Protein AF-0000000074164364 (afdb_homodimer)

Organism: Francisella tularensis subsp. tularensis (strain SCHU S4 / Schu 4) (NCBI:txid177416)

Foldseek 3Di:
DPPLVVLLVVVVVCVVVVVDPDDDDPVLVLLLLLLVCCLVPNALPDDQDDVVPVSSNSNSCSNNVCHPPDNSRSSCSNQCSRNPVSGPPPPDPPPPVPCPVVPPPPVPPDDDPLPAFAAEEFEDLPPARVLVQQLLLLLVGQYEYEDAQDPDDHRQVVNVVSLVVQCVDPVHSHLDPVSCVSYHYYYLPPPLLVQCPGQEYEYEHDQDLVVLLVSQVSNQVNHHQNRAYEYQHQFDFQQSSLVSHDPRRSQRYWYWHAAPPNLPFAEIEIEHDPNHHPVNVLSVCLCCCFRSQHDYDHKYRHGSFFLLVLVLLLLLLLVVLCVVLVPFPLQSQVLQDVLQQFHNCGRFSVQLVVWLVVSQVSLVSCLVGDDQFQNVSSHDDPLSVVCVVVVQTHVVVQGGQWHQDPVGIWGQRPVVRDTDDSDDYHDPQLSVLSNDPQLQSSLVSLVPDPDSVSVSVNLSLLQSLQVLQSCCVPTHQFVVSNFVSNCSRGVGPTGSQLSCLSSWLVVSLVVSQVCLVVPNHSGVDHRDPLSVVDDRGQDEQCWGAGNVVSDTDNDDDRPSCVLQQDDDDGPHDDRPFDKAFDDDDPFWTWIDTPVLRQEIEIETDDDQSADEPGNLVVLQVNLVVNLVRHQEYEYDYPDQFSYQYHPLVRLVVQCVVPNLVSLLVVLVSLQPRQVPCQLQRFHAYEYEGGAEQEQRSLSNNLSGPAYEYEFAGKHWHQLVLLLFARRNCLLLSQLQVLQVDPNNVVSSVLLLVRRLVSHISRTPVSCCVSPSHPPPHHYTHNSSNSVVVRSVVSVVCSVVPHGRDDFFWGFAQAPVQLVVQLVVLVVCCVVVVADPSSSLNSSLSSCLSRLHHDHGRDTHGSVSSSVSSSVSRSVRCNDPVSVVQSVCCVVPVGGDGD/DPPLVVLLVVVVVCVVVVVDPDDDDPVLVLLLLLLVCCLVPNALPDDQDDVVPVSSNSNSCSNNVCHPPDNSRSSCSNQCSSNNVSGPPPPDPPPPVPCPVVPVPPPPPDDDPLPAFAAEEEEDLPPARVLVQQLLLLLVGQYEYEDAQDPDDHRQVVNVVSLVVQCVDPVHSHLDPVSCVSYHYYYLPPPLLVQCPGQEYEYEHDQDLVVLLVSQVSNQVNHHQNRAYEYQHQFDFQQSSLVSHDPRRSQRYWYWHAAPPNLPFAEIEIEHDPNHHPVNVLSVCLCCCFRSQHDYHHKYRHGSFFLLVLVLLLLLLLVVLCVVLVPFPLQSQVLQDVLQQFHNCGRFSVQLVVWLVVSLVSLVSCLVGDDQFQNVSSHDDPLSVVCVVVVQTHVVSQGGQWHQDPVGIWGQRPVVRDTDDSPDYHDPQLSVLSNDPQLQSSLVSLVPDPDSVSVSVNLSLLQSLQVLQSCCVPTHQFVVSNFVSNCSRGVGPTGSQLSCLSNWLVVSLVVSQVCLVVPNHSGVDHRDPLSVVDPGGQDEQCWGAGNVVSDTDNDDDRPSCVLQQDDDDGPHDDRPFDKAFDDDDPFWTWIDTPVLRQEIEIETDDDQSADEPGNLVVLQVNLVVNLVRHQEYEYDYPDQFSYQYHDLVRLVVQCVVPNLVSLLVVLVSLQPRQVPCQLQRFHAYEYEGGAEQEQRSLSNNLSGPAYEYEFAGKHWHQLVLLLFARRNCLLLSQLQVLQPDPNNVVSSVLLLVRRLNSPISRGPVSCCVSPSHPPPHHYTHNSSNSVVVRSVVSVVCSVVPHGRDDFFWGFAQAPVQLVVQLVVLVVCCVVVVADPSSSLNSSLSSCLSRLHHDHGRDTHGSVSSSVSSSVSRSVRCNDPSSVVQSVCCVVPVGGDGD

Nearest PDB structures (foldseek):
  4j0f-assembly1_B  TM=8.120E-01  e=1.214E-16  Caenorhabditis elegans
  6iun-assembly2_A  TM=6.571E-01  e=4.961E-17  Cupriavidus necator H16
  6eqo-assembly1_B  TM=7.344E-01  e=1.530E-09  Erythrobacter sp. NAP1
  6p5u-assembly1_E  TM=7.151E-01  e=2.693E-09  uncultured organism
  6l3o-assembly1_B  TM=7.613E-01  e=1.773E-08  Pseudomonas putida KT2440

Radius of gyration: 40.92 Å; Cα contacts (8 Å, |Δi|>4): 3351; chains: 2; bounding box: 127×126×94 Å

Solvent-accessible surface area (backbone atoms only — not comparable to full-atom values): 92768 Å² total; per-residue (Å²): 121,52,71,57,51,47,47,39,54,50,47,50,50,28,59,74,66,62,70,52,98,69,85,66,49,37,59,47,45,32,45,40,48,14,20,48,42,29,50,74,68,36,57,64,81,68,80,81,52,56,79,84,43,35,66,58,25,41,43,45,47,42,25,44,72,51,49,82,56,48,48,67,54,21,40,47,50,38,34,43,74,80,30,70,84,61,45,62,91,84,74,67,78,71,75,62,70,78,55,58,86,69,50,73,63,65,68,67,81,75,63,83,73,46,77,74,78,66,29,36,30,28,37,19,39,46,76,65,21,42,34,46,45,33,35,42,14,60,57,57,29,45,26,39,39,23,31,69,61,39,92,65,80,51,50,42,42,58,40,52,50,36,53,57,48,46,75,68,40,80,80,58,47,51,49,38,83,71,34,58,74,32,53,41,78,36,22,72,82,84,38,50,69,63,40,46,70,26,37,36,36,37,38,35,57,72,100,40,70,67,60,47,48,52,48,48,60,68,47,57,85,37,50,37,88,87,28,36,40,28,34,42,55,76,43,71,55,45,57,66,60,41,67,74,44,55,72,81,48,32,37,36,31,34,28,43,27,70,38,87,55,47,69,78,35,38,35,31,39,36,23,52,35,94,63,31,42,66,66,57,52,53,50,50,50,45,45,41,32,57,50,62,29,37,44,80,42,79,31,38,71,42,73,25,33,51,38,56,41,53,53,49,47,50,48,41,47,46,51,51,48,31,64,76,66,66,51,58,60,61,30,50,27,56,62,51,2,56,63,65,38,27,31,80,49,28,52,60,54,37,39,19,64,72,19,46,56,58,54,43,50,55,35,48,52,47,45,74,71,54,90,84,63,56,65,88,54,42,55,72,51,64,76,58,48,52,32,46,74,70,62,29,31,5,56,92,62,59,26,40,58,50,34,80,50,98,88,41,56,27,26,51,34,86,90,78,72,42,72,41,76,63,75,69,70,66,57,67,73,54,52,54,41,50,67,44,84,49,44,36,61,27,52,48,50,24,64,71,38,85,48,67,68,30,40,48,51,37,50,43,50,50,52,46,53,53,51,53,58,64,37,55,57,71,35,36,45,32,64,64,56,55,19,49,30,37,24,43,65,60,43,28,73,64,23,67,62,52,46,43,38,62,33,30,42,66,60,50,51,50,52,49,52,52,34,47,74,70,63,70,44,91,41,86,70,71,83,55,70,68,67,73,70,43,89,64,54,61,46,51,86,62,20,36,36,28,55,84,74,68,42,71,40,73,79,87,73,66,74,68,57,69,48,30,81,61,70,84,80,45,73,60,46,70,83,84,73,59,65,48,80,76,46,73,60,90,18,21,40,30,26,30,40,63,94,46,66,48,36,39,36,40,26,55,64,38,79,66,26,32,40,44,71,51,27,50,52,36,52,49,50,47,50,56,50,31,52,43,72,33,50,14,34,29,40,42,45,89,58,82,28,40,7,59,4,57,31,59,60,61,49,48,24,40,30,72,38,38,40,70,61,37,50,52,51,56,33,51,50,31,34,50,35,38,49,38,48,50,41,52,30,79,36,41,32,22,30,30,37,32,30,40,16,23,36,51,27,30,27,46,46,62,24,30,75,39,40,24,26,9,39,63,16,32,36,21,48,38,31,38,45,39,38,30,50,53,57,35,40,41,46,44,50,53,37,50,55,15,58,70,39,93,55,36,63,67,46,35,52,54,46,49,51,38,38,58,65,28,42,63,22,81,7,38,59,32,16,34,76,60,60,66,36,56,88,84,40,45,61,26,50,24,64,55,32,25,61,55,50,27,50,53,49,22,50,48,42,38,73,48,54,58,62,42,69,77,91,59,69,39,58,25,39,7,44,61,44,34,50,58,53,46,56,55,47,51,54,34,41,78,67,66,72,41,40,74,57,49,48,52,45,43,50,40,45,37,34,24,46,16,58,31,89,42,62,62,62,43,69,36,50,63,65,56,27,46,50,39,29,51,55,42,29,52,61,30,61,72,32,67,68,21,46,51,15,45,52,41,26,73,72,68,70,43,74,47,91,98,121,52,70,57,50,48,46,40,54,50,45,50,48,26,58,75,66,61,69,52,98,69,83,67,49,35,61,48,45,32,46,40,46,14,19,46,41,29,50,75,68,38,58,64,82,68,79,80,53,56,77,85,43,32,66,57,26,42,45,46,47,42,25,43,72,50,51,83,56,48,49,66,54,20,40,47,52,37,33,42,75,80,30,70,84,60,46,61,90,86,73,69,80,72,76,60,70,77,56,56,85,66,52,77,62,65,70,67,82,78,63,82,72,47,78,74,78,65,28,35,30,29,38,19,42,45,75,65,22,42,34,46,46,32,36,43,14,62,57,59,29,45,27,39,39,24,31,70,61,40,92,64,84,52,51,43,43,57,42,51,49,37,53,58,49,46,75,69,40,82,82,58,45,54,50,39,83,72,33,58,76,32,53,42,78,35,23,72,81,83,38,49,70,63,39,47,70,26,36,35,35,38,38,35,57,72,99,40,69,68,60,48,46,52,48,50,60,69,46,57,85,35,49,37,88,86,28,35,41,28,33,44,55,76,41,70,56,44,57,66,60,41,68,74,46,57,72,81,49,30,34,35,29,34,30,43,28,70,38,89,55,48,68,78,35,40,32,31,38,38,23,51,36,93,62,30,42,66,65,58,51,54,50,50,50,45,45,40,31,58,52,62,29,38,42,80,44,80,31,38,73,42,73,26,33,50,37,56,41,52,51,50,47,50,50,41,48,46,51,52,49,32,63,77,65,69,51,57,60,62,30,50,28,55,63,50,2,56,61,66,39,28,31,81,49,28,52,60,55,36,39,18,66,72,18,47,58,57,53,44,50,54,35,48,51,47,44,76,71,55,87,83,63,56,65,87,55,42,56,73,53,64,77,57,49,52,32,47,74,70,62,29,31,4,57,93,62,59,26,41,58,49,34,80,50,98,91,41,56,27,28,52,33,86,88,76,72,40,73,40,75,64,75,68,71,67,58,66,73,54,53,55,39,49,67,44,84,49,44,35,60,27,54,50,50,23,64,70,39,85,47,66,68,30,40,48,52,36,49,43,50,50,53,48,54,52,52,53,60,64,36,56,59,69,34,36,46,32,65,64,57,54,19,48,29,36,22,45,65,59,42,26,73,64,22,66,63,50,48,42,38,62,34,30,40,66,60,51,49,50,52,50,52,52,33,45,75,70,62,71,43,90,40,86,71,72,82,56,69,70,68,73,69,43,88,64,54,60,47,51,87,62,21,36,36,28,55,82,75,69,42,70,40,73,77,86,74,66,73,67,58,70,47,29,82,60,69,84,81,44,75,61,45,69,82,84,72,59,65,47,80,77,47,73,60,90,17,22,39,31,27,29,41,64,95,45,65,49,36,38,37,38,26,56,64,38,78,67,25,32,41,44,70,51,26,52,53,36,51,48,50,48,50,55,50,30,53,42,75,33,48,14,35,31,42,41,45,89,57,83,28,41,7,60,3,59,30,59,62,61,49,50,25,40,32,73,37,39,41,70,62,37,50,53,52,54,33,51,50,32,34,53,36,38,50,40,48,49,40,52,30,78,37,42,32,21,31,28,37,32,30,42,18,24,35,50,26,30,28,46,46,62,24,31,76,40,41,22,26,10,40,62,16,33,35,22,48,38,32,37,44,41,37,31,51,54,56,36,40,41,45,42,50,54,37,52,55,14,60,71,39,94,55,36,63,66,46,34,51,54,46,49,51,39,37,57,66,28,42,63,22,82,5,37,58,31,16,34,77,61,59,66,37,56,88,82,40,45,63,26,49,24,65,54,31,26,61,54,51,27,51,53,50,22,51,48,42,39,72,47,54,58,64,44,70,77,89,59,68,39,59,26,39,7,42,62,44,33,51,57,53,47,56,55,47,51,54,35,40,75,67,65,73,42,42,73,57,49,48,51,45,43,51,42,46,37,34,25,45,16,59,31,90,42,62,62,63,43,69,38,49,63,65,55,27,47,50,38,27,51,54,43,30,53,61,30,60,72,33,69,67,20,47,50,14,45,53,41,26,75,72,68,72,44,75,48,89,98

pLDDT: mean 90.61, std 12.41, range [24.22, 98.94]

Sequence (1796 aa):
MTELEKKFEEMLIAVRDATIDFKPDNSQKLKLYAFYKQVKEGDNNTKKPSALKMVERAKWMAWDAIKGMSKEDAMRGYLRVFGEEYLPAGESDNDSPSSTIASKLEPVESKSQRKAIDKIAVLGAGTMGAQIAAHFANAKFPVVLFDLKSQQGSANVIIEDSLAKLTKLNPAPFGSKDSIKYITPANYEDNLELLADCDLIIEAVAERIDIKESLYTKISSHIKENAILASNTSGLSITKLAQVLPENLKVNFCGVHFFNPPRYMPLVELIPHADTNSEILDKLETFLVEKLGKSIIRAKDTPNFIANRLGVFSMLVTCYYTEQMSIPLEVVDELTGKKLGRAKSATYRTADLVGLDVLSHVVETMKDNLEDGWQKLYNTPNWIQNLINNGSLGQKTKKGLYIKASDGIKVLDLGTNEYRPADKKADKEILDILAERDWSKKLEGLRNSDNHQAQFLWATFREMFLYAAHLVGDISNFPKDMDLAIRWGFGWKQGIFEIWQLAGWHKVASWLKDDISTGKALSTNTLPSWIDTLDISVYQNNKEFSYKDKELISRDSLDVYKRQLFADNIVEHTSTLATQTLYENDGVKLWQIDDYSNIGILSFKSKMCAIGDDVLDGISESINYAEEKLDGLVIWQEQDVFSVGANLEEFGIKFAMNGEAAIEEVIRKGHSIISKKLRYSKIPVVAAVKGFAFGGGCETILHSDAAVAAYESYIGLVEAAVGIIPGWGGSKEMAVRASQAQDHWKDFERRYKNLALAQVAKSAYEAKEMGFLRDDDIVVMNTKEILLVAIKKAQLMALAGYQPPLKQKVPVFGETGIATIKALLVNMRDGNQISEHDYKIAVNLADTMCGGQIEKDTEVSEDWLLERELINFKELAISEKTEARMKYMLETGKPLRNMTELEKKFEEMLIAVRDATIDFKPDNSQKLKLYAFYKQVKEGDNNTKKPSALKMVERAKWMAWDAIKGMSKEDAMRGYLRVFGEEYLPAGESDNDSPSSTIASKLEPVESKSQRKAIDKIAVLGAGTMGAQIAAHFANAKFPVVLFDLKSQQGSANVIIEDSLAKLTKLNPAPFGSKDSIKYITPANYEDNLELLADCDLIIEAVAERIDIKESLYTKISSHIKENAILASNTSGLSITKLAQVLPENLKVNFCGVHFFNPPRYMPLVELIPHADTNSEILDKLETFLVEKLGKSIIRAKDTPNFIANRLGVFSMLVTCYYTEQMSIPLEVVDELTGKKLGRAKSATYRTADLVGLDVLSHVVETMKDNLEDGWQKLYNTPNWIQNLINNGSLGQKTKKGLYIKASDGIKVLDLGTNEYRPADKKADKEILDILAERDWSKKLEGLRNSDNHQAQFLWATFREMFLYAAHLVGDISNFPKDMDLAIRWGFGWKQGIFEIWQLAGWHKVASWLKDDISTGKALSTNTLPSWIDTLDISVYQNNKEFSYKDKELISRDSLDVYKRQLFADNIVEHTSTLATQTLYENDGVKLWQIDDYSNIGILSFKSKMCAIGDDVLDGISESINYAEEKLDGLVIWQEQDVFSVGANLEEFGIKFAMNGEAAIEEVIRKGHSIISKKLRYSKIPVVAAVKGFAFGGGCETILHSDAAVAAYESYIGLVEAAVGIIPGWGGSKEMAVRASQAQDHWKDFERRYKNLALAQVAKSAYEAKEMGFLRDDDIVVMNTKEILLVAIKKAQLMALAGYQPPLKQKVPVFGETGIATIKALLVNMRDGNQISEHDYKIAVNLADTMCGGQIEKDTEVSEDWLLERELINFKELAISEKTEARMKYMLETGKPLRN

InterPro domains:
  IPR000582 Acyl-CoA-binding protein, ACBP [PF00887] (5-79)
  IPR000582 Acyl-CoA-binding protein, ACBP [PR00689] (24-42)
  IPR000582 Acyl-CoA-binding protein, ACBP [PR00689] (47-62)
  IPR000582 Acyl-CoA-binding protein, ACBP [PR00689] (68-85)
  IPR000582 Acyl-CoA-binding protein, ACBP [PS51228] (4-91)
  IPR001753 Enoyl-CoA hydratase/isomerase-like domain [PF00378] (607-734)
  IPR006108 3-hydroxyacyl-CoA dehydrogenase, C-terminal [PF00725] (305-402)
  IPR006176 3-hydroxyacyl-CoA dehydrogenase, NAD binding [PF02737] (119-302)
  IPR008927 6-phosphogluconate dehydrogenase-like, C-terminal domain superfamily [SSF48179] (303-421)
  IPR008927 6-phosphogluconate dehydrogenase-like, C-terminal domain superfamily [SSF48179] (454-566)
  IPR014352 FERM/acyl-CoA-binding protein superfamily [G3DSA:1.20.80.10] (1-100)
  IPR029045 ClpP/crotonase-like domain superfamily [SSF52096] (589-894)
  IPR035984 Acyl-CoA binding protein superfamily [SSF47027] (3-84)
  IPR036291 NAD(P)-binding domain superfamily [SSF51735] (117-303)

Secondary structure (DSSP, 8-state):
--HHHHHHHHHHHHHHTT-S-----HHHHHHHHHHHHHHHT-S--S----TT-HHHHHHHHHHHTTTT--HHHHHHHHHHHH-GGGSPTT--S---GGGGGGTT---------------EEEE--SHHHHHHHHHHHHTT--EEEEEPPPSSSSTTHHHHHHHHHHTT-SS-S-SSGGGGGGEEEEETTT-GGGGGG-SEEEE---S-HHHHHHHHHHHGGGSPTTPEEEE--SSS-HHHHHTTS-HHHHTTEEEEEEPSSTTT--EEEEE--TT--HHHHHHHHHHHHHHH--EEEE--SSTTTTHHHHHHHHHHHHHHHHHHHT--HHHHHHHTTGGGT--TTTTHHHHHHH-HHHHHHHHHHHHHH--SS-GGG-S--HHHHHHHHTT--BGGGTBSSEEEETTEEEEE-TTT-SEEE------HHHHHHHT-S-HHHHHHHHHH---HHHHHHHHHHHHHHHHHHHHBTTTBS-HHHHHHHHHHHH--SS-HHHHHHHHHHHHHHHHHHHHHHTT-SS--PPPPTHHHH-SS-SEETTEEEETTTTEEE-----GGGGG-SS----TT------EEEEEE-SSEEEEEEGGGTTEEEEEE-SGGG-B-HHHHHHHHHHHHHHHHH-SEEEE--SSS-SB--B-HHHHHHHHHHHHHHHHHHHHHHHIIIIIIIITT-SS-EEEEEEEEEETHHHHHHHTSSEEEEEEEEEEE--GGGGT---SSSHHHHHHHHHHTSSSHHHHHHHHHHHHHTT--BSSHHHHHHHTSS-TTSEEES-GGGHHHHHHHHHHHHHHTT--PPPP--EE--HHHHHHHHHHHHHHHHHTTSS-HHHHHHHHHHHHHHTTSSS-TT-EE-HHHHHHHHHHHHHHHHTSHHHHHHHHHHHHHSS----/--HHHHHHHHHHHHHHTT-S-----HHHHHHHHHHHHHHHT-S--S----TT-HHHHHHHHHHHTTTT--HHHHHHHHHHHH-GGGSPTT--S---GGGGGGTTS--------------EEEE--SHHHHHHHHHHHHTT--EEEEEPPPSSSSTTHHHHHHHHHHTT-SS-S-SSGGGGGGEEEEETTT-GGGGGG-SEEEE---S-HHHHHHHHHHHGGGSPTTPEEEE--SSS-HHHHHTTS-HHHHTTEEEEEEPSSTTT--EEEEE--TT--HHHHHHHHHHHHHHH--EEEE--SSTTTTHHHHHHHHHHHHHHHHHHHT--HHHHHHHTTGGGT--TTTTHHHHHHH-HHHHHHHHHHHHHH--SS-GGG-S--HHHHHHHHTT--BGGGTBSSEEEETTEEEEE-TTT-SEEE------HHHHHHHT-S-HHHHHHHHHH---HHHHHHHHHHHHHHHHHHHHBTTTBS-HHHHHHHHHHHH--SS-HHHHHHHHHHHHHHHHHHHHHHTT-SS--PPPPTHHHH-SS-SEETTEEEETTTTEEE-----GGGGG-SS----TT------EEEEEE-SSEEEEEEGGGTTEEEEEE-SGGG-B-HHHHHHHHHHHHHHHHH-SEEEE--SSS-SB--B-HHHHHHHHHHHHHHHHHHHHHHHIIIIIIIITT-SS-EEEEEEEEEETHHHHHHHTSSEEEEEEEEEEE--GGGGT----SSHHHHHHHHHHTSSSHHHHHHHHHHHHHTT---SSHHHHHHTTSS-TTSEEES-GGGHHHHHHHHHHHHHHTT--PPPP--EE--HHHHHHHHHHHHHHHHHTTSS-HHHHHHHHHHHHHHTTSSS-TT-EE-HHHHHHHHHHHHHHHHTSHHHHHHHHHHHHHSS----

Structure (mmCIF, N/CA/C/O backbone):
data_AF-0000000074164364-model_v1
#
loop_
_entity.id
_entity.type
_entity.pdbx_description
1 polymer 'Fusion product of 3-hydroxacyl-CoA dehydrogenase and acyl-CoA-binding protein'
#
loop_
_atom_site.group_PDB
_atom_site.id
_atom_site.type_symbol
_atom_site.label_atom_id
_atom_site.label_alt_id
_atom_site.label_comp_id
_atom_site.label_asym_id
_atom_site.label_entity_id
_atom_site.label_seq_id
_atom_site.pdbx_PDB_ins_code
_atom_site.Cartn_x
_atom_site.Cartn_y
_atom_site.Cartn_z
_atom_site.occupancy
_atom_site.B_iso_or_equiv
_atom_site.auth_seq_id
_atom_site.auth_comp_id
_atom_site.auth_asym_id
_atom_site.auth_atom_id
_atom_site.pdbx_PDB_model_num
ATOM 1 N N . MET A 1 1 ? 64.562 -21.016 -23.047 1 63.97 1 MET A N 1
ATOM 2 C CA . MET A 1 1 ? 63.594 -20.844 -21.984 1 63.97 1 MET A CA 1
ATOM 3 C C . MET A 1 1 ? 63.688 -19.453 -21.375 1 63.97 1 MET A C 1
ATOM 5 O O . MET A 1 1 ? 64.812 -18.984 -21.031 1 63.97 1 MET A O 1
ATOM 9 N N . THR A 1 2 ? 62.75 -18.703 -21.609 1 77.19 2 THR A N 1
ATOM 10 C CA . THR A 1 2 ? 62.75 -17.359 -21.031 1 77.19 2 THR A CA 1
ATOM 11 C C . THR A 1 2 ? 62.906 -17.422 -19.516 1 77.19 2 THR A C 1
ATOM 13 O O . THR A 1 2 ? 62.719 -18.484 -18.906 1 77.19 2 THR A O 1
ATOM 16 N N . GLU A 1 3 ? 63.469 -16.375 -19.078 1 77.88 3 GLU A N 1
ATOM 17 C CA . GLU A 1 3 ? 63.656 -16.344 -17.641 1 77.88 3 GLU A CA 1
ATOM 18 C C . GLU A 1 3 ? 62.375 -16.688 -16.906 1 77.88 3 GLU A C 1
ATOM 20 O O . GLU A 1 3 ? 62.375 -17.375 -15.891 1 77.88 3 GLU A O 1
ATOM 25 N N . LEU A 1 4 ? 61.344 -16.391 -17.438 1 82.38 4 LEU A N 1
ATOM 26 C CA . LEU A 1 4 ? 60.031 -16.672 -16.875 1 82.38 4 LEU A CA 1
ATOM 27 C C . LEU A 1 4 ? 59.719 -18.172 -16.922 1 82.38 4 LEU A C 1
ATOM 29 O O . LEU A 1 4 ? 59.25 -18.75 -15.945 1 82.38 4 LEU A O 1
ATOM 33 N N . GLU A 1 5 ? 60.094 -18.703 -17.953 1 81.5 5 GLU A N 1
ATOM 34 C CA . GLU A 1 5 ? 59.875 -20.125 -18.141 1 81.5 5 GLU A CA 1
ATOM 35 C C . GLU A 1 5 ? 60.75 -20.953 -17.219 1 81.5 5 GLU A C 1
ATOM 37 O O . GLU A 1 5 ? 60.344 -21.969 -16.672 1 81.5 5 GLU A O 1
ATOM 42 N N . LYS A 1 6 ? 61.906 -20.406 -17.156 1 82.38 6 LYS A N 1
ATOM 43 C CA . LYS A 1 6 ? 62.844 -21.078 -16.25 1 82.38 6 LYS A CA 1
ATOM 44 C C . LYS A 1 6 ? 62.375 -21.031 -14.812 1 82.38 6 LYS A C 1
ATOM 46 O O . LYS A 1 6 ? 62.375 -22.047 -14.109 1 82.38 6 LYS A O 1
ATOM 51 N N . LYS A 1 7 ? 61.938 -19.938 -14.43 1 83.94 7 LYS A N 1
ATOM 52 C CA . LYS A 1 7 ? 61.469 -19.781 -13.062 1 83.94 7 LYS A CA 1
ATOM 53 C C . LYS A 1 7 ? 60.188 -20.594 -12.82 1 83.94 7 LYS A C 1
ATOM 55 O O . LYS A 1 7 ? 60 -21.172 -11.742 1 83.94 7 LYS A O 1
ATOM 60 N N . PHE A 1 8 ? 59.469 -20.688 -13.773 1 85.5 8 PHE A N 1
ATOM 61 C CA . PHE A 1 8 ? 58.25 -21.484 -13.695 1 85.5 8 PHE A CA 1
ATOM 62 C C . PHE A 1 8 ? 58.562 -22.969 -13.547 1 85.5 8 PHE A C 1
ATOM 64 O O . PHE A 1 8 ? 58.031 -23.625 -12.656 1 85.5 8 PHE A O 1
ATOM 71 N N . GLU A 1 9 ? 59.469 -23.422 -14.383 1 83.38 9 GLU A N 1
ATOM 72 C CA . GLU A 1 9 ? 59.844 -24.828 -14.336 1 83.38 9 GLU A CA 1
ATOM 73 C C . GLU A 1 9 ? 60.562 -25.156 -13.023 1 83.38 9 GLU A C 1
ATOM 75 O O . GLU A 1 9 ? 60.344 -26.234 -12.453 1 83.38 9 GLU A O 1
ATOM 80 N N . GLU A 1 10 ? 61.25 -24.188 -12.562 1 81.94 10 GLU A N 1
ATOM 81 C CA . GLU A 1 10 ? 61.906 -24.375 -11.273 1 81.94 10 GLU A CA 1
ATOM 82 C C . GLU A 1 10 ? 60.906 -24.469 -10.141 1 81.94 10 GLU A C 1
ATOM 84 O O . GLU A 1 10 ? 61.031 -25.297 -9.242 1 81.94 10 GLU A O 1
ATOM 89 N N . MET A 1 11 ? 59.906 -23.656 -10.312 1 83.19 11 MET A N 1
ATOM 90 C CA . MET A 1 11 ? 58.875 -23.672 -9.266 1 83.19 11 MET A CA 1
ATOM 91 C C . MET A 1 11 ? 58.031 -24.938 -9.344 1 83.19 11 MET A C 1
ATOM 93 O O . MET A 1 11 ? 57.625 -25.484 -8.312 1 83.19 11 MET A O 1
ATOM 97 N N . LEU A 1 12 ? 57.812 -25.375 -10.5 1 80.56 12 LEU A N 1
ATOM 98 C CA . LEU A 1 12 ? 57.094 -26.625 -10.68 1 80.56 12 LEU A CA 1
ATOM 99 C C . LEU A 1 12 ? 57.844 -27.781 -10.031 1 80.56 12 LEU A C 1
ATOM 101 O O . LEU A 1 12 ? 57.219 -28.625 -9.375 1 80.56 12 LEU A O 1
ATOM 105 N N . ILE A 1 13 ? 59.094 -27.75 -10.219 1 79.06 13 ILE A N 1
ATOM 106 C CA . ILE A 1 13 ? 59.938 -28.781 -9.633 1 79.06 13 ILE A CA 1
ATOM 107 C C . ILE A 1 13 ? 59.969 -28.609 -8.117 1 79.06 13 ILE A C 1
ATOM 109 O O . ILE A 1 13 ? 59.875 -29.594 -7.375 1 79.06 13 ILE A O 1
ATOM 113 N N . ALA A 1 14 ? 59.969 -27.391 -7.734 1 77.56 14 ALA A N 1
ATOM 114 C CA . ALA A 1 14 ? 60 -27.109 -6.301 1 77.56 14 ALA A CA 1
ATOM 115 C C . ALA A 1 14 ? 58.688 -27.562 -5.625 1 77.56 14 ALA A C 1
ATOM 117 O O . ALA A 1 14 ? 58.719 -28.094 -4.516 1 77.56 14 ALA A O 1
ATOM 118 N N . VAL A 1 15 ? 57.625 -27.375 -6.309 1 78.12 15 VAL A N 1
ATOM 119 C CA . VAL A 1 15 ? 56.312 -27.75 -5.762 1 78.12 15 VAL A CA 1
ATOM 120 C C . VAL A 1 15 ? 56.188 -29.281 -5.789 1 78.12 15 VAL A C 1
ATOM 122 O O . VAL A 1 15 ? 55.719 -29.875 -4.812 1 78.12 15 VAL A O 1
ATOM 125 N N . ARG A 1 16 ? 56.594 -29.859 -6.867 1 71.94 16 ARG A N 1
ATOM 126 C CA . ARG A 1 16 ? 56.531 -31.312 -7.039 1 71.94 16 ARG A CA 1
ATOM 127 C C . ARG A 1 16 ? 57.438 -32 -6.023 1 71.94 16 ARG A C 1
ATOM 129 O O . ARG A 1 16 ? 57.031 -33 -5.41 1 71.94 16 ARG A O 1
ATOM 136 N N . ASP A 1 17 ? 58.5 -31.406 -5.754 1 70.56 17 ASP A N 1
ATOM 137 C CA . ASP A 1 17 ? 59.469 -32.031 -4.867 1 70.56 17 ASP A CA 1
ATOM 138 C C . ASP A 1 17 ? 59.344 -31.5 -3.445 1 70.56 17 ASP A C 1
ATOM 140 O O . ASP A 1 17 ? 60.125 -31.859 -2.568 1 70.56 17 ASP A O 1
ATOM 144 N N . ALA A 1 18 ? 58.25 -30.625 -3.24 1 70.69 18 ALA A N 1
ATOM 145 C CA . ALA A 1 18 ? 57.938 -30.062 -1.929 1 70.69 18 ALA A CA 1
ATOM 146 C C . ALA A 1 18 ? 59.125 -29.359 -1.322 1 70.69 18 ALA A C 1
ATOM 148 O O . ALA A 1 18 ? 59.406 -29.5 -0.132 1 70.69 18 ALA A O 1
ATOM 149 N N . THR A 1 19 ? 59.938 -28.672 -2.029 1 69.25 19 THR A N 1
ATOM 150 C CA . THR A 1 19 ? 61.125 -27.984 -1.536 1 69.25 19 THR A CA 1
ATOM 151 C C . THR A 1 19 ? 60.781 -26.516 -1.218 1 69.25 19 THR A C 1
ATOM 153 O O . THR A 1 19 ? 61.625 -25.797 -0.665 1 69.25 19 THR A O 1
ATOM 156 N N . ILE A 1 20 ? 59.719 -26.062 -1.574 1 68.81 20 ILE A N 1
ATOM 157 C CA . ILE A 1 20 ? 59.312 -24.719 -1.239 1 68.81 20 ILE A CA 1
ATOM 158 C C . ILE A 1 20 ? 58.344 -24.75 -0.061 1 68.81 20 ILE A C 1
ATOM 160 O O . ILE A 1 20 ? 57.438 -25.594 -0.01 1 68.81 20 ILE A O 1
ATOM 164 N N . ASP A 1 21 ? 58.656 -24.047 0.927 1 72.69 21 ASP A N 1
ATOM 165 C CA . ASP A 1 21 ? 57.812 -23.938 2.098 1 72.69 21 ASP A CA 1
ATOM 166 C C . ASP A 1 21 ? 56.562 -23.078 1.801 1 72.69 21 ASP A C 1
ATOM 168 O O . ASP A 1 21 ? 56.562 -21.891 2.105 1 72.69 21 ASP A O 1
ATOM 172 N N . PHE A 1 22 ? 55.656 -23.547 1.002 1 68.56 22 PHE A N 1
ATOM 173 C CA . PHE A 1 22 ? 54.438 -22.891 0.591 1 68.56 22 PHE A CA 1
ATOM 174 C C . PHE A 1 22 ? 53.219 -23.812 0.791 1 68.56 22 PHE A C 1
ATOM 176 O O . PHE A 1 22 ? 53.156 -24.891 0.188 1 68.56 22 PHE A O 1
ATOM 183 N N . LYS A 1 23 ? 52.531 -23.547 1.826 1 70.5 23 LYS A N 1
ATOM 184 C CA . LYS A 1 23 ? 51.312 -24.297 2.123 1 70.5 23 LYS A CA 1
ATOM 185 C C . LYS A 1 23 ? 50.062 -23.578 1.551 1 70.5 23 LYS A C 1
ATOM 187 O O . LYS A 1 23 ? 49.438 -22.797 2.24 1 70.5 23 LYS A O 1
ATOM 192 N N . PRO A 1 24 ? 49.812 -23.906 0.26 1 66.12 24 PRO A N 1
ATOM 193 C CA . PRO A 1 24 ? 48.719 -23.156 -0.38 1 66.12 24 PRO A CA 1
ATOM 194 C C . PRO A 1 24 ? 47.344 -23.562 0.136 1 66.12 24 PRO A C 1
ATOM 196 O O . PRO A 1 24 ? 47.125 -24.719 0.482 1 66.12 24 PRO A O 1
ATOM 199 N N . ASP A 1 25 ? 46.625 -22.562 0.338 1 64.81 25 ASP A N 1
ATOM 200 C CA . ASP A 1 25 ? 45.219 -22.891 0.621 1 64.81 25 ASP A CA 1
ATOM 201 C C . ASP A 1 25 ? 44.5 -23.344 -0.641 1 64.81 25 ASP A C 1
ATOM 203 O O . ASP A 1 25 ? 45.094 -23.391 -1.723 1 64.81 25 ASP A O 1
ATOM 207 N N . ASN A 1 26 ? 43.406 -23.906 -0.509 1 63.12 26 ASN A N 1
ATOM 208 C CA . ASN A 1 26 ? 42.688 -24.5 -1.633 1 63.12 26 ASN A CA 1
ATOM 209 C C . ASN A 1 26 ? 42.5 -23.516 -2.773 1 63.12 26 ASN A C 1
ATOM 211 O O . ASN A 1 26 ? 42.594 -23.875 -3.945 1 63.12 26 ASN A O 1
ATOM 215 N N . SER A 1 27 ? 42.344 -22.312 -2.441 1 66.94 27 SER A N 1
ATOM 216 C CA . SER A 1 27 ? 42.219 -21.281 -3.465 1 66.94 27 SER A CA 1
ATOM 217 C C . SER A 1 27 ? 43.531 -21.141 -4.254 1 66.94 27 SER A C 1
ATOM 219 O O . SER A 1 27 ? 43.5 -21.031 -5.484 1 66.94 27 SER A O 1
ATOM 221 N N . GLN A 1 28 ? 44.5 -21.203 -3.479 1 72 28 GLN A N 1
ATOM 222 C CA . GLN A 1 28 ? 45.844 -21.094 -4.105 1 72 28 GLN A CA 1
ATOM 223 C C . GLN A 1 28 ? 46.125 -22.328 -4.949 1 72 28 GLN A C 1
ATOM 225 O O . GLN A 1 28 ? 46.688 -22.219 -6.043 1 72 28 GLN A O 1
ATOM 230 N N . LYS A 1 29 ? 45.625 -23.391 -4.422 1 76.38 29 LYS A N 1
ATOM 231 C CA . LYS A 1 29 ? 45.844 -24.641 -5.156 1 76.38 29 LYS A CA 1
ATOM 232 C C . LYS A 1 29 ? 45.125 -24.625 -6.488 1 76.38 29 LYS A C 1
ATOM 234 O O . LYS A 1 29 ? 45.656 -25.062 -7.512 1 76.38 29 LYS A O 1
ATOM 239 N N . LEU A 1 30 ? 43.938 -24.141 -6.402 1 76.56 30 LEU A N 1
ATOM 240 C CA . LEU A 1 30 ? 43.125 -24.078 -7.617 1 76.56 30 LEU A CA 1
ATOM 241 C C . LEU A 1 30 ? 43.719 -23.109 -8.625 1 76.56 30 LEU A C 1
ATOM 243 O O . LEU A 1 30 ? 43.75 -23.375 -9.82 1 76.56 30 LEU A O 1
ATOM 247 N N . LYS A 1 31 ? 44.188 -22.016 -8.086 1 78.88 31 LYS A N 1
ATOM 248 C CA . LYS A 1 31 ? 44.906 -21.062 -8.953 1 78.88 31 LYS A CA 1
ATOM 249 C C . LYS A 1 31 ? 46.125 -21.688 -9.586 1 78.88 31 LYS A C 1
ATOM 251 O O . LYS A 1 31 ? 46.344 -21.547 -10.789 1 78.88 31 LYS A O 1
ATOM 256 N N . LEU A 1 32 ? 46.844 -22.328 -8.75 1 81 32 LEU A N 1
ATOM 257 C CA . LEU A 1 32 ? 48.062 -22.984 -9.234 1 81 32 LEU A CA 1
ATOM 258 C C . LEU A 1 32 ? 47.719 -24.031 -10.297 1 81 32 LEU A C 1
ATOM 260 O O . LEU A 1 32 ? 48.406 -24.125 -11.32 1 81 32 LEU A O 1
ATOM 264 N N . TYR A 1 33 ? 46.594 -24.734 -9.961 1 81.88 33 TYR A N 1
ATOM 265 C CA . TYR A 1 33 ? 46.156 -25.719 -10.945 1 81.88 33 TYR A CA 1
ATOM 266 C C . TYR A 1 33 ? 45.75 -25.047 -12.25 1 81.88 33 TYR A C 1
ATOM 268 O O . TYR A 1 33 ? 46.156 -25.484 -13.328 1 81.88 33 TYR A O 1
ATOM 276 N N . ALA A 1 34 ? 45 -24.016 -12.148 1 82.25 34 ALA A N 1
ATOM 277 C CA . ALA A 1 34 ? 44.531 -23.281 -13.32 1 82.25 34 ALA A CA 1
ATOM 278 C C . ALA A 1 34 ? 45.688 -22.734 -14.148 1 82.25 34 ALA A C 1
ATOM 280 O O . ALA A 1 34 ? 45.719 -22.922 -15.367 1 82.25 34 ALA A O 1
ATOM 281 N N . PHE A 1 35 ? 46.594 -22.109 -13.453 1 83.81 35 PHE A N 1
ATOM 282 C CA . PHE A 1 35 ? 47.75 -21.547 -14.141 1 83.81 35 PHE A CA 1
ATOM 283 C C . PHE A 1 35 ? 48.625 -22.641 -14.766 1 83.81 35 PHE A C 1
ATOM 285 O O . PHE A 1 35 ? 49.062 -22.516 -15.906 1 83.81 35 PHE A O 1
ATOM 292 N N . TYR A 1 36 ? 48.75 -23.719 -14.016 1 86.06 36 TYR A N 1
ATOM 293 C CA . TYR A 1 36 ? 49.5 -24.844 -14.508 1 86.06 36 TYR A CA 1
ATOM 294 C C . TYR A 1 36 ? 48.875 -25.438 -15.766 1 86.06 36 TYR A C 1
ATOM 296 O O . TYR A 1 36 ? 49.594 -25.641 -16.766 1 86.06 36 TYR A O 1
ATOM 304 N N . LYS A 1 37 ? 47.625 -25.625 -15.688 1 85.88 37 LYS A N 1
ATOM 305 C CA . LYS A 1 37 ? 46.938 -26.219 -16.844 1 85.88 37 LYS A CA 1
ATOM 306 C C . LYS A 1 37 ? 46.938 -25.266 -18.031 1 85.88 37 LYS A C 1
ATOM 308 O O . LYS A 1 37 ? 47.125 -25.703 -19.172 1 85.88 37 LYS A O 1
ATOM 313 N N . GLN A 1 38 ? 46.781 -24.016 -17.781 1 86.25 38 GLN A N 1
ATOM 314 C CA . GLN A 1 38 ? 46.812 -23.016 -18.844 1 86.25 38 GLN A CA 1
ATOM 315 C C . GLN A 1 38 ? 48.188 -22.984 -19.5 1 86.25 38 GLN A C 1
ATOM 317 O O . GLN A 1 38 ? 48.281 -22.812 -20.719 1 86.25 38 GLN A O 1
ATOM 322 N N . VAL A 1 39 ? 49.219 -23.109 -18.734 1 85.38 39 VAL A N 1
ATOM 323 C CA . VAL A 1 39 ? 50.594 -23.094 -19.25 1 85.38 39 VAL A CA 1
ATOM 324 C C . VAL A 1 39 ? 50.844 -24.375 -20.047 1 85.38 39 VAL A C 1
ATOM 326 O O . VAL A 1 39 ? 51.406 -24.328 -21.141 1 85.38 39 VAL A O 1
ATOM 329 N N . LYS A 1 40 ? 50.312 -25.453 -19.516 1 87.06 40 LYS A N 1
ATOM 330 C CA . LYS A 1 40 ? 50.688 -26.734 -20.094 1 87.06 40 LYS A CA 1
ATOM 331 C C . LYS A 1 40 ? 49.75 -27.141 -21.219 1 87.06 40 LYS A C 1
ATOM 333 O O . LYS A 1 40 ? 50.156 -27.75 -22.203 1 87.06 40 LYS A O 1
ATOM 338 N N . GLU A 1 41 ? 48.406 -26.797 -21 1 86.69 41 GLU A N 1
ATOM 339 C CA . GLU A 1 41 ? 47.438 -27.344 -21.953 1 86.69 41 GLU A CA 1
ATOM 340 C C . GLU A 1 41 ? 46.719 -26.219 -22.703 1 86.69 41 GLU A C 1
ATOM 342 O O . GLU A 1 41 ? 46.062 -26.469 -23.719 1 86.69 41 GLU A O 1
ATOM 347 N N . GLY A 1 42 ? 47 -25.031 -22.234 1 84.12 42 GLY A N 1
ATOM 348 C CA . GLY A 1 42 ? 46.281 -23.922 -22.844 1 84.12 42 GLY A CA 1
ATOM 349 C C . GLY A 1 42 ? 44.844 -23.812 -22.375 1 84.12 42 GLY A C 1
ATOM 350 O O . GLY A 1 42 ? 44.5 -24.203 -21.25 1 84.12 42 GLY A O 1
ATOM 351 N N . ASP A 1 43 ? 43.969 -23.25 -23.125 1 81.69 43 ASP A N 1
ATOM 352 C CA . ASP A 1 43 ? 42.594 -23 -22.781 1 81.69 43 ASP A CA 1
ATOM 353 C C . ASP A 1 43 ? 41.844 -24.297 -22.5 1 81.69 43 ASP A C 1
ATOM 355 O O . ASP A 1 43 ? 42.031 -25.297 -23.188 1 81.69 43 ASP A O 1
ATOM 359 N N . ASN A 1 44 ? 41.094 -24.219 -21.422 1 77.81 44 ASN A N 1
ATOM 360 C CA . ASN A 1 44 ? 40.281 -25.391 -21.031 1 77.81 44 ASN A CA 1
ATOM 361 C C . ASN A 1 44 ? 39.406 -25.859 -22.172 1 77.81 44 ASN A C 1
ATOM 363 O O . ASN A 1 44 ? 38.531 -25.109 -22.641 1 77.81 44 ASN A O 1
ATOM 367 N N . ASN A 1 45 ? 39.688 -27 -22.781 1 78.19 45 ASN A N 1
ATOM 368 C CA . ASN A 1 45 ? 38.938 -27.531 -23.906 1 78.19 45 ASN A CA 1
ATOM 369 C C . ASN A 1 45 ? 38.156 -28.781 -23.516 1 78.19 45 ASN A C 1
ATOM 371 O O . ASN A 1 45 ? 37.719 -29.547 -24.375 1 78.19 45 ASN A O 1
ATOM 375 N N . THR A 1 46 ? 38.125 -29 -22.188 1 78.69 46 THR A N 1
ATOM 376 C CA . THR A 1 46 ? 37.5 -30.219 -21.734 1 78.69 46 THR A CA 1
ATOM 377 C C . THR A 1 46 ? 36.031 -29.938 -21.344 1 78.69 46 THR A C 1
ATOM 379 O O . THR A 1 46 ? 35.656 -28.781 -21.141 1 78.69 46 THR A O 1
ATOM 382 N N . LYS A 1 47 ? 35.312 -30.984 -21.344 1 78.25 47 LYS A N 1
ATOM 383 C CA . LYS A 1 47 ? 33.906 -30.875 -20.953 1 78.25 47 LYS A CA 1
ATOM 384 C C . LYS A 1 47 ? 33.781 -30.578 -19.469 1 78.25 47 LYS A C 1
ATOM 386 O O . LYS A 1 47 ? 34.469 -31.172 -18.641 1 78.25 47 LYS A O 1
ATOM 391 N N . LYS A 1 48 ? 33 -29.703 -19.031 1 71.5 48 LYS A N 1
ATOM 392 C CA . LYS A 1 48 ? 32.719 -29.328 -17.641 1 71.5 48 LYS A CA 1
ATOM 393 C C . LYS A 1 48 ? 32.25 -30.547 -16.828 1 71.5 48 LYS A C 1
ATOM 395 O O . LYS A 1 48 ? 31.281 -31.188 -17.188 1 71.5 48 LYS A O 1
ATOM 400 N N . PRO A 1 49 ? 33.125 -30.906 -15.867 1 70.25 49 PRO A N 1
ATOM 401 C CA . PRO A 1 49 ? 32.719 -32.062 -15.07 1 70.25 49 PRO A CA 1
ATOM 402 C C . PRO A 1 49 ? 31.359 -31.906 -14.414 1 70.25 49 PRO A C 1
ATOM 404 O O . PRO A 1 49 ? 30.891 -30.781 -14.227 1 70.25 49 PRO A O 1
ATOM 407 N N . SER A 1 50 ? 30.766 -33.062 -14.102 1 62.22 50 SER A N 1
ATOM 408 C CA . SER A 1 50 ? 29.469 -33.062 -13.445 1 62.22 50 SER A CA 1
ATOM 409 C C . SER A 1 50 ? 29.516 -32.344 -12.094 1 62.22 50 SER A C 1
ATOM 411 O O . SER A 1 50 ? 30.562 -32.312 -11.453 1 62.22 50 SER A O 1
ATOM 413 N N . ALA A 1 51 ? 28.547 -31.641 -11.672 1 56.72 51 ALA A N 1
ATOM 414 C CA . ALA A 1 51 ? 28.438 -30.922 -10.414 1 56.72 51 ALA A CA 1
ATOM 415 C C . ALA A 1 51 ? 28.672 -31.844 -9.219 1 56.72 51 ALA A C 1
ATOM 417 O O . ALA A 1 51 ? 29.016 -31.391 -8.125 1 56.72 51 ALA A O 1
ATOM 418 N N . LEU A 1 52 ? 28.562 -33.125 -9.383 1 58.19 52 LEU A N 1
ATOM 419 C CA . LEU A 1 52 ? 28.75 -34.125 -8.32 1 58.19 52 LEU A CA 1
ATOM 420 C C . LEU A 1 52 ? 30.234 -34.312 -8.031 1 58.19 52 LEU A C 1
ATOM 422 O O . LEU A 1 52 ? 30.609 -34.812 -6.961 1 58.19 52 LEU A O 1
ATOM 426 N N . LYS A 1 53 ? 31.062 -34.156 -9.023 1 67.38 53 LYS A N 1
ATOM 427 C CA . LYS A 1 53 ? 32.5 -34.219 -8.859 1 67.38 53 LYS A CA 1
ATOM 428 C C . LYS A 1 53 ? 33.062 -32.844 -8.5 1 67.38 53 LYS A C 1
ATOM 430 O O . LYS A 1 53 ? 33.688 -32.188 -9.336 1 67.38 53 LYS A O 1
ATOM 435 N N . MET A 1 54 ? 32.844 -32.469 -7.301 1 62 54 MET A N 1
ATOM 436 C CA . MET A 1 54 ? 33.031 -31.094 -6.82 1 62 54 MET A CA 1
ATOM 437 C C . MET A 1 54 ? 34.469 -30.641 -7.02 1 62 54 MET A C 1
ATOM 439 O O . MET A 1 54 ? 34.719 -29.516 -7.473 1 62 54 MET A O 1
ATOM 443 N N . VAL A 1 55 ? 35.406 -31.578 -6.742 1 64.44 55 VAL A N 1
ATOM 444 C CA . VAL A 1 55 ? 36.812 -31.203 -6.828 1 64.44 55 VAL A CA 1
ATOM 445 C C . VAL A 1 55 ? 37.219 -31.031 -8.289 1 64.44 55 VAL A C 1
ATOM 447 O O . VAL A 1 55 ? 37.844 -30.031 -8.648 1 64.44 55 VAL A O 1
ATOM 450 N N . GLU A 1 56 ? 36.719 -31.938 -9.062 1 74.81 56 GLU A N 1
ATOM 451 C CA . GLU A 1 56 ? 37.062 -31.875 -10.484 1 74.81 56 GLU A CA 1
ATOM 452 C C . GLU A 1 56 ? 36.406 -30.656 -11.141 1 74.81 56 GLU A C 1
ATOM 454 O O . GLU A 1 56 ? 37.031 -30 -11.984 1 74.81 56 GLU A O 1
ATOM 459 N N . ARG A 1 57 ? 35.312 -30.469 -10.703 1 72.25 57 ARG A N 1
ATOM 460 C CA . ARG A 1 57 ? 34.625 -29.312 -11.242 1 72.25 57 ARG A CA 1
ATOM 461 C C . ARG A 1 57 ? 35.281 -28.016 -10.82 1 72.25 57 ARG A C 1
ATOM 463 O O . ARG A 1 57 ? 35.438 -27.094 -11.633 1 72.25 57 ARG A O 1
ATOM 470 N N . ALA A 1 58 ? 35.688 -27.938 -9.586 1 71.5 58 ALA A N 1
ATOM 471 C CA . ALA A 1 58 ? 36.406 -26.766 -9.094 1 71.5 58 ALA A CA 1
ATOM 472 C C . ALA A 1 58 ? 37.688 -26.531 -9.898 1 71.5 58 ALA A C 1
ATOM 474 O O . ALA A 1 58 ? 37.969 -25.391 -10.273 1 71.5 58 ALA A O 1
ATOM 475 N N . LYS A 1 59 ? 38.312 -27.594 -10.188 1 75.5 59 LYS A N 1
ATOM 476 C CA . LYS A 1 59 ? 39.531 -27.531 -10.977 1 75.5 59 LYS A CA 1
ATOM 477 C C . LYS A 1 59 ? 39.25 -27.047 -12.398 1 75.5 59 LYS A C 1
ATOM 479 O O . LYS A 1 59 ? 39.938 -26.188 -12.922 1 75.5 59 LYS A O 1
ATOM 484 N N . TRP A 1 60 ? 38.219 -27.609 -12.852 1 77.94 60 TRP A N 1
ATOM 485 C CA . TRP A 1 60 ? 37.812 -27.25 -14.203 1 77.94 60 TRP A CA 1
ATOM 486 C C . TRP A 1 60 ? 37.438 -25.766 -14.289 1 77.94 60 TRP A C 1
ATOM 488 O O . TRP A 1 60 ? 37.875 -25.062 -15.203 1 77.94 60 TRP A O 1
ATOM 498 N N . MET A 1 61 ? 36.719 -25.328 -13.344 1 75.12 61 MET A N 1
ATOM 499 C CA . MET A 1 61 ? 36.25 -23.938 -13.328 1 75.12 61 MET A CA 1
ATOM 500 C C . MET A 1 61 ? 37.406 -22.969 -13.156 1 75.12 61 MET A C 1
ATOM 502 O O . MET A 1 61 ? 37.469 -21.922 -13.797 1 75.12 61 MET A O 1
ATOM 506 N N . ALA A 1 62 ? 38.281 -23.281 -12.234 1 74.94 62 ALA A N 1
ATOM 507 C CA . ALA A 1 62 ? 39.5 -22.469 -12.031 1 74.94 62 ALA A CA 1
ATOM 508 C C . ALA A 1 62 ? 40.281 -22.328 -13.32 1 74.94 62 ALA A C 1
ATOM 510 O O . ALA A 1 62 ? 40.75 -21.25 -13.664 1 74.94 62 ALA A O 1
ATOM 511 N N . TRP A 1 63 ? 40.375 -23.469 -14.016 1 81.12 63 TRP A N 1
ATOM 512 C CA . TRP A 1 63 ? 41.094 -23.484 -15.281 1 81.12 63 TRP A CA 1
ATOM 513 C C . TRP A 1 63 ? 40.344 -22.703 -16.359 1 81.12 63 TRP A C 1
ATOM 515 O O . TRP A 1 63 ? 40.938 -21.891 -17.062 1 81.12 63 TRP A O 1
ATOM 525 N N . ASP A 1 64 ? 39.062 -22.875 -16.375 1 76.88 64 ASP A N 1
ATOM 526 C CA . ASP A 1 64 ? 38.219 -22.219 -17.391 1 76.88 64 ASP A CA 1
ATOM 527 C C . ASP A 1 64 ? 38.156 -20.719 -17.172 1 76.88 64 ASP A C 1
ATOM 529 O O . ASP A 1 64 ? 38 -19.953 -18.125 1 76.88 64 ASP A O 1
ATOM 533 N N . ALA A 1 65 ? 38.25 -20.281 -15.961 1 73.75 65 ALA A N 1
ATOM 534 C CA . ALA A 1 65 ? 38.125 -18.891 -15.57 1 73.75 65 ALA A CA 1
ATOM 535 C C . ALA A 1 65 ? 39.281 -18.062 -16.156 1 73.75 65 ALA A C 1
ATOM 537 O O . ALA A 1 65 ? 39.125 -16.844 -16.328 1 73.75 65 ALA A O 1
ATOM 538 N N . ILE A 1 66 ? 40.375 -18.688 -16.516 1 76.62 66 ILE A N 1
ATOM 539 C CA . ILE A 1 66 ? 41.531 -17.938 -17.047 1 76.62 66 ILE A CA 1
ATOM 540 C C . ILE A 1 66 ? 41.719 -18.234 -18.531 1 76.62 66 ILE A C 1
ATOM 542 O O . ILE A 1 66 ? 42.812 -18.109 -19.062 1 76.62 66 ILE A O 1
ATOM 546 N N . LYS A 1 67 ? 40.5 -18.625 -19.062 1 77.44 67 LYS A N 1
ATOM 547 C CA . LYS A 1 67 ? 40.5 -18.891 -20.5 1 77.44 67 LYS A CA 1
ATOM 548 C C . LYS A 1 67 ? 40.938 -17.641 -21.281 1 77.44 67 LYS A C 1
ATOM 550 O O . LYS A 1 67 ? 40.438 -16.547 -21 1 77.44 67 LYS A O 1
ATOM 555 N N . GLY A 1 68 ? 41.844 -17.781 -22.203 1 77 68 GLY A N 1
ATOM 556 C CA . GLY A 1 68 ? 42.344 -16.672 -23 1 77 68 GLY A CA 1
ATOM 557 C C . GLY A 1 68 ? 43.625 -16.078 -22.469 1 77 68 GLY A C 1
ATOM 558 O O . GLY A 1 68 ? 44.25 -15.242 -23.109 1 77 68 GLY A O 1
ATOM 559 N N . MET A 1 69 ? 43.969 -16.453 -21.203 1 79.94 69 MET A N 1
ATOM 560 C CA . MET A 1 69 ? 45.219 -15.984 -20.625 1 79.94 69 MET A CA 1
ATOM 561 C C . MET A 1 69 ? 46.406 -16.562 -21.375 1 79.94 69 MET A C 1
ATOM 563 O O . MET A 1 69 ? 46.438 -17.75 -21.688 1 79.94 69 MET A O 1
ATOM 567 N N . SER A 1 70 ? 47.375 -15.766 -21.719 1 83 70 SER A N 1
ATOM 568 C CA . SER A 1 70 ? 48.562 -16.219 -22.422 1 83 70 SER A CA 1
ATOM 569 C C . SER A 1 70 ? 49.406 -17.125 -21.531 1 83 70 SER A C 1
ATOM 571 O O . SER A 1 70 ? 49.312 -17.078 -20.312 1 83 70 SER A O 1
ATOM 573 N N . LYS A 1 71 ? 50.125 -17.906 -22.141 1 84.62 71 LYS A N 1
ATOM 574 C CA . LYS A 1 71 ? 51.031 -18.812 -21.406 1 84.62 71 LYS A CA 1
ATOM 575 C C . LYS A 1 71 ? 51.969 -18.047 -20.484 1 84.62 71 LYS A C 1
ATOM 577 O O . LYS A 1 71 ? 52.188 -18.453 -19.344 1 84.62 71 LYS A O 1
ATOM 582 N N . GLU A 1 72 ? 52.406 -16.969 -20.984 1 82.19 72 GLU A N 1
ATOM 583 C CA . GLU A 1 72 ? 53.312 -16.156 -20.203 1 82.19 72 GLU A CA 1
ATOM 584 C C . GLU A 1 72 ? 52.625 -15.562 -18.969 1 82.19 72 GLU A C 1
ATOM 586 O O . GLU A 1 72 ? 53.188 -15.586 -17.875 1 82.19 72 GLU A O 1
ATOM 591 N N . ASP A 1 73 ? 51.5 -15.156 -19.219 1 83.5 73 ASP A N 1
ATOM 592 C CA . ASP A 1 73 ? 50.719 -14.562 -18.125 1 83.5 73 ASP A CA 1
ATOM 593 C C . ASP A 1 73 ? 50.344 -15.617 -17.078 1 83.5 73 ASP A C 1
ATOM 595 O O . ASP A 1 73 ? 50.344 -15.344 -15.883 1 83.5 73 ASP A O 1
ATOM 599 N N . ALA A 1 74 ? 50.031 -16.719 -17.578 1 85.62 74 ALA A N 1
ATOM 600 C CA . ALA A 1 74 ? 49.719 -17.828 -16.672 1 85.62 74 ALA A CA 1
ATOM 601 C C . ALA A 1 74 ? 50.938 -18.234 -15.859 1 85.62 74 ALA A C 1
ATOM 603 O O . ALA A 1 74 ? 50.812 -18.547 -14.672 1 85.62 74 ALA A O 1
ATOM 604 N N . MET A 1 75 ? 52.094 -18.203 -16.484 1 85.56 75 MET A N 1
ATOM 605 C CA . MET A 1 75 ? 53.344 -18.484 -15.75 1 85.56 75 MET A CA 1
ATOM 606 C C . MET A 1 75 ? 53.562 -17.438 -14.664 1 85.56 75 MET A C 1
ATOM 608 O O . MET A 1 75 ? 53.938 -17.797 -13.539 1 85.56 75 MET A O 1
ATOM 612 N N . ARG A 1 76 ? 53.281 -16.281 -15.039 1 82.56 76 ARG A N 1
ATOM 613 C CA . ARG A 1 76 ? 53.406 -15.211 -14.055 1 82.56 76 ARG A CA 1
ATOM 614 C C . ARG A 1 76 ? 52.438 -15.391 -12.906 1 82.56 76 ARG A C 1
ATOM 616 O O . ARG A 1 76 ? 52.781 -15.203 -11.742 1 82.56 76 ARG A O 1
ATOM 623 N N . GLY A 1 77 ? 51.25 -15.609 -13.336 1 81.12 77 GLY A N 1
ATOM 624 C CA . GLY A 1 77 ? 50.219 -15.852 -12.328 1 81.12 77 GLY A CA 1
ATOM 625 C C . GLY A 1 77 ? 50.562 -16.984 -11.375 1 81.12 77 GLY A C 1
ATOM 626 O O . GLY A 1 77 ? 50.375 -16.859 -10.164 1 81.12 77 GLY A O 1
ATOM 627 N N . TYR A 1 78 ? 51.062 -18.047 -11.945 1 84.75 78 TYR A N 1
ATOM 628 C CA . TYR A 1 78 ? 51.5 -19.188 -11.164 1 84.75 78 TYR A CA 1
ATOM 629 C C . TYR A 1 78 ? 52.594 -18.797 -10.164 1 84.75 78 TYR A C 1
ATOM 631 O O . TYR A 1 78 ? 52.5 -19.125 -8.977 1 84.75 78 TYR A O 1
ATOM 639 N N . LEU A 1 79 ? 53.531 -18.062 -10.578 1 82.25 79 LEU A N 1
ATOM 640 C CA . LEU A 1 79 ? 54.656 -17.656 -9.727 1 82.25 79 LEU A CA 1
ATOM 641 C C . LEU A 1 79 ? 54.188 -16.641 -8.68 1 82.25 79 LEU A C 1
ATOM 643 O O . LEU A 1 79 ? 54.656 -16.672 -7.531 1 82.25 79 LEU A O 1
ATOM 647 N N . ARG A 1 80 ? 53.188 -15.883 -9.023 1 79.5 80 ARG A N 1
ATOM 648 C CA . ARG A 1 80 ? 52.656 -14.859 -8.125 1 79.5 80 ARG A CA 1
ATOM 649 C C . ARG A 1 80 ? 51.938 -15.492 -6.934 1 79.5 80 ARG A C 1
ATOM 651 O O . ARG A 1 80 ? 51.906 -14.914 -5.848 1 79.5 80 ARG A O 1
ATOM 658 N N . VAL A 1 81 ? 51.312 -16.609 -7.164 1 79.12 81 VAL A N 1
ATOM 659 C CA . VAL A 1 81 ? 50.625 -17.297 -6.078 1 79.12 81 VAL A CA 1
ATOM 660 C C . VAL A 1 81 ? 51.625 -17.594 -4.949 1 79.12 81 VAL A C 1
ATOM 662 O O . VAL A 1 81 ? 51.25 -17.594 -3.773 1 79.12 81 VAL A O 1
ATOM 665 N N . PHE A 1 82 ? 52.875 -17.828 -5.289 1 78.88 82 PHE A N 1
ATOM 666 C CA . PHE A 1 82 ? 53.875 -18.125 -4.301 1 78.88 82 PHE A CA 1
ATOM 667 C C . PHE A 1 82 ? 54.531 -16.859 -3.764 1 78.88 82 PHE A C 1
ATOM 669 O O . PHE A 1 82 ? 55.125 -16.859 -2.695 1 78.88 82 PHE A O 1
ATOM 676 N N . GLY A 1 83 ? 54.375 -15.766 -4.465 1 77.06 83 GLY A N 1
ATOM 677 C CA . GLY A 1 83 ? 54.906 -14.484 -4.043 1 77.06 83 GLY A CA 1
ATOM 678 C C . GLY A 1 83 ? 55.531 -13.688 -5.184 1 77.06 83 GLY A C 1
ATOM 679 O O . GLY A 1 83 ? 56 -14.258 -6.168 1 77.06 83 GLY A O 1
ATOM 680 N N . GLU A 1 84 ? 55.438 -12.453 -5.102 1 75.38 84 GLU A N 1
ATOM 681 C CA . GLU A 1 84 ? 55.969 -11.555 -6.129 1 75.38 84 GLU A CA 1
ATOM 682 C C . GLU A 1 84 ? 57.469 -11.703 -6.301 1 75.38 84 GLU A C 1
ATOM 684 O O . GLU A 1 84 ? 58 -11.445 -7.379 1 75.38 84 GLU A O 1
ATOM 689 N N . GLU A 1 85 ? 58 -12.133 -5.258 1 75.44 85 GLU A N 1
ATOM 690 C CA . GLU A 1 85 ? 59.469 -12.242 -5.262 1 75.44 85 GLU A CA 1
ATOM 691 C C . GLU A 1 85 ? 59.938 -13.328 -6.227 1 75.44 85 GLU A C 1
ATOM 693 O O . GLU A 1 85 ? 61.094 -13.352 -6.629 1 75.44 85 GLU A O 1
ATOM 698 N N . TYR A 1 86 ? 59.062 -14.094 -6.688 1 77.81 86 TYR A N 1
ATOM 699 C CA . TYR A 1 86 ? 59.438 -15.211 -7.543 1 77.81 86 TYR A CA 1
ATOM 700 C C . TYR A 1 86 ? 59.281 -14.852 -9.016 1 77.81 86 TYR A C 1
ATOM 702 O O . TYR A 1 86 ? 59.594 -15.648 -9.898 1 77.81 86 TYR A O 1
ATOM 710 N N . LEU A 1 87 ? 58.75 -13.711 -9.289 1 74.19 87 LEU A N 1
ATOM 711 C CA . LEU A 1 87 ? 58.656 -13.203 -10.648 1 74.19 87 LEU A CA 1
ATOM 712 C C . LEU A 1 87 ? 60 -12.695 -11.148 1 74.19 87 LEU A C 1
ATOM 714 O O . LEU A 1 87 ? 60.844 -12.258 -10.352 1 74.19 87 LEU A O 1
ATOM 718 N N . PRO A 1 88 ? 60.281 -12.898 -12.414 1 71.69 88 PRO A N 1
ATOM 719 C CA . PRO A 1 88 ? 61.531 -12.328 -12.883 1 71.69 88 PRO A CA 1
ATOM 720 C C . PRO A 1 88 ? 61.656 -10.844 -12.539 1 71.69 88 PRO A C 1
ATOM 722 O O . PRO A 1 88 ? 60.656 -10.125 -12.484 1 71.69 88 PRO A O 1
ATOM 725 N N . ALA A 1 89 ? 62.812 -10.312 -12.242 1 59.94 89 ALA A N 1
ATOM 726 C CA . ALA A 1 89 ? 63.156 -8.93 -11.922 1 59.94 89 ALA A CA 1
ATOM 727 C C . ALA A 1 89 ? 62.688 -7.984 -13.023 1 59.94 89 ALA A C 1
ATOM 729 O O . ALA A 1 89 ? 62.875 -8.258 -14.211 1 59.94 89 ALA A O 1
ATOM 730 N N . GLY A 1 90 ? 61.812 -6.719 -12.844 1 56.59 90 GLY A N 1
ATOM 731 C CA . GLY A 1 90 ? 61.312 -5.66 -13.703 1 56.59 90 GLY A CA 1
ATOM 732 C C . GLY A 1 90 ? 59.844 -5.801 -14.008 1 56.59 90 GLY A C 1
ATOM 733 O O . GLY A 1 90 ? 59.25 -4.957 -14.695 1 56.59 90 GLY A O 1
ATOM 734 N N . GLU A 1 91 ? 59.312 -7 -14.203 1 47.66 91 GLU A N 1
ATOM 735 C CA . GLU A 1 91 ? 57.906 -7.133 -14.641 1 47.66 91 GLU A CA 1
ATOM 736 C C . GLU A 1 91 ? 56.938 -6.703 -13.539 1 47.66 91 GLU A C 1
ATOM 738 O O . GLU A 1 91 ? 56.938 -7.285 -12.453 1 47.66 91 GLU A O 1
ATOM 743 N N . SER A 1 92 ? 56.906 -5.352 -13.375 1 38.25 92 SER A N 1
ATOM 744 C CA . SER A 1 92 ? 55.969 -4.766 -12.43 1 38.25 92 SER A CA 1
ATOM 745 C C . SER A 1 92 ? 54.562 -5.359 -12.594 1 38.25 92 SER A C 1
ATOM 747 O O . SER A 1 92 ? 54.25 -5.922 -13.648 1 38.25 92 SER A O 1
ATOM 749 N N . ASP A 1 93 ? 53.812 -5.223 -11.539 1 39.34 93 ASP A N 1
ATOM 750 C CA . ASP A 1 93 ? 52.5 -5.629 -11.07 1 39.34 93 ASP A CA 1
ATOM 751 C C . ASP A 1 93 ? 51.406 -5.207 -12.047 1 39.34 93 ASP A C 1
ATOM 753 O O . ASP A 1 93 ? 50.219 -5.176 -11.695 1 39.34 93 ASP A O 1
ATOM 757 N N . ASN A 1 94 ? 51.781 -4.527 -13.203 1 32.88 94 ASN A N 1
ATOM 758 C CA . ASN A 1 94 ? 50.594 -3.76 -13.609 1 32.88 94 ASN A CA 1
ATOM 759 C C . ASN A 1 94 ? 49.406 -4.672 -13.93 1 32.88 94 ASN A C 1
ATOM 761 O O . ASN A 1 94 ? 48.281 -4.207 -14.062 1 32.88 94 ASN A O 1
ATOM 765 N N . ASP A 1 95 ? 49.656 -5.812 -14.656 1 31.14 95 ASP A N 1
ATOM 766 C CA . ASP A 1 95 ? 48.5 -6.168 -15.445 1 31.14 95 ASP A CA 1
ATOM 767 C C . ASP A 1 95 ? 47.5 -6.984 -14.617 1 31.14 95 ASP A C 1
ATOM 769 O O . ASP A 1 95 ? 47.5 -8.219 -14.656 1 31.14 95 ASP A O 1
ATOM 773 N N . SER A 1 96 ? 47.438 -6.676 -13.406 1 29.36 96 SER A N 1
ATOM 774 C CA . SER A 1 96 ? 46.344 -7.445 -12.867 1 29.36 96 SER A CA 1
ATOM 775 C C . SER A 1 96 ? 45.094 -7.309 -13.734 1 29.36 96 SER A C 1
ATOM 777 O O . SER A 1 96 ? 44.594 -6.195 -13.969 1 29.36 96 SER A O 1
ATOM 779 N N . PRO A 1 97 ? 44.969 -8.18 -14.773 1 30.19 97 PRO A N 1
ATOM 780 C CA . PRO A 1 97 ? 43.719 -8.18 -15.531 1 30.19 97 PRO A CA 1
ATOM 781 C C . PRO A 1 97 ? 42.469 -8.156 -14.633 1 30.19 97 PRO A C 1
ATOM 783 O O . PRO A 1 97 ? 41.375 -8.5 -15.086 1 30.19 97 PRO A O 1
ATOM 786 N N . SER A 1 98 ? 42.688 -7.941 -13.391 1 28.62 98 SER A N 1
ATOM 787 C CA . SER A 1 98 ? 41.438 -7.996 -12.672 1 28.62 98 SER A CA 1
ATOM 788 C C . SER A 1 98 ? 40.375 -7.082 -13.312 1 28.62 98 SER A C 1
ATOM 790 O O . SER A 1 98 ? 39.25 -7.043 -12.883 1 28.62 98 SER A O 1
ATOM 792 N N . SER A 1 99 ? 40.906 -6.035 -14.086 1 26.8 99 SER A N 1
ATOM 793 C CA . SER A 1 99 ? 40 -4.906 -14.344 1 26.8 99 SER A CA 1
ATOM 794 C C . SER A 1 99 ? 38.969 -5.238 -15.422 1 26.8 99 SER A C 1
ATOM 796 O O . SER A 1 99 ? 38.125 -4.426 -15.727 1 26.8 99 SER A O 1
ATOM 798 N N . THR A 1 100 ? 39.281 -6.18 -16.297 1 25.34 100 THR A N 1
ATOM 799 C CA . THR A 1 100 ? 38.531 -6.051 -17.562 1 25.34 100 THR A CA 1
ATOM 800 C C . THR A 1 100 ? 37.062 -6.281 -17.344 1 25.34 100 THR A C 1
ATOM 802 O O . THR A 1 100 ? 36.219 -5.801 -18.109 1 25.34 100 THR A O 1
ATOM 805 N N . ILE A 1 101 ? 36.812 -7.344 -16.625 1 26.52 101 ILE A N 1
ATOM 806 C CA . ILE A 1 101 ? 35.406 -7.672 -16.766 1 26.52 101 ILE A CA 1
ATOM 807 C C . ILE A 1 101 ? 34.562 -6.559 -16.141 1 26.52 101 ILE A C 1
ATOM 809 O O . ILE A 1 101 ? 33.344 -6.562 -16.281 1 26.52 101 ILE A O 1
ATOM 813 N N . ALA A 1 102 ? 35.156 -5.734 -15.344 1 27.11 102 ALA A N 1
ATOM 814 C CA . ALA A 1 102 ? 34.406 -4.645 -14.727 1 27.11 102 ALA A CA 1
ATOM 815 C C . ALA A 1 102 ? 34.125 -3.529 -15.727 1 27.11 102 ALA A C 1
ATOM 817 O O . ALA A 1 102 ? 33.469 -2.539 -15.398 1 27.11 102 ALA A O 1
ATOM 818 N N . SER A 1 103 ? 34.938 -3.395 -16.812 1 25.95 103 SER A N 1
ATOM 819 C CA . SER A 1 103 ? 34.969 -2.176 -17.609 1 25.95 103 SER A CA 1
ATOM 820 C C . SER A 1 103 ? 33.625 -1.963 -18.344 1 25.95 103 SER A C 1
ATOM 822 O O . SER A 1 103 ? 33.406 -0.896 -18.922 1 25.95 103 SER A O 1
ATOM 824 N N . LYS A 1 104 ? 33.156 -3 -18.891 1 27.48 104 LYS A N 1
ATOM 825 C CA . LYS A 1 104 ? 32.219 -2.582 -19.953 1 27.48 104 LYS A CA 1
ATOM 826 C C . LYS A 1 104 ? 31.031 -1.837 -19.375 1 27.48 104 LYS A C 1
ATOM 828 O O . LYS A 1 104 ? 29.984 -1.755 -20.016 1 27.48 104 LYS A O 1
ATOM 833 N N . LEU A 1 105 ? 30.875 -1.857 -18.078 1 28.8 105 LEU A N 1
ATOM 834 C CA . LEU A 1 105 ? 29.781 -0.95 -17.781 1 28.8 105 LEU A CA 1
ATOM 835 C C . LEU A 1 105 ? 30.125 0.48 -18.172 1 28.8 105 LEU A C 1
ATOM 837 O O . LEU A 1 105 ? 30.984 1.107 -17.562 1 28.8 105 LEU A O 1
ATOM 841 N N . GLU A 1 106 ? 30.547 0.711 -19.453 1 28 106 GLU A N 1
ATOM 842 C CA . GLU A 1 106 ? 30.562 2.152 -19.688 1 28 106 GLU A CA 1
ATOM 843 C C . GLU A 1 106 ? 29.5 2.865 -18.859 1 28 106 GLU A C 1
ATOM 845 O O . GLU A 1 106 ? 28.312 2.52 -18.938 1 28 106 GLU A O 1
ATOM 850 N N . PRO A 1 107 ? 29.922 3.443 -17.766 1 30.3 107 PRO A N 1
ATOM 851 C CA . PRO A 1 107 ? 28.953 4.293 -17.062 1 30.3 107 PRO A CA 1
ATOM 852 C C . PRO A 1 107 ? 28.156 5.18 -18 1 30.3 107 PRO A C 1
ATOM 854 O O . PRO A 1 107 ? 28.719 5.797 -18.906 1 30.3 107 PRO A O 1
ATOM 857 N N . VAL A 1 108 ? 27.109 4.812 -18.547 1 29.08 108 VAL A N 1
ATOM 858 C CA . VAL A 1 108 ? 26.375 5.938 -19.109 1 29.08 108 VAL A CA 1
ATOM 859 C C . VAL A 1 108 ? 26.672 7.203 -18.312 1 29.08 108 VAL A C 1
ATOM 861 O O . VAL A 1 108 ? 26.953 7.137 -17.109 1 29.08 108 VAL A O 1
ATOM 864 N N . GLU A 1 109 ? 27.016 8.289 -19.078 1 30 109 GLU A N 1
ATOM 865 C CA . GLU A 1 109 ? 27.266 9.633 -18.547 1 30 109 GLU A CA 1
ATOM 866 C C . GLU A 1 109 ? 26.422 9.906 -17.312 1 30 109 GLU A C 1
ATOM 868 O O . GLU A 1 109 ? 25.219 9.609 -17.297 1 30 109 GLU A O 1
ATOM 873 N N . SER A 1 110 ? 27.109 10.086 -16.266 1 31.73 110 SER A N 1
ATOM 874 C CA . SER A 1 110 ? 26.75 10.32 -14.867 1 31.73 110 SER A CA 1
ATOM 875 C C . SER A 1 110 ? 25.656 11.375 -14.75 1 31.73 110 SER A C 1
ATOM 877 O O . SER A 1 110 ? 25.891 12.555 -15.031 1 31.73 110 SER A O 1
ATOM 879 N N . LYS A 1 111 ? 24.594 11.219 -15.297 1 32.53 111 LYS A N 1
ATOM 880 C CA . LYS A 1 111 ? 23.625 12.211 -14.844 1 32.53 111 LYS A CA 1
ATOM 881 C C . LYS A 1 111 ? 23.828 12.555 -13.375 1 32.53 111 LYS A C 1
ATOM 883 O O . LYS A 1 111 ? 24.312 11.727 -12.602 1 32.53 111 LYS A O 1
ATOM 888 N N . SER A 1 112 ? 23.5 13.766 -12.992 1 36.94 112 SER A N 1
ATOM 889 C CA . SER A 1 112 ? 23.625 14.461 -11.711 1 36.94 112 SER A CA 1
ATOM 890 C C . SER A 1 112 ? 23.266 13.539 -10.547 1 36.94 112 SER A C 1
ATOM 892 O O . SER A 1 112 ? 22.234 12.875 -10.578 1 36.94 112 SER A O 1
ATOM 894 N N . GLN A 1 113 ? 24.234 13 -9.805 1 44.03 113 GLN A N 1
ATOM 895 C CA . GLN A 1 113 ? 24.234 12.195 -8.586 1 44.03 113 GLN A CA 1
ATOM 896 C C . GLN A 1 113 ? 23.141 12.656 -7.621 1 44.03 113 GLN A C 1
ATOM 898 O O . GLN A 1 113 ? 23.188 13.773 -7.113 1 44.03 113 GLN A O 1
ATOM 903 N N . ARG A 1 114 ? 22.062 12.398 -7.707 1 48.94 114 ARG A N 1
ATOM 904 C CA . ARG A 1 114 ? 21.062 12.648 -6.676 1 48.94 114 ARG A CA 1
ATOM 905 C C . ARG A 1 114 ? 21.531 12.109 -5.324 1 48.94 114 ARG A C 1
ATOM 907 O O . ARG A 1 114 ? 21.125 11.016 -4.918 1 48.94 114 ARG A O 1
ATOM 914 N N . LYS A 1 115 ? 22.719 12.469 -4.785 1 59.75 115 LYS A N 1
ATOM 915 C CA . LYS A 1 115 ? 23.047 11.914 -3.471 1 59.75 115 LYS A CA 1
ATOM 916 C C . LYS A 1 115 ? 22.016 12.359 -2.428 1 59.75 115 LYS A C 1
ATOM 918 O O . LYS A 1 115 ? 21.859 13.555 -2.176 1 59.75 115 LYS A O 1
ATOM 923 N N . ALA A 1 116 ? 21.141 11.414 -1.938 1 78.69 116 ALA A N 1
ATOM 924 C CA . ALA A 1 116 ? 20 11.586 -1.037 1 78.69 116 ALA A CA 1
ATOM 925 C C . ALA A 1 116 ? 20.469 12.031 0.347 1 78.69 116 ALA A C 1
ATOM 927 O O . ALA A 1 116 ? 21.609 11.812 0.726 1 78.69 116 ALA A O 1
ATOM 928 N N . ILE A 1 117 ? 19.953 12.992 0.965 1 91.38 117 ILE A N 1
ATOM 929 C CA . ILE A 1 117 ? 20.109 13.359 2.369 1 91.38 117 ILE A CA 1
ATOM 930 C C . ILE A 1 117 ? 19.516 12.266 3.256 1 91.38 117 ILE A C 1
ATOM 932 O O . ILE A 1 117 ? 18.297 12.086 3.307 1 91.38 117 ILE A O 1
ATOM 936 N N . ASP A 1 118 ? 20.453 11.562 3.979 1 91.62 118 ASP A N 1
ATOM 937 C CA . ASP A 1 118 ? 19.969 10.383 4.699 1 91.62 118 ASP A CA 1
ATOM 938 C C . ASP A 1 118 ? 20.188 10.539 6.203 1 91.62 118 ASP A C 1
ATOM 940 O O . ASP A 1 118 ? 19.516 9.891 7 1 91.62 118 ASP A O 1
ATOM 944 N N . LYS A 1 119 ? 21.172 11.289 6.594 1 95.5 119 LYS A N 1
ATOM 945 C CA . LYS A 1 119 ? 21.516 11.508 7.996 1 95.5 119 LYS A CA 1
ATOM 946 C C . LYS A 1 119 ? 21.781 12.984 8.273 1 95.5 119 LYS A C 1
ATOM 948 O O . LYS A 1 119 ? 22.391 13.672 7.465 1 95.5 119 LYS A O 1
ATOM 953 N N . ILE A 1 120 ? 21.281 13.445 9.422 1 98.25 120 ILE A N 1
ATOM 954 C CA . ILE A 1 120 ? 21.297 14.875 9.719 1 98.25 120 ILE A CA 1
ATOM 955 C C . ILE A 1 120 ? 22.062 15.117 11.016 1 98.25 120 ILE A C 1
ATOM 957 O O . ILE A 1 120 ? 22.062 14.273 11.914 1 98.25 120 ILE A O 1
ATOM 961 N N . ALA A 1 121 ? 22.797 16.188 11.07 1 98.69 121 ALA A N 1
ATOM 962 C CA . ALA A 1 121 ? 23.344 16.688 12.328 1 98.69 121 ALA A CA 1
ATOM 963 C C . ALA A 1 121 ? 22.781 18.062 12.672 1 98.69 121 ALA A C 1
ATOM 965 O O . ALA A 1 121 ? 22.609 18.906 11.789 1 98.69 121 ALA A O 1
ATOM 966 N N . VAL A 1 122 ? 22.438 18.281 13.859 1 98.75 122 VAL A N 1
ATOM 967 C CA . VAL A 1 122 ? 22.031 19.578 14.375 1 98.75 122 VAL A CA 1
ATOM 968 C C . VAL A 1 122 ? 23.016 20.031 15.461 1 98.75 122 VAL A C 1
ATOM 970 O O . VAL A 1 122 ? 23.25 19.312 16.438 1 98.75 122 VAL A O 1
ATOM 973 N N . LEU A 1 123 ? 23.641 21.188 15.266 1 98.56 123 LEU A N 1
ATOM 974 C CA . LEU A 1 123 ? 24.625 21.703 16.188 1 98.56 123 LEU A CA 1
ATOM 975 C C . LEU A 1 123 ? 24 22.75 17.125 1 98.56 123 LEU A C 1
ATOM 977 O O . LEU A 1 123 ? 23.766 23.891 16.734 1 98.56 123 LEU A O 1
ATOM 981 N N . GLY A 1 124 ? 23.844 22.406 18.375 1 97.69 124 GLY A N 1
ATOM 982 C CA . GLY A 1 124 ? 23.141 23.219 19.359 1 97.69 124 GLY A CA 1
ATOM 983 C C . GLY A 1 124 ? 21.844 22.594 19.844 1 97.69 124 GLY A C 1
ATOM 984 O O . GLY A 1 124 ? 20.891 22.469 19.078 1 97.69 124 GLY A O 1
ATOM 985 N N . ALA A 1 125 ? 21.797 22.25 21.109 1 96.62 125 ALA A N 1
ATOM 986 C CA . ALA A 1 125 ? 20.625 21.562 21.656 1 96.62 125 ALA A CA 1
ATOM 987 C C . ALA A 1 125 ? 19.75 22.531 22.453 1 96.62 125 ALA A C 1
ATOM 989 O O . ALA A 1 125 ? 19.062 22.141 23.391 1 96.62 125 ALA A O 1
ATOM 990 N N . GLY A 1 126 ? 19.875 23.797 22.047 1 91.81 126 GLY A N 1
ATOM 991 C CA . GLY A 1 126 ? 18.922 24.766 22.609 1 91.81 126 GLY A CA 1
ATOM 992 C C . GLY A 1 126 ? 17.5 24.547 22.125 1 91.81 126 GLY A C 1
ATOM 993 O O . GLY A 1 126 ? 17.203 23.516 21.516 1 91.81 126 GLY A O 1
ATOM 994 N N . THR A 1 127 ? 16.672 25.484 22.391 1 87.75 127 THR A N 1
ATOM 995 C CA . THR A 1 127 ? 15.25 25.359 22.094 1 87.75 127 THR A CA 1
ATOM 996 C C . THR A 1 127 ? 15.023 25.078 20.625 1 87.75 127 THR A C 1
ATOM 998 O O . THR A 1 127 ? 14.344 24.109 20.266 1 87.75 127 THR A O 1
ATOM 1001 N N . MET A 1 128 ? 15.594 25.875 19.734 1 91.88 128 MET A N 1
ATOM 1002 C CA . MET A 1 128 ? 15.391 25.719 18.312 1 91.88 128 MET A CA 1
ATOM 1003 C C . MET A 1 128 ? 16.062 24.453 17.797 1 91.88 128 MET A C 1
ATOM 1005 O O . MET A 1 128 ? 15.461 23.656 17.078 1 91.88 128 MET A O 1
ATOM 1009 N N . GLY A 1 129 ? 17.328 24.312 18.203 1 96.5 129 GLY A N 1
ATOM 1010 C CA . GLY A 1 129 ? 18.078 23.156 17.734 1 96.5 129 GLY A CA 1
ATOM 1011 C C . GLY A 1 129 ? 17.422 21.844 18.094 1 96.5 129 GLY A C 1
ATOM 1012 O O . GLY A 1 129 ? 17.297 20.953 17.234 1 96.5 129 GLY A O 1
ATOM 1013 N N . ALA A 1 130 ? 17.016 21.688 19.312 1 96.94 130 ALA A N 1
ATOM 1014 C CA . ALA A 1 130 ? 16.391 20.453 19.766 1 96.94 130 ALA A CA 1
ATOM 1015 C C . ALA A 1 130 ? 15.07 20.203 19.031 1 96.94 130 ALA A C 1
ATOM 1017 O O . ALA A 1 130 ? 14.758 19.062 18.688 1 96.94 130 ALA A O 1
ATOM 1018 N N . GLN A 1 131 ? 14.305 21.203 18.812 1 97.12 131 GLN A N 1
ATOM 1019 C CA . GLN A 1 131 ? 13.016 21.047 18.156 1 97.12 131 GLN A CA 1
ATOM 1020 C C . GLN A 1 131 ? 13.188 20.75 16.672 1 97.12 131 GLN A C 1
ATOM 1022 O O . GLN A 1 131 ? 12.383 20.031 16.078 1 97.12 131 GLN A O 1
ATOM 1027 N N . ILE A 1 132 ? 14.195 21.312 16.031 1 98.25 132 ILE A N 1
ATOM 1028 C CA . ILE A 1 132 ? 14.516 20.984 14.648 1 98.25 132 ILE A CA 1
ATOM 1029 C C . ILE A 1 132 ? 14.898 19.5 14.555 1 98.25 132 ILE A C 1
ATOM 1031 O O . ILE A 1 132 ? 14.406 18.781 13.68 1 98.25 132 ILE A O 1
ATOM 1035 N N . ALA A 1 133 ? 15.742 19.078 15.508 1 98.5 133 ALA A N 1
ATOM 1036 C CA . ALA A 1 133 ? 16.125 17.656 15.555 1 98.5 133 ALA A CA 1
ATOM 1037 C C . ALA A 1 133 ? 14.891 16.766 15.703 1 98.5 133 ALA A C 1
ATOM 1039 O O . ALA A 1 133 ? 14.773 15.734 15.039 1 98.5 133 ALA A O 1
ATOM 1040 N N . ALA A 1 134 ? 13.977 17.172 16.562 1 98.25 134 ALA A N 1
ATOM 1041 C CA . ALA A 1 134 ? 12.75 16.406 16.781 1 98.25 134 ALA A CA 1
ATOM 1042 C C . ALA A 1 134 ? 11.938 16.297 15.5 1 98.25 134 ALA A C 1
ATOM 1044 O O . ALA A 1 134 ? 11.367 15.242 15.203 1 98.25 134 ALA A O 1
ATOM 1045 N N . HIS A 1 135 ? 11.844 17.359 14.766 1 98.31 135 HIS A N 1
ATOM 1046 C CA . HIS A 1 135 ? 11.031 17.344 13.555 1 98.31 135 HIS A CA 1
ATOM 1047 C C . HIS A 1 135 ? 11.633 16.422 12.5 1 98.31 135 HIS A C 1
ATOM 1049 O O . HIS A 1 135 ? 10.906 15.727 11.781 1 98.31 135 HIS A O 1
ATOM 1055 N N . PHE A 1 136 ? 12.969 16.406 12.367 1 98.31 136 PHE A N 1
ATOM 1056 C CA . PHE A 1 136 ? 13.633 15.445 11.492 1 98.31 136 PHE A CA 1
ATOM 1057 C C . PHE A 1 136 ? 13.367 14.023 11.969 1 98.31 136 PHE A C 1
ATOM 1059 O O . PHE A 1 136 ? 13.156 13.125 11.148 1 98.31 136 PHE A O 1
ATOM 1066 N N . ALA A 1 137 ? 13.43 13.852 13.281 1 97.94 137 ALA A N 1
ATOM 1067 C CA . ALA A 1 137 ? 13.133 12.547 13.852 1 97.94 137 ALA A CA 1
ATOM 1068 C C . ALA A 1 137 ? 11.711 12.102 13.516 1 97.94 137 ALA A C 1
ATOM 1070 O O . ALA A 1 137 ? 11.477 10.93 13.211 1 97.94 137 ALA A O 1
ATOM 1071 N N . ASN A 1 138 ? 10.75 13.031 13.578 1 97.69 138 ASN A N 1
ATOM 1072 C CA . ASN A 1 138 ? 9.375 12.734 13.195 1 97.69 138 ASN A CA 1
ATOM 1073 C C . ASN A 1 138 ? 9.281 12.227 11.766 1 97.69 138 ASN A C 1
ATOM 1075 O O . ASN A 1 138 ? 8.383 11.445 11.438 1 97.69 138 ASN A O 1
ATOM 1079 N N . ALA A 1 139 ? 10.195 12.688 10.883 1 97.19 139 ALA A N 1
ATOM 1080 C CA . ALA A 1 139 ? 10.242 12.258 9.484 1 97.19 139 ALA A CA 1
ATOM 1081 C C . ALA A 1 139 ? 11.07 10.984 9.336 1 97.19 139 ALA A C 1
ATOM 1083 O O . ALA A 1 139 ? 11.383 10.578 8.211 1 97.19 139 ALA A O 1
ATOM 1084 N N . LYS A 1 140 ? 11.562 10.461 10.422 1 96.25 140 LYS A N 1
ATOM 1085 C CA . LYS A 1 140 ? 12.234 9.172 10.516 1 96.25 140 LYS A CA 1
ATOM 1086 C C . LYS A 1 140 ? 13.656 9.25 9.961 1 96.25 140 LYS A C 1
ATOM 1088 O O . LYS A 1 140 ? 14.148 8.281 9.375 1 96.25 140 LYS A O 1
ATOM 1093 N N . PHE A 1 141 ? 14.273 10.414 10.086 1 96.88 141 PHE A N 1
ATOM 1094 C CA . PHE A 1 141 ? 15.688 10.555 9.758 1 96.88 141 PHE A CA 1
ATOM 1095 C C . PHE A 1 141 ? 16.547 10.383 11.008 1 96.88 141 PHE A C 1
ATOM 1097 O O . PHE A 1 141 ? 16.219 10.898 12.07 1 96.88 141 PHE A O 1
ATOM 1104 N N . PRO A 1 142 ? 17.641 9.633 10.922 1 96.56 142 PRO A N 1
ATOM 1105 C CA . PRO A 1 142 ? 18.609 9.672 12.016 1 96.56 142 PRO A CA 1
ATOM 1106 C C . PRO A 1 142 ? 19.25 11.047 12.203 1 96.56 142 PRO A C 1
ATOM 1108 O O . PRO A 1 142 ? 19.688 11.664 11.227 1 96.56 142 PRO A O 1
ATOM 1111 N N . VAL A 1 143 ? 19.25 11.508 13.438 1 98.12 143 VAL A N 1
ATOM 1112 C CA . VAL A 1 143 ? 19.781 12.836 13.742 1 98.12 143 VAL A CA 1
ATOM 1113 C C . VAL A 1 143 ? 20.844 12.742 14.828 1 98.12 143 VAL A C 1
ATOM 1115 O O . VAL A 1 143 ? 20.656 12.039 15.828 1 98.12 143 VAL A O 1
ATOM 1118 N N . VAL A 1 144 ? 21.969 13.352 14.602 1 98.31 144 VAL A N 1
ATOM 1119 C CA . VAL A 1 144 ? 22.953 13.555 15.656 1 98.31 144 VAL A CA 1
ATOM 1120 C C . VAL A 1 144 ? 22.812 14.969 16.219 1 98.31 144 VAL A C 1
ATOM 1122 O O . VAL A 1 144 ? 23 15.953 15.508 1 98.31 144 VAL A O 1
ATOM 1125 N N . LEU A 1 145 ? 22.469 15.07 17.453 1 98.56 145 LEU A N 1
ATOM 1126 C CA . LEU A 1 145 ? 22.281 16.359 18.109 1 98.56 145 LEU A CA 1
ATOM 1127 C C . LEU A 1 145 ? 23.484 16.703 18.984 1 98.56 145 LEU A C 1
ATOM 1129 O O . LEU A 1 145 ? 23.797 15.977 19.922 1 98.56 145 LEU A O 1
ATOM 1133 N N . PHE A 1 146 ? 24.156 17.797 18.672 1 98.31 146 PHE A N 1
ATOM 1134 C CA . PHE A 1 146 ? 25.391 18.188 19.328 1 98.31 146 PHE A CA 1
ATOM 1135 C C . PHE A 1 146 ? 25.141 19.312 20.328 1 98.31 146 PHE A C 1
ATOM 1137 O O . PHE A 1 146 ? 24.234 20.125 20.141 1 98.31 146 PHE A O 1
ATOM 1144 N N . ASP A 1 147 ? 25.922 19.406 21.391 1 97.69 147 ASP A N 1
ATOM 1145 C CA . ASP A 1 147 ? 26.078 20.547 22.281 1 97.69 147 ASP A CA 1
ATOM 1146 C C . ASP A 1 147 ? 27.406 20.469 23.031 1 97.69 147 ASP A C 1
ATOM 1148 O O . ASP A 1 147 ? 28.234 19.609 22.75 1 97.69 147 ASP A O 1
ATOM 1152 N N . LEU A 1 148 ? 27.641 21.438 23.922 1 95.81 148 LEU A N 1
ATOM 1153 C CA . LEU A 1 148 ? 28.859 21.5 24.719 1 95.81 148 LEU A CA 1
ATOM 1154 C C . LEU A 1 148 ? 28.984 20.281 25.609 1 95.81 148 LEU A C 1
ATOM 1156 O O . LEU A 1 148 ? 27.984 19.734 26.078 1 95.81 148 LEU A O 1
ATOM 1160 N N . LYS A 1 149 ? 30.219 19.844 25.812 1 95.56 149 LYS A N 1
ATOM 1161 C CA . LYS A 1 149 ? 30.484 18.781 26.766 1 95.56 149 LYS A CA 1
ATOM 1162 C C . LYS A 1 149 ? 30.312 19.266 28.203 1 95.56 149 LYS A C 1
ATOM 1164 O O . LYS A 1 149 ? 30.75 20.359 28.562 1 95.56 149 LYS A O 1
ATOM 1169 N N . SER A 1 150 ? 29.609 18.484 28.922 1 92.5 150 SER A N 1
ATOM 1170 C CA . SER A 1 150 ? 29.453 18.828 30.328 1 92.5 150 SER A CA 1
ATOM 1171 C C . SER A 1 150 ? 30.656 18.375 31.156 1 92.5 150 SER A C 1
ATOM 1173 O O . SER A 1 150 ? 31.266 17.344 30.859 1 92.5 150 SER A O 1
ATOM 1175 N N . GLN A 1 151 ? 31 19.094 32.125 1 88.12 151 GLN A N 1
ATOM 1176 C CA . GLN A 1 151 ? 32.062 18.734 33.062 1 88.12 151 GLN A CA 1
ATOM 1177 C C . GLN A 1 151 ? 31.547 17.938 34.25 1 88.12 151 GLN A C 1
ATOM 1179 O O . GLN A 1 151 ? 32.344 17.344 35 1 88.12 151 GLN A O 1
ATOM 1184 N N . GLN A 1 152 ? 30.328 17.953 34.469 1 87.25 152 GLN A N 1
ATOM 1185 C CA . GLN A 1 152 ? 29.688 17.25 35.562 1 87.25 152 GLN A CA 1
ATOM 1186 C C . GLN A 1 152 ? 28.75 16.172 35.062 1 87.25 152 GLN A C 1
ATOM 1188 O O . GLN A 1 152 ? 27.891 16.422 34.188 1 87.25 152 GLN A O 1
ATOM 1193 N N . GLY A 1 153 ? 28.938 14.984 35.531 1 86.06 153 GLY A N 1
ATOM 1194 C CA . GLY A 1 153 ? 28.062 13.891 35.156 1 86.06 153 GLY A CA 1
ATOM 1195 C C . GLY A 1 153 ? 28.406 13.297 33.781 1 86.06 153 GLY A C 1
ATOM 1196 O O . GLY A 1 153 ? 29.578 13.141 33.469 1 86.06 153 GLY A O 1
ATOM 1197 N N . SER A 1 154 ? 27.312 12.93 33.094 1 90.12 154 SER A N 1
ATOM 1198 C CA . SER A 1 154 ? 27.5 12.383 31.766 1 90.12 154 SER A CA 1
ATOM 1199 C C . SER A 1 154 ? 28.016 13.453 30.797 1 90.12 154 SER A C 1
ATOM 1201 O O . SER A 1 154 ? 27.641 14.617 30.891 1 90.12 154 SER A O 1
ATOM 1203 N N . ALA A 1 155 ? 28.891 13.109 29.922 1 93 155 ALA A N 1
ATOM 1204 C CA . ALA A 1 155 ? 29.484 14.031 28.953 1 93 155 ALA A CA 1
ATOM 1205 C C . ALA A 1 155 ? 28.406 14.703 28.109 1 93 155 ALA A C 1
ATOM 1207 O O . ALA A 1 155 ? 28.594 15.836 27.641 1 93 155 ALA A O 1
ATOM 1208 N N . ASN A 1 156 ? 27.234 14.078 27.969 1 95.25 156 ASN A N 1
ATOM 1209 C CA . ASN A 1 156 ? 26.172 14.586 27.094 1 95.25 156 ASN A CA 1
ATOM 1210 C C . ASN A 1 156 ? 24.953 15.023 27.891 1 95.25 156 ASN A C 1
ATOM 1212 O O . ASN A 1 156 ? 23.844 15.055 27.359 1 95.25 156 ASN A O 1
ATOM 1216 N N . VAL A 1 157 ? 25.078 15.359 29.141 1 94.31 157 VAL A N 1
ATOM 1217 C CA . VAL A 1 157 ? 23.969 15.633 30.031 1 94.31 157 VAL A CA 1
ATOM 1218 C C . VAL A 1 157 ? 23.172 16.844 29.531 1 94.31 157 VAL A C 1
ATOM 1220 O O . VAL A 1 157 ? 21.953 16.891 29.656 1 94.31 157 VAL A O 1
ATOM 1223 N N . ILE A 1 158 ? 23.828 17.797 28.906 1 93.69 158 ILE A N 1
ATOM 1224 C CA . ILE A 1 158 ? 23.156 18.984 28.375 1 93.69 158 ILE A CA 1
ATOM 1225 C C . ILE A 1 158 ? 22.141 18.578 27.312 1 93.69 158 ILE A C 1
ATOM 1227 O O . ILE A 1 158 ? 21 19.047 27.328 1 93.69 158 ILE A O 1
ATOM 1231 N N . ILE A 1 159 ? 22.531 17.719 26.453 1 95.19 159 ILE A N 1
ATOM 1232 C CA . ILE A 1 159 ? 21.672 17.25 25.391 1 95.19 159 ILE A CA 1
ATOM 1233 C C . ILE A 1 159 ? 20.562 16.375 25.969 1 95.19 159 ILE A C 1
ATOM 1235 O O . ILE A 1 159 ? 19.391 16.5 25.578 1 95.19 159 ILE A O 1
ATOM 1239 N N . GLU A 1 160 ? 20.922 15.516 26.844 1 95.06 160 GLU A N 1
ATOM 1240 C CA . GLU A 1 160 ? 19.953 14.625 27.484 1 95.06 160 GLU A CA 1
ATOM 1241 C C . GLU A 1 160 ? 18.875 15.414 28.203 1 95.06 160 GLU A C 1
ATOM 1243 O O . GLU A 1 160 ? 17.688 15.062 28.125 1 95.06 160 GLU A O 1
ATOM 1248 N N . ASP A 1 161 ? 19.344 16.438 28.859 1 94 161 ASP A N 1
ATOM 1249 C CA . ASP A 1 161 ? 18.391 17.281 29.547 1 94 161 ASP A CA 1
ATOM 1250 C C . ASP A 1 161 ? 17.453 17.984 28.562 1 94 161 ASP A C 1
ATOM 1252 O O . ASP A 1 161 ? 16.266 18.125 28.812 1 94 161 ASP A O 1
ATOM 1256 N N . SER A 1 162 ? 18.047 18.453 27.531 1 94.69 162 SER A N 1
ATOM 1257 C CA . SER A 1 162 ? 17.25 19.109 26.484 1 94.69 162 SER A CA 1
ATOM 1258 C C . SER A 1 162 ? 16.188 18.156 25.938 1 94.69 162 SER A C 1
ATOM 1260 O O . SER A 1 162 ? 15.039 18.547 25.734 1 94.69 162 SER A O 1
ATOM 1262 N N . LEU A 1 163 ? 16.578 16.969 25.641 1 95.44 163 LEU A N 1
ATOM 1263 C CA . LEU A 1 163 ? 15.656 15.961 25.109 1 95.44 163 LEU A CA 1
ATOM 1264 C C . LEU A 1 163 ? 14.562 15.633 26.125 1 95.44 163 LEU A C 1
ATOM 1266 O O . LEU A 1 163 ? 13.398 15.445 25.75 1 95.44 163 LEU A O 1
ATOM 1270 N N . ALA A 1 164 ? 14.922 15.555 27.344 1 94.25 164 ALA A N 1
ATOM 1271 C CA . ALA A 1 164 ? 13.945 15.305 28.391 1 94.25 164 ALA A CA 1
ATOM 1272 C C . ALA A 1 164 ? 12.914 16.422 28.469 1 94.25 164 ALA A C 1
ATOM 1274 O O . ALA A 1 164 ? 11.719 16.172 28.641 1 94.25 164 ALA A O 1
ATOM 1275 N N . LYS A 1 165 ? 13.406 17.594 28.312 1 91.69 165 LYS A N 1
ATOM 1276 C CA . LYS A 1 165 ? 12.508 18.75 28.312 1 91.69 165 LYS A CA 1
ATOM 1277 C C . LYS A 1 165 ? 11.578 18.734 27.109 1 91.69 165 LYS A C 1
ATOM 1279 O O . LYS A 1 165 ? 10.414 19.125 27.219 1 91.69 165 LYS A O 1
ATOM 1284 N N . LEU A 1 166 ? 12.148 18.391 26.016 1 92.38 166 LEU A N 1
ATOM 1285 C CA . LEU A 1 166 ? 11.383 18.312 24.781 1 92.38 166 LEU A CA 1
ATOM 1286 C C . LEU A 1 166 ? 10.164 17.422 24.938 1 92.38 166 LEU A C 1
ATOM 1288 O O . LEU A 1 166 ? 9.094 17.719 24.391 1 92.38 166 LEU A O 1
ATOM 1292 N N . THR A 1 167 ? 10.281 16.359 25.641 1 91.44 167 THR A N 1
ATOM 1293 C CA . THR A 1 167 ? 9.211 15.375 25.781 1 91.44 167 THR A CA 1
ATOM 1294 C C . THR A 1 167 ? 8.078 15.938 26.641 1 91.44 167 THR A C 1
ATOM 1296 O O . THR A 1 167 ? 6.965 15.414 26.625 1 91.44 167 THR A O 1
ATOM 1299 N N . LYS A 1 168 ? 8.32 17.062 27.328 1 90.88 168 LYS A N 1
ATOM 1300 C CA . LYS A 1 168 ? 7.332 17.625 28.25 1 90.88 168 LYS A CA 1
ATOM 1301 C C . LYS A 1 168 ? 6.715 18.891 27.656 1 90.88 168 LYS A C 1
ATOM 1303 O O . LYS A 1 168 ? 5.746 19.422 28.203 1 90.88 168 LYS A O 1
ATOM 1308 N N . LEU A 1 169 ? 7.227 19.266 26.594 1 90.12 169 LEU A N 1
ATOM 1309 C CA . LEU A 1 169 ? 6.781 20.516 25.984 1 90.12 169 LEU A CA 1
ATOM 1310 C C . LEU A 1 169 ? 5.383 20.375 25.391 1 90.12 169 LEU A C 1
ATOM 1312 O O . LEU A 1 169 ? 5 19.281 24.969 1 90.12 169 LEU A O 1
ATOM 1316 N N . ASN A 1 170 ? 4.637 21.438 25.422 1 89 170 ASN A N 1
ATOM 1317 C CA . ASN A 1 170 ? 3.344 21.609 24.766 1 89 170 ASN A CA 1
ATOM 1318 C C . ASN A 1 170 ? 3.268 22.922 24 1 89 170 ASN A C 1
ATOM 1320 O O . ASN A 1 170 ? 3.539 23.984 24.562 1 89 170 ASN A O 1
ATOM 1324 N N . PRO A 1 171 ? 2.926 22.953 22.797 1 90.94 171 PRO A N 1
ATOM 1325 C CA . PRO A 1 171 ? 2.625 21.797 21.953 1 90.94 171 PRO A CA 1
ATOM 1326 C C . PRO A 1 171 ? 3.826 20.859 21.766 1 90.94 171 PRO A C 1
ATOM 1328 O O . PRO A 1 171 ? 4.965 21.328 21.703 1 90.94 171 PRO A O 1
ATOM 1331 N N . ALA A 1 172 ? 3.523 19.578 21.547 1 95.44 172 ALA A N 1
ATOM 1332 C CA . ALA A 1 172 ? 4.551 18.547 21.562 1 95.44 172 ALA A CA 1
ATOM 1333 C C . ALA A 1 172 ? 5.406 18.609 20.297 1 95.44 172 ALA A C 1
ATOM 1335 O O . ALA A 1 172 ? 4.883 18.609 19.188 1 95.44 172 ALA A O 1
ATOM 1336 N N . PRO A 1 173 ? 6.703 18.609 20.469 1 96.69 173 PRO A N 1
ATOM 1337 C CA . PRO A 1 173 ? 7.586 18.578 19.297 1 96.69 173 PRO A CA 1
ATOM 1338 C C . PRO A 1 173 ? 7.57 17.234 18.578 1 96.69 173 PRO A C 1
ATOM 1340 O O . PRO A 1 173 ? 7.809 17.172 17.359 1 96.69 173 PRO A O 1
ATOM 1343 N N . PHE A 1 174 ? 7.297 16.172 19.359 1 97.19 174 PHE A N 1
ATOM 1344 C CA . PHE A 1 174 ? 7.242 14.836 18.781 1 97.19 174 PHE A CA 1
ATOM 1345 C C . PHE A 1 174 ? 5.805 14.445 18.453 1 97.19 174 PHE A C 1
ATOM 1347 O O . PHE A 1 174 ? 4.887 14.742 19.219 1 97.19 174 PHE A O 1
ATOM 1354 N N . GLY A 1 175 ? 5.672 13.828 17.234 1 96.31 175 GLY A N 1
ATOM 1355 C CA . GLY A 1 175 ? 4.379 13.227 16.938 1 96.31 175 GLY A CA 1
ATOM 1356 C C . GLY A 1 175 ? 4.137 11.922 17.672 1 96.31 175 GLY A C 1
ATOM 1357 O O . GLY A 1 175 ? 2.99 11.516 17.859 1 96.31 175 GLY A O 1
ATOM 1358 N N . SER A 1 176 ? 5.129 11.242 17.984 1 96.12 176 SER A N 1
ATOM 1359 C CA . SER A 1 176 ? 5.184 10.055 18.828 1 96.12 176 SER A CA 1
ATOM 1360 C C . SER A 1 176 ? 6.371 10.117 19.781 1 96.12 176 SER A C 1
ATOM 1362 O O . SER A 1 176 ? 7.457 10.555 19.406 1 96.12 176 SER A O 1
ATOM 1364 N N . LYS A 1 177 ? 6.168 9.617 20.938 1 93.12 177 LYS A N 1
ATOM 1365 C CA . LYS A 1 177 ? 7.262 9.594 21.906 1 93.12 177 LYS A CA 1
ATOM 1366 C C . LYS A 1 177 ? 8.414 8.719 21.422 1 93.12 177 LYS A C 1
ATOM 1368 O O . LYS A 1 177 ? 9.578 8.977 21.734 1 93.12 177 LYS A O 1
ATOM 1373 N N . ASP A 1 178 ? 8.109 7.832 20.625 1 93.12 178 ASP A N 1
ATOM 1374 C CA . ASP A 1 178 ? 9.086 6.871 20.125 1 93.12 178 ASP A CA 1
ATOM 1375 C C . ASP A 1 178 ? 10.031 7.523 19.109 1 93.12 178 ASP A C 1
ATOM 1377 O O . ASP A 1 178 ? 11.094 6.98 18.812 1 93.12 178 ASP A O 1
ATOM 1381 N N . SER A 1 179 ? 9.695 8.68 18.594 1 96.06 179 SER A N 1
ATOM 1382 C CA . SER A 1 179 ? 10.516 9.344 17.594 1 96.06 179 SER A CA 1
ATOM 1383 C C . SER A 1 179 ? 11.867 9.766 18.172 1 96.06 179 SER A C 1
ATOM 1385 O O . SER A 1 179 ? 12.828 9.984 17.422 1 96.06 179 SER A O 1
ATOM 1387 N N . ILE A 1 180 ? 11.961 9.805 19.484 1 96 180 ILE A N 1
ATOM 1388 C CA . ILE A 1 180 ? 13.18 10.242 20.172 1 96 180 ILE A CA 1
ATOM 1389 C C . ILE A 1 180 ? 14.312 9.266 19.875 1 96 180 ILE A C 1
ATOM 1391 O O . ILE A 1 180 ? 15.492 9.633 19.938 1 96 180 ILE A O 1
ATOM 1395 N N . LYS A 1 181 ? 14 8.039 19.5 1 94.38 181 LYS A N 1
ATOM 1396 C CA . LYS A 1 181 ? 15 7.004 19.234 1 94.38 181 LYS A CA 1
ATOM 1397 C C . LYS A 1 181 ? 15.844 7.359 18.016 1 94.38 181 LYS A C 1
ATOM 1399 O O . LYS A 1 181 ? 16.922 6.801 17.828 1 94.38 181 LYS A O 1
ATOM 1404 N N . TYR A 1 182 ? 15.367 8.234 17.188 1 96.75 182 TYR A N 1
ATOM 1405 C CA . TYR A 1 182 ? 16.078 8.625 15.977 1 96.75 182 TYR A CA 1
ATOM 1406 C C . TYR A 1 182 ? 17.172 9.648 16.297 1 96.75 182 TYR A C 1
ATOM 1408 O O . TYR A 1 182 ? 17.969 9.984 15.422 1 96.75 182 TYR A O 1
ATOM 1416 N N . ILE A 1 183 ? 17.266 10.141 17.562 1 97.44 183 ILE A N 1
ATOM 1417 C CA . ILE A 1 183 ? 18.203 11.195 17.922 1 97.44 183 ILE A CA 1
ATOM 1418 C C . ILE A 1 183 ? 19.344 10.602 18.734 1 97.44 183 ILE A C 1
ATOM 1420 O O . ILE A 1 183 ? 19.125 9.961 19.766 1 97.44 183 ILE A O 1
ATOM 1424 N N . THR A 1 184 ? 20.531 10.805 18.312 1 96.56 184 THR A N 1
ATOM 1425 C CA . THR A 1 184 ? 21.75 10.406 19.016 1 96.56 184 THR A CA 1
ATOM 1426 C C . THR A 1 184 ? 22.438 11.617 19.641 1 96.56 184 THR A C 1
ATOM 1428 O O . THR A 1 184 ? 22.859 12.531 18.938 1 96.56 184 THR A O 1
ATOM 1431 N N . PRO A 1 185 ? 22.547 11.656 21 1 97.31 185 PRO A N 1
ATOM 1432 C CA . PRO A 1 185 ? 23.25 12.758 21.656 1 97.31 185 PRO A CA 1
ATOM 1433 C C . PRO A 1 185 ? 24.766 12.727 21.406 1 97.31 185 PRO A C 1
ATOM 1435 O O . PRO A 1 185 ? 25.359 11.656 21.375 1 97.31 185 PRO A O 1
ATOM 1438 N N . ALA A 1 186 ? 25.344 13.906 21.203 1 97.62 186 ALA A N 1
ATOM 1439 C CA . ALA A 1 186 ? 26.781 14.031 20.953 1 97.62 186 ALA A CA 1
ATOM 1440 C C . ALA A 1 186 ? 27.312 15.359 21.469 1 97.62 186 ALA A C 1
ATOM 1442 O O . ALA A 1 186 ? 26.562 16.297 21.672 1 97.62 186 ALA A O 1
ATOM 1443 N N . ASN A 1 187 ? 28.625 15.391 21.766 1 97.31 187 ASN A N 1
ATOM 1444 C CA . ASN A 1 187 ? 29.234 16.641 22.188 1 97.31 187 ASN A CA 1
ATOM 1445 C C . ASN A 1 187 ? 30.406 17.016 21.281 1 97.31 187 ASN A C 1
ATOM 1447 O O . ASN A 1 187 ? 30.922 16.188 20.531 1 97.31 187 ASN A O 1
ATOM 1451 N N . TYR A 1 188 ? 30.891 18.297 21.312 1 96.88 188 TYR A N 1
ATOM 1452 C CA . TYR A 1 188 ? 31.844 18.859 20.375 1 96.88 188 TYR A CA 1
ATOM 1453 C C . TYR A 1 188 ? 33.25 18.391 20.672 1 96.88 188 TYR A C 1
ATOM 1455 O O . TYR A 1 188 ? 34.188 18.594 19.875 1 96.88 188 TYR A O 1
ATOM 1463 N N . GLU A 1 189 ? 33.5 17.719 21.75 1 95.75 189 GLU A N 1
ATOM 1464 C CA . GLU A 1 189 ? 34.875 17.344 22.125 1 95.75 189 GLU A CA 1
ATOM 1465 C C . GLU A 1 189 ? 35.125 15.875 21.812 1 95.75 189 GLU A C 1
ATOM 1467 O O . GLU A 1 189 ? 36.219 15.531 21.312 1 95.75 189 GLU A O 1
ATOM 1472 N N . ASP A 1 190 ? 34.156 15.07 22 1 95.69 190 ASP A N 1
ATOM 1473 C CA . ASP A 1 190 ? 34.375 13.633 21.938 1 95.69 190 ASP A CA 1
ATOM 1474 C C . ASP A 1 190 ? 33.812 13.039 20.641 1 95.69 190 ASP A C 1
ATOM 1476 O O . ASP A 1 190 ? 34.156 11.93 20.25 1 95.69 190 ASP A O 1
ATOM 1480 N N . ASN A 1 191 ? 32.906 13.734 20 1 96.94 191 ASN A N 1
ATOM 1481 C CA . ASN A 1 191 ? 32.094 13.023 19.031 1 96.94 191 ASN A CA 1
ATOM 1482 C C . ASN A 1 191 ? 32.125 13.688 17.656 1 96.94 191 ASN A C 1
ATOM 1484 O O . ASN A 1 191 ? 31.266 13.453 16.812 1 96.94 191 ASN A O 1
ATOM 1488 N N . LEU A 1 192 ? 33 14.484 17.328 1 97.12 192 LEU A N 1
ATOM 1489 C CA . LEU A 1 192 ? 33.031 15.227 16.062 1 97.12 192 LEU A CA 1
ATOM 1490 C C . LEU A 1 192 ? 33.156 14.273 14.883 1 97.12 192 LEU A C 1
ATOM 1492 O O . LEU A 1 192 ? 32.75 14.625 13.766 1 97.12 192 LEU A O 1
ATOM 1496 N N . GLU A 1 193 ? 33.625 13.102 15.094 1 96.12 193 GLU A N 1
ATOM 1497 C CA . GLU A 1 193 ? 33.75 12.117 14.031 1 96.12 193 GLU A CA 1
ATOM 1498 C C . GLU A 1 193 ? 32.406 11.703 13.461 1 96.12 193 GLU A C 1
ATOM 1500 O O . GLU A 1 193 ? 32.312 11.25 12.32 1 96.12 193 GLU A O 1
ATOM 1505 N N . LEU A 1 194 ? 31.391 11.883 14.211 1 96.81 194 LEU A N 1
ATOM 1506 C CA . LEU A 1 194 ? 30.047 11.516 13.781 1 96.81 194 LEU A CA 1
ATOM 1507 C C 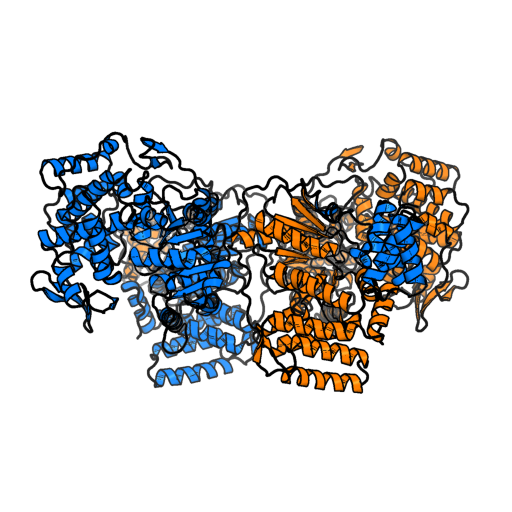. LEU A 1 194 ? 29.562 12.414 12.648 1 96.81 194 LEU A C 1
ATOM 1509 O O . LEU A 1 194 ? 28.625 12.062 11.93 1 96.81 194 LEU A O 1
ATOM 1513 N N . LEU A 1 195 ? 30.141 13.555 12.445 1 97.5 195 LEU A N 1
ATOM 1514 C CA . LEU A 1 195 ? 29.766 14.484 11.391 1 97.5 195 LEU A CA 1
ATOM 1515 C C . LEU A 1 195 ? 30.125 13.93 10.016 1 97.5 195 LEU A C 1
ATOM 1517 O O . LEU A 1 195 ? 29.531 14.32 9.008 1 97.5 195 LEU A O 1
ATOM 1521 N N . ALA A 1 196 ? 31.062 13.031 10.016 1 95.06 196 ALA A N 1
ATOM 1522 C CA . ALA A 1 196 ? 31.578 12.492 8.758 1 95.06 196 ALA A CA 1
ATOM 1523 C C . ALA A 1 196 ? 30.516 11.688 8.023 1 95.06 196 ALA A C 1
ATOM 1525 O O . ALA A 1 196 ? 30.594 11.492 6.809 1 95.06 196 ALA A O 1
ATOM 1526 N N . ASP A 1 197 ? 29.484 11.305 8.75 1 92.88 197 ASP A N 1
ATOM 1527 C CA . ASP A 1 197 ? 28.438 10.477 8.172 1 92.88 197 ASP A CA 1
ATOM 1528 C C . ASP A 1 197 ? 27.188 11.289 7.879 1 92.88 197 ASP A C 1
ATOM 1530 O O . ASP A 1 197 ? 26.203 10.758 7.371 1 92.88 197 ASP A O 1
ATOM 1534 N N . CYS A 1 198 ? 27.203 12.555 8.133 1 96.94 198 CYS A N 1
ATOM 1535 C CA . CYS A 1 198 ? 26 13.367 7.996 1 96.94 198 CYS A CA 1
ATOM 1536 C C . CYS A 1 198 ? 25.969 14.086 6.648 1 96.94 198 CYS A C 1
ATOM 1538 O O . CYS A 1 198 ? 27 14.578 6.18 1 96.94 198 CYS A O 1
ATOM 1540 N N . ASP A 1 199 ? 24.828 14.047 6.004 1 96.31 199 ASP A N 1
ATOM 1541 C CA . ASP A 1 199 ? 24.641 14.664 4.691 1 96.31 199 ASP A CA 1
ATOM 1542 C C . ASP A 1 199 ? 24.203 16.125 4.82 1 96.31 199 ASP A C 1
ATOM 1544 O O . ASP A 1 199 ? 24.406 16.922 3.902 1 96.31 199 ASP A O 1
ATOM 1548 N N . LEU A 1 200 ? 23.516 16.453 5.84 1 97.94 200 LEU A N 1
ATOM 1549 C CA . LEU A 1 200 ? 23.031 17.781 6.152 1 97.94 200 LEU A CA 1
ATOM 1550 C C . LEU A 1 200 ? 23.359 18.156 7.594 1 97.94 200 LEU A C 1
ATOM 1552 O O . LEU A 1 200 ? 23.047 17.406 8.523 1 97.94 200 LEU A O 1
ATOM 1556 N N . ILE A 1 201 ? 24.062 19.25 7.746 1 98.5 201 ILE A N 1
ATOM 1557 C CA . ILE A 1 201 ? 24.438 19.766 9.062 1 98.5 201 ILE A CA 1
ATOM 1558 C C . ILE A 1 201 ? 23.828 21.141 9.281 1 98.5 201 ILE A C 1
ATOM 1560 O O . ILE A 1 201 ? 24.078 22.078 8.516 1 98.5 201 ILE A O 1
ATOM 1564 N N . ILE A 1 202 ? 23.016 21.297 10.273 1 98.69 202 ILE A N 1
ATOM 1565 C CA . ILE A 1 202 ? 22.344 22.562 10.57 1 98.69 202 ILE A CA 1
ATOM 1566 C C . ILE A 1 202 ? 22.891 23.141 11.875 1 98.69 202 ILE A C 1
ATOM 1568 O O . ILE A 1 202 ? 22.75 22.531 12.938 1 98.69 202 ILE A O 1
ATOM 1572 N N . GLU A 1 203 ? 23.5 24.234 11.797 1 98.38 203 GLU A N 1
ATOM 1573 C CA . GLU A 1 203 ? 24.016 24.922 12.969 1 98.38 203 GLU A CA 1
ATOM 1574 C C . GLU A 1 203 ? 22.953 25.812 13.609 1 98.38 203 GLU A C 1
ATOM 1576 O O . GLU A 1 203 ? 22.344 26.656 12.938 1 98.38 203 GLU A O 1
ATOM 1581 N N . ALA A 1 204 ? 22.672 25.672 14.867 1 97.31 204 ALA A N 1
ATOM 1582 C CA . ALA A 1 204 ? 21.672 26.422 15.609 1 97.31 204 ALA A CA 1
ATOM 1583 C C . ALA A 1 204 ? 22.203 26.859 16.969 1 97.31 204 ALA A C 1
ATOM 1585 O O . ALA A 1 204 ? 21.484 26.766 17.984 1 97.31 204 ALA A O 1
ATOM 1586 N N . VAL A 1 205 ? 23.422 27.234 17.047 1 95.44 205 VAL A N 1
ATOM 1587 C CA . VAL A 1 205 ? 24 27.703 18.297 1 95.44 205 VAL A CA 1
ATOM 1588 C C . VAL A 1 205 ? 23.625 29.156 18.531 1 95.44 205 VAL A C 1
ATOM 1590 O O . VAL A 1 205 ? 22.781 29.703 17.828 1 95.44 205 VAL A O 1
ATOM 1593 N N . ALA A 1 206 ? 24.203 29.766 19.516 1 89.12 206 ALA A N 1
ATOM 1594 C CA . ALA A 1 206 ? 23.859 31.141 19.922 1 89.12 206 ALA A CA 1
ATOM 1595 C C . ALA A 1 206 ? 24.031 32.094 18.75 1 89.12 206 ALA A C 1
ATOM 1597 O O . ALA A 1 206 ? 24.922 31.922 17.906 1 89.12 206 ALA A O 1
ATOM 1598 N N . GLU A 1 207 ? 23.219 33.219 18.734 1 88.44 207 GLU A N 1
ATOM 1599 C CA . GLU A 1 207 ? 23.172 34.188 17.641 1 88.44 207 GLU A CA 1
ATOM 1600 C C . GLU A 1 207 ? 24.312 35.188 17.734 1 88.44 207 GLU A C 1
ATOM 1602 O O . GLU A 1 207 ? 24.062 36.406 17.812 1 88.44 207 GLU A O 1
ATOM 1607 N N . ARG A 1 208 ? 25.484 34.594 17.609 1 88.88 208 ARG A N 1
ATOM 1608 C CA . ARG A 1 208 ? 26.703 35.406 17.656 1 88.88 208 ARG A CA 1
ATOM 1609 C C . ARG A 1 208 ? 27.688 34.969 16.562 1 88.88 208 ARG A C 1
ATOM 1611 O O . ARG A 1 208 ? 28 33.781 16.438 1 88.88 208 ARG A O 1
ATOM 1618 N N . ILE A 1 209 ? 28.188 35.938 15.953 1 91.12 209 ILE A N 1
ATOM 1619 C CA . ILE A 1 209 ? 29.047 35.688 14.805 1 91.12 209 ILE A CA 1
ATOM 1620 C C . ILE A 1 209 ? 30.328 34.969 15.266 1 91.12 209 ILE A C 1
ATOM 1622 O O . ILE A 1 209 ? 30.766 34.031 14.625 1 91.12 209 ILE A O 1
ATOM 1626 N N . ASP A 1 210 ? 30.891 35.406 16.422 1 93.56 210 ASP A N 1
ATOM 1627 C CA . ASP A 1 210 ? 32.156 34.875 16.891 1 93.56 210 ASP A CA 1
ATOM 1628 C C . ASP A 1 210 ? 32 33.406 17.297 1 93.56 210 ASP A C 1
ATOM 1630 O O . ASP A 1 210 ? 32.875 32.594 17 1 93.56 210 ASP A O 1
ATOM 1634 N N . ILE A 1 211 ? 30.938 33.062 17.891 1 95.31 211 ILE A N 1
ATOM 1635 C CA . ILE A 1 211 ? 30.672 31.688 18.312 1 95.31 211 ILE A CA 1
ATOM 1636 C C . ILE A 1 211 ? 30.469 30.797 17.094 1 95.31 211 ILE A C 1
ATOM 1638 O O . ILE A 1 211 ? 31.016 29.703 17.016 1 95.31 211 ILE A O 1
ATOM 1642 N N . LYS A 1 212 ? 29.734 31.281 16.141 1 96.25 212 LYS A N 1
ATOM 1643 C CA . LYS A 1 212 ? 29.469 30.516 14.938 1 96.25 212 LYS A CA 1
ATOM 1644 C C . LYS A 1 212 ? 30.734 30.297 14.117 1 96.25 212 LYS A C 1
ATOM 1646 O O . LYS A 1 212 ? 31 29.188 13.656 1 96.25 212 LYS A O 1
ATOM 1651 N N . GLU A 1 213 ? 31.516 31.375 14.023 1 95.88 213 GLU A N 1
ATOM 1652 C CA . GLU A 1 213 ? 32.75 31.266 13.281 1 95.88 213 GLU A CA 1
ATOM 1653 C C . GLU A 1 213 ? 33.719 30.281 13.945 1 95.88 213 GLU A C 1
ATOM 1655 O O . GLU A 1 213 ? 34.375 29.484 13.266 1 95.88 213 GLU A O 1
ATOM 1660 N N . SER A 1 214 ? 33.812 30.391 15.234 1 96.38 214 SER A N 1
ATOM 1661 C CA . SER A 1 214 ? 34.656 29.484 15.984 1 96.38 214 SER A CA 1
ATOM 1662 C C . SER A 1 214 ? 34.219 28.031 15.789 1 96.38 214 SER A C 1
ATOM 1664 O O . SER A 1 214 ? 35.062 27.141 15.609 1 96.38 214 SER A O 1
ATOM 1666 N N . LEU A 1 215 ? 33 27.781 15.828 1 97.25 215 LEU A N 1
ATOM 1667 C CA . LEU A 1 215 ? 32.438 26.438 15.625 1 97.25 215 LEU A CA 1
ATOM 1668 C C . LEU A 1 215 ? 32.75 25.938 14.219 1 97.25 215 LEU A C 1
ATOM 1670 O O . LEU A 1 215 ? 33.156 24.781 14.047 1 97.25 215 LEU A O 1
ATOM 1674 N N . TYR A 1 216 ? 32.562 26.781 13.219 1 97.25 216 TYR A N 1
ATOM 1675 C CA . TYR A 1 216 ? 32.844 26.391 11.836 1 97.25 216 TYR A CA 1
ATOM 1676 C C . TYR A 1 216 ? 34.281 25.969 11.648 1 97.25 216 TYR A C 1
ATOM 1678 O O . TYR A 1 216 ? 34.562 24.969 10.977 1 97.25 216 TYR A O 1
ATOM 1686 N N . THR A 1 217 ? 35.125 26.734 12.297 1 95.5 217 THR A N 1
ATOM 1687 C CA . THR A 1 217 ? 36.531 26.406 12.203 1 95.5 217 THR A CA 1
ATOM 1688 C C . THR A 1 217 ? 36.844 25.062 12.859 1 95.5 217 THR A C 1
ATOM 1690 O O . THR A 1 217 ? 37.594 24.266 12.328 1 95.5 217 THR A O 1
ATOM 1693 N N . LYS A 1 218 ? 36.188 24.844 13.867 1 96 218 LYS A N 1
ATOM 1694 C CA . LYS A 1 218 ? 36.406 23.625 14.641 1 96 218 LYS A CA 1
ATOM 1695 C C . LYS A 1 218 ? 35.875 22.391 13.875 1 96 218 LYS A C 1
ATOM 1697 O O . LYS A 1 218 ? 36.531 21.328 13.914 1 96 218 LYS A O 1
ATOM 1702 N N . ILE A 1 219 ? 34.812 22.453 13.172 1 97.12 219 ILE A N 1
ATOM 1703 C CA . ILE A 1 219 ? 34.125 21.266 12.664 1 97.12 219 ILE A CA 1
ATOM 1704 C C . ILE A 1 219 ? 34.5 21.047 11.203 1 97.12 219 ILE A C 1
ATOM 1706 O O . ILE A 1 219 ? 34.25 19.969 10.641 1 97.12 219 ILE A O 1
ATOM 1710 N N . SER A 1 220 ? 35.062 21.984 10.516 1 95.81 220 SER A N 1
ATOM 1711 C CA . SER A 1 220 ? 35.25 21.984 9.07 1 95.81 220 SER A CA 1
ATOM 1712 C C . SER A 1 220 ? 36 20.734 8.609 1 95.81 220 SER A C 1
ATOM 1714 O O . SER A 1 220 ? 35.688 20.156 7.57 1 95.81 220 SER A O 1
ATOM 1716 N N . SER A 1 221 ? 36.938 20.219 9.383 1 94.25 221 SER A N 1
ATOM 1717 C CA . SER A 1 221 ? 37.781 19.094 8.984 1 94.25 221 SER A CA 1
ATOM 1718 C C . SER A 1 221 ? 37.031 17.766 9.172 1 94.25 221 SER A C 1
ATOM 1720 O O . SER A 1 221 ? 37.438 16.734 8.648 1 94.25 221 SER A O 1
ATOM 1722 N N . HIS A 1 222 ? 35.938 17.781 9.844 1 96.69 222 HIS A N 1
ATOM 1723 C CA . HIS A 1 222 ? 35.219 16.562 10.148 1 96.69 222 HIS A CA 1
ATOM 1724 C C . HIS A 1 222 ? 34 16.391 9.227 1 96.69 222 HIS A C 1
ATOM 1726 O O . HIS A 1 222 ? 33.344 15.367 9.266 1 96.69 222 HIS A O 1
ATOM 1732 N N . ILE A 1 223 ? 33.688 17.359 8.438 1 96.12 223 ILE A N 1
ATOM 1733 C CA . ILE A 1 223 ? 32.531 17.328 7.555 1 96.12 223 ILE A CA 1
ATOM 1734 C C . ILE A 1 223 ? 32.906 16.656 6.234 1 96.12 223 ILE A C 1
ATOM 1736 O O . ILE A 1 223 ? 33.969 16.938 5.66 1 96.12 223 ILE A O 1
ATOM 1740 N N . LYS A 1 224 ? 32.125 15.664 5.84 1 90.38 224 LYS A N 1
ATOM 1741 C CA . LYS A 1 224 ? 32.438 14.969 4.594 1 90.38 224 LYS A CA 1
ATOM 1742 C C . LYS A 1 224 ? 32.281 15.898 3.395 1 90.38 224 LYS A C 1
ATOM 1744 O O . LYS A 1 224 ? 31.594 16.906 3.473 1 90.38 224 LYS A O 1
ATOM 1749 N N . GLU A 1 225 ? 32.844 15.367 2.314 1 85.62 225 GLU A N 1
ATOM 1750 C CA . GLU A 1 225 ? 32.781 16.141 1.082 1 85.62 225 GLU A CA 1
ATOM 1751 C C . GLU A 1 225 ? 31.375 16.234 0.52 1 85.62 225 GLU A C 1
ATOM 1753 O O . GLU A 1 225 ? 30.609 15.266 0.603 1 85.62 225 GLU A O 1
ATOM 1758 N N . ASN A 1 226 ? 30.828 17.328 0.136 1 86.56 226 ASN A N 1
ATOM 1759 C CA . ASN A 1 226 ? 29.562 17.562 -0.541 1 86.56 226 ASN A CA 1
ATOM 1760 C C . ASN A 1 226 ? 28.406 17.688 0.454 1 86.56 226 ASN A C 1
ATOM 1762 O O . ASN A 1 226 ? 27.25 17.766 0.057 1 86.56 226 ASN A O 1
ATOM 1766 N N . ALA A 1 227 ? 28.734 17.438 1.845 1 94.62 227 ALA A N 1
ATOM 1767 C CA . ALA A 1 227 ? 27.688 17.688 2.836 1 94.62 227 ALA A CA 1
ATOM 1768 C C . ALA A 1 227 ? 27.203 19.125 2.768 1 94.62 227 ALA A C 1
ATOM 1770 O O . ALA A 1 227 ? 27.953 20.031 2.385 1 94.62 227 ALA A O 1
ATOM 1771 N N . ILE A 1 228 ? 25.969 19.281 3.002 1 96.94 228 ILE A N 1
ATOM 1772 C CA . ILE A 1 228 ? 25.406 20.625 3.074 1 96.94 228 ILE A CA 1
ATOM 1773 C C . ILE A 1 228 ? 25.531 21.156 4.5 1 96.94 228 ILE A C 1
ATOM 1775 O O . ILE A 1 228 ? 25.109 20.5 5.453 1 96.94 228 ILE A O 1
ATOM 1779 N N . LEU A 1 229 ? 26.188 22.25 4.637 1 97.56 229 LEU A N 1
ATOM 1780 C CA . LEU A 1 229 ? 26.266 22.969 5.902 1 97.56 229 LEU A CA 1
ATOM 1781 C C . LEU A 1 229 ? 25.344 24.188 5.883 1 97.56 229 LEU A C 1
ATOM 1783 O O . LEU A 1 229 ? 25.391 25 4.949 1 97.56 229 LEU A O 1
ATOM 1787 N N . ALA A 1 230 ? 24.5 24.312 6.863 1 98.12 230 ALA A N 1
ATOM 1788 C CA . ALA A 1 230 ? 23.531 25.422 6.879 1 98.12 230 ALA A CA 1
ATOM 1789 C C . ALA A 1 230 ? 23.453 26.047 8.266 1 98.12 230 ALA A C 1
ATOM 1791 O O . ALA A 1 230 ? 23.656 25.375 9.273 1 98.12 230 ALA A O 1
ATOM 1792 N N . SER A 1 231 ? 23.156 27.297 8.297 1 98.06 231 SER A N 1
ATOM 1793 C CA . SER A 1 231 ? 22.938 28.016 9.547 1 98.06 231 SER A CA 1
ATOM 1794 C C . SER A 1 231 ? 21.469 28.344 9.75 1 98.06 231 SER A C 1
ATOM 1796 O O . SER A 1 231 ? 20.812 28.844 8.836 1 98.06 231 SER A O 1
ATOM 1798 N N . ASN A 1 232 ? 20.969 28.125 10.945 1 97.31 232 ASN A N 1
ATOM 1799 C CA . ASN A 1 232 ? 19.594 28.484 11.297 1 97.31 232 ASN A CA 1
ATOM 1800 C C . ASN A 1 232 ? 19.516 29.891 11.891 1 97.31 232 ASN A C 1
ATOM 1802 O O . ASN A 1 232 ? 18.672 30.172 12.734 1 97.31 232 ASN A O 1
ATOM 1806 N N . THR A 1 233 ? 20.359 30.719 11.438 1 93.25 233 THR A N 1
ATOM 1807 C CA . THR A 1 233 ? 20.328 32.094 11.906 1 93.25 233 THR A CA 1
ATOM 1808 C C . THR A 1 233 ? 19.047 32.812 11.461 1 93.25 233 THR A C 1
ATOM 1810 O O . THR A 1 233 ? 18.516 32.531 10.383 1 93.25 233 THR A O 1
ATOM 1813 N N . SER A 1 234 ? 18.562 33.719 12.305 1 89.31 234 SER A N 1
ATOM 1814 C CA . SER A 1 234 ? 17.328 34.469 12 1 89.31 234 SER A CA 1
ATOM 1815 C C . SER A 1 234 ? 17.641 35.844 11.445 1 89.31 234 SER A C 1
ATOM 1817 O O . SER A 1 234 ? 16.734 36.594 11.078 1 89.31 234 SER A O 1
ATOM 1819 N N . GLY A 1 235 ? 19 36.125 11.352 1 87.06 235 GLY A N 1
ATOM 1820 C CA . GLY A 1 235 ? 19.203 37.469 10.859 1 87.06 235 GLY A CA 1
ATOM 1821 C C . GLY A 1 235 ? 20.656 37.781 10.555 1 87.06 235 GLY A C 1
ATOM 1822 O O . GLY A 1 235 ? 20.969 38.812 9.938 1 87.06 235 GLY A O 1
ATOM 1823 N N . LEU A 1 236 ? 21.609 36.906 10.945 1 88.81 236 LEU A N 1
ATOM 1824 C CA . LEU A 1 236 ? 23.031 37.156 10.656 1 88.81 236 LEU A CA 1
ATOM 1825 C C . LEU A 1 236 ? 23.312 36.969 9.172 1 88.81 236 LEU A C 1
ATOM 1827 O O . LEU A 1 236 ? 22.672 36.156 8.508 1 88.81 236 LEU A O 1
ATOM 1831 N N . SER A 1 237 ? 24.25 37.719 8.711 1 93.62 237 SER A N 1
ATOM 1832 C CA . SER A 1 237 ? 24.625 37.656 7.305 1 93.62 237 SER A CA 1
ATOM 1833 C C . SER A 1 237 ? 25.266 36.281 6.98 1 93.62 237 SER A C 1
ATOM 1835 O O . SER A 1 237 ? 26.266 35.906 7.582 1 93.62 237 SER A O 1
ATOM 1837 N N . ILE A 1 238 ? 24.734 35.625 6.031 1 96.75 238 ILE A N 1
ATOM 1838 C CA . ILE A 1 238 ? 25.25 34.312 5.59 1 96.75 238 ILE A CA 1
ATOM 1839 C C . ILE A 1 238 ? 26.578 34.531 4.855 1 96.75 238 ILE A C 1
ATOM 1841 O O . ILE A 1 238 ? 27.484 33.688 4.973 1 96.75 238 ILE A O 1
ATOM 1845 N N . THR A 1 239 ? 26.672 35.594 4.137 1 95.94 239 THR A N 1
ATOM 1846 C CA . THR A 1 239 ? 27.891 35.938 3.428 1 95.94 239 THR A CA 1
ATOM 1847 C C . THR A 1 239 ? 29.047 36.125 4.402 1 95.94 239 THR A C 1
ATOM 1849 O O . THR A 1 239 ? 30.156 35.625 4.164 1 95.94 239 THR A O 1
ATOM 1852 N N . LYS A 1 240 ? 28.766 36.812 5.457 1 94.62 240 LYS A N 1
ATOM 1853 C CA . LYS A 1 240 ? 29.797 37.031 6.465 1 94.62 240 LYS A CA 1
ATOM 1854 C C . LYS A 1 240 ? 30.188 35.719 7.125 1 94.62 240 LYS A C 1
ATOM 1856 O O . LYS A 1 240 ? 31.375 35.438 7.316 1 94.62 240 LYS A O 1
ATOM 1861 N N . LEU A 1 241 ? 29.281 34.906 7.422 1 96.25 241 LEU A N 1
ATOM 1862 C CA . LEU A 1 241 ? 29.547 33.625 8.07 1 96.25 241 LEU A CA 1
ATOM 1863 C C . LEU A 1 241 ? 30.344 32.719 7.152 1 96.25 241 LEU A C 1
ATOM 1865 O O . LEU A 1 241 ? 31.156 31.906 7.625 1 96.25 241 LEU A O 1
ATOM 1869 N N . ALA A 1 242 ? 30.125 32.812 5.883 1 96.62 242 ALA A N 1
ATOM 1870 C CA . ALA A 1 242 ? 30.75 31.938 4.898 1 96.62 242 ALA A CA 1
ATOM 1871 C C . ALA A 1 242 ? 32.25 32.219 4.77 1 96.62 242 ALA A C 1
ATOM 1873 O O . ALA A 1 242 ? 33 31.391 4.273 1 96.62 242 ALA A O 1
ATOM 1874 N N . GLN A 1 243 ? 32.688 33.344 5.227 1 94.88 243 GLN A N 1
ATOM 1875 C CA . GLN A 1 243 ? 34.031 33.812 4.988 1 94.88 243 GLN A CA 1
ATOM 1876 C C . GLN A 1 243 ? 35.062 32.906 5.695 1 94.88 243 GLN A C 1
ATOM 1878 O O . GLN A 1 243 ? 36.188 32.75 5.227 1 94.88 243 GLN A O 1
ATOM 1883 N N . VAL A 1 244 ? 34.656 32.344 6.75 1 95.44 244 VAL A N 1
ATOM 1884 C CA . VAL A 1 244 ? 35.625 31.562 7.551 1 95.44 244 VAL A CA 1
ATOM 1885 C C . VAL A 1 244 ? 35.688 30.125 7.043 1 95.44 244 VAL A C 1
ATOM 1887 O O . VAL A 1 244 ? 36.594 29.375 7.402 1 95.44 244 VAL A O 1
ATOM 1890 N N . LEU A 1 245 ? 34.844 29.734 6.156 1 96.06 245 LEU A N 1
ATOM 1891 C CA . LEU A 1 245 ? 34.75 28.359 5.691 1 96.06 245 LEU A CA 1
ATOM 1892 C C . LEU A 1 245 ? 35.75 28.094 4.562 1 96.06 245 LEU A C 1
ATOM 1894 O O . LEU A 1 245 ? 35.969 28.969 3.729 1 96.06 245 LEU A O 1
ATOM 1898 N N . PRO A 1 246 ? 36.312 26.922 4.543 1 94.31 246 PRO A N 1
ATOM 1899 C CA . PRO A 1 246 ? 37.094 26.547 3.371 1 94.31 246 PRO A CA 1
ATOM 1900 C C . PRO A 1 246 ? 36.281 26.516 2.084 1 94.31 246 PRO A C 1
ATOM 1902 O O . PRO A 1 246 ? 35.062 26.375 2.135 1 94.31 246 PRO A O 1
ATOM 1905 N N . GLU A 1 247 ? 36.938 26.609 0.976 1 91.44 247 GLU A N 1
ATOM 1906 C CA . GLU A 1 247 ? 36.281 26.766 -0.325 1 91.44 247 GLU A CA 1
ATOM 1907 C C . GLU A 1 247 ? 35.344 25.594 -0.621 1 91.44 247 GLU A C 1
ATOM 1909 O O . GLU A 1 247 ? 34.25 25.797 -1.161 1 91.44 247 GLU A O 1
ATOM 1914 N N . ASN A 1 248 ? 35.75 24.453 -0.249 1 89.31 248 ASN A N 1
ATOM 1915 C CA . ASN A 1 248 ? 34.969 23.266 -0.545 1 89.31 248 ASN A CA 1
ATOM 1916 C C . ASN A 1 248 ? 33.656 23.25 0.245 1 89.31 248 ASN A C 1
ATOM 1918 O O . ASN A 1 248 ? 32.656 22.672 -0.199 1 89.31 248 ASN A O 1
ATOM 1922 N N . LEU A 1 249 ? 33.594 23.844 1.362 1 93.88 249 LEU A N 1
ATOM 1923 C CA . LEU A 1 249 ? 32.406 23.891 2.178 1 93.88 249 LEU A CA 1
ATOM 1924 C C . LEU A 1 249 ? 31.594 25.156 1.866 1 93.88 249 LEU A C 1
ATOM 1926 O O . LEU A 1 249 ? 30.359 25.156 2.004 1 93.88 249 LEU A O 1
ATOM 1930 N N . LYS A 1 250 ? 32.312 26.188 1.426 1 94.94 250 LYS A N 1
ATOM 1931 C CA . LYS A 1 250 ? 31.688 27.484 1.146 1 94.94 250 LYS A CA 1
ATOM 1932 C C . LYS A 1 250 ? 30.625 27.344 0.061 1 94.94 250 LYS A C 1
ATOM 1934 O O . LYS A 1 250 ? 29.547 27.953 0.161 1 94.94 250 LYS A O 1
ATOM 1939 N N . VAL A 1 251 ? 30.844 26.547 -0.946 1 95.12 251 VAL A N 1
ATOM 1940 C CA . VAL A 1 251 ? 29.922 26.406 -2.074 1 95.12 251 VAL A CA 1
ATOM 1941 C C . VAL A 1 251 ? 28.703 25.578 -1.647 1 95.12 251 VAL A C 1
ATOM 1943 O O . VAL A 1 251 ? 27.672 25.609 -2.309 1 95.12 251 VAL A O 1
ATOM 1946 N N . ASN A 1 252 ? 28.828 24.828 -0.537 1 96.25 252 ASN A N 1
ATOM 1947 C CA . ASN A 1 252 ? 27.734 24.016 -0.015 1 96.25 252 ASN A CA 1
ATOM 1948 C C . ASN A 1 252 ? 27.156 24.609 1.264 1 96.25 252 ASN A C 1
ATOM 1950 O O . ASN A 1 252 ? 26.562 23.891 2.078 1 96.25 252 ASN A O 1
ATOM 1954 N N . PHE A 1 253 ? 27.375 25.922 1.418 1 97.44 253 PHE A N 1
ATOM 1955 C CA . PHE A 1 253 ? 26.922 26.609 2.621 1 97.44 253 PHE A CA 1
ATOM 1956 C C . PHE A 1 253 ? 25.75 27.547 2.309 1 97.44 253 PHE A C 1
ATOM 1958 O O . PHE A 1 253 ? 25.734 28.203 1.27 1 97.44 253 PHE A O 1
ATOM 1965 N N . CYS A 1 254 ? 24.719 27.578 3.162 1 97.94 254 CYS A N 1
ATOM 1966 C CA . CYS A 1 254 ? 23.594 28.5 3.035 1 97.94 254 CYS A CA 1
ATOM 1967 C C . CYS A 1 254 ? 22.906 28.688 4.375 1 97.94 254 CYS A C 1
ATOM 1969 O O . CYS A 1 254 ? 23.312 28.109 5.383 1 97.94 254 CYS A O 1
ATOM 1971 N N . GLY A 1 255 ? 21.984 29.594 4.379 1 97.88 255 GLY A N 1
ATOM 1972 C CA . GLY A 1 255 ? 21.078 29.703 5.516 1 97.88 255 GLY A CA 1
ATOM 1973 C C . GLY A 1 255 ? 19.828 28.859 5.375 1 97.88 255 GLY A C 1
ATOM 1974 O O . GLY A 1 255 ? 19.312 28.688 4.27 1 97.88 255 GLY A O 1
ATOM 1975 N N . VAL A 1 256 ? 19.391 28.297 6.449 1 98.19 256 VAL A N 1
ATOM 1976 C CA . VAL A 1 256 ? 18.109 27.609 6.566 1 98.19 256 VAL A CA 1
ATOM 1977 C C . VAL A 1 256 ? 17.375 28.094 7.816 1 98.19 256 VAL A C 1
ATOM 1979 O O . VAL A 1 256 ? 17.625 27.594 8.922 1 98.19 256 VAL A O 1
ATOM 1982 N N . HIS A 1 257 ? 16.453 28.969 7.625 1 97.56 257 HIS A N 1
ATOM 1983 C CA . HIS A 1 257 ? 15.797 29.625 8.75 1 97.56 257 HIS A CA 1
ATOM 1984 C C . HIS A 1 257 ? 14.445 28.984 9.039 1 97.56 257 HIS A C 1
ATOM 1986 O O . HIS A 1 257 ? 13.461 29.266 8.359 1 97.56 257 HIS A O 1
ATOM 1992 N N . PHE A 1 258 ? 14.414 28.156 10.102 1 97.5 258 PHE A N 1
ATOM 1993 C CA . PHE A 1 258 ? 13.172 27.562 10.602 1 97.5 258 PHE A CA 1
ATOM 1994 C C . PHE A 1 258 ? 12.438 28.547 11.5 1 97.5 258 PHE A C 1
ATOM 1996 O O . PHE A 1 258 ? 13.055 29.344 12.203 1 97.5 258 PHE A O 1
ATOM 2003 N N . PHE A 1 259 ? 11.148 28.453 11.469 1 95 259 PHE A N 1
ATOM 2004 C CA . PHE A 1 259 ? 10.336 29.25 12.383 1 95 259 PHE A CA 1
ATOM 2005 C C . PHE A 1 259 ? 9.867 28.406 13.562 1 95 259 PHE A C 1
ATOM 2007 O O . PHE A 1 259 ? 9.602 27.203 13.414 1 95 259 PHE A O 1
ATOM 2014 N N . ASN A 1 260 ? 9.797 28.922 14.711 1 89.75 260 ASN A N 1
ATOM 2015 C CA . ASN A 1 260 ? 9.414 28.25 15.945 1 89.75 260 ASN A CA 1
ATOM 2016 C C . ASN A 1 260 ? 7.902 28.266 16.141 1 89.75 260 ASN A C 1
ATOM 2018 O O . ASN A 1 260 ? 7.266 29.312 16.016 1 89.75 260 ASN A O 1
ATOM 2022 N N . PRO A 1 261 ? 7.395 27.125 16.469 1 93.31 261 PRO A N 1
ATOM 2023 C CA . PRO A 1 261 ? 7.988 25.781 16.609 1 93.31 261 PRO A CA 1
ATOM 2024 C C . PRO A 1 261 ? 8.125 25.062 15.266 1 93.31 261 PRO A C 1
ATOM 2026 O O . PRO A 1 261 ? 7.156 24.969 14.508 1 93.31 261 PRO A O 1
ATOM 2029 N N . PRO A 1 262 ? 9.211 24.391 15.055 1 96.31 262 PRO A N 1
ATOM 2030 C CA . PRO A 1 262 ? 9.516 23.797 13.742 1 96.31 262 PRO A CA 1
ATOM 2031 C C . PRO A 1 262 ? 8.445 22.812 13.273 1 96.31 262 PRO A C 1
ATOM 2033 O O . PRO A 1 262 ? 8.133 22.766 12.078 1 96.31 262 PRO A O 1
ATOM 2036 N N . ARG A 1 263 ? 7.895 22.016 14.117 1 96.69 263 ARG A N 1
ATOM 2037 C CA . ARG A 1 263 ? 6.887 21.031 13.727 1 96.69 263 ARG A CA 1
ATOM 2038 C C . ARG A 1 263 ? 5.645 21.719 13.164 1 96.69 263 ARG A C 1
ATOM 2040 O O . ARG A 1 263 ? 5.082 21.266 12.164 1 96.69 263 ARG A O 1
ATOM 2047 N N . TYR A 1 264 ? 5.23 22.828 13.688 1 95.44 264 TYR A N 1
ATOM 2048 C CA . TYR A 1 264 ? 3.912 23.391 13.422 1 95.44 264 TYR A CA 1
ATOM 2049 C C . TYR A 1 264 ? 4 24.531 12.414 1 95.44 264 TYR A C 1
ATOM 2051 O O . TYR A 1 264 ? 3.039 24.797 11.688 1 95.44 264 TYR A O 1
ATOM 2059 N N . MET A 1 265 ? 5.148 25.234 12.359 1 95.5 265 MET A N 1
ATOM 2060 C CA . MET A 1 265 ? 5.293 26.359 11.445 1 95.5 265 MET A CA 1
ATOM 2061 C C . MET A 1 265 ? 5.707 25.891 10.062 1 95.5 265 MET A C 1
ATOM 2063 O O . MET A 1 265 ? 6.711 25.188 9.914 1 95.5 265 MET A O 1
ATOM 2067 N N . PRO A 1 266 ? 5.047 26.312 9.07 1 96 266 PRO A N 1
ATOM 2068 C CA . PRO A 1 266 ? 5.305 25.781 7.73 1 96 266 PRO A CA 1
ATOM 2069 C C . PRO A 1 266 ? 6.527 26.406 7.074 1 96 266 PRO A C 1
ATOM 2071 O O . PRO A 1 266 ? 7.234 25.75 6.305 1 96 266 PRO A O 1
ATOM 2074 N N . LEU A 1 267 ? 6.895 27.609 7.32 1 97.69 267 LEU A N 1
ATOM 2075 C CA . LEU A 1 267 ? 7.855 28.375 6.543 1 97.69 267 LEU A CA 1
ATOM 2076 C C . LEU A 1 267 ? 9.289 27.984 6.898 1 97.69 267 LEU A C 1
ATOM 2078 O O . LEU A 1 267 ? 9.617 27.828 8.078 1 97.69 267 LEU A O 1
ATOM 2082 N N . VAL A 1 268 ? 10.062 27.781 5.887 1 98.31 268 VAL A N 1
ATOM 2083 C CA . VAL A 1 268 ? 11.516 27.781 5.977 1 98.31 268 VAL A CA 1
ATOM 2084 C C . VAL A 1 268 ? 12.109 28.719 4.926 1 98.31 268 VAL A C 1
ATOM 2086 O O . VAL A 1 268 ? 11.734 28.656 3.754 1 98.31 268 VAL A O 1
ATOM 2089 N N . GLU A 1 269 ? 12.906 29.641 5.281 1 98.19 269 GLU A N 1
ATOM 2090 C CA . GLU A 1 269 ? 13.625 30.484 4.344 1 98.19 269 GLU A CA 1
ATOM 2091 C C . GLU A 1 269 ? 15.016 29.938 4.031 1 98.19 269 GLU A C 1
ATOM 2093 O O . GLU A 1 269 ? 15.789 29.641 4.945 1 98.19 269 GLU A O 1
ATOM 2098 N N . LEU A 1 270 ? 15.297 29.688 2.787 1 97.69 270 LEU A N 1
ATOM 2099 C CA . LEU A 1 270 ? 16.641 29.344 2.326 1 97.69 270 LEU A CA 1
ATOM 2100 C C . LEU A 1 270 ? 17.391 30.578 1.866 1 97.69 270 LEU A C 1
ATOM 2102 O O . LEU A 1 270 ? 16.906 31.344 1.033 1 97.69 270 LEU A O 1
ATOM 2106 N N . ILE A 1 271 ? 18.609 30.797 2.41 1 97.94 271 ILE A N 1
ATOM 2107 C CA . ILE A 1 271 ? 19.359 32.031 2.143 1 97.94 271 ILE A CA 1
ATOM 2108 C C . ILE A 1 271 ? 20.719 31.688 1.548 1 97.94 271 ILE A C 1
ATOM 2110 O O . ILE A 1 271 ? 21.656 31.359 2.277 1 97.94 271 ILE A O 1
ATOM 2114 N N . PRO A 1 272 ? 20.828 31.844 0.287 1 97.25 272 PRO A N 1
ATOM 2115 C CA . PRO A 1 272 ? 22.141 31.625 -0.327 1 97.25 272 PRO A CA 1
ATOM 2116 C C . PRO A 1 272 ? 23.078 32.812 -0.163 1 97.25 272 PRO A C 1
ATOM 2118 O O . PRO A 1 272 ? 22.625 33.906 0.194 1 97.25 272 PRO A O 1
ATOM 2121 N N . HIS A 1 273 ? 24.312 32.625 -0.251 1 95.81 273 HIS A N 1
ATOM 2122 C CA . HIS A 1 273 ? 25.297 33.656 -0.501 1 95.81 273 HIS A CA 1
ATOM 2123 C C . HIS A 1 273 ? 25.859 33.562 -1.915 1 95.81 273 HIS A C 1
ATOM 2125 O O . HIS A 1 273 ? 25.453 32.719 -2.695 1 95.81 273 HIS A O 1
ATOM 2131 N N . ALA A 1 274 ? 26.734 34.406 -2.232 1 92.5 274 ALA A N 1
ATOM 2132 C CA . ALA A 1 274 ? 27.156 34.594 -3.621 1 92.5 274 ALA A CA 1
ATOM 2133 C C . ALA A 1 274 ? 27.75 33.281 -4.191 1 92.5 274 ALA A C 1
ATOM 2135 O O . ALA A 1 274 ? 27.562 33 -5.371 1 92.5 274 ALA A O 1
ATOM 2136 N N . ASP A 1 275 ? 28.375 32.5 -3.381 1 93.56 275 ASP A N 1
ATOM 2137 C CA . ASP A 1 275 ? 29.109 31.328 -3.881 1 93.56 275 ASP A CA 1
ATOM 2138 C C . ASP A 1 275 ? 28.281 30.062 -3.723 1 93.56 275 ASP A C 1
ATOM 2140 O O . ASP A 1 275 ? 28.688 28.984 -4.164 1 93.56 275 ASP A O 1
ATOM 2144 N N . THR A 1 276 ? 27.125 30.094 -3.162 1 96.06 276 THR A N 1
ATOM 2145 C CA . THR A 1 276 ? 26.328 28.906 -2.918 1 96.06 276 THR A CA 1
ATOM 2146 C C . THR A 1 276 ? 25.953 28.234 -4.234 1 96.06 276 THR A C 1
ATOM 2148 O O . THR A 1 276 ? 25.453 28.891 -5.152 1 96.06 276 THR A O 1
ATOM 2151 N N . ASN A 1 277 ? 26.172 27.016 -4.34 1 93.19 277 ASN A N 1
ATOM 2152 C CA . ASN A 1 277 ? 25.797 26.219 -5.504 1 93.19 277 ASN A CA 1
ATOM 2153 C C . ASN A 1 277 ? 24.266 26.141 -5.652 1 93.19 277 ASN A C 1
ATOM 2155 O O . ASN A 1 277 ? 23.578 25.734 -4.719 1 93.19 277 ASN A O 1
ATOM 2159 N N . SER A 1 278 ? 23.797 26.453 -6.801 1 92.75 278 SER A N 1
ATOM 2160 C CA . SER A 1 278 ? 22.359 26.453 -7.062 1 92.75 278 SER A CA 1
ATOM 2161 C C . SER A 1 278 ? 21.781 25.047 -6.961 1 92.75 278 SER A C 1
ATOM 2163 O O . SER A 1 278 ? 20.641 24.859 -6.551 1 92.75 278 SER A O 1
ATOM 2165 N N . GLU A 1 279 ? 22.531 24.078 -7.289 1 91.12 279 GLU A N 1
ATOM 2166 C CA . GLU A 1 279 ? 22.062 22.703 -7.254 1 91.12 279 GLU A CA 1
ATOM 2167 C C . GLU A 1 279 ? 21.781 22.25 -5.82 1 91.12 279 GLU A C 1
ATOM 2169 O O . GLU A 1 279 ? 20.859 21.469 -5.582 1 91.12 279 GLU A O 1
ATOM 2174 N N . ILE A 1 280 ? 22.562 22.719 -4.93 1 92.31 280 ILE A N 1
ATOM 2175 C CA . ILE A 1 280 ? 22.359 22.328 -3.541 1 92.31 280 ILE A CA 1
ATOM 2176 C C . ILE A 1 280 ? 21.094 22.969 -2.994 1 92.31 280 ILE A C 1
ATOM 2178 O O . ILE A 1 280 ? 20.391 22.375 -2.178 1 92.31 280 ILE A O 1
ATOM 2182 N N . LEU A 1 281 ? 20.797 24.156 -3.467 1 95.25 281 LEU A N 1
ATOM 2183 C CA . LEU A 1 281 ? 19.562 24.828 -3.051 1 95.25 281 LEU A CA 1
ATOM 2184 C C . LEU A 1 281 ? 18.328 24.062 -3.547 1 95.25 281 LEU A C 1
ATOM 2186 O O . LEU A 1 281 ? 17.359 23.891 -2.805 1 95.25 281 LEU A O 1
ATOM 2190 N N . ASP A 1 282 ? 18.406 23.625 -4.824 1 95.62 282 ASP A N 1
ATOM 2191 C CA . ASP A 1 282 ? 17.312 22.844 -5.383 1 95.62 282 ASP A CA 1
ATOM 2192 C C . ASP A 1 282 ? 17.141 21.531 -4.621 1 95.62 282 ASP A C 1
ATOM 2194 O O . ASP A 1 282 ? 16 21.141 -4.32 1 95.62 282 ASP A O 1
ATOM 2198 N N . LYS A 1 283 ? 18.266 20.922 -4.301 1 94.56 283 LYS A N 1
ATOM 2199 C CA . LYS A 1 283 ? 18.25 19.656 -3.574 1 94.56 283 LYS A CA 1
ATOM 2200 C C . LYS A 1 283 ? 17.656 19.828 -2.176 1 94.56 283 LYS A C 1
ATOM 2202 O O . LYS A 1 283 ? 16.797 19.047 -1.757 1 94.56 283 LYS A O 1
ATOM 2207 N N . LEU A 1 284 ? 18.094 20.812 -1.51 1 96.69 284 LEU A N 1
ATOM 2208 C CA . LEU A 1 284 ? 17.641 21.062 -0.145 1 96.69 284 LEU A CA 1
ATOM 2209 C C . LEU A 1 284 ? 16.172 21.469 -0.124 1 96.69 284 LEU A C 1
ATOM 2211 O O . LEU A 1 284 ? 15.414 21.016 0.737 1 96.69 284 LEU A O 1
ATOM 2215 N N . GLU A 1 285 ? 15.781 22.328 -1.041 1 97.19 285 GLU A N 1
ATOM 2216 C CA . GLU A 1 285 ? 14.383 22.719 -1.152 1 97.19 285 GLU A CA 1
ATOM 2217 C C . GLU A 1 285 ? 13.484 21.516 -1.4 1 97.19 285 GLU A C 1
ATOM 2219 O O . GLU A 1 285 ? 12.461 21.344 -0.732 1 97.19 285 GLU A O 1
ATOM 2224 N N . THR A 1 286 ? 13.836 20.672 -2.338 1 96.38 286 THR A N 1
ATOM 2225 C CA . THR A 1 286 ? 13.078 19.469 -2.643 1 96.38 286 THR A CA 1
ATOM 2226 C C . THR A 1 286 ? 12.953 18.578 -1.406 1 96.38 286 THR A C 1
ATOM 2228 O O . THR A 1 286 ? 11.859 18.109 -1.086 1 96.38 286 THR A O 1
ATOM 2231 N N . PHE A 1 287 ? 14.07 18.422 -0.745 1 96.69 287 PHE A N 1
ATOM 2232 C CA . PHE A 1 287 ? 14.133 17.578 0.44 1 96.69 287 PHE A CA 1
ATOM 2233 C C . PHE A 1 287 ? 13.219 18.109 1.539 1 96.69 287 PHE A C 1
ATOM 2235 O O . PHE A 1 287 ? 12.422 17.359 2.105 1 96.69 287 PHE A O 1
ATOM 2242 N N . LEU A 1 288 ? 13.273 19.375 1.86 1 98 288 LEU A N 1
ATOM 2243 C CA . LEU A 1 288 ? 12.516 19.969 2.947 1 98 288 LEU A CA 1
ATOM 2244 C C . LEU A 1 288 ? 11.016 19.953 2.646 1 98 288 LEU A C 1
ATOM 2246 O O . LEU A 1 288 ? 10.203 19.75 3.549 1 98 288 LEU A O 1
ATOM 2250 N N . VAL A 1 289 ? 10.656 20.125 1.408 1 96.81 289 VAL A N 1
ATOM 2251 C CA . VAL A 1 289 ? 9.258 20.125 1.008 1 96.81 289 VAL A CA 1
ATOM 2252 C C . VAL A 1 289 ? 8.703 18.703 1.106 1 96.81 289 VAL A C 1
ATOM 2254 O O . VAL A 1 289 ? 7.676 18.469 1.75 1 96.81 289 VAL A O 1
ATOM 2257 N N . GLU A 1 290 ? 9.391 17.781 0.592 1 95.12 290 GLU A N 1
ATOM 2258 C CA . GLU A 1 290 ? 8.914 16.422 0.457 1 95.12 290 GLU A CA 1
ATOM 2259 C C . GLU A 1 290 ? 8.969 15.68 1.792 1 95.12 290 GLU A C 1
ATOM 2261 O O . GLU A 1 290 ? 8.008 15 2.172 1 95.12 290 GLU A O 1
ATOM 2266 N N . LYS A 1 291 ? 10.094 15.836 2.484 1 96.69 291 LYS A N 1
ATOM 2267 C CA . LYS A 1 291 ? 10.367 14.953 3.615 1 96.69 291 LYS A CA 1
ATOM 2268 C C . LYS A 1 291 ? 9.922 15.586 4.93 1 96.69 291 LYS A C 1
ATOM 2270 O O . LYS A 1 291 ? 9.562 14.883 5.875 1 96.69 291 LYS A O 1
ATOM 2275 N N . LEU A 1 292 ? 9.891 16.906 4.977 1 97.69 292 LEU A N 1
ATOM 2276 C CA . LEU A 1 292 ? 9.539 17.547 6.238 1 97.69 292 LEU A CA 1
ATOM 2277 C C . LEU A 1 292 ? 8.195 18.266 6.133 1 97.69 292 LEU A C 1
ATOM 2279 O O . LEU A 1 292 ? 7.648 18.719 7.137 1 97.69 292 LEU A O 1
ATOM 2283 N N . GLY A 1 293 ? 7.68 18.375 4.938 1 97.12 293 GLY A N 1
ATOM 2284 C CA . GLY A 1 293 ? 6.383 19 4.746 1 97.12 293 GLY A CA 1
ATOM 2285 C C . GLY A 1 293 ? 6.426 20.516 4.895 1 97.12 293 GLY A C 1
ATOM 2286 O O . GLY A 1 293 ? 5.434 21.125 5.297 1 97.12 293 GLY A O 1
ATOM 2287 N N . LYS A 1 294 ? 7.57 21.109 4.566 1 97.81 294 LYS A N 1
ATOM 2288 C CA . LYS A 1 294 ? 7.746 22.547 4.758 1 97.81 294 LYS A CA 1
ATOM 2289 C C . LYS A 1 294 ? 7.418 23.312 3.479 1 97.81 294 LYS A C 1
ATOM 2291 O O . LYS A 1 294 ? 7.328 22.719 2.4 1 97.81 294 LYS A O 1
ATOM 2296 N N . SER A 1 295 ? 7.156 24.578 3.633 1 96.62 295 SER A N 1
ATOM 2297 C CA . SER A 1 295 ? 7.043 25.547 2.543 1 96.62 295 SER A CA 1
ATOM 2298 C C . SER A 1 295 ? 8.273 26.438 2.467 1 96.62 295 SER A C 1
ATOM 2300 O O . SER A 1 295 ? 8.727 26.969 3.482 1 96.62 295 SER A O 1
ATOM 2302 N N . ILE A 1 296 ? 8.836 26.547 1.257 1 97.25 296 ILE A N 1
ATOM 2303 C CA . ILE A 1 296 ? 10.172 27.125 1.151 1 97.25 296 ILE A CA 1
ATOM 2304 C C . ILE A 1 296 ? 10.102 28.438 0.397 1 97.25 296 ILE A C 1
ATOM 2306 O O . ILE A 1 296 ? 9.406 28.562 -0.611 1 97.25 296 ILE A O 1
ATOM 2310 N N . ILE A 1 297 ? 10.805 29.469 0.89 1 96.88 297 ILE A N 1
ATOM 2311 C CA . ILE A 1 297 ? 11.078 30.719 0.185 1 96.88 297 ILE A CA 1
ATOM 2312 C C . ILE A 1 297 ? 12.586 30.953 0.125 1 96.88 297 ILE A C 1
ATOM 2314 O O . ILE A 1 297 ? 13.289 30.812 1.131 1 96.88 297 ILE A O 1
ATOM 2318 N N . ARG A 1 298 ? 13.078 31.25 -1.032 1 95.94 298 ARG A N 1
ATOM 2319 C CA . ARG A 1 298 ? 14.484 31.656 -1.153 1 95.94 298 ARG A CA 1
ATOM 2320 C C . ARG A 1 298 ? 14.648 33.156 -0.941 1 95.94 298 ARG A C 1
ATOM 2322 O O . ARG A 1 298 ? 14.227 33.938 -1.775 1 95.94 298 ARG A O 1
ATOM 2329 N N . ALA A 1 299 ? 15.227 33.5 0.135 1 96.38 299 ALA A N 1
ATOM 2330 C CA . ALA A 1 299 ? 15.375 34.875 0.524 1 96.38 299 ALA A CA 1
ATOM 2331 C C . ALA A 1 299 ? 16.781 35.406 0.227 1 96.38 299 ALA A C 1
ATOM 2333 O O . ALA A 1 299 ? 17.75 34.625 0.214 1 96.38 299 ALA A O 1
ATOM 2334 N N . LYS A 1 300 ? 16.891 36.688 -0.027 1 96.12 300 LYS A N 1
ATOM 2335 C CA . LYS A 1 300 ? 18.203 37.312 -0.146 1 96.12 300 LYS A CA 1
ATOM 2336 C C . LYS A 1 300 ? 18.859 37.5 1.223 1 96.12 300 LYS A C 1
ATOM 2338 O O . LYS A 1 300 ? 18.172 37.562 2.242 1 96.12 300 LYS A O 1
ATOM 2343 N N . ASP A 1 301 ? 20.203 37.531 1.173 1 96 301 ASP A N 1
ATOM 2344 C CA . ASP A 1 301 ? 20.953 37.719 2.412 1 96 301 ASP A CA 1
ATOM 2345 C C . ASP A 1 301 ? 20.906 39.188 2.875 1 96 301 ASP A C 1
ATOM 2347 O O . ASP A 1 301 ? 21.906 39.906 2.74 1 96 301 ASP A O 1
ATOM 2351 N N . THR A 1 302 ? 19.797 39.594 3.387 1 94.88 302 THR A N 1
ATOM 2352 C CA . THR A 1 302 ? 19.562 40.906 3.98 1 94.88 302 THR A CA 1
ATOM 2353 C C . THR A 1 302 ? 19.172 40.781 5.445 1 94.88 302 THR A C 1
ATOM 2355 O O . THR A 1 302 ? 18.797 39.688 5.902 1 94.88 302 THR A O 1
ATOM 2358 N N . PRO A 1 303 ? 19.312 41.844 6.16 1 92.56 303 PRO A N 1
ATOM 2359 C CA . PRO A 1 303 ? 19 41.75 7.59 1 92.56 303 PRO A CA 1
ATOM 2360 C C . PRO A 1 303 ? 17.578 41.25 7.848 1 92.56 303 PRO A C 1
ATOM 2362 O O . PRO A 1 303 ? 16.609 41.844 7.367 1 92.56 303 PRO A O 1
ATOM 2365 N N . ASN A 1 304 ? 17.469 40.219 8.578 1 93.56 304 ASN A N 1
ATOM 2366 C CA . ASN A 1 304 ? 16.219 39.594 8.992 1 93.56 304 ASN A CA 1
ATOM 2367 C C . ASN A 1 304 ? 15.469 39 7.809 1 93.56 304 ASN A C 1
ATOM 2369 O O . ASN A 1 304 ? 14.281 38.719 7.914 1 93.56 304 ASN A O 1
ATOM 2373 N N . PHE A 1 305 ? 16.062 38.969 6.633 1 96.31 305 PHE A N 1
ATOM 2374 C CA . PHE A 1 305 ? 15.609 38.281 5.438 1 96.31 305 PHE A CA 1
ATOM 2375 C C . PHE A 1 305 ? 14.273 38.812 4.965 1 96.31 305 PHE A C 1
ATOM 2377 O O . PHE A 1 305 ? 14.164 40 4.645 1 96.31 305 PHE A O 1
ATOM 2384 N N . ILE A 1 306 ? 13.156 37.906 4.984 1 97.5 306 ILE A N 1
ATOM 2385 C CA . ILE A 1 306 ? 11.914 38.438 4.449 1 97.5 306 ILE A CA 1
ATOM 2386 C C . ILE A 1 306 ? 10.844 38.469 5.543 1 97.5 306 ILE A C 1
ATOM 2388 O O . ILE A 1 306 ? 10.375 39.531 5.938 1 97.5 306 ILE A O 1
ATOM 2392 N N . ALA A 1 307 ? 10.508 37.344 6.129 1 96.75 307 ALA A N 1
ATOM 2393 C CA . ALA A 1 307 ? 9.375 37.219 7.047 1 96.75 307 ALA A CA 1
ATOM 2394 C C . ALA A 1 307 ? 9.586 38.062 8.297 1 96.75 307 ALA A C 1
ATOM 2396 O O . ALA A 1 307 ? 8.719 38.875 8.656 1 96.75 307 ALA A O 1
ATOM 2397 N N . ASN A 1 308 ? 10.727 37.906 8.906 1 95.06 308 ASN A N 1
ATOM 2398 C CA . ASN A 1 308 ? 11.008 38.688 10.102 1 95.06 308 ASN A CA 1
ATOM 2399 C C . ASN A 1 308 ? 11.133 40.188 9.773 1 95.06 308 ASN A C 1
ATOM 2401 O O . ASN A 1 308 ? 10.719 41.031 10.562 1 95.06 308 ASN A O 1
ATOM 2405 N N . ARG A 1 309 ? 11.734 40.469 8.648 1 95.62 309 ARG A N 1
ATOM 2406 C CA . ARG A 1 309 ? 11.852 41.875 8.219 1 95.62 309 ARG A CA 1
ATOM 2407 C C . ARG A 1 309 ? 10.484 42.531 8.141 1 95.62 309 ARG A C 1
ATOM 2409 O O . ARG A 1 309 ? 10.289 43.625 8.695 1 95.62 309 ARG A O 1
ATOM 2416 N N . LEU A 1 310 ? 9.586 41.875 7.535 1 96.81 310 LEU A N 1
ATOM 2417 C CA . LEU A 1 310 ? 8.25 42.438 7.328 1 96.81 310 LEU A CA 1
ATOM 2418 C C . LEU A 1 310 ? 7.402 42.281 8.586 1 96.81 310 LEU A C 1
ATOM 2420 O O . LEU A 1 310 ? 6.715 43.219 8.984 1 96.81 310 LEU A O 1
ATOM 2424 N N . GLY A 1 311 ? 7.402 41.125 9.203 1 95.62 311 GLY A N 1
ATOM 2425 C CA . GLY A 1 311 ? 6.559 40.844 10.359 1 95.62 311 GLY A CA 1
ATOM 2426 C C . GLY A 1 311 ? 6.887 41.688 11.562 1 95.62 311 GLY A C 1
ATOM 2427 O O . GLY A 1 311 ? 5.988 42.219 12.219 1 95.62 311 GLY A O 1
ATOM 2428 N N . VAL A 1 312 ? 8.125 41.844 11.859 1 94.69 312 VAL A N 1
ATOM 2429 C CA . VAL A 1 312 ? 8.531 42.625 13.008 1 94.69 312 VAL A CA 1
ATOM 2430 C C . VAL A 1 312 ? 8.297 44.125 12.727 1 94.69 312 VAL A C 1
ATOM 2432 O O . VAL A 1 312 ? 7.918 44.875 13.625 1 94.69 312 VAL A O 1
ATOM 2435 N N . PHE A 1 313 ? 8.547 44.531 11.516 1 96.19 313 PHE A N 1
ATOM 2436 C CA . PHE A 1 313 ? 8.188 45.906 11.141 1 96.19 313 PHE A CA 1
ATOM 2437 C C . PHE A 1 313 ? 6.711 46.188 11.422 1 96.19 313 PHE A C 1
ATOM 2439 O O . PHE A 1 313 ? 6.359 47.219 11.984 1 96.19 313 PHE A O 1
ATOM 2446 N N . SER A 1 314 ? 5.902 45.25 10.992 1 96.5 314 SER A N 1
ATOM 2447 C CA . SER A 1 314 ? 4.469 45.375 11.242 1 96.5 314 SER A CA 1
ATOM 2448 C C . SER A 1 314 ? 4.18 45.531 12.727 1 96.5 314 SER A C 1
ATOM 2450 O O . SER A 1 314 ? 3.357 46.375 13.117 1 96.5 314 SER A O 1
ATOM 2452 N N . MET A 1 315 ? 4.828 44.812 13.539 1 96.19 315 MET A N 1
ATOM 2453 C CA . MET A 1 315 ? 4.641 44.875 14.992 1 96.19 315 MET A CA 1
ATOM 2454 C C . MET A 1 315 ? 5.109 46.219 15.523 1 96.19 315 MET A C 1
ATOM 2456 O O . MET A 1 315 ? 4.445 46.844 16.375 1 96.19 315 MET A O 1
ATOM 2460 N N . LEU A 1 316 ? 6.203 46.719 15.008 1 96.19 316 LEU A N 1
ATOM 2461 C CA . LEU A 1 316 ? 6.754 48 15.453 1 96.19 316 LEU A CA 1
ATOM 2462 C C . LEU A 1 316 ? 5.824 49.156 15.086 1 96.19 316 LEU A C 1
ATOM 2464 O O . LEU A 1 316 ? 5.617 50.062 15.883 1 96.19 316 LEU A O 1
ATOM 2468 N N . VAL A 1 317 ? 5.332 49.094 13.859 1 97.06 317 VAL A N 1
ATOM 2469 C CA . VAL A 1 317 ? 4.383 50.125 13.422 1 97.06 317 VAL A CA 1
ATOM 2470 C C . VAL A 1 317 ? 3.154 50.094 14.328 1 97.06 317 VAL A C 1
ATOM 2472 O O . VAL A 1 317 ? 2.658 51.156 14.727 1 97.06 317 VAL A O 1
ATOM 2475 N N . THR A 1 318 ? 2.684 48.906 14.648 1 97.62 318 THR A N 1
ATOM 2476 C CA . THR A 1 318 ? 1.536 48.75 15.531 1 97.62 318 THR A CA 1
ATOM 2477 C C . THR A 1 318 ? 1.833 49.344 16.922 1 97.62 318 THR A C 1
ATOM 2479 O O . THR A 1 318 ? 1.007 50.031 17.484 1 97.62 318 THR A O 1
ATOM 2482 N N . CYS A 1 319 ? 2.99 49.125 17.438 1 96.88 319 CYS A N 1
ATOM 2483 C CA . CYS A 1 319 ? 3.4 49.656 18.734 1 96.88 319 CYS A CA 1
ATOM 2484 C C . CYS A 1 319 ? 3.451 51.156 18.719 1 96.88 319 CYS A C 1
ATOM 2486 O O . CYS A 1 319 ? 3.004 51.812 19.656 1 96.88 319 CYS A O 1
ATOM 2488 N N . TYR A 1 320 ? 4.02 51.688 17.672 1 96.44 320 TYR A N 1
ATOM 2489 C CA . TYR A 1 320 ? 4.156 53.125 17.547 1 96.44 320 TYR A CA 1
ATOM 2490 C C . TYR A 1 320 ? 2.799 53.812 17.625 1 96.44 320 TYR A C 1
ATOM 2492 O O . TYR A 1 320 ? 2.602 54.719 18.422 1 96.44 320 TYR A O 1
ATOM 2500 N N . TYR A 1 321 ? 1.89 53.375 16.844 1 96.94 321 TYR A N 1
ATOM 2501 C CA . TYR A 1 321 ? 0.591 54.031 16.781 1 96.94 321 TYR A CA 1
ATOM 2502 C C . TYR A 1 321 ? -0.255 53.688 18 1 96.94 321 TYR A C 1
ATOM 2504 O O . TYR A 1 321 ? -1.146 54.469 18.375 1 96.94 321 TYR A O 1
ATOM 2512 N N . THR A 1 322 ? -0.01 52.531 18.609 1 97.44 322 THR A N 1
ATOM 2513 C CA . THR A 1 322 ? -0.644 52.219 19.891 1 97.44 322 THR A CA 1
ATOM 2514 C C . THR A 1 322 ? -0.348 53.312 20.922 1 97.44 322 THR A C 1
ATOM 2516 O O . THR A 1 322 ? -1.257 53.781 21.594 1 97.44 322 THR A O 1
ATOM 2519 N N . GLU A 1 323 ? 0.875 53.656 21 1 94.38 323 GLU A N 1
ATOM 2520 C CA . GLU A 1 323 ? 1.312 54.688 21.953 1 94.38 323 GLU A CA 1
ATOM 2521 C C . GLU A 1 323 ? 0.815 56.062 21.547 1 94.38 323 GLU A C 1
ATOM 2523 O O . GLU A 1 323 ? 0.291 56.812 22.375 1 94.38 323 GLU A O 1
ATOM 2528 N N . GLN A 1 324 ? 0.923 56.375 20.297 1 94.12 324 GLN A N 1
ATOM 2529 C CA . GLN A 1 324 ? 0.565 57.719 19.797 1 94.12 324 GLN A CA 1
ATOM 2530 C C . GLN A 1 324 ? -0.93 57.969 19.969 1 94.12 324 GLN A C 1
ATOM 2532 O O . GLN A 1 324 ? -1.342 59.094 20.234 1 94.12 324 GLN A O 1
ATOM 2537 N N . MET A 1 325 ? -1.688 56.906 19.812 1 94.94 325 MET A N 1
ATOM 2538 C CA . MET A 1 325 ? -3.137 57.094 19.812 1 94.94 325 MET A CA 1
ATOM 2539 C C . MET A 1 325 ? -3.756 56.562 21.094 1 94.94 325 MET A C 1
ATOM 2541 O O . MET A 1 325 ? -4.98 56.531 21.25 1 94.94 325 MET A O 1
ATOM 2545 N N . SER A 1 326 ? -3.025 56.094 22 1 93.31 326 SER A N 1
ATOM 2546 C CA . SER A 1 326 ? -3.4 55.656 23.344 1 93.31 326 SER A CA 1
ATOM 2547 C C . SER A 1 326 ? -4.512 54.594 23.266 1 93.31 326 SER A C 1
ATOM 2549 O O . SER A 1 326 ? -5.539 54.75 23.938 1 93.31 326 SER A O 1
ATOM 2551 N N . ILE A 1 327 ? -4.277 53.656 22.438 1 96.56 327 ILE A N 1
ATOM 2552 C CA . ILE A 1 327 ? -5.23 52.531 22.328 1 96.56 327 ILE A CA 1
ATOM 2553 C C . ILE A 1 327 ? -4.836 51.406 23.281 1 96.56 327 ILE A C 1
ATOM 2555 O O . ILE A 1 327 ? -3.666 51.031 23.344 1 96.56 327 ILE A O 1
ATOM 2559 N N . PRO A 1 328 ? -5.812 50.875 24.047 1 96.75 328 PRO A N 1
ATOM 2560 C CA . PRO A 1 328 ? -5.492 49.75 24.953 1 96.75 328 PRO A CA 1
ATOM 2561 C C . PRO A 1 328 ? -4.957 48.531 24.203 1 96.75 328 PRO A C 1
ATOM 2563 O O . PRO A 1 328 ? -5.422 48.219 23.109 1 96.75 328 PRO A O 1
ATOM 2566 N N . LEU A 1 329 ? -4.09 47.781 24.859 1 97.5 329 LEU A N 1
ATOM 2567 C CA . LEU A 1 329 ? -3.377 46.688 24.219 1 97.5 329 LEU A CA 1
ATOM 2568 C C . LEU A 1 329 ? -4.348 45.594 23.781 1 97.5 329 LEU A C 1
ATOM 2570 O O . LEU A 1 329 ? -4.195 45 22.703 1 97.5 329 LEU A O 1
ATOM 2574 N N . GLU A 1 330 ? -5.297 45.188 24.609 1 96.5 330 GLU A N 1
ATOM 2575 C CA . GLU A 1 330 ? -6.25 44.125 24.281 1 96.5 330 GLU A CA 1
ATOM 2576 C C . GLU A 1 330 ? -7.133 44.531 23.094 1 96.5 330 GLU A C 1
ATOM 2578 O O . GLU A 1 330 ? -7.582 43.688 22.328 1 96.5 330 GLU A O 1
ATOM 2583 N N . VAL A 1 331 ? -7.418 45.812 22.969 1 97 331 VAL A N 1
ATOM 2584 C CA . VAL A 1 331 ? -8.195 46.312 21.828 1 97 331 VAL A CA 1
ATOM 2585 C C . VAL A 1 331 ? -7.367 46.188 20.547 1 97 331 VAL A C 1
ATOM 2587 O O . VAL A 1 331 ? -7.883 45.812 19.5 1 97 331 VAL A O 1
ATOM 2590 N N . VAL A 1 332 ? -6.094 46.5 20.656 1 97.81 332 VAL A N 1
ATOM 2591 C CA . VAL A 1 332 ? -5.203 46.375 19.516 1 97.81 332 VAL A CA 1
ATOM 2592 C C . VAL A 1 332 ? -5.164 44.938 19.047 1 97.81 332 VAL A C 1
ATOM 2594 O O . VAL A 1 332 ? -5.242 44.656 17.859 1 97.81 332 VAL A O 1
ATOM 2597 N N . ASP A 1 333 ? -5.047 44.031 20 1 97.38 333 ASP A N 1
ATOM 2598 C CA . ASP A 1 333 ? -5.004 42.594 19.656 1 97.38 333 ASP A CA 1
ATOM 2599 C C . ASP A 1 333 ? -6.309 42.156 19.016 1 97.38 333 ASP A C 1
ATOM 2601 O O . ASP A 1 333 ? -6.305 41.312 18.109 1 97.38 333 ASP A O 1
ATOM 2605 N N . GLU A 1 334 ? -7.383 42.625 19.438 1 96.19 334 GLU A N 1
ATOM 2606 C CA . GLU A 1 334 ? -8.656 42.312 18.812 1 96.19 334 GLU A CA 1
ATOM 2607 C C . GLU A 1 334 ? -8.719 42.844 17.375 1 96.19 334 GLU A C 1
ATOM 2609 O O . GLU A 1 334 ? -9.25 42.156 16.5 1 96.19 334 GLU A O 1
ATOM 2614 N N . LEU A 1 335 ? -8.164 44 17.141 1 96.62 335 LEU A N 1
ATOM 2615 C CA . LEU A 1 335 ? -8.211 44.688 15.852 1 96.62 335 LEU A CA 1
ATOM 2616 C C . LEU A 1 335 ? -7.219 44.031 14.875 1 96.62 335 LEU A C 1
ATOM 2618 O O . LEU A 1 335 ? -7.438 44.062 13.664 1 96.62 335 LEU A O 1
ATOM 2622 N N . THR A 1 336 ? -6.125 43.531 15.406 1 96.69 336 THR A N 1
ATOM 2623 C CA . THR A 1 336 ? -5.047 43.062 14.547 1 96.69 336 THR A CA 1
ATOM 2624 C C . THR A 1 336 ? -4.93 41.531 14.594 1 96.69 336 THR A C 1
ATOM 2626 O O . THR A 1 336 ? -3.863 41 14.328 1 96.69 336 THR A O 1
ATOM 2629 N N . GLY A 1 337 ? -5.938 40.844 14.984 1 94.94 337 GLY A N 1
ATOM 2630 C CA . GLY A 1 337 ? -5.957 39.375 15.055 1 94.94 337 GLY A CA 1
ATOM 2631 C C . GLY A 1 337 ? -6.871 38.75 14.031 1 94.94 337 GLY A C 1
ATOM 2632 O O . GLY A 1 337 ? -6.781 39.062 12.836 1 94.94 337 GLY A O 1
ATOM 2633 N N . LYS A 1 338 ? -7.75 37.969 14.516 1 92 338 LYS A N 1
ATOM 2634 C CA . LYS A 1 338 ? -8.617 37.125 13.672 1 92 338 LYS A CA 1
ATOM 2635 C C . LYS A 1 338 ? -9.492 38 12.781 1 92 338 LYS A C 1
ATOM 2637 O O . LYS A 1 338 ? -9.805 37.625 11.648 1 92 338 LYS A O 1
ATOM 2642 N N . LYS A 1 339 ? -9.898 39.125 13.234 1 91.75 339 LYS A N 1
ATOM 2643 C CA . LYS A 1 339 ? -10.805 40 12.484 1 91.75 339 LYS A CA 1
ATOM 2644 C C . LYS A 1 339 ? -10.148 40.531 11.211 1 91.75 339 LYS A C 1
ATOM 2646 O O . LYS A 1 339 ? -10.836 40.875 10.25 1 91.75 339 LYS A O 1
ATOM 2651 N N . LEU A 1 340 ? -8.852 40.469 11.203 1 92.5 340 LEU A N 1
ATOM 2652 C CA . LEU A 1 340 ? -8.109 40.906 10.016 1 92.5 340 LEU A CA 1
ATOM 2653 C C . LEU A 1 340 ? -7.574 39.719 9.25 1 92.5 340 LEU A C 1
ATOM 2655 O O . LEU A 1 340 ? -6.793 39.875 8.305 1 92.5 340 LEU A O 1
ATOM 2659 N N . GLY A 1 341 ? -7.957 38.531 9.68 1 91.5 341 GLY A N 1
ATOM 2660 C CA . GLY A 1 341 ? -7.445 37.344 9.039 1 91.5 341 GLY A CA 1
ATOM 2661 C C . GLY A 1 341 ? -6.027 37 9.461 1 91.5 341 GLY A C 1
ATOM 2662 O O . GLY A 1 341 ? -5.262 36.438 8.672 1 91.5 341 GLY A O 1
ATOM 2663 N N . ARG A 1 342 ? -5.676 37.406 10.641 1 94.06 342 ARG A N 1
ATOM 2664 C CA . ARG A 1 342 ? -4.355 37.062 11.172 1 94.06 342 ARG A CA 1
ATOM 2665 C C . ARG A 1 342 ? -4.453 36.031 12.281 1 94.06 342 ARG A C 1
ATOM 2667 O O . ARG A 1 342 ? -5.539 35.531 12.57 1 94.06 342 ARG A O 1
ATOM 2674 N N . ALA A 1 343 ? -3.346 35.625 12.734 1 90.88 343 ALA A N 1
ATOM 2675 C CA . ALA A 1 343 ? -3.303 34.594 13.773 1 90.88 343 ALA A CA 1
ATOM 2676 C C . ALA A 1 343 ? -4.074 35.062 15.008 1 90.88 343 ALA A C 1
ATOM 2678 O O . ALA A 1 343 ? -4.152 36.25 15.312 1 90.88 343 ALA A O 1
ATOM 2679 N N . LYS A 1 344 ? -4.543 34.156 15.766 1 88.38 344 LYS A N 1
ATOM 2680 C CA . LYS A 1 344 ? -5.336 34.406 16.969 1 88.38 344 LYS A CA 1
ATOM 2681 C C . LYS A 1 344 ? -4.504 35.125 18.031 1 88.38 344 LYS A C 1
ATOM 2683 O O . LYS A 1 344 ? -5.043 35.906 18.812 1 88.38 344 LYS A O 1
ATOM 2688 N N . SER A 1 345 ? -3.24 34.906 17.969 1 90.44 345 SER A N 1
ATOM 2689 C CA . SER A 1 345 ? -2.359 35.531 18.938 1 90.44 345 SER A CA 1
ATOM 2690 C C . SER A 1 345 ? -2.139 37 18.625 1 90.44 345 SER A C 1
ATOM 2692 O O . SER A 1 345 ? -1.646 37.781 19.453 1 90.44 345 SER A O 1
ATOM 2694 N N . ALA A 1 346 ? -2.555 37.406 17.453 1 94.12 346 ALA A N 1
ATOM 2695 C CA . ALA A 1 346 ? -2.545 38.812 17.062 1 94.12 346 ALA A CA 1
ATOM 2696 C C . ALA A 1 346 ? -1.156 39.438 17.234 1 94.12 346 ALA A C 1
ATOM 2698 O O . ALA A 1 346 ? -0.163 38.844 16.766 1 94.12 346 ALA A O 1
ATOM 2699 N N . THR A 1 347 ? -1.011 40.625 17.844 1 95.62 347 THR A N 1
ATOM 2700 C CA . THR A 1 347 ? 0.264 41.344 17.906 1 95.62 347 THR A CA 1
ATOM 2701 C C . THR A 1 347 ? 0.95 41.125 19.25 1 95.62 347 THR A C 1
ATOM 2703 O O . THR A 1 347 ? 2.053 40.562 19.312 1 95.62 347 THR A O 1
ATOM 2706 N N . TYR A 1 348 ? 0.301 41.5 20.297 1 96.56 348 TYR A N 1
ATOM 2707 C CA . TYR A 1 348 ? 0.961 41.562 21.594 1 96.56 348 TYR A CA 1
ATOM 2708 C C . TYR A 1 348 ? 1.015 40.188 22.25 1 96.56 348 TYR A C 1
ATOM 2710 O O . TYR A 1 348 ? 1.98 39.844 22.938 1 96.56 348 TYR A O 1
ATOM 2718 N N . ARG A 1 349 ? -0.018 39.406 22.062 1 94.44 349 ARG A N 1
ATOM 2719 C CA . ARG A 1 349 ? 0.071 38.031 22.531 1 94.44 349 ARG A CA 1
ATOM 2720 C C . ARG A 1 349 ? 1.158 37.281 21.781 1 94.44 349 ARG A C 1
ATOM 2722 O O . ARG A 1 349 ? 1.814 36.406 22.344 1 94.44 349 ARG A O 1
ATOM 2729 N N . THR A 1 350 ? 1.312 37.562 20.516 1 93.5 350 THR A N 1
ATOM 2730 C CA . THR A 1 350 ? 2.41 36.969 19.75 1 93.5 350 THR A CA 1
ATOM 2731 C C . THR A 1 350 ? 3.756 37.375 20.328 1 93.5 350 THR A C 1
ATOM 2733 O O . THR A 1 350 ? 4.664 36.562 20.453 1 93.5 350 THR A O 1
ATOM 2736 N N . ALA A 1 351 ? 3.877 38.625 20.672 1 94.56 351 ALA A N 1
ATOM 2737 C CA . ALA A 1 351 ? 5.109 39.125 21.297 1 94.56 351 ALA A CA 1
ATOM 2738 C C . ALA A 1 351 ? 5.41 38.344 22.578 1 94.56 351 ALA A C 1
ATOM 2740 O O . ALA A 1 351 ? 6.555 37.969 22.844 1 94.56 351 ALA A O 1
ATOM 2741 N N . ASP A 1 352 ? 4.371 38.156 23.391 1 94 352 ASP A N 1
ATOM 2742 C CA . ASP A 1 352 ? 4.516 37.375 24.609 1 94 352 ASP A CA 1
ATOM 2743 C C . ASP A 1 352 ? 4.906 35.938 24.312 1 94 352 ASP A C 1
ATOM 2745 O O . ASP A 1 352 ? 5.703 35.344 25.031 1 94 352 ASP A O 1
ATOM 2749 N N . LEU A 1 353 ? 4.293 35.406 23.297 1 88.81 353 LEU A N 1
ATOM 2750 C CA . LEU A 1 353 ? 4.535 34.031 22.922 1 88.81 353 LEU A CA 1
ATOM 2751 C C . LEU A 1 353 ? 5.98 33.812 22.469 1 88.81 353 LEU A C 1
ATOM 2753 O O . LEU A 1 353 ? 6.625 32.844 22.844 1 88.81 353 LEU A O 1
ATOM 2757 N N . VAL A 1 354 ? 6.469 34.688 21.641 1 86.69 354 VAL A N 1
ATOM 2758 C CA . VAL A 1 354 ? 7.82 34.594 21.094 1 86.69 354 VAL A CA 1
ATOM 2759 C C . VAL A 1 354 ? 8.844 34.969 22.172 1 86.69 354 VAL A C 1
ATOM 2761 O O . VAL A 1 354 ? 9.922 34.375 22.234 1 86.69 354 VAL A O 1
ATOM 2764 N N . GLY A 1 355 ? 8.484 35.906 23.031 1 90.12 355 GLY A N 1
ATOM 2765 C CA . GLY A 1 355 ? 9.375 36.469 24.031 1 90.12 355 GLY A CA 1
ATOM 2766 C C . GLY A 1 355 ? 9.773 37.906 23.734 1 90.12 355 GLY A C 1
ATOM 2767 O O . GLY A 1 355 ? 10.297 38.188 22.656 1 90.12 355 GLY A O 1
ATOM 2768 N N . LEU A 1 356 ? 9.578 38.688 24.656 1 95.12 356 LEU A N 1
ATOM 2769 C CA . LEU A 1 356 ? 9.828 40.125 24.484 1 95.12 356 LEU A CA 1
ATOM 2770 C C . LEU A 1 356 ? 11.312 40.406 24.25 1 95.12 356 LEU A C 1
ATOM 2772 O O . LEU A 1 356 ? 11.68 41.312 23.531 1 95.12 356 LEU A O 1
ATOM 2776 N N . ASP A 1 357 ? 12.094 39.562 24.844 1 91.12 357 ASP A N 1
ATOM 2777 C CA . ASP A 1 357 ? 13.539 39.688 24.656 1 91.12 357 ASP A CA 1
ATOM 2778 C C . ASP A 1 357 ? 13.938 39.281 23.234 1 91.12 357 ASP A C 1
ATOM 2780 O O . ASP A 1 357 ? 14.828 39.906 22.641 1 91.12 357 ASP A O 1
ATOM 2784 N N . VAL A 1 358 ? 13.359 38.25 22.719 1 85.38 358 VAL A N 1
ATOM 2785 C CA . VAL A 1 358 ? 13.625 37.781 21.344 1 85.38 358 VAL A CA 1
ATOM 2786 C C . VAL A 1 358 ? 13.211 38.875 20.359 1 85.38 358 VAL A C 1
ATOM 2788 O O . VAL A 1 358 ? 13.938 39.188 19.422 1 85.38 358 VAL A O 1
ATOM 2791 N N . LEU A 1 359 ? 12.031 39.469 20.578 1 91.81 359 LEU A N 1
ATOM 2792 C CA . LEU A 1 359 ? 11.57 40.594 19.75 1 91.81 359 LEU A CA 1
ATOM 2793 C C . LEU A 1 359 ? 12.562 41.75 19.781 1 91.81 359 LEU A C 1
ATOM 2795 O O . LEU A 1 359 ? 12.93 42.281 18.734 1 91.81 359 LEU A O 1
ATOM 2799 N N . SER A 1 360 ? 12.93 42.094 20.969 1 92.81 360 SER A N 1
ATOM 2800 C CA . SER A 1 360 ? 13.883 43.188 21.141 1 92.81 360 SER A CA 1
ATOM 2801 C C . SER A 1 360 ? 15.18 42.906 20.375 1 92.81 360 SER A C 1
ATOM 2803 O O . SER A 1 360 ? 15.773 43.812 19.797 1 92.81 360 SER A O 1
ATOM 2805 N N . HIS A 1 361 ? 15.594 41.719 20.375 1 86.38 361 HIS A N 1
ATOM 2806 C CA . HIS A 1 361 ? 16.812 41.344 19.672 1 86.38 361 HIS A CA 1
ATOM 2807 C C . HIS A 1 361 ? 16.672 41.562 18.172 1 86.38 361 HIS A C 1
ATOM 2809 O O . HIS A 1 361 ? 17.609 42.031 17.516 1 86.38 361 HIS A O 1
ATOM 2815 N N . VAL A 1 362 ? 15.602 41.125 17.594 1 88.38 362 VAL A N 1
ATOM 2816 C CA . VAL A 1 362 ? 15.359 41.312 16.172 1 88.38 362 VAL A CA 1
ATOM 2817 C C . VAL A 1 362 ? 15.352 42.812 15.836 1 88.38 362 VAL A C 1
ATOM 2819 O O . VAL A 1 362 ? 15.914 43.219 14.82 1 88.38 362 VAL A O 1
ATOM 2822 N N . VAL A 1 363 ? 14.734 43.594 16.703 1 93.56 363 VAL A N 1
ATOM 2823 C CA . VAL A 1 363 ? 14.648 45.031 16.516 1 93.56 363 VAL A CA 1
ATOM 2824 C C . VAL A 1 363 ? 16.047 45.656 16.531 1 93.56 363 VAL A C 1
ATOM 2826 O O . VAL A 1 363 ? 16.359 46.531 15.719 1 93.56 363 VAL A O 1
ATOM 2829 N N . GLU A 1 364 ? 16.812 45.188 17.422 1 90.62 364 GLU A N 1
ATOM 2830 C CA . GLU A 1 364 ? 18.188 45.656 17.516 1 90.62 364 GLU A CA 1
ATOM 2831 C C . GLU A 1 364 ? 18.953 45.375 16.234 1 90.62 364 GLU A C 1
ATOM 2833 O O . GLU A 1 364 ? 19.781 46.188 15.797 1 90.62 364 GLU A O 1
ATOM 2838 N N . THR A 1 365 ? 18.75 44.219 15.703 1 87.5 365 THR A N 1
ATOM 2839 C CA . THR A 1 365 ? 19.391 43.875 14.438 1 87.5 365 THR A CA 1
ATOM 2840 C C . THR A 1 365 ? 18.984 44.844 13.336 1 87.5 365 THR A C 1
ATOM 2842 O O . THR A 1 365 ? 19.812 45.25 12.516 1 87.5 365 THR A O 1
ATOM 2845 N N . MET A 1 366 ? 17.719 45.156 13.281 1 91.81 366 MET A N 1
ATOM 2846 C CA . MET A 1 366 ? 17.25 46.125 12.297 1 91.81 366 MET A CA 1
ATOM 2847 C C . MET A 1 366 ? 17.891 47.5 12.523 1 91.81 366 MET A C 1
ATOM 2849 O O . MET A 1 366 ? 18.375 48.125 11.57 1 91.81 366 MET A O 1
ATOM 2853 N N . LYS A 1 367 ? 17.922 47.906 13.727 1 93.5 367 LYS A N 1
ATOM 2854 C CA . LYS A 1 367 ? 18.484 49.188 14.086 1 93.5 367 LYS A CA 1
ATOM 2855 C C . LYS A 1 367 ? 19.938 49.281 13.664 1 93.5 367 LYS A C 1
ATOM 2857 O O . LYS A 1 367 ? 20.359 50.312 13.086 1 93.5 367 LYS A O 1
ATOM 2862 N N . ASP A 1 368 ? 20.609 48.25 13.867 1 90.94 368 ASP A N 1
ATOM 2863 C CA . ASP A 1 368 ? 22.047 48.25 13.672 1 90.94 368 ASP A CA 1
ATOM 2864 C C . ASP A 1 368 ? 22.406 48.125 12.195 1 90.94 368 ASP A C 1
ATOM 2866 O O . ASP A 1 368 ? 23.484 48.531 11.773 1 90.94 368 ASP A O 1
ATOM 2870 N N . ASN A 1 369 ? 21.484 47.594 11.375 1 89.94 369 ASN A N 1
ATOM 2871 C CA . ASN A 1 369 ? 21.938 47.188 10.047 1 89.94 369 ASN A CA 1
ATOM 2872 C C . ASN A 1 369 ? 21.141 47.906 8.953 1 89.94 369 ASN A C 1
ATOM 2874 O O . ASN A 1 369 ? 21.5 47.812 7.777 1 89.94 369 ASN A O 1
ATOM 2878 N N . LEU A 1 370 ? 20.141 48.656 9.336 1 92.06 370 LEU A N 1
ATOM 2879 C CA . LEU A 1 370 ? 19.281 49.188 8.289 1 92.06 370 LEU A CA 1
ATOM 2880 C C . LEU A 1 370 ? 19.328 50.719 8.273 1 92.06 370 LEU A C 1
ATOM 2882 O O . LEU A 1 370 ? 19.406 51.344 9.336 1 92.06 370 LEU A O 1
ATOM 2886 N N . GLU A 1 371 ? 19.375 51.281 7.09 1 90.25 371 GLU A N 1
ATOM 2887 C CA . GLU A 1 371 ? 19.188 52.719 6.793 1 90.25 371 GLU A CA 1
ATOM 2888 C C . GLU A 1 371 ? 18.219 52.906 5.637 1 90.25 371 GLU A C 1
ATOM 2890 O O . GLU A 1 371 ? 18.609 53.312 4.543 1 90.25 371 GLU A O 1
ATOM 2895 N N . ASP A 1 372 ? 16.906 52.75 5.918 1 90.62 372 ASP A N 1
ATOM 2896 C CA . ASP A 1 372 ? 15.953 52.656 4.824 1 90.62 372 ASP A CA 1
ATOM 2897 C C . ASP A 1 372 ? 14.867 53.719 4.945 1 90.62 372 ASP A C 1
ATOM 2899 O O . ASP A 1 372 ? 13.844 53.656 4.258 1 90.62 372 ASP A O 1
ATOM 2903 N N . GLY A 1 373 ? 14.93 54.625 5.863 1 91.12 373 GLY A N 1
ATOM 2904 C CA . GLY A 1 373 ? 13.984 55.719 5.977 1 91.12 373 GLY A CA 1
ATOM 2905 C C . GLY A 1 373 ? 13.016 55.562 7.133 1 91.12 373 GLY A C 1
ATOM 2906 O O . GLY A 1 373 ? 12.234 56.469 7.422 1 91.12 373 GLY A O 1
ATOM 2907 N N . TRP A 1 374 ? 13.047 54.438 7.84 1 94.75 374 TRP A N 1
ATOM 2908 C CA . TRP A 1 374 ? 12.141 54.188 8.953 1 94.75 374 TRP A CA 1
ATOM 2909 C C . TRP A 1 374 ? 12.914 54 10.258 1 94.75 374 TRP A C 1
ATOM 2911 O O . TRP A 1 374 ? 12.453 53.344 11.18 1 94.75 374 TRP A O 1
ATOM 2921 N N . GLN A 1 375 ? 13.977 54.625 10.406 1 90.81 375 GLN A N 1
ATOM 2922 C CA . GLN A 1 375 ? 14.898 54.469 11.523 1 90.81 375 GLN A CA 1
ATOM 2923 C C . GLN A 1 375 ? 14.227 54.781 12.852 1 90.81 375 GLN A C 1
ATOM 2925 O O . GLN A 1 375 ? 14.539 54.188 13.883 1 90.81 375 GLN A O 1
ATOM 2930 N N . LYS A 1 376 ? 13.344 55.656 12.75 1 88.19 376 LYS A N 1
ATOM 2931 C CA . LYS A 1 376 ? 12.656 56.125 13.953 1 88.19 376 LYS A CA 1
ATOM 2932 C C . LYS A 1 376 ? 11.875 54.969 14.609 1 88.19 376 LYS A C 1
ATOM 2934 O O . LYS A 1 376 ? 11.625 55 15.812 1 88.19 376 LYS A O 1
ATOM 2939 N N . LEU A 1 377 ? 11.602 54 13.828 1 92.88 377 LEU A N 1
ATOM 2940 C CA . LEU A 1 377 ? 10.766 52.906 14.312 1 92.88 377 LEU A CA 1
ATOM 2941 C C . LEU A 1 377 ? 11.625 51.812 14.914 1 92.88 377 LEU A C 1
ATOM 2943 O O . LEU A 1 377 ? 11.125 50.969 15.672 1 92.88 377 LEU A O 1
ATOM 2947 N N . TYR A 1 378 ? 12.883 51.75 14.641 1 94 378 TYR A N 1
ATOM 2948 C CA . TYR A 1 378 ? 13.727 50.625 15.008 1 94 378 TYR A CA 1
ATOM 2949 C C . TYR A 1 378 ? 14.242 50.75 16.438 1 94 378 TYR A C 1
ATOM 2951 O O . TYR A 1 378 ? 15.453 50.688 16.672 1 94 378 TYR A O 1
ATOM 2959 N N . ASN A 1 379 ? 13.336 50.906 17.297 1 93.38 379 ASN A N 1
ATOM 2960 C CA . ASN A 1 379 ? 13.594 50.938 18.734 1 93.38 379 ASN A CA 1
ATOM 2961 C C . ASN A 1 379 ? 12.523 50.188 19.516 1 93.38 379 ASN A C 1
ATOM 2963 O O . ASN A 1 379 ? 11.336 50.281 19.188 1 93.38 379 ASN A O 1
ATOM 2967 N N . THR A 1 380 ? 13 49.469 20.453 1 94.62 380 THR A N 1
ATOM 2968 C CA . THR A 1 380 ? 12.031 48.812 21.328 1 94.62 380 THR A CA 1
ATOM 2969 C C . THR A 1 380 ? 11.273 49.844 22.156 1 94.62 380 THR A C 1
ATOM 2971 O O . THR A 1 380 ? 11.891 50.688 22.828 1 94.62 380 THR A O 1
ATOM 2974 N N . PRO A 1 381 ? 10.023 49.781 22.094 1 94.12 381 PRO A N 1
ATOM 2975 C CA . PRO A 1 381 ? 9.273 50.719 22.922 1 94.12 381 PRO A CA 1
ATOM 2976 C C . PRO A 1 381 ? 9.625 50.625 24.391 1 94.12 381 PRO A C 1
ATOM 2978 O O . PRO A 1 381 ? 9.859 49.531 24.922 1 94.12 381 PRO A O 1
ATOM 2981 N N . ASN A 1 382 ? 9.508 51.75 25.078 1 92.94 382 ASN A N 1
ATOM 2982 C CA . ASN A 1 382 ? 9.93 51.812 26.484 1 92.94 382 ASN A CA 1
ATOM 2983 C C . ASN A 1 382 ? 9.102 50.906 27.375 1 92.94 382 ASN A C 1
ATOM 2985 O O . ASN A 1 382 ? 9.633 50.281 28.297 1 92.94 382 ASN A O 1
ATOM 2989 N N . TRP A 1 383 ? 7.902 50.875 27.094 1 93.62 383 TRP A N 1
ATOM 2990 C CA . TRP A 1 383 ? 7.023 50.062 27.922 1 93.62 383 TRP A CA 1
ATOM 2991 C C . TRP A 1 383 ? 7.316 48.562 27.734 1 93.62 383 TRP A C 1
ATOM 2993 O O . TRP A 1 383 ? 7.039 47.75 28.625 1 93.62 383 TRP A O 1
ATOM 3003 N N . ILE A 1 384 ? 7.855 48.094 26.609 1 95.75 384 ILE A N 1
ATOM 3004 C CA . ILE A 1 384 ? 8.32 46.75 26.406 1 95.75 384 ILE A CA 1
ATOM 3005 C C . ILE A 1 384 ? 9.695 46.562 27.062 1 95.75 384 ILE A C 1
ATOM 3007 O O . ILE A 1 384 ? 9.938 45.562 27.75 1 95.75 384 ILE A O 1
ATOM 3011 N N . GLN A 1 385 ? 10.547 47.562 26.875 1 94.75 385 GLN A N 1
ATOM 3012 C CA . GLN A 1 385 ? 11.891 47.5 27.453 1 94.75 385 GLN A CA 1
ATOM 3013 C C . GLN A 1 385 ? 11.836 47.438 28.984 1 94.75 385 GLN A C 1
ATOM 3015 O O . GLN A 1 385 ? 12.641 46.75 29.609 1 94.75 385 GLN A O 1
ATOM 3020 N N . ASN A 1 386 ? 10.945 48.156 29.562 1 94.69 386 ASN A N 1
ATOM 3021 C CA . ASN A 1 386 ? 10.766 48.125 31.016 1 94.69 386 ASN A CA 1
ATOM 3022 C C . ASN A 1 386 ? 10.391 46.719 31.516 1 94.69 386 ASN A C 1
ATOM 3024 O O . ASN A 1 386 ? 10.859 46.281 32.562 1 94.69 386 ASN A O 1
ATOM 3028 N N . LEU A 1 387 ? 9.539 46.094 30.766 1 96.38 387 LEU A N 1
ATOM 3029 C CA . LEU A 1 387 ? 9.172 44.75 31.125 1 96.38 387 LEU A CA 1
ATOM 3030 C C . LEU A 1 387 ? 10.383 43.812 31.062 1 96.38 387 LEU A C 1
ATOM 3032 O O . LEU A 1 387 ? 10.617 43 31.953 1 96.38 387 LEU A O 1
ATOM 3036 N N . ILE A 1 388 ? 11.164 43.906 29.984 1 95.94 388 ILE A N 1
ATOM 3037 C CA . ILE A 1 388 ? 12.352 43.094 29.781 1 95.94 388 ILE A CA 1
ATOM 3038 C C . ILE A 1 388 ? 13.328 43.312 30.938 1 95.94 388 ILE A C 1
ATOM 3040 O O . ILE A 1 388 ? 13.859 42.344 31.5 1 95.94 388 ILE A O 1
ATOM 3044 N N . ASN A 1 389 ? 13.453 44.531 31.391 1 95.06 389 ASN A N 1
ATOM 3045 C CA . ASN A 1 389 ? 14.375 44.906 32.469 1 95.06 389 ASN A CA 1
ATOM 3046 C C . ASN A 1 389 ? 13.938 44.312 33.781 1 95.06 389 ASN A C 1
ATOM 3048 O O . ASN A 1 389 ? 14.781 44 34.656 1 95.06 389 ASN A O 1
ATOM 3052 N N . ASN A 1 390 ? 12.734 44.125 33.938 1 94.75 390 ASN A N 1
ATOM 3053 C CA . ASN A 1 390 ? 12.188 43.594 35.188 1 94.75 390 ASN A CA 1
ATOM 3054 C C . ASN A 1 390 ? 12.039 42.062 35.125 1 94.75 390 ASN A C 1
ATOM 3056 O O . ASN A 1 390 ? 11.43 41.469 36.031 1 94.75 390 ASN A O 1
ATOM 3060 N N . GLY A 1 391 ? 12.414 41.531 34.062 1 94.44 391 GLY A N 1
ATOM 3061 C CA . GLY A 1 391 ? 12.414 40.094 33.938 1 94.44 391 GLY A CA 1
ATOM 3062 C C . GLY A 1 391 ? 11.102 39.531 33.406 1 94.44 391 GLY A C 1
ATOM 3063 O O . GLY A 1 391 ? 10.891 38.312 33.438 1 94.44 391 GLY A O 1
ATOM 3064 N N . SER A 1 392 ? 10.195 40.344 33.062 1 95.81 392 SER A N 1
ATOM 3065 C CA . SER A 1 392 ? 8.938 39.938 32.438 1 95.81 392 SER A CA 1
ATOM 3066 C C . SER A 1 392 ? 9.086 39.75 30.922 1 95.81 392 SER A C 1
ATOM 3068 O O . SER A 1 392 ? 8.906 40.719 30.172 1 95.81 392 SER A O 1
ATOM 3070 N N . LEU A 1 393 ? 9.273 38.562 30.5 1 94.88 393 LEU A N 1
ATOM 3071 C CA . LEU A 1 393 ? 9.688 38.312 29.125 1 94.88 393 LEU A CA 1
ATOM 3072 C C . LEU A 1 393 ? 8.539 37.719 28.297 1 94.88 393 LEU A C 1
ATOM 3074 O O . LEU A 1 393 ? 8.727 37.375 27.125 1 94.88 393 LEU A O 1
ATOM 3078 N N . GLY A 1 394 ? 7.355 37.562 28.859 1 94.44 394 GLY A N 1
ATOM 3079 C CA . GLY A 1 394 ? 6.211 37 28.172 1 94.44 394 GLY A CA 1
ATOM 3080 C C . GLY A 1 394 ? 5.773 35.656 28.719 1 94.44 394 GLY A C 1
ATOM 3081 O O . GLY A 1 394 ? 5.816 35.438 29.938 1 94.44 394 GLY A O 1
ATOM 3082 N N . GLN A 1 395 ? 5.344 34.719 27.891 1 89.19 395 GLN A N 1
ATOM 3083 C CA . GLN A 1 395 ? 4.77 33.438 28.297 1 89.19 395 GLN A CA 1
ATOM 3084 C C . GLN A 1 395 ? 5.797 32.594 29.031 1 89.19 395 GLN A C 1
ATOM 3086 O O . GLN A 1 395 ? 5.461 31.875 29.984 1 89.19 395 GLN A O 1
ATOM 3091 N N . LYS A 1 396 ? 7.027 32.594 28.594 1 83.38 396 LYS A N 1
ATOM 3092 C CA . LYS A 1 396 ? 8.07 31.75 29.156 1 83.38 396 LYS A CA 1
ATOM 3093 C C . LYS A 1 396 ? 8.328 32.094 30.625 1 83.38 396 LYS A C 1
ATOM 3095 O O . LYS A 1 396 ? 8.82 31.25 31.375 1 83.38 396 LYS A O 1
ATOM 3100 N N . THR A 1 397 ? 8.016 33.312 31.062 1 92.25 397 THR A N 1
ATOM 3101 C CA . THR A 1 397 ? 8.148 33.719 32.469 1 92.25 397 THR A CA 1
ATOM 3102 C C . THR A 1 397 ? 6.781 33.906 33.094 1 92.25 397 THR A C 1
ATOM 3104 O O . THR A 1 397 ? 6.68 34.438 34.219 1 92.25 397 THR A O 1
ATOM 3107 N N . LYS A 1 398 ? 5.75 33.656 32.344 1 92.06 398 LYS A N 1
ATOM 3108 C CA . LYS A 1 398 ? 4.355 33.719 32.781 1 92.06 398 LYS A CA 1
ATOM 3109 C C . LYS A 1 398 ? 3.947 35.156 33.062 1 92.06 398 LYS A C 1
ATOM 3111 O O . LYS A 1 398 ? 3.012 35.406 33.812 1 92.06 398 LYS A O 1
ATOM 3116 N N . LYS A 1 399 ? 4.766 36.062 32.656 1 94.56 399 LYS A N 1
ATOM 3117 C CA . LYS A 1 399 ? 4.492 37.5 32.844 1 94.56 399 LYS A CA 1
ATOM 3118 C C . LYS A 1 399 ? 5.043 38.312 31.688 1 94.56 399 LYS A C 1
ATOM 3120 O O . LYS A 1 399 ? 6.23 38.219 31.359 1 94.56 399 LYS A O 1
ATOM 3125 N N . GLY A 1 400 ? 4.273 39.062 30.984 1 96.5 400 GLY A N 1
ATOM 3126 C CA . GLY A 1 400 ? 4.633 39.969 29.891 1 96.5 400 GLY A CA 1
ATOM 3127 C C . GLY A 1 400 ? 3.648 41.094 29.703 1 96.5 400 GLY A C 1
ATOM 3128 O O . GLY A 1 400 ? 3.309 41.812 30.656 1 96.5 400 GLY A O 1
ATOM 3129 N N . LEU A 1 401 ? 3.184 41.25 28.516 1 97.31 401 LEU A N 1
ATOM 3130 C CA . LEU A 1 401 ? 2.156 42.25 28.25 1 97.31 401 LEU A CA 1
ATOM 3131 C C . LEU A 1 401 ? 0.805 41.781 28.797 1 97.31 401 LEU A C 1
ATOM 3133 O O . LEU A 1 401 ? -0.034 42.625 29.156 1 97.31 401 LEU A O 1
ATOM 3137 N N . TYR A 1 402 ? 0.669 40.5 28.75 1 96.31 402 TYR A N 1
ATOM 3138 C CA . TYR A 1 402 ? -0.471 39.844 29.391 1 96.31 402 TYR A CA 1
ATOM 3139 C C . TYR A 1 402 ? -0.021 38.969 30.547 1 96.31 402 TYR A C 1
ATOM 3141 O O . TYR A 1 402 ? 1.127 38.5 30.578 1 96.31 402 TYR A O 1
ATOM 3149 N N . ILE A 1 403 ? -0.845 38.719 31.5 1 95.12 403 ILE A N 1
ATOM 3150 C CA . ILE A 1 403 ? -0.626 37.75 32.562 1 95.12 403 ILE A CA 1
ATOM 3151 C C . ILE A 1 403 ? -1.89 36.938 32.781 1 95.12 403 ILE A C 1
ATOM 3153 O O . ILE A 1 403 ? -3.004 37.438 32.719 1 95.12 403 ILE A O 1
ATOM 3157 N N . LYS A 1 404 ? -1.717 35.594 32.969 1 90.62 404 LYS A N 1
ATOM 3158 C CA . LYS A 1 404 ? -2.83 34.75 33.344 1 90.62 404 LYS A CA 1
ATOM 3159 C C . LYS A 1 404 ? -2.961 34.656 34.875 1 90.62 404 LYS A C 1
ATOM 3161 O O . LYS A 1 404 ? -2.057 34.156 35.531 1 90.62 404 LYS A O 1
ATOM 3166 N N . ALA A 1 405 ? -4.004 35.219 35.375 1 85.38 405 ALA A N 1
ATOM 3167 C CA . ALA A 1 405 ? -4.27 35.188 36.812 1 85.38 405 ALA A CA 1
ATOM 3168 C C . ALA A 1 405 ? -5.445 34.25 37.125 1 85.38 405 ALA A C 1
ATOM 3170 O O . ALA A 1 405 ? -6.102 33.75 36.188 1 85.38 405 ALA A O 1
ATOM 3171 N N . SER A 1 406 ? -5.645 33.938 38.406 1 85.19 406 SER A N 1
ATOM 3172 C CA . SER A 1 406 ? -6.707 33.031 38.844 1 85.19 406 SER A CA 1
ATOM 3173 C C . SER A 1 406 ? -8.078 33.562 38.438 1 85.19 406 SER A C 1
ATOM 3175 O O . SER A 1 406 ? -8.992 32.781 38.188 1 85.19 406 SER A O 1
ATOM 3177 N N . ASP A 1 407 ? -8.102 34.844 38.375 1 83.38 407 ASP A N 1
ATOM 3178 C CA . ASP A 1 407 ? -9.406 35.438 38.094 1 83.38 407 ASP A CA 1
ATOM 3179 C C . ASP A 1 407 ? -9.516 35.844 36.656 1 83.38 407 ASP A C 1
ATOM 3181 O O . ASP A 1 407 ? -10.445 36.594 36.281 1 83.38 407 ASP A O 1
ATOM 3185 N N . GLY A 1 408 ? -8.578 35.469 35.906 1 87.88 408 GLY A N 1
ATOM 3186 C CA . GLY A 1 408 ? -8.688 35.75 34.5 1 87.88 408 GLY A CA 1
ATOM 3187 C C . GLY A 1 408 ? -7.41 36.312 33.875 1 87.88 408 GLY A C 1
ATOM 3188 O O . GLY A 1 408 ? -6.367 36.344 34.562 1 87.88 408 GLY A O 1
ATOM 3189 N N . ILE A 1 409 ? -7.523 36.812 32.625 1 93.19 409 ILE A N 1
ATOM 3190 C CA . ILE A 1 409 ? -6.383 37.375 31.906 1 93.19 409 ILE A CA 1
ATOM 3191 C C . ILE A 1 409 ? -6.262 38.875 32.188 1 93.19 409 ILE A C 1
ATOM 3193 O O . ILE A 1 409 ? -7.25 39.594 32.125 1 93.19 409 ILE A O 1
ATOM 3197 N N . LYS A 1 410 ? -5.145 39.312 32.594 1 96.19 410 LYS A N 1
ATOM 3198 C CA . LYS A 1 410 ? -4.852 40.719 32.844 1 96.19 410 LYS A CA 1
ATOM 3199 C C . LYS A 1 410 ? -3.887 41.25 31.797 1 96.19 410 LYS A C 1
ATOM 3201 O O . LYS A 1 410 ? -3.152 40.5 31.156 1 96.19 410 LYS A O 1
ATOM 3206 N N . VAL A 1 411 ? -3.951 42.5 31.531 1 97.19 411 VAL A N 1
ATOM 3207 C CA . VAL A 1 411 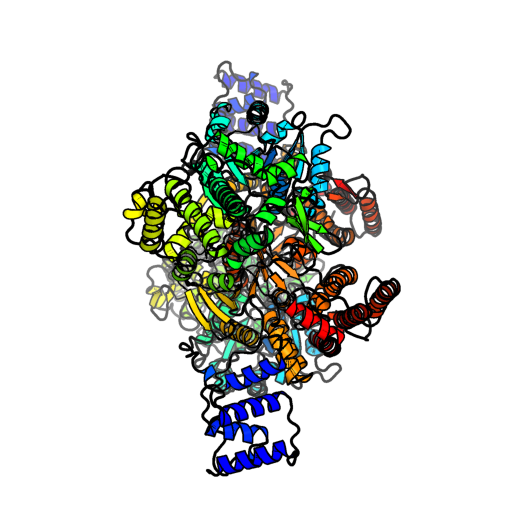? -3.141 43.156 30.516 1 97.19 411 VAL A CA 1
ATOM 3208 C C . VAL A 1 411 ? -2.49 44.406 31.078 1 97.19 411 VAL A C 1
ATOM 3210 O O . VAL A 1 411 ? -3.047 45.062 31.969 1 97.19 411 VAL A O 1
ATOM 3213 N N . LEU A 1 412 ? -1.359 44.75 30.625 1 96.19 412 LEU A N 1
ATOM 3214 C CA . LEU A 1 412 ? -0.617 45.938 31.047 1 96.19 412 LEU A CA 1
ATOM 3215 C C . LEU A 1 412 ? -1.314 47.219 30.594 1 96.19 412 LEU A C 1
ATOM 3217 O O . LEU A 1 412 ? -1.688 47.344 29.422 1 96.19 412 LEU A O 1
ATOM 3221 N N . ASP A 1 413 ? -1.537 48.094 31.516 1 95 413 ASP A N 1
ATOM 3222 C CA . ASP A 1 413 ? -2.039 49.406 31.188 1 95 413 ASP A CA 1
ATOM 3223 C C . ASP A 1 413 ? -0.89 50.406 30.938 1 95 413 ASP A C 1
ATOM 3225 O O . ASP A 1 413 ? -0.061 50.625 31.828 1 95 413 ASP A O 1
ATOM 3229 N N . LEU A 1 414 ? -0.825 51 29.797 1 92.38 414 LEU A N 1
ATOM 3230 C CA . LEU A 1 414 ? 0.309 51.844 29.391 1 92.38 414 LEU A CA 1
ATOM 3231 C C . LEU A 1 414 ? 0.315 53.156 30.156 1 92.38 414 LEU A C 1
ATOM 3233 O O . LEU A 1 414 ? 1.363 53.781 30.312 1 92.38 414 LEU A O 1
ATOM 3237 N N . GLY A 1 415 ? -0.819 53.656 30.641 1 89.69 415 GLY A N 1
ATOM 3238 C CA . GLY A 1 415 ? -0.898 54.875 31.406 1 89.69 415 GLY A CA 1
ATOM 3239 C C . GLY A 1 415 ? -0.413 54.719 32.844 1 89.69 415 GLY A C 1
ATOM 3240 O O . GLY A 1 415 ? 0.369 55.531 33.344 1 89.69 415 GLY A O 1
ATOM 3241 N N . THR A 1 416 ? -0.791 53.562 33.469 1 91.31 416 THR A N 1
ATOM 3242 C CA . THR A 1 416 ? -0.498 53.375 34.875 1 91.31 416 THR A CA 1
ATOM 3243 C C . THR A 1 416 ? 0.673 52.406 35.062 1 91.31 416 THR A C 1
ATOM 3245 O O . THR A 1 416 ? 1.261 52.344 36.156 1 91.31 416 THR A O 1
ATOM 3248 N N . ASN A 1 417 ? 1 51.656 34.062 1 90 417 ASN A N 1
ATOM 3249 C CA . ASN A 1 417 ? 2.031 50.625 34.125 1 90 417 ASN A CA 1
ATOM 3250 C C . ASN A 1 417 ? 1.658 49.5 35.094 1 90 417 ASN A C 1
ATOM 3252 O O . ASN A 1 417 ? 2.533 48.906 35.719 1 90 417 ASN A O 1
ATOM 3256 N N . GLU A 1 418 ? 0.366 49.375 35.312 1 93.75 418 GLU A N 1
ATOM 3257 C CA . GLU A 1 418 ? -0.161 48.281 36.156 1 93.75 418 GLU A CA 1
ATOM 3258 C C . GLU A 1 418 ? -1.051 47.344 35.344 1 93.75 418 GLU A C 1
ATOM 3260 O O . GLU A 1 418 ? -1.584 47.719 34.281 1 93.75 418 GLU A O 1
ATOM 3265 N N . TYR A 1 419 ? -1.121 46.125 35.812 1 95.88 419 TYR A N 1
ATOM 3266 C CA . TYR A 1 419 ? -1.978 45.156 35.156 1 95.88 419 TYR A CA 1
ATOM 3267 C C . TYR A 1 419 ? -3.438 45.344 35.531 1 95.88 419 TYR A C 1
ATOM 3269 O O . TYR A 1 419 ? -3.742 45.656 36.688 1 95.88 419 TYR A O 1
ATOM 3277 N N . ARG A 1 420 ? -4.281 45.344 34.719 1 95.62 420 ARG A N 1
ATOM 3278 C CA . ARG A 1 420 ? -5.727 45.438 34.906 1 95.62 420 ARG A CA 1
ATOM 3279 C C . ARG A 1 420 ? -6.445 44.344 34.094 1 95.62 420 ARG A C 1
ATOM 3281 O O . ARG A 1 420 ? -5.855 43.719 33.219 1 95.62 420 ARG A O 1
ATOM 3288 N N . PRO A 1 421 ? -7.68 44.031 34.438 1 95.38 421 PRO A N 1
ATOM 3289 C CA . PRO A 1 421 ? -8.422 43.062 33.656 1 95.38 421 PRO A CA 1
ATOM 3290 C C . PRO A 1 421 ? -8.508 43.438 32.188 1 95.38 421 PRO A C 1
ATOM 3292 O O . PRO A 1 421 ? -8.688 44.594 31.844 1 95.38 421 PRO A O 1
ATOM 3295 N N . ALA A 1 422 ? -8.227 42.469 31.328 1 94.75 422 ALA A N 1
ATOM 3296 C CA . ALA A 1 422 ? -8.344 42.688 29.891 1 94.75 422 ALA A CA 1
ATOM 3297 C C . ALA A 1 422 ? -9.805 42.656 29.453 1 94.75 422 ALA A C 1
ATOM 3299 O O . ALA A 1 422 ? -10.281 41.625 28.938 1 94.75 422 ALA A O 1
ATOM 3300 N N . ASP A 1 423 ? -10.641 43.688 29.578 1 92.12 423 ASP A N 1
ATOM 3301 C CA . ASP A 1 423 ? -12.086 43.625 29.375 1 92.12 423 ASP A CA 1
ATOM 3302 C C . ASP A 1 423 ? -12.539 44.688 28.391 1 92.12 423 ASP A C 1
ATOM 3304 O O . ASP A 1 423 ? -13.734 44.844 28.125 1 92.12 423 ASP A O 1
ATOM 3308 N N . LYS A 1 424 ? -11.648 45.438 27.875 1 94 424 LYS A N 1
ATOM 3309 C CA . LYS A 1 424 ? -12.016 46.469 26.891 1 94 424 LYS A CA 1
ATOM 3310 C C . LYS A 1 424 ? -12.227 45.844 25.516 1 94 424 LYS A C 1
ATOM 3312 O O . LYS A 1 424 ? -11.555 44.844 25.156 1 94 424 LYS A O 1
ATOM 3317 N N . LYS A 1 425 ? -13.148 46.375 24.766 1 94.94 425 LYS A N 1
ATOM 3318 C CA . LYS A 1 425 ? -13.492 45.844 23.453 1 94.94 425 LYS A CA 1
ATOM 3319 C C . LYS A 1 425 ? -13.383 46.938 22.375 1 94.94 425 LYS A C 1
ATOM 3321 O O . LYS A 1 425 ? -13.492 48.125 22.672 1 94.94 425 LYS A O 1
ATOM 3326 N N . ALA A 1 426 ? -13.109 46.5 21.203 1 96.19 426 ALA A N 1
ATOM 3327 C CA . ALA A 1 426 ? -13.078 47.406 20.062 1 96.19 426 ALA A CA 1
ATOM 3328 C C . ALA A 1 426 ? -14.453 48.031 19.797 1 96.19 426 ALA A C 1
ATOM 3330 O O . ALA A 1 426 ? -15.477 47.438 20.188 1 96.19 426 ALA A O 1
ATOM 3331 N N . ASP A 1 427 ? -14.484 49.094 19.156 1 95.88 427 ASP A N 1
ATOM 3332 C CA . ASP A 1 427 ? -15.742 49.781 18.844 1 95.88 427 ASP A CA 1
ATOM 3333 C C . ASP A 1 427 ? -16.547 49 17.812 1 95.88 427 ASP A C 1
ATOM 3335 O O . ASP A 1 427 ? -15.977 48.469 16.844 1 95.88 427 ASP A O 1
ATOM 3339 N N . LYS A 1 428 ? -17.797 48.938 18.062 1 94.25 428 LYS A N 1
ATOM 3340 C CA . LYS A 1 428 ? -18.688 48.156 17.188 1 94.25 428 LYS A CA 1
ATOM 3341 C C . LYS A 1 428 ? -18.609 48.656 15.75 1 94.25 428 LYS A C 1
ATOM 3343 O O . LYS A 1 428 ? -18.656 47.875 14.812 1 94.25 428 LYS A O 1
ATOM 3348 N N . GLU A 1 429 ? -18.531 49.906 15.617 1 93.62 429 GLU A N 1
ATOM 3349 C CA . GLU A 1 429 ? -18.453 50.5 14.281 1 93.62 429 GLU A CA 1
ATOM 3350 C C . GLU A 1 429 ? -17.25 49.969 13.508 1 93.62 429 GLU A C 1
ATOM 3352 O O . GLU A 1 429 ? -17.359 49.688 12.305 1 93.62 429 GLU A O 1
ATOM 3357 N N . ILE A 1 430 ? -16.188 49.812 14.164 1 95.19 430 ILE A N 1
ATOM 3358 C CA . ILE A 1 430 ? -14.953 49.344 13.523 1 95.19 430 ILE A CA 1
ATOM 3359 C C . ILE A 1 430 ? -15.062 47.844 13.219 1 95.19 430 ILE A C 1
ATOM 3361 O O . ILE A 1 430 ? -14.609 47.375 12.172 1 95.19 430 ILE A O 1
ATOM 3365 N N . LEU A 1 431 ? -15.641 47.094 14.109 1 94.56 431 LEU A N 1
ATOM 3366 C CA . LEU A 1 431 ? -15.867 45.688 13.875 1 94.56 431 LEU A CA 1
ATOM 3367 C C . LEU A 1 431 ? -16.734 45.469 12.648 1 94.56 431 LEU A C 1
ATOM 3369 O O . LEU A 1 431 ? -16.547 44.5 11.906 1 94.56 431 LEU A O 1
ATOM 3373 N N . ASP A 1 432 ? -17.641 46.312 12.422 1 93.56 432 ASP A N 1
ATOM 3374 C CA . ASP A 1 432 ? -18.5 46.219 11.242 1 93.56 432 ASP A CA 1
ATOM 3375 C C . ASP A 1 432 ? -17.703 46.469 9.961 1 93.56 432 ASP A C 1
ATOM 3377 O O . ASP A 1 432 ? -17.938 45.812 8.945 1 93.56 432 ASP A O 1
ATOM 3381 N N . ILE A 1 433 ? -16.812 47.406 10.008 1 95.19 433 ILE A N 1
ATOM 3382 C CA . ILE A 1 433 ? -15.953 47.688 8.859 1 95.19 433 ILE A CA 1
ATOM 3383 C C . ILE A 1 433 ? -15.086 46.469 8.57 1 95.19 433 ILE A C 1
ATOM 3385 O O . ILE A 1 433 ? -14.922 46.062 7.414 1 95.19 433 ILE A O 1
ATOM 3389 N N . LEU A 1 434 ? -14.578 45.906 9.633 1 95.5 434 LEU A N 1
ATOM 3390 C CA . LEU A 1 434 ? -13.672 44.75 9.492 1 95.5 434 LEU A CA 1
ATOM 3391 C C . LEU A 1 434 ? -14.414 43.531 9 1 95.5 434 LEU A C 1
ATOM 3393 O O . LEU A 1 434 ? -13.805 42.625 8.43 1 95.5 434 LEU A O 1
ATOM 3397 N N . ALA A 1 435 ? -15.695 43.438 9.188 1 92.75 435 ALA A N 1
ATOM 3398 C CA . ALA A 1 435 ? -16.516 42.312 8.75 1 92.75 435 ALA A CA 1
ATOM 3399 C C . ALA A 1 435 ? -16.734 42.375 7.238 1 92.75 435 ALA A C 1
ATOM 3401 O O . ALA A 1 435 ? -17.125 41.344 6.633 1 92.75 435 ALA A O 1
ATOM 3402 N N . GLU A 1 436 ? -16.375 43.531 6.656 1 92.06 436 GLU A N 1
ATOM 3403 C CA . GLU A 1 436 ? -16.516 43.688 5.211 1 92.06 436 GLU A CA 1
ATOM 3404 C C . GLU A 1 436 ? -15.547 42.75 4.473 1 92.06 436 GLU A C 1
ATOM 3406 O O . GLU A 1 436 ? -14.344 42.75 4.75 1 92.06 436 GLU A O 1
ATOM 3411 N N . ARG A 1 437 ? -16.062 41.938 3.436 1 89.06 437 ARG A N 1
ATOM 3412 C CA . ARG A 1 437 ? -15.266 40.938 2.717 1 89.06 437 ARG A CA 1
ATOM 3413 C C . ARG A 1 437 ? -14.484 41.594 1.58 1 89.06 437 ARG A C 1
ATOM 3415 O O . ARG A 1 437 ? -13.43 41.094 1.178 1 89.06 437 ARG A O 1
ATOM 3422 N N . ASP A 1 438 ? -15.031 42.625 1.118 1 94 438 ASP A N 1
ATOM 3423 C CA . ASP A 1 438 ? -14.383 43.375 0.041 1 94 438 ASP A CA 1
ATOM 3424 C C . ASP A 1 438 ? -13.289 44.281 0.584 1 94 438 ASP A C 1
ATOM 3426 O O . ASP A 1 438 ? -13.578 45.281 1.246 1 94 438 ASP A O 1
ATOM 3430 N N . TRP A 1 439 ? -12.109 44.031 0.215 1 96 439 TRP A N 1
ATOM 3431 C CA . TRP A 1 439 ? -10.969 44.75 0.749 1 96 439 TRP A CA 1
ATOM 3432 C C . TRP A 1 439 ? -11.008 46.219 0.305 1 96 439 TRP A C 1
ATOM 3434 O O . TRP A 1 439 ? -10.547 47.094 1.026 1 96 439 TRP A O 1
ATOM 3444 N N . SER A 1 440 ? -11.508 46.469 -0.9 1 96.5 440 SER A N 1
ATOM 3445 C CA . SER A 1 440 ? -11.609 47.844 -1.369 1 96.5 440 SER A CA 1
ATOM 3446 C C . SER A 1 440 ? -12.508 48.688 -0.458 1 96.5 440 SER A C 1
ATOM 3448 O O . SER A 1 440 ? -12.125 49.781 -0.015 1 96.5 440 SER A O 1
ATOM 3450 N N . LYS A 1 441 ? -13.672 48.156 -0.165 1 96.94 441 LYS A N 1
ATOM 3451 C CA . LYS A 1 441 ? -14.617 48.812 0.717 1 96.94 441 LYS A CA 1
ATOM 3452 C C . LYS A 1 441 ? -14.094 48.875 2.148 1 96.94 441 LYS A C 1
ATOM 3454 O O . LYS A 1 441 ? -14.312 49.844 2.859 1 96.94 441 LYS A O 1
ATOM 3459 N N . LYS A 1 442 ? -13.461 47.875 2.561 1 97.44 442 LYS A N 1
ATOM 3460 C CA . LYS A 1 442 ? -12.93 47.781 3.916 1 97.44 442 LYS A CA 1
ATOM 3461 C C . LYS A 1 442 ? -11.883 48.844 4.172 1 97.44 442 LYS A C 1
ATOM 3463 O O . LYS A 1 442 ? -11.992 49.625 5.133 1 97.44 442 LYS A O 1
ATOM 3468 N N . LEU A 1 443 ? -10.883 49 3.273 1 97.75 443 LEU A N 1
ATOM 3469 C CA . LEU A 1 443 ? -9.82 50 3.453 1 97.75 443 LEU A CA 1
ATOM 3470 C C . LEU A 1 443 ? -10.359 51.406 3.285 1 97.75 443 LEU A C 1
ATOM 3472 O O . LEU A 1 443 ? -9.906 52.344 3.959 1 97.75 443 LEU A O 1
ATOM 3476 N N . GLU A 1 444 ? -11.297 51.562 2.381 1 96.88 444 GLU A N 1
ATOM 3477 C CA . GLU A 1 444 ? -11.922 52.844 2.213 1 96.88 444 GLU A CA 1
ATOM 3478 C C . GLU A 1 444 ? -12.664 53.281 3.479 1 96.88 444 GLU A C 1
ATOM 3480 O O . GLU A 1 444 ? -12.586 54.438 3.887 1 96.88 444 GLU A O 1
ATOM 3485 N N . GLY A 1 445 ? -13.375 52.344 4.031 1 96.81 445 GLY A N 1
ATOM 3486 C CA . GLY A 1 445 ? -14.062 52.594 5.285 1 96.81 445 GLY A CA 1
ATOM 3487 C C . GLY A 1 445 ? -13.117 53 6.406 1 96.81 445 GLY A C 1
ATOM 3488 O O . GLY A 1 445 ? -13.43 53.875 7.195 1 96.81 445 GLY A O 1
ATOM 3489 N N . LEU A 1 446 ? -12.008 52.375 6.496 1 97.69 446 LEU A N 1
ATOM 3490 C CA . LEU A 1 446 ? -11.016 52.719 7.52 1 97.69 446 LEU A CA 1
ATOM 3491 C C . LEU A 1 446 ? -10.406 54.094 7.277 1 97.69 446 LEU A C 1
ATOM 3493 O O . LEU A 1 446 ? -10.297 54.875 8.203 1 97.69 446 LEU A O 1
ATOM 3497 N N . ARG A 1 447 ? -10.039 54.375 6.059 1 96.69 447 ARG A N 1
ATOM 3498 C CA . ARG A 1 447 ? -9.359 55.625 5.711 1 96.69 447 ARG A CA 1
ATOM 3499 C C . ARG A 1 447 ? -10.266 56.812 5.93 1 96.69 447 ARG A C 1
ATOM 3501 O O . ARG A 1 447 ? -9.812 57.875 6.367 1 96.69 447 ARG A O 1
ATOM 3508 N N . ASN A 1 448 ? -11.531 56.688 5.715 1 95.31 448 ASN A N 1
ATOM 3509 C CA . ASN A 1 448 ? -12.453 57.844 5.711 1 95.31 448 ASN A CA 1
ATOM 3510 C C . ASN A 1 448 ? -13.086 58.031 7.086 1 95.31 448 ASN A C 1
ATOM 3512 O O . ASN A 1 448 ? -13.68 59.094 7.344 1 95.31 448 ASN A O 1
ATOM 3516 N N . SER A 1 449 ? -12.961 57.094 7.906 1 96.56 449 SER A N 1
ATOM 3517 C CA . SER A 1 449 ? -13.555 57.219 9.234 1 96.56 449 SER A CA 1
ATOM 3518 C C . SER A 1 449 ? -12.742 58.156 10.109 1 96.56 449 SER A C 1
ATOM 3520 O O . SER A 1 449 ? -11.508 58.156 10.07 1 96.56 449 SER A O 1
ATOM 3522 N N . ASP A 1 450 ? -13.453 58.938 11.023 1 94 450 ASP A N 1
ATOM 3523 C CA . ASP A 1 450 ? -12.781 59.812 11.969 1 94 450 ASP A CA 1
ATOM 3524 C C . ASP A 1 450 ? -12.531 59.094 13.297 1 94 450 ASP A C 1
ATOM 3526 O O . ASP A 1 450 ? -11.898 59.656 14.195 1 94 450 ASP A O 1
ATOM 3530 N N . ASN A 1 451 ? -13.008 57.875 13.312 1 96.25 451 ASN A N 1
ATOM 3531 C CA . ASN A 1 451 ? -12.773 57.094 14.516 1 96.25 451 ASN A CA 1
ATOM 3532 C C . ASN A 1 451 ? -11.297 56.781 14.711 1 96.25 451 ASN A C 1
ATOM 3534 O O . ASN A 1 451 ? -10.617 56.375 13.766 1 96.25 451 ASN A O 1
ATOM 3538 N N . HIS A 1 452 ? -10.789 56.969 15.898 1 95.81 452 HIS A N 1
ATOM 3539 C CA . HIS A 1 452 ? -9.359 56.844 16.172 1 95.81 452 HIS A CA 1
ATOM 3540 C C . HIS A 1 452 ? -8.898 55.406 15.93 1 95.81 452 HIS A C 1
ATOM 3542 O O . HIS A 1 452 ? -7.766 55.188 15.492 1 95.81 452 HIS A O 1
ATOM 3548 N N . GLN A 1 453 ? -9.734 54.406 16.203 1 97.5 453 GLN A N 1
ATOM 3549 C CA . GLN A 1 453 ? -9.359 53 15.961 1 97.5 453 GLN A CA 1
ATOM 3550 C C . GLN A 1 453 ? -9.25 52.719 14.461 1 97.5 453 GLN A C 1
ATOM 3552 O O . GLN A 1 453 ? -8.391 51.938 14.039 1 97.5 453 GLN A O 1
ATOM 3557 N N . ALA A 1 454 ? -10.148 53.281 13.648 1 97.69 454 ALA A N 1
ATOM 3558 C CA . ALA A 1 454 ? -10.07 53.125 12.195 1 97.69 454 ALA A CA 1
ATOM 3559 C C . ALA A 1 454 ? -8.805 53.781 11.648 1 97.69 454 ALA A C 1
ATOM 3561 O O . ALA A 1 454 ? -8.133 53.219 10.781 1 97.69 454 ALA A O 1
ATOM 3562 N N . GLN A 1 455 ? -8.562 54.969 12.172 1 96.88 455 GLN A N 1
ATOM 3563 C CA . GLN A 1 455 ? -7.355 55.688 11.742 1 96.88 455 GLN A CA 1
ATOM 3564 C C . GLN A 1 455 ? -6.098 54.906 12.141 1 96.88 455 GLN A C 1
ATOM 3566 O O . GLN A 1 455 ? -5.105 54.906 11.414 1 96.88 455 GLN A O 1
ATOM 3571 N N . PHE A 1 456 ? -6.145 54.344 13.297 1 97.31 456 PHE A N 1
ATOM 3572 C CA . PHE A 1 456 ? -5.059 53.5 13.742 1 97.31 456 PHE A CA 1
ATOM 3573 C C . PHE A 1 456 ? -4.809 52.375 12.742 1 97.31 456 PHE A C 1
ATOM 3575 O O . PHE A 1 456 ? -3.672 52.156 12.312 1 97.31 456 PHE A O 1
ATOM 3582 N N . LEU A 1 457 ? -5.824 51.625 12.352 1 98.12 457 LEU A N 1
ATOM 3583 C CA . LEU A 1 457 ? -5.699 50.5 11.414 1 98.12 457 LEU A CA 1
ATOM 3584 C C . LEU A 1 457 ? -5.199 51 10.055 1 98.12 457 LEU A C 1
ATOM 3586 O O . LEU A 1 457 ? -4.301 50.375 9.469 1 98.12 457 LEU A O 1
ATOM 3590 N N . TRP A 1 458 ? -5.785 52.031 9.547 1 97.88 458 TRP A N 1
ATOM 3591 C CA . TRP A 1 458 ? -5.336 52.562 8.258 1 97.88 458 TRP A CA 1
ATOM 3592 C C . TRP A 1 458 ? -3.861 52.938 8.312 1 97.88 458 TRP A C 1
ATOM 3594 O O . TRP A 1 458 ? -3.113 52.688 7.367 1 97.88 458 TRP A O 1
ATOM 3604 N N . ALA A 1 459 ? -3.506 53.594 9.398 1 97.5 459 ALA A N 1
ATOM 3605 C CA . ALA A 1 459 ? -2.111 54 9.547 1 97.5 459 ALA A CA 1
ATOM 3606 C C . ALA A 1 459 ? -1.177 52.812 9.492 1 97.5 459 ALA A C 1
ATOM 3608 O O . ALA A 1 459 ? -0.109 52.875 8.875 1 97.5 459 ALA A O 1
ATOM 3609 N N . THR A 1 460 ? -1.523 51.75 10.164 1 97.38 460 THR A N 1
ATOM 3610 C CA . THR A 1 460 ? -0.697 50.562 10.164 1 97.38 460 THR A CA 1
ATOM 3611 C C . THR A 1 460 ? -0.62 49.969 8.758 1 97.38 460 THR A C 1
ATOM 3613 O O . THR A 1 460 ? 0.447 49.531 8.32 1 97.38 460 THR A O 1
ATOM 3616 N N . PHE A 1 461 ? -1.751 49.906 8.016 1 97.88 461 PHE A N 1
ATOM 3617 C CA . PHE A 1 461 ? -1.758 49.406 6.645 1 97.88 461 PHE A CA 1
ATOM 3618 C C . PHE A 1 461 ? -0.888 50.281 5.75 1 97.88 461 PHE A C 1
ATOM 3620 O O . PHE A 1 461 ? -0.097 49.781 4.953 1 97.88 461 PHE A O 1
ATOM 3627 N N . ARG A 1 462 ? -1.114 51.594 5.898 1 97.25 462 ARG A N 1
ATOM 3628 C CA . ARG A 1 462 ? -0.37 52.531 5.09 1 97.25 462 ARG A CA 1
ATOM 3629 C C . ARG A 1 462 ? 1.133 52.312 5.207 1 97.25 462 ARG A C 1
ATOM 3631 O O . ARG A 1 462 ? 1.826 52.188 4.195 1 97.25 462 ARG A O 1
ATOM 3638 N N . GLU A 1 463 ? 1.587 52.219 6.441 1 97.19 463 GLU A N 1
ATOM 3639 C CA . GLU A 1 463 ? 3.023 52.062 6.648 1 97.19 463 GLU A CA 1
ATOM 3640 C C . GLU A 1 463 ? 3.516 50.719 6.094 1 97.19 463 GLU A C 1
ATOM 3642 O O . GLU A 1 463 ? 4.621 50.656 5.551 1 97.19 463 GLU A O 1
ATOM 3647 N N . MET A 1 464 ? 2.752 49.688 6.266 1 96.88 464 MET A N 1
ATOM 3648 C CA . MET A 1 464 ? 3.125 48.375 5.762 1 96.88 464 MET A CA 1
ATOM 3649 C C . MET A 1 464 ? 3.215 48.406 4.238 1 96.88 464 MET A C 1
ATOM 3651 O O . MET A 1 464 ? 4.137 47.812 3.664 1 96.88 464 MET A O 1
ATOM 3655 N N . PHE A 1 465 ? 2.225 48.969 3.555 1 97.69 465 PHE A N 1
ATOM 3656 C CA . PHE A 1 465 ? 2.225 49.062 2.102 1 97.69 465 PHE A CA 1
ATOM 3657 C C . PHE A 1 465 ? 3.453 49.812 1.61 1 97.69 465 PHE A C 1
ATOM 3659 O O . PHE A 1 465 ? 4.141 49.375 0.691 1 97.69 465 PHE A O 1
ATOM 3666 N N . LEU A 1 466 ? 3.703 50.906 2.266 1 97 466 LEU A N 1
ATOM 3667 C CA . LEU A 1 466 ? 4.836 51.75 1.868 1 97 466 LEU A CA 1
ATOM 3668 C C . LEU A 1 466 ? 6.152 51 2.064 1 97 466 LEU A C 1
ATOM 3670 O O . LEU A 1 466 ? 6.996 50.969 1.167 1 97 466 LEU A O 1
ATOM 3674 N N . TYR A 1 467 ? 6.285 50.438 3.195 1 97.44 467 TYR A N 1
ATOM 3675 C CA . TYR A 1 467 ? 7.512 49.719 3.525 1 97.44 467 TYR A CA 1
ATOM 3676 C C . TYR A 1 467 ? 7.742 48.562 2.557 1 97.44 467 TYR A C 1
ATOM 3678 O O . TYR A 1 467 ? 8.836 48.406 2.004 1 97.44 467 TYR A O 1
ATOM 3686 N N . ALA A 1 468 ? 6.738 47.688 2.369 1 97.5 468 ALA A N 1
ATOM 3687 C CA . ALA A 1 468 ? 6.84 46.562 1.479 1 97.5 468 ALA A CA 1
ATOM 3688 C C . ALA A 1 468 ? 7.184 46.969 0.057 1 97.5 468 ALA A C 1
ATOM 3690 O O . ALA A 1 468 ? 8.008 46.344 -0.608 1 97.5 468 ALA A O 1
ATOM 3691 N N . ALA A 1 469 ? 6.547 48 -0.405 1 96.25 469 ALA A N 1
ATOM 3692 C CA . ALA A 1 469 ? 6.789 48.531 -1.753 1 96.25 469 ALA A CA 1
ATOM 3693 C C . ALA A 1 469 ? 8.258 48.906 -1.938 1 96.25 469 ALA A C 1
ATOM 3695 O O . ALA A 1 469 ? 8.828 48.688 -3.008 1 96.25 469 ALA A O 1
ATOM 3696 N N . HIS A 1 470 ? 8.773 49.438 -0.935 1 96.06 470 HIS A N 1
ATOM 3697 C CA . HIS A 1 470 ? 10.156 49.906 -1.02 1 96.06 470 HIS A CA 1
ATOM 3698 C C . HIS A 1 470 ? 11.141 48.75 -0.945 1 96.06 470 HIS A C 1
ATOM 3700 O O . HIS A 1 470 ? 12.281 48.875 -1.389 1 96.06 470 HIS A O 1
ATOM 3706 N N . LEU A 1 471 ? 10.695 47.688 -0.384 1 96.31 471 LEU A N 1
ATOM 3707 C CA . LEU A 1 471 ? 11.609 46.562 -0.124 1 96.31 471 LEU A CA 1
ATOM 3708 C C . LEU A 1 471 ? 11.68 45.625 -1.322 1 96.31 471 LEU A C 1
ATOM 3710 O O . LEU A 1 471 ? 12.586 44.781 -1.409 1 96.31 471 LEU A O 1
ATOM 3714 N N . VAL A 1 472 ? 10.695 45.688 -2.25 1 95.94 472 VAL A N 1
ATOM 3715 C CA . VAL A 1 472 ? 10.742 44.844 -3.434 1 95.94 472 VAL A CA 1
ATOM 3716 C C . VAL A 1 472 ? 12.031 45.094 -4.211 1 95.94 472 VAL A C 1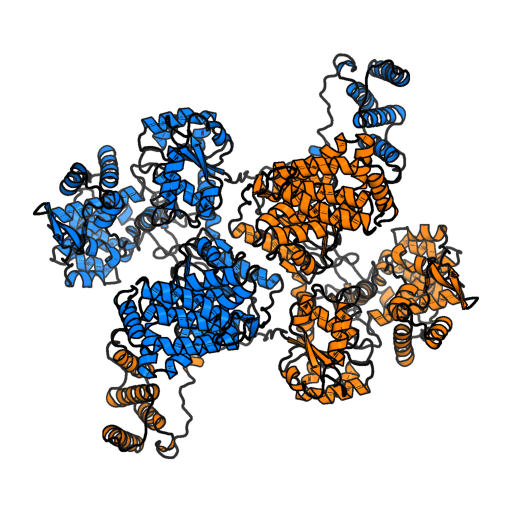
ATOM 3718 O O . VAL A 1 472 ? 12.398 46.25 -4.445 1 95.94 472 VAL A O 1
ATOM 3721 N N . GLY A 1 473 ? 12.719 44.031 -4.68 1 94.69 473 GLY A N 1
ATOM 3722 C CA . GLY A 1 473 ? 14.023 44.125 -5.305 1 94.69 473 GLY A CA 1
ATOM 3723 C C . GLY A 1 473 ? 15.172 43.938 -4.328 1 94.69 473 GLY A C 1
ATOM 3724 O O . GLY A 1 473 ? 16.172 43.281 -4.648 1 94.69 473 GLY A O 1
ATOM 3725 N N . ASP A 1 474 ? 14.984 44.5 -3.127 1 94.44 474 ASP A N 1
ATOM 3726 C CA . ASP A 1 474 ? 16.047 44.469 -2.121 1 94.44 474 ASP A CA 1
ATOM 3727 C C . ASP A 1 474 ? 16.016 43.125 -1.363 1 94.44 474 ASP A C 1
ATOM 3729 O O . ASP A 1 474 ? 17.062 42.5 -1.188 1 94.44 474 ASP A O 1
ATOM 3733 N N . ILE A 1 475 ? 14.852 42.75 -0.898 1 95.44 475 ILE A N 1
ATOM 3734 C CA . ILE A 1 475 ? 14.805 41.562 -0.082 1 95.44 475 ILE A CA 1
ATOM 3735 C C . ILE A 1 475 ? 14.312 40.375 -0.926 1 95.44 475 ILE A C 1
ATOM 3737 O O . ILE A 1 475 ? 14.555 39.219 -0.584 1 95.44 475 ILE A O 1
ATOM 3741 N N . SER A 1 476 ? 13.562 40.688 -1.941 1 96 476 SER A N 1
ATOM 3742 C CA . SER A 1 476 ? 13.125 39.688 -2.934 1 96 476 SER A CA 1
ATOM 3743 C C . SER A 1 476 ? 12.758 40.375 -4.25 1 96 476 SER A C 1
ATOM 3745 O O . SER A 1 476 ? 12.305 41.531 -4.262 1 96 476 SER A O 1
ATOM 3747 N N . ASN A 1 477 ? 12.969 39.625 -5.305 1 95 477 ASN A N 1
ATOM 3748 C CA . ASN A 1 477 ? 12.562 40.156 -6.602 1 95 477 ASN A CA 1
ATOM 3749 C C . ASN A 1 477 ? 11.078 39.906 -6.863 1 95 477 ASN A C 1
ATOM 3751 O O . ASN A 1 477 ? 10.523 40.406 -7.84 1 95 477 ASN A O 1
ATOM 3755 N N . PHE A 1 478 ? 10.438 39.188 -5.938 1 95.38 478 PHE A N 1
ATOM 3756 C CA . PHE A 1 478 ? 9.062 38.75 -6.184 1 95.38 478 PHE A CA 1
ATOM 3757 C C . PHE A 1 478 ? 8.164 39.125 -5.012 1 95.38 478 PHE A C 1
ATOM 3759 O O . PHE A 1 478 ? 8.281 38.562 -3.928 1 95.38 478 PHE A O 1
ATOM 3766 N N . PRO A 1 479 ? 7.172 40 -5.254 1 96.38 479 PRO A N 1
ATOM 3767 C CA . PRO A 1 479 ? 6.184 40.281 -4.211 1 96.38 479 PRO A CA 1
ATOM 3768 C C . PRO A 1 479 ? 5.516 39.031 -3.658 1 96.38 479 PRO A C 1
ATOM 3770 O O . PRO A 1 479 ? 5.156 39 -2.479 1 96.38 479 PRO A O 1
ATOM 3773 N N . LYS A 1 480 ? 5.398 38.031 -4.445 1 95.5 480 LYS A N 1
ATOM 3774 C CA . LYS A 1 480 ? 4.789 36.781 -4.027 1 95.5 480 LYS A CA 1
ATOM 3775 C C . LYS A 1 480 ? 5.543 36.156 -2.848 1 95.5 480 LYS A C 1
ATOM 3777 O O . LYS A 1 480 ? 4.93 35.625 -1.923 1 95.5 480 LYS A O 1
ATOM 3782 N N . ASP A 1 481 ? 6.836 36.219 -2.895 1 96.94 481 ASP A N 1
ATOM 3783 C CA . ASP A 1 481 ? 7.645 35.688 -1.802 1 96.94 481 ASP A CA 1
ATOM 3784 C C . ASP A 1 481 ? 7.34 36.406 -0.491 1 96.94 481 ASP A C 1
ATOM 3786 O O . ASP A 1 481 ? 7.293 35.781 0.571 1 96.94 481 ASP A O 1
ATOM 3790 N N . MET A 1 482 ? 7.152 37.656 -0.583 1 97.56 482 MET A N 1
ATOM 3791 C CA . MET A 1 482 ? 6.859 38.469 0.586 1 97.56 482 MET A CA 1
ATOM 3792 C C . MET A 1 482 ? 5.48 38.156 1.15 1 97.56 482 MET A C 1
ATOM 3794 O O . MET A 1 482 ? 5.316 38.031 2.365 1 97.56 482 MET A O 1
ATOM 3798 N N . ASP A 1 483 ? 4.543 38.062 0.234 1 96.88 483 ASP A N 1
ATOM 3799 C CA . ASP A 1 483 ? 3.193 37.688 0.653 1 96.88 483 ASP A CA 1
ATOM 3800 C C . ASP A 1 483 ? 3.18 36.344 1.342 1 96.88 483 ASP A C 1
ATOM 3802 O O . ASP A 1 483 ? 2.625 36.188 2.434 1 96.88 483 ASP A O 1
ATOM 3806 N N . LEU A 1 484 ? 3.814 35.344 0.761 1 96.19 484 LEU A N 1
ATOM 3807 C CA . LEU A 1 484 ? 3.811 34 1.301 1 96.19 484 LEU A CA 1
ATOM 3808 C C . LEU A 1 484 ? 4.598 33.938 2.604 1 96.19 484 LEU A C 1
ATOM 3810 O O . LEU A 1 484 ? 4.254 33.156 3.504 1 96.19 484 LEU A O 1
ATOM 3814 N N . ALA A 1 485 ? 5.641 34.719 2.717 1 97.19 485 ALA A N 1
ATOM 3815 C CA . ALA A 1 485 ? 6.43 34.75 3.945 1 97.19 485 ALA A CA 1
ATOM 3816 C C . ALA A 1 485 ? 5.574 35.188 5.133 1 97.19 485 ALA A C 1
ATOM 3818 O O . ALA A 1 485 ? 5.648 34.594 6.211 1 97.19 485 ALA A O 1
ATOM 3819 N N . ILE A 1 486 ? 4.793 36.188 4.91 1 96.12 486 ILE A N 1
ATOM 3820 C CA . ILE A 1 486 ? 3.979 36.688 6.004 1 96.12 486 ILE A CA 1
ATOM 3821 C C . ILE A 1 486 ? 2.836 35.719 6.297 1 96.12 486 ILE A C 1
ATOM 3823 O O . ILE A 1 486 ? 2.439 35.531 7.449 1 96.12 486 ILE A O 1
ATOM 3827 N N . ARG A 1 487 ? 2.297 35.125 5.285 1 95.88 487 ARG A N 1
ATOM 3828 C CA . ARG A 1 487 ? 1.228 34.156 5.469 1 95.88 487 ARG A CA 1
ATOM 3829 C C . ARG A 1 487 ? 1.726 32.938 6.238 1 95.88 487 ARG A C 1
ATOM 3831 O O . ARG A 1 487 ? 1.118 32.531 7.23 1 95.88 487 ARG A O 1
ATOM 3838 N N . TRP A 1 488 ? 2.84 32.406 5.816 1 96 488 TRP A N 1
ATOM 3839 C CA . TRP A 1 488 ? 3.34 31.141 6.367 1 96 488 TRP A CA 1
ATOM 3840 C C . TRP A 1 488 ? 4.078 31.375 7.68 1 96 488 TRP A C 1
ATOM 3842 O O . TRP A 1 488 ? 4.094 30.516 8.555 1 96 488 TRP A O 1
ATOM 3852 N N . GLY A 1 489 ? 4.66 32.5 7.82 1 95.69 489 GLY A N 1
ATOM 3853 C CA . GLY A 1 489 ? 5.496 32.781 8.984 1 95.69 489 GLY A CA 1
ATOM 3854 C C . GLY A 1 489 ? 4.742 33.438 10.117 1 95.69 489 GLY A C 1
ATOM 3855 O O . GLY A 1 489 ? 5.086 33.25 11.289 1 95.69 489 GLY A O 1
ATOM 3856 N N . PHE A 1 490 ? 3.727 34.219 9.766 1 95 490 PHE A N 1
ATOM 3857 C CA . PHE A 1 490 ? 3.051 34.969 10.797 1 95 490 PHE A CA 1
ATOM 3858 C C . PHE A 1 490 ? 1.562 34.656 10.828 1 95 490 PHE A C 1
ATOM 3860 O O . PHE A 1 490 ? 0.804 35.281 11.586 1 95 490 PHE A O 1
ATOM 3867 N N . GLY A 1 491 ? 1.129 33.781 9.969 1 93.75 491 GLY A N 1
ATOM 3868 C CA . GLY A 1 491 ? -0.225 33.25 10.031 1 93.75 491 GLY A CA 1
ATOM 3869 C C . GLY A 1 491 ? -1.261 34.188 9.445 1 93.75 491 GLY A C 1
ATOM 3870 O O . GLY A 1 491 ? -2.404 34.219 9.906 1 93.75 491 GLY A O 1
ATOM 3871 N N . TRP A 1 492 ? -0.848 35.031 8.469 1 94.69 492 TRP A N 1
ATOM 3872 C CA . TRP A 1 492 ? -1.812 35.906 7.809 1 94.69 492 TRP A CA 1
ATOM 3873 C C . TRP A 1 492 ? -2.58 35.156 6.73 1 94.69 492 TRP A C 1
ATOM 3875 O O . TRP A 1 492 ? -2.008 34.344 6.016 1 94.69 492 TRP A O 1
ATOM 3885 N N . LYS A 1 493 ? -3.82 35.438 6.621 1 92.88 493 LYS A N 1
ATOM 3886 C CA . LYS A 1 493 ? -4.629 34.812 5.578 1 92.88 493 LYS A CA 1
ATOM 3887 C C . LYS A 1 493 ? -4.254 35.344 4.199 1 92.88 493 LYS A C 1
ATOM 3889 O O . LYS A 1 493 ? -4.219 34.594 3.223 1 92.88 493 LYS A O 1
ATOM 3894 N N . GLN A 1 494 ? -4.055 36.688 4.125 1 94.19 494 GLN A N 1
ATOM 3895 C CA . GLN A 1 494 ? -3.629 37.344 2.9 1 94.19 494 GLN A CA 1
ATOM 3896 C C . GLN A 1 494 ? -2.336 38.125 3.119 1 94.19 494 GLN A C 1
ATOM 3898 O O . GLN A 1 494 ? -2.139 38.719 4.18 1 94.19 494 GLN A O 1
ATOM 3903 N N . GLY A 1 495 ? -1.563 38.125 2.092 1 95.94 495 GLY A N 1
ATOM 3904 C CA . GLY A 1 495 ? -0.325 38.875 2.156 1 95.94 495 GLY A CA 1
ATOM 3905 C C . GLY A 1 495 ? -0.522 40.375 1.926 1 95.94 495 GLY A C 1
ATOM 3906 O O . GLY A 1 495 ? -1.646 40.812 1.702 1 95.94 495 GLY A O 1
ATOM 3907 N N . ILE A 1 496 ? 0.507 41.094 1.942 1 97.19 496 ILE A N 1
ATOM 3908 C CA . ILE A 1 496 ? 0.507 42.562 1.869 1 97.19 496 ILE A CA 1
ATOM 3909 C C . ILE A 1 496 ? 0.073 43 0.475 1 97.19 496 ILE A C 1
ATOM 3911 O O . ILE A 1 496 ? -0.84 43.812 0.334 1 97.19 496 ILE A O 1
ATOM 3915 N N . PHE A 1 497 ? 0.695 42.469 -0.501 1 96.81 497 PHE A N 1
ATOM 3916 C CA . PHE A 1 497 ? 0.409 42.875 -1.872 1 96.81 497 PHE A CA 1
ATOM 3917 C C . PHE A 1 497 ? -0.913 42.281 -2.348 1 96.81 497 PHE A C 1
ATOM 3919 O O . PHE A 1 497 ? -1.581 42.844 -3.209 1 96.81 497 PHE A O 1
ATOM 3926 N N . GLU A 1 498 ? -1.236 41.094 -1.81 1 95.5 498 GLU A N 1
ATOM 3927 C CA . GLU A 1 498 ? -2.564 40.562 -2.086 1 95.5 498 GLU A CA 1
ATOM 3928 C C . GLU A 1 498 ? -3.656 41.531 -1.642 1 95.5 498 GLU A C 1
ATOM 3930 O O . GLU A 1 498 ? -4.574 41.844 -2.406 1 95.5 498 GLU A O 1
ATOM 3935 N N . ILE A 1 499 ? -3.543 42.031 -0.429 1 96.19 499 ILE A N 1
ATOM 3936 C CA . ILE A 1 499 ? -4.52 42.969 0.125 1 96.19 499 ILE A CA 1
ATOM 3937 C C . ILE A 1 499 ? -4.543 44.25 -0.709 1 96.19 499 ILE A C 1
ATOM 3939 O O . ILE A 1 499 ? -5.613 44.75 -1.042 1 96.19 499 ILE A O 1
ATOM 3943 N N . TRP A 1 500 ? -3.365 44.719 -1.018 1 96.81 500 TRP A N 1
ATOM 3944 C CA . TRP A 1 500 ? -3.246 45.938 -1.838 1 96.81 500 TRP A CA 1
ATOM 3945 C C . TRP A 1 500 ? -3.979 45.75 -3.164 1 96.81 500 TRP A C 1
ATOM 3947 O O . TRP A 1 500 ? -4.781 46.594 -3.553 1 96.81 500 TRP A O 1
ATOM 3957 N N . GLN A 1 501 ? -3.686 44.688 -3.809 1 95.12 501 GLN A N 1
ATOM 3958 C CA . GLN A 1 501 ? -4.297 44.406 -5.105 1 95.12 501 GLN A CA 1
ATOM 3959 C C . GLN A 1 501 ? -5.809 44.25 -4.973 1 95.12 501 GLN A C 1
ATOM 3961 O O . GLN A 1 501 ? -6.57 44.781 -5.789 1 95.12 501 GLN A O 1
ATOM 3966 N N . LEU A 1 502 ? -6.266 43.531 -4.023 1 94.69 502 LEU A N 1
ATOM 3967 C CA . LEU A 1 502 ? -7.691 43.312 -3.814 1 94.69 502 LEU A CA 1
ATOM 3968 C C . LEU A 1 502 ? -8.422 44.594 -3.512 1 94.69 502 LEU A C 1
ATOM 3970 O O . LEU A 1 502 ? -9.594 44.75 -3.855 1 94.69 502 LEU A O 1
ATOM 3974 N N . ALA A 1 503 ? -7.711 45.5 -2.855 1 96 503 ALA A N 1
ATOM 3975 C CA . ALA A 1 503 ? -8.305 46.781 -2.475 1 96 503 ALA A CA 1
ATOM 3976 C C . ALA A 1 503 ? -8.297 47.781 -3.643 1 96 503 ALA A C 1
ATOM 3978 O O . ALA A 1 503 ? -8.945 48.812 -3.584 1 96 503 ALA A O 1
ATOM 3979 N N . GLY A 1 504 ? -7.656 47.438 -4.695 1 95.06 504 GLY A N 1
ATOM 3980 C CA . GLY A 1 504 ? -7.488 48.312 -5.848 1 95.06 504 GLY A CA 1
ATOM 3981 C C . GLY A 1 504 ? -6.102 48.938 -5.941 1 95.06 504 GLY A C 1
ATOM 3982 O O . GLY A 1 504 ? -5.793 49.906 -5.25 1 95.06 504 GLY A O 1
ATOM 3983 N N . TRP A 1 505 ? -5.352 48.5 -6.875 1 95.31 505 TRP A N 1
ATOM 3984 C CA . TRP A 1 505 ? -3.926 48.812 -6.965 1 95.31 505 TRP A CA 1
ATOM 3985 C C . TRP A 1 505 ? -3.697 50.312 -7.078 1 95.31 505 TRP A C 1
ATOM 3987 O O . TRP A 1 505 ? -3.01 50.906 -6.242 1 95.31 505 TRP A O 1
ATOM 3997 N N . HIS A 1 506 ? -4.324 50.969 -7.996 1 94.75 506 HIS A N 1
ATOM 3998 C CA . HIS A 1 506 ? -4.102 52.406 -8.25 1 94.75 506 HIS A CA 1
ATOM 3999 C C . HIS A 1 506 ? -4.824 53.25 -7.215 1 94.75 506 HIS A C 1
ATOM 4001 O O . HIS A 1 506 ? -4.344 54.344 -6.855 1 94.75 506 HIS A O 1
ATOM 4007 N N . LYS A 1 507 ? -5.93 52.719 -6.805 1 95.38 507 LYS A N 1
ATOM 4008 C CA . LYS A 1 507 ? -6.668 53.438 -5.762 1 95.38 507 LYS A CA 1
ATOM 4009 C C . LYS A 1 507 ? -5.84 53.562 -4.484 1 95.38 507 LYS A C 1
ATOM 4011 O O . LYS A 1 507 ? -5.672 54.656 -3.945 1 95.38 507 LYS A O 1
ATOM 4016 N N . VAL A 1 508 ? -5.293 52.5 -4.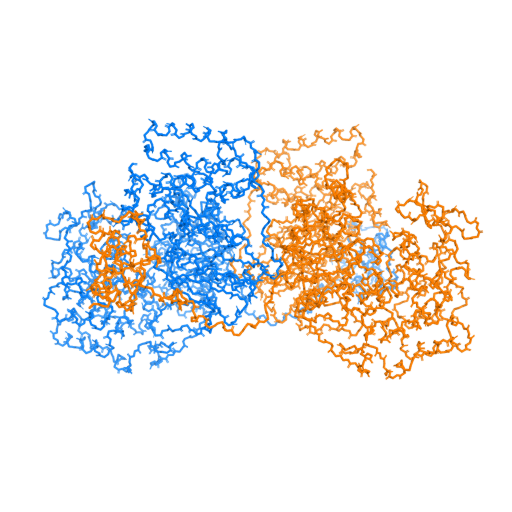043 1 96.88 508 VAL A N 1
ATOM 4017 C CA . VAL A 1 508 ? -4.492 52.469 -2.824 1 96.88 508 VAL A CA 1
ATOM 4018 C C . VAL A 1 508 ? -3.215 53.281 -3.029 1 96.88 508 VAL A C 1
ATOM 4020 O O . VAL A 1 508 ? -2.789 54.031 -2.137 1 96.88 508 VAL A O 1
ATOM 4023 N N . ALA A 1 509 ? -2.619 53.188 -4.199 1 96.31 509 ALA A N 1
ATOM 4024 C CA . ALA A 1 509 ? -1.423 53.969 -4.5 1 96.31 509 ALA A CA 1
ATOM 4025 C C . ALA A 1 509 ? -1.701 55.469 -4.371 1 96.31 509 ALA A C 1
ATOM 4027 O O . ALA A 1 509 ? -0.873 56.219 -3.85 1 96.31 509 ALA A O 1
ATOM 4028 N N . SER A 1 510 ? -2.832 55.844 -4.887 1 95.88 510 SER A N 1
ATOM 4029 C CA . SER A 1 510 ? -3.215 57.25 -4.801 1 95.88 510 SER A CA 1
ATOM 4030 C C . SER A 1 510 ? -3.393 57.688 -3.35 1 95.88 510 SER A C 1
ATOM 4032 O O . SER A 1 510 ? -2.98 58.781 -2.971 1 95.88 510 SER A O 1
ATOM 4034 N N . TRP A 1 511 ? -4.02 56.844 -2.566 1 97.25 511 TRP A N 1
ATOM 4035 C CA . TRP A 1 511 ? -4.188 57.125 -1.146 1 97.25 511 TRP A CA 1
ATOM 4036 C C . TRP A 1 511 ? -2.834 57.312 -0.464 1 97.25 511 TRP A C 1
ATOM 4038 O O . TRP A 1 511 ? -2.664 58.219 0.361 1 97.25 511 TRP A O 1
ATOM 4048 N N . LEU A 1 512 ? -1.885 56.469 -0.782 1 97 512 LEU A N 1
ATOM 4049 C CA . LEU A 1 512 ? -0.556 56.531 -0.182 1 97 512 LEU A CA 1
ATOM 4050 C C . LEU A 1 512 ? 0.171 57.812 -0.568 1 97 512 LEU A C 1
ATOM 4052 O O . LEU A 1 512 ? 0.796 58.438 0.278 1 97 512 LEU A O 1
ATOM 4056 N N . LYS A 1 513 ? 0.05 58.156 -1.818 1 95.44 513 LYS A N 1
ATOM 4057 C CA . LYS A 1 513 ? 0.664 59.406 -2.279 1 95.44 513 LYS A CA 1
ATOM 4058 C C . LYS A 1 513 ? 0.078 60.594 -1.552 1 95.44 513 LYS A C 1
ATOM 4060 O O . LYS A 1 513 ? 0.811 61.5 -1.151 1 95.44 513 LYS A O 1
ATOM 4065 N N . ASP A 1 514 ? -1.182 60.594 -1.429 1 96.19 514 ASP A N 1
ATOM 4066 C CA . ASP A 1 514 ? -1.868 61.656 -0.712 1 96.19 514 ASP A CA 1
ATOM 4067 C C . ASP A 1 514 ? -1.382 61.75 0.732 1 96.19 514 ASP A C 1
ATOM 4069 O O . ASP A 1 514 ? -1.133 62.844 1.237 1 96.19 514 ASP A O 1
ATOM 4073 N N . ASP A 1 515 ? -1.268 60.656 1.367 1 95.94 515 ASP A N 1
ATOM 4074 C CA . ASP A 1 515 ? -0.882 60.656 2.775 1 95.94 515 ASP A CA 1
ATOM 4075 C C . ASP A 1 515 ? 0.581 61.062 2.949 1 95.94 515 ASP A C 1
ATOM 4077 O O . ASP A 1 515 ? 0.944 61.656 3.955 1 95.94 515 ASP A O 1
ATOM 4081 N N . ILE A 1 516 ? 1.4 60.688 2.008 1 95.25 516 ILE A N 1
ATOM 4082 C CA . ILE A 1 516 ? 2.787 61.125 2.023 1 95.25 516 ILE A CA 1
ATOM 4083 C C . ILE A 1 516 ? 2.838 62.656 1.903 1 95.25 516 ILE A C 1
ATOM 4085 O O . ILE A 1 516 ? 3.529 63.312 2.674 1 95.25 516 ILE A O 1
ATOM 4089 N N . SER A 1 517 ? 2.049 63.219 1.001 1 94.81 517 SER A N 1
ATOM 4090 C CA . SER A 1 517 ? 2.061 64.625 0.716 1 94.81 517 SER A CA 1
ATOM 4091 C C . SER A 1 517 ? 1.509 65.438 1.89 1 94.81 517 SER A C 1
ATOM 4093 O O . SER A 1 517 ? 1.92 66.562 2.119 1 94.81 517 SER A O 1
ATOM 4095 N N . THR A 1 518 ? 0.651 64.875 2.613 1 94.75 518 THR A N 1
ATOM 4096 C CA . THR A 1 518 ? 0.016 65.562 3.717 1 94.75 518 THR A CA 1
ATOM 4097 C C . THR A 1 518 ? 0.765 65.312 5.023 1 94.75 518 THR A C 1
ATOM 4099 O O . THR A 1 518 ? 0.334 65.75 6.086 1 94.75 518 THR A O 1
ATOM 4102 N N . GLY A 1 519 ? 1.811 64.562 4.973 1 92.5 519 GLY A N 1
ATOM 4103 C CA . GLY A 1 519 ? 2.691 64.375 6.117 1 92.5 519 GLY A CA 1
ATOM 4104 C C . GLY A 1 519 ? 2.178 63.344 7.105 1 92.5 519 GLY A C 1
ATOM 4105 O O . GLY A 1 519 ? 2.613 63.312 8.258 1 92.5 519 GLY A O 1
ATOM 4106 N N . LYS A 1 520 ? 1.314 62.5 6.684 1 93.75 520 LYS A N 1
ATOM 4107 C CA . LYS A 1 520 ? 0.745 61.5 7.57 1 93.75 520 LYS A CA 1
ATOM 4108 C C . LYS A 1 520 ? 1.639 60.25 7.648 1 93.75 520 LYS A C 1
ATOM 4110 O O . LYS A 1 520 ? 1.562 59.5 8.609 1 93.75 520 LYS A O 1
ATOM 4115 N N . ALA A 1 521 ? 2.469 60.031 6.676 1 94.44 521 ALA A N 1
ATOM 4116 C CA . ALA A 1 521 ? 3.355 58.875 6.633 1 94.44 521 ALA A CA 1
ATOM 4117 C C . ALA A 1 521 ? 4.566 59.062 7.539 1 94.44 521 ALA A C 1
ATOM 4119 O O . ALA A 1 521 ? 5.02 60.219 7.742 1 94.44 521 ALA A O 1
ATOM 4120 N N . LEU A 1 522 ? 5.074 58 8.062 1 93.06 522 LEU A N 1
ATOM 4121 C CA . LEU A 1 522 ? 6.215 58.031 8.969 1 93.06 522 LEU A CA 1
ATOM 4122 C C . LEU A 1 522 ? 7.508 58.312 8.203 1 93.06 522 LEU A C 1
ATOM 4124 O O . LEU A 1 522 ? 8.469 58.844 8.766 1 93.06 522 LEU A O 1
ATOM 4128 N N . SER A 1 523 ? 7.52 57.844 7 1 90.25 523 SER A N 1
ATOM 4129 C CA . SER A 1 523 ? 8.688 58.031 6.156 1 90.25 523 SER A CA 1
ATOM 4130 C C . SER A 1 523 ? 8.422 59.094 5.098 1 90.25 523 SER A C 1
ATOM 4132 O O . SER A 1 523 ? 7.273 59.312 4.703 1 90.25 523 SER A O 1
ATOM 4134 N N . THR A 1 524 ? 9.539 59.719 4.664 1 86.12 524 THR A N 1
ATOM 4135 C CA . THR A 1 524 ? 9.43 60.719 3.619 1 86.12 524 THR A CA 1
ATOM 4136 C C . THR A 1 524 ? 9.719 60.125 2.25 1 86.12 524 THR A C 1
ATOM 4138 O O . THR A 1 524 ? 9.742 60.844 1.241 1 86.12 524 THR A O 1
ATOM 4141 N N . ASN A 1 525 ? 9.93 58.906 2.258 1 90.62 525 ASN A N 1
ATOM 4142 C CA . ASN A 1 525 ? 10.172 58.219 0.99 1 90.62 525 ASN A CA 1
ATOM 4143 C C . ASN A 1 525 ? 8.969 58.344 0.057 1 90.62 525 ASN A C 1
ATOM 4145 O O . ASN A 1 525 ? 7.828 58.219 0.496 1 90.62 525 ASN A O 1
ATOM 4149 N N . THR A 1 526 ? 9.219 58.562 -1.149 1 91.81 526 THR A N 1
ATOM 4150 C CA . THR A 1 526 ? 8.148 58.531 -2.141 1 91.81 526 THR A CA 1
ATOM 4151 C C . THR A 1 526 ? 7.82 57.125 -2.559 1 91.81 526 THR A C 1
ATOM 4153 O O . THR A 1 526 ? 8.633 56.219 -2.389 1 91.81 526 THR A O 1
ATOM 4156 N N . LEU A 1 527 ? 6.641 56.969 -3.039 1 94.5 527 LEU A N 1
ATOM 4157 C CA . LEU A 1 527 ? 6.266 55.656 -3.561 1 94.5 527 LEU A CA 1
ATOM 4158 C C . LEU A 1 527 ? 7.156 55.25 -4.734 1 94.5 527 LEU A C 1
ATOM 4160 O O . LEU A 1 527 ? 7.379 56.062 -5.645 1 94.5 527 LEU A O 1
ATOM 4164 N N . PRO A 1 528 ? 7.703 54.031 -4.719 1 93.94 528 PRO A N 1
ATOM 4165 C CA . PRO A 1 528 ? 8.602 53.625 -5.805 1 93.94 528 PRO A CA 1
ATOM 4166 C C . PRO A 1 528 ? 7.922 53.656 -7.172 1 93.94 528 PRO A C 1
ATOM 4168 O O . PRO A 1 528 ? 6.73 53.344 -7.281 1 93.94 528 PRO A O 1
ATOM 4171 N N . SER A 1 529 ? 8.68 53.812 -8.203 1 91 529 SER A N 1
ATOM 4172 C CA . SER A 1 529 ? 8.172 54.031 -9.555 1 91 529 SER A CA 1
ATOM 4173 C C . SER A 1 529 ? 7.555 52.781 -10.141 1 91 529 SER A C 1
ATOM 4175 O O . SER A 1 529 ? 6.668 52.844 -10.992 1 91 529 SER A O 1
ATOM 4177 N N . TRP A 1 530 ? 8.07 51.656 -9.695 1 92.62 530 TRP A N 1
ATOM 4178 C CA . TRP A 1 530 ? 7.59 50.406 -10.281 1 92.62 530 TRP A CA 1
ATOM 4179 C C . TRP A 1 530 ? 6.102 50.188 -10.016 1 92.62 530 TRP A C 1
ATOM 4181 O O . TRP A 1 530 ? 5.422 49.469 -10.734 1 92.62 530 TRP A O 1
ATOM 4191 N N . ILE A 1 531 ? 5.527 50.812 -9.008 1 93.31 531 ILE A N 1
ATOM 4192 C CA . ILE A 1 531 ? 4.117 50.719 -8.656 1 93.31 531 ILE A CA 1
ATOM 4193 C C . ILE A 1 531 ? 3.262 51.25 -9.805 1 93.31 531 ILE A C 1
ATOM 4195 O O . ILE A 1 531 ? 2.207 50.688 -10.109 1 93.31 531 ILE A O 1
ATOM 4199 N N . ASP A 1 532 ? 3.787 52.281 -10.43 1 88.75 532 ASP A N 1
ATOM 4200 C CA . ASP A 1 532 ? 3.029 52.969 -11.477 1 88.75 532 ASP A CA 1
ATOM 4201 C C . ASP A 1 532 ? 3.148 52.188 -12.805 1 88.75 532 ASP A C 1
ATOM 4203 O O . ASP A 1 532 ? 2.369 52.438 -13.727 1 88.75 532 ASP A O 1
ATOM 4207 N N . THR A 1 533 ? 4.102 51.344 -12.906 1 83.56 533 THR A N 1
ATOM 4208 C CA . THR A 1 533 ? 4.328 50.656 -14.164 1 83.56 533 THR A CA 1
ATOM 4209 C C . THR A 1 533 ? 3.346 49.469 -14.305 1 83.56 533 THR A C 1
ATOM 4211 O O . THR A 1 533 ? 3.158 48.969 -15.406 1 83.56 533 THR A O 1
ATOM 4214 N N . LEU A 1 534 ? 2.822 49.188 -13.234 1 84.62 534 LEU A N 1
ATOM 4215 C CA . LEU A 1 534 ? 1.905 48.031 -13.273 1 84.62 534 LEU A CA 1
ATOM 4216 C C . LEU A 1 534 ? 0.495 48.5 -13.633 1 84.62 534 LEU A C 1
ATOM 4218 O O . LEU A 1 534 ? 0.034 49.531 -13.164 1 84.62 534 LEU A O 1
ATOM 4222 N N . ASP A 1 535 ? -0.038 47.938 -14.617 1 73.06 535 ASP A N 1
ATOM 4223 C CA . ASP A 1 535 ? -1.383 48.312 -15.047 1 73.06 535 ASP A CA 1
ATOM 4224 C C . ASP A 1 535 ? -2.414 48 -13.969 1 73.06 535 ASP A C 1
ATOM 4226 O O . ASP A 1 535 ? -3.217 48.844 -13.594 1 73.06 535 ASP A O 1
ATOM 4230 N N . ILE A 1 536 ? -2.34 46.688 -13.5 1 68.19 536 ILE A N 1
ATOM 4231 C CA . ILE A 1 536 ? -3.455 46.312 -12.641 1 68.19 536 ILE A CA 1
ATOM 4232 C C . ILE A 1 536 ? -2.924 45.656 -11.367 1 68.19 536 ILE A C 1
ATOM 4234 O O . ILE A 1 536 ? -3.52 45.781 -10.297 1 68.19 536 ILE A O 1
ATOM 4238 N N . SER A 1 537 ? -1.903 44.812 -11.492 1 82.5 537 SER A N 1
ATOM 4239 C CA . SER A 1 537 ? -1.709 44 -10.289 1 82.5 537 SER A CA 1
ATOM 4240 C C . SER A 1 537 ? -0.371 43.25 -10.328 1 82.5 537 SER A C 1
ATOM 4242 O O . SER A 1 537 ? 0.281 43.219 -11.375 1 82.5 537 SER A O 1
ATOM 4244 N N . VAL A 1 538 ? 0.054 42.781 -9.148 1 93 538 VAL A N 1
ATOM 4245 C CA . VAL A 1 538 ? 1.265 41.969 -9.055 1 93 538 VAL A CA 1
ATOM 4246 C C . VAL A 1 538 ? 0.944 40.531 -9.383 1 93 538 VAL A C 1
ATOM 4248 O O . VAL A 1 538 ? 1.848 39.719 -9.641 1 93 538 VAL A O 1
ATOM 4251 N N . TYR A 1 539 ? -0.334 40.156 -9.367 1 93 539 TYR A N 1
ATOM 4252 C CA . TYR A 1 539 ? -0.795 38.812 -9.727 1 93 539 TYR A CA 1
ATOM 4253 C C . TYR A 1 539 ? -1.826 38.875 -10.844 1 93 539 TYR A C 1
ATOM 4255 O O . TYR A 1 539 ? -2.84 39.562 -10.734 1 93 539 TYR A O 1
ATOM 4263 N N . GLN A 1 540 ? -1.6 38.125 -11.93 1 89.56 540 GLN A N 1
ATOM 4264 C CA . GLN A 1 540 ? -2.582 38.062 -13.008 1 89.56 540 GLN A CA 1
ATOM 4265 C C . GLN A 1 540 ? -2.443 36.781 -13.812 1 89.56 540 GLN A C 1
ATOM 4267 O O . GLN A 1 540 ? -1.35 36.438 -14.266 1 89.56 540 GLN A O 1
ATOM 4272 N N . ASN A 1 541 ? -3.508 36.094 -14.023 1 86.31 541 ASN A N 1
ATOM 4273 C CA . ASN A 1 541 ? -3.564 34.906 -14.883 1 86.31 541 ASN A CA 1
ATOM 4274 C C . ASN A 1 541 ? -2.445 33.906 -14.562 1 86.31 541 ASN A C 1
ATOM 4276 O O . ASN A 1 541 ? -1.692 33.5 -15.445 1 86.31 541 A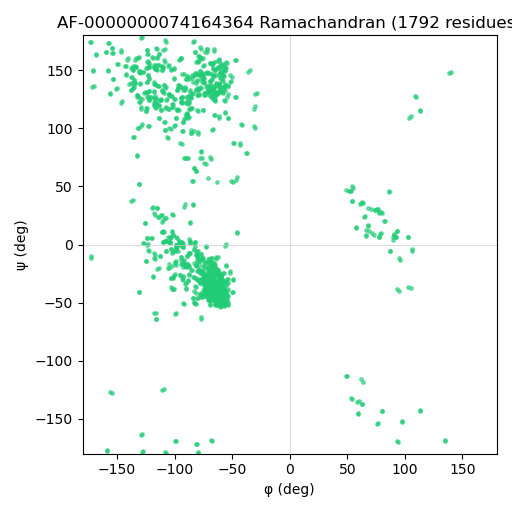SN A O 1
ATOM 4280 N N . ASN A 1 542 ? -2.262 33.625 -13.266 1 87.94 542 ASN A N 1
ATOM 4281 C CA . ASN A 1 542 ? -1.302 32.656 -12.758 1 87.94 542 ASN A CA 1
ATOM 4282 C C . ASN A 1 542 ? 0.136 33.094 -12.984 1 87.94 542 ASN A C 1
ATOM 4284 O O . ASN A 1 542 ? 1.05 32.281 -13.062 1 87.94 542 ASN A O 1
ATOM 4288 N N . LYS A 1 543 ? 0.253 34.406 -13.273 1 91.69 543 LYS A N 1
ATOM 4289 C CA . LYS A 1 543 ? 1.577 35 -13.359 1 91.69 543 LYS A CA 1
ATOM 4290 C C . LYS A 1 543 ? 1.833 35.938 -12.188 1 91.69 543 LYS A C 1
ATOM 4292 O O . LYS A 1 543 ? 0.893 36.406 -11.531 1 91.69 543 LYS A O 1
ATOM 4297 N N . GLU A 1 544 ? 3.078 36.188 -11.914 1 93.44 544 GLU A N 1
ATOM 4298 C CA . GLU A 1 544 ? 3.479 37.031 -10.812 1 93.44 544 GLU A CA 1
ATOM 4299 C C . GLU A 1 544 ? 4.496 38.094 -11.266 1 93.44 544 GLU A C 1
ATOM 4301 O O . GLU A 1 544 ? 5.297 37.844 -12.164 1 93.44 544 GLU A O 1
ATOM 4306 N N . PHE A 1 545 ? 4.473 39.188 -10.688 1 94.69 545 PHE A N 1
ATOM 4307 C CA . PHE A 1 545 ? 5.387 40.25 -11.031 1 94.69 545 PHE A CA 1
ATOM 4308 C C . PHE A 1 545 ? 6.812 39.938 -10.609 1 94.69 545 PHE A C 1
ATOM 4310 O O . PHE A 1 545 ? 7.035 39.438 -9.508 1 94.69 545 PHE A O 1
ATOM 4317 N N . SER A 1 546 ? 7.738 40.125 -11.555 1 94.88 546 SER A N 1
ATOM 4318 C CA . SER A 1 546 ? 9.172 40.062 -11.297 1 94.88 546 SER A CA 1
ATOM 4319 C C . SER A 1 546 ? 9.812 41.438 -11.336 1 94.88 546 SER A C 1
ATOM 4321 O O . SER A 1 546 ? 9.812 42.094 -12.375 1 94.88 546 SER A O 1
ATOM 4323 N N . TYR A 1 547 ? 10.352 41.812 -10.219 1 94.94 547 TYR A N 1
ATOM 4324 C CA . TYR A 1 547 ? 11.008 43.125 -10.148 1 94.94 547 TYR A CA 1
ATOM 4325 C C . TYR A 1 547 ? 12.203 43.188 -11.086 1 94.94 547 TYR A C 1
ATOM 4327 O O . TYR A 1 547 ? 12.469 44.219 -11.688 1 94.94 547 TYR A O 1
ATOM 4335 N N . LYS A 1 548 ? 12.883 42.125 -11.164 1 93.12 548 LYS A N 1
ATOM 4336 C CA . LYS A 1 548 ? 14.055 42.031 -12.023 1 93.12 548 LYS A CA 1
ATOM 4337 C C . LYS A 1 548 ? 13.672 42.188 -13.492 1 93.12 548 LYS A C 1
ATOM 4339 O O . LYS A 1 548 ? 14.32 42.938 -14.234 1 93.12 548 LYS A O 1
ATOM 4344 N N . ASP A 1 549 ? 12.586 41.562 -13.891 1 91.56 549 ASP A N 1
ATOM 4345 C CA . ASP A 1 549 ? 12.172 41.531 -15.289 1 91.56 549 ASP A CA 1
ATOM 4346 C C . ASP A 1 549 ? 11.203 42.688 -15.578 1 91.56 549 ASP A C 1
ATOM 4348 O O . ASP A 1 549 ? 10.953 43.031 -16.734 1 91.56 549 ASP A O 1
ATOM 4352 N N . LYS A 1 550 ? 10.656 43.188 -14.531 1 91.19 550 LYS A N 1
ATOM 4353 C CA . LYS A 1 550 ? 9.703 44.281 -14.609 1 91.19 550 LYS A CA 1
ATOM 4354 C C . LYS A 1 550 ? 8.469 43.906 -15.406 1 91.19 550 LYS A C 1
ATOM 4356 O O . LYS A 1 550 ? 7.969 44.688 -16.219 1 91.19 550 LYS A O 1
ATOM 4361 N N . GLU A 1 551 ? 8.102 42.719 -15.281 1 91.31 551 GLU A N 1
ATOM 4362 C CA . GLU A 1 551 ? 6.91 42.219 -15.945 1 91.31 551 GLU A CA 1
ATOM 4363 C C . GLU A 1 551 ? 6.324 41.031 -15.188 1 91.31 551 GLU A C 1
ATOM 4365 O O . GLU A 1 551 ? 6.938 40.531 -14.242 1 91.31 551 GLU A O 1
ATOM 4370 N N . LEU A 1 552 ? 5.152 40.625 -15.539 1 92.44 552 LEU A N 1
ATOM 4371 C CA . LEU A 1 552 ? 4.523 39.438 -15 1 92.44 552 LEU A CA 1
ATOM 4372 C C . LEU A 1 552 ? 5.062 38.188 -15.688 1 92.44 552 LEU A C 1
ATOM 4374 O O . LEU A 1 552 ? 5.102 38.125 -16.922 1 92.44 552 LEU A O 1
ATOM 4378 N N . ILE A 1 553 ? 5.48 37.25 -14.922 1 93.5 553 ILE A N 1
ATOM 4379 C CA . ILE A 1 553 ? 6.051 36.062 -15.5 1 93.5 553 ILE A CA 1
ATOM 4380 C C . ILE A 1 553 ? 5.469 34.812 -14.805 1 93.5 553 ILE A C 1
ATOM 4382 O O . ILE A 1 553 ? 4.871 34.938 -13.734 1 93.5 553 ILE A O 1
ATOM 4386 N N . SER A 1 554 ? 5.562 33.688 -15.492 1 90.19 554 SER A N 1
ATOM 4387 C CA . SER A 1 554 ? 5.359 32.375 -14.859 1 90.19 554 SER A CA 1
ATOM 4388 C C . SER A 1 554 ? 6.676 31.812 -14.344 1 90.19 554 SER A C 1
ATOM 4390 O O . SER A 1 554 ? 7.531 31.406 -15.133 1 90.19 554 SER A O 1
ATOM 4392 N N . ARG A 1 555 ? 6.879 31.766 -13.125 1 85.69 555 ARG A N 1
ATOM 4393 C CA . ARG A 1 555 ? 8.133 31.312 -12.531 1 85.69 555 ARG A CA 1
ATOM 4394 C C . ARG A 1 555 ? 8.281 29.797 -12.617 1 85.69 555 ARG A C 1
ATOM 4396 O O . ARG A 1 555 ? 7.32 29.062 -12.367 1 85.69 555 ARG A O 1
ATOM 4403 N N . ASP A 1 556 ? 9.453 29.344 -12.906 1 76.06 556 ASP A N 1
ATOM 4404 C CA . ASP A 1 556 ? 9.75 27.922 -12.93 1 76.06 556 ASP A CA 1
ATOM 4405 C C . ASP A 1 556 ? 9.641 27.312 -11.531 1 76.06 556 ASP A C 1
ATOM 4407 O O . ASP A 1 556 ? 9.953 27.984 -10.539 1 76.06 556 ASP A O 1
ATOM 4411 N N . SER A 1 557 ? 9.18 26.109 -11.539 1 87.38 557 SER A N 1
ATOM 4412 C CA . SER A 1 557 ? 9.047 25.422 -10.258 1 87.38 557 SER A CA 1
ATOM 4413 C C . SER A 1 557 ? 9.742 24.062 -10.297 1 87.38 557 SER A C 1
ATOM 4415 O O . SER A 1 557 ? 9.875 23.453 -11.359 1 87.38 557 SER A O 1
ATOM 4417 N N . LEU A 1 558 ? 10.25 23.641 -9.156 1 92.94 558 LEU A N 1
ATOM 4418 C CA . LEU A 1 558 ? 10.859 22.328 -9.016 1 92.94 558 LEU A CA 1
ATOM 4419 C C . LEU A 1 558 ? 9.812 21.219 -9.164 1 92.94 558 LEU A C 1
ATOM 4421 O O . LEU A 1 558 ? 8.625 21.453 -8.906 1 92.94 558 LEU A O 1
ATOM 4425 N N . ASP A 1 559 ? 10.18 20.031 -9.539 1 90.81 559 ASP A N 1
ATOM 4426 C CA . ASP A 1 559 ? 9.297 18.891 -9.805 1 90.81 559 ASP A CA 1
ATOM 4427 C C . ASP A 1 559 ? 8.539 18.484 -8.539 1 90.81 559 ASP A C 1
ATOM 4429 O O . ASP A 1 559 ? 7.426 17.969 -8.617 1 90.81 559 ASP A O 1
ATOM 4433 N N . VAL A 1 560 ? 9.102 18.734 -7.402 1 93.44 560 VAL A N 1
ATOM 4434 C CA . VAL A 1 560 ? 8.508 18.297 -6.141 1 93.44 560 VAL A CA 1
ATOM 4435 C C . VAL A 1 560 ? 7.137 18.938 -5.965 1 93.44 560 VAL A C 1
ATOM 4437 O O . VAL A 1 560 ? 6.242 18.344 -5.359 1 93.44 560 VAL A O 1
ATOM 4440 N N . TYR A 1 561 ? 6.918 20.078 -6.523 1 93.44 561 TYR A N 1
ATOM 4441 C CA . TYR A 1 561 ? 5.672 20.812 -6.324 1 93.44 561 TYR A CA 1
ATOM 4442 C C . TYR A 1 561 ? 4.555 20.234 -7.188 1 93.44 561 TYR A C 1
ATOM 4444 O O . TYR A 1 561 ? 3.379 20.531 -6.973 1 93.44 561 TYR A O 1
ATOM 4452 N N . LYS A 1 562 ? 4.887 19.391 -8.164 1 90.94 562 LYS A N 1
ATOM 4453 C CA . LYS A 1 562 ? 3.887 18.688 -8.961 1 90.94 562 LYS A CA 1
ATOM 4454 C C . LYS A 1 562 ? 3.113 17.688 -8.117 1 90.94 562 LYS A C 1
ATOM 4456 O O . LYS A 1 562 ? 2.023 17.25 -8.5 1 90.94 562 LYS A O 1
ATOM 4461 N N . ARG A 1 563 ? 3.697 17.312 -6.988 1 93.19 563 ARG A N 1
ATOM 4462 C CA . ARG A 1 563 ? 3.061 16.375 -6.074 1 93.19 563 ARG A CA 1
ATOM 4463 C C . ARG A 1 563 ? 1.889 17.016 -5.348 1 93.19 563 ARG A C 1
ATOM 4465 O O . ARG A 1 563 ? 1.063 16.328 -4.746 1 93.19 563 ARG A O 1
ATOM 4472 N N . GLN A 1 564 ? 1.917 18.312 -5.34 1 93.56 564 GLN A N 1
ATOM 4473 C CA . GLN A 1 564 ? 0.845 19.078 -4.707 1 93.56 564 GLN A CA 1
ATOM 4474 C C . GLN A 1 564 ? -0.232 19.453 -5.719 1 93.56 564 GLN A C 1
ATOM 4476 O O . GLN A 1 564 ? -0.11 20.469 -6.41 1 93.56 564 GLN A O 1
ATOM 4481 N N . LEU A 1 565 ? -1.267 18.688 -5.734 1 91.38 565 LEU A N 1
ATOM 4482 C CA . LEU A 1 565 ? -2.287 18.875 -6.762 1 91.38 565 LEU A CA 1
ATOM 4483 C C . LEU A 1 565 ? -2.971 20.219 -6.617 1 91.38 565 LEU A C 1
ATOM 4485 O O . LEU A 1 565 ? -3.418 20.812 -7.609 1 91.38 565 LEU A O 1
ATOM 4489 N N . PHE A 1 566 ? -3.07 20.703 -5.355 1 85.94 566 PHE A N 1
ATOM 4490 C CA . PHE A 1 566 ? -3.594 22.031 -5.086 1 85.94 566 PHE A CA 1
ATOM 4491 C C . PHE A 1 566 ? -2.598 22.859 -4.277 1 85.94 566 PHE A C 1
ATOM 4493 O O . PHE A 1 566 ? -2.219 22.469 -3.172 1 85.94 566 PHE A O 1
ATOM 4500 N N . ALA A 1 567 ? -2.143 23.859 -4.918 1 76 567 ALA A N 1
ATOM 4501 C CA . ALA A 1 567 ? -1.222 24.781 -4.242 1 76 567 ALA A CA 1
ATOM 4502 C C . ALA A 1 567 ? -1.981 25.812 -3.426 1 76 567 ALA A C 1
ATOM 4504 O O . ALA A 1 567 ? -3.215 25.844 -3.436 1 76 567 ALA A O 1
ATOM 4505 N N . ASP A 1 568 ? -1.227 26.578 -2.729 1 77.69 568 ASP A N 1
ATOM 4506 C CA . ASP A 1 568 ? -1.83 27.672 -1.975 1 77.69 568 ASP A CA 1
ATOM 4507 C C . ASP A 1 568 ? -2.584 28.625 -2.898 1 77.69 568 ASP A C 1
ATOM 4509 O O . ASP A 1 568 ? -2.129 28.906 -4.004 1 77.69 568 ASP A O 1
ATOM 4513 N N . ASN A 1 569 ? -3.645 29.031 -2.4 1 77.38 569 ASN A N 1
ATOM 4514 C CA . ASN A 1 569 ? -4.477 29.953 -3.176 1 77.38 569 ASN A CA 1
ATOM 4515 C C . ASN A 1 569 ? -3.947 31.375 -3.107 1 77.38 569 ASN A C 1
ATOM 4517 O O . ASN A 1 569 ? -3.965 32 -2.045 1 77.38 569 ASN A O 1
ATOM 4521 N N . ILE A 1 570 ? -3.252 31.766 -4.012 1 83.62 570 ILE A N 1
ATOM 4522 C CA . ILE A 1 570 ? -2.852 33.156 -4.133 1 83.62 570 ILE A CA 1
ATOM 4523 C C . ILE A 1 570 ? -3.838 33.906 -5.031 1 83.62 570 ILE A C 1
ATOM 4525 O O . ILE A 1 570 ? -4.461 33.312 -5.914 1 83.62 570 ILE A O 1
ATOM 4529 N N . VAL A 1 571 ? -4.031 35.094 -4.746 1 83.12 571 VAL A N 1
ATOM 4530 C CA . VAL A 1 571 ? -4.977 35.938 -5.496 1 83.12 571 VAL A CA 1
ATOM 4531 C C . VAL A 1 571 ? -4.746 35.75 -6.992 1 83.12 571 VAL A C 1
ATOM 4533 O O . VAL A 1 571 ? -3.607 35.781 -7.465 1 83.12 571 VAL A O 1
ATOM 4536 N N . GLU A 1 572 ? -5.762 35.438 -7.73 1 73.25 572 GLU A N 1
ATOM 4537 C CA . GLU A 1 572 ? -5.797 35.281 -9.18 1 73.25 572 GLU A CA 1
ATOM 4538 C C . GLU A 1 572 ? -5.074 34.031 -9.641 1 73.25 572 GLU A C 1
ATOM 4540 O O . GLU A 1 572 ? -4.727 33.906 -10.812 1 73.25 572 GLU A O 1
ATOM 4545 N N . HIS A 1 573 ? -4.703 33.188 -8.711 1 77.44 573 HIS A N 1
ATOM 4546 C CA . HIS A 1 573 ? -4.156 31.891 -9.086 1 77.44 573 HIS A CA 1
ATOM 4547 C C . HIS A 1 573 ? -5.227 30.812 -9.008 1 77.44 573 HIS A C 1
ATOM 4549 O O . HIS A 1 573 ? -5.926 30.688 -8 1 77.44 573 HIS A O 1
ATOM 4555 N N . THR A 1 574 ? -5.496 30.281 -10.156 1 75.12 574 THR A N 1
ATOM 4556 C CA . THR A 1 574 ? -6.488 29.203 -10.227 1 75.12 574 THR A CA 1
ATOM 4557 C C . THR A 1 574 ? -5.824 27.875 -10.578 1 75.12 574 THR A C 1
ATOM 4559 O O . THR A 1 574 ? -4.758 27.859 -11.203 1 75.12 574 THR A O 1
ATOM 4562 N N . SER A 1 575 ? -6.512 26.844 -10.125 1 77.62 575 SER A N 1
ATOM 4563 C CA . SER A 1 575 ? -5.992 25.516 -10.445 1 77.62 575 SER A CA 1
ATOM 4564 C C . SER A 1 575 ? -6.047 25.25 -11.953 1 77.62 575 SER A C 1
ATOM 4566 O O . SER A 1 575 ? -7.027 25.609 -12.609 1 77.62 575 SER A O 1
ATOM 4568 N N . THR A 1 576 ? -4.957 24.688 -12.484 1 78.19 576 THR A N 1
ATOM 4569 C CA . THR A 1 576 ? -4.898 24.344 -13.898 1 78.19 576 THR A CA 1
ATOM 4570 C C . THR A 1 576 ? -5.32 22.906 -14.125 1 78.19 576 THR A C 1
ATOM 4572 O O . THR A 1 576 ? -5.363 22.438 -15.258 1 78.19 576 THR A O 1
ATOM 4575 N N . LEU A 1 577 ? -5.672 22.297 -13 1 85 577 LEU A N 1
ATOM 4576 C CA . LEU A 1 577 ? -6.07 20.891 -13.117 1 85 577 LEU A CA 1
ATOM 4577 C C . LEU A 1 577 ? -7.449 20.766 -13.758 1 85 577 LEU A C 1
ATOM 4579 O O . LEU A 1 577 ? -8.383 21.469 -13.352 1 85 577 LEU A O 1
ATOM 4583 N N . ALA A 1 578 ? -7.535 19.922 -14.797 1 89.19 578 ALA A N 1
ATOM 4584 C CA . ALA A 1 578 ? -8.828 19.625 -15.406 1 89.19 578 ALA A CA 1
ATOM 4585 C C . ALA A 1 578 ? -9.648 18.672 -14.531 1 89.19 578 ALA A C 1
ATOM 4587 O O . ALA A 1 578 ? -9.203 17.578 -14.211 1 89.19 578 ALA A O 1
ATOM 4588 N N . THR A 1 579 ? -10.742 19.156 -14.055 1 91.5 579 THR A N 1
ATOM 4589 C CA . THR A 1 579 ? -11.594 18.359 -13.172 1 91.5 579 THR A CA 1
ATOM 4590 C C . THR A 1 579 ? -12.992 18.234 -13.758 1 91.5 579 THR A C 1
ATOM 4592 O O . THR A 1 579 ? -13.383 18.984 -14.648 1 91.5 579 THR A O 1
ATOM 4595 N N . GLN A 1 580 ? -13.672 17.203 -13.367 1 92.31 580 GLN A N 1
ATOM 4596 C CA . GLN A 1 580 ? -15.055 16.953 -13.758 1 92.31 580 GLN A CA 1
ATOM 4597 C C . GLN A 1 580 ? -15.914 16.578 -12.555 1 92.31 580 GLN A C 1
ATOM 4599 O O . GLN A 1 580 ? -15.508 15.758 -11.734 1 92.31 580 GLN A O 1
ATOM 4604 N N . THR A 1 581 ? -17.031 17.281 -12.43 1 95.44 581 THR A N 1
ATOM 4605 C CA . THR A 1 581 ? -17.984 16.891 -11.398 1 95.44 581 THR A CA 1
ATOM 4606 C C . THR A 1 581 ? -18.812 15.695 -11.852 1 95.44 581 THR A C 1
ATOM 4608 O O . THR A 1 581 ? -19.375 15.695 -12.945 1 95.44 581 THR A O 1
ATOM 4611 N N . LEU A 1 582 ? -18.891 14.734 -11.07 1 95.06 582 LEU A N 1
ATOM 4612 C CA . LEU A 1 582 ? -19.609 13.5 -11.406 1 95.06 582 LEU A CA 1
ATOM 4613 C C . LEU A 1 582 ? -20.984 13.469 -10.75 1 95.06 582 LEU A C 1
ATOM 4615 O O . LEU A 1 582 ? -21.922 12.898 -11.297 1 95.06 582 LEU A O 1
ATOM 4619 N N . TYR A 1 583 ? -21.047 13.953 -9.539 1 95 583 TYR A N 1
ATOM 4620 C CA . TYR A 1 583 ? -22.25 14.039 -8.734 1 95 583 TYR A CA 1
ATOM 4621 C C . TYR A 1 583 ? -22.156 15.164 -7.715 1 95 583 TYR A C 1
ATOM 4623 O O . TYR A 1 583 ? -21.062 15.461 -7.219 1 95 583 TYR A O 1
ATOM 4631 N N . GLU A 1 584 ? -23.297 15.867 -7.488 1 94.88 584 GLU A N 1
ATOM 4632 C CA . GLU A 1 584 ? -23.281 16.938 -6.492 1 94.88 584 GLU A CA 1
ATOM 4633 C C . GLU A 1 584 ? -24.672 17.109 -5.859 1 94.88 584 GLU A C 1
ATOM 4635 O O . GLU A 1 584 ? -25.688 16.906 -6.523 1 94.88 584 GLU A O 1
ATOM 4640 N N . ASN A 1 585 ? -24.719 17.219 -4.59 1 93.25 585 ASN A N 1
ATOM 4641 C CA . ASN A 1 585 ? -25.891 17.688 -3.867 1 93.25 585 ASN A CA 1
ATOM 4642 C C . ASN A 1 585 ? -25.547 18.812 -2.896 1 93.25 585 ASN A C 1
ATOM 4644 O O . ASN A 1 585 ? -24.516 19.469 -3.037 1 93.25 585 ASN A O 1
ATOM 4648 N N . ASP A 1 586 ? -26.375 19.109 -1.973 1 91.12 586 ASP A N 1
ATOM 4649 C CA . ASP A 1 586 ? -26.156 20.25 -1.083 1 91.12 586 ASP A CA 1
ATOM 4650 C C . ASP A 1 586 ? -25 19.969 -0.119 1 91.12 586 ASP A C 1
ATOM 4652 O O . ASP A 1 586 ? -24.344 20.906 0.354 1 91.12 586 ASP A O 1
ATOM 4656 N N . GLY A 1 587 ? -24.75 18.703 0.082 1 95.25 587 GLY A N 1
ATOM 4657 C CA . GLY A 1 587 ? -23.797 18.344 1.125 1 95.25 587 GLY A CA 1
ATOM 4658 C C . GLY A 1 587 ? -22.438 17.953 0.583 1 95.25 587 GLY A C 1
ATOM 4659 O O . GLY A 1 587 ? -21.422 18.078 1.282 1 95.25 587 GLY A O 1
ATOM 4660 N N . VAL A 1 588 ? -22.438 17.406 -0.677 1 97.5 588 VAL A N 1
ATOM 4661 C CA . VAL A 1 588 ? -21.172 16.859 -1.135 1 97.5 588 VAL A CA 1
ATOM 4662 C C . VAL A 1 588 ? -20.969 17.172 -2.617 1 97.5 588 VAL A C 1
ATOM 4664 O O . VAL A 1 588 ? -21.922 17.578 -3.303 1 97.5 588 VAL A O 1
ATOM 4667 N N . LYS A 1 589 ? -19.766 17.125 -3.023 1 97.81 589 LYS A N 1
ATOM 4668 C CA . LYS A 1 589 ? -19.359 17.109 -4.426 1 97.81 589 LYS A CA 1
ATOM 4669 C C . LYS A 1 589 ? -18.484 15.898 -4.73 1 97.81 589 LYS A C 1
ATOM 4671 O O . LYS A 1 589 ? -17.453 15.688 -4.078 1 97.81 589 LYS A O 1
ATOM 4676 N N . LEU A 1 590 ? -18.922 15 -5.621 1 97.88 590 LEU A N 1
ATOM 4677 C CA . LEU A 1 590 ? -18.109 13.938 -6.191 1 97.88 590 LEU A CA 1
ATOM 4678 C C . LEU A 1 590 ? -17.484 14.367 -7.516 1 97.88 590 LEU A C 1
ATOM 4680 O O . LEU A 1 590 ? -18.203 14.766 -8.438 1 97.88 590 LEU A O 1
ATOM 4684 N N . TRP A 1 591 ? -16.188 14.328 -7.574 1 96.69 591 TRP A N 1
ATOM 4685 C CA . TRP A 1 591 ? -15.5 14.836 -8.758 1 96.69 591 TRP A CA 1
ATOM 4686 C C . TRP A 1 591 ? -14.234 14.031 -9.047 1 96.69 591 TRP A C 1
ATOM 4688 O O . TRP A 1 591 ? -13.891 13.125 -8.289 1 96.69 591 TRP A O 1
ATOM 4698 N N . GLN A 1 592 ? -13.664 14.164 -10.195 1 95.94 592 GLN A N 1
ATOM 4699 C CA . GLN A 1 592 ? -12.453 13.445 -10.594 1 95.94 592 GLN A CA 1
ATOM 4700 C C . GLN A 1 592 ? -11.477 14.367 -11.32 1 95.94 592 GLN A C 1
ATOM 4702 O O . GLN A 1 592 ? -11.859 15.453 -11.766 1 95.94 592 GLN A O 1
ATOM 4707 N N . ILE A 1 593 ? -10.281 14.086 -11.242 1 95.69 593 ILE A N 1
ATOM 4708 C CA . ILE A 1 593 ? -9.227 14.727 -12.031 1 95.69 593 ILE A CA 1
ATOM 4709 C C . ILE A 1 593 ? -9.016 13.945 -13.32 1 95.69 593 ILE A C 1
ATOM 4711 O O . ILE A 1 593 ? -8.852 12.727 -13.305 1 95.69 593 ILE A O 1
ATOM 4715 N N . ASP A 1 594 ? -8.898 14.508 -14.406 1 91.88 594 ASP A N 1
ATOM 4716 C CA . ASP A 1 594 ? -8.859 13.852 -15.711 1 91.88 594 ASP A CA 1
ATOM 4717 C C . ASP A 1 594 ? -7.66 12.914 -15.82 1 91.88 594 ASP A C 1
ATOM 4719 O O . ASP A 1 594 ? -7.766 11.828 -16.391 1 91.88 594 ASP A O 1
ATOM 4723 N N . ASP A 1 595 ? -6.617 13.305 -15.273 1 91.25 595 ASP A N 1
ATOM 4724 C CA . ASP A 1 595 ? -5.402 12.492 -15.328 1 91.25 595 ASP A CA 1
ATOM 4725 C C . ASP A 1 595 ? -5.551 11.227 -14.484 1 91.25 595 ASP A C 1
ATOM 4727 O O . ASP A 1 595 ? -4.758 10.289 -14.625 1 91.25 595 ASP A O 1
ATOM 4731 N N . TYR A 1 596 ? -6.5 11.195 -13.656 1 92.25 596 TYR A N 1
ATOM 4732 C CA . TYR A 1 596 ? -6.797 10.055 -12.797 1 92.25 596 TYR A CA 1
ATOM 4733 C C . TYR A 1 596 ? -8.273 9.688 -12.875 1 92.25 596 TYR A C 1
ATOM 4735 O O . TYR A 1 596 ? -8.938 9.531 -11.844 1 92.25 596 TYR A O 1
ATOM 4743 N N . SER A 1 597 ? -8.773 9.516 -14.023 1 86.75 597 SER A N 1
ATOM 4744 C CA . SER A 1 597 ? -10.203 9.492 -14.312 1 86.75 597 SER A CA 1
ATOM 4745 C C . SER A 1 597 ? -10.852 8.211 -13.805 1 86.75 597 SER A C 1
ATOM 4747 O O . SER A 1 597 ? -12.07 8.07 -13.836 1 86.75 597 SER A O 1
ATOM 4749 N N . ASN A 1 598 ? -10.156 7.316 -13.242 1 92.5 598 ASN A N 1
ATOM 4750 C CA . ASN A 1 598 ? -10.734 6.078 -12.734 1 92.5 598 ASN A CA 1
ATOM 4751 C C . ASN A 1 598 ? -10.977 6.145 -11.227 1 92.5 598 ASN A C 1
ATOM 4753 O O . ASN A 1 598 ? -11.492 5.195 -10.641 1 92.5 598 ASN A O 1
ATOM 4757 N N . ILE A 1 599 ? -10.625 7.289 -10.578 1 97.81 599 ILE A N 1
ATOM 4758 C CA . ILE A 1 599 ? -10.805 7.469 -9.141 1 97.81 599 ILE A CA 1
ATOM 4759 C C . ILE A 1 599 ? -11.688 8.688 -8.883 1 97.81 599 ILE A C 1
ATOM 4761 O O . ILE A 1 599 ? -11.43 9.773 -9.406 1 97.81 599 ILE A O 1
ATOM 4765 N N . GLY A 1 600 ? -12.773 8.484 -8.156 1 98.31 600 GLY A N 1
ATOM 4766 C CA . GLY A 1 600 ? -13.586 9.609 -7.715 1 98.31 600 GLY A CA 1
ATOM 4767 C C . GLY A 1 600 ? -13.078 10.242 -6.438 1 98.31 600 GLY A C 1
ATOM 4768 O O . GLY A 1 600 ? -12.5 9.562 -5.586 1 98.31 600 GLY A O 1
ATOM 4769 N N . ILE A 1 601 ? -13.242 11.57 -6.332 1 98.5 601 ILE A N 1
ATOM 4770 C CA . ILE A 1 601 ? -12.906 12.32 -5.129 1 98.5 601 ILE A CA 1
ATOM 4771 C C . ILE A 1 601 ? -14.18 12.891 -4.508 1 98.5 601 ILE A C 1
ATOM 4773 O O . ILE A 1 601 ? -14.922 13.633 -5.16 1 98.5 601 ILE A O 1
ATOM 4777 N N . LEU A 1 602 ? -14.469 12.508 -3.277 1 98.81 602 LEU A N 1
ATOM 4778 C CA . LEU A 1 602 ? -15.656 12.961 -2.557 1 98.81 602 LEU A CA 1
ATOM 4779 C C . LEU A 1 602 ? -15.297 14.047 -1.549 1 98.81 602 LEU A C 1
ATOM 4781 O O . LEU A 1 602 ? -14.523 13.805 -0.618 1 98.81 602 LEU A O 1
ATOM 4785 N N . SER A 1 603 ? -15.906 15.234 -1.697 1 98.44 603 SER A N 1
ATOM 4786 C CA . SER A 1 603 ? -15.648 16.375 -0.828 1 98.44 603 SER A CA 1
ATOM 4787 C C . SER A 1 603 ? -16.938 16.891 -0.19 1 98.44 603 SER A C 1
ATOM 4789 O O . SER A 1 603 ? -17.984 16.891 -0.827 1 98.44 603 SER A O 1
ATOM 4791 N N . PHE A 1 604 ? -16.828 17.234 1.054 1 98.5 604 PHE A N 1
ATOM 4792 C CA . PHE A 1 604 ? -17.969 17.781 1.766 1 98.5 604 PHE A CA 1
ATOM 4793 C C . PHE A 1 604 ? -18.031 19.297 1.611 1 98.5 604 PHE A C 1
ATOM 4795 O O . PHE A 1 604 ? -17 19.969 1.631 1 98.5 604 PHE A O 1
ATOM 4802 N N . LYS A 1 605 ? -19.203 19.875 1.524 1 95.75 605 LYS A N 1
ATOM 4803 C CA . LYS A 1 605 ? -19.391 21.297 1.257 1 95.75 605 LYS A CA 1
ATOM 4804 C C . LYS A 1 605 ? -19.656 22.062 2.545 1 95.75 605 LYS A C 1
ATOM 4806 O O . LYS A 1 605 ? -19.484 23.281 2.594 1 95.75 605 LYS A O 1
ATOM 4811 N N . SER A 1 606 ? -20.031 21.328 3.564 1 94.62 606 SER A N 1
ATOM 4812 C CA . SER A 1 606 ? -20.453 21.969 4.812 1 94.62 606 SER A CA 1
ATOM 4813 C C . SER A 1 606 ? -19.266 22.625 5.512 1 94.62 606 SER A C 1
ATOM 4815 O O . SER A 1 606 ? -18.109 22.25 5.297 1 94.62 606 SER A O 1
ATOM 4817 N N . LYS A 1 607 ? -19.609 23.641 6.348 1 92.06 607 LYS A N 1
ATOM 4818 C CA . LYS A 1 607 ? -18.594 24.281 7.164 1 92.06 607 LYS A CA 1
ATOM 4819 C C . LYS A 1 607 ? -17.891 23.266 8.062 1 92.06 607 LYS A C 1
ATOM 4821 O O . LYS A 1 607 ? -18.531 22.469 8.727 1 92.06 607 LYS A O 1
ATOM 4826 N N . MET A 1 608 ? -16.547 23.281 8.07 1 94.81 608 MET A N 1
ATOM 4827 C CA . MET A 1 608 ? -15.703 22.375 8.836 1 94.81 608 MET A CA 1
ATOM 4828 C C . MET A 1 608 ? -16 20.922 8.484 1 94.81 608 MET A C 1
ATOM 4830 O O . MET A 1 608 ? -15.742 20.016 9.289 1 94.81 608 MET A O 1
ATOM 4834 N N . CYS A 1 609 ? -16.734 20.766 7.336 1 97.88 609 CYS A N 1
ATOM 4835 C CA . CYS A 1 609 ? -17.031 19.453 6.773 1 97.88 609 CYS A CA 1
ATOM 4836 C C . CYS A 1 609 ? -17.875 18.625 7.73 1 97.88 609 CYS A C 1
ATOM 4838 O O . CYS A 1 609 ? -17.609 17.438 7.918 1 97.88 609 CYS A O 1
ATOM 4840 N N . ALA A 1 610 ? -18.797 19.344 8.438 1 96.75 610 ALA A N 1
ATOM 4841 C CA . ALA A 1 610 ? -19.734 18.656 9.312 1 96.75 610 ALA A CA 1
ATOM 4842 C C . ALA A 1 610 ? -20.625 17.719 8.516 1 96.75 610 ALA A C 1
ATOM 4844 O O . ALA A 1 610 ? -20.938 17.984 7.355 1 96.75 610 ALA A O 1
ATOM 4845 N N . ILE A 1 611 ? -21.094 16.688 9.133 1 97.75 611 ILE A N 1
ATOM 4846 C CA . ILE A 1 611 ? -21.844 15.641 8.43 1 97.75 611 ILE A CA 1
ATOM 4847 C C . ILE A 1 611 ? -23.312 15.719 8.805 1 97.75 611 ILE A C 1
ATOM 4849 O O . ILE A 1 611 ? -23.719 15.281 9.883 1 97.75 611 ILE A O 1
ATOM 4853 N N . GLY A 1 612 ? -24.062 16.344 7.949 1 94.75 612 GLY A N 1
ATOM 4854 C CA . GLY A 1 612 ? -25.516 16.359 8.086 1 94.75 612 GLY A CA 1
ATOM 4855 C C . GLY A 1 612 ? -26.219 15.344 7.211 1 94.75 612 GLY A C 1
ATOM 4856 O O . GLY A 1 612 ? -25.578 14.43 6.68 1 94.75 612 GLY A O 1
ATOM 4857 N N . ASP A 1 613 ? -27.469 15.43 7.098 1 91.56 613 ASP A N 1
ATOM 4858 C CA . ASP A 1 613 ? -28.281 14.508 6.316 1 91.56 613 ASP A CA 1
ATOM 4859 C C . ASP A 1 613 ? -27.875 14.531 4.844 1 91.56 613 ASP A C 1
ATOM 4861 O O . ASP A 1 613 ? -27.797 13.477 4.199 1 91.56 613 ASP A O 1
ATOM 4865 N N . ASP A 1 614 ? -27.656 15.695 4.355 1 92.69 614 ASP A N 1
ATOM 4866 C CA . ASP A 1 614 ? -27.297 15.859 2.951 1 92.69 614 ASP A CA 1
ATOM 4867 C C . ASP A 1 614 ? -25.953 15.219 2.652 1 92.69 614 ASP A C 1
ATOM 4869 O O . ASP A 1 614 ? -25.75 14.648 1.577 1 92.69 614 ASP A O 1
ATOM 4873 N N . VAL A 1 615 ? -25.031 15.344 3.576 1 97.62 615 VAL A N 1
ATOM 4874 C CA . VAL A 1 615 ? -23.719 14.742 3.396 1 97.62 615 VAL A CA 1
ATOM 4875 C C . VAL A 1 615 ? -23.844 13.219 3.422 1 97.62 615 VAL A C 1
ATOM 4877 O O . VAL A 1 615 ? -23.25 12.523 2.586 1 97.62 615 VAL A O 1
ATOM 4880 N N . LEU A 1 616 ? -24.609 12.641 4.371 1 97.56 616 LEU A N 1
ATOM 4881 C CA . LEU A 1 616 ? -24.812 11.203 4.445 1 97.56 616 LEU A CA 1
ATOM 4882 C C . LEU A 1 616 ? -25.438 10.68 3.15 1 97.56 616 LEU A C 1
ATOM 4884 O O . LEU A 1 616 ? -24.969 9.688 2.592 1 97.56 616 LEU A O 1
ATOM 4888 N N . ASP A 1 617 ? -26.438 11.367 2.676 1 95.75 617 ASP A N 1
ATOM 4889 C CA . ASP A 1 617 ? -27.062 10.984 1.406 1 95.75 617 ASP A CA 1
ATOM 4890 C C . ASP A 1 617 ? -26.047 11.047 0.265 1 95.75 617 ASP A C 1
ATOM 4892 O O . ASP A 1 617 ? -26.031 10.18 -0.604 1 95.75 617 ASP A O 1
ATOM 4896 N N . GLY A 1 618 ? -25.297 12.125 0.314 1 97.69 618 GLY A N 1
ATOM 4897 C CA . GLY A 1 618 ? -24.281 12.289 -0.709 1 97.69 618 GLY A CA 1
ATOM 4898 C C . GLY A 1 618 ? -23.234 11.188 -0.698 1 97.69 618 GLY A C 1
ATOM 4899 O O . GLY A 1 618 ? -22.812 10.727 -1.755 1 97.69 618 GLY A O 1
ATOM 4900 N N . ILE A 1 619 ? -22.797 10.766 0.478 1 98.5 619 ILE A N 1
ATOM 4901 C CA . ILE A 1 619 ? -21.859 9.664 0.604 1 98.5 619 ILE A CA 1
ATOM 4902 C C . ILE A 1 619 ? -22.453 8.398 -0.012 1 98.5 619 ILE A C 1
ATOM 4904 O O . ILE A 1 619 ? -21.797 7.719 -0.802 1 98.5 619 ILE A O 1
ATOM 4908 N N . SER A 1 620 ? -23.688 8.109 0.357 1 97.69 620 SER A N 1
ATOM 4909 C CA . SER A 1 620 ? -24.375 6.926 -0.153 1 97.69 620 SER A CA 1
ATOM 4910 C C . SER A 1 620 ? -24.438 6.934 -1.677 1 97.69 620 SER A C 1
ATOM 4912 O O . SER A 1 620 ? -24.047 5.953 -2.322 1 97.69 620 SER A O 1
ATOM 4914 N N . GLU A 1 621 ? -24.812 8.047 -2.227 1 96.56 621 GLU A N 1
ATOM 4915 C CA . GLU A 1 621 ? -24.953 8.141 -3.676 1 96.56 621 GLU A CA 1
ATOM 4916 C C . GLU A 1 621 ? -23.594 8.094 -4.367 1 96.56 621 GLU A C 1
ATOM 4918 O O . GLU A 1 621 ? -23.469 7.551 -5.465 1 96.56 621 GLU A O 1
ATOM 4923 N N . SER A 1 622 ? -22.688 8.727 -3.758 1 98.19 622 SER A N 1
ATOM 4924 C CA . SER A 1 622 ? -21.344 8.719 -4.328 1 98.19 622 SER A CA 1
ATOM 4925 C C . SER A 1 622 ? -20.781 7.301 -4.391 1 98.19 622 SER A C 1
ATOM 4927 O O . SER A 1 622 ? -20.125 6.934 -5.363 1 98.19 622 SER A O 1
ATOM 4929 N N . ILE A 1 623 ? -20.969 6.508 -3.381 1 97.81 623 ILE A N 1
ATOM 4930 C CA . ILE A 1 623 ? -20.516 5.121 -3.369 1 97.81 623 ILE A CA 1
ATOM 4931 C C . ILE A 1 623 ? -21.234 4.332 -4.465 1 97.81 623 ILE A C 1
ATOM 4933 O O . ILE A 1 623 ? -20.609 3.557 -5.191 1 97.81 623 ILE A O 1
ATOM 4937 N N . ASN A 1 624 ? -22.562 4.559 -4.598 1 95.19 624 ASN A N 1
ATOM 4938 C CA . ASN A 1 624 ? -23.312 3.9 -5.668 1 95.19 624 ASN A CA 1
ATOM 4939 C C . ASN A 1 624 ? -22.703 4.199 -7.035 1 95.19 624 ASN A C 1
ATOM 4941 O O . ASN A 1 624 ? -22.484 3.287 -7.832 1 95.19 624 ASN A O 1
ATOM 4945 N N . TYR A 1 625 ? -22.453 5.5 -7.203 1 95 625 TYR A N 1
ATOM 4946 C CA . TYR A 1 625 ? -21.891 5.934 -8.477 1 95 625 TYR A CA 1
ATOM 4947 C C . TYR A 1 625 ? -20.516 5.297 -8.703 1 95 625 TYR A C 1
ATOM 4949 O O . TYR A 1 625 ? -20.25 4.773 -9.789 1 95 625 TYR A O 1
ATOM 4957 N N . ALA A 1 626 ? -19.719 5.355 -7.758 1 96.38 626 ALA A N 1
ATOM 4958 C CA . ALA A 1 626 ? -18.344 4.871 -7.883 1 96.38 626 ALA A CA 1
ATOM 4959 C C . ALA A 1 626 ? -18.312 3.363 -8.125 1 96.38 626 ALA A C 1
ATOM 4961 O O . ALA A 1 626 ? -17.516 2.873 -8.93 1 96.38 626 ALA A O 1
ATOM 4962 N N . GLU A 1 627 ? -19.125 2.594 -7.402 1 94.5 627 GLU A N 1
ATOM 4963 C CA . GLU A 1 627 ? -19.172 1.145 -7.57 1 94.5 627 GLU A CA 1
ATOM 4964 C C . GLU A 1 627 ? -19.562 0.769 -9 1 94.5 627 GLU A C 1
ATOM 4966 O O . GLU A 1 627 ? -19.172 -0.288 -9.5 1 94.5 627 GLU A O 1
ATOM 4971 N N . GLU A 1 628 ? -20.266 1.636 -9.625 1 90.94 628 GLU A N 1
ATOM 4972 C CA . GLU A 1 628 ? -20.75 1.349 -10.969 1 90.94 628 GLU A CA 1
ATOM 4973 C C . GLU A 1 628 ? -19.75 1.813 -12.023 1 90.94 628 GLU A C 1
ATOM 4975 O O . GLU A 1 628 ? -19.578 1.159 -13.055 1 90.94 628 GLU A O 1
ATOM 4980 N N . LYS A 1 629 ? -19.016 2.951 -11.727 1 91.75 629 LYS A N 1
ATOM 4981 C CA . LYS A 1 629 ? -18.359 3.621 -12.844 1 91.75 629 LYS A CA 1
ATOM 4982 C C . LYS A 1 629 ? -16.859 3.787 -12.586 1 91.75 629 LYS A C 1
ATOM 4984 O O . LYS A 1 629 ? -16.094 4.09 -13.5 1 91.75 629 LYS A O 1
ATOM 4989 N N . LEU A 1 630 ? -16.484 3.594 -11.375 1 95.94 630 LEU A N 1
ATOM 4990 C CA . LEU A 1 630 ? -15.109 3.932 -11.031 1 95.94 630 LEU A CA 1
ATOM 4991 C C . LEU A 1 630 ? -14.383 2.729 -10.43 1 95.94 630 LEU A C 1
ATOM 4993 O O . LEU A 1 630 ? -15.016 1.711 -10.133 1 95.94 630 LEU A O 1
ATOM 4997 N N . ASP A 1 631 ? -13.023 2.822 -10.305 1 95.56 631 ASP A N 1
ATOM 4998 C CA . ASP A 1 631 ? -12.203 1.766 -9.719 1 95.56 631 ASP A CA 1
ATOM 4999 C C . ASP A 1 631 ? -12 1.987 -8.219 1 95.56 631 ASP A C 1
ATOM 5001 O O . ASP A 1 631 ? -11.586 1.075 -7.504 1 95.56 631 ASP A O 1
ATOM 5005 N N . GLY A 1 632 ? -12.258 3.189 -7.758 1 97.75 632 GLY A N 1
ATOM 5006 C CA . GLY A 1 632 ? -12.078 3.518 -6.352 1 97.75 632 GLY A CA 1
ATOM 5007 C C . GLY A 1 632 ? -12.586 4.898 -5.992 1 97.75 632 GLY A C 1
ATOM 5008 O O . GLY A 1 632 ? -13.055 5.641 -6.863 1 97.75 632 GLY A O 1
ATOM 5009 N N . LEU A 1 633 ? -12.578 5.234 -4.75 1 98.62 633 LEU A N 1
ATOM 5010 C CA . LEU A 1 633 ? -13.078 6.492 -4.207 1 98.62 633 LEU A CA 1
ATOM 5011 C C . LEU A 1 633 ? -12.141 7.035 -3.137 1 98.62 633 LEU A C 1
ATOM 5013 O O . LEU A 1 633 ? -11.633 6.277 -2.305 1 98.62 633 LEU A O 1
ATOM 5017 N N . VAL A 1 634 ? -11.805 8.32 -3.209 1 98.88 634 VAL A N 1
ATOM 5018 C CA . VAL A 1 634 ? -11.031 9.008 -2.182 1 98.88 634 VAL A CA 1
ATOM 5019 C C . VAL A 1 634 ? -11.898 10.055 -1.49 1 98.88 634 VAL A C 1
ATOM 5021 O O . VAL A 1 634 ? -12.531 10.883 -2.152 1 98.88 634 VAL A O 1
ATOM 5024 N N . ILE A 1 635 ? -12.008 9.984 -0.189 1 98.94 635 ILE A N 1
ATOM 5025 C CA . ILE A 1 635 ? -12.664 11.047 0.57 1 98.94 635 ILE A CA 1
ATOM 5026 C C . ILE A 1 635 ? -11.641 12.102 0.982 1 98.94 635 ILE A C 1
ATOM 5028 O O . ILE A 1 635 ? -10.742 11.82 1.778 1 98.94 635 ILE A O 1
ATOM 5032 N N . TRP A 1 636 ? -11.75 13.266 0.408 1 98.44 636 TRP A N 1
ATOM 5033 C CA . TRP A 1 636 ? -10.805 14.352 0.631 1 98.44 636 TRP A CA 1
ATOM 5034 C C . TRP A 1 636 ? -11.523 15.703 0.673 1 98.44 636 TRP A C 1
ATOM 5036 O O . TRP A 1 636 ? -12.508 15.906 -0.04 1 98.44 636 TRP A O 1
ATOM 5046 N N . GLN A 1 637 ? -11.023 16.609 1.484 1 98.06 637 GLN A N 1
ATOM 5047 C CA . GLN A 1 637 ? -11.68 17.891 1.666 1 98.06 637 GLN A CA 1
ATOM 5048 C C . GLN A 1 637 ? -10.797 19.031 1.165 1 98.06 637 GLN A C 1
ATOM 5050 O O . GLN A 1 637 ? -9.57 18.969 1.273 1 98.06 637 GLN A O 1
ATOM 5055 N N . GLU A 1 638 ? -11.438 20.062 0.731 1 92.75 638 GLU A N 1
ATOM 5056 C CA . GLU A 1 638 ? -10.727 21.281 0.354 1 92.75 638 GLU A CA 1
ATOM 5057 C C . GLU A 1 638 ? -10.336 22.109 1.583 1 92.75 638 GLU A C 1
ATOM 5059 O O . GLU A 1 638 ? -9.297 22.766 1.595 1 92.75 638 GLU A O 1
ATOM 5064 N N . GLN A 1 639 ? -11.18 22 2.568 1 94.19 639 GLN A N 1
ATOM 5065 C CA . GLN A 1 639 ? -10.93 22.719 3.812 1 94.19 639 GLN A CA 1
ATOM 5066 C C . GLN A 1 639 ? -9.773 22.094 4.586 1 94.19 639 GLN A C 1
ATOM 5068 O O . GLN A 1 639 ? -9.32 21 4.254 1 94.19 639 GLN A O 1
ATOM 5073 N N . ASP A 1 640 ? -9.273 22.75 5.602 1 92.5 640 ASP A N 1
ATOM 5074 C CA . ASP A 1 640 ? -8.086 22.312 6.332 1 92.5 640 ASP A CA 1
ATOM 5075 C C . ASP A 1 640 ? -8.453 21.328 7.441 1 92.5 640 ASP A C 1
ATOM 5077 O O . ASP A 1 640 ? -7.734 21.219 8.438 1 92.5 640 ASP A O 1
ATOM 5081 N N . VAL A 1 641 ? -9.609 20.75 7.34 1 97.12 641 VAL A N 1
ATOM 5082 C CA . VAL A 1 641 ? -10.055 19.703 8.25 1 97.12 641 VAL A CA 1
ATOM 5083 C C . VAL A 1 641 ? -10.664 18.547 7.445 1 97.12 641 VAL A C 1
ATOM 5085 O O . VAL A 1 641 ? -11.141 18.75 6.328 1 97.12 641 VAL A O 1
ATOM 5088 N N . PHE A 1 642 ? -10.609 17.391 7.984 1 98.38 642 PHE A N 1
ATOM 5089 C CA . PHE A 1 642 ? -11.305 16.266 7.363 1 98.38 642 PHE A CA 1
ATOM 5090 C C . PHE A 1 642 ? -12.797 16.344 7.656 1 98.38 642 PHE A C 1
ATOM 5092 O O . PHE A 1 642 ? -13.602 16.547 6.746 1 98.38 642 PHE A O 1
ATOM 5099 N N . SER A 1 643 ? -13.148 16.234 8.945 1 98.62 643 SER A N 1
ATOM 5100 C CA . SER A 1 643 ? -14.539 16.391 9.352 1 98.62 643 SER A CA 1
ATOM 5101 C C . SER A 1 643 ? -14.672 16.469 10.867 1 98.62 643 SER A C 1
ATOM 5103 O O . SER A 1 643 ? -14.078 15.656 11.586 1 98.62 643 SER A O 1
ATOM 5105 N N . VAL A 1 644 ? -15.508 17.422 11.32 1 95.94 644 VAL A N 1
ATOM 5106 C CA . VAL A 1 644 ? -15.695 17.547 12.758 1 95.94 644 VAL A CA 1
ATOM 5107 C C . VAL A 1 644 ? -16.812 16.625 13.219 1 95.94 644 VAL A C 1
ATOM 5109 O O . VAL A 1 644 ? -17.219 16.656 14.383 1 95.94 644 VAL A O 1
ATOM 5112 N N . GLY A 1 645 ? -17.312 15.844 12.266 1 96.19 645 GLY A N 1
ATOM 5113 C CA . GLY A 1 645 ? -18.312 14.852 12.641 1 96.19 645 GLY A CA 1
ATOM 5114 C C . GLY A 1 645 ? -19.734 15.312 12.398 1 96.19 645 GLY A C 1
ATOM 5115 O O . GLY A 1 645 ? -20 16.094 11.477 1 96.19 645 GLY A O 1
ATOM 5116 N N . ALA A 1 646 ? -20.641 14.797 13.164 1 93.56 646 ALA A N 1
ATOM 5117 C CA . ALA A 1 646 ? -22.062 15.086 12.992 1 93.56 646 ALA A CA 1
ATOM 5118 C C . ALA A 1 646 ? -22.344 16.578 13.172 1 93.56 646 ALA A C 1
ATOM 5120 O O . ALA A 1 646 ? -21.766 17.219 14.047 1 93.56 646 ALA A O 1
ATOM 5121 N N . ASN A 1 647 ? -23.156 17.094 12.32 1 90.19 647 ASN A N 1
ATOM 5122 C CA . ASN A 1 647 ? -23.625 18.469 12.484 1 90.19 647 ASN A CA 1
ATOM 5123 C C . ASN A 1 647 ? -24.5 18.609 13.727 1 90.19 647 ASN A C 1
ATOM 5125 O O . ASN A 1 647 ? -25.703 18.344 13.68 1 90.19 647 ASN A O 1
ATOM 5129 N N . LEU A 1 648 ? -23.938 19.078 14.758 1 82.5 648 LEU A N 1
ATOM 5130 C CA . LEU A 1 648 ? -24.594 19.141 16.062 1 82.5 648 LEU A CA 1
ATOM 5131 C C . LEU A 1 648 ? -25.812 20.062 16 1 82.5 648 LEU A C 1
ATOM 5133 O O . LEU A 1 648 ? -26.812 19.812 16.672 1 82.5 648 LEU A O 1
ATOM 5137 N N . GLU A 1 649 ? -25.641 21.125 15.273 1 78.12 649 GLU A N 1
ATOM 5138 C CA . GLU A 1 649 ? -26.766 22.047 15.125 1 78.12 649 GLU A CA 1
ATOM 5139 C C . GLU A 1 649 ? -27.969 21.359 14.477 1 78.12 649 GLU A C 1
ATOM 5141 O O . GLU A 1 649 ? -29.094 21.484 14.961 1 78.12 649 GLU A O 1
ATOM 5146 N N . GLU A 1 650 ? -27.656 20.719 13.445 1 80.12 650 GLU A N 1
ATOM 5147 C CA . GLU A 1 650 ? -28.719 19.984 12.75 1 80.12 650 GLU A CA 1
ATOM 5148 C C . GLU A 1 650 ? -29.312 18.906 13.633 1 80.12 650 GLU A C 1
ATOM 5150 O O . GLU A 1 650 ? -30.531 18.688 13.641 1 80.12 650 GLU A O 1
ATOM 5155 N N . PHE A 1 651 ? -28.5 18.25 14.375 1 78.62 651 PHE A N 1
ATOM 5156 C CA . PHE A 1 651 ? -28.938 17.203 15.297 1 78.62 651 PHE A CA 1
ATOM 5157 C C . PHE A 1 651 ? -29.844 17.781 16.375 1 78.62 651 PHE A C 1
ATOM 5159 O O . PHE A 1 651 ? -30.875 17.203 16.703 1 78.62 651 PHE A O 1
ATOM 5166 N N . GLY A 1 652 ? -29.422 18.875 16.953 1 73.19 652 GLY A N 1
ATOM 5167 C CA . GLY A 1 652 ? -30.203 19.547 17.969 1 73.19 652 GLY A CA 1
ATOM 5168 C C . GLY A 1 652 ? -31.578 19.969 17.484 1 73.19 652 GLY A C 1
ATOM 5169 O O . GLY A 1 652 ? -32.594 19.797 18.188 1 73.19 652 GLY A O 1
ATOM 5170 N N . ILE A 1 653 ? -31.547 20.453 16.297 1 68.25 653 ILE A N 1
ATOM 5171 C CA . ILE A 1 653 ? -32.812 20.906 15.703 1 68.25 653 ILE A CA 1
ATOM 5172 C C . ILE A 1 653 ? -33.719 19.719 15.492 1 68.25 653 ILE A C 1
ATOM 5174 O O . ILE A 1 653 ? -34.906 19.781 15.844 1 68.25 653 ILE A O 1
ATOM 5178 N N . LYS A 1 654 ? -33.25 18.641 15.016 1 73.81 654 LYS A N 1
ATOM 5179 C CA . LYS A 1 654 ? -34.031 17.438 14.773 1 73.81 654 LYS A CA 1
ATOM 5180 C C . LYS A 1 654 ? -34.594 16.859 16.078 1 73.81 654 LYS A C 1
ATOM 5182 O O . LYS A 1 654 ? -35.719 16.406 16.141 1 73.81 654 LYS A O 1
ATOM 5187 N N . PHE A 1 655 ? -33.719 16.891 17.016 1 73.25 655 PHE A N 1
ATOM 5188 C CA . PHE A 1 655 ? -34.125 16.375 18.328 1 73.25 655 PHE A CA 1
ATOM 5189 C C . PHE A 1 655 ? -35.25 17.219 18.922 1 73.25 655 PHE A C 1
ATOM 5191 O O . PHE A 1 655 ? -36.188 16.703 19.516 1 73.25 655 PHE A O 1
ATOM 5198 N N . ALA A 1 656 ? -35.062 18.5 18.844 1 64 656 ALA A N 1
ATOM 5199 C CA . ALA A 1 656 ? -36.062 19.406 19.375 1 64 656 ALA A CA 1
ATOM 5200 C C . ALA A 1 656 ? -37.406 19.219 18.672 1 64 656 ALA A C 1
ATOM 5202 O O . ALA A 1 656 ? -38.469 19.328 19.281 1 64 656 ALA A O 1
ATOM 5203 N N . MET A 1 657 ? -37.312 18.875 17.453 1 62.16 657 MET A N 1
ATOM 5204 C CA . MET A 1 657 ? -38.5 18.781 16.625 1 62.16 657 MET A CA 1
ATOM 5205 C C . MET A 1 657 ? -39.188 17.422 16.812 1 62.16 657 MET A C 1
ATOM 5207 O O . MET A 1 657 ? -40.406 17.344 16.891 1 62.16 657 MET A O 1
ATOM 5211 N N . ASN A 1 658 ? -38.469 16.391 16.797 1 68.75 658 ASN A N 1
ATOM 5212 C CA . ASN A 1 658 ? -39.031 15.047 16.703 1 68.75 658 ASN A CA 1
ATOM 5213 C C . ASN A 1 658 ? -38.656 14.188 17.906 1 68.75 658 ASN A C 1
ATOM 5215 O O . ASN A 1 658 ? -38.969 12.984 17.922 1 68.75 658 ASN A O 1
ATOM 5219 N N . GLY A 1 659 ? -38.062 14.75 18.781 1 68.25 659 GLY A N 1
ATOM 5220 C CA . GLY A 1 659 ? -37.719 14.047 20.016 1 68.25 659 GLY A CA 1
ATOM 5221 C C . GLY A 1 659 ? -36.875 12.812 19.766 1 68.25 659 GLY A C 1
ATOM 5222 O O . GLY A 1 659 ? -35.875 12.859 19.031 1 68.25 659 GLY A O 1
ATOM 5223 N N . GLU A 1 660 ? -37.188 11.773 20.391 1 77.38 660 GLU A N 1
ATOM 5224 C CA . GLU A 1 660 ? -36.438 10.531 20.391 1 77.38 660 GLU A CA 1
ATOM 5225 C C . GLU A 1 660 ? -36.438 9.875 19.016 1 77.38 660 GLU A C 1
ATOM 5227 O O . GLU A 1 660 ? -35.469 9.227 18.625 1 77.38 660 GLU A O 1
ATOM 5232 N N . ALA A 1 661 ? -37.469 10.008 18.312 1 81.19 661 ALA A N 1
ATOM 5233 C CA . ALA A 1 661 ? -37.562 9.398 16.984 1 81.19 661 ALA A CA 1
ATOM 5234 C C . ALA A 1 661 ? -36.562 9.977 16.016 1 81.19 661 ALA A C 1
ATOM 5236 O O . ALA A 1 661 ? -36.031 9.273 15.156 1 81.19 661 ALA A O 1
ATOM 5237 N N . ALA A 1 662 ? -36.312 11.172 16.172 1 80.25 662 ALA A N 1
ATOM 5238 C CA . ALA A 1 662 ? -35.344 11.836 15.32 1 80.25 662 ALA A CA 1
ATOM 5239 C C . ALA A 1 662 ? -33.938 11.297 15.578 1 80.25 662 ALA A C 1
ATOM 5241 O O . ALA A 1 662 ? -33.125 11.141 14.648 1 80.25 662 ALA A O 1
ATOM 5242 N N . ILE A 1 663 ? -33.656 11.008 16.797 1 85.69 663 ILE A N 1
ATOM 5243 C CA . ILE A 1 663 ? -32.375 10.461 17.188 1 85.69 663 ILE A CA 1
ATOM 5244 C C . ILE A 1 663 ? -32.156 9.102 16.516 1 85.69 663 ILE A C 1
ATOM 5246 O O . ILE A 1 663 ? -31.109 8.836 15.938 1 85.69 663 ILE A O 1
ATOM 5250 N N . GLU A 1 664 ? -33.156 8.312 16.625 1 90.69 664 GLU A N 1
ATOM 5251 C CA . GLU A 1 664 ? -33.062 6.973 16.047 1 90.69 664 GLU A CA 1
ATOM 5252 C C . GLU A 1 664 ? -32.844 7.035 14.547 1 90.69 664 GLU A C 1
ATOM 5254 O O . GLU A 1 664 ? -32.062 6.262 13.992 1 90.69 664 GLU A O 1
ATOM 5259 N N . GLU A 1 665 ? -33.531 7.902 13.93 1 89.44 665 GLU A N 1
ATOM 5260 C CA . GLU A 1 665 ? -33.406 8.039 12.477 1 89.44 665 GLU A CA 1
ATOM 5261 C C . GLU A 1 665 ? -31.984 8.422 12.07 1 89.44 665 GLU A C 1
ATOM 5263 O O . GLU A 1 665 ? -31.422 7.848 11.141 1 89.44 665 GLU A O 1
ATOM 5268 N N . VAL A 1 666 ? -31.453 9.383 12.742 1 90 666 VAL A N 1
ATOM 5269 C CA . VAL A 1 666 ? -30.109 9.875 12.414 1 90 666 VAL A CA 1
ATOM 5270 C C . VAL A 1 666 ? -29.078 8.766 12.633 1 90 666 VAL A C 1
ATOM 5272 O O . VAL A 1 666 ? -28.188 8.578 11.82 1 90 666 VAL A O 1
ATOM 5275 N N . ILE A 1 667 ? -29.203 8.023 13.68 1 95.25 667 ILE A N 1
ATOM 5276 C CA . ILE A 1 667 ? -28.25 6.98 14.031 1 95.25 667 ILE A CA 1
ATOM 5277 C C . ILE A 1 667 ? -28.375 5.82 13.047 1 95.25 667 ILE A C 1
ATOM 5279 O O . ILE A 1 667 ? -27.359 5.312 12.555 1 95.25 667 ILE A O 1
ATOM 5283 N N . ARG A 1 668 ? -29.578 5.445 12.719 1 95.81 668 ARG A N 1
ATOM 5284 C CA . ARG A 1 668 ? -29.781 4.348 11.781 1 95.81 668 ARG A CA 1
ATOM 5285 C C . ARG A 1 668 ? -29.25 4.707 10.391 1 95.81 668 ARG A C 1
ATOM 5287 O O . ARG A 1 668 ? -28.719 3.852 9.688 1 95.81 668 ARG A O 1
ATOM 5294 N N . LYS A 1 669 ? -29.469 5.91 10.031 1 95.31 669 LYS A N 1
ATOM 5295 C CA . LYS A 1 669 ? -28.922 6.367 8.75 1 95.31 669 LYS A CA 1
ATOM 5296 C C . LYS A 1 669 ? -27.406 6.289 8.734 1 95.31 669 LYS A C 1
ATOM 5298 O O . LYS A 1 669 ? -26.812 5.836 7.758 1 95.31 669 LYS A O 1
ATOM 5303 N N . GLY A 1 670 ? -26.797 6.766 9.805 1 97.38 670 GLY A N 1
ATOM 5304 C CA . GLY A 1 670 ? -25.359 6.641 9.93 1 97.38 670 GLY A CA 1
ATOM 5305 C C . GLY A 1 670 ? -24.875 5.203 9.906 1 97.38 670 GLY A C 1
ATOM 5306 O O . GLY A 1 670 ? -23.859 4.891 9.281 1 97.38 670 GLY A O 1
ATOM 5307 N N . HIS A 1 671 ? -25.594 4.309 10.609 1 97.88 671 HIS A N 1
ATOM 5308 C CA . HIS A 1 671 ? -25.281 2.887 10.586 1 97.88 671 HIS A CA 1
ATOM 5309 C C . HIS A 1 671 ? -25.312 2.342 9.164 1 97.88 671 HIS A C 1
ATOM 5311 O O . HIS A 1 671 ? -24.375 1.664 8.727 1 97.88 671 HIS A O 1
ATOM 5317 N N . SER A 1 672 ? -26.312 2.689 8.469 1 97.56 672 SER A N 1
ATOM 5318 C CA . SER A 1 672 ? -26.531 2.154 7.133 1 97.56 672 SER A CA 1
ATOM 5319 C C . SER A 1 672 ? -25.469 2.646 6.152 1 97.56 672 SER A C 1
ATOM 5321 O O . SER A 1 672 ? -24.984 1.878 5.328 1 97.56 672 SER A O 1
ATOM 5323 N N . ILE A 1 673 ? -25.125 3.883 6.262 1 98.06 673 ILE A N 1
ATOM 5324 C CA . ILE A 1 673 ? -24.281 4.492 5.238 1 98.06 673 ILE A CA 1
ATOM 5325 C C . ILE A 1 673 ? -22.812 4.355 5.633 1 98.06 673 ILE A C 1
ATOM 5327 O O . ILE A 1 673 ? -22 3.848 4.855 1 98.06 673 ILE A O 1
ATOM 5331 N N . ILE A 1 674 ? -22.422 4.738 6.855 1 98.31 674 ILE A N 1
ATOM 5332 C CA . ILE A 1 674 ? -21.031 4.762 7.277 1 98.31 674 ILE A CA 1
ATOM 5333 C C . ILE A 1 674 ? -20.594 3.357 7.691 1 98.31 674 ILE A C 1
ATOM 5335 O O . ILE A 1 674 ? -19.609 2.822 7.16 1 98.31 674 ILE A O 1
ATOM 5339 N N . SER A 1 675 ? -21.312 2.67 8.547 1 97.38 675 SER A N 1
ATOM 5340 C CA . SER A 1 675 ? -20.875 1.415 9.156 1 97.38 675 SER A CA 1
ATOM 5341 C C . SER A 1 675 ? -21.078 0.243 8.203 1 97.38 675 SER A C 1
ATOM 5343 O O . SER A 1 675 ? -20.453 -0.81 8.359 1 97.38 675 SER A O 1
ATOM 5345 N N . LYS A 1 676 ? -22 0.397 7.219 1 96.69 676 LYS A N 1
ATOM 5346 C CA . LYS A 1 676 ? -22.297 -0.74 6.352 1 96.69 676 LYS A CA 1
ATOM 5347 C C . LYS A 1 676 ? -21.906 -0.443 4.902 1 96.69 676 LYS A C 1
ATOM 5349 O O . LYS A 1 676 ? -20.938 -1.001 4.387 1 96.69 676 LYS A O 1
ATOM 5354 N N . LYS A 1 677 ? -22.547 0.528 4.281 1 97.25 677 LYS A N 1
ATOM 5355 C CA . LYS A 1 677 ? -22.312 0.792 2.865 1 97.25 677 LYS A CA 1
ATOM 5356 C C . LYS A 1 677 ? -20.859 1.163 2.602 1 97.25 677 LYS A C 1
ATOM 5358 O O . LYS A 1 677 ? -20.219 0.613 1.697 1 97.25 677 LYS A O 1
ATOM 5363 N N . LEU A 1 678 ? -20.328 2.105 3.406 1 98.31 678 LEU A N 1
ATOM 5364 C CA . LEU A 1 678 ? -18.953 2.523 3.248 1 98.31 678 LEU A CA 1
ATOM 5365 C C . LEU A 1 678 ? -18 1.375 3.561 1 98.31 678 LEU A C 1
ATOM 5367 O O . LEU A 1 678 ? -17.078 1.088 2.779 1 98.31 678 LEU A O 1
ATOM 5371 N N . ARG A 1 679 ? -18.203 0.641 4.621 1 97.5 679 ARG A N 1
ATOM 5372 C CA . ARG A 1 679 ? -17.312 -0.417 5.094 1 97.5 679 ARG A CA 1
ATOM 5373 C C . ARG A 1 679 ? -17.266 -1.575 4.102 1 97.5 679 ARG A C 1
ATOM 5375 O O . ARG A 1 679 ? -16.219 -2.188 3.906 1 97.5 679 ARG A O 1
ATOM 5382 N N . TYR A 1 680 ? -18.344 -1.835 3.443 1 96.12 680 TYR A N 1
ATOM 5383 C CA . TYR A 1 680 ? -18.422 -3.029 2.611 1 96.12 680 TYR A CA 1
ATOM 5384 C C . TYR A 1 680 ? -18.625 -2.662 1.146 1 96.12 680 TYR A C 1
ATOM 5386 O O . TYR A 1 680 ? -19.234 -3.412 0.387 1 96.12 680 TYR A O 1
ATOM 5394 N N . SER A 1 681 ? -18.109 -1.427 0.859 1 96.69 681 SER A N 1
ATOM 5395 C CA . SER A 1 681 ? -18.141 -1.014 -0.541 1 96.69 681 SER A CA 1
ATOM 5396 C C . SER A 1 681 ? -17.375 -1.999 -1.426 1 96.69 681 SER A C 1
ATOM 5398 O O . SER A 1 681 ? -16.344 -2.535 -1.024 1 96.69 681 SER A O 1
ATOM 5400 N N . LYS A 1 682 ? -17.875 -2.148 -2.662 1 94.62 682 LYS A N 1
ATOM 5401 C CA . LYS A 1 682 ? -17.297 -3.104 -3.604 1 94.62 682 LYS A CA 1
ATOM 5402 C C . LYS A 1 682 ? -16.047 -2.537 -4.266 1 94.62 682 LYS A C 1
ATOM 5404 O O . LYS A 1 682 ? -15.336 -3.25 -4.977 1 94.62 682 LYS A O 1
ATOM 5409 N N . ILE A 1 683 ? -15.766 -1.288 -4.094 1 96.19 683 ILE A N 1
ATOM 5410 C CA . ILE A 1 683 ? -14.547 -0.639 -4.566 1 96.19 683 ILE A CA 1
ATOM 5411 C C . ILE A 1 683 ? -13.75 -0.104 -3.377 1 96.19 683 ILE A C 1
ATOM 5413 O O . ILE A 1 683 ? -14.32 0.166 -2.314 1 96.19 683 ILE A O 1
ATOM 5417 N N . PRO A 1 684 ? -12.453 0.003 -3.506 1 98.12 684 PRO A N 1
ATOM 5418 C CA . PRO A 1 684 ? -11.688 0.552 -2.387 1 98.12 684 PRO A CA 1
ATOM 5419 C C . PRO A 1 684 ? -11.992 2.023 -2.125 1 98.12 684 PRO A C 1
ATOM 5421 O O . PRO A 1 684 ? -12.062 2.822 -3.064 1 98.12 684 PRO A O 1
ATOM 5424 N N . VAL A 1 685 ? -12.203 2.379 -0.897 1 98.81 685 VAL A N 1
ATOM 5425 C CA . VAL A 1 685 ? -12.391 3.758 -0.459 1 98.81 685 VAL A CA 1
ATOM 5426 C C . VAL A 1 685 ? -11.25 4.164 0.471 1 98.81 685 VAL A C 1
ATOM 5428 O O . VAL A 1 685 ? -11.023 3.521 1.498 1 98.81 685 VAL A O 1
ATOM 5431 N N . VAL A 1 686 ? -10.5 5.23 0.102 1 98.88 686 VAL A N 1
ATOM 5432 C CA . VAL A 1 686 ? -9.367 5.711 0.878 1 98.88 686 VAL A CA 1
ATOM 5433 C C . VAL A 1 686 ? -9.695 7.074 1.487 1 98.88 686 VAL A C 1
ATOM 5435 O O . VAL A 1 686 ? -10.094 7.996 0.776 1 98.88 686 VAL A O 1
ATOM 5438 N N . ALA A 1 687 ? -9.586 7.227 2.787 1 98.88 687 ALA A N 1
ATOM 5439 C CA . ALA A 1 687 ? -9.75 8.516 3.451 1 98.88 687 ALA A CA 1
ATOM 5440 C C . ALA A 1 687 ? -8.445 9.305 3.451 1 98.88 687 ALA A C 1
ATOM 5442 O O . ALA A 1 687 ? -7.43 8.844 3.98 1 98.88 687 ALA A O 1
ATOM 5443 N N . ALA A 1 688 ? -8.414 10.445 2.814 1 98.81 688 ALA A N 1
ATOM 5444 C CA . ALA A 1 688 ? -7.293 11.383 2.877 1 98.81 688 ALA A CA 1
ATOM 5445 C C . ALA A 1 688 ? -7.496 12.414 3.98 1 98.81 688 ALA A C 1
ATOM 5447 O O . ALA A 1 688 ? -8.258 13.367 3.814 1 98.81 688 ALA A O 1
ATOM 5448 N N . VAL A 1 689 ? -6.762 12.242 5.059 1 98.75 689 VAL A N 1
ATOM 5449 C CA . VAL A 1 689 ? -7.117 12.883 6.316 1 98.75 689 VAL A CA 1
ATOM 5450 C C . VAL A 1 689 ? -6.113 13.984 6.637 1 98.75 689 VAL A C 1
ATOM 5452 O O . VAL A 1 689 ? -4.898 13.773 6.551 1 98.75 689 VAL A O 1
ATOM 5455 N N . LYS A 1 690 ? -6.586 15.164 6.965 1 97.88 690 LYS A N 1
ATOM 5456 C CA . LYS A 1 690 ? -5.789 16.25 7.512 1 97.88 690 LYS A CA 1
ATOM 5457 C C . LYS A 1 690 ? -6.566 17.031 8.57 1 97.88 690 LYS A C 1
ATOM 5459 O O . LYS A 1 690 ? -7.797 17.078 8.531 1 97.88 690 LYS A O 1
ATOM 5464 N N . GLY A 1 691 ? -5.891 17.641 9.477 1 98 691 GLY A N 1
ATOM 5465 C CA . GLY A 1 691 ? -6.559 18.438 10.5 1 98 691 GLY A CA 1
ATOM 5466 C C . GLY A 1 691 ? -7.473 17.609 11.391 1 98 691 GLY A C 1
ATOM 5467 O O . GLY A 1 691 ? -7.117 16.5 11.797 1 98 691 GLY A O 1
ATOM 5468 N N . PHE A 1 692 ? -8.648 18.125 11.688 1 98.19 692 PHE A N 1
ATOM 5469 C CA . PHE A 1 692 ? -9.578 17.516 12.633 1 98.19 692 PHE A CA 1
ATOM 5470 C C . PHE A 1 692 ? -10.367 16.406 11.961 1 98.19 692 PHE A C 1
ATOM 5472 O O . PHE A 1 692 ? -10.875 16.562 10.852 1 98.19 692 PHE A O 1
ATOM 5479 N N . ALA A 1 693 ? -10.477 15.32 12.547 1 98.69 693 ALA A N 1
ATOM 5480 C CA . ALA A 1 693 ? -11.391 14.219 12.242 1 98.69 693 ALA A CA 1
ATOM 5481 C C . ALA A 1 693 ? -12.023 13.672 13.516 1 98.69 693 ALA A C 1
ATOM 5483 O O . ALA A 1 693 ? -11.523 12.711 14.102 1 98.69 693 ALA A O 1
ATOM 5484 N N . PHE A 1 694 ? -13.195 14.195 13.883 1 97.69 694 PHE A N 1
ATOM 5485 C CA . PHE A 1 694 ? -13.812 13.914 15.172 1 97.69 694 PHE A CA 1
ATOM 5486 C C . PHE A 1 694 ? -15.141 13.188 14.992 1 97.69 694 PHE A C 1
ATOM 5488 O O . PHE A 1 694 ? -15.82 13.367 13.984 1 97.69 694 PHE A O 1
ATOM 5495 N N . GLY A 1 695 ? -15.484 12.398 15.945 1 97.69 695 GLY A N 1
ATOM 5496 C CA . GLY A 1 695 ? -16.781 11.734 15.93 1 97.69 695 GLY A CA 1
ATOM 5497 C C . GLY A 1 695 ? -17.094 11.055 14.609 1 97.69 695 GLY A C 1
ATOM 5498 O O . GLY A 1 695 ? -16.328 10.203 14.148 1 97.69 695 GLY A O 1
ATOM 5499 N N . GLY A 1 696 ? -18.094 11.633 13.977 1 98.12 696 GLY A N 1
ATOM 5500 C CA . GLY A 1 696 ? -18.469 11.102 12.68 1 98.12 696 GLY A CA 1
ATOM 5501 C C . GLY A 1 696 ? -17.359 11.125 11.664 1 98.12 696 GLY A C 1
ATOM 5502 O O . GLY A 1 696 ? -17.281 10.266 10.789 1 98.12 696 GLY A O 1
ATOM 5503 N N . GLY A 1 697 ? -16.516 12.141 11.727 1 98.56 697 GLY A N 1
ATOM 5504 C CA . GLY A 1 697 ? -15.336 12.156 10.867 1 98.56 697 GLY A CA 1
ATOM 5505 C C . GLY A 1 697 ? -14.391 11 11.133 1 98.56 697 GLY A C 1
ATOM 5506 O O . GLY A 1 697 ? -13.906 10.359 10.195 1 98.56 697 GLY A O 1
ATOM 5507 N N . CYS A 1 698 ? -14.109 10.727 12.398 1 98.75 698 CYS A N 1
ATOM 5508 C CA . CYS A 1 698 ? -13.297 9.586 12.781 1 98.75 698 CYS A CA 1
ATOM 5509 C C . CYS A 1 698 ? -13.969 8.273 12.383 1 98.75 698 CYS A C 1
ATOM 5511 O O . CYS A 1 698 ? -13.312 7.355 11.898 1 98.75 698 CYS A O 1
ATOM 5513 N N . GLU A 1 699 ? -15.289 8.195 12.609 1 98.75 699 GLU A N 1
ATOM 5514 C CA . GLU A 1 699 ? -16.031 6.996 12.242 1 98.75 699 GLU A CA 1
ATOM 5515 C C . GLU A 1 699 ? -15.969 6.742 10.742 1 98.75 699 GLU A C 1
ATOM 5517 O O . GLU A 1 699 ? -15.953 5.59 10.297 1 98.75 699 GLU A O 1
ATOM 5522 N N . THR A 1 700 ? -15.914 7.785 9.945 1 98.75 700 THR A N 1
ATOM 5523 C CA . THR A 1 700 ? -15.742 7.66 8.5 1 98.75 700 THR A CA 1
ATOM 5524 C C . THR A 1 700 ? -14.383 7.051 8.172 1 98.75 700 THR A C 1
ATOM 5526 O O . THR A 1 700 ? -14.281 6.184 7.297 1 98.75 700 THR A O 1
ATOM 5529 N N . ILE A 1 701 ? -13.352 7.453 8.883 1 98.81 701 ILE A N 1
ATOM 5530 C CA . ILE A 1 701 ? -12.016 6.906 8.688 1 98.81 701 ILE A CA 1
ATOM 5531 C C . ILE A 1 701 ? -12 5.426 9.062 1 98.81 701 ILE A C 1
ATOM 5533 O O . ILE A 1 701 ? -11.5 4.594 8.312 1 98.81 701 ILE A O 1
ATOM 5537 N N . LEU A 1 702 ? -12.625 5.09 10.211 1 98.56 702 LEU A N 1
ATOM 5538 C CA . LEU A 1 702 ? -12.633 3.732 10.742 1 98.56 702 LEU A CA 1
ATOM 5539 C C . LEU A 1 702 ? -13.266 2.764 9.75 1 98.56 702 LEU A C 1
ATOM 5541 O O . LEU A 1 702 ? -12.875 1.596 9.68 1 98.56 702 LEU A O 1
ATOM 5545 N N . HIS A 1 703 ? -14.219 3.252 8.984 1 98.5 703 HIS A N 1
ATOM 5546 C CA . HIS A 1 703 ? -14.977 2.355 8.125 1 98.5 703 HIS A CA 1
ATOM 5547 C C . HIS A 1 703 ? -14.539 2.486 6.668 1 98.5 703 HIS A C 1
ATOM 5549 O O . HIS A 1 703 ? -15.125 1.858 5.781 1 98.5 703 HIS A O 1
ATOM 5555 N N . SER A 1 704 ? -13.531 3.326 6.363 1 98.62 704 SER A N 1
ATOM 5556 C CA . SER A 1 704 ? -12.875 3.314 5.062 1 98.62 704 SER A CA 1
ATOM 5557 C C . SER A 1 704 ? -11.891 2.154 4.953 1 98.62 704 SER A C 1
ATOM 5559 O O . SER A 1 704 ? -11.477 1.583 5.965 1 98.62 704 SER A O 1
ATOM 5561 N N . ASP A 1 705 ? -11.523 1.794 3.738 1 98.19 705 ASP A N 1
ATOM 5562 C CA . ASP A 1 705 ? -10.672 0.627 3.523 1 98.19 705 ASP A CA 1
ATOM 5563 C C . ASP A 1 705 ? -9.219 0.941 3.857 1 98.19 705 ASP A C 1
ATOM 5565 O O . ASP A 1 705 ? -8.453 0.046 4.223 1 98.19 705 ASP A O 1
ATOM 5569 N N . ALA A 1 706 ? -8.797 2.137 3.686 1 98.5 706 ALA A N 1
ATOM 5570 C CA . ALA A 1 706 ? -7.461 2.631 4.004 1 98.5 706 ALA A CA 1
ATOM 5571 C C . ALA A 1 706 ? -7.48 4.129 4.285 1 98.5 706 ALA A C 1
ATOM 5573 O O . ALA A 1 706 ? -8.477 4.805 4.016 1 98.5 706 ALA A O 1
ATOM 5574 N N . ALA A 1 707 ? -6.422 4.598 4.871 1 98.81 707 ALA A N 1
ATOM 5575 C CA . ALA A 1 707 ? -6.281 6.035 5.102 1 98.81 707 ALA A CA 1
ATOM 5576 C C . ALA A 1 707 ? -4.883 6.516 4.734 1 98.81 707 ALA A C 1
ATOM 5578 O O . ALA A 1 707 ? -3.912 5.758 4.836 1 98.81 707 ALA A O 1
ATOM 5579 N N . VAL A 1 708 ? -4.816 7.648 4.172 1 98.88 708 VAL A N 1
ATOM 5580 C CA . VAL A 1 708 ? -3.609 8.453 4.004 1 98.88 708 VAL A CA 1
ATOM 5581 C C . VAL A 1 708 ? -3.715 9.727 4.84 1 98.88 708 VAL A C 1
ATOM 5583 O O . VAL A 1 708 ? -4.488 10.625 4.512 1 98.88 708 VAL A O 1
ATOM 5586 N N . ALA A 1 709 ? -2.924 9.758 5.902 1 98.81 709 ALA A N 1
ATOM 5587 C CA . ALA A 1 709 ? -3.07 10.852 6.859 1 98.81 709 ALA A CA 1
ATOM 5588 C C . ALA A 1 709 ? -1.865 11.781 6.812 1 98.81 709 ALA A C 1
ATOM 5590 O O . ALA A 1 709 ? -0.72 11.328 6.77 1 98.81 709 ALA A O 1
ATOM 5591 N N . ALA A 1 710 ? -2.203 13.086 6.758 1 98.5 710 ALA A N 1
ATOM 5592 C CA . ALA A 1 710 ? -1.135 14.047 7.008 1 98.5 710 ALA A CA 1
ATOM 5593 C C . ALA A 1 710 ? -0.553 13.867 8.406 1 98.5 710 ALA A C 1
ATOM 5595 O O . ALA A 1 710 ? -1.264 13.477 9.336 1 98.5 710 ALA A O 1
ATOM 5596 N N . TYR A 1 711 ? 0.69 14.141 8.523 1 97.75 711 TYR A N 1
ATOM 5597 C CA . TYR A 1 711 ? 1.357 14.055 9.812 1 97.75 711 TYR A CA 1
ATOM 5598 C C . TYR A 1 711 ? 0.571 14.805 10.883 1 97.75 711 TYR A C 1
ATOM 5600 O O . TYR A 1 711 ? 0.408 14.32 12.008 1 97.75 711 TYR A O 1
ATOM 5608 N N . GLU A 1 712 ? 0.095 15.938 10.453 1 97.69 712 GLU A N 1
ATOM 5609 C CA . GLU A 1 712 ? -0.727 16.75 11.352 1 97.69 712 GLU A CA 1
ATOM 5610 C C . GLU A 1 712 ? -2.207 16.406 11.195 1 97.69 712 GLU A C 1
ATOM 5612 O O . GLU A 1 712 ? -2.963 17.172 10.586 1 97.69 712 GLU A O 1
ATOM 5617 N N . SER A 1 713 ? -2.631 15.344 11.68 1 98.38 713 SER A N 1
ATOM 5618 C CA . SER A 1 713 ? -4.012 14.891 11.781 1 98.38 713 SER A CA 1
ATOM 5619 C C . SER A 1 713 ? -4.406 14.641 13.234 1 98.38 713 SER A C 1
ATOM 5621 O O . SER A 1 713 ? -3.699 13.953 13.969 1 98.38 713 SER A O 1
ATOM 5623 N N . TYR A 1 714 ? -5.449 15.234 13.633 1 98.31 714 TYR A N 1
ATOM 5624 C CA . TYR A 1 714 ? -6.008 15.102 14.969 1 98.31 714 TYR A CA 1
ATOM 5625 C C . TYR A 1 714 ? -7.305 14.297 14.945 1 98.31 714 TYR A C 1
ATOM 5627 O O . TYR A 1 714 ? -8.352 14.805 14.531 1 98.31 714 TYR A O 1
ATOM 5635 N N . ILE A 1 715 ? -7.219 13.078 15.398 1 98.69 715 ILE A N 1
ATOM 5636 C CA . ILE A 1 715 ? -8.281 12.109 15.172 1 98.69 715 ILE A CA 1
ATOM 5637 C C . ILE A 1 715 ? -8.797 11.578 16.5 1 98.69 715 ILE A C 1
ATOM 5639 O O . ILE A 1 715 ? -8.008 11.242 17.391 1 98.69 715 ILE A O 1
ATOM 5643 N N . GLY A 1 716 ? -10.141 11.562 16.656 1 98.38 716 GLY A N 1
ATOM 5644 C CA . GLY A 1 716 ? -10.648 10.992 17.906 1 98.38 716 GLY A CA 1
ATOM 5645 C C . GLY A 1 716 ? -12.148 10.812 17.906 1 98.38 716 GLY A C 1
ATOM 5646 O O . GLY A 1 716 ? -12.867 11.5 17.172 1 98.38 716 GLY A O 1
ATOM 5647 N N . LEU A 1 717 ? -12.602 9.82 18.625 1 98.44 717 LEU A N 1
ATOM 5648 C CA . LEU A 1 717 ? -14.008 9.664 18.984 1 98.44 717 LEU A CA 1
ATOM 5649 C C . LEU A 1 717 ? -14.336 10.445 20.25 1 98.44 717 LEU A C 1
ATOM 5651 O O . LEU A 1 717 ? -14.234 9.914 21.359 1 98.44 717 LEU A O 1
ATOM 5655 N N . VAL A 1 718 ? -14.859 11.672 20.109 1 96.38 718 VAL A N 1
ATOM 5656 C CA . VAL A 1 718 ? -14.898 12.68 21.172 1 96.38 718 VAL A CA 1
ATOM 5657 C C . VAL A 1 718 ? -16.297 12.75 21.766 1 96.38 718 VAL A C 1
ATOM 5659 O O . VAL A 1 718 ? -16.594 13.656 22.547 1 96.38 718 VAL A O 1
ATOM 5662 N N . GLU A 1 719 ? -17.141 11.852 21.484 1 95.75 719 GLU A N 1
ATOM 5663 C CA . GLU A 1 719 ? -18.578 11.914 21.797 1 95.75 719 GLU A CA 1
ATOM 5664 C C . GLU A 1 719 ? -18.812 12.008 23.312 1 95.75 719 GLU A C 1
ATOM 5666 O O . GLU A 1 719 ? -19.734 12.672 23.75 1 95.75 719 GLU A O 1
ATOM 5671 N N . ALA A 1 720 ? -18 11.352 24.078 1 95.25 720 ALA A N 1
ATOM 5672 C CA . ALA A 1 720 ? -18.172 11.375 25.531 1 95.25 720 ALA A CA 1
ATOM 5673 C C . ALA A 1 720 ? -18.078 12.805 26.062 1 95.25 720 ALA A C 1
ATOM 5675 O O . ALA A 1 720 ? -18.703 13.125 27.078 1 95.25 720 ALA A O 1
ATOM 5676 N N . ALA A 1 721 ? -17.344 13.656 25.391 1 92.56 721 ALA A N 1
ATOM 5677 C CA . ALA A 1 721 ? -17.188 15.047 25.828 1 92.56 721 ALA A CA 1
ATOM 5678 C C . ALA A 1 721 ? -18.5 15.812 25.719 1 92.56 721 ALA A C 1
ATOM 5680 O O . ALA A 1 721 ? -18.703 16.812 26.406 1 92.56 721 ALA A O 1
ATOM 5681 N N . VAL A 1 722 ? -19.406 15.344 24.875 1 91.06 722 VAL A N 1
ATOM 5682 C CA . VAL A 1 722 ? -20.688 16.016 24.75 1 91.06 722 VAL A CA 1
ATOM 5683 C C . VAL A 1 722 ? -21.797 15.156 25.359 1 91.06 722 VAL A C 1
ATOM 5685 O O . VAL A 1 722 ? -22.969 15.367 25.094 1 91.06 722 VAL A O 1
ATOM 5688 N N . GLY A 1 723 ? -21.406 14.094 26.078 1 93.62 723 GLY A N 1
ATOM 5689 C CA . GLY A 1 723 ? -22.328 13.359 26.922 1 93.62 723 GLY A CA 1
ATOM 5690 C C . GLY A 1 723 ? -22.969 12.172 26.234 1 93.62 723 GLY A C 1
ATOM 5691 O O . GLY A 1 723 ? -24 11.664 26.672 1 93.62 723 GLY A O 1
ATOM 5692 N N . ILE A 1 724 ? -22.5 11.789 25.094 1 94.94 724 ILE A N 1
ATOM 5693 C CA . ILE A 1 724 ? -23.031 10.633 24.375 1 94.94 724 ILE A CA 1
ATOM 5694 C C . ILE A 1 724 ? -21.891 9.68 24.016 1 94.94 724 ILE A C 1
ATOM 5696 O O . ILE A 1 724 ? -20.766 9.844 24.484 1 94.94 724 ILE A O 1
ATOM 5700 N N . ILE A 1 725 ? -22.172 8.578 23.312 1 97.56 725 ILE A N 1
ATOM 5701 C CA . ILE A 1 725 ? -21.188 7.633 22.781 1 97.56 725 ILE A CA 1
ATOM 5702 C C . ILE A 1 725 ? -21.203 7.672 21.266 1 97.56 725 ILE A C 1
ATOM 5704 O O . ILE A 1 725 ? -22.109 8.266 20.656 1 97.56 725 ILE A O 1
ATOM 5708 N N . PRO A 1 726 ? -20.156 7.133 20.609 1 97.88 726 PRO A N 1
ATOM 5709 C CA . PRO A 1 726 ? -20.203 7.117 19.141 1 97.88 726 PRO A CA 1
ATOM 5710 C C . PRO A 1 726 ? -21.484 6.516 18.594 1 97.88 726 PRO A C 1
ATOM 5712 O O . PRO A 1 726 ? -21.984 5.523 19.141 1 97.88 726 PRO A O 1
ATOM 5715 N N . GLY A 1 727 ? -22.031 7.086 17.547 1 96.88 727 GLY A N 1
ATOM 5716 C CA . GLY A 1 727 ? -23.359 6.699 17.078 1 96.88 727 GLY A CA 1
ATOM 5717 C C . GLY A 1 727 ? -23.359 6.105 15.688 1 96.88 727 GLY A C 1
ATOM 5718 O O . GLY A 1 727 ? -24.359 5.578 15.227 1 96.88 727 GLY A O 1
ATOM 5719 N N . TRP A 1 728 ? -22.281 6.211 14.969 1 98.19 728 TRP A N 1
ATOM 5720 C CA . TRP A 1 728 ? -22.25 5.723 13.594 1 98.19 728 TRP A CA 1
ATOM 5721 C C . TRP A 1 728 ? -21.266 4.562 13.453 1 98.19 728 TRP A C 1
ATOM 5723 O O . TRP A 1 728 ? -20.594 4.438 12.422 1 98.19 728 TRP A O 1
ATOM 5733 N N . GLY A 1 729 ? -21.078 3.756 14.508 1 98.31 729 GLY A N 1
ATOM 5734 C CA . GLY A 1 729 ? -20.328 2.502 14.469 1 98.31 729 GLY A CA 1
ATOM 5735 C C . GLY A 1 729 ? -18.938 2.607 15.055 1 98.31 729 GLY A C 1
ATOM 5736 O O . GLY A 1 729 ? -18.156 1.667 14.969 1 98.31 729 GLY A O 1
ATOM 5737 N N . GLY A 1 730 ? -18.594 3.754 15.656 1 98.31 730 GLY A N 1
ATOM 5738 C CA . GLY A 1 730 ? -17.266 3.895 16.25 1 98.31 730 GLY A CA 1
ATOM 5739 C C . GLY A 1 730 ? -17 2.9 17.359 1 98.31 730 GLY A C 1
ATOM 5740 O O . GLY A 1 730 ? -15.938 2.283 17.406 1 98.31 730 GLY A O 1
ATOM 5741 N N . SER A 1 731 ? -17.953 2.752 18.266 1 98 731 SER A N 1
ATOM 5742 C CA . SER A 1 731 ? -17.828 1.786 19.344 1 98 731 SER A CA 1
ATOM 5743 C C . SER A 1 731 ? -17.766 0.36 18.812 1 98 731 SER A C 1
ATOM 5745 O O . SER A 1 731 ? -16.938 -0.446 19.281 1 98 731 SER A O 1
ATOM 5747 N N . LYS A 1 732 ? -18.609 0.127 17.906 1 97.38 732 LYS A N 1
ATOM 5748 C CA . LYS A 1 732 ? -18.656 -1.192 17.281 1 97.38 732 LYS A CA 1
ATOM 5749 C C . LYS A 1 732 ? -17.312 -1.537 16.625 1 97.38 732 LYS A C 1
ATOM 5751 O O . LYS A 1 732 ? -16.766 -2.615 16.859 1 97.38 732 LYS A O 1
ATOM 5756 N N . GLU A 1 733 ? -16.797 -0.668 15.836 1 97.56 733 GLU A N 1
ATOM 5757 C CA . GLU A 1 733 ? -15.57 -0.937 15.086 1 97.56 733 GLU A CA 1
ATOM 5758 C C . GLU A 1 733 ? -14.375 -1.119 16.016 1 97.56 733 GLU A C 1
ATOM 5760 O O . GLU A 1 733 ? -13.508 -1.958 15.766 1 97.56 733 GLU A O 1
ATOM 5765 N N . MET A 1 734 ? -14.32 -0.32 17.047 1 97.56 734 MET A N 1
ATOM 5766 C CA . MET A 1 734 ? -13.234 -0.447 18.016 1 97.56 734 MET A CA 1
ATOM 5767 C C . MET A 1 734 ? -13.297 -1.792 18.734 1 97.56 734 MET A C 1
ATOM 5769 O O . MET A 1 734 ? -12.258 -2.393 19.031 1 97.56 734 MET A O 1
ATOM 5773 N N . ALA A 1 735 ? -14.516 -2.258 19 1 96.94 735 ALA A N 1
ATOM 5774 C CA . ALA A 1 735 ? -14.68 -3.582 19.594 1 96.94 735 ALA A CA 1
ATOM 5775 C C . ALA A 1 735 ? -14.258 -4.68 18.625 1 96.94 735 ALA A C 1
ATOM 5777 O O . ALA A 1 735 ? -13.586 -5.641 19.016 1 96.94 735 ALA A O 1
ATOM 5778 N N . VAL A 1 736 ? -14.641 -4.535 17.406 1 96.25 736 VAL A N 1
ATOM 5779 C CA . VAL A 1 736 ? -14.305 -5.512 16.375 1 96.25 736 VAL A CA 1
ATOM 5780 C C . VAL A 1 736 ? -12.789 -5.598 16.219 1 96.25 736 VAL A C 1
ATOM 5782 O O . VAL A 1 736 ? -12.219 -6.691 16.203 1 96.25 736 VAL A O 1
ATOM 5785 N N . ARG A 1 737 ? -12.078 -4.477 16.125 1 95.12 737 ARG A N 1
ATOM 5786 C CA . ARG A 1 737 ? -10.633 -4.449 15.953 1 95.12 737 ARG A CA 1
ATOM 5787 C C . ARG A 1 737 ? -9.93 -5.066 17.156 1 95.12 737 ARG A C 1
ATOM 5789 O O . ARG A 1 737 ? -8.922 -5.762 17 1 95.12 737 ARG A O 1
ATOM 5796 N N . ALA A 1 738 ? -10.477 -4.824 18.297 1 94.94 738 ALA A N 1
ATOM 5797 C CA . ALA A 1 738 ? -9.898 -5.406 19.516 1 94.94 738 ALA A CA 1
ATOM 5798 C C . ALA A 1 738 ? -9.992 -6.926 19.484 1 94.94 738 ALA A C 1
ATOM 5800 O O . ALA A 1 738 ? -9.086 -7.617 19.953 1 94.94 738 ALA A O 1
ATOM 5801 N N . SER A 1 739 ? -11.078 -7.43 18.969 1 93.69 739 SER A N 1
ATOM 5802 C CA . SER A 1 739 ? -11.297 -8.875 18.922 1 93.69 739 SER A CA 1
ATOM 5803 C C . SER A 1 739 ? -10.32 -9.547 17.969 1 93.69 739 SER A C 1
ATOM 5805 O O . SER A 1 739 ? -10.141 -10.766 18.016 1 93.69 739 SER A O 1
ATOM 5807 N N . GLN A 1 740 ? -9.672 -8.836 17.125 1 88.56 740 GLN A N 1
ATOM 5808 C CA . GLN A 1 740 ? -8.742 -9.367 16.125 1 88.56 740 GLN A CA 1
ATOM 5809 C C . GLN A 1 740 ? -7.297 -9.234 16.594 1 88.56 740 GLN A C 1
ATOM 5811 O O . GLN A 1 740 ? -6.379 -9.727 15.93 1 88.56 740 GLN A O 1
ATOM 5816 N N . ALA A 1 741 ? -7.125 -8.594 17.688 1 87.69 741 ALA A N 1
ATOM 5817 C CA . ALA A 1 741 ? -5.777 -8.414 18.234 1 87.69 741 ALA A CA 1
ATOM 5818 C C . ALA A 1 741 ? -5.266 -9.695 18.875 1 87.69 741 ALA A C 1
ATOM 5820 O O . ALA A 1 741 ? -6.043 -10.617 19.141 1 87.69 741 ALA A O 1
ATOM 5821 N N . GLN A 1 742 ? -4.004 -9.805 19.047 1 81.75 742 GLN A N 1
ATOM 5822 C CA . GLN A 1 742 ? -3.402 -10.969 19.688 1 81.75 742 GLN A CA 1
ATOM 5823 C C . GLN A 1 742 ? -3.881 -11.109 21.125 1 81.75 742 GLN A C 1
ATOM 5825 O O . GLN A 1 742 ? -4.273 -12.195 21.562 1 81.75 742 GLN A O 1
ATOM 5830 N N . ASP A 1 743 ? -3.773 -9.953 21.828 1 88.06 743 ASP A N 1
ATOM 5831 C CA . ASP A 1 743 ? -4.359 -9.859 23.156 1 88.06 743 ASP A CA 1
ATOM 5832 C C . ASP A 1 743 ? -5.664 -9.07 23.141 1 88.06 743 ASP A C 1
ATOM 5834 O O . ASP A 1 743 ? -5.656 -7.84 23.234 1 88.06 743 ASP A O 1
ATOM 5838 N N . HIS A 1 744 ? -6.773 -9.758 23.125 1 91.88 744 HIS A N 1
ATOM 5839 C CA . HIS A 1 744 ? -8.086 -9.172 22.891 1 91.88 744 HIS A CA 1
ATOM 5840 C C . HIS A 1 744 ? -8.461 -8.195 24 1 91.88 744 HIS A C 1
ATOM 5842 O O . HIS A 1 744 ? -8.859 -7.062 23.734 1 91.88 744 HIS A O 1
ATOM 5848 N N . TRP A 1 745 ? -8.25 -8.555 25.234 1 94.31 745 TRP A N 1
ATOM 5849 C CA . TRP A 1 745 ? -8.734 -7.738 26.344 1 94.31 745 TRP A CA 1
ATOM 5850 C C . TRP A 1 745 ? -7.863 -6.5 26.516 1 94.31 745 TRP A C 1
ATOM 5852 O O . TRP A 1 745 ? -8.383 -5.395 26.719 1 94.31 745 TRP A O 1
ATOM 5862 N N . LYS A 1 746 ? -6.543 -6.695 26.453 1 92.75 746 LYS A N 1
ATOM 5863 C CA . LYS A 1 746 ? -5.645 -5.559 26.641 1 92.75 746 LYS A CA 1
ATOM 5864 C C . LYS A 1 746 ? -5.895 -4.48 25.594 1 92.75 746 LYS A C 1
ATOM 5866 O O . LYS A 1 746 ? -5.918 -3.291 25.906 1 92.75 746 LYS A O 1
ATOM 5871 N N . ASP A 1 747 ? -6.035 -4.922 24.422 1 94.94 747 ASP A N 1
ATOM 5872 C CA . ASP A 1 747 ? -6.324 -3.975 23.344 1 94.94 747 ASP A CA 1
ATOM 5873 C C . ASP A 1 747 ? -7.699 -3.338 23.531 1 94.94 747 ASP A C 1
ATOM 5875 O O . ASP A 1 747 ? -7.871 -2.139 23.297 1 94.94 747 ASP A O 1
ATOM 5879 N N . PHE A 1 748 ? -8.664 -4.137 23.953 1 97.12 748 PHE A N 1
ATOM 5880 C CA . PHE A 1 748 ? -10.016 -3.656 24.219 1 97.12 748 PHE A CA 1
ATOM 5881 C C . PHE A 1 748 ? -10 -2.559 25.281 1 97.12 748 PHE A C 1
ATOM 5883 O O . PHE A 1 748 ? -10.602 -1.497 25.094 1 97.12 748 PHE A O 1
ATOM 5890 N N . GLU A 1 749 ? -9.336 -2.812 26.328 1 96.56 749 GLU A N 1
ATOM 5891 C CA . GLU A 1 749 ? -9.281 -1.86 27.438 1 96.56 749 GLU A CA 1
ATOM 5892 C C . GLU A 1 749 ? -8.672 -0.534 27 1 96.56 749 GLU A C 1
ATOM 5894 O O . GLU A 1 749 ? -9.156 0.535 27.375 1 96.56 749 GLU A O 1
ATOM 5899 N N . ARG A 1 750 ? -7.652 -0.616 26.281 1 95.62 750 ARG A N 1
ATOM 5900 C CA . ARG A 1 750 ? -6.992 0.587 25.781 1 95.62 750 ARG A CA 1
ATOM 5901 C C . ARG A 1 750 ? -7.934 1.403 24.906 1 95.62 750 ARG A C 1
ATOM 5903 O O . ARG A 1 750 ? -8.055 2.619 25.078 1 95.62 750 ARG A O 1
ATOM 5910 N N . ARG A 1 751 ? -8.539 0.77 23.953 1 97.5 751 ARG A N 1
ATOM 5911 C CA . ARG A 1 751 ? -9.477 1.442 23.062 1 97.5 751 ARG A CA 1
ATOM 5912 C C . ARG A 1 751 ? -10.648 2.031 23.844 1 97.5 751 ARG A C 1
ATOM 5914 O O . ARG A 1 751 ? -11.055 3.172 23.594 1 97.5 751 ARG A O 1
ATOM 5921 N N . TYR A 1 752 ? -11.227 1.273 24.797 1 98 752 TYR A N 1
ATOM 5922 C CA . TYR A 1 752 ? -12.336 1.729 25.641 1 98 752 TYR A CA 1
ATOM 5923 C C . TYR A 1 752 ? -11.953 3.002 26.391 1 98 752 TYR A C 1
ATOM 5925 O O . TYR A 1 752 ? -12.727 3.965 26.422 1 98 752 TYR A O 1
ATOM 5933 N N . LYS A 1 753 ? -10.812 2.969 26.969 1 97.25 753 LYS A N 1
ATOM 5934 C CA . LYS A 1 753 ? -10.352 4.117 27.75 1 97.25 753 LYS A CA 1
ATOM 5935 C C . LYS A 1 753 ? -10.258 5.367 26.875 1 97.25 753 LYS A C 1
ATOM 5937 O O . LYS A 1 753 ? -10.656 6.453 27.297 1 97.25 753 LYS A O 1
ATOM 5942 N N . ASN A 1 754 ? -9.695 5.246 25.672 1 97.25 754 ASN A N 1
ATOM 5943 C CA . ASN A 1 754 ? -9.586 6.375 24.75 1 97.25 754 ASN A CA 1
ATOM 5944 C C . ASN A 1 754 ? -10.945 6.969 24.422 1 97.25 754 ASN A C 1
ATOM 5946 O O . ASN A 1 754 ? -11.094 8.188 24.344 1 97.25 754 ASN A O 1
ATOM 5950 N N . LEU A 1 755 ? -11.938 6.102 24.234 1 98 755 LEU A N 1
ATOM 5951 C CA . LEU A 1 755 ? -13.281 6.574 23.906 1 98 755 LEU A CA 1
ATOM 5952 C C . LEU A 1 755 ? -13.938 7.207 25.141 1 98 755 LEU A C 1
ATOM 5954 O O . LEU A 1 755 ? -14.523 8.289 25.031 1 98 755 LEU A O 1
ATOM 5958 N N . ALA A 1 756 ? -13.812 6.566 26.281 1 97.5 756 ALA A N 1
ATOM 5959 C CA . ALA A 1 756 ? -14.461 7.031 27.516 1 97.5 756 ALA A CA 1
ATOM 5960 C C . ALA A 1 756 ? -13.922 8.391 27.938 1 97.5 756 ALA A C 1
ATOM 5962 O O . ALA A 1 756 ? -14.664 9.219 28.469 1 97.5 756 ALA A O 1
ATOM 5963 N N . LEU A 1 757 ? -12.711 8.609 27.656 1 95.31 757 LEU A N 1
ATOM 5964 C CA . LEU A 1 757 ? -12.078 9.867 28.062 1 95.31 757 LEU A CA 1
ATOM 5965 C C . LEU A 1 757 ? -12.125 10.883 26.922 1 95.31 757 LEU A C 1
ATOM 5967 O O . LEU A 1 757 ? -11.586 11.984 27.047 1 95.31 757 LEU A O 1
ATOM 5971 N N . ALA A 1 758 ? -12.703 10.555 25.797 1 96.31 758 ALA A N 1
ATOM 5972 C CA . ALA A 1 758 ? -12.781 11.414 24.625 1 96.31 758 ALA A CA 1
ATOM 5973 C C . ALA A 1 758 ? -11.406 11.922 24.219 1 96.31 758 ALA A C 1
ATOM 5975 O O . ALA A 1 758 ? -11.219 13.117 23.984 1 96.31 758 ALA A O 1
ATOM 5976 N N . GLN A 1 759 ? -10.477 10.992 24.203 1 96.69 759 GLN A N 1
ATOM 5977 C CA . GLN A 1 759 ? -9.109 11.367 23.859 1 96.69 759 GLN A CA 1
ATOM 5978 C C . GLN A 1 759 ? -8.961 11.617 22.359 1 96.69 759 GLN A C 1
ATOM 5980 O O . GLN A 1 759 ? -9.578 10.922 21.547 1 96.69 759 GLN A O 1
ATOM 5985 N N . VAL A 1 760 ? -8.133 12.609 22.016 1 97.38 760 VAL A N 1
ATOM 5986 C CA . VAL A 1 760 ? -7.844 12.953 20.641 1 97.38 760 VAL A CA 1
ATOM 5987 C C . VAL A 1 760 ? -6.359 12.742 20.344 1 97.38 760 VAL A C 1
ATOM 5989 O O . VAL A 1 760 ? -5.504 13.211 21.109 1 97.38 760 VAL A O 1
ATOM 5992 N N . ALA A 1 761 ? -6.074 11.953 19.328 1 98.31 761 ALA A N 1
ATOM 5993 C CA . ALA A 1 761 ? -4.688 11.859 18.875 1 98.31 761 ALA A CA 1
ATOM 5994 C C . ALA A 1 761 ? -4.191 13.203 18.344 1 98.31 761 ALA A C 1
ATOM 5996 O O . ALA A 1 761 ? -4.895 13.875 17.594 1 98.31 761 ALA A O 1
ATOM 5997 N N . LYS A 1 762 ? -2.992 13.586 18.656 1 97.25 762 LYS A N 1
ATOM 5998 C CA . LYS A 1 762 ? -2.467 14.898 18.297 1 97.25 762 LYS A CA 1
ATOM 5999 C C . LYS A 1 762 ? -1.51 14.805 17.109 1 97.25 762 LYS A C 1
ATOM 6001 O O . LYS A 1 762 ? -0.79 15.766 16.812 1 97.25 762 LYS A O 1
ATOM 6006 N N . SER A 1 763 ? -1.391 13.688 16.531 1 98.06 763 SER A N 1
ATOM 6007 C CA . SER A 1 763 ? -0.654 13.414 15.305 1 98.06 763 SER A CA 1
ATOM 6008 C C . SER A 1 763 ? -1.132 12.125 14.648 1 98.06 763 SER A C 1
ATOM 6010 O O . SER A 1 763 ? -1.85 11.336 15.266 1 98.06 763 SER A O 1
ATOM 6012 N N . ALA A 1 764 ? -0.766 11.914 13.391 1 98.56 764 ALA A N 1
ATOM 6013 C CA . ALA A 1 764 ? -1.104 10.664 12.703 1 98.56 764 ALA A CA 1
ATOM 6014 C C . ALA A 1 764 ? -0.471 9.469 13.406 1 98.56 764 ALA A C 1
ATOM 6016 O O . ALA A 1 764 ? -1.073 8.391 13.477 1 98.56 764 ALA A O 1
ATOM 6017 N N . TYR A 1 765 ? 0.744 9.594 13.945 1 98.06 765 TYR A N 1
ATOM 6018 C CA . TYR A 1 765 ? 1.419 8.5 14.633 1 98.06 765 TYR A CA 1
ATOM 6019 C C . TYR A 1 765 ? 0.688 8.133 15.922 1 98.06 765 TYR A C 1
ATOM 6021 O O . TYR A 1 765 ? 0.497 6.949 16.219 1 98.06 765 TYR A O 1
ATOM 6029 N N . GLU A 1 766 ? 0.301 9.133 16.625 1 97.69 766 GLU A N 1
ATOM 6030 C CA . GLU A 1 766 ? -0.474 8.867 17.828 1 97.69 766 GLU A CA 1
ATOM 6031 C C . GLU A 1 766 ? -1.811 8.211 17.5 1 97.69 766 GLU A C 1
ATOM 6033 O O . GLU A 1 766 ? -2.311 7.383 18.266 1 97.69 766 GLU A O 1
ATOM 6038 N N . ALA A 1 767 ? -2.387 8.672 16.359 1 98.56 767 ALA A N 1
ATOM 6039 C CA . ALA A 1 767 ? -3.639 8.062 15.922 1 98.56 767 ALA A CA 1
ATOM 6040 C C . ALA A 1 767 ? -3.463 6.566 15.672 1 98.56 767 ALA A C 1
ATOM 6042 O O . ALA A 1 767 ? -4.367 5.773 15.945 1 98.56 767 ALA A O 1
ATOM 6043 N N . LYS A 1 768 ? -2.344 6.148 15.125 1 97.44 768 LYS A N 1
ATOM 6044 C CA . LYS A 1 768 ? -2.039 4.73 14.961 1 97.44 768 LYS A CA 1
ATOM 6045 C C . LYS A 1 768 ? -1.93 4.035 16.312 1 97.44 768 LYS A C 1
ATOM 6047 O O . LYS A 1 768 ? -2.482 2.951 16.516 1 97.44 768 LYS A O 1
ATOM 6052 N N . GLU A 1 769 ? -1.227 4.691 17.234 1 96.06 769 GLU A N 1
ATOM 6053 C CA . GLU A 1 769 ? -1.021 4.133 18.562 1 96.06 769 GLU A CA 1
ATOM 6054 C C . GLU A 1 769 ? -2.35 3.934 19.297 1 96.06 769 GLU A C 1
ATOM 6056 O O . GLU A 1 769 ? -2.516 2.967 20.031 1 96.06 769 GLU A O 1
ATOM 6061 N N . MET A 1 770 ? -3.268 4.836 18.984 1 96.81 770 MET A N 1
ATOM 6062 C CA . MET A 1 770 ? -4.559 4.793 19.672 1 96.81 770 MET A CA 1
ATOM 6063 C C . MET A 1 770 ? -5.543 3.902 18.922 1 96.81 770 MET A C 1
ATOM 6065 O O . MET A 1 770 ? -6.66 3.672 19.391 1 96.81 770 MET A O 1
ATOM 6069 N N . GLY A 1 771 ? -5.195 3.504 17.781 1 96.31 771 GLY A N 1
ATOM 6070 C CA . GLY A 1 771 ? -6.008 2.559 17.031 1 96.31 771 GLY A CA 1
ATOM 6071 C C . GLY A 1 771 ? -7.027 3.229 16.125 1 96.31 771 GLY A C 1
ATOM 6072 O O . GLY A 1 771 ? -7.898 2.564 15.562 1 96.31 771 GLY A O 1
ATOM 6073 N N . PHE A 1 772 ? -6.984 4.547 15.969 1 98.38 772 PHE A N 1
ATOM 6074 C CA . PHE A 1 772 ? -7.879 5.242 15.055 1 98.38 772 PHE A CA 1
ATOM 6075 C C . PHE A 1 772 ? -7.422 5.051 13.609 1 98.38 772 PHE A C 1
ATOM 6077 O O . PHE A 1 772 ? -8.242 5.062 12.688 1 98.38 772 PHE A O 1
ATOM 6084 N N . LEU A 1 773 ? -6.113 4.898 13.414 1 98.19 773 LEU A N 1
ATOM 6085 C CA . LEU A 1 773 ? -5.504 4.48 12.148 1 98.19 773 LEU A CA 1
ATOM 6086 C C . LEU A 1 773 ? -4.914 3.08 12.273 1 98.19 773 LEU A C 1
ATOM 6088 O O . LEU A 1 773 ? -4.52 2.662 13.359 1 98.19 773 LEU A O 1
ATOM 6092 N N . ARG A 1 774 ? -4.906 2.396 11.188 1 96.44 774 ARG A N 1
ATOM 6093 C CA . ARG A 1 774 ? -4.277 1.079 11.141 1 96.44 774 ARG A CA 1
ATOM 6094 C C . ARG A 1 774 ? -2.771 1.196 10.945 1 96.44 774 ARG A C 1
ATOM 6096 O O . ARG A 1 774 ? -2.273 2.248 10.539 1 96.44 774 ARG A O 1
ATOM 6103 N N . ASP A 1 775 ? -2.062 0.098 11.18 1 93.19 775 ASP A N 1
ATOM 6104 C CA . ASP A 1 775 ? -0.609 0.079 11.055 1 93.19 775 ASP A CA 1
ATOM 6105 C C . ASP A 1 775 ? -0.18 0.294 9.602 1 93.19 775 ASP A C 1
ATOM 6107 O O . ASP A 1 775 ? 0.854 0.912 9.344 1 93.19 775 ASP A O 1
ATOM 6111 N N . ASP A 1 776 ? -1.003 -0.16 8.703 1 93.81 776 ASP A N 1
ATOM 6112 C CA . ASP A 1 776 ? -0.602 -0.092 7.305 1 93.81 776 ASP A CA 1
ATOM 6113 C C . ASP A 1 776 ? -1.142 1.173 6.641 1 93.81 776 ASP A C 1
ATOM 6115 O O . ASP A 1 776 ? -0.962 1.373 5.438 1 93.81 776 ASP A O 1
ATOM 6119 N N . ASP A 1 777 ? -1.873 2.039 7.414 1 98.06 777 ASP A N 1
ATOM 6120 C CA . ASP A 1 777 ? -2.24 3.344 6.867 1 98.06 777 ASP A CA 1
ATOM 6121 C C . ASP A 1 777 ? -1.005 4.215 6.652 1 98.06 777 ASP A C 1
ATOM 6123 O O . ASP A 1 777 ? 0.006 4.047 7.336 1 98.06 777 ASP A O 1
ATOM 6127 N N . ILE A 1 778 ? -1.066 5.121 5.68 1 98.5 778 ILE A N 1
ATOM 6128 C CA . ILE A 1 778 ? 0.106 5.871 5.242 1 98.5 778 ILE A CA 1
ATOM 6129 C C . ILE A 1 778 ? 0.129 7.238 5.918 1 98.5 778 ILE A C 1
ATOM 6131 O O . ILE A 1 778 ? -0.905 7.902 6.027 1 98.5 778 ILE A O 1
ATOM 6135 N N . VAL A 1 779 ? 1.236 7.629 6.445 1 98.38 779 VAL A N 1
ATOM 6136 C CA . VAL A 1 779 ? 1.437 8.969 6.992 1 98.38 779 VAL A CA 1
ATOM 6137 C C . VAL A 1 779 ? 2.289 9.797 6.039 1 98.38 779 VAL A C 1
ATOM 6139 O O . VAL A 1 779 ? 3.352 9.352 5.598 1 98.38 779 VAL A O 1
ATOM 6142 N N . VAL A 1 780 ? 1.85 10.969 5.676 1 98.06 780 VAL A N 1
ATOM 6143 C CA . VAL A 1 780 ? 2.539 11.875 4.762 1 98.06 780 VAL A CA 1
ATOM 6144 C C . VAL A 1 780 ? 2.895 13.172 5.484 1 98.06 780 VAL A C 1
ATOM 6146 O O . VAL A 1 780 ? 2.043 13.781 6.137 1 98.06 780 VAL A O 1
ATOM 6149 N N . MET A 1 781 ? 4.109 13.625 5.371 1 97.62 781 MET A N 1
ATOM 6150 C CA . MET A 1 781 ? 4.574 14.812 6.086 1 97.62 781 MET A CA 1
ATOM 6151 C C . MET A 1 781 ? 3.971 16.078 5.488 1 97.62 781 MET A C 1
ATOM 6153 O O . MET A 1 781 ? 3.568 16.984 6.219 1 97.62 781 MET A O 1
ATOM 6157 N N . ASN A 1 782 ? 3.906 16.156 4.152 1 97 782 ASN A N 1
ATOM 6158 C CA . ASN A 1 782 ? 3.373 17.344 3.496 1 97 782 ASN A CA 1
ATOM 6159 C C . ASN A 1 782 ? 1.865 17.234 3.285 1 97 782 ASN A C 1
ATOM 6161 O O . ASN A 1 782 ? 1.402 16.453 2.451 1 97 782 ASN A O 1
ATOM 6165 N N . THR A 1 783 ? 1.148 18.031 3.965 1 96.38 783 THR A N 1
ATOM 6166 C CA . THR A 1 783 ? -0.309 17.984 3.979 1 96.38 783 THR A CA 1
ATOM 6167 C C . THR A 1 783 ? -0.869 18.188 2.572 1 96.38 783 THR A C 1
ATOM 6169 O O . THR A 1 783 ? -1.916 17.625 2.232 1 96.38 783 THR A O 1
ATOM 6172 N N . LYS A 1 784 ? -0.18 18.859 1.703 1 95.44 784 LYS A N 1
ATOM 6173 C CA . LYS A 1 784 ? -0.674 19.203 0.37 1 95.44 784 LYS A CA 1
ATOM 6174 C C . LYS A 1 784 ? -0.528 18.016 -0.581 1 95.44 784 LYS A C 1
ATOM 6176 O O . LYS A 1 784 ? -1.055 18.031 -1.695 1 95.44 784 LYS A O 1
ATOM 6181 N N . GLU A 1 785 ? 0.149 16.984 -0.143 1 96.94 785 GLU A N 1
ATOM 6182 C CA . GLU A 1 785 ? 0.432 15.867 -1.031 1 96.94 785 GLU A CA 1
ATOM 6183 C C . GLU A 1 785 ? -0.484 14.68 -0.732 1 96.94 785 GLU A C 1
ATOM 6185 O O . GLU A 1 785 ? -0.481 13.688 -1.463 1 96.94 785 GLU A O 1
ATOM 6190 N N . ILE A 1 786 ? -1.346 14.703 0.278 1 98 786 ILE A N 1
ATOM 6191 C CA . ILE A 1 786 ? -2.086 13.531 0.742 1 98 786 ILE A CA 1
ATOM 6192 C C . ILE A 1 786 ? -3.092 13.102 -0.322 1 98 786 ILE A C 1
ATOM 6194 O O . ILE A 1 786 ? -3.404 11.914 -0.448 1 98 786 ILE A O 1
ATOM 6198 N N . LEU A 1 787 ? -3.645 14.055 -1.107 1 97.81 787 LEU A N 1
ATOM 6199 C CA . LEU A 1 787 ? -4.629 13.688 -2.119 1 97.81 787 LEU A CA 1
ATOM 6200 C C . LEU A 1 787 ? -4.004 12.805 -3.193 1 97.81 787 LEU A C 1
ATOM 6202 O O . LEU A 1 787 ? -4.559 11.758 -3.539 1 97.81 787 LEU A O 1
ATOM 6206 N N . LEU A 1 788 ? -2.832 13.242 -3.727 1 97.94 788 LEU A N 1
ATOM 6207 C CA . LEU A 1 788 ? -2.166 12.445 -4.75 1 97.94 788 LEU A CA 1
ATOM 6208 C C . LEU A 1 788 ? -1.821 11.062 -4.223 1 97.94 788 LEU A C 1
ATOM 6210 O O . LEU A 1 788 ? -2.062 10.055 -4.898 1 97.94 788 LEU A O 1
ATOM 6214 N N . VAL A 1 789 ? -1.239 10.984 -3.01 1 98.5 789 VAL A N 1
ATOM 6215 C CA . VAL A 1 789 ? -0.865 9.711 -2.412 1 98.5 789 VAL A CA 1
ATOM 6216 C C . VAL A 1 789 ? -2.105 8.836 -2.252 1 98.5 789 VAL A C 1
ATOM 6218 O O . VAL A 1 789 ? -2.061 7.629 -2.521 1 98.5 789 VAL A O 1
ATOM 6221 N N . ALA A 1 790 ? -3.248 9.414 -1.854 1 98.81 790 ALA A N 1
ATOM 6222 C CA . ALA A 1 790 ? -4.484 8.664 -1.654 1 98.81 790 ALA A CA 1
ATOM 6223 C C . ALA A 1 790 ? -5.02 8.125 -2.979 1 98.81 790 ALA A C 1
ATOM 6225 O O . ALA A 1 790 ? -5.523 7.004 -3.041 1 98.81 790 ALA A O 1
ATOM 6226 N N . ILE A 1 791 ? -4.934 8.945 -4.012 1 98.56 791 ILE A N 1
ATOM 6227 C CA . ILE A 1 791 ? -5.371 8.508 -5.332 1 98.56 791 ILE A CA 1
ATOM 6228 C C . ILE A 1 791 ? -4.555 7.297 -5.773 1 98.56 791 ILE A C 1
ATOM 6230 O O . ILE A 1 791 ? -5.113 6.289 -6.211 1 98.56 791 ILE A O 1
ATOM 6234 N N . LYS A 1 792 ? -3.244 7.387 -5.633 1 98.31 792 LYS A N 1
ATOM 6235 C CA . LYS A 1 792 ? -2.369 6.285 -6.027 1 98.31 792 LYS A CA 1
ATOM 6236 C C . LYS A 1 792 ? -2.615 5.051 -5.168 1 98.31 792 LYS A C 1
ATOM 6238 O O . LYS A 1 792 ? -2.535 3.922 -5.656 1 98.31 792 LYS A O 1
ATOM 6243 N N . LYS A 1 793 ? -2.883 5.25 -3.877 1 98.62 793 LYS A N 1
ATOM 6244 C CA . LYS A 1 793 ? -3.217 4.137 -2.99 1 98.62 793 LYS A CA 1
ATOM 6245 C C . LYS A 1 793 ? -4.496 3.438 -3.445 1 98.62 793 LYS A C 1
ATOM 6247 O O . LYS A 1 793 ? -4.547 2.207 -3.502 1 98.62 793 LYS A O 1
ATOM 6252 N N . ALA A 1 794 ? -5.539 4.191 -3.771 1 98.62 794 ALA A N 1
ATOM 6253 C CA . ALA A 1 794 ? -6.789 3.613 -4.258 1 98.62 794 ALA A CA 1
ATOM 6254 C C . ALA A 1 794 ? -6.566 2.836 -5.555 1 98.62 794 ALA A C 1
ATOM 6256 O O . ALA A 1 794 ? -7.098 1.737 -5.727 1 98.62 794 ALA A O 1
ATOM 6257 N N . GLN A 1 795 ? -5.773 3.373 -6.434 1 97.75 795 GLN A N 1
ATOM 6258 C CA . GLN A 1 795 ? -5.461 2.711 -7.695 1 97.75 795 GLN A CA 1
ATOM 6259 C C . GLN A 1 795 ? -4.754 1.38 -7.457 1 97.75 795 GLN A C 1
ATOM 6261 O O . GLN A 1 795 ? -5.07 0.379 -8.102 1 97.75 795 GLN A O 1
ATOM 6266 N N . LEU A 1 796 ? -3.803 1.396 -6.57 1 98 796 LEU A N 1
ATOM 6267 C CA . LEU A 1 796 ? -3.057 0.177 -6.273 1 98 796 LEU A CA 1
ATOM 6268 C C . LEU A 1 796 ? -3.975 -0.893 -5.688 1 98 796 LEU A C 1
ATOM 6270 O O . LEU A 1 796 ? -3.891 -2.062 -6.066 1 98 796 LEU A O 1
ATOM 6274 N N . MET A 1 797 ? -4.832 -0.482 -4.766 1 97.94 797 MET A N 1
ATOM 6275 C CA . MET A 1 797 ? -5.75 -1.435 -4.148 1 97.94 797 MET A CA 1
ATOM 6276 C C . MET A 1 797 ? -6.664 -2.07 -5.191 1 97.94 797 MET A C 1
ATOM 6278 O O . MET A 1 797 ? -6.875 -3.283 -5.18 1 97.94 797 MET A O 1
ATOM 6282 N N . ALA A 1 798 ? -7.16 -1.243 -6.074 1 96.69 798 ALA A N 1
ATOM 6283 C CA . ALA A 1 798 ? -8.008 -1.76 -7.145 1 96.69 798 ALA A CA 1
ATOM 6284 C C . ALA A 1 798 ? -7.23 -2.719 -8.047 1 96.69 798 ALA A C 1
ATOM 6286 O O . ALA A 1 798 ? -7.715 -3.809 -8.367 1 96.69 798 ALA A O 1
ATOM 6287 N N . LEU A 1 799 ? -6.043 -2.324 -8.422 1 96.25 799 LEU A N 1
ATOM 6288 C CA . LEU A 1 799 ? -5.191 -3.119 -9.297 1 96.25 799 LEU A CA 1
ATOM 6289 C C . LEU A 1 799 ? -4.84 -4.457 -8.656 1 96.25 799 LEU A C 1
ATOM 6291 O O . LEU A 1 799 ? -4.727 -5.473 -9.344 1 96.25 799 LEU A O 1
ATOM 6295 N N . ALA A 1 800 ? -4.707 -4.477 -7.352 1 96 800 ALA A N 1
ATOM 6296 C CA . ALA A 1 800 ? -4.289 -5.664 -6.609 1 96 800 ALA A CA 1
ATOM 6297 C C . ALA A 1 800 ? -5.469 -6.598 -6.355 1 96 800 ALA A C 1
ATOM 6299 O O . ALA A 1 800 ? -5.32 -7.629 -5.695 1 96 800 ALA A O 1
ATOM 6300 N N . GLY A 1 801 ? -6.633 -6.25 -6.848 1 94.06 801 GLY A N 1
ATOM 6301 C CA . GLY A 1 801 ? -7.781 -7.133 -6.715 1 94.06 801 GLY A CA 1
ATOM 6302 C C . GLY A 1 801 ? -8.531 -6.949 -5.41 1 94.06 801 GLY A C 1
ATOM 6303 O O . GLY A 1 801 ? -8.969 -7.922 -4.797 1 94.06 801 GLY A O 1
ATOM 6304 N N . TYR A 1 802 ? -8.781 -5.723 -5.039 1 96.12 802 TYR A N 1
ATOM 6305 C CA . TYR A 1 802 ? -9.492 -5.41 -3.801 1 96.12 802 TYR A CA 1
ATOM 6306 C C . TYR A 1 802 ? -10.82 -6.152 -3.727 1 96.12 802 TYR A C 1
ATOM 6308 O O . TYR A 1 802 ? -11.539 -6.25 -4.723 1 96.12 802 TYR A O 1
ATOM 6316 N N . GLN A 1 803 ? -11.109 -6.711 -2.533 1 94.69 803 GLN A N 1
ATOM 6317 C CA . GLN A 1 803 ? -12.406 -7.262 -2.146 1 94.69 803 GLN A CA 1
ATOM 6318 C C . GLN A 1 803 ? -12.852 -6.715 -0.796 1 94.69 803 GLN A C 1
ATOM 6320 O O . GLN A 1 803 ? -12.039 -6.551 0.117 1 94.69 803 GLN A O 1
ATOM 6325 N N . PRO A 1 804 ? -14.141 -6.395 -0.684 1 94.62 804 PRO A N 1
ATOM 6326 C CA . PRO A 1 804 ? -14.617 -5.941 0.625 1 94.62 804 PRO A CA 1
ATOM 6327 C C . PRO A 1 804 ? -14.43 -6.996 1.716 1 94.62 804 PRO A C 1
ATOM 6329 O O . PRO A 1 804 ? -14.398 -8.195 1.424 1 94.62 804 PRO A O 1
ATOM 6332 N N . PRO A 1 805 ? -14.297 -6.57 2.918 1 92.62 805 PRO A N 1
ATOM 6333 C CA . PRO A 1 805 ? -14.156 -7.539 4.008 1 92.62 805 PRO A CA 1
ATOM 6334 C C . PRO A 1 805 ? -15.406 -8.391 4.211 1 92.62 805 PRO A C 1
ATOM 6336 O O . PRO A 1 805 ? -16.516 -7.941 3.912 1 92.62 805 PRO A O 1
ATOM 6339 N N . LEU A 1 806 ? -15.219 -9.578 4.668 1 90.44 806 LEU A N 1
ATOM 6340 C CA . LEU A 1 806 ? -16.328 -10.477 4.992 1 90.44 806 LEU A CA 1
ATOM 6341 C C . LEU A 1 806 ? -16.969 -10.094 6.328 1 90.44 806 LEU A C 1
ATOM 6343 O O . LEU A 1 806 ? -16.25 -9.797 7.293 1 90.44 806 LEU A O 1
ATOM 6347 N N . LYS A 1 807 ? -18.234 -10.07 6.34 1 88.44 807 LYS A N 1
ATOM 6348 C CA . LYS A 1 807 ? -18.922 -9.859 7.609 1 88.44 807 LYS A CA 1
ATOM 6349 C C . LYS A 1 807 ? -18.672 -11.023 8.57 1 88.44 807 LYS A C 1
ATOM 6351 O O . LYS A 1 807 ? -18.781 -12.188 8.18 1 88.44 807 LYS A O 1
ATOM 6356 N N . GLN A 1 808 ? -18.156 -10.711 9.711 1 82 808 GLN A N 1
ATOM 6357 C CA . GLN A 1 808 ? -17.844 -11.797 10.641 1 82 808 GLN A CA 1
ATOM 6358 C C . GLN A 1 808 ? -18.547 -11.602 11.977 1 82 808 GLN A C 1
ATOM 6360 O O . GLN A 1 808 ? -18.969 -10.484 12.305 1 82 808 GLN A O 1
ATOM 6365 N N . LYS A 1 809 ? -18.672 -12.703 12.617 1 92.25 809 LYS A N 1
ATOM 6366 C CA . LYS A 1 809 ? -19.156 -12.656 13.992 1 92.25 809 LYS A CA 1
ATOM 6367 C C . LYS A 1 809 ? -18.047 -12.227 14.945 1 92.25 809 LYS A C 1
ATOM 6369 O O . LYS A 1 809 ? -16.859 -12.461 14.68 1 92.25 809 LYS A O 1
ATOM 6374 N N . VAL A 1 810 ? -18.406 -11.539 15.953 1 94.81 810 VAL A N 1
ATOM 6375 C CA . VAL A 1 810 ? -17.469 -10.938 16.891 1 94.81 810 VAL A CA 1
ATOM 6376 C C . VAL A 1 810 ? -17.641 -11.547 18.266 1 94.81 810 VAL A C 1
ATOM 6378 O O . VAL A 1 810 ? -18.734 -11.453 18.859 1 94.81 810 VAL A O 1
ATOM 6381 N N . PRO A 1 811 ? -16.641 -12.195 18.766 1 96.31 811 PRO A N 1
ATOM 6382 C CA . PRO A 1 811 ? -16.719 -12.578 20.172 1 96.31 811 PRO A CA 1
ATOM 6383 C C . PRO A 1 811 ? -16.719 -11.375 21.109 1 96.31 811 PRO A C 1
ATOM 6385 O O . PRO A 1 811 ? -15.891 -10.469 20.953 1 96.31 811 PRO A O 1
ATOM 6388 N N . VAL A 1 812 ? -17.641 -11.344 22.047 1 97 812 VAL A N 1
ATOM 6389 C CA . VAL A 1 812 ? -17.75 -10.18 22.922 1 97 812 VAL A CA 1
ATOM 6390 C C . VAL A 1 812 ? -17.422 -10.578 24.359 1 97 812 VAL A C 1
ATOM 6392 O O . VAL A 1 812 ? -17.359 -11.766 24.688 1 97 812 VAL A O 1
ATOM 6395 N N . PHE A 1 813 ? -17.234 -9.633 25.266 1 97.5 813 PHE A N 1
ATOM 6396 C CA . PHE A 1 813 ? -16.828 -9.883 26.641 1 97.5 813 PHE A CA 1
ATOM 6397 C C . PHE A 1 813 ? -18.047 -9.977 27.547 1 97.5 813 PHE A C 1
ATOM 6399 O O . PHE A 1 813 ? -17.938 -10.438 28.688 1 97.5 813 PHE A O 1
ATOM 6406 N N . GLY A 1 814 ? -19.172 -9.516 27.125 1 96.94 814 GLY A N 1
ATOM 6407 C CA . GLY A 1 814 ? -20.453 -9.688 27.797 1 96.94 814 GLY A CA 1
ATOM 6408 C C . GLY A 1 814 ? -20.469 -9.109 29.203 1 96.94 814 GLY A C 1
ATOM 6409 O O . GLY A 1 814 ? -19.859 -8.07 29.453 1 96.94 814 GLY A O 1
ATOM 6410 N N . GLU A 1 815 ? -21.203 -9.797 30.031 1 96.38 815 GLU A N 1
ATOM 6411 C CA . GLU A 1 815 ? -21.438 -9.359 31.406 1 96.38 815 GLU A CA 1
ATOM 6412 C C . GLU A 1 815 ? -20.141 -9.305 32.188 1 96.38 815 GLU A C 1
ATOM 6414 O O . GLU A 1 815 ? -19.969 -8.43 33.062 1 96.38 815 GLU A O 1
ATOM 6419 N N . THR A 1 816 ? -19.312 -10.156 31.875 1 97 816 THR A N 1
ATOM 6420 C CA . THR A 1 816 ? -18.047 -10.219 32.594 1 97 816 THR A CA 1
ATOM 6421 C C . THR A 1 816 ? -17.203 -8.977 32.281 1 97 816 THR A C 1
ATOM 6423 O O . THR A 1 816 ? -16.609 -8.391 33.219 1 97 816 THR A O 1
ATOM 6426 N N . GLY A 1 817 ? -17.141 -8.617 31.047 1 97.62 817 GLY A N 1
ATOM 6427 C CA . GLY A 1 817 ? -16.422 -7.418 30.672 1 97.62 817 GLY A CA 1
ATOM 6428 C C . GLY A 1 817 ? -17 -6.152 31.281 1 97.62 817 GLY A C 1
ATOM 6429 O O . GLY A 1 817 ? -16.266 -5.301 31.781 1 97.62 817 GLY A O 1
ATOM 6430 N N . ILE A 1 818 ? -18.266 -6.043 31.297 1 97.88 818 ILE A N 1
ATOM 6431 C CA . ILE A 1 818 ? -18.969 -4.883 31.844 1 97.88 818 ILE A CA 1
ATOM 6432 C C . ILE A 1 818 ? -18.688 -4.762 33.344 1 97.88 818 ILE A C 1
ATOM 6434 O O . ILE A 1 818 ? -18.406 -3.668 33.844 1 97.88 818 ILE A O 1
ATOM 6438 N N . ALA A 1 819 ? -18.734 -5.891 33.969 1 97.06 819 ALA A N 1
ATOM 6439 C CA . ALA A 1 819 ? -18.516 -5.895 35.438 1 97.06 819 ALA A CA 1
ATOM 6440 C C . ALA A 1 819 ? -17.094 -5.453 35.781 1 97.06 819 ALA A C 1
ATOM 6442 O O . ALA A 1 819 ? -16.891 -4.715 36.75 1 97.06 819 ALA A O 1
ATOM 6443 N N . THR A 1 820 ? -16.188 -5.906 35.031 1 97.12 820 THR A N 1
ATOM 6444 C CA . THR A 1 820 ? -14.797 -5.535 35.25 1 97.12 820 THR A CA 1
ATOM 6445 C C . THR A 1 820 ? -14.602 -4.031 35.094 1 97.12 820 THR A C 1
ATOM 6447 O O . THR A 1 820 ? -13.953 -3.393 35.906 1 97.12 820 THR A O 1
ATOM 6450 N N . ILE A 1 821 ? -15.172 -3.424 34.062 1 97.69 821 ILE A N 1
ATOM 6451 C CA . ILE A 1 821 ? -15.039 -1.997 33.781 1 97.69 821 ILE A CA 1
ATOM 6452 C C . ILE A 1 821 ? -15.797 -1.195 34.844 1 97.69 821 ILE A C 1
ATOM 6454 O O . ILE A 1 821 ? -15.312 -0.169 35.312 1 97.69 821 ILE A O 1
ATOM 6458 N N . LYS A 1 822 ? -16.969 -1.656 35.219 1 96.56 822 LYS A N 1
ATOM 6459 C CA . LYS A 1 822 ? -17.797 -0.968 36.188 1 96.56 822 LYS A CA 1
ATOM 6460 C C . LYS A 1 822 ? -17.078 -0.874 37.531 1 96.56 822 LYS A C 1
ATOM 6462 O O . LYS A 1 822 ? -17.219 0.126 38.25 1 96.56 822 LYS A O 1
ATOM 6467 N N . ALA A 1 823 ? -16.391 -1.919 37.906 1 96.38 823 ALA A N 1
ATOM 6468 C CA . ALA A 1 823 ? -15.648 -1.905 39.156 1 96.38 823 ALA A CA 1
ATOM 6469 C C . ALA A 1 823 ? -14.625 -0.774 39.156 1 96.38 823 ALA A C 1
ATOM 6471 O O . ALA A 1 823 ? -14.469 -0.085 40.188 1 96.38 823 ALA A O 1
ATOM 6472 N N . LEU A 1 824 ? -13.977 -0.615 38.094 1 95.38 824 LEU A N 1
ATOM 6473 C CA . LEU A 1 824 ? -13.008 0.467 37.969 1 95.38 824 LEU A CA 1
ATOM 6474 C C . LEU A 1 824 ? -13.695 1.825 38.031 1 95.38 824 LEU A C 1
ATOM 6476 O O . LEU A 1 824 ? -13.203 2.758 38.656 1 95.38 824 LEU A O 1
ATOM 6480 N N . LEU A 1 825 ? -14.836 1.979 37.375 1 97.06 825 LEU A N 1
ATOM 6481 C CA . LEU A 1 825 ? -15.562 3.24 37.281 1 97.06 825 LEU A CA 1
ATOM 6482 C C . LEU A 1 825 ? -16.141 3.648 38.625 1 97.06 825 LEU A C 1
ATOM 6484 O O . LEU A 1 825 ? -16.188 4.836 38.969 1 97.06 825 LEU A O 1
ATOM 6488 N N . VAL A 1 826 ? -16.594 2.719 39.406 1 96.25 826 VAL A N 1
ATOM 6489 C CA . VAL A 1 826 ? -17.141 3 40.719 1 96.25 826 VAL A CA 1
ATOM 6490 C C . VAL A 1 826 ? -16.062 3.605 41.625 1 96.25 826 VAL A C 1
ATOM 6492 O O . VAL A 1 826 ? -16.312 4.574 42.344 1 96.25 826 VAL A O 1
ATOM 6495 N N . ASN A 1 827 ? -14.906 3.035 41.5 1 95.31 827 ASN A N 1
ATOM 6496 C CA . ASN A 1 827 ? -13.781 3.566 42.281 1 95.31 827 ASN A CA 1
ATOM 6497 C C . ASN A 1 827 ? -13.453 5 41.875 1 95.31 827 ASN A C 1
ATOM 6499 O O . ASN A 1 827 ? -13.141 5.836 42.719 1 95.31 827 ASN A O 1
ATOM 6503 N N . MET A 1 828 ? -13.555 5.316 40.625 1 95.56 828 MET A N 1
ATOM 6504 C CA . MET A 1 828 ? -13.266 6.652 40.094 1 95.56 828 MET A CA 1
ATOM 6505 C C . MET A 1 828 ? -14.344 7.645 40.531 1 95.56 828 MET A C 1
ATOM 6507 O O . MET A 1 828 ? -14.039 8.781 40.906 1 95.56 828 MET A O 1
ATOM 6511 N N . ARG A 1 829 ? -15.57 7.258 40.406 1 94.31 829 ARG A N 1
ATOM 6512 C CA . ARG A 1 829 ? -16.703 8.102 40.781 1 94.31 829 ARG A CA 1
ATOM 6513 C C . ARG A 1 829 ? -16.656 8.422 42.281 1 94.31 829 ARG A C 1
ATOM 6515 O O . ARG A 1 829 ? -16.766 9.586 42.656 1 94.31 829 ARG A O 1
ATOM 6522 N N . ASP A 1 830 ? -16.406 7.406 43.062 1 95 830 ASP A N 1
ATOM 6523 C CA . ASP A 1 830 ? -16.391 7.574 44.531 1 95 830 ASP A CA 1
ATOM 6524 C C . ASP A 1 830 ? -15.164 8.344 44.969 1 95 830 ASP A C 1
ATOM 6526 O O . ASP A 1 830 ? -15.164 8.961 46.031 1 95 830 ASP A O 1
ATOM 6530 N N . GLY A 1 831 ? -14.109 8.266 44.219 1 94.5 831 GLY A N 1
ATOM 6531 C CA . GLY A 1 831 ? -12.922 9.062 44.469 1 94.5 831 GLY A CA 1
ATOM 6532 C C . GLY A 1 831 ? -13.016 10.469 43.906 1 94.5 831 GLY A C 1
ATOM 6533 O O . GLY A 1 831 ? -12.039 11.219 43.938 1 94.5 831 GLY A O 1
ATOM 6534 N N . ASN A 1 832 ? -14.07 10.852 43.25 1 93.62 832 ASN A N 1
ATOM 6535 C CA . ASN A 1 832 ? -14.383 12.164 42.719 1 93.62 832 ASN A CA 1
ATOM 6536 C C . ASN A 1 832 ? -13.484 12.5 41.531 1 93.62 832 ASN A C 1
ATOM 6538 O O . ASN A 1 832 ? -13.117 13.664 41.312 1 93.62 832 ASN A O 1
ATOM 6542 N N . GLN A 1 833 ? -13.125 11.523 40.875 1 93.19 833 GLN A N 1
ATOM 6543 C CA . GLN A 1 833 ? -12.328 11.719 39.656 1 93.19 833 GLN A CA 1
ATOM 6544 C C . GLN A 1 833 ? -13.219 11.938 38.438 1 93.19 833 GLN A C 1
ATOM 6546 O O . GLN A 1 833 ? -12.797 12.523 37.438 1 93.19 833 GLN A O 1
ATOM 6551 N N . ILE A 1 834 ? -14.422 11.406 38.5 1 94.81 834 ILE A N 1
ATOM 6552 C CA . ILE A 1 834 ? -15.391 11.602 37.438 1 94.81 834 ILE A CA 1
ATOM 6553 C C . ILE A 1 834 ? -16.75 11.953 38.031 1 94.81 834 ILE A C 1
ATOM 6555 O O . ILE A 1 834 ? -17.047 11.617 39.188 1 94.81 834 ILE A O 1
ATOM 6559 N N . SER A 1 835 ? -17.609 12.68 37.281 1 94.75 835 SER A N 1
ATOM 6560 C CA . SER A 1 835 ? -18.953 13.023 37.719 1 94.75 835 SER A CA 1
ATOM 6561 C C . SER A 1 835 ? -19.906 11.844 37.594 1 94.75 835 SER A C 1
ATOM 6563 O O . SER A 1 835 ? -19.547 10.82 37 1 94.75 835 SER A O 1
ATOM 6565 N N . GLU A 1 836 ? -21.078 12 38.188 1 94.69 836 GLU A N 1
ATOM 6566 C CA . GLU A 1 836 ? -22.109 10.969 38.031 1 94.69 836 GLU A CA 1
ATOM 6567 C C . GLU A 1 836 ? -22.516 10.797 36.562 1 94.69 836 GLU A C 1
ATOM 6569 O O . GLU A 1 836 ? -22.812 9.68 36.156 1 94.69 836 GLU A O 1
ATOM 6574 N N . HIS A 1 837 ? -22.594 11.891 35.906 1 95.69 837 HIS A N 1
ATOM 6575 C CA . HIS A 1 837 ? -22.953 11.812 34.5 1 95.69 837 HIS A CA 1
ATOM 6576 C C . HIS A 1 837 ? -21.844 11.156 33.688 1 95.69 837 HIS A C 1
ATOM 6578 O O . HIS A 1 837 ? -22.109 10.398 32.75 1 95.69 837 HIS A O 1
ATOM 6584 N N . ASP A 1 838 ? -20.594 11.375 34.031 1 96.31 838 ASP A N 1
ATOM 6585 C CA . ASP A 1 838 ? -19.469 10.688 33.406 1 96.31 838 ASP A CA 1
ATOM 6586 C C . ASP A 1 838 ? -19.562 9.18 33.625 1 96.31 838 ASP A C 1
ATOM 6588 O O . ASP A 1 838 ? -19.266 8.406 32.688 1 96.31 838 ASP A O 1
ATOM 6592 N N . TYR A 1 839 ? -19.875 8.852 34.875 1 96.69 839 TYR A N 1
ATOM 6593 C CA . TYR A 1 839 ? -20.047 7.441 35.188 1 96.69 839 TYR A CA 1
ATOM 6594 C C . TYR A 1 839 ? -21.109 6.797 34.312 1 96.69 839 TYR A C 1
ATOM 6596 O O . TYR A 1 839 ? -20.891 5.719 33.75 1 96.69 839 TYR A O 1
ATOM 6604 N N . LYS A 1 840 ? -22.188 7.41 34.125 1 96.81 840 LYS A N 1
ATOM 6605 C CA . LYS A 1 840 ? -23.266 6.883 33.312 1 96.81 840 LYS A CA 1
ATOM 6606 C C . LYS A 1 840 ? -22.828 6.703 31.859 1 96.81 840 LYS A C 1
ATOM 6608 O O . LYS A 1 840 ? -23.078 5.66 31.25 1 96.81 840 LYS A O 1
ATOM 6613 N N . ILE A 1 841 ? -22.219 7.711 31.266 1 97.56 841 ILE A N 1
ATOM 6614 C CA . ILE A 1 841 ? -21.734 7.668 29.891 1 97.56 841 ILE A CA 1
ATOM 6615 C C . ILE A 1 841 ? -20.766 6.5 29.719 1 97.56 841 ILE A C 1
ATOM 6617 O O . ILE A 1 841 ? -20.891 5.723 28.766 1 97.56 841 ILE A O 1
ATOM 6621 N N . ALA A 1 842 ? -19.812 6.312 30.656 1 98.12 842 ALA A N 1
ATOM 6622 C CA . ALA A 1 842 ? -18.766 5.289 30.578 1 98.12 842 ALA A CA 1
ATOM 6623 C C . ALA A 1 842 ? -19.375 3.891 30.688 1 98.12 842 ALA A C 1
ATOM 6625 O O . ALA A 1 842 ? -18.906 2.949 30.047 1 98.12 842 ALA A O 1
ATOM 6626 N N . VAL A 1 843 ? -20.375 3.77 31.531 1 97.75 843 VAL A N 1
ATOM 6627 C CA . VAL A 1 843 ? -21.031 2.48 31.688 1 97.75 843 VAL A CA 1
ATOM 6628 C C . VAL A 1 843 ? -21.781 2.119 30.422 1 97.75 843 VAL A C 1
ATOM 6630 O O . VAL A 1 843 ? -21.766 0.966 29.984 1 97.75 843 VAL A O 1
ATOM 6633 N N . ASN A 1 844 ? -22.484 3.096 29.828 1 98.06 844 ASN A N 1
ATOM 6634 C CA . ASN A 1 844 ? -23.188 2.861 28.578 1 98.06 844 ASN A CA 1
ATOM 6635 C C . ASN A 1 844 ? -22.234 2.455 27.469 1 98.06 844 ASN A C 1
ATOM 6637 O O . ASN A 1 844 ? -22.547 1.596 26.641 1 98.06 844 ASN A O 1
ATOM 6641 N N . LEU A 1 845 ? -21.078 3.1 27.406 1 98.56 845 LEU A N 1
ATOM 6642 C CA . LEU A 1 845 ? -20.062 2.746 26.422 1 98.56 845 LEU A CA 1
ATOM 6643 C C . LEU A 1 845 ? -19.562 1.316 26.641 1 98.56 845 LEU A C 1
ATOM 6645 O O . LEU A 1 845 ? -19.391 0.568 25.672 1 98.56 845 LEU A O 1
ATOM 6649 N N . ALA A 1 846 ? -19.359 0.942 27.906 1 98.44 846 ALA A N 1
ATOM 6650 C CA . ALA A 1 846 ? -18.922 -0.416 28.234 1 98.44 846 ALA A CA 1
ATOM 6651 C C . ALA A 1 846 ? -19.969 -1.441 27.781 1 98.44 846 ALA A C 1
ATOM 6653 O O . ALA A 1 846 ? -19.609 -2.488 27.234 1 98.44 846 ALA A O 1
ATOM 6654 N N . ASP A 1 847 ? -21.188 -1.142 28.062 1 98 847 ASP A N 1
ATOM 6655 C CA . ASP A 1 847 ? -22.266 -2.018 27.656 1 98 847 ASP A CA 1
ATOM 6656 C C . ASP A 1 847 ? -22.266 -2.209 26.141 1 98 847 ASP A C 1
ATOM 6658 O O . ASP A 1 847 ? -22.453 -3.326 25.641 1 98 847 ASP A O 1
ATOM 6662 N N . THR A 1 848 ? -22.078 -1.167 25.422 1 98.25 848 THR A N 1
ATOM 6663 C CA . THR A 1 848 ? -22.078 -1.195 23.969 1 98.25 848 THR A CA 1
ATOM 6664 C C . THR A 1 848 ? -20.906 -2.025 23.438 1 98.25 848 THR A C 1
ATOM 6666 O O . THR A 1 848 ? -21.109 -2.945 22.641 1 98.25 848 THR A O 1
ATOM 6669 N N . MET A 1 849 ? -19.703 -1.766 23.875 1 98.19 849 MET A N 1
ATOM 6670 C CA . MET A 1 849 ? -18.5 -2.383 23.312 1 98.19 849 MET A CA 1
ATOM 6671 C C . MET A 1 849 ? -18.375 -3.836 23.75 1 98.19 849 MET A C 1
ATOM 6673 O O . MET A 1 849 ? -17.812 -4.664 23.047 1 98.19 849 MET A O 1
ATOM 6677 N N . CYS A 1 850 ? -18.953 -4.164 24.938 1 98.19 850 CYS A N 1
ATOM 6678 C CA . CYS A 1 850 ? -18.891 -5.527 25.453 1 98.19 850 CYS A CA 1
ATOM 6679 C C . CYS A 1 850 ? -20.031 -6.379 24.922 1 98.19 850 CYS A C 1
ATOM 6681 O O . CYS A 1 850 ? -20.109 -7.574 25.203 1 98.19 850 CYS A O 1
ATOM 6683 N N . GLY A 1 851 ? -20.938 -5.844 24.25 1 97 851 GLY A N 1
ATOM 6684 C CA . GLY A 1 851 ? -21.969 -6.613 23.578 1 97 851 GLY A CA 1
ATOM 6685 C C . GLY A 1 851 ? -23.219 -6.809 24.438 1 97 851 GLY A C 1
ATOM 6686 O O . GLY A 1 851 ? -24.094 -7.598 24.094 1 97 851 GLY A O 1
ATOM 6687 N N . GLY A 1 852 ? -23.266 -6.168 25.578 1 96.5 852 GLY A N 1
ATOM 6688 C CA . GLY A 1 852 ? -24.453 -6.25 26.422 1 96.5 852 GLY A CA 1
ATOM 6689 C C . GLY A 1 852 ? -24.375 -7.34 27.469 1 96.5 852 GLY A C 1
ATOM 6690 O O . GLY A 1 852 ? -23.297 -7.879 27.734 1 96.5 852 GLY A O 1
ATOM 6691 N N . GLN A 1 853 ? -25.516 -7.574 28.078 1 94.88 853 GLN A N 1
ATOM 6692 C CA . GLN A 1 853 ? -25.625 -8.516 29.188 1 94.88 853 GLN A CA 1
ATOM 6693 C C . GLN A 1 853 ? -25.781 -9.945 28.672 1 94.88 853 GLN A C 1
ATOM 6695 O O . GLN A 1 853 ? -26.828 -10.57 28.906 1 94.88 853 GLN A O 1
ATOM 6700 N N . ILE A 1 854 ? -24.781 -10.43 28.047 1 96.69 854 ILE A N 1
ATOM 6701 C CA . ILE A 1 854 ? -24.766 -11.789 27.516 1 96.69 854 ILE A CA 1
ATOM 6702 C C . ILE A 1 854 ? -23.5 -12.508 27.984 1 96.69 854 ILE A C 1
ATOM 6704 O O . ILE A 1 854 ? -22.625 -11.906 28.609 1 96.69 854 ILE A O 1
ATOM 6708 N N . GLU A 1 855 ? -23.375 -13.805 27.609 1 95.75 855 GLU A N 1
ATOM 6709 C CA . GLU A 1 855 ? -22.25 -14.617 28.094 1 95.75 855 GLU A CA 1
ATOM 6710 C C . GLU A 1 855 ? -20.953 -14.242 27.375 1 95.75 855 GLU A C 1
ATOM 6712 O O . GLU A 1 855 ? -20.969 -13.969 26.172 1 95.75 855 GLU A O 1
ATOM 6717 N N . LYS A 1 856 ? -19.938 -14.297 28.125 1 94.94 856 LYS A N 1
ATOM 6718 C CA . LYS A 1 856 ? -18.609 -14.031 27.562 1 94.94 856 LYS A CA 1
ATOM 6719 C C . LYS A 1 856 ? -18.312 -14.969 26.391 1 94.94 856 LYS A C 1
ATOM 6721 O O . LYS A 1 856 ? -18.688 -16.141 26.406 1 94.94 856 LYS A O 1
ATOM 6726 N N . ASP A 1 857 ? -17.734 -14.438 25.344 1 93.81 857 ASP A N 1
ATOM 6727 C CA . ASP A 1 857 ? -17.234 -15.156 24.172 1 93.81 857 ASP A CA 1
ATOM 6728 C C . ASP A 1 857 ? -18.391 -15.547 23.25 1 93.81 857 ASP A C 1
ATOM 6730 O O . ASP A 1 857 ? -18.188 -16.281 22.281 1 93.81 857 ASP A O 1
ATOM 6734 N N . THR A 1 858 ? -19.562 -15.055 23.609 1 96 858 THR A N 1
ATOM 6735 C CA . THR A 1 858 ? -20.641 -15.211 22.656 1 96 858 THR A CA 1
ATOM 6736 C C . THR A 1 858 ? -20.312 -14.508 21.344 1 96 858 THR A C 1
ATOM 6738 O O . THR A 1 858 ? -19.844 -13.367 21.344 1 96 858 THR A O 1
ATOM 6741 N N . GLU A 1 859 ? -20.516 -15.164 20.219 1 95.31 859 GLU A N 1
ATOM 6742 C CA . GLU A 1 859 ? -20.297 -14.562 18.922 1 95.31 859 GLU A CA 1
ATOM 6743 C C . GLU A 1 859 ? -21.547 -13.828 18.422 1 95.31 859 GLU A C 1
ATOM 6745 O O . GLU A 1 859 ? -22.594 -14.438 18.25 1 95.31 859 GLU A O 1
ATOM 6750 N N . VAL A 1 860 ? -21.391 -12.539 18.281 1 96.31 860 VAL A N 1
ATOM 6751 C CA . VAL A 1 860 ? -22.531 -11.742 17.875 1 96.31 860 VAL A CA 1
ATOM 6752 C C . VAL A 1 860 ? -22.266 -11.125 16.5 1 96.31 860 VAL A C 1
ATOM 6754 O O . VAL A 1 860 ? -21.125 -11.055 16.062 1 96.31 860 VAL A O 1
ATOM 6757 N N . SER A 1 861 ? -23.328 -10.695 15.82 1 95 861 SER A N 1
ATOM 6758 C CA . SER A 1 861 ? -23.188 -10 14.547 1 95 861 SER A CA 1
ATOM 6759 C C . SER A 1 861 ? -22.828 -8.531 14.75 1 95 861 SER A C 1
ATOM 6761 O O . SER A 1 861 ? -22.984 -7.996 15.852 1 95 861 SER A O 1
ATOM 6763 N N . GLU A 1 862 ? -22.344 -7.879 13.773 1 95.25 862 GLU A N 1
ATOM 6764 C CA . GLU A 1 862 ? -22.094 -6.441 13.828 1 95.25 862 GLU A CA 1
ATOM 6765 C C . GLU A 1 862 ? -23.375 -5.664 14.07 1 95.25 862 GLU A C 1
ATOM 6767 O O . GLU A 1 862 ? -23.375 -4.641 14.758 1 95.25 862 GLU A O 1
ATOM 6772 N N . ASP A 1 863 ? -24.484 -6.18 13.555 1 95.19 863 ASP A N 1
ATOM 6773 C CA . ASP A 1 863 ? -25.781 -5.539 13.75 1 95.19 863 ASP A CA 1
ATOM 6774 C C . ASP A 1 863 ? -26.172 -5.543 15.227 1 95.19 863 ASP A C 1
ATOM 6776 O O . ASP A 1 863 ? -26.812 -4.602 15.703 1 95.19 863 ASP A O 1
ATOM 6780 N N . TRP A 1 864 ? -25.828 -6.613 15.836 1 96.44 864 TRP A N 1
ATOM 6781 C CA . TRP A 1 864 ? -26.078 -6.688 17.266 1 96.44 864 TRP A CA 1
ATOM 6782 C C . TRP A 1 864 ? -25.375 -5.551 18.016 1 96.44 864 TRP A C 1
ATOM 6784 O O . TRP A 1 864 ? -25.984 -4.883 18.844 1 96.44 864 TRP A O 1
ATOM 6794 N N . LEU A 1 865 ? -24.188 -5.34 17.719 1 97.25 865 LEU A N 1
ATOM 6795 C CA . LEU A 1 865 ? -23.406 -4.285 18.375 1 97.25 865 LEU A CA 1
ATOM 6796 C C . LEU A 1 865 ? -23.953 -2.908 18 1 97.25 865 LEU A C 1
ATOM 6798 O O . LEU A 1 865 ? -23.984 -2.006 18.844 1 97.25 865 LEU A O 1
ATOM 6802 N N . LEU A 1 866 ? -24.344 -2.721 16.734 1 97.69 866 LEU A N 1
ATOM 6803 C CA . LEU A 1 866 ? -24.906 -1.45 16.297 1 97.69 866 LEU A CA 1
ATOM 6804 C C . LEU A 1 866 ? -26.234 -1.163 17 1 97.69 866 LEU A C 1
ATOM 6806 O O . LEU A 1 866 ? -26.531 -0.012 17.344 1 97.69 866 LEU A O 1
ATOM 6810 N N . GLU A 1 867 ? -26.984 -2.225 17.219 1 96.06 867 GLU A N 1
ATOM 6811 C CA . GLU A 1 867 ? -28.234 -2.059 17.953 1 96.06 867 GLU A CA 1
ATOM 6812 C C . GLU A 1 867 ? -27.969 -1.648 19.406 1 96.06 867 GLU A C 1
ATOM 6814 O O . GLU A 1 867 ? -28.688 -0.818 19.969 1 96.06 867 GLU A O 1
ATOM 6819 N N . ARG A 1 868 ? -26.984 -2.281 19.984 1 96.25 868 ARG A N 1
ATOM 6820 C CA . ARG A 1 868 ? -26.609 -1.885 21.328 1 96.25 868 ARG A CA 1
ATOM 6821 C C . ARG A 1 868 ? -26.172 -0.422 21.359 1 96.25 868 ARG A C 1
ATOM 6823 O O . ARG A 1 868 ? -26.5 0.302 22.312 1 96.25 868 ARG A O 1
ATOM 6830 N N . GLU A 1 869 ? -25.406 -0.045 20.406 1 97.75 869 GLU A N 1
ATOM 6831 C CA . GLU A 1 869 ? -24.953 1.336 20.266 1 97.75 869 GLU A CA 1
ATOM 6832 C C . GLU A 1 869 ? -26.125 2.301 20.188 1 97.75 869 GLU A C 1
ATOM 6834 O O . GLU A 1 869 ? -26.125 3.338 20.844 1 97.75 869 GLU A O 1
ATOM 6839 N N . LEU A 1 870 ? -27.141 1.975 19.391 1 96.31 870 LEU A N 1
ATOM 6840 C CA . LEU A 1 870 ? -28.344 2.797 19.25 1 96.31 870 LEU A CA 1
ATOM 6841 C C . LEU A 1 870 ? -29.062 2.932 20.578 1 96.31 870 LEU A C 1
ATOM 6843 O O . LEU A 1 870 ? -29.453 4.035 20.969 1 96.31 870 LEU A O 1
ATOM 6847 N N . ILE A 1 871 ? -29.234 1.842 21.312 1 95.75 871 ILE A N 1
ATOM 6848 C CA . ILE A 1 871 ? -29.969 1.817 22.578 1 95.75 871 ILE A CA 1
ATOM 6849 C C . ILE A 1 871 ? -29.266 2.723 23.594 1 95.75 871 ILE A C 1
ATOM 6851 O O . ILE A 1 871 ? -29.906 3.582 24.203 1 95.75 871 ILE A O 1
ATOM 6855 N N . ASN A 1 872 ? -28.016 2.568 23.734 1 96.81 872 ASN A N 1
ATOM 6856 C CA . ASN A 1 872 ? -27.266 3.332 24.719 1 96.81 872 ASN A CA 1
ATOM 6857 C C . ASN A 1 872 ? -27.125 4.797 24.297 1 96.81 872 ASN A C 1
ATOM 6859 O O . ASN A 1 872 ? -27.156 5.688 25.156 1 96.81 872 ASN A O 1
ATOM 6863 N N . PHE A 1 873 ? -26.953 5.035 23.047 1 96.44 873 PHE A N 1
ATOM 6864 C CA . PHE A 1 873 ? -26.891 6.402 22.547 1 96.44 873 PHE A CA 1
ATOM 6865 C C . PHE A 1 873 ? -28.188 7.152 22.859 1 96.44 873 PHE A C 1
ATOM 6867 O O . PHE A 1 873 ? -28.141 8.281 23.344 1 96.44 873 PHE A O 1
ATOM 6874 N N . LYS A 1 874 ? -29.297 6.547 22.578 1 91.81 874 LYS A N 1
ATOM 6875 C CA . LYS A 1 874 ? -30.609 7.156 22.797 1 91.81 874 LYS A CA 1
ATOM 6876 C C . LYS A 1 874 ? -30.812 7.488 24.266 1 91.81 874 LYS A C 1
ATOM 6878 O O . LYS A 1 874 ? -31.312 8.562 24.609 1 91.81 874 LYS A O 1
ATOM 6883 N N . GLU A 1 875 ? -30.469 6.582 25.062 1 92.44 875 GLU A N 1
ATOM 6884 C CA . GLU A 1 875 ? -30.625 6.789 26.5 1 92.44 875 GLU A CA 1
ATOM 6885 C C . GLU A 1 875 ? -29.859 8.023 26.953 1 92.44 875 GLU A C 1
ATOM 6887 O O . GLU A 1 875 ? -30.375 8.82 27.75 1 92.44 875 GLU A O 1
ATOM 6892 N N . LEU A 1 876 ? -28.688 8.188 26.484 1 94 876 LEU A N 1
ATOM 6893 C CA . LEU A 1 876 ? -27.828 9.305 26.891 1 94 876 LEU A CA 1
ATOM 6894 C C . LEU A 1 876 ? -28.312 10.609 26.266 1 94 876 LEU A C 1
ATOM 6896 O O . LEU A 1 876 ? -28.297 11.656 26.906 1 94 876 LEU A O 1
ATOM 6900 N N . ALA A 1 877 ? -28.75 10.586 25.047 1 90 877 ALA A N 1
ATOM 6901 C CA . ALA A 1 877 ? -29.062 11.781 24.266 1 90 877 ALA A CA 1
ATOM 6902 C C . ALA A 1 877 ? -30.281 12.508 24.844 1 90 877 ALA A C 1
ATOM 6904 O O . ALA A 1 877 ? -30.391 13.727 24.719 1 90 877 ALA A O 1
ATOM 6905 N N . ILE A 1 878 ? -31.141 11.766 25.594 1 87.06 878 ILE A N 1
ATOM 6906 C CA . ILE A 1 878 ? -32.375 12.367 26.078 1 87.06 878 ILE A CA 1
ATOM 6907 C C . ILE A 1 878 ? -32.156 12.922 27.484 1 87.06 878 ILE A C 1
ATOM 6909 O O . ILE A 1 878 ? -33.031 13.547 28.062 1 87.06 878 ILE A O 1
ATOM 6913 N N . SER A 1 879 ? -31 12.75 27.969 1 87.38 879 SER A N 1
ATOM 6914 C CA . SER A 1 879 ? -30.719 13.227 29.328 1 87.38 879 SER A CA 1
ATOM 6915 C C . SER A 1 879 ? -30.531 14.734 29.344 1 87.38 879 SER A C 1
ATOM 6917 O O . SER A 1 879 ? -29.969 15.305 28.406 1 87.38 879 SER A O 1
ATOM 6919 N N . GLU A 1 880 ? -30.922 15.398 30.422 1 88.19 880 GLU A N 1
ATOM 6920 C CA . GLU A 1 880 ? -30.781 16.844 30.594 1 88.19 880 GLU A CA 1
ATOM 6921 C C . GLU A 1 880 ? -29.328 17.266 30.641 1 88.19 880 GLU A C 1
ATOM 6923 O O . GLU A 1 880 ? -28.953 18.312 30.125 1 88.19 880 GLU A O 1
ATOM 6928 N N . LYS A 1 881 ? -28.578 16.516 31.281 1 92.25 881 LYS A N 1
ATOM 6929 C CA . LYS A 1 881 ? -27.156 16.844 31.406 1 92.25 881 LYS A CA 1
ATOM 6930 C C . LYS A 1 881 ? -26.453 16.797 30.062 1 92.25 881 LYS A C 1
ATOM 6932 O O . LYS A 1 881 ? -25.562 17.594 29.781 1 92.25 881 LYS A O 1
ATOM 6937 N N . THR A 1 882 ? -26.781 15.836 29.266 1 90.81 882 THR A N 1
ATOM 6938 C CA . THR A 1 882 ? -26.234 15.758 27.906 1 90.81 882 THR A CA 1
ATOM 6939 C C . THR A 1 882 ? -26.672 16.969 27.078 1 90.81 882 THR A C 1
ATOM 6941 O O . THR A 1 882 ? -25.875 17.531 26.328 1 90.81 882 THR A O 1
ATOM 6944 N N . GLU A 1 883 ? -27.875 17.297 27.188 1 84.5 883 GLU A N 1
ATOM 6945 C CA . GLU A 1 883 ? -28.359 18.484 26.5 1 84.5 883 GLU A CA 1
ATOM 6946 C C . GLU A 1 883 ? -27.562 19.719 26.922 1 84.5 883 GLU A C 1
ATOM 6948 O O . GLU A 1 883 ? -27.25 20.562 26.078 1 84.5 883 GLU A O 1
ATOM 6953 N N . ALA A 1 884 ? -27.359 19.828 28.188 1 88.25 884 ALA A N 1
ATOM 6954 C CA . ALA A 1 884 ? -26.578 20.938 28.703 1 88.25 884 ALA A CA 1
ATOM 6955 C C . ALA A 1 884 ? -25.172 20.938 28.094 1 88.25 884 ALA A C 1
ATOM 6957 O O . ALA A 1 884 ? -24.641 22 27.75 1 88.25 884 ALA A O 1
ATOM 6958 N N . ARG A 1 885 ? -24.547 19.828 28 1 90.38 885 ARG A N 1
ATOM 6959 C CA . ARG A 1 885 ? -23.219 19.719 27.406 1 90.38 885 ARG A CA 1
ATOM 6960 C C . ARG A 1 885 ? -23.234 20.156 25.938 1 90.38 885 ARG A C 1
ATOM 6962 O O . ARG A 1 885 ? -22.344 20.859 25.484 1 90.38 885 ARG A O 1
ATOM 6969 N N . MET A 1 886 ? -24.172 19.703 25.219 1 84.88 886 MET A N 1
ATOM 6970 C CA . MET A 1 886 ? -24.281 20.031 23.797 1 84.88 886 MET A CA 1
ATOM 6971 C C . MET A 1 886 ? -24.453 21.531 23.594 1 84.88 886 MET A C 1
ATOM 6973 O O . MET A 1 886 ? -23.797 22.125 22.75 1 84.88 886 MET A O 1
ATOM 6977 N N . LYS A 1 887 ? -25.297 22.109 24.344 1 80.56 887 LYS A N 1
ATOM 6978 C CA . LYS A 1 887 ? -25.531 23.547 24.266 1 80.56 887 LYS A CA 1
ATOM 6979 C C . LYS A 1 887 ? -24.266 24.328 24.578 1 80.56 887 LYS A C 1
ATOM 6981 O O . LYS A 1 887 ? -23.938 25.297 23.891 1 80.56 887 LYS A O 1
ATOM 6986 N N . TYR A 1 888 ? -23.688 23.922 25.609 1 86.31 888 TYR A N 1
ATOM 6987 C CA . TYR A 1 888 ? -22.453 24.578 26.016 1 86.31 888 TYR A CA 1
ATOM 6988 C C . TYR A 1 888 ? -21.391 24.5 24.938 1 86.31 888 TYR A C 1
ATOM 6990 O O . TYR A 1 888 ? -20.688 25.469 24.656 1 86.31 888 TYR A O 1
ATOM 6998 N N . MET A 1 889 ? -21.25 23.344 24.344 1 84.75 889 MET A N 1
ATOM 6999 C CA . MET A 1 889 ? -20.297 23.141 23.266 1 84.75 889 MET A CA 1
ATOM 7000 C C . MET A 1 889 ? -20.609 24.047 22.078 1 84.75 889 MET A C 1
ATOM 7002 O O . MET A 1 889 ? -19.703 24.641 21.484 1 84.75 889 MET A O 1
ATOM 7006 N N . LEU A 1 890 ? -21.734 24.188 21.703 1 77.88 890 LEU A N 1
ATOM 7007 C CA . LEU A 1 890 ? -22.141 25 20.578 1 77.88 890 LEU A CA 1
ATOM 7008 C C . LEU A 1 890 ? -21.875 26.484 20.859 1 77.88 890 LEU A C 1
ATOM 7010 O O . LEU A 1 890 ? -21.516 27.234 19.938 1 77.88 890 LEU A O 1
ATOM 7014 N N . GLU A 1 891 ? -22.031 26.75 22.094 1 77.5 891 GLU A N 1
ATOM 7015 C CA . GLU A 1 891 ? -21.875 28.156 22.484 1 77.5 891 GLU A CA 1
ATOM 7016 C C . GLU A 1 891 ? -20.406 28.531 22.641 1 77.5 891 GLU A C 1
ATOM 7018 O O . GLU A 1 891 ? -20 29.641 22.266 1 77.5 891 GLU A O 1
ATOM 7023 N N . THR A 1 892 ? -19.688 27.625 23.234 1 79.5 892 THR A N 1
ATOM 7024 C CA . THR A 1 892 ? -18.359 28.016 23.672 1 79.5 892 THR A CA 1
ATOM 7025 C C . THR A 1 892 ? -17.281 27.281 22.891 1 79.5 892 THR A C 1
ATOM 7027 O O . THR A 1 892 ? -16.125 27.703 22.859 1 79.5 892 THR A O 1
ATOM 7030 N N . GLY A 1 893 ? -17.672 26.188 22.312 1 78.81 893 GLY A N 1
ATOM 7031 C CA . GLY A 1 893 ? -16.688 25.344 21.641 1 78.81 893 GLY A CA 1
ATOM 7032 C C . GLY A 1 893 ? -15.875 24.5 22.594 1 78.81 893 GLY A C 1
ATOM 7033 O O . GLY A 1 893 ? -14.906 23.844 22.188 1 78.81 893 GLY A O 1
ATOM 7034 N N . LYS A 1 894 ? -16.219 24.438 23.875 1 85.31 894 LYS A N 1
ATOM 7035 C CA . LYS A 1 894 ? -15.5 23.688 24.906 1 85.31 894 LYS A CA 1
ATOM 7036 C C . LYS A 1 894 ? -16.422 22.672 25.578 1 85.31 894 LYS A C 1
ATOM 7038 O O . LYS A 1 894 ? -17.625 22.875 25.656 1 85.31 894 LYS A O 1
ATOM 7043 N N . PRO A 1 895 ? -15.805 21.656 26.047 1 87.88 895 PRO A N 1
ATOM 7044 C CA . PRO A 1 895 ? -16.625 20.656 26.734 1 87.88 895 PRO A CA 1
ATOM 7045 C C . PRO A 1 895 ? -17.078 21.094 28.125 1 87.88 895 PRO A C 1
ATOM 7047 O O . PRO A 1 895 ? -16.312 21.75 28.844 1 87.88 895 PRO A O 1
ATOM 7050 N N . LEU A 1 896 ? -18.344 20.781 28.422 1 88.25 896 LEU A N 1
ATOM 7051 C CA . LEU A 1 896 ? -18.906 21 29.766 1 88.25 896 LEU A CA 1
ATOM 7052 C C . LEU A 1 896 ? -18.797 19.734 30.609 1 88.25 896 LEU A C 1
ATOM 7054 O O . LEU A 1 896 ? -19.125 18.641 30.125 1 88.25 896 LEU A O 1
ATOM 7058 N N . ARG A 1 897 ? -18.203 19.875 31.781 1 86.25 897 ARG A N 1
ATOM 7059 C CA . ARG A 1 897 ? -18.141 18.734 32.688 1 86.25 897 ARG A CA 1
ATOM 7060 C C . ARG A 1 897 ? -19.109 18.891 33.875 1 86.25 897 ARG A C 1
ATOM 7062 O O . ARG A 1 897 ? -18.75 19.516 34.875 1 86.25 897 ARG A O 1
ATOM 7069 N N . ASN A 1 898 ? -20.25 18.406 33.75 1 88.69 898 ASN A N 1
ATOM 7070 C CA . ASN A 1 898 ? -21.281 18.453 34.781 1 88.69 898 ASN A CA 1
ATOM 7071 C C . ASN A 1 898 ? -21.531 17.078 35.375 1 88.69 898 ASN A C 1
ATOM 7073 O O . ASN A 1 898 ? -21.172 16.062 34.812 1 88.69 898 ASN A O 1
ATOM 7077 N N . MET B 1 1 ? -63.844 32.312 -1.115 1 63.69 1 MET B N 1
ATOM 7078 C CA . MET B 1 1 ? -62.906 31.344 -0.53 1 63.69 1 MET B CA 1
ATOM 7079 C C . MET B 1 1 ? -63 30 -1.229 1 63.69 1 MET B C 1
ATOM 7081 O O . MET B 1 1 ? -64.125 29.469 -1.411 1 63.69 1 MET B O 1
ATOM 7085 N N . THR B 1 2 ? -62.031 29.688 -1.909 1 76.75 2 THR B N 1
ATOM 7086 C CA . THR B 1 2 ? -62.062 28.391 -2.584 1 76.75 2 THR B CA 1
ATOM 7087 C C . THR B 1 2 ? -62.281 27.266 -1.584 1 76.75 2 THR B C 1
ATOM 7089 O O . THR B 1 2 ? -62.094 27.453 -0.378 1 76.75 2 THR B O 1
ATOM 7092 N N . GLU B 1 3 ? -62.844 26.281 -2.145 1 77.62 3 GLU B N 1
ATOM 7093 C CA . GLU B 1 3 ? -63.062 25.141 -1.263 1 77.62 3 GLU B CA 1
ATOM 7094 C C . GLU B 1 3 ? -61.812 24.766 -0.495 1 77.62 3 GLU B C 1
ATOM 7096 O O . GLU B 1 3 ? -61.875 24.406 0.681 1 77.62 3 GLU B O 1
ATOM 7101 N N . LEU B 1 4 ? -60.75 24.984 -1.021 1 82.12 4 LEU B N 1
ATOM 7102 C CA . LEU B 1 4 ? -59.469 24.688 -0.396 1 82.12 4 LEU B CA 1
ATOM 7103 C C . LEU B 1 4 ? -59.188 25.672 0.737 1 82.12 4 LEU B C 1
ATOM 7105 O O . LEU B 1 4 ? -58.75 25.266 1.818 1 82.12 4 LEU B O 1
ATOM 7109 N N . GLU B 1 5 ? -59.531 26.797 0.488 1 81.38 5 GLU B N 1
ATOM 7110 C CA . GLU B 1 5 ? -59.312 27.844 1.485 1 81.38 5 GLU B CA 1
ATOM 7111 C C . GLU B 1 5 ? -60.25 27.672 2.678 1 81.38 5 GLU B C 1
ATOM 7113 O O . GLU B 1 5 ? -59.844 27.875 3.824 1 81.38 5 GLU B O 1
ATOM 7118 N N . LYS B 1 6 ? -61.406 27.281 2.254 1 81.88 6 LYS B N 1
ATOM 7119 C CA . LYS B 1 6 ? -62.375 27.031 3.309 1 81.88 6 LYS B CA 1
ATOM 7120 C C . LYS B 1 6 ? -61.938 25.875 4.199 1 81.88 6 LYS B C 1
ATOM 7122 O O . LYS B 1 6 ? -62 25.969 5.43 1 81.88 6 LYS B O 1
ATOM 7127 N N . LYS B 1 7 ? -61.5 24.891 3.605 1 83.75 7 LYS B N 1
ATOM 7128 C CA . LYS B 1 7 ? -61.062 23.703 4.355 1 83.75 7 LYS B CA 1
ATOM 7129 C C . LYS B 1 7 ? -59.812 24.016 5.18 1 83.75 7 LYS B C 1
ATOM 7131 O O . LYS B 1 7 ? -59.688 23.531 6.305 1 83.75 7 LYS B O 1
ATOM 7136 N N . PHE B 1 8 ? -59.031 24.812 4.676 1 85.56 8 PHE B N 1
ATOM 7137 C CA . PHE B 1 8 ? -57.844 25.219 5.379 1 85.56 8 PHE B CA 1
ATOM 7138 C C . PHE B 1 8 ? -58.188 26.047 6.617 1 85.56 8 PHE B C 1
ATOM 7140 O O . PHE B 1 8 ? -57.688 25.766 7.711 1 85.56 8 PHE B O 1
ATOM 7147 N N . GLU B 1 9 ? -59.062 26.984 6.406 1 82.94 9 GLU B N 1
ATOM 7148 C CA . GLU B 1 9 ? -59.469 27.844 7.52 1 82.94 9 GLU B CA 1
ATOM 7149 C C . GLU B 1 9 ? -60.219 27.047 8.578 1 82.94 9 GLU B C 1
ATOM 7151 O O . GLU B 1 9 ? -60.062 27.281 9.781 1 82.94 9 GLU B O 1
ATOM 7156 N N . GLU B 1 10 ? -60.938 26.094 8.102 1 81.38 10 GLU B N 1
ATOM 7157 C CA . GLU B 1 10 ? -61.625 25.219 9.039 1 81.38 10 GLU B CA 1
ATOM 7158 C C . GLU B 1 10 ? -60.656 24.391 9.859 1 81.38 10 GLU B C 1
ATOM 7160 O O . GLU B 1 10 ? -60.844 24.219 11.062 1 81.38 10 GLU B O 1
ATOM 7165 N N . MET B 1 11 ? -59.625 23.984 9.156 1 83.12 11 MET B N 1
ATOM 7166 C CA . MET B 1 11 ? -58.656 23.156 9.844 1 83.12 11 MET B CA 1
ATOM 7167 C C . MET B 1 11 ? -57.812 24 10.805 1 83.12 11 MET B C 1
ATOM 7169 O O . MET B 1 11 ? -57.469 23.547 11.898 1 83.12 11 MET B O 1
ATOM 7173 N N . LEU B 1 12 ? -57.594 25.188 10.43 1 80.38 12 LEU B N 1
ATOM 7174 C CA . LEU B 1 12 ? -56.875 26.094 11.305 1 80.38 12 LEU B CA 1
ATOM 7175 C C . LEU B 1 12 ? -57.656 26.344 12.594 1 80.38 12 LEU B C 1
ATOM 7177 O O . LEU B 1 12 ? -57.062 26.344 13.688 1 80.38 12 LEU B O 1
ATOM 7181 N N . ILE B 1 13 ? -58.875 26.469 12.406 1 78.94 13 ILE B N 1
ATOM 7182 C CA . ILE B 1 13 ? -59.75 26.688 13.547 1 78.94 13 ILE B CA 1
ATOM 7183 C C . ILE B 1 13 ? -59.844 25.406 14.375 1 78.94 13 ILE B C 1
ATOM 7185 O O . ILE B 1 13 ? -59.812 25.453 15.602 1 78.94 13 ILE B O 1
ATOM 7189 N N . ALA B 1 14 ? -59.844 24.328 13.664 1 77.31 14 ALA B N 1
ATOM 7190 C CA . ALA B 1 14 ? -59.906 23.047 14.344 1 77.31 14 ALA B CA 1
ATOM 7191 C C . ALA B 1 14 ? -58.656 22.766 15.156 1 77.31 14 ALA B C 1
ATOM 7193 O O . ALA B 1 14 ? -58.719 22.25 16.266 1 77.31 14 ALA B O 1
ATOM 7194 N N . VAL B 1 15 ? -57.531 23.172 14.625 1 77.94 15 VAL B N 1
ATOM 7195 C CA . VAL B 1 15 ? -56.25 22.969 15.312 1 77.94 15 VAL B CA 1
ATOM 7196 C C . VAL B 1 15 ? -56.156 23.938 16.484 1 77.94 15 VAL B C 1
ATOM 7198 O O . VAL B 1 15 ? -55.719 23.562 17.578 1 77.94 15 VAL B O 1
ATOM 7201 N N . ARG B 1 16 ? -56.531 25.156 16.25 1 71.12 16 ARG B N 1
ATOM 7202 C CA . ARG B 1 16 ? -56.469 26.203 17.266 1 71.12 16 ARG B CA 1
ATOM 7203 C C . ARG B 1 16 ? -57.406 25.891 18.422 1 71.12 16 ARG B C 1
ATOM 7205 O O . ARG B 1 16 ? -57.031 26.016 19.594 1 71.12 16 ARG B O 1
ATOM 7212 N N . ASP B 1 17 ? -58.5 25.312 18.062 1 70.25 17 ASP B N 1
ATOM 7213 C CA . ASP B 1 17 ? -59.5 25.031 19.078 1 70.25 17 ASP B CA 1
ATOM 7214 C C . ASP B 1 17 ? -59.438 23.594 19.562 1 70.25 17 ASP B C 1
ATOM 7216 O O . ASP B 1 17 ? -60.25 23.156 20.359 1 70.25 17 ASP B O 1
ATOM 7220 N N . ALA B 1 18 ? -58.312 22.859 19.031 1 69.88 18 ALA B N 1
ATOM 7221 C CA . ALA B 1 18 ? -58.062 21.484 19.438 1 69.88 18 ALA B CA 1
ATOM 7222 C C . ALA B 1 18 ? -59.281 20.594 19.234 1 69.88 18 ALA B C 1
ATOM 7224 O O . ALA B 1 18 ? -59.594 19.766 20.094 1 69.88 18 ALA B O 1
ATOM 7225 N N . THR B 1 19 ? -60.031 20.734 18.234 1 69 19 THR B N 1
ATOM 7226 C CA . THR B 1 19 ? -61.219 19.938 17.969 1 69 19 THR B CA 1
ATOM 7227 C C . THR B 1 19 ? -60.875 18.766 17.047 1 69 19 THR B C 1
ATOM 7229 O O . THR B 1 19 ? -61.719 17.906 16.812 1 69 19 THR B O 1
ATOM 7232 N N . ILE B 1 20 ? -59.812 18.75 16.516 1 68.5 20 ILE B N 1
ATOM 7233 C CA . ILE B 1 20 ? -59.375 17.625 15.688 1 68.5 20 ILE B CA 1
ATOM 7234 C C . ILE B 1 20 ? -58.438 16.719 16.5 1 68.5 20 ILE B C 1
ATOM 7236 O O . ILE B 1 20 ? -57.562 17.203 17.203 1 68.5 20 ILE B O 1
ATOM 7240 N N . ASP B 1 21 ? -58.781 15.516 16.547 1 72.19 21 ASP B N 1
ATOM 7241 C CA . ASP B 1 21 ? -57.938 14.539 17.25 1 72.19 21 ASP B CA 1
ATOM 7242 C C . ASP B 1 21 ? -56.688 14.203 16.438 1 72.19 21 ASP B C 1
ATOM 7244 O O . ASP B 1 21 ? -56.688 13.203 15.711 1 72.19 21 ASP B O 1
ATOM 7248 N N . PHE B 1 22 ? -55.781 15.102 16.312 1 68.5 22 PHE B N 1
ATOM 7249 C CA . PHE B 1 22 ? -54.531 14.977 15.586 1 68.5 22 PHE B CA 1
ATOM 7250 C C . PHE B 1 22 ? -53.344 15.383 16.469 1 68.5 22 PHE B C 1
ATOM 7252 O O . PHE B 1 22 ? -53.281 16.531 16.906 1 68.5 22 PHE B O 1
ATOM 7259 N N . LYS B 1 23 ? -52.688 14.406 16.906 1 69.12 23 LYS B N 1
ATOM 7260 C CA . LYS B 1 23 ? -51.5 14.625 17.703 1 69.12 23 LYS B CA 1
ATOM 7261 C C . LYS B 1 23 ? -50.25 14.586 16.828 1 69.12 23 LYS B C 1
ATOM 7263 O O . LYS B 1 23 ? -49.625 13.531 16.672 1 69.12 23 LYS B O 1
ATOM 7268 N N . PRO B 1 24 ? -49.938 15.758 16.281 1 66 24 PRO B N 1
ATOM 7269 C CA . PRO B 1 24 ? -48.812 15.75 15.336 1 66 24 PRO B CA 1
ATOM 7270 C C . PRO B 1 24 ? -47.469 15.578 16.016 1 66 24 PRO B C 1
ATOM 7272 O O . PRO B 1 24 ? -47.281 16.047 17.141 1 66 24 PRO B O 1
ATOM 7275 N N . ASP B 1 25 ? -46.781 14.766 15.406 1 64 25 ASP B N 1
ATOM 7276 C CA . ASP B 1 25 ? -45.406 14.719 15.867 1 64 25 ASP B CA 1
ATOM 7277 C C . ASP B 1 25 ? -44.625 15.977 15.453 1 64 25 ASP B C 1
ATOM 7279 O O . ASP B 1 25 ? -45.188 16.844 14.781 1 64 25 ASP B O 1
ATOM 7283 N N . ASN B 1 26 ? -43.531 16.188 16 1 62.31 26 ASN B N 1
ATOM 7284 C CA . ASN B 1 26 ? -42.781 17.422 15.781 1 62.31 26 ASN B CA 1
ATOM 7285 C C . ASN B 1 26 ? -42.531 17.688 14.297 1 62.31 26 ASN B C 1
ATOM 7287 O O . ASN B 1 26 ? -42.594 18.828 13.844 1 62.31 26 ASN B O 1
ATOM 7291 N N . SER B 1 27 ? -42.375 16.672 13.57 1 66 27 SER B N 1
ATOM 7292 C CA . SER B 1 27 ? -42.219 16.812 12.125 1 66 27 SER B CA 1
ATOM 7293 C C . SER B 1 27 ? -43.469 17.375 11.484 1 66 27 SER B C 1
ATOM 7295 O O . SER B 1 27 ? -43.406 18.266 10.633 1 66 27 SER B O 1
ATOM 7297 N N . GLN B 1 28 ? -44.5 16.828 11.992 1 71.44 28 GLN B N 1
ATOM 7298 C CA . GLN B 1 28 ? -45.781 17.281 11.484 1 71.44 28 GLN B CA 1
ATOM 7299 C C . GLN B 1 28 ? -46.062 18.719 11.906 1 71.44 28 GLN B C 1
ATOM 7301 O O . GLN B 1 28 ? -46.594 19.516 11.125 1 71.44 28 GLN B O 1
ATOM 7306 N N . LYS B 1 29 ? -45.625 18.953 13.102 1 75.75 29 LYS B N 1
ATOM 7307 C CA . LYS B 1 29 ? -45.812 20.312 13.594 1 75.75 29 LYS B CA 1
ATOM 7308 C C . LYS B 1 29 ? -45.031 21.328 12.773 1 75.75 29 LYS B C 1
ATOM 7310 O O . LYS B 1 29 ? -45.531 22.406 12.453 1 75.75 29 LYS B O 1
ATOM 7315 N N . LEU B 1 30 ? -43.844 20.922 12.484 1 75.75 30 LEU B N 1
ATOM 7316 C CA . LEU B 1 30 ? -43 21.812 11.695 1 75.75 30 LEU B CA 1
ATOM 7317 C C . LEU B 1 30 ? -43.531 22 10.289 1 75.75 30 LEU B C 1
ATOM 7319 O O . LEU B 1 30 ? -43.531 23.094 9.75 1 75.75 30 LEU B O 1
ATOM 7323 N N . LYS B 1 31 ? -44.031 20.906 9.758 1 78.5 31 LYS B N 1
ATOM 7324 C CA . LYS B 1 31 ? -44.688 20.984 8.453 1 78.5 31 LYS B CA 1
ATOM 7325 C C . LYS B 1 31 ? -45.906 21.906 8.508 1 78.5 31 LYS B C 1
ATOM 7327 O O . LYS B 1 31 ? -46.094 22.75 7.629 1 78.5 31 LYS B O 1
ATOM 7332 N N . LEU B 1 32 ? -46.656 21.672 9.516 1 80.69 32 LEU B N 1
ATOM 7333 C CA . LEU B 1 32 ? -47.875 22.484 9.688 1 80.69 32 LEU B CA 1
ATOM 7334 C C . LEU B 1 32 ? -47.5 23.969 9.836 1 80.69 32 LEU B C 1
ATOM 7336 O O . LEU B 1 32 ? -48.156 24.828 9.25 1 80.69 32 LEU B O 1
ATOM 7340 N N . TYR B 1 33 ? -46.375 24.125 10.633 1 81.44 33 TYR B N 1
ATOM 7341 C CA . TYR B 1 33 ? -45.906 25.484 10.789 1 81.44 33 TYR B CA 1
ATOM 7342 C C . TYR B 1 33 ? -45.469 26.078 9.453 1 81.44 33 TYR B C 1
ATOM 7344 O O . TYR B 1 33 ? -45.844 27.188 9.102 1 81.44 33 TYR B O 1
ATOM 7352 N N . ALA B 1 34 ? -44.719 25.312 8.742 1 81.69 34 ALA B N 1
ATOM 7353 C CA . ALA B 1 34 ? -44.188 25.766 7.461 1 81.69 34 ALA B CA 1
ATOM 7354 C C . ALA B 1 34 ? -45.312 26.078 6.48 1 81.69 34 ALA B C 1
ATOM 7356 O O . ALA B 1 34 ? -45.312 27.141 5.855 1 81.69 34 ALA B O 1
ATOM 7357 N N . PHE B 1 35 ? -46.25 25.188 6.387 1 83.56 35 PHE B N 1
ATOM 7358 C CA . PHE B 1 35 ? -47.375 25.391 5.484 1 83.56 35 PHE B CA 1
ATOM 7359 C C . PHE B 1 35 ? -48.219 26.578 5.918 1 83.56 35 PHE B C 1
ATOM 7361 O O . PHE B 1 35 ? -48.625 27.391 5.09 1 83.56 35 PHE B O 1
ATOM 7368 N N . TYR B 1 36 ? -48.375 26.656 7.23 1 85.38 36 TYR B N 1
ATOM 7369 C CA . TYR B 1 36 ? -49.156 27.766 7.781 1 85.38 36 TYR B CA 1
ATOM 7370 C C . TYR B 1 36 ? -48.5 29.109 7.457 1 85.38 36 TYR B C 1
ATOM 7372 O O . TYR B 1 36 ? -49.156 30.031 6.977 1 85.38 36 TYR B O 1
ATOM 7380 N N . LYS B 1 37 ? -47.219 29.141 7.688 1 85.62 37 LYS B N 1
ATOM 7381 C CA . LYS B 1 37 ? -46.5 30.391 7.438 1 85.62 37 LYS B CA 1
ATOM 7382 C C . LYS B 1 37 ? -46.469 30.719 5.945 1 85.62 37 LYS B C 1
ATOM 7384 O O . LYS B 1 37 ? -46.625 31.875 5.559 1 85.62 37 LYS B O 1
ATOM 7389 N N . GLN B 1 38 ? -46.312 29.719 5.145 1 85.81 38 GLN B N 1
ATOM 7390 C CA . GLN B 1 38 ? -46.312 29.906 3.695 1 85.81 38 GLN B CA 1
ATOM 7391 C C . GLN B 1 38 ? -47.656 30.438 3.209 1 85.81 38 GLN B C 1
ATOM 7393 O O . GLN B 1 38 ? -47.719 31.281 2.307 1 85.81 38 GLN B O 1
ATOM 7398 N N . VAL B 1 39 ? -48.688 29.953 3.762 1 84.88 39 VAL B N 1
ATOM 7399 C CA . VAL B 1 39 ? -50.031 30.375 3.391 1 84.88 39 VAL B CA 1
ATOM 7400 C C . VAL B 1 39 ? -50.281 31.797 3.877 1 84.88 39 VAL B C 1
ATOM 7402 O O . VAL B 1 39 ? -50.812 32.625 3.133 1 84.88 39 VAL B O 1
ATOM 7405 N N . LYS B 1 40 ? -49.781 32.062 5.07 1 86.62 40 LYS B N 1
ATOM 7406 C CA . LYS B 1 40 ? -50.156 33.312 5.699 1 86.62 40 LYS B CA 1
ATOM 7407 C C . LYS B 1 40 ? -49.188 34.438 5.332 1 86.62 40 LYS B C 1
ATOM 7409 O O . LYS B 1 40 ? -49.562 35.594 5.188 1 86.62 40 LYS B O 1
ATOM 7414 N N . GLU B 1 41 ? -47.844 34.031 5.25 1 86.44 41 GLU B N 1
ATOM 7415 C CA . GLU B 1 41 ? -46.844 35.062 5.09 1 86.44 41 GLU B CA 1
ATOM 7416 C C . GLU B 1 41 ? -46.094 34.938 3.768 1 86.44 41 GLU B C 1
ATOM 7418 O O . GLU B 1 41 ? -45.406 35.875 3.348 1 86.44 41 GLU B O 1
ATOM 7423 N N . GLY B 1 42 ? -46.375 33.812 3.141 1 83.44 42 GLY B N 1
ATOM 7424 C CA . GLY B 1 42 ? -45.625 33.562 1.92 1 83.44 42 GLY B CA 1
ATOM 7425 C C . GLY B 1 42 ? -44.188 33.094 2.178 1 83.44 42 GLY B C 1
ATOM 7426 O O . GLY B 1 42 ? -43.906 32.469 3.197 1 83.44 42 GLY B O 1
ATOM 7427 N N . ASP B 1 43 ? -43.312 33.344 1.277 1 81.38 43 ASP B N 1
ATOM 7428 C CA . ASP B 1 43 ? -41.938 32.875 1.339 1 81.38 43 ASP B CA 1
ATOM 7429 C C . ASP B 1 43 ? -41.219 33.469 2.553 1 81.38 43 ASP B C 1
ATOM 7431 O O . ASP B 1 43 ? -41.406 34.625 2.889 1 81.38 43 ASP B O 1
ATOM 7435 N N . ASN B 1 44 ? -40.5 32.562 3.191 1 77.06 44 ASN B N 1
ATOM 7436 C CA . ASN B 1 44 ? -39.719 32.969 4.359 1 77.06 44 ASN B CA 1
ATOM 7437 C C . ASN B 1 44 ? -38.812 34.156 4.027 1 77.06 44 ASN B C 1
ATOM 7439 O O . ASN B 1 44 ? -37.938 34.031 3.172 1 77.06 44 ASN B O 1
ATOM 7443 N N . ASN B 1 45 ? -39.125 35.344 4.547 1 77.56 45 ASN B N 1
ATOM 7444 C CA . ASN B 1 45 ? -38.344 36.562 4.281 1 77.56 45 ASN B CA 1
ATOM 7445 C C . ASN B 1 45 ? -37.594 37.031 5.531 1 77.56 45 ASN B C 1
ATOM 7447 O O . ASN B 1 45 ? -37.156 38.156 5.594 1 77.56 45 ASN B O 1
ATOM 7451 N N . THR B 1 46 ? -37.625 36.125 6.523 1 77.69 46 THR B N 1
ATOM 7452 C CA . THR B 1 46 ? -37 36.531 7.785 1 77.69 46 THR B CA 1
ATOM 7453 C C . THR B 1 46 ? -35.562 36.031 7.863 1 77.69 46 THR B C 1
ATOM 7455 O O . THR B 1 46 ? -35.156 35.125 7.109 1 77.69 46 THR B O 1
ATOM 7458 N N . LYS B 1 47 ? -34.875 36.688 8.711 1 76.94 47 LYS B N 1
ATOM 7459 C CA . LYS B 1 47 ? -33.469 36.281 8.906 1 76.94 47 LYS B CA 1
ATOM 7460 C C . LYS B 1 47 ? -33.375 34.938 9.617 1 76.94 47 LYS B C 1
ATOM 7462 O O . LYS B 1 47 ? -34.125 34.688 10.562 1 76.94 47 LYS B O 1
ATOM 7467 N N . LYS B 1 48 ? -32.594 34.031 9.195 1 71.94 48 LYS B N 1
ATOM 7468 C CA . LYS B 1 48 ? -32.375 32.719 9.789 1 71.94 48 LYS B CA 1
ATOM 7469 C C . LYS B 1 48 ? -31.938 32.844 11.25 1 71.94 48 LYS B C 1
ATOM 7471 O O . LYS B 1 48 ? -30.953 33.5 11.562 1 71.94 48 LYS B O 1
ATOM 7476 N N . PRO B 1 49 ? -32.844 32.344 12.148 1 69.06 49 PRO B N 1
ATOM 7477 C CA . PRO B 1 49 ? -32.5 32.438 13.562 1 69.06 49 PRO B CA 1
ATOM 7478 C C . PRO B 1 49 ? -31.156 31.812 13.891 1 69.06 49 PRO B C 1
ATOM 7480 O O . PRO B 1 49 ? -30.672 30.953 13.156 1 69.06 49 PRO B O 1
ATOM 7483 N N . SER B 1 50 ? -30.609 32.312 15.008 1 61.62 50 SER B N 1
ATOM 7484 C CA . SER B 1 50 ? -29.328 31.781 15.477 1 61.62 50 SER B CA 1
ATOM 7485 C C . SER B 1 50 ? -29.422 30.281 15.758 1 61.62 50 SER B C 1
ATOM 7487 O O . SER B 1 50 ? -30.484 29.781 16.094 1 61.62 50 SER B O 1
ATOM 7489 N N . ALA B 1 51 ? -28.438 29.5 15.5 1 56.47 51 ALA B N 1
ATOM 7490 C CA . ALA B 1 51 ? -28.359 28.062 15.727 1 56.47 51 ALA B CA 1
ATOM 7491 C C . ALA B 1 51 ? -28.656 27.719 17.188 1 56.47 51 ALA B C 1
ATOM 7493 O O . ALA B 1 51 ? -29.016 26.578 17.5 1 56.47 51 ALA B O 1
ATOM 7494 N N . LEU B 1 52 ? -28.578 28.672 18.094 1 57.06 52 LEU B N 1
ATOM 7495 C CA . LEU B 1 52 ? -28.828 28.469 19.516 1 57.06 52 LEU B CA 1
ATOM 7496 C C . LEU B 1 52 ? -30.312 28.391 19.812 1 57.06 52 LEU B C 1
ATOM 7498 O O . LEU B 1 52 ? -30.734 27.859 20.844 1 57.06 52 LEU B O 1
ATOM 7502 N N . LYS B 1 53 ? -31.094 29.062 19.016 1 66.44 53 LYS B N 1
ATOM 7503 C CA . LYS B 1 53 ? -32.531 29 19.125 1 66.44 53 LYS B CA 1
ATOM 7504 C C . LYS B 1 53 ? -33.094 27.859 18.266 1 66.44 53 LYS B C 1
ATOM 7506 O O . LYS B 1 53 ? -33.688 28.094 17.203 1 66.44 53 LYS B O 1
ATOM 7511 N N . MET B 1 54 ? -32.906 26.703 18.734 1 61.16 54 MET B N 1
ATOM 7512 C CA . MET B 1 54 ? -33.094 25.469 17.969 1 61.16 54 MET B CA 1
ATOM 7513 C C . MET B 1 54 ? -34.531 25.359 17.453 1 61.16 54 MET B C 1
ATOM 7515 O O . MET B 1 54 ? -34.719 25.016 16.281 1 61.16 54 MET B O 1
ATOM 7519 N N . VAL B 1 55 ? -35.438 25.75 18.312 1 63.53 55 VAL B N 1
ATOM 7520 C CA . VAL B 1 55 ? -36.844 25.625 17.922 1 63.53 55 VAL B CA 1
ATOM 7521 C C . VAL B 1 55 ? -37.188 26.641 16.844 1 63.53 55 VAL B C 1
ATOM 7523 O O . VAL B 1 55 ? -37.812 26.297 15.828 1 63.53 55 VAL B O 1
ATOM 7526 N N . GLU B 1 56 ? -36.688 27.797 17.094 1 74.38 56 GLU B N 1
ATOM 7527 C CA . GLU B 1 56 ? -36.969 28.859 16.125 1 74.38 56 GLU B CA 1
ATOM 7528 C C . GLU B 1 56 ? -36.281 28.594 14.789 1 74.38 56 GLU B C 1
ATOM 7530 O O . GLU B 1 56 ? -36.875 28.844 13.727 1 74.38 56 GLU B O 1
ATOM 7535 N N . ARG B 1 57 ? -35.219 28.109 14.961 1 71.06 57 ARG B N 1
ATOM 7536 C CA . ARG B 1 57 ? -34.469 27.797 13.742 1 71.06 57 ARG B CA 1
ATOM 7537 C C . ARG B 1 57 ? -35.125 26.656 12.977 1 71.06 57 ARG B C 1
ATOM 7539 O O . ARG B 1 57 ? -35.219 26.703 11.75 1 71.06 57 ARG B O 1
ATOM 7546 N N . ALA B 1 58 ? -35.562 25.656 13.688 1 70.31 58 ALA B N 1
ATOM 7547 C CA . ALA B 1 58 ? -36.25 24.531 13.062 1 70.31 58 ALA B CA 1
ATOM 7548 C C . ALA B 1 58 ? -37.5 25.031 12.336 1 70.31 58 ALA B C 1
ATOM 7550 O O . ALA B 1 58 ? -37.781 24.609 11.211 1 70.31 58 ALA B O 1
ATOM 7551 N N . LYS B 1 59 ? -38.156 25.938 12.969 1 74.56 59 LYS B N 1
ATOM 7552 C CA . LYS B 1 59 ? -39.344 26.531 12.383 1 74.56 59 LYS B CA 1
ATOM 7553 C C . LYS B 1 59 ? -39.031 27.328 11.125 1 74.56 59 LYS B C 1
ATOM 7555 O O . LYS B 1 59 ? -39.688 27.203 10.102 1 74.56 59 LYS B O 1
ATOM 7560 N N . TRP B 1 60 ? -37.969 28.016 11.297 1 77.19 60 TRP B N 1
ATOM 7561 C CA . TRP B 1 60 ? -37.531 28.828 10.172 1 77.19 60 TRP B CA 1
ATOM 7562 C C . TRP B 1 60 ? -37.125 27.953 8.992 1 77.19 60 TRP B C 1
ATOM 7564 O O . TRP B 1 60 ? -37.531 28.234 7.852 1 77.19 60 TRP B O 1
ATOM 7574 N N . MET B 1 61 ? -36.406 26.906 9.25 1 74.81 61 MET B N 1
ATOM 7575 C CA . MET B 1 61 ? -35.938 26.016 8.203 1 74.81 61 MET B CA 1
ATOM 7576 C C . MET B 1 61 ? -37.094 25.297 7.527 1 74.81 61 MET B C 1
ATOM 7578 O O . MET B 1 61 ? -37.094 25.125 6.309 1 74.81 61 MET B O 1
ATOM 7582 N N . ALA B 1 62 ? -38.031 24.812 8.336 1 74 62 ALA B N 1
ATOM 7583 C CA . ALA B 1 62 ? -39.219 24.141 7.793 1 74 62 ALA B CA 1
ATOM 7584 C C . ALA B 1 62 ? -39.969 25.078 6.855 1 74 62 ALA B C 1
ATOM 7586 O O . ALA B 1 62 ? -40.406 24.672 5.777 1 74 62 ALA B O 1
ATOM 7587 N N . TRP B 1 63 ? -40 26.328 7.301 1 80.69 63 TRP B N 1
ATOM 7588 C CA . TRP B 1 63 ? -40.688 27.344 6.504 1 80.69 63 TRP B CA 1
ATOM 7589 C C . TRP B 1 63 ? -39.875 27.656 5.242 1 80.69 63 TRP B C 1
ATOM 7591 O O . TRP B 1 63 ? -40.438 27.703 4.141 1 80.69 63 TRP B O 1
ATOM 7601 N N . ASP B 1 64 ? -38.594 27.766 5.387 1 76.38 64 ASP B N 1
ATOM 7602 C CA . ASP B 1 64 ? -37.75 28.125 4.27 1 76.38 64 ASP B CA 1
ATOM 7603 C C . ASP B 1 64 ? -37.656 27 3.238 1 76.38 64 ASP B C 1
ATOM 7605 O O . ASP B 1 64 ? -37.5 27.25 2.047 1 76.38 64 ASP B O 1
ATOM 7609 N N . ALA B 1 65 ? -37.781 25.781 3.654 1 73.44 65 ALA B N 1
ATOM 7610 C CA . ALA B 1 65 ? -37.656 24.594 2.816 1 73.44 65 ALA B CA 1
ATOM 7611 C C . ALA B 1 65 ? -38.781 24.547 1.771 1 73.44 65 ALA B C 1
ATOM 7613 O O . ALA B 1 65 ? -38.625 23.906 0.725 1 73.44 65 ALA B O 1
ATOM 7614 N N . ILE B 1 66 ? -39.875 25.266 1.996 1 76.19 66 ILE B N 1
ATOM 7615 C CA . ILE B 1 66 ? -41 25.219 1.05 1 76.19 66 ILE B CA 1
ATOM 7616 C C . ILE B 1 66 ? -41.125 26.562 0.35 1 76.19 66 ILE B C 1
ATOM 7618 O O . ILE B 1 66 ? -42.219 26.922 -0.125 1 76.19 66 ILE B O 1
ATOM 7622 N N . LYS B 1 67 ? -39.906 27.188 0.341 1 76.88 67 LYS B N 1
ATOM 7623 C CA . LYS B 1 67 ? -39.875 28.469 -0.355 1 76.88 67 LYS B CA 1
ATOM 7624 C C . LYS B 1 67 ? -40.25 28.297 -1.825 1 76.88 67 LYS B C 1
ATOM 7626 O O . LYS B 1 67 ? -39.781 27.391 -2.496 1 76.88 67 LYS B O 1
ATOM 7631 N N . GLY B 1 68 ? -41.125 29.125 -2.336 1 76.81 68 GLY B N 1
ATOM 7632 C CA . GLY B 1 68 ? -41.594 29.062 -3.713 1 76.81 68 GLY B CA 1
ATOM 7633 C C . GLY B 1 68 ? -42.875 28.297 -3.865 1 76.81 68 GLY B C 1
ATOM 7634 O O . GLY B 1 68 ? -43.469 28.281 -4.945 1 76.81 68 GLY B O 1
ATOM 7635 N N . MET B 1 69 ? -43.281 27.578 -2.785 1 79.81 69 MET B N 1
ATOM 7636 C CA . MET B 1 69 ? -44.562 26.859 -2.832 1 79.81 69 MET B CA 1
ATOM 7637 C C . MET B 1 69 ? -45.719 27.828 -2.881 1 79.81 69 MET B C 1
ATOM 7639 O O . MET B 1 69 ? -45.75 28.828 -2.164 1 79.81 69 MET B O 1
ATOM 7643 N N . SER B 1 70 ? -46.656 27.609 -3.752 1 82.44 70 SER B N 1
ATOM 7644 C CA . SER B 1 70 ? -47.812 28.453 -3.883 1 82.44 70 SER B CA 1
ATOM 7645 C C . SER B 1 70 ? -48.719 28.359 -2.645 1 82.44 70 SER B C 1
ATOM 7647 O O . SER B 1 70 ? -48.656 27.391 -1.898 1 82.44 70 SER B O 1
ATOM 7649 N N . LYS B 1 71 ? -49.438 29.344 -2.445 1 84.31 71 LYS B N 1
ATOM 7650 C CA . LYS B 1 71 ? -50.344 29.375 -1.315 1 84.31 71 LYS B CA 1
ATOM 7651 C C . LYS B 1 71 ? -51.312 28.172 -1.358 1 84.31 71 LYS B C 1
ATOM 7653 O O . LYS B 1 71 ? -51.594 27.562 -0.327 1 84.31 71 LYS B O 1
ATOM 7658 N N . GLU B 1 72 ? -51.719 27.891 -2.521 1 81.88 72 GLU B N 1
ATOM 7659 C CA . GLU B 1 72 ? -52.656 26.781 -2.682 1 81.88 72 GLU B CA 1
ATOM 7660 C C . GLU B 1 72 ? -52 25.453 -2.352 1 81.88 72 GLU B C 1
ATOM 7662 O O . GLU B 1 72 ? -52.594 24.625 -1.653 1 81.88 72 GLU B O 1
ATOM 7667 N N . ASP B 1 73 ? -50.844 25.375 -2.789 1 83.19 73 ASP B N 1
ATOM 7668 C CA . ASP B 1 73 ? -50.125 24.125 -2.533 1 83.19 73 ASP B CA 1
ATOM 7669 C C . ASP B 1 73 ? -49.781 23.984 -1.05 1 83.19 73 ASP B C 1
ATOM 7671 O O . ASP B 1 73 ? -49.812 22.875 -0.509 1 83.19 73 ASP B O 1
ATOM 7675 N N . ALA B 1 74 ? -49.469 25.047 -0.495 1 85.19 74 ALA B N 1
ATOM 7676 C CA . ALA B 1 74 ? -49.219 25.047 0.94 1 85.19 74 ALA B CA 1
ATOM 7677 C C . ALA B 1 74 ? -50.469 24.688 1.739 1 85.19 74 ALA B C 1
ATOM 7679 O O . ALA B 1 74 ? -50.375 23.969 2.734 1 85.19 74 ALA B O 1
ATOM 7680 N N . MET B 1 75 ? -51.594 25.172 1.271 1 85.38 75 MET B N 1
ATOM 7681 C CA . MET B 1 75 ? -52.844 24.812 1.913 1 85.38 75 MET B CA 1
ATOM 7682 C C . MET B 1 75 ? -53.125 23.328 1.786 1 85.38 75 MET B C 1
ATOM 7684 O O . MET B 1 75 ? -53.531 22.672 2.754 1 85.38 75 MET B O 1
ATOM 7688 N N . ARG B 1 76 ? -52.781 22.891 0.645 1 81.94 76 ARG B N 1
ATOM 7689 C CA . ARG B 1 76 ? -52.969 21.453 0.43 1 81.94 76 ARG B CA 1
ATOM 7690 C C . ARG B 1 76 ? -52 20.656 1.321 1 81.94 76 ARG B C 1
ATOM 7692 O O . ARG B 1 76 ? -52.406 19.641 1.901 1 81.94 76 ARG B O 1
ATOM 7699 N N . GLY B 1 77 ? -50.812 21.078 1.271 1 81 77 GLY B N 1
ATOM 7700 C CA . GLY B 1 77 ? -49.812 20.438 2.121 1 81 77 GLY B CA 1
ATOM 7701 C C . GLY B 1 77 ? -50.219 20.406 3.586 1 81 77 GLY B C 1
ATOM 7702 O O . GLY B 1 77 ? -50.062 19.391 4.266 1 81 77 GLY B O 1
ATOM 7703 N N . TYR B 1 78 ? -50.719 21.531 4.035 1 84.25 78 TYR B N 1
ATOM 7704 C CA . TYR B 1 78 ? -51.188 21.656 5.41 1 84.25 78 TYR B CA 1
ATOM 7705 C C . TYR B 1 78 ? -52.281 20.656 5.699 1 84.25 78 TYR B C 1
ATOM 7707 O O . TYR B 1 78 ? -52.25 19.938 6.703 1 84.25 78 TYR B O 1
ATOM 7715 N N . LEU B 1 79 ? -53.25 20.562 4.836 1 81.94 79 LEU B N 1
ATOM 7716 C CA . LEU B 1 79 ? -54.375 19.656 5.02 1 81.94 79 LEU B CA 1
ATOM 7717 C C . LEU B 1 79 ? -53.938 18.203 4.91 1 81.94 79 LEU B C 1
ATOM 7719 O O . LEU B 1 79 ? -54.438 17.344 5.633 1 81.94 79 LEU B O 1
ATOM 7723 N N . ARG B 1 80 ? -52.906 17.969 4.133 1 79.25 80 ARG B N 1
ATOM 7724 C CA . ARG B 1 80 ? -52.406 16.625 3.92 1 79.25 80 ARG B CA 1
ATOM 7725 C C . ARG B 1 80 ? -51.75 16.078 5.184 1 79.25 80 ARG B C 1
ATOM 7727 O O . ARG B 1 80 ? -51.75 14.867 5.414 1 79.25 80 ARG B O 1
ATOM 7734 N N . VAL B 1 81 ? -51.125 16.938 5.93 1 78.88 81 VAL B N 1
ATOM 7735 C CA . VAL B 1 81 ? -50.469 16.516 7.172 1 78.88 81 VAL B CA 1
ATOM 7736 C C . VAL B 1 81 ? -51.5 15.844 8.078 1 78.88 81 VAL B C 1
ATOM 7738 O O . VAL B 1 81 ? -51.188 14.922 8.828 1 78.88 81 VAL B O 1
ATOM 7741 N N . PHE B 1 82 ? -52.719 16.281 7.988 1 78.56 82 PHE B N 1
ATOM 7742 C CA . PHE B 1 82 ? -53.812 15.727 8.812 1 78.56 82 PHE B CA 1
ATOM 7743 C C . PHE B 1 82 ? -54.438 14.523 8.141 1 78.56 82 PHE B C 1
ATOM 7745 O O . PHE B 1 82 ? -55.094 13.703 8.797 1 78.56 82 PHE B O 1
ATOM 7752 N N . GLY B 1 83 ? -54.25 14.375 6.848 1 76.75 83 GLY B N 1
ATOM 7753 C CA . GLY B 1 83 ? -54.812 13.258 6.102 1 76.75 83 GLY B CA 1
ATOM 7754 C C . GLY B 1 83 ? -55.344 13.664 4.742 1 76.75 83 GLY B C 1
ATOM 7755 O O . GLY B 1 83 ? -55.812 14.797 4.559 1 76.75 83 GLY B O 1
ATOM 7756 N N . GLU B 1 84 ? -55.281 12.82 3.832 1 75.38 84 GLU B N 1
ATOM 7757 C CA . GLU B 1 84 ? -55.719 13.062 2.467 1 75.38 84 GLU B CA 1
ATOM 7758 C C . GLU B 1 84 ? -57.25 13.32 2.43 1 75.38 84 GLU B C 1
ATOM 7760 O O . GLU B 1 84 ? -57.719 14.008 1.532 1 75.38 84 GLU B O 1
ATOM 7765 N N . GLU B 1 85 ? -57.812 12.789 3.412 1 75.44 85 GLU B N 1
ATOM 7766 C CA . GLU B 1 85 ? -59.281 12.898 3.447 1 75.44 85 GLU B CA 1
ATOM 7767 C C . GLU B 1 85 ? -59.719 14.336 3.676 1 75.44 85 GLU B C 1
ATOM 7769 O O . GLU B 1 85 ? -60.875 14.695 3.404 1 75.44 85 GLU B O 1
ATOM 7774 N N . TYR B 1 86 ? -58.844 15.148 4.008 1 77.62 86 TYR B N 1
ATOM 7775 C CA . TYR B 1 86 ? -59.219 16.516 4.324 1 77.62 86 TYR B CA 1
ATOM 7776 C C . TYR B 1 86 ? -58.969 17.438 3.135 1 77.62 86 TYR B C 1
ATOM 7778 O O . TYR B 1 86 ? -59.281 18.641 3.189 1 77.62 86 TYR B O 1
ATOM 7786 N N . LEU B 1 87 ? -58.438 16.922 2.088 1 74.25 87 LEU B N 1
ATOM 7787 C CA . LEU B 1 87 ? -58.281 17.656 0.838 1 74.25 87 LEU B CA 1
ATOM 7788 C C . LEU B 1 87 ? -59.594 17.75 0.092 1 74.25 87 LEU B C 1
ATOM 7790 O O . LEU B 1 87 ? -60.469 16.891 0.229 1 74.25 87 LEU B O 1
ATOM 7794 N N . PRO B 1 88 ? -59.844 18.891 -0.551 1 71.56 88 PRO B N 1
ATOM 7795 C CA . PRO B 1 88 ? -61.062 18.922 -1.332 1 71.56 88 PRO B CA 1
ATOM 7796 C C . PRO B 1 88 ? -61.219 17.734 -2.277 1 71.56 88 PRO B C 1
ATOM 7798 O O . PRO B 1 88 ? -60.188 17.203 -2.758 1 71.56 88 PRO B O 1
ATOM 7801 N N . ALA B 1 89 ? -62.344 17.188 -2.539 1 59.69 89 ALA B N 1
ATOM 7802 C CA . ALA B 1 89 ? -62.688 16.078 -3.424 1 59.69 89 ALA B CA 1
ATOM 7803 C C . ALA B 1 89 ? -62.156 16.328 -4.836 1 59.69 89 ALA B C 1
ATOM 7805 O O . ALA B 1 89 ? -62.312 17.422 -5.379 1 59.69 89 ALA B O 1
ATOM 7806 N N . GLY B 1 90 ? -61.312 15.352 -5.699 1 56.78 90 GLY B N 1
ATOM 7807 C CA . GLY B 1 90 ? -60.75 15.336 -7.039 1 56.78 90 GLY B CA 1
ATOM 7808 C C . GLY B 1 90 ? -59.25 15.633 -7.074 1 56.78 90 GLY B C 1
ATOM 7809 O O . GLY B 1 90 ? -58.656 15.617 -8.141 1 56.78 90 GLY B O 1
ATOM 7810 N N . GLU B 1 91 ? -58.719 16.516 -6.246 1 47.41 91 GLU B N 1
ATOM 7811 C CA . GLU B 1 91 ? -57.344 16.891 -6.359 1 47.41 91 GLU B CA 1
ATOM 7812 C C . GLU B 1 91 ? -56.406 15.75 -5.965 1 47.41 91 GLU B C 1
ATOM 7814 O O . GLU B 1 91 ? -56.469 15.266 -4.832 1 47.41 91 GLU B O 1
ATOM 7819 N N . SER B 1 92 ? -56.344 14.789 -6.93 1 38.5 92 SER B N 1
ATOM 7820 C CA . SER B 1 92 ? -55.438 13.656 -6.754 1 38.5 92 SER B CA 1
ATOM 7821 C C . SER B 1 92 ? -54.062 14.125 -6.32 1 38.5 92 SER B C 1
ATOM 7823 O O . SER B 1 92 ? -53.688 15.289 -6.516 1 38.5 92 SER B O 1
ATOM 7825 N N . ASP B 1 93 ? -53.344 13.18 -5.73 1 38.97 93 ASP B N 1
ATOM 7826 C CA . ASP B 1 93 ? -52.062 13.039 -5.039 1 38.97 93 ASP B CA 1
ATOM 7827 C C . ASP B 1 93 ? -50.906 13.516 -5.922 1 38.97 93 ASP B C 1
ATOM 7829 O O . ASP B 1 93 ? -49.75 13.203 -5.652 1 38.97 93 ASP B O 1
ATOM 7833 N N . ASN B 1 94 ? -51.219 13.969 -7.207 1 32.47 94 ASN B N 1
ATOM 7834 C CA . ASN B 1 94 ? -50 13.742 -7.984 1 32.47 94 ASN B CA 1
ATOM 7835 C C . ASN B 1 94 ? -48.812 14.539 -7.426 1 32.47 94 ASN B C 1
ATOM 7837 O O . ASN B 1 94 ? -47.688 14.328 -7.836 1 32.47 94 ASN B O 1
ATOM 7841 N N . ASP B 1 95 ? -49.031 15.828 -7.039 1 30.55 95 ASP B N 1
ATOM 7842 C CA . ASP B 1 95 ? -47.812 16.625 -7.223 1 30.55 95 ASP B CA 1
ATOM 7843 C C . ASP B 1 95 ? -46.875 16.469 -6.027 1 30.55 95 ASP B C 1
ATOM 7845 O O . ASP B 1 95 ? -46.906 17.297 -5.102 1 30.55 95 ASP B O 1
ATOM 7849 N N . SER B 1 96 ? -46.875 15.359 -5.508 1 28.97 96 SER B N 1
ATOM 7850 C CA . SER B 1 96 ? -45.812 15.398 -4.523 1 28.97 96 SER B CA 1
ATOM 7851 C C . SER B 1 96 ? -44.531 15.953 -5.129 1 28.97 96 SER B C 1
ATOM 7853 O O . SER B 1 96 ? -44.031 15.422 -6.121 1 28.97 96 SER B O 1
ATOM 7855 N N . PRO B 1 97 ? -44.375 17.297 -5.102 1 29.38 97 PRO B N 1
ATOM 7856 C CA . PRO B 1 97 ? -43.062 17.844 -5.547 1 29.38 97 PRO B CA 1
ATOM 7857 C C . PRO B 1 97 ? -41.875 17.094 -4.957 1 29.38 97 PRO B C 1
ATOM 7859 O O . PRO B 1 97 ? -40.781 17.625 -4.926 1 29.38 97 PRO B O 1
ATOM 7862 N N . SER B 1 98 ? -42.156 16 -4.359 1 28.09 98 SER B N 1
ATOM 7863 C CA . SER B 1 98 ? -40.906 15.438 -3.824 1 28.09 98 SER B CA 1
ATOM 7864 C C . SER B 1 98 ? -39.844 15.352 -4.895 1 28.09 98 SER B C 1
ATOM 7866 O O . SER B 1 98 ? -38.688 14.945 -4.613 1 28.09 98 SER B O 1
ATOM 7868 N N . SER B 1 99 ? -40.281 15.289 -6.199 1 26.61 99 SER B N 1
ATOM 7869 C CA . SER B 1 99 ? -39.375 14.727 -7.211 1 26.61 99 SER B CA 1
ATOM 7870 C C . SER B 1 99 ? -38.312 15.727 -7.617 1 26.61 99 SER B C 1
ATOM 7872 O O . SER B 1 99 ? -37.438 15.414 -8.422 1 26.61 99 SER B O 1
ATOM 7874 N N . THR B 1 100 ? -38.531 17.016 -7.477 1 24.77 100 THR B N 1
ATOM 7875 C CA . THR B 1 100 ? -37.75 17.875 -8.359 1 24.77 100 THR B CA 1
ATOM 7876 C C . THR B 1 100 ? -36.25 17.812 -7.988 1 24.77 100 THR B C 1
ATOM 7878 O O . THR B 1 100 ? -35.406 18.109 -8.812 1 24.77 100 THR B O 1
ATOM 7881 N N . ILE B 1 101 ? -36.062 17.906 -6.707 1 25.34 101 ILE B N 1
ATOM 7882 C CA . ILE B 1 101 ? -34.656 18.188 -6.48 1 25.34 101 ILE B CA 1
ATOM 7883 C C . ILE B 1 101 ? -33.812 17 -6.957 1 25.34 101 ILE B C 1
ATOM 7885 O O . ILE B 1 101 ? -32.594 17.047 -6.91 1 25.34 101 ILE B O 1
ATOM 7889 N N . ALA B 1 102 ? -34.469 15.898 -7.215 1 26.45 102 ALA B N 1
ATOM 7890 C CA . ALA B 1 102 ? -33.719 14.734 -7.695 1 26.45 102 ALA B CA 1
ATOM 7891 C C . ALA B 1 102 ? -33.344 14.891 -9.164 1 26.45 102 ALA B C 1
ATOM 7893 O O . ALA B 1 102 ? -32.656 14.039 -9.727 1 26.45 102 ALA B O 1
ATOM 7894 N N . SER B 1 103 ? -34.031 15.664 -9.984 1 24.22 103 SER B N 1
ATOM 7895 C CA . SER B 1 103 ? -33.938 15.633 -11.438 1 24.22 103 SER B CA 1
ATOM 7896 C C . SER B 1 103 ? -32.562 16.156 -11.914 1 24.22 103 SER B C 1
ATOM 7898 O O . SER B 1 103 ? -32.25 16.078 -13.109 1 24.22 103 SER B O 1
ATOM 7900 N N . LYS B 1 104 ? -32.125 17.188 -11.359 1 27.53 104 LYS B N 1
ATOM 7901 C CA . LYS B 1 104 ? -31.109 17.812 -12.172 1 27.53 104 LYS B CA 1
ATOM 7902 C C . LYS B 1 104 ? -29.906 16.891 -12.359 1 27.53 104 LYS B C 1
ATOM 7904 O O . LYS B 1 104 ? -28.828 17.328 -12.734 1 27.53 104 LYS B O 1
ATOM 7909 N N . LEU B 1 105 ? -29.828 15.781 -11.602 1 28.53 105 LEU B N 1
ATOM 7910 C CA . LEU B 1 105 ? -28.703 14.984 -12.078 1 28.53 105 LEU B CA 1
ATOM 7911 C C . LEU B 1 105 ? -29.016 14.367 -13.438 1 28.53 105 LEU B C 1
ATOM 7913 O O . LEU B 1 105 ? -29.891 13.5 -13.547 1 28.53 105 LEU B O 1
ATOM 7917 N N . GLU B 1 106 ? -29.344 15.195 -14.469 1 28.06 106 GLU B N 1
ATOM 7918 C CA . GLU B 1 106 ? -29.344 14.453 -15.727 1 28.06 106 GLU B CA 1
ATOM 7919 C C . GLU B 1 106 ? -28.328 13.312 -15.703 1 28.06 106 GLU B C 1
ATOM 7921 O O . GLU B 1 106 ? -27.141 13.539 -15.422 1 28.06 106 GLU B O 1
ATOM 7926 N N . PRO B 1 107 ? -28.844 12.109 -15.492 1 29.81 107 PRO B N 1
ATOM 7927 C CA . PRO B 1 107 ? -27.922 10.992 -15.664 1 29.81 107 PRO B CA 1
ATOM 7928 C C . PRO B 1 107 ? -27.047 11.133 -16.906 1 29.81 107 PRO B C 1
ATOM 7930 O O . PRO B 1 107 ? -27.547 11.438 -17.984 1 29.81 107 PRO B O 1
ATOM 7933 N N . VAL B 1 108 ? -25.984 11.766 -16.891 1 28.94 108 VAL B N 1
ATOM 7934 C CA . VAL B 1 108 ? -25.188 11.469 -18.078 1 28.94 108 VAL B CA 1
ATOM 7935 C C . VAL B 1 108 ? -25.469 10.047 -18.547 1 28.94 108 VAL B C 1
ATOM 7937 O O . VAL B 1 108 ? -25.797 9.172 -17.734 1 28.94 108 VAL B O 1
ATOM 7940 N N . GLU B 1 109 ? -25.766 9.938 -19.891 1 30.14 109 GLU B N 1
ATOM 7941 C CA . GLU B 1 109 ? -26 8.695 -20.609 1 30.14 109 GLU B CA 1
ATOM 7942 C C . GLU B 1 109 ? -25.203 7.543 -20 1 30.14 109 GLU B C 1
ATOM 7944 O O . GLU B 1 109 ? -24.016 7.699 -19.672 1 30.14 109 GLU B O 1
ATOM 7949 N N . SER B 1 110 ? -25.953 6.582 -19.562 1 31.52 110 SER B N 1
ATOM 7950 C CA . SER B 1 110 ? -25.703 5.328 -18.859 1 31.52 110 SER B CA 1
ATOM 7951 C C . SER B 1 110 ? -24.547 4.559 -19.5 1 31.52 110 SER B C 1
ATOM 7953 O O . SER B 1 110 ? -24.672 4.051 -20.625 1 31.52 110 SER B O 1
ATOM 7955 N N . LYS B 1 111 ? -23.453 5.074 -19.641 1 32.34 111 LYS B N 1
ATOM 7956 C CA . LYS B 1 111 ? -22.469 4.082 -20.047 1 32.34 111 LYS B CA 1
ATOM 7957 C C . LYS B 1 111 ? -22.734 2.738 -19.375 1 32.34 111 LYS B C 1
ATOM 7959 O O . LYS B 1 111 ? -23.266 2.686 -18.266 1 32.34 111 LYS B O 1
ATOM 7964 N N . SER B 1 112 ? -22.406 1.656 -20.047 1 36.97 112 SER B N 1
ATOM 7965 C CA . SER B 1 112 ? -22.594 0.234 -19.766 1 36.97 112 SER B CA 1
ATOM 7966 C C . SER B 1 112 ? -22.297 -0.091 -18.312 1 36.97 112 SER B C 1
ATOM 7968 O O . SER B 1 112 ? -21.281 0.337 -17.766 1 36.97 112 SER B O 1
ATOM 7970 N N . GLN B 1 113 ? -23.297 -0.297 -17.453 1 43.66 113 GLN B N 1
ATOM 7971 C CA . GLN B 1 113 ? -23.359 -0.718 -16.062 1 43.66 113 GLN B CA 1
ATOM 7972 C C . GLN B 1 113 ? -22.312 -1.782 -15.758 1 43.66 113 GLN B C 1
ATOM 7974 O O . GLN B 1 113 ? -22.375 -2.889 -16.297 1 43.66 113 GLN B O 1
ATOM 7979 N N . ARG B 1 114 ? -21.234 -1.611 -15.578 1 48.53 114 ARG B N 1
ATOM 7980 C CA . ARG B 1 114 ? -20.281 -2.588 -15.062 1 48.53 114 ARG B CA 1
ATOM 7981 C C . ARG B 1 114 ? -20.812 -3.266 -13.805 1 48.53 114 ARG B C 1
ATOM 7983 O O . ARG B 1 114 ? -20.438 -2.891 -12.695 1 48.53 114 ARG B O 1
ATOM 7990 N N . LYS B 1 115 ? -22.016 -3.879 -13.773 1 59.62 115 LYS B N 1
ATOM 7991 C CA . LYS B 1 115 ? -22.391 -4.516 -12.516 1 59.62 115 LYS B CA 1
ATOM 7992 C C . LYS B 1 115 ? -21.406 -5.625 -12.148 1 59.62 115 LYS B C 1
ATOM 7994 O O . LYS B 1 115 ? -21.25 -6.59 -12.898 1 59.62 115 LYS B O 1
ATOM 7999 N N . ALA B 1 116 ? -20.562 -5.434 -11.07 1 78.62 116 ALA B N 1
ATOM 8000 C CA . ALA B 1 116 ? -19.469 -6.266 -10.57 1 78.62 116 ALA B CA 1
ATOM 8001 C C . ALA B 1 116 ? -19.984 -7.609 -10.07 1 78.62 116 ALA B C 1
ATOM 8003 O O . ALA B 1 116 ? -21.172 -7.738 -9.727 1 78.62 116 ALA B O 1
ATOM 8004 N N . ILE B 1 117 ? -19.484 -8.711 -10.383 1 91.44 117 ILE B N 1
ATOM 8005 C CA . ILE B 1 117 ? -19.703 -10.023 -9.789 1 91.44 117 ILE B CA 1
ATOM 8006 C C . ILE B 1 117 ? -19.172 -10.031 -8.352 1 91.44 117 ILE B C 1
ATOM 8008 O O . ILE B 1 117 ? -17.969 -9.992 -8.125 1 91.44 117 ILE B O 1
ATOM 8012 N N . ASP B 1 118 ? -20.156 -10.117 -7.402 1 91.62 118 ASP B N 1
ATOM 8013 C CA . ASP B 1 118 ? -19.734 -9.938 -6.016 1 91.62 118 ASP B CA 1
ATOM 8014 C C . ASP B 1 118 ? -20.016 -11.188 -5.191 1 91.62 118 ASP B C 1
ATOM 8016 O O . ASP B 1 118 ? -19.391 -11.406 -4.152 1 91.62 118 ASP B O 1
ATOM 8020 N N . LYS B 1 119 ? -21 -11.953 -5.57 1 95.5 119 LYS B N 1
ATOM 8021 C CA . LYS B 1 119 ? -21.406 -13.164 -4.863 1 95.5 119 LYS B CA 1
ATOM 8022 C C . LYS B 1 119 ? -21.641 -14.312 -5.836 1 95.5 119 LYS B C 1
ATOM 8024 O O . LYS B 1 119 ? -22.219 -14.109 -6.91 1 95.5 119 LYS B O 1
ATOM 8029 N N . ILE B 1 120 ? -21.188 -15.5 -5.445 1 98.25 120 ILE B N 1
ATOM 8030 C CA . ILE B 1 120 ? -21.203 -16.641 -6.359 1 98.25 120 ILE B CA 1
ATOM 8031 C C . ILE B 1 120 ? -22.016 -17.781 -5.758 1 98.25 120 ILE B C 1
ATOM 8033 O O . ILE B 1 120 ? -22.062 -17.938 -4.535 1 98.25 120 ILE B O 1
ATOM 8037 N N . ALA B 1 121 ? -22.719 -18.484 -6.586 1 98.69 121 ALA B N 1
ATOM 8038 C CA . ALA B 1 121 ? -23.312 -19.766 -6.195 1 98.69 121 ALA B CA 1
ATOM 8039 C C . ALA B 1 121 ? -22.734 -20.906 -7.016 1 98.69 121 ALA B C 1
ATOM 8041 O O . ALA B 1 121 ? -22.516 -20.766 -8.219 1 98.69 121 ALA B O 1
ATOM 8042 N N . VAL B 1 122 ? -22.453 -21.984 -6.418 1 98.75 122 VAL B N 1
ATOM 8043 C CA . VAL B 1 122 ? -22.047 -23.219 -7.086 1 98.75 122 VAL B CA 1
ATOM 8044 C C . VAL B 1 122 ? -23.062 -24.312 -6.789 1 98.75 122 VAL B C 1
ATOM 8046 O O . VAL B 1 122 ? -23.359 -24.609 -5.625 1 98.75 122 VAL B O 1
ATOM 8049 N N . LEU B 1 123 ? -23.641 -24.875 -7.832 1 98.56 123 LEU B N 1
ATOM 8050 C CA . LEU B 1 123 ? -24.656 -25.906 -7.695 1 98.56 123 LEU B CA 1
ATOM 8051 C C . LEU B 1 123 ? -24.062 -27.297 -7.875 1 98.56 123 LEU B C 1
ATOM 8053 O O . LEU B 1 123 ? -23.781 -27.719 -9 1 98.56 123 LEU B O 1
ATOM 8057 N N . GLY B 1 124 ? -23.969 -28.047 -6.812 1 97.69 124 GLY B N 1
ATOM 8058 C CA . GLY B 1 124 ? -23.297 -29.344 -6.773 1 97.69 124 GLY B CA 1
ATOM 8059 C C . GLY B 1 124 ? -22.047 -29.344 -5.926 1 97.69 124 GLY B C 1
ATOM 8060 O O . GLY B 1 124 ? -21.047 -28.688 -6.277 1 97.69 124 GLY B O 1
ATOM 8061 N N . ALA B 1 125 ? -22.047 -30.094 -4.863 1 96.56 125 ALA B N 1
ATOM 8062 C CA . ALA B 1 125 ? -20.922 -30.125 -3.936 1 96.56 125 ALA B CA 1
ATOM 8063 C C . ALA B 1 125 ? -20.062 -31.359 -4.145 1 96.56 125 ALA B C 1
ATOM 8065 O O . ALA B 1 125 ? -19.422 -31.844 -3.205 1 96.56 125 ALA B O 1
ATOM 8066 N N . GLY B 1 126 ? -20.141 -31.859 -5.375 1 91.75 126 GLY B N 1
ATOM 8067 C CA . GLY B 1 126 ? -19.219 -32.906 -5.723 1 91.75 126 GLY B CA 1
ATOM 8068 C C . GLY B 1 126 ? -17.766 -32.438 -5.797 1 91.75 126 GLY B C 1
ATOM 8069 O O . GLY B 1 126 ? -17.453 -31.328 -5.379 1 91.75 126 GLY B O 1
ATOM 8070 N N . THR B 1 127 ? -16.938 -33.25 -6.312 1 87.75 127 THR B N 1
ATOM 8071 C CA . THR B 1 127 ? -15.508 -32.969 -6.328 1 87.75 127 THR B CA 1
ATOM 8072 C C . THR B 1 127 ? -15.219 -31.672 -7.043 1 87.75 127 THR B C 1
ATOM 8074 O O . THR B 1 127 ? -14.547 -30.797 -6.496 1 87.75 127 THR B O 1
ATOM 8077 N N . MET B 1 128 ? -15.727 -31.484 -8.25 1 91.81 128 MET B N 1
ATOM 8078 C CA . MET B 1 128 ? -15.453 -30.281 -9.023 1 91.81 128 MET B CA 1
ATOM 8079 C C . MET B 1 128 ? -16.141 -29.078 -8.398 1 91.81 128 MET B C 1
ATOM 8081 O O . MET B 1 128 ? -15.508 -28.031 -8.219 1 91.81 128 MET B O 1
ATOM 8085 N N . GLY B 1 129 ? -17.406 -29.266 -8.094 1 96.5 129 GLY B N 1
ATOM 8086 C CA . GLY B 1 129 ? -18.156 -28.156 -7.539 1 96.5 129 GLY B CA 1
ATOM 8087 C C . GLY B 1 129 ? -17.562 -27.609 -6.262 1 96.5 129 GLY B C 1
ATOM 8088 O O . GLY B 1 129 ? -17.406 -26.391 -6.113 1 96.5 129 GLY B O 1
ATOM 8089 N N . ALA B 1 130 ? -17.219 -28.453 -5.352 1 96.88 130 ALA B N 1
ATOM 8090 C CA . ALA B 1 130 ? -16.625 -28.047 -4.078 1 96.88 130 ALA B CA 1
ATOM 8091 C C . ALA B 1 130 ? -15.289 -27.344 -4.289 1 96.88 130 ALA B C 1
ATOM 8093 O O . ALA B 1 130 ? -14.977 -26.359 -3.617 1 96.88 130 ALA B O 1
ATOM 8094 N N . GLN B 1 131 ? -14.492 -27.828 -5.176 1 97.12 131 GLN B N 1
ATOM 8095 C CA . GLN B 1 131 ? -13.18 -27.25 -5.402 1 97.12 131 GLN B CA 1
ATOM 8096 C C . GLN B 1 131 ? -13.289 -25.906 -6.133 1 97.12 131 GLN B C 1
ATOM 8098 O O . GLN B 1 131 ? -12.469 -25.016 -5.922 1 97.12 131 GLN B O 1
ATOM 8103 N N . ILE B 1 132 ? -14.266 -25.766 -7.012 1 98.25 132 ILE B N 1
ATOM 8104 C CA . ILE B 1 132 ? -14.523 -24.469 -7.641 1 98.25 132 ILE B CA 1
ATOM 8105 C C . ILE B 1 132 ? -14.93 -23.453 -6.578 1 98.25 132 ILE B C 1
ATOM 8107 O O . ILE B 1 132 ? -14.414 -22.328 -6.555 1 98.25 132 ILE B O 1
ATOM 8111 N N . ALA B 1 133 ? -15.82 -23.891 -5.676 1 98.5 133 ALA B N 1
ATOM 8112 C CA . ALA B 1 133 ? -16.234 -23.031 -4.57 1 98.5 133 ALA B CA 1
ATOM 8113 C C . ALA B 1 133 ? -15.023 -22.609 -3.734 1 98.5 133 ALA B C 1
ATOM 8115 O O . ALA B 1 133 ? -14.906 -21.438 -3.357 1 98.5 133 ALA B O 1
ATOM 8116 N N . ALA B 1 134 ? -14.148 -23.531 -3.469 1 98.31 134 ALA B N 1
ATOM 8117 C CA . ALA B 1 134 ? -12.945 -23.25 -2.684 1 98.31 134 ALA B CA 1
ATOM 8118 C C . ALA B 1 134 ? -12.07 -22.203 -3.371 1 98.31 134 ALA B C 1
ATOM 8120 O O . ALA B 1 134 ? -11.516 -21.328 -2.715 1 98.31 134 ALA B O 1
ATOM 8121 N N . HIS B 1 135 ? -11.93 -22.312 -4.652 1 98.31 135 HIS B N 1
ATOM 8122 C CA . HIS B 1 135 ? -11.062 -21.391 -5.371 1 98.31 135 HIS B CA 1
ATOM 8123 C C . HIS B 1 135 ? -11.641 -19.969 -5.352 1 98.31 135 HIS B C 1
ATOM 8125 O O . HIS B 1 135 ? -10.891 -19 -5.242 1 98.31 135 HIS B O 1
ATOM 8131 N N . PHE B 1 136 ? -12.969 -19.844 -5.484 1 98.31 136 PHE B N 1
ATOM 8132 C CA . PHE B 1 136 ? -13.609 -18.547 -5.324 1 98.31 136 PHE B CA 1
ATOM 8133 C C . PHE B 1 136 ? -13.398 -18.016 -3.914 1 98.31 136 PHE B C 1
ATOM 8135 O O . PHE B 1 136 ? -13.172 -16.812 -3.727 1 98.31 136 PHE B O 1
ATOM 8142 N N . ALA B 1 137 ? -13.516 -18.922 -2.953 1 97.94 137 ALA B N 1
ATOM 8143 C CA . ALA B 1 137 ? -13.266 -18.531 -1.564 1 97.94 137 ALA B CA 1
ATOM 8144 C C . ALA B 1 137 ? -11.844 -18.031 -1.377 1 97.94 137 ALA B C 1
ATOM 8146 O O . ALA B 1 137 ? -11.617 -17.047 -0.658 1 97.94 137 ALA B O 1
ATOM 8147 N N . ASN B 1 138 ? -10.875 -18.672 -2.014 1 97.69 138 ASN B N 1
ATOM 8148 C CA . ASN B 1 138 ? -9.484 -18.234 -1.97 1 97.69 138 ASN B CA 1
ATOM 8149 C C . ASN B 1 138 ? -9.336 -16.797 -2.482 1 97.69 138 ASN B C 1
ATOM 8151 O O . ASN B 1 138 ? -8.438 -16.078 -2.049 1 97.69 138 ASN B O 1
ATOM 8155 N N . ALA B 1 139 ? -10.195 -16.406 -3.432 1 97.25 139 ALA B N 1
ATOM 8156 C CA . ALA B 1 139 ? -10.188 -15.047 -3.988 1 97.25 139 ALA B CA 1
ATOM 8157 C C . ALA B 1 139 ? -11.031 -14.102 -3.141 1 97.25 139 ALA B C 1
ATOM 8159 O O . ALA B 1 139 ? -11.297 -12.969 -3.547 1 97.25 139 ALA B O 1
ATOM 8160 N N . LYS B 1 140 ? -11.602 -14.602 -2.064 1 96.31 140 LYS B N 1
ATOM 8161 C CA . LYS B 1 140 ? -12.297 -13.836 -1.036 1 96.31 140 LYS B CA 1
ATOM 8162 C C . LYS B 1 140 ? -13.688 -13.422 -1.511 1 96.31 140 LYS B C 1
ATOM 8164 O O . LYS B 1 140 ? -14.18 -12.344 -1.158 1 96.31 140 LYS B O 1
ATOM 8169 N N . PHE B 1 141 ? -14.289 -14.242 -2.359 1 96.94 141 PHE B N 1
ATOM 8170 C CA . PHE B 1 141 ? -15.688 -14.047 -2.74 1 96.94 141 PHE B CA 1
ATOM 8171 C C . PHE B 1 141 ? -16.609 -14.883 -1.862 1 96.94 141 PHE B C 1
ATOM 8173 O O . PHE B 1 141 ? -16.312 -16.047 -1.566 1 96.94 141 PHE B O 1
ATOM 8180 N N . PRO B 1 142 ? -17.719 -14.312 -1.384 1 96.56 142 PRO B N 1
ATOM 8181 C CA . PRO B 1 142 ? -18.734 -15.164 -0.757 1 96.56 142 PRO B CA 1
ATOM 8182 C C . PRO B 1 142 ? -19.344 -16.172 -1.73 1 96.56 142 PRO B C 1
ATOM 8184 O O . PRO B 1 142 ? -19.719 -15.805 -2.846 1 96.56 142 PRO B O 1
ATOM 8187 N N . VAL B 1 143 ? -19.406 -17.406 -1.308 1 98.12 143 VAL B N 1
ATOM 8188 C CA . VAL B 1 143 ? -19.906 -18.484 -2.164 1 98.12 143 VAL B CA 1
ATOM 8189 C C . VAL B 1 143 ? -21.016 -19.234 -1.45 1 98.12 143 VAL B C 1
ATOM 8191 O O . VAL B 1 143 ? -20.906 -19.562 -0.266 1 98.12 143 VAL B O 1
ATOM 8194 N N . VAL B 1 144 ? -22.125 -19.422 -2.123 1 98.38 144 VAL B N 1
ATOM 8195 C CA . VAL B 1 144 ? -23.156 -20.344 -1.662 1 98.38 144 VAL B CA 1
ATOM 8196 C C . VAL B 1 144 ? -23.016 -21.688 -2.383 1 98.38 144 VAL B C 1
ATOM 8198 O O . VAL B 1 144 ? -23.141 -21.766 -3.607 1 98.38 144 VAL B O 1
ATOM 8201 N N . LEU B 1 145 ? -22.719 -22.703 -1.658 1 98.56 145 LEU B N 1
ATOM 8202 C CA . LEU B 1 145 ? -22.531 -24.047 -2.23 1 98.56 145 LEU B CA 1
ATOM 8203 C C . LEU B 1 145 ? -23.766 -24.906 -2.002 1 98.56 145 LEU B C 1
ATOM 8205 O O . LEU B 1 145 ? -24.141 -25.156 -0.856 1 98.56 145 LEU B O 1
ATOM 8209 N N . PHE B 1 146 ? -24.391 -25.344 -3.072 1 98.31 146 PHE B N 1
ATOM 8210 C CA . PHE B 1 146 ? -25.656 -26.078 -3.012 1 98.31 146 PHE B CA 1
ATOM 8211 C C . PHE B 1 146 ? -25.422 -27.562 -3.24 1 98.31 146 PHE B C 1
ATOM 8213 O O . PHE B 1 146 ? -24.484 -27.953 -3.949 1 98.31 146 PHE B O 1
ATOM 8220 N N . ASP B 1 147 ? -26.25 -28.422 -2.682 1 97.69 147 ASP B N 1
ATOM 8221 C CA . ASP B 1 147 ? -26.422 -29.828 -3.01 1 97.69 147 ASP B CA 1
ATOM 8222 C C . ASP B 1 147 ? -27.781 -30.344 -2.533 1 97.69 147 ASP B C 1
ATOM 8224 O O . ASP B 1 147 ? -28.625 -29.562 -2.09 1 97.69 147 ASP B O 1
ATOM 8228 N N . LEU B 1 148 ? -28.031 -31.641 -2.715 1 95.81 148 LEU B N 1
ATOM 8229 C CA . LEU B 1 148 ? -29.281 -32.25 -2.32 1 95.81 148 LEU B CA 1
ATOM 8230 C C . LEU B 1 148 ? -29.484 -32.188 -0.811 1 95.81 148 LEU B C 1
ATOM 8232 O O . LEU B 1 148 ? -28.516 -32.219 -0.051 1 95.81 148 LEU B O 1
ATOM 8236 N N . LYS B 1 149 ? -30.734 -32.031 -0.425 1 95.56 149 LYS B N 1
ATOM 8237 C CA . LYS B 1 149 ? -31.078 -32.094 0.995 1 95.56 149 LYS B CA 1
ATOM 8238 C C . LYS B 1 149 ? -30.953 -33.5 1.54 1 95.56 149 LYS B C 1
ATOM 8240 O O . LYS B 1 149 ? -31.391 -34.469 0.9 1 95.56 149 LYS B O 1
ATOM 8245 N N . SER B 1 150 ? -30.297 -33.594 2.637 1 92.56 150 SER B N 1
ATOM 8246 C CA . SER B 1 150 ? -30.203 -34.906 3.27 1 92.56 150 SER B CA 1
ATOM 8247 C C . SER B 1 150 ? -31.453 -35.219 4.078 1 92.56 150 SER B C 1
ATOM 8249 O O . SER B 1 150 ? -32.062 -34.312 4.656 1 92.56 150 SER B O 1
ATOM 8251 N N . GLN B 1 151 ? -31.812 -36.438 4.125 1 88.25 151 GLN B N 1
ATOM 8252 C CA . GLN B 1 151 ? -32.938 -36.875 4.922 1 88.25 151 GLN B CA 1
ATOM 8253 C C . GLN B 1 151 ? -32.5 -37.312 6.316 1 88.25 151 GLN B C 1
ATOM 8255 O O . GLN B 1 151 ? -33.344 -37.5 7.211 1 88.25 151 GLN B O 1
ATOM 8260 N N . GLN B 1 152 ? -31.281 -37.5 6.504 1 87.31 152 GLN B N 1
ATOM 8261 C CA . GLN B 1 152 ? -30.719 -37.906 7.785 1 87.31 152 GLN B CA 1
ATOM 8262 C C . GLN B 1 152 ? -29.781 -36.844 8.344 1 87.31 152 GLN B C 1
ATOM 8264 O O . GLN B 1 152 ? -28.891 -36.375 7.641 1 87.31 152 GLN B O 1
ATOM 8269 N N . GLY B 1 153 ? -30.031 -36.469 9.555 1 86.12 153 GLY B N 1
ATOM 8270 C CA . GLY B 1 153 ? -29.156 -35.5 10.195 1 86.12 153 GLY B CA 1
ATOM 8271 C C . GLY B 1 153 ? -29.453 -34.062 9.773 1 86.12 153 GLY B C 1
ATOM 8272 O O . GLY B 1 153 ? -30.625 -33.688 9.617 1 86.12 153 GLY B O 1
ATOM 8273 N N . SER B 1 154 ? -28.344 -33.312 9.664 1 90.06 154 SER B N 1
ATOM 8274 C CA . SER B 1 154 ? -28.484 -31.938 9.227 1 90.06 154 SER B CA 1
ATOM 8275 C C . SER B 1 154 ? -28.938 -31.859 7.773 1 90.06 154 SER B C 1
ATOM 8277 O O . SER B 1 154 ? -28.531 -32.688 6.949 1 90.06 154 SER B O 1
ATOM 8279 N N . ALA B 1 155 ? -29.75 -30.953 7.438 1 93.06 155 ALA B N 1
ATOM 8280 C CA . ALA B 1 155 ? -30.281 -30.781 6.09 1 93.06 155 ALA B CA 1
ATOM 8281 C C . ALA B 1 155 ? -29.141 -30.578 5.082 1 93.06 155 ALA B C 1
ATOM 8283 O O . ALA B 1 155 ? -29.281 -30.938 3.908 1 93.06 155 ALA B O 1
ATOM 8284 N N . ASN B 1 156 ? -27.969 -30.094 5.535 1 95.25 156 ASN B N 1
ATOM 8285 C CA . ASN B 1 156 ? -26.875 -29.766 4.637 1 95.25 156 ASN B CA 1
ATOM 8286 C C . ASN B 1 156 ? -25.672 -30.688 4.863 1 95.25 156 ASN B C 1
ATOM 8288 O O . ASN B 1 156 ? -24.531 -30.312 4.555 1 95.25 156 ASN B O 1
ATOM 8292 N N . VAL B 1 157 ? -25.844 -31.859 5.402 1 94.31 157 VAL B N 1
ATOM 8293 C CA . VAL B 1 157 ? -24.766 -32.75 5.805 1 94.31 157 VAL B CA 1
ATOM 8294 C C . VAL B 1 157 ? -23.938 -33.156 4.586 1 94.31 157 VAL B C 1
ATOM 8296 O O . VAL B 1 157 ? -22.719 -33.312 4.684 1 94.31 157 VAL B O 1
ATOM 8299 N N . ILE B 1 158 ? -24.531 -33.25 3.418 1 93.62 158 ILE B N 1
ATOM 8300 C CA . ILE B 1 158 ? -23.828 -33.625 2.195 1 93.62 158 ILE B CA 1
ATOM 8301 C C . ILE B 1 158 ? -22.766 -32.562 1.886 1 93.62 158 ILE B C 1
ATOM 8303 O O . ILE B 1 158 ? -21.625 -32.906 1.584 1 93.62 158 ILE B O 1
ATOM 8307 N N . ILE B 1 159 ? -23.141 -31.359 1.986 1 95.19 159 ILE B N 1
ATOM 8308 C CA . ILE B 1 159 ? -22.234 -30.234 1.716 1 95.19 159 ILE B CA 1
ATOM 8309 C C . ILE B 1 159 ? -21.172 -30.156 2.809 1 95.19 159 ILE B C 1
ATOM 8311 O O . ILE B 1 159 ? -19.984 -29.969 2.52 1 95.19 159 ILE B O 1
ATOM 8315 N N . GLU B 1 160 ? -21.594 -30.297 4.012 1 95.06 160 GLU B N 1
ATOM 8316 C CA . GLU B 1 160 ? -20.672 -30.234 5.145 1 95.06 160 GLU B CA 1
ATOM 8317 C C . GLU B 1 160 ? -19.609 -31.312 5.047 1 95.06 160 GLU B C 1
ATOM 8319 O O . GLU B 1 160 ? -18.438 -31.062 5.32 1 95.06 160 GLU B O 1
ATOM 8324 N N . ASP B 1 161 ? -20.078 -32.469 4.648 1 94 161 ASP B N 1
ATOM 8325 C CA . ASP B 1 161 ? -19.141 -33.562 4.473 1 94 161 ASP B CA 1
ATOM 8326 C C . ASP B 1 161 ? -18.141 -33.25 3.346 1 94 161 ASP B C 1
ATOM 8328 O O . ASP B 1 161 ? -16.969 -33.562 3.451 1 94 161 ASP B O 1
ATOM 8332 N N . SER B 1 162 ? -18.688 -32.75 2.305 1 94.69 162 SER B N 1
ATOM 8333 C CA . SER B 1 162 ? -17.828 -32.375 1.185 1 94.69 162 SER B CA 1
ATOM 8334 C C . SER B 1 162 ? -16.766 -31.359 1.612 1 94.69 162 SER B C 1
ATOM 8336 O O . SER B 1 162 ? -15.602 -31.484 1.244 1 94.69 162 SER B O 1
ATOM 8338 N N . LEU B 1 163 ? -17.156 -30.375 2.33 1 95.44 163 LEU B N 1
ATOM 8339 C CA . LEU B 1 163 ? -16.234 -29.344 2.811 1 95.44 163 LEU B CA 1
ATOM 8340 C C . LEU B 1 163 ? -15.195 -29.938 3.752 1 95.44 163 LEU B C 1
ATOM 8342 O O . LEU B 1 163 ? -14.023 -29.562 3.713 1 95.44 163 LEU B O 1
ATOM 8346 N N . ALA B 1 164 ? -15.617 -30.828 4.57 1 94.25 164 ALA B N 1
ATOM 8347 C CA . ALA B 1 164 ? -14.688 -31.5 5.477 1 94.25 164 ALA B CA 1
ATOM 8348 C C . ALA B 1 164 ? -13.641 -32.281 4.699 1 94.25 164 ALA B C 1
ATOM 8350 O O . ALA B 1 164 ? -12.461 -32.312 5.066 1 94.25 164 ALA B O 1
ATOM 8351 N N . LYS B 1 165 ? -14.102 -32.906 3.678 1 91.75 165 LYS B N 1
ATOM 8352 C CA . LYS B 1 165 ? -13.18 -33.656 2.832 1 91.75 165 LYS B CA 1
ATOM 8353 C C . LYS B 1 165 ? -12.195 -32.75 2.123 1 91.75 165 LYS B C 1
ATOM 8355 O O . LYS B 1 165 ? -11.023 -33.094 1.943 1 91.75 165 LYS B O 1
ATOM 8360 N N . LEU B 1 166 ? -12.727 -31.656 1.674 1 92.38 166 LEU B N 1
ATOM 8361 C CA . LEU B 1 166 ? -11.906 -30.672 0.974 1 92.38 166 LEU B CA 1
ATOM 8362 C C . LEU B 1 166 ? -10.703 -30.266 1.822 1 92.38 166 LEU B C 1
ATOM 8364 O O . LEU B 1 166 ? -9.617 -30.031 1.296 1 92.38 166 LEU B O 1
ATOM 8368 N N . THR B 1 167 ? -10.875 -30.109 3.08 1 91.44 167 THR B N 1
ATOM 8369 C CA . THR B 1 167 ? -9.828 -29.625 3.98 1 91.44 167 THR B CA 1
ATOM 8370 C C . THR B 1 167 ? -8.734 -30.672 4.145 1 91.44 167 THR B C 1
ATOM 8372 O O . THR B 1 167 ? -7.625 -30.359 4.582 1 91.44 167 THR B O 1
ATOM 8375 N N . LYS B 1 168 ? -8.984 -31.922 3.699 1 91 168 LYS B N 1
ATOM 8376 C CA . LYS B 1 168 ? -8.031 -33 3.877 1 91 168 LYS B CA 1
ATOM 8377 C C . LYS B 1 168 ? -7.359 -33.375 2.557 1 91 168 LYS B C 1
ATOM 8379 O O . LYS B 1 168 ? -6.41 -34.156 2.531 1 91 168 LYS B O 1
ATOM 8384 N N . LEU B 1 169 ? -7.82 -32.781 1.568 1 90.19 169 LEU B N 1
ATOM 8385 C CA . LEU B 1 169 ? -7.32 -33.094 0.24 1 90.19 169 LEU B CA 1
ATOM 8386 C C . LEU B 1 169 ? -5.902 -32.594 0.042 1 90.19 169 LEU B C 1
ATOM 8388 O O . LEU B 1 169 ? -5.52 -31.578 0.631 1 90.19 169 LEU B O 1
ATOM 8392 N N . ASN B 1 170 ? -5.137 -33.312 -0.742 1 89.06 170 ASN B N 1
ATOM 8393 C CA . ASN B 1 170 ? -3.814 -32.938 -1.229 1 89.06 170 ASN B CA 1
ATOM 8394 C C . ASN B 1 170 ? -3.68 -33.188 -2.729 1 89.06 170 ASN B C 1
ATOM 8396 O O . ASN B 1 170 ? -3.947 -34.281 -3.209 1 89.06 170 ASN B O 1
ATOM 8400 N N . PRO B 1 171 ? -3.283 -32.25 -3.498 1 90.94 171 PRO B N 1
ATOM 8401 C CA . PRO B 1 171 ? -2.963 -30.891 -3.119 1 90.94 171 PRO B CA 1
ATOM 8402 C C . PRO B 1 171 ? -4.168 -30.125 -2.568 1 90.94 171 PRO B C 1
ATOM 8404 O O . PRO B 1 171 ? -5.297 -30.359 -3.014 1 90.94 171 PRO B O 1
ATOM 8407 N N . ALA B 1 172 ? -3.881 -29.156 -1.696 1 95.38 172 ALA B N 1
ATOM 8408 C CA . ALA B 1 172 ? -4.926 -28.484 -0.933 1 95.38 172 ALA B CA 1
ATOM 8409 C C . ALA B 1 172 ? -5.723 -27.531 -1.818 1 95.38 172 ALA B C 1
ATOM 8411 O O . ALA B 1 172 ? -5.145 -26.688 -2.508 1 95.38 172 ALA B O 1
ATOM 8412 N N . PRO B 1 173 ? -7.027 -27.625 -1.768 1 96.69 173 PRO B N 1
ATOM 8413 C CA . PRO B 1 173 ? -7.855 -26.688 -2.529 1 96.69 173 PRO B CA 1
ATOM 8414 C C . PRO B 1 173 ? -7.836 -25.281 -1.95 1 96.69 173 PRO B C 1
ATOM 8416 O O . PRO B 1 173 ? -8.023 -24.297 -2.684 1 96.69 173 PRO B O 1
ATOM 8419 N N . PHE B 1 174 ? -7.617 -25.219 -0.618 1 97.19 174 PHE B N 1
ATOM 8420 C CA . PHE B 1 174 ? -7.566 -23.922 0.054 1 97.19 174 PHE B CA 1
ATOM 8421 C C . PHE B 1 174 ? -6.125 -23.453 0.214 1 97.19 174 PHE B C 1
ATOM 8423 O O . PHE B 1 174 ? -5.234 -24.25 0.518 1 97.19 174 PHE B O 1
ATOM 8430 N N . GLY B 1 175 ? -5.941 -22.125 -0.075 1 96.38 175 GLY B N 1
ATOM 8431 C CA . GLY B 1 175 ? -4.652 -21.531 0.252 1 96.38 175 GLY B CA 1
ATOM 8432 C C . GLY B 1 175 ? -4.469 -21.281 1.737 1 96.38 175 GLY B C 1
ATOM 8433 O O . GLY B 1 175 ? -3.342 -21.203 2.225 1 96.38 175 GLY B O 1
ATOM 8434 N N . SER B 1 176 ? -5.492 -21.078 2.422 1 96.12 176 SER B N 1
ATOM 8435 C CA . SER B 1 176 ? -5.609 -20.969 3.873 1 96.12 176 SER B CA 1
ATOM 8436 C C . SER B 1 176 ? -6.836 -21.719 4.383 1 96.12 176 SER B C 1
ATOM 8438 O O . SER B 1 176 ? -7.895 -21.688 3.754 1 96.12 176 SER B O 1
ATOM 8440 N N . LYS B 1 177 ? -6.699 -22.297 5.504 1 93.19 177 LYS B N 1
ATOM 8441 C CA . LYS B 1 177 ? -7.836 -23 6.086 1 93.19 177 LYS B CA 1
ATOM 8442 C C . LYS B 1 177 ? -8.977 -22.047 6.395 1 93.19 177 LYS B C 1
ATOM 8444 O O . LYS B 1 177 ? -10.148 -22.422 6.344 1 93.19 177 LYS B O 1
ATOM 8449 N N . ASP B 1 178 ? -8.664 -20.875 6.586 1 93.12 178 ASP B N 1
ATOM 8450 C CA . ASP B 1 178 ? -9.641 -19.859 6.969 1 93.12 178 ASP B CA 1
ATOM 8451 C C . ASP B 1 178 ? -10.516 -19.469 5.781 1 93.12 178 ASP B C 1
ATOM 8453 O O . ASP B 1 178 ? -11.586 -18.875 5.957 1 93.12 178 ASP B O 1
ATOM 8457 N N . SER B 1 179 ? -10.133 -19.812 4.578 1 96.06 179 SER B N 1
ATOM 8458 C CA . SER B 1 179 ? -10.898 -19.453 3.389 1 96.06 179 SER B CA 1
ATOM 8459 C C . SER B 1 179 ? -12.258 -20.125 3.371 1 96.06 179 SER B C 1
ATOM 8461 O O . SER B 1 179 ? -13.18 -19.672 2.693 1 96.06 179 SER B O 1
ATOM 8463 N N . ILE B 1 180 ? -12.406 -21.172 4.172 1 96 180 ILE B N 1
ATOM 8464 C CA . ILE B 1 180 ? -13.641 -21.938 4.211 1 96 180 ILE B CA 1
ATOM 8465 C C . ILE B 1 180 ? -14.789 -21.062 4.723 1 96 180 ILE B C 1
ATOM 8467 O O . ILE B 1 180 ? -15.953 -21.328 4.434 1 96 180 ILE B O 1
ATOM 8471 N N . LYS B 1 181 ? -14.484 -20.016 5.457 1 94.44 181 LYS B N 1
ATOM 8472 C CA . LYS B 1 181 ? -15.484 -19.125 6.043 1 94.44 181 LYS B CA 1
ATOM 8473 C C . LYS B 1 181 ? -16.266 -18.391 4.957 1 94.44 181 LYS B C 1
ATOM 8475 O O . LYS B 1 181 ? -17.359 -17.875 5.215 1 94.44 181 LYS B O 1
ATOM 8480 N N . TYR B 1 182 ? -15.742 -18.312 3.773 1 96.75 182 TYR B N 1
ATOM 8481 C CA . TYR B 1 182 ? -16.391 -17.625 2.672 1 96.75 182 TYR B CA 1
ATOM 8482 C C . TYR B 1 182 ? -17.469 -18.484 2.035 1 96.75 182 TYR B C 1
ATOM 8484 O O . TYR B 1 182 ? -18.234 -18.016 1.188 1 96.75 182 TYR B O 1
ATOM 8492 N N . ILE B 1 183 ? -17.625 -19.781 2.461 1 97.44 183 ILE B N 1
ATOM 8493 C CA . ILE B 1 183 ? -18.562 -20.703 1.83 1 97.44 183 ILE B CA 1
ATOM 8494 C C . ILE B 1 183 ? -19.75 -20.938 2.754 1 97.44 183 ILE B C 1
ATOM 8496 O O . ILE B 1 183 ? -19.578 -21.328 3.912 1 97.44 183 ILE B O 1
ATOM 8500 N N . THR B 1 184 ? -20.906 -20.703 2.27 1 96.56 184 THR B N 1
ATOM 8501 C CA . THR B 1 184 ? -22.172 -20.969 2.967 1 96.56 184 THR B CA 1
ATOM 8502 C C . THR B 1 184 ? -22.859 -22.203 2.398 1 96.56 184 THR B C 1
ATOM 8504 O O . THR B 1 184 ? -23.234 -22.234 1.225 1 96.56 184 THR B O 1
ATOM 8507 N N . PRO B 1 185 ? -23.031 -23.281 3.217 1 97.31 185 PRO B N 1
ATOM 8508 C CA . PRO B 1 185 ? -23.734 -24.469 2.744 1 97.31 185 PRO B CA 1
ATOM 8509 C C . PRO B 1 185 ? -25.234 -24.219 2.541 1 97.31 185 PRO B C 1
ATOM 8511 O O . PRO B 1 185 ? -25.859 -23.5 3.324 1 97.31 185 PRO B O 1
ATOM 8514 N N . ALA B 1 186 ? -25.781 -24.797 1.474 1 97.62 186 ALA B N 1
ATOM 8515 C CA . ALA B 1 186 ? -27.203 -24.656 1.149 1 97.62 186 ALA B CA 1
ATOM 8516 C C . ALA B 1 186 ? -27.734 -25.891 0.429 1 97.62 186 ALA B C 1
ATOM 8518 O O . ALA B 1 186 ? -26.969 -26.656 -0.141 1 97.62 186 ALA B O 1
ATOM 8519 N N . ASN B 1 187 ? -29.047 -26.109 0.527 1 97.38 187 ASN B N 1
ATOM 8520 C CA . ASN B 1 187 ? -29.656 -27.219 -0.205 1 97.38 187 ASN B CA 1
ATOM 8521 C C . ASN B 1 187 ? -30.781 -26.734 -1.117 1 97.38 187 ASN B C 1
ATOM 8523 O O . ASN B 1 187 ? -31.266 -25.609 -0.969 1 97.38 187 ASN B O 1
ATOM 8527 N N . TYR B 1 188 ? -31.234 -27.562 -2.105 1 96.94 188 TYR B N 1
ATOM 8528 C CA . TYR B 1 188 ? -32.125 -27.172 -3.182 1 96.94 188 TYR B CA 1
ATOM 8529 C C . TYR B 1 188 ? -33.562 -27.078 -2.68 1 96.94 188 TYR B C 1
ATOM 8531 O O . TYR B 1 188 ? -34.438 -26.578 -3.387 1 96.94 188 TYR B O 1
ATOM 8539 N N . GLU B 1 189 ? -33.875 -27.469 -1.506 1 95.81 189 GLU B N 1
ATOM 8540 C CA . GLU B 1 189 ? -35.25 -27.5 -1.025 1 95.81 189 GLU B CA 1
ATOM 8541 C C . GLU B 1 189 ? -35.531 -26.312 -0.112 1 95.81 189 GLU B C 1
ATOM 8543 O O . GLU B 1 189 ? -36.594 -25.688 -0.207 1 95.81 189 GLU B O 1
ATOM 8548 N N . ASP B 1 190 ? -34.594 -25.969 0.673 1 95.81 190 ASP B N 1
ATOM 8549 C CA . ASP B 1 190 ? -34.844 -25 1.727 1 95.81 190 ASP B CA 1
ATOM 8550 C C . ASP B 1 190 ? -34.25 -23.641 1.394 1 95.81 190 ASP B C 1
ATOM 8552 O O . ASP B 1 190 ? -34.594 -22.625 1.991 1 95.81 190 ASP B O 1
ATOM 8556 N N . ASN B 1 191 ? -33.281 -23.594 0.486 1 97.06 191 ASN B N 1
ATOM 8557 C CA . ASN B 1 191 ? -32.438 -22.406 0.456 1 97.06 191 ASN B CA 1
ATOM 8558 C C . ASN B 1 191 ? -32.406 -21.766 -0.929 1 97.06 191 ASN B C 1
ATOM 8560 O O . ASN B 1 191 ? -31.516 -20.984 -1.238 1 97.06 191 ASN B O 1
ATOM 8564 N N . LEU B 1 192 ? -33.25 -22 -1.793 1 97.19 192 LEU B N 1
ATOM 8565 C CA . LEU B 1 192 ? -33.219 -21.516 -3.164 1 97.19 192 LEU B CA 1
ATOM 8566 C C . LEU B 1 192 ? -33.281 -19.984 -3.191 1 97.19 192 LEU B C 1
ATOM 8568 O O . LEU B 1 192 ? -32.844 -19.359 -4.152 1 97.19 192 LEU B O 1
ATOM 8572 N N . GLU B 1 193 ? -33.781 -19.391 -2.164 1 96.19 193 GLU B N 1
ATOM 8573 C CA . GLU B 1 193 ? -33.906 -17.953 -2.086 1 96.19 193 GLU B CA 1
ATOM 8574 C C . GLU B 1 193 ? -32.531 -17.281 -2.064 1 96.19 193 GLU B C 1
ATOM 8576 O O . GLU B 1 193 ? -32.406 -16.109 -2.434 1 96.19 193 GLU B O 1
ATOM 8581 N N . LEU B 1 194 ? -31.531 -18 -1.678 1 96.88 194 LEU B N 1
ATOM 8582 C CA . LEU B 1 194 ? -30.188 -17.453 -1.6 1 96.88 194 LEU B CA 1
ATOM 8583 C C . LEU B 1 194 ? -29.641 -17.156 -2.992 1 96.88 194 LEU B C 1
ATOM 8585 O O . LEU B 1 194 ? -28.672 -16.406 -3.137 1 96.88 194 LEU B O 1
ATOM 8589 N N . LEU B 1 195 ? -30.188 -17.719 -4.023 1 97.56 195 LEU B N 1
ATOM 8590 C CA . LEU B 1 195 ? -29.734 -17.5 -5.395 1 97.56 195 LEU B CA 1
ATOM 8591 C C . LEU B 1 195 ? -30.047 -16.078 -5.855 1 97.56 195 LEU B C 1
ATOM 8593 O O . LEU B 1 195 ? -29.406 -15.562 -6.77 1 97.56 195 LEU B O 1
ATOM 8597 N N . ALA B 1 196 ? -31 -15.484 -5.203 1 95.19 196 ALA B N 1
ATOM 8598 C CA . ALA B 1 196 ? -31.469 -14.164 -5.613 1 95.19 196 ALA B CA 1
ATOM 8599 C C . ALA B 1 196 ? -30.391 -13.109 -5.41 1 95.19 196 ALA B C 1
ATOM 8601 O O . ALA B 1 196 ? -30.422 -12.047 -6.039 1 95.19 196 ALA B O 1
ATOM 8602 N N . ASP B 1 197 ? -29.406 -13.445 -4.602 1 92.88 197 ASP B N 1
ATOM 8603 C CA . ASP B 1 197 ? -28.359 -12.484 -4.285 1 92.88 197 ASP B CA 1
ATOM 8604 C C . ASP B 1 197 ? -27.062 -12.812 -5.039 1 92.88 197 ASP B C 1
ATOM 8606 O O . ASP B 1 197 ? -26.062 -12.109 -4.906 1 92.88 197 ASP B O 1
ATOM 8610 N N . CYS B 1 198 ? -27.062 -13.812 -5.855 1 97 198 CYS B N 1
ATOM 8611 C CA . CYS B 1 198 ? -25.844 -14.258 -6.512 1 97 198 CYS B CA 1
ATOM 8612 C C . CYS B 1 198 ? -25.734 -13.672 -7.918 1 97 198 CYS B C 1
ATOM 8614 O O . CYS B 1 198 ? -26.734 -13.602 -8.641 1 97 198 CYS B O 1
ATOM 8616 N N . ASP B 1 199 ? -24.562 -13.172 -8.25 1 96.31 199 ASP B N 1
ATOM 8617 C CA . ASP B 1 199 ? -24.297 -12.547 -9.547 1 96.31 199 ASP B CA 1
ATOM 8618 C C . ASP B 1 199 ? -23.844 -13.586 -10.57 1 96.31 199 ASP B C 1
ATOM 8620 O O . ASP B 1 199 ? -23.984 -13.375 -11.773 1 96.31 199 ASP B O 1
ATOM 8624 N N . LEU B 1 200 ? -23.188 -14.594 -10.141 1 97.94 200 LEU B N 1
ATOM 8625 C CA . LEU B 1 200 ? -22.688 -15.695 -10.953 1 97.94 200 LEU B CA 1
ATOM 8626 C C . LEU B 1 200 ? -23.078 -17.047 -10.344 1 97.94 200 LEU B C 1
ATOM 8628 O O . LEU B 1 200 ? -22.828 -17.297 -9.164 1 97.94 200 LEU B O 1
ATOM 8632 N N . ILE B 1 201 ? -23.766 -17.828 -11.125 1 98.5 201 ILE B N 1
ATOM 8633 C CA . ILE B 1 201 ? -24.203 -19.156 -10.695 1 98.5 201 ILE B CA 1
ATOM 8634 C C . ILE B 1 201 ? -23.562 -20.219 -11.594 1 98.5 201 ILE B C 1
ATOM 8636 O O . ILE B 1 201 ? -23.766 -20.219 -12.812 1 98.5 201 ILE B O 1
ATOM 8640 N N . ILE B 1 202 ? -22.797 -21.109 -11.047 1 98.69 202 ILE B N 1
ATOM 8641 C CA . ILE B 1 202 ? -22.109 -22.156 -11.797 1 98.69 202 ILE B CA 1
ATOM 8642 C C . ILE B 1 202 ? -22.703 -23.516 -11.438 1 98.69 202 ILE B C 1
ATOM 8644 O O . ILE B 1 202 ? -22.625 -23.953 -10.289 1 98.69 202 ILE B O 1
ATOM 8648 N N . GLU B 1 203 ? -23.297 -24.141 -12.375 1 98.38 203 GLU B N 1
ATOM 8649 C CA . GLU B 1 203 ? -23.844 -25.469 -12.188 1 98.38 203 GLU B CA 1
ATOM 8650 C C . GLU B 1 203 ? -22.797 -26.547 -12.414 1 98.38 203 GLU B C 1
ATOM 8652 O O . GLU B 1 203 ? -22.141 -26.578 -13.461 1 98.38 203 GLU B O 1
ATOM 8657 N N . ALA B 1 204 ? -22.594 -27.438 -11.516 1 97.31 204 ALA B N 1
ATOM 8658 C CA . ALA B 1 204 ? -21.594 -28.516 -11.562 1 97.31 204 ALA B CA 1
ATOM 8659 C C . ALA B 1 204 ? -22.172 -29.828 -11.055 1 97.31 204 ALA B C 1
ATOM 8661 O O . ALA B 1 204 ? -21.516 -30.562 -10.32 1 97.31 204 ALA B O 1
ATOM 8662 N N . VAL B 1 205 ? -23.391 -30.094 -11.359 1 95.5 205 VAL B N 1
ATOM 8663 C CA . VAL B 1 205 ? -24.016 -31.359 -10.945 1 95.5 205 VAL B CA 1
ATOM 8664 C C . VAL B 1 205 ? -23.625 -32.469 -11.914 1 95.5 205 VAL B C 1
ATOM 8666 O O . VAL B 1 205 ? -22.719 -32.281 -12.742 1 95.5 205 VAL B O 1
ATOM 8669 N N . ALA B 1 206 ? -24.234 -33.594 -11.781 1 89.19 206 ALA B N 1
ATOM 8670 C CA . ALA B 1 206 ? -23.891 -34.781 -12.57 1 89.19 206 ALA B CA 1
ATOM 8671 C C . ALA B 1 206 ? -23.984 -34.5 -14.062 1 89.19 206 ALA B C 1
ATOM 8673 O O . ALA B 1 206 ? -24.828 -33.719 -14.5 1 89.19 206 ALA B O 1
ATOM 8674 N N . GLU B 1 207 ? -23.156 -35.188 -14.898 1 88.56 207 GLU B N 1
ATOM 8675 C CA . GLU B 1 207 ? -23.031 -34.969 -16.328 1 88.56 207 GLU B CA 1
ATOM 8676 C C . GLU B 1 207 ? -24.141 -35.656 -17.109 1 88.56 207 GLU B C 1
ATOM 8678 O O . GLU B 1 207 ? -23.875 -36.5 -17.969 1 88.56 207 GLU B O 1
ATOM 8683 N N . ARG B 1 208 ? -25.312 -35.156 -16.781 1 88.94 208 ARG B N 1
ATOM 8684 C CA . ARG B 1 208 ? -26.516 -35.688 -17.422 1 88.94 208 ARG B CA 1
ATOM 8685 C C . ARG B 1 208 ? -27.453 -34.562 -17.828 1 88.94 208 ARG B C 1
ATOM 8687 O O . ARG B 1 208 ? -27.781 -33.688 -17 1 88.94 208 ARG B O 1
ATOM 8694 N N . ILE B 1 209 ? -27.922 -34.688 -18.984 1 91.19 209 ILE B N 1
ATOM 8695 C CA . ILE B 1 209 ? -28.734 -33.625 -19.562 1 91.19 209 ILE B CA 1
ATOM 8696 C C . ILE B 1 209 ? -30.047 -33.5 -18.781 1 91.19 209 ILE B C 1
ATOM 8698 O O . ILE B 1 209 ? -30.484 -32.375 -18.469 1 91.19 209 ILE B O 1
ATOM 8702 N N . ASP B 1 210 ? -30.656 -34.656 -18.406 1 93.62 210 ASP B N 1
ATOM 8703 C CA . ASP B 1 210 ? -31.953 -34.625 -17.734 1 93.62 210 ASP B CA 1
ATOM 8704 C C . ASP B 1 210 ? -31.859 -34.031 -16.344 1 93.62 210 ASP B C 1
ATOM 8706 O O . ASP B 1 210 ? -32.719 -33.25 -15.938 1 93.62 210 ASP B O 1
ATOM 8710 N N . ILE B 1 211 ? -30.812 -34.281 -15.656 1 95.31 211 ILE B N 1
ATOM 8711 C CA . ILE B 1 211 ? -30.609 -33.75 -14.32 1 95.31 211 ILE B CA 1
ATOM 8712 C C . ILE B 1 211 ? -30.359 -32.25 -14.406 1 95.31 211 ILE B C 1
ATOM 8714 O O . ILE B 1 211 ? -30.938 -31.469 -13.625 1 95.31 211 ILE B O 1
ATOM 8718 N N . LYS B 1 212 ? -29.578 -31.844 -15.344 1 96.31 212 LYS B N 1
ATOM 8719 C CA . LYS B 1 212 ? -29.266 -30.422 -15.508 1 96.31 212 LYS B CA 1
ATOM 8720 C C . LYS B 1 212 ? -30.5 -29.625 -15.922 1 96.31 212 LYS B C 1
ATOM 8722 O O . LYS B 1 212 ? -30.781 -28.562 -15.359 1 96.31 212 LYS B O 1
ATOM 8727 N N . GLU B 1 213 ? -31.25 -30.219 -16.828 1 95.94 213 GLU B N 1
ATOM 8728 C CA . GLU B 1 213 ? -32.469 -29.547 -17.281 1 95.94 213 GLU B CA 1
ATOM 8729 C C . GLU B 1 213 ? -33.469 -29.422 -16.141 1 95.94 213 GLU B C 1
ATOM 8731 O O . GLU B 1 213 ? -34.094 -28.359 -15.992 1 95.94 213 GLU B O 1
ATOM 8736 N N . SER B 1 214 ? -33.594 -30.484 -15.414 1 96.38 214 SER B N 1
ATOM 8737 C CA . SER B 1 214 ? -34.531 -30.453 -14.273 1 96.38 214 SER B CA 1
ATOM 8738 C C . SER B 1 214 ? -34.094 -29.391 -13.258 1 96.38 214 SER B C 1
ATOM 8740 O O . SER B 1 214 ? -34.938 -28.656 -12.727 1 96.38 214 SER B O 1
ATOM 8742 N N . LEU B 1 215 ? -32.875 -29.297 -12.992 1 97.31 215 LEU B N 1
ATOM 8743 C CA . LEU B 1 215 ? -32.375 -28.297 -12.062 1 97.31 215 LEU B CA 1
ATOM 8744 C C . LEU B 1 215 ? -32.594 -26.891 -12.578 1 97.31 215 LEU B C 1
ATOM 8746 O O . LEU B 1 215 ? -33.031 -26.016 -11.828 1 97.31 215 LEU B O 1
ATOM 8750 N N . TYR B 1 216 ? -32.344 -26.656 -13.852 1 97.25 216 TYR B N 1
ATOM 8751 C CA . TYR B 1 216 ? -32.562 -25.344 -14.453 1 97.25 216 TYR B CA 1
ATOM 8752 C C . TYR B 1 216 ? -34 -24.891 -14.297 1 97.25 216 TYR B C 1
ATOM 8754 O O . TYR B 1 216 ? -34.281 -23.734 -13.977 1 97.25 216 TYR B O 1
ATOM 8762 N N . THR B 1 217 ? -34.875 -25.844 -14.516 1 95.56 217 THR B N 1
ATOM 8763 C CA . THR B 1 217 ? -36.281 -25.547 -14.391 1 95.56 217 THR B CA 1
ATOM 8764 C C . THR B 1 217 ? -36.625 -25.188 -12.945 1 95.56 217 THR B C 1
ATOM 8766 O O . THR B 1 217 ? -37.406 -24.25 -12.703 1 95.56 217 THR B O 1
ATOM 8769 N N . LYS B 1 218 ? -36.031 -25.844 -12.109 1 96.06 218 LYS B N 1
ATOM 8770 C CA . LYS B 1 218 ? -36.312 -25.656 -10.695 1 96.06 218 LYS B CA 1
ATOM 8771 C C . LYS B 1 218 ? -35.812 -24.297 -10.203 1 96.06 218 LYS B C 1
ATOM 8773 O O . LYS B 1 218 ? -36.438 -23.641 -9.398 1 96.06 218 LYS B O 1
ATOM 8778 N N . ILE B 1 219 ? -34.688 -23.812 -10.648 1 97.19 219 ILE B N 1
ATOM 8779 C CA . ILE B 1 219 ? -34 -22.688 -10.023 1 97.19 219 ILE B CA 1
ATOM 8780 C C . ILE B 1 219 ? -34.312 -21.406 -10.797 1 97.19 219 ILE B C 1
ATOM 8782 O O . ILE B 1 219 ? -34.062 -20.297 -10.312 1 97.19 219 ILE B O 1
ATOM 8786 N N . SER B 1 220 ? -34.844 -21.469 -11.984 1 95.81 220 SER B N 1
ATOM 8787 C CA . SER B 1 220 ? -34.969 -20.344 -12.914 1 95.81 220 SER B CA 1
ATOM 8788 C C . SER B 1 220 ? -35.719 -19.188 -12.266 1 95.81 220 SER B C 1
ATOM 8790 O O . SER B 1 220 ? -35.344 -18.016 -12.469 1 95.81 220 SER B O 1
ATOM 8792 N N . SER B 1 221 ? -36.688 -19.438 -11.422 1 94.25 221 SER B N 1
ATOM 8793 C CA . SER B 1 221 ? -37.5 -18.391 -10.836 1 94.25 221 SER B CA 1
ATOM 8794 C C . SER B 1 221 ? -36.812 -17.703 -9.672 1 94.25 221 SER B C 1
ATOM 8796 O O . SER B 1 221 ? -37.219 -16.641 -9.219 1 94.25 221 SER B O 1
ATOM 8798 N N . HIS B 1 222 ? -35.75 -18.266 -9.195 1 96.69 222 HIS B N 1
ATOM 8799 C CA . HIS B 1 222 ? -35.062 -17.734 -8.023 1 96.69 222 HIS B CA 1
ATOM 8800 C C . HIS B 1 222 ? -33.812 -16.938 -8.43 1 96.69 222 HIS B C 1
ATOM 8802 O O . HIS B 1 222 ? -33.156 -16.328 -7.582 1 96.69 222 HIS B O 1
ATOM 8808 N N . ILE B 1 223 ? -33.469 -16.953 -9.672 1 96.12 223 ILE B N 1
ATOM 8809 C CA . ILE B 1 223 ? -32.281 -16.281 -10.148 1 96.12 223 ILE B CA 1
ATOM 8810 C C . ILE B 1 223 ? -32.594 -14.82 -10.492 1 96.12 223 ILE B C 1
ATOM 8812 O O . ILE B 1 223 ? -33.625 -14.539 -11.117 1 96.12 223 ILE B O 1
ATOM 8816 N N . LYS B 1 224 ? -31.812 -13.898 -9.93 1 90.38 224 LYS B N 1
ATOM 8817 C CA . LYS B 1 224 ? -32.094 -12.492 -10.203 1 90.38 224 LYS B CA 1
ATOM 8818 C C . LYS B 1 224 ? -31.859 -12.156 -11.672 1 90.38 224 LYS B C 1
ATOM 8820 O O . LYS B 1 224 ? -31.141 -12.875 -12.375 1 90.38 224 LYS B O 1
ATOM 8825 N N . GLU B 1 225 ? -32.344 -10.984 -11.977 1 85.69 225 GLU B N 1
ATOM 8826 C CA . GLU B 1 225 ? -32.25 -10.523 -13.359 1 85.69 225 GLU B CA 1
ATOM 8827 C C . GLU B 1 225 ? -30.797 -10.18 -13.711 1 85.69 225 GLU B C 1
ATOM 8829 O O . GLU B 1 225 ? -30.062 -9.656 -12.883 1 85.69 225 GLU B O 1
ATOM 8834 N N . ASN B 1 226 ? -30.203 -10.586 -14.773 1 86.56 226 ASN B N 1
ATOM 8835 C CA . ASN B 1 226 ? -28.906 -10.242 -15.328 1 86.56 226 ASN B CA 1
ATOM 8836 C C . ASN B 1 226 ? -27.797 -11.117 -14.742 1 86.56 226 ASN B C 1
ATOM 8838 O O . ASN B 1 226 ? -26.609 -10.891 -15 1 86.56 226 ASN B O 1
ATOM 8842 N N . ALA B 1 227 ? -28.188 -12.016 -13.68 1 94.56 227 ALA B N 1
ATOM 8843 C CA . ALA B 1 227 ? -27.188 -12.969 -13.195 1 94.56 227 ALA B CA 1
ATOM 8844 C C . ALA B 1 227 ? -26.672 -13.844 -14.336 1 94.56 227 ALA B C 1
ATOM 8846 O O . ALA B 1 227 ? -27.375 -14.094 -15.305 1 94.56 227 ALA B O 1
ATOM 8847 N N . ILE B 1 228 ? -25.453 -14.148 -14.242 1 96.94 228 ILE B N 1
ATOM 8848 C CA . ILE B 1 228 ? -24.859 -15.07 -15.211 1 96.94 228 ILE B CA 1
ATOM 8849 C C . ILE B 1 228 ? -25.031 -16.516 -14.719 1 96.94 228 ILE B C 1
ATOM 8851 O O . ILE B 1 228 ? -24.672 -16.844 -13.594 1 96.94 228 ILE B O 1
ATOM 8855 N N . LEU B 1 229 ? -25.688 -17.297 -15.508 1 97.56 229 LEU B N 1
ATOM 8856 C CA . LEU B 1 229 ? -25.797 -18.719 -15.266 1 97.56 229 LEU B CA 1
ATOM 8857 C C . LEU B 1 229 ? -24.859 -19.5 -16.172 1 97.56 229 LEU B C 1
ATOM 8859 O O . LEU B 1 229 ? -24.844 -19.297 -17.391 1 97.56 229 LEU B O 1
ATOM 8863 N N . ALA B 1 230 ? -24.062 -20.359 -15.617 1 98.12 230 ALA B N 1
ATOM 8864 C CA . ALA B 1 230 ? -23.078 -21.094 -16.406 1 98.12 230 ALA B CA 1
ATOM 8865 C C . ALA B 1 230 ? -23.047 -22.562 -16.016 1 98.12 230 ALA B C 1
ATOM 8867 O O . ALA B 1 230 ? -23.328 -22.906 -14.859 1 98.12 230 ALA B O 1
ATOM 8868 N N . SER B 1 231 ? -22.719 -23.391 -16.953 1 98.06 231 SER B N 1
ATOM 8869 C CA . SER B 1 231 ? -22.547 -24.812 -16.688 1 98.06 231 SER B CA 1
ATOM 8870 C C . SER B 1 231 ? -21.078 -25.219 -16.75 1 98.06 231 SER B C 1
ATOM 8872 O O . SER B 1 231 ? -20.375 -24.844 -17.688 1 98.06 231 SER B O 1
ATOM 8874 N N . ASN B 1 232 ? -20.641 -26 -15.789 1 97.31 232 ASN B N 1
ATOM 8875 C CA . ASN B 1 232 ? -19.281 -26.531 -15.789 1 97.31 232 ASN B CA 1
ATOM 8876 C C . ASN B 1 232 ? -19.203 -27.891 -16.484 1 97.31 232 ASN B C 1
ATOM 8878 O O . ASN B 1 232 ? -18.391 -28.734 -16.125 1 97.31 232 ASN B O 1
ATOM 8882 N N . THR B 1 233 ? -19.984 -28.047 -17.469 1 93.25 233 THR B N 1
ATOM 8883 C CA . THR B 1 233 ? -19.953 -29.297 -18.234 1 93.25 233 THR B CA 1
ATOM 8884 C C . THR B 1 233 ? -18.641 -29.422 -19 1 93.25 233 THR B C 1
ATOM 8886 O O . THR B 1 233 ? -18.078 -28.422 -19.438 1 93.25 233 THR B O 1
ATOM 8889 N N . SER B 1 234 ? -18.172 -30.672 -19.156 1 89.25 234 SER B N 1
ATOM 8890 C CA . SER B 1 234 ? -16.922 -30.938 -19.859 1 89.25 234 SER B CA 1
ATOM 8891 C C . SER B 1 234 ? -17.188 -31.375 -21.297 1 89.25 234 SER B C 1
ATOM 8893 O O . SER B 1 234 ? -16.25 -31.594 -22.062 1 89.25 234 SER B O 1
ATOM 8895 N N . GLY B 1 235 ? -18.531 -31.438 -21.625 1 87 235 GLY B N 1
ATOM 8896 C CA . GLY B 1 235 ? -18.688 -31.922 -22.984 1 87 235 GLY B CA 1
ATOM 8897 C C . GLY B 1 235 ? -20.109 -31.844 -23.484 1 87 235 GLY B C 1
ATOM 8898 O O . GLY B 1 235 ? -20.375 -32 -24.688 1 87 235 GLY B O 1
ATOM 8899 N N . LEU B 1 236 ? -21.094 -31.578 -22.609 1 88.75 236 LEU B N 1
ATOM 8900 C CA . LEU B 1 236 ? -22.484 -31.484 -23.047 1 88.75 236 LEU B CA 1
ATOM 8901 C C . LEU B 1 236 ? -22.719 -30.219 -23.844 1 88.75 236 LEU B C 1
ATOM 8903 O O . LEU B 1 236 ? -22.062 -29.188 -23.609 1 88.75 236 LEU B O 1
ATOM 8907 N N . SER B 1 237 ? -23.609 -30.312 -24.781 1 93.56 237 SER B N 1
ATOM 8908 C CA . SER B 1 237 ? -23.922 -29.172 -25.625 1 93.56 237 SER B CA 1
ATOM 8909 C C . SER B 1 237 ? -24.562 -28.047 -24.828 1 93.56 237 SER B C 1
ATOM 8911 O O . SER B 1 237 ? -25.609 -28.25 -24.188 1 93.56 237 SER B O 1
ATOM 8913 N N . ILE B 1 238 ? -24.031 -26.906 -24.875 1 96.75 238 ILE B N 1
ATOM 8914 C CA . ILE B 1 238 ? -24.547 -25.719 -24.172 1 96.75 238 ILE B CA 1
ATOM 8915 C C . ILE B 1 238 ? -25.828 -25.25 -24.859 1 96.75 238 ILE B C 1
ATOM 8917 O O . ILE B 1 238 ? -26.766 -24.797 -24.188 1 96.75 238 ILE B O 1
ATOM 8921 N N . THR B 1 239 ? -25.859 -25.391 -26.156 1 95.88 239 THR B N 1
ATOM 8922 C CA . THR B 1 239 ? -27.047 -25.031 -26.938 1 95.88 239 THR B CA 1
ATOM 8923 C C . THR B 1 239 ? -28.234 -25.875 -26.5 1 95.88 239 THR B C 1
ATOM 8925 O O . THR B 1 239 ? -29.344 -25.344 -26.312 1 95.88 239 THR B O 1
ATOM 8928 N N . LYS B 1 240 ? -27.984 -27.125 -26.344 1 94.56 240 LYS B N 1
ATOM 8929 C CA . LYS B 1 240 ? -29.047 -28.016 -25.906 1 94.56 240 LYS B CA 1
ATOM 8930 C C . LYS B 1 240 ? -29.516 -27.688 -24.5 1 94.56 240 LYS B C 1
ATOM 8932 O O . LYS B 1 240 ? -30.719 -27.641 -24.219 1 94.56 240 LYS B O 1
ATOM 8937 N N . LEU B 1 241 ? -28.641 -27.422 -23.656 1 96.25 241 LEU B N 1
ATOM 8938 C CA . LEU B 1 241 ? -28.953 -27.109 -22.266 1 96.25 241 LEU B CA 1
ATOM 8939 C C . LEU B 1 241 ? -29.734 -25.797 -22.172 1 96.25 241 LEU B C 1
ATOM 8941 O O . LEU B 1 241 ? -30.578 -25.641 -21.297 1 96.25 241 LEU B O 1
ATOM 8945 N N . ALA B 1 242 ? -29.469 -24.891 -23.062 1 96.62 242 ALA B N 1
ATOM 8946 C CA . ALA B 1 242 ? -30.062 -23.562 -23.031 1 96.62 242 ALA B CA 1
ATOM 8947 C C . ALA B 1 242 ? -31.531 -23.609 -23.406 1 96.62 242 ALA B C 1
ATOM 8949 O O . ALA B 1 242 ? -32.281 -22.672 -23.109 1 96.62 242 ALA B O 1
ATOM 8950 N N . GLN B 1 243 ? -31.969 -24.656 -23.984 1 94.88 243 GLN B N 1
ATOM 8951 C CA . GLN B 1 243 ? -33.312 -24.75 -24.547 1 94.88 243 GLN B CA 1
ATOM 8952 C C . GLN B 1 243 ? -34.375 -24.703 -23.469 1 94.88 243 GLN B C 1
ATOM 8954 O O . GLN B 1 243 ? -35.5 -24.219 -23.703 1 94.88 243 GLN B O 1
ATOM 8959 N N . VAL B 1 244 ? -34.062 -25.156 -22.328 1 95.44 244 VAL B N 1
ATOM 8960 C CA . VAL B 1 244 ? -35.031 -25.25 -21.266 1 95.44 244 VAL B CA 1
ATOM 8961 C C . VAL B 1 244 ? -35.094 -23.953 -20.484 1 95.44 244 VAL B C 1
ATOM 8963 O O . VAL B 1 244 ? -36.031 -23.734 -19.703 1 95.44 244 VAL B O 1
ATOM 8966 N N . LEU B 1 245 ? -34.25 -23.031 -20.719 1 96.06 245 LEU B N 1
ATOM 8967 C CA . LEU B 1 245 ? -34.156 -21.797 -19.938 1 96.06 245 LEU B CA 1
ATOM 8968 C C . LEU B 1 245 ? -35.094 -20.734 -20.5 1 96.06 245 LEU B C 1
ATOM 8970 O O . LEU B 1 245 ? -35.281 -20.641 -21.719 1 96.06 245 LEU B O 1
ATOM 8974 N N . PRO B 1 246 ? -35.688 -19.969 -19.641 1 94.31 246 PRO B N 1
ATOM 8975 C CA . PRO B 1 246 ? -36.438 -18.812 -20.141 1 94.31 246 PRO B CA 1
ATOM 8976 C C . PRO B 1 246 ? -35.562 -17.812 -20.891 1 94.31 246 PRO B C 1
ATOM 8978 O O . PRO B 1 246 ? -34.344 -17.781 -20.688 1 94.31 246 PRO B O 1
ATOM 8981 N N . GLU B 1 247 ? -36.156 -17 -21.688 1 91.5 247 GLU B N 1
ATOM 8982 C CA . GLU B 1 247 ? -35.438 -16.109 -22.609 1 91.5 247 GLU B CA 1
ATOM 8983 C C . GLU B 1 247 ? -34.531 -15.164 -21.844 1 91.5 247 GLU B C 1
ATOM 8985 O O . GLU B 1 247 ? -33.406 -14.891 -22.297 1 91.5 247 GLU B O 1
ATOM 8990 N N . ASN B 1 248 ? -34.969 -14.719 -20.75 1 89.38 248 ASN B N 1
ATOM 8991 C CA . ASN B 1 248 ? -34.188 -13.75 -19.984 1 89.38 248 ASN B CA 1
ATOM 8992 C C . ASN B 1 248 ? -32.906 -14.375 -19.406 1 89.38 248 ASN B C 1
ATOM 8994 O O . ASN B 1 248 ? -31.922 -13.688 -19.203 1 89.38 248 ASN B O 1
ATOM 8998 N N . LEU B 1 249 ? -32.906 -15.617 -19.156 1 93.88 249 LEU B N 1
ATOM 8999 C CA . LEU B 1 249 ? -31.75 -16.312 -18.625 1 93.88 249 LEU B CA 1
ATOM 9000 C C . LEU B 1 249 ? -30.906 -16.891 -19.75 1 93.88 249 LEU B C 1
ATOM 9002 O O . LEU B 1 249 ? -29.688 -17.031 -19.625 1 93.88 249 LEU B O 1
ATOM 9006 N N . LYS B 1 250 ? -31.578 -17.172 -20.859 1 95 250 LYS B N 1
ATOM 9007 C CA . LYS B 1 250 ? -30.906 -17.797 -22 1 95 250 LYS B CA 1
ATOM 9008 C C . LYS B 1 250 ? -29.797 -16.906 -22.547 1 95 250 LYS B C 1
ATOM 9010 O O . LYS B 1 250 ? -28.719 -17.391 -22.891 1 95 250 LYS B O 1
ATOM 9015 N N . VAL B 1 251 ? -29.984 -15.625 -22.578 1 95.12 251 VAL B N 1
ATOM 9016 C CA . VAL B 1 251 ? -29.016 -14.68 -23.141 1 95.12 251 VAL B CA 1
ATOM 9017 C C . VAL B 1 251 ? -27.844 -14.516 -22.188 1 95.12 251 VAL B C 1
ATOM 9019 O O . VAL B 1 251 ? -26.766 -14.039 -22.578 1 95.12 251 VAL B O 1
ATOM 9022 N N . ASN B 1 252 ? -28.031 -14.891 -20.906 1 96.25 252 ASN B N 1
ATOM 9023 C CA . ASN B 1 252 ? -26.969 -14.797 -19.891 1 96.25 252 ASN B CA 1
ATOM 9024 C C . ASN B 1 252 ? -26.438 -16.172 -19.516 1 96.25 252 ASN B C 1
ATOM 9026 O O . ASN B 1 252 ? -25.906 -16.359 -18.422 1 96.25 252 ASN B O 1
ATOM 9030 N N . PHE B 1 253 ? -26.641 -17.125 -20.438 1 97.44 253 PHE B N 1
ATOM 9031 C CA . PHE B 1 253 ? -26.234 -18.5 -20.188 1 97.44 253 PHE B CA 1
ATOM 9032 C C . PHE B 1 253 ? -25.031 -18.875 -21.047 1 97.44 253 PHE B C 1
ATOM 9034 O O . PHE B 1 253 ? -24.953 -18.5 -22.219 1 97.44 253 PHE B O 1
ATOM 9041 N N . CYS B 1 254 ? -24.047 -19.578 -20.484 1 97.94 254 CYS B N 1
ATOM 9042 C CA . CYS B 1 254 ? -22.891 -20.078 -21.219 1 97.94 254 CYS B CA 1
ATOM 9043 C C . CYS B 1 254 ? -22.25 -21.25 -20.5 1 97.94 254 CYS B C 1
ATOM 9045 O O . CYS B 1 254 ? -22.719 -21.672 -19.438 1 97.94 254 CYS B O 1
ATOM 9047 N N . GLY B 1 255 ? -21.312 -21.844 -21.141 1 97.94 255 GLY B N 1
ATOM 9048 C CA . GLY B 1 255 ? -20.453 -22.828 -20.469 1 97.94 255 GLY B CA 1
ATOM 9049 C C . GLY B 1 255 ? -19.219 -22.203 -19.844 1 97.94 255 GLY B C 1
ATOM 9050 O O . GLY B 1 255 ? -18.656 -21.25 -20.391 1 97.94 255 GLY B O 1
ATOM 9051 N N . VAL B 1 256 ? -18.844 -22.688 -18.703 1 98.19 256 VAL B N 1
ATOM 9052 C CA . VAL B 1 256 ? -17.594 -22.375 -18.047 1 98.19 256 VAL B CA 1
ATOM 9053 C C . VAL B 1 256 ? -16.906 -23.656 -17.594 1 98.19 256 VAL B C 1
ATOM 9055 O O . VAL B 1 256 ? -17.219 -24.188 -16.531 1 98.19 256 VAL B O 1
ATOM 9058 N N . HIS B 1 257 ? -15.961 -24.078 -18.344 1 97.56 257 HIS B N 1
ATOM 9059 C CA . HIS B 1 257 ? -15.344 -25.375 -18.109 1 97.56 257 HIS B CA 1
ATOM 9060 C C . HIS B 1 257 ? -14.016 -25.234 -17.375 1 97.56 257 HIS B C 1
ATOM 9062 O O . HIS B 1 257 ? -12.992 -24.891 -17.969 1 97.56 257 HIS B O 1
ATOM 9068 N N . PHE B 1 258 ? -14.055 -25.516 -16.062 1 97.5 258 PHE B N 1
ATOM 9069 C CA . PHE B 1 258 ? -12.852 -25.562 -15.234 1 97.5 258 PHE B CA 1
ATOM 9070 C C . PHE B 1 258 ? -12.133 -26.891 -15.383 1 97.5 258 PHE B C 1
ATOM 9072 O O . PHE B 1 258 ? -12.773 -27.922 -15.586 1 97.5 258 PHE B O 1
ATOM 9079 N N . PHE B 1 259 ? -10.844 -26.844 -15.273 1 95 259 PHE B N 1
ATOM 9080 C CA . PHE B 1 259 ? -10.062 -28.062 -15.273 1 95 259 PHE B CA 1
ATOM 9081 C C . PHE B 1 259 ? -9.672 -28.453 -13.852 1 95 259 PHE B C 1
ATOM 9083 O O . PHE B 1 259 ? -9.422 -27.594 -13.008 1 95 259 PHE B O 1
ATOM 9090 N N . ASN B 1 260 ? -9.648 -29.672 -13.516 1 89.81 260 ASN B N 1
ATOM 9091 C CA . ASN B 1 260 ? -9.328 -30.203 -12.195 1 89.81 260 ASN B CA 1
ATOM 9092 C C . ASN B 1 260 ? -7.828 -30.406 -12.008 1 89.81 260 ASN B C 1
ATOM 9094 O O . ASN B 1 260 ? -7.164 -30.984 -12.867 1 89.81 260 ASN B O 1
ATOM 9098 N N . PRO B 1 261 ? -7.352 -29.922 -10.906 1 93.31 261 PRO B N 1
ATOM 9099 C CA . PRO B 1 261 ? -7.984 -29.172 -9.812 1 93.31 261 PRO B CA 1
ATOM 9100 C C . PRO B 1 261 ? -8.078 -27.672 -10.109 1 93.31 261 PRO B C 1
ATOM 9102 O O . PRO B 1 261 ? -7.074 -27.047 -10.461 1 93.31 261 PRO B O 1
ATOM 9105 N N . PRO B 1 262 ? -9.164 -27.062 -9.766 1 96.31 262 PRO B N 1
ATOM 9106 C CA . PRO B 1 262 ? -9.422 -25.672 -10.172 1 96.31 262 PRO B CA 1
ATOM 9107 C C . PRO B 1 262 ? -8.352 -24.703 -9.656 1 96.31 262 PRO B C 1
ATOM 9109 O O . PRO B 1 262 ? -7.98 -23.766 -10.359 1 96.31 262 PRO B O 1
ATOM 9112 N N . ARG B 1 263 ? -7.855 -24.859 -8.477 1 96.69 263 ARG B N 1
ATOM 9113 C CA . ARG B 1 263 ? -6.848 -23.953 -7.918 1 96.69 263 ARG B CA 1
ATOM 9114 C C . ARG B 1 263 ? -5.57 -23.984 -8.75 1 96.69 263 ARG B C 1
ATOM 9116 O O . ARG B 1 263 ? -4.965 -22.953 -9.008 1 96.69 263 ARG B O 1
ATOM 9123 N N . TYR B 1 264 ? -5.164 -25.094 -9.25 1 95.44 264 TYR B N 1
ATOM 9124 C CA . TYR B 1 264 ? -3.824 -25.281 -9.789 1 95.44 264 TYR B CA 1
ATOM 9125 C C . TYR B 1 264 ? -3.84 -25.219 -11.312 1 95.44 264 TYR B C 1
ATOM 9127 O O . TYR B 1 264 ? -2.836 -24.875 -11.938 1 95.44 264 TYR B O 1
ATOM 9135 N N . MET B 1 265 ? -4.969 -25.594 -11.938 1 95.5 265 MET B N 1
ATOM 9136 C CA . MET B 1 265 ? -5.047 -25.609 -13.398 1 95.5 265 MET B CA 1
ATOM 9137 C C . MET B 1 265 ? -5.398 -24.219 -13.93 1 95.5 265 MET B C 1
ATOM 9139 O O . MET B 1 265 ? -6.406 -23.641 -13.531 1 95.5 265 MET B O 1
ATOM 9143 N N . PRO B 1 266 ? -4.688 -23.75 -14.852 1 96.06 266 PRO B N 1
ATOM 9144 C CA . PRO B 1 266 ? -4.895 -22.375 -15.312 1 96.06 266 PRO B CA 1
ATOM 9145 C C . PRO B 1 266 ? -6.074 -22.234 -16.266 1 96.06 266 PRO B C 1
ATOM 9147 O O . PRO B 1 266 ? -6.754 -21.203 -16.281 1 96.06 266 PRO B O 1
ATOM 9150 N N . LEU B 1 267 ? -6.426 -23.188 -17.047 1 97.69 267 LEU B N 1
ATOM 9151 C CA . LEU B 1 267 ? -7.332 -23.047 -18.188 1 97.69 267 LEU B CA 1
ATOM 9152 C C . LEU B 1 267 ? -8.789 -23.047 -17.719 1 97.69 267 LEU B C 1
ATOM 9154 O O . LEU B 1 267 ? -9.172 -23.844 -16.875 1 97.69 267 LEU B O 1
ATOM 9158 N N . VAL B 1 268 ? -9.523 -22.141 -18.25 1 98.31 268 VAL B N 1
ATOM 9159 C CA . VAL B 1 268 ? -10.984 -22.172 -18.25 1 98.31 268 VAL B CA 1
ATOM 9160 C C . VAL B 1 268 ? -11.508 -21.938 -19.672 1 98.31 268 VAL B C 1
ATOM 9162 O O . VAL B 1 268 ? -11.078 -21 -20.359 1 98.31 268 VAL B O 1
ATOM 9165 N N . GLU B 1 269 ? -12.305 -22.766 -20.188 1 98.19 269 GLU B N 1
ATOM 9166 C CA . GLU B 1 269 ? -12.961 -22.578 -21.484 1 98.19 269 GLU B CA 1
ATOM 9167 C C . GLU B 1 269 ? -14.336 -21.953 -21.312 1 98.19 269 GLU B C 1
ATOM 9169 O O . GLU B 1 269 ? -15.164 -22.469 -20.547 1 98.19 269 GLU B O 1
ATOM 9174 N N . LEU B 1 270 ? -14.578 -20.828 -21.922 1 97.75 270 LEU B N 1
ATOM 9175 C CA . LEU B 1 270 ? -15.898 -20.234 -22 1 97.75 270 LEU B CA 1
ATOM 9176 C C . LEU B 1 270 ? -16.609 -20.656 -23.297 1 97.75 270 LEU B C 1
ATOM 9178 O O . LEU B 1 270 ? -16.062 -20.5 -24.391 1 97.75 270 LEU B O 1
ATOM 9182 N N . ILE B 1 271 ? -17.844 -21.188 -23.172 1 98 271 ILE B N 1
ATOM 9183 C CA . ILE B 1 271 ? -18.547 -21.75 -24.328 1 98 271 ILE B CA 1
ATOM 9184 C C . ILE B 1 271 ? -19.891 -21.031 -24.5 1 98 271 ILE B C 1
ATOM 9186 O O . ILE B 1 271 ? -20.859 -21.375 -23.828 1 98 271 ILE B O 1
ATOM 9190 N N . PRO B 1 272 ? -19.938 -20.156 -25.422 1 97.25 272 PRO B N 1
ATOM 9191 C CA . PRO B 1 272 ? -21.234 -19.516 -25.703 1 97.25 272 PRO B CA 1
ATOM 9192 C C . PRO B 1 272 ? -22.141 -20.391 -26.562 1 97.25 272 PRO B C 1
ATOM 9194 O O . PRO B 1 272 ? -21.688 -21.375 -27.156 1 97.25 272 PRO B O 1
ATOM 9197 N N . HIS B 1 273 ? -23.375 -20.156 -26.516 1 95.81 273 HIS B N 1
ATOM 9198 C CA . HIS B 1 273 ? -24.328 -20.609 -27.531 1 95.81 273 HIS B CA 1
ATOM 9199 C C . HIS B 1 273 ? -24.828 -19.453 -28.375 1 95.81 273 HIS B C 1
ATOM 9201 O O . HIS B 1 273 ? -24.391 -18.312 -28.188 1 95.81 273 HIS B O 1
ATOM 9207 N N . ALA B 1 274 ? -25.672 -19.719 -29.266 1 92.5 274 ALA B N 1
ATOM 9208 C CA . ALA B 1 274 ? -26.031 -18.766 -30.297 1 92.5 274 ALA B CA 1
ATOM 9209 C C . ALA B 1 274 ? -26.609 -17.484 -29.688 1 92.5 274 ALA B C 1
ATOM 9211 O O . ALA B 1 274 ? -26.391 -16.391 -30.203 1 92.5 274 ALA B O 1
ATOM 9212 N N . ASP B 1 275 ? -27.312 -17.594 -28.594 1 93.62 275 ASP B N 1
ATOM 9213 C CA . ASP B 1 275 ? -28.031 -16.453 -28.047 1 93.62 275 ASP B CA 1
ATOM 9214 C C . ASP B 1 275 ? -27.234 -15.781 -26.922 1 93.62 275 ASP B C 1
ATOM 9216 O O . ASP B 1 275 ? -27.656 -14.75 -26.391 1 93.62 275 ASP B O 1
ATOM 9220 N N . THR B 1 276 ? -26.109 -16.25 -26.547 1 96.06 276 THR B N 1
ATOM 9221 C CA . THR B 1 276 ? -25.344 -15.703 -25.438 1 96.06 276 THR B CA 1
ATOM 9222 C C . THR B 1 276 ? -24.922 -14.266 -25.75 1 96.06 276 THR B C 1
ATOM 9224 O O . THR B 1 276 ? -24.375 -13.984 -26.812 1 96.06 276 THR B O 1
ATOM 9227 N N . ASN B 1 277 ? -25.172 -13.406 -24.875 1 93.31 277 ASN B N 1
ATOM 9228 C CA . ASN B 1 277 ? -24.75 -12.008 -24.984 1 93.31 277 ASN B CA 1
ATOM 9229 C C . ASN B 1 277 ? -23.219 -11.875 -24.953 1 93.31 277 ASN B C 1
ATOM 9231 O O . ASN B 1 277 ? -22.578 -12.367 -24.031 1 93.31 277 ASN B O 1
ATOM 9235 N N . SER B 1 278 ? -22.688 -11.219 -25.906 1 92.81 278 SER B N 1
ATOM 9236 C CA . SER B 1 278 ? -21.234 -11.047 -26 1 92.81 278 SER B CA 1
ATOM 9237 C C . SER B 1 278 ? -20.703 -10.242 -24.828 1 92.81 278 SER B C 1
ATOM 9239 O O . SER B 1 278 ? -19.578 -10.469 -24.375 1 92.81 278 SER B O 1
ATOM 9241 N N . GLU B 1 279 ? -21.453 -9.359 -24.328 1 91.19 279 GLU B N 1
ATOM 9242 C CA . GLU B 1 279 ? -21.016 -8.516 -23.219 1 91.19 279 GLU B CA 1
ATOM 9243 C C . GLU B 1 279 ? -20.812 -9.336 -21.953 1 91.19 279 GLU B C 1
ATOM 9245 O O . GLU B 1 279 ? -19.906 -9.039 -21.156 1 91.19 279 GLU B O 1
ATOM 9250 N N . ILE B 1 280 ? -21.625 -10.305 -21.766 1 92.38 280 ILE B N 1
ATOM 9251 C CA . ILE B 1 280 ? -21.484 -11.125 -20.578 1 92.38 280 ILE B CA 1
ATOM 9252 C C . ILE B 1 280 ? -20.234 -11.984 -20.672 1 92.38 280 ILE B C 1
ATOM 9254 O O . ILE B 1 280 ? -19.578 -12.25 -19.656 1 92.38 280 ILE B O 1
ATOM 9258 N N . LEU B 1 281 ? -19.875 -12.383 -21.875 1 95.31 281 LEU B N 1
ATOM 9259 C CA . LEU B 1 281 ? -18.656 -13.148 -22.062 1 95.31 281 LEU B CA 1
ATOM 9260 C C . LEU B 1 281 ? -17.422 -12.305 -21.734 1 95.31 281 LEU B C 1
ATOM 9262 O O . LEU B 1 281 ? -16.5 -12.789 -21.078 1 95.31 281 LEU B O 1
ATOM 9266 N N . ASP B 1 282 ? -17.453 -11.047 -22.203 1 95.62 282 ASP B N 1
ATOM 9267 C CA . ASP B 1 282 ? -16.344 -10.141 -21.906 1 95.62 282 ASP B CA 1
ATOM 9268 C C . ASP B 1 282 ? -16.234 -9.898 -20.406 1 95.62 282 ASP B C 1
ATOM 9270 O O . ASP B 1 282 ? -15.125 -9.898 -19.859 1 95.62 282 ASP B O 1
ATOM 9274 N N . LYS B 1 283 ? -17.391 -9.719 -19.781 1 94.56 283 LYS B N 1
ATOM 9275 C CA . LYS B 1 283 ? -17.438 -9.477 -18.344 1 94.56 283 LYS B CA 1
ATOM 9276 C C . LYS B 1 283 ? -16.906 -10.68 -17.562 1 94.56 283 LYS B C 1
ATOM 9278 O O . LYS B 1 283 ? -16.078 -10.531 -16.656 1 94.56 283 LYS B O 1
ATOM 9283 N N . LEU B 1 284 ? -17.344 -11.812 -17.922 1 96.69 284 LEU B N 1
ATOM 9284 C CA . LEU B 1 284 ? -16.953 -13.039 -17.234 1 96.69 284 LEU B CA 1
ATOM 9285 C C . LEU B 1 284 ? -15.477 -13.336 -17.453 1 96.69 284 LEU B C 1
ATOM 9287 O O . LEU B 1 284 ? -14.773 -13.727 -16.531 1 96.69 284 LEU B O 1
ATOM 9291 N N . GLU B 1 285 ? -15.023 -13.188 -18.688 1 97.19 285 GLU B N 1
ATOM 9292 C CA . GLU B 1 285 ? -13.617 -13.383 -19 1 97.19 285 GLU B CA 1
ATOM 9293 C C . GLU B 1 285 ? -12.734 -12.438 -18.188 1 97.19 285 GLU B C 1
ATOM 9295 O O . GLU B 1 285 ? -11.75 -12.875 -17.578 1 97.19 285 GLU B O 1
ATOM 9300 N N . THR B 1 286 ? -13.055 -11.18 -18.141 1 96.38 286 THR B N 1
ATOM 9301 C CA . THR B 1 286 ? -12.312 -10.188 -17.375 1 96.38 286 THR B CA 1
ATOM 9302 C C . THR B 1 286 ? -12.266 -10.578 -15.898 1 96.38 286 THR B C 1
ATOM 9304 O O . THR B 1 286 ? -11.203 -10.547 -15.281 1 96.38 286 THR B O 1
ATOM 9307 N N . PHE B 1 287 ? -13.406 -10.977 -15.414 1 96.69 287 PHE B N 1
ATOM 9308 C CA . PHE B 1 287 ? -13.547 -11.352 -14.008 1 96.69 287 PHE B CA 1
ATOM 9309 C C . PHE B 1 287 ? -12.68 -12.555 -13.68 1 96.69 287 PHE B C 1
ATOM 9311 O O . PHE B 1 287 ? -11.922 -12.531 -12.711 1 96.69 287 PHE B O 1
ATOM 9318 N N . LEU B 1 288 ? -12.719 -13.602 -14.453 1 98 288 LEU B N 1
ATOM 9319 C CA . LEU B 1 288 ? -12 -14.844 -14.195 1 98 288 LEU B CA 1
ATOM 9320 C C . LEU B 1 288 ? -10.492 -14.625 -14.297 1 98 288 LEU B C 1
ATOM 9322 O O . LEU B 1 288 ? -9.727 -15.219 -13.531 1 98 288 LEU B O 1
ATOM 9326 N N . VAL B 1 289 ? -10.07 -13.797 -15.195 1 96.81 289 VAL B N 1
ATOM 9327 C CA . VAL B 1 289 ? -8.648 -13.508 -15.375 1 96.81 289 VAL B CA 1
ATOM 9328 C C . VAL B 1 289 ? -8.133 -12.695 -14.195 1 96.81 289 VAL B C 1
ATOM 9330 O O . VAL B 1 289 ? -7.145 -13.062 -13.562 1 96.81 289 VAL B O 1
ATOM 9333 N N . GLU B 1 290 ? -8.828 -11.703 -13.852 1 95.06 290 GLU B N 1
ATOM 9334 C CA . GLU B 1 290 ? -8.375 -10.734 -12.859 1 95.06 290 GLU B CA 1
ATOM 9335 C C . GLU B 1 290 ? -8.5 -11.297 -11.445 1 95.06 290 GLU B C 1
ATOM 9337 O O . GLU B 1 290 ? -7.582 -11.172 -10.641 1 95.06 290 GLU B O 1
ATOM 9342 N N . LYS B 1 291 ? -9.656 -11.914 -11.18 1 96.69 291 LYS B N 1
ATOM 9343 C CA . LYS B 1 291 ? -9.992 -12.219 -9.797 1 96.69 291 LYS B CA 1
ATOM 9344 C C . LYS B 1 291 ? -9.594 -13.648 -9.43 1 96.69 291 LYS B C 1
ATOM 9346 O O . LYS B 1 291 ? -9.297 -13.938 -8.273 1 96.69 291 LYS B O 1
ATOM 9351 N N . LEU B 1 292 ? -9.539 -14.516 -10.422 1 97.69 292 LEU B N 1
ATOM 9352 C CA . LEU B 1 292 ? -9.234 -15.906 -10.102 1 97.69 292 LEU B CA 1
ATOM 9353 C C . LEU B 1 292 ? -7.871 -16.312 -10.656 1 97.69 292 LEU B C 1
ATOM 9355 O O . LEU B 1 292 ? -7.363 -17.391 -10.352 1 97.69 292 LEU B O 1
ATOM 9359 N N . GLY B 1 293 ? -7.297 -15.461 -11.477 1 97.12 293 GLY B N 1
ATOM 9360 C CA . GLY B 1 293 ? -5.98 -15.742 -12.023 1 97.12 293 GLY B CA 1
ATOM 9361 C C . GLY B 1 293 ? -6 -16.812 -13.102 1 97.12 293 GLY B C 1
ATOM 9362 O O . GLY B 1 293 ? -5.02 -17.531 -13.281 1 97.12 293 GLY B O 1
ATOM 9363 N N . LYS B 1 294 ? -7.113 -16.906 -13.812 1 97.88 294 LYS B N 1
ATOM 9364 C CA . LYS B 1 294 ? -7.27 -17.969 -14.805 1 97.88 294 LYS B CA 1
ATOM 9365 C C . LYS B 1 294 ? -6.867 -17.469 -16.188 1 97.88 294 LYS B C 1
ATOM 9367 O O . LYS B 1 294 ? -6.75 -16.266 -16.422 1 97.88 294 LYS B O 1
ATOM 9372 N N . SER B 1 295 ? -6.582 -18.406 -17.062 1 96.69 295 SER B N 1
ATOM 9373 C CA . SER B 1 295 ? -6.398 -18.188 -18.5 1 96.69 295 SER B CA 1
ATOM 9374 C C . SER B 1 295 ? -7.609 -18.672 -19.297 1 96.69 295 SER B C 1
ATOM 9376 O O . SER B 1 295 ? -8.094 -19.781 -19.078 1 96.69 295 SER B O 1
ATOM 9378 N N . ILE B 1 296 ? -8.109 -17.781 -20.172 1 97.25 296 ILE B N 1
ATOM 9379 C CA . ILE B 1 296 ? -9.422 -18.047 -20.75 1 97.25 296 ILE B CA 1
ATOM 9380 C C . ILE B 1 296 ? -9.297 -18.312 -22.25 1 97.25 296 ILE B C 1
ATOM 9382 O O . ILE B 1 296 ? -8.539 -17.625 -22.938 1 97.25 296 ILE B O 1
ATOM 9386 N N . ILE B 1 297 ? -10 -19.328 -22.75 1 96.94 297 ILE B N 1
ATOM 9387 C CA . ILE B 1 297 ? -10.219 -19.578 -24.172 1 96.94 297 ILE B CA 1
ATOM 9388 C C . ILE B 1 297 ? -11.711 -19.641 -24.453 1 96.94 297 ILE B C 1
ATOM 9390 O O . ILE B 1 297 ? -12.461 -20.297 -23.734 1 96.94 297 ILE B O 1
ATOM 9394 N N . ARG B 1 298 ? -12.141 -18.938 -25.453 1 96.06 298 ARG B N 1
ATOM 9395 C CA . ARG B 1 298 ? -13.531 -19.047 -25.906 1 96.06 298 ARG B CA 1
ATOM 9396 C C . ARG B 1 298 ? -13.68 -20.172 -26.938 1 96.06 298 ARG B C 1
ATOM 9398 O O . ARG B 1 298 ? -13.203 -20.047 -28.062 1 96.06 298 ARG B O 1
ATOM 9405 N N . ALA B 1 299 ? -14.297 -21.203 -26.531 1 96.44 299 ALA B N 1
ATOM 9406 C CA . ALA B 1 299 ? -14.438 -22.391 -27.375 1 96.44 299 ALA B CA 1
ATOM 9407 C C . ALA B 1 299 ? -15.82 -22.438 -28.016 1 96.44 299 ALA B C 1
ATOM 9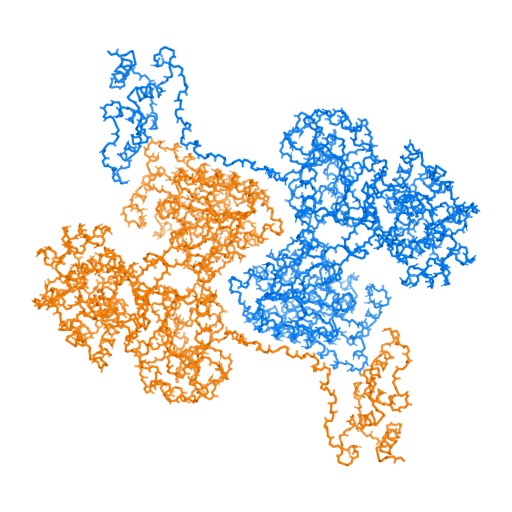409 O O . ALA B 1 299 ? -16.781 -21.906 -27.469 1 96.44 299 ALA B O 1
ATOM 9410 N N . LYS B 1 300 ? -15.891 -23.078 -29.188 1 96.19 300 LYS B N 1
ATOM 9411 C CA . LYS B 1 300 ? -17.172 -23.359 -29.812 1 96.19 300 LYS B CA 1
ATOM 9412 C C . LYS B 1 300 ? -17.891 -24.5 -29.109 1 96.19 300 LYS B C 1
ATOM 9414 O O . LYS B 1 300 ? -17.25 -25.344 -28.484 1 96.19 300 LYS B O 1
ATOM 9419 N N . ASP B 1 301 ? -19.219 -24.469 -29.25 1 96.06 301 ASP B N 1
ATOM 9420 C CA . ASP B 1 301 ? -20.031 -25.516 -28.625 1 96.06 301 ASP B CA 1
ATOM 9421 C C . ASP B 1 301 ? -19.984 -26.797 -29.453 1 96.06 301 ASP B C 1
ATOM 9423 O O . ASP B 1 301 ? -20.938 -27.141 -30.141 1 96.06 301 ASP B O 1
ATOM 9427 N N . THR B 1 302 ? -18.875 -27.484 -29.391 1 94.88 302 THR B N 1
ATOM 9428 C CA . THR B 1 302 ? -18.641 -28.781 -30.016 1 94.88 302 THR B CA 1
ATOM 9429 C C . THR B 1 302 ? -18.312 -29.844 -28.969 1 94.88 302 THR B C 1
ATOM 9431 O O . THR B 1 302 ? -17.984 -29.516 -27.828 1 94.88 302 THR B O 1
ATOM 9434 N N . PRO B 1 303 ? -18.453 -31.078 -29.359 1 92.62 303 PRO B N 1
ATOM 9435 C CA . PRO B 1 303 ? -18.203 -32.125 -28.359 1 92.62 303 PRO B CA 1
ATOM 9436 C C . PRO B 1 303 ? -16.812 -32.031 -27.75 1 92.62 303 PRO B C 1
ATOM 9438 O O . PRO B 1 303 ? -15.812 -32.062 -28.469 1 92.62 303 PRO B O 1
ATOM 9441 N N . ASN B 1 304 ? -16.766 -31.938 -26.484 1 93.56 304 ASN B N 1
ATOM 9442 C CA . ASN B 1 304 ? -15.555 -31.906 -25.672 1 93.56 304 ASN B CA 1
ATOM 9443 C C . ASN B 1 304 ? -14.758 -30.625 -25.938 1 93.56 304 ASN B C 1
ATOM 9445 O O . ASN B 1 304 ? -13.586 -30.547 -25.578 1 93.56 304 ASN B O 1
ATOM 9449 N N . PHE B 1 305 ? -15.305 -29.688 -26.688 1 96.31 305 PHE B N 1
ATOM 9450 C CA . PHE B 1 305 ? -14.805 -28.328 -26.875 1 96.31 305 PHE B CA 1
ATOM 9451 C C . PHE B 1 305 ? -13.43 -28.344 -27.547 1 96.31 305 PHE B C 1
ATOM 9453 O O . PHE B 1 305 ? -13.281 -28.844 -28.656 1 96.31 305 PHE B O 1
ATOM 9460 N N . ILE B 1 306 ? -12.344 -27.781 -26.781 1 97.56 306 ILE B N 1
ATOM 9461 C CA . ILE B 1 306 ? -11.062 -27.734 -27.469 1 97.56 306 ILE B CA 1
ATOM 9462 C C . ILE B 1 306 ? -10.047 -28.625 -26.75 1 97.56 306 ILE B C 1
ATOM 9464 O O . ILE B 1 306 ? -9.57 -29.609 -27.312 1 97.56 306 ILE B O 1
ATOM 9468 N N . ALA B 1 307 ? -9.766 -28.375 -25.5 1 96.75 307 ALA B N 1
ATOM 9469 C CA . ALA B 1 307 ? -8.68 -29.016 -24.766 1 96.75 307 ALA B CA 1
ATOM 9470 C C . ALA B 1 307 ? -8.922 -30.516 -24.641 1 96.75 307 ALA B C 1
ATOM 9472 O O . ALA B 1 307 ? -8.055 -31.328 -25 1 96.75 307 ALA B O 1
ATOM 9473 N N . ASN B 1 308 ? -10.102 -30.859 -24.172 1 95.12 308 ASN B N 1
ATOM 9474 C CA . ASN B 1 308 ? -10.414 -32.281 -24.047 1 95.12 308 ASN B CA 1
ATOM 9475 C C . ASN B 1 308 ? -10.492 -32.969 -25.406 1 95.12 308 ASN B C 1
ATOM 9477 O O . ASN B 1 308 ? -10.094 -34.125 -25.547 1 95.12 308 ASN B O 1
ATOM 9481 N N . ARG B 1 309 ? -11.039 -32.281 -26.391 1 95.62 309 ARG B N 1
ATOM 9482 C CA . ARG B 1 309 ? -11.109 -32.844 -27.734 1 95.62 309 ARG B CA 1
ATOM 9483 C C . ARG B 1 309 ? -9.727 -33.219 -28.234 1 95.62 309 ARG B C 1
ATOM 9485 O O . ARG B 1 309 ? -9.531 -34.344 -28.719 1 95.62 309 ARG B O 1
ATOM 9492 N N . LEU B 1 310 ? -8.805 -32.344 -28.062 1 96.88 310 LEU B N 1
ATOM 9493 C CA . LEU B 1 310 ? -7.453 -32.562 -28.562 1 96.88 310 LEU B CA 1
ATOM 9494 C C . LEU B 1 310 ? -6.664 -33.469 -27.625 1 96.88 310 LEU B C 1
ATOM 9496 O O . LEU B 1 310 ? -5.973 -34.406 -28.062 1 96.88 310 LEU B O 1
ATOM 9500 N N . GLY B 1 311 ? -6.719 -33.219 -26.312 1 95.69 311 GLY B N 1
ATOM 9501 C CA . GLY B 1 311 ? -5.934 -33.938 -25.344 1 95.69 311 GLY B CA 1
ATOM 9502 C C . GLY B 1 311 ? -6.297 -35.406 -25.25 1 95.69 311 GLY B C 1
ATOM 9503 O O . GLY B 1 311 ? -5.418 -36.281 -25.203 1 95.69 311 GLY B O 1
ATOM 9504 N N . VAL B 1 312 ? -7.547 -35.688 -25.234 1 94.75 312 VAL B N 1
ATOM 9505 C CA . VAL B 1 312 ? -7.992 -37.094 -25.141 1 94.75 312 VAL B CA 1
ATOM 9506 C C . VAL B 1 312 ? -7.711 -37.812 -26.453 1 94.75 312 VAL B C 1
ATOM 9508 O O . VAL B 1 312 ? -7.359 -39 -26.438 1 94.75 312 VAL B O 1
ATOM 9511 N N . PHE B 1 313 ? -7.895 -37.125 -27.562 1 96.25 313 PHE B N 1
ATOM 9512 C CA . PHE B 1 313 ? -7.488 -37.719 -28.828 1 96.25 313 PHE B CA 1
ATOM 9513 C C . PHE B 1 313 ? -6.023 -38.125 -28.797 1 96.25 313 PHE B C 1
ATOM 9515 O O . PHE B 1 313 ? -5.676 -39.25 -29.219 1 96.25 313 PHE B O 1
ATOM 9522 N N . SER B 1 314 ? -5.207 -37.25 -28.328 1 96.56 314 SER B N 1
ATOM 9523 C CA . SER B 1 314 ? -3.787 -37.531 -28.203 1 96.56 314 SER B CA 1
ATOM 9524 C C . SER B 1 314 ? -3.562 -38.812 -27.359 1 96.56 314 SER B C 1
ATOM 9526 O O . SER B 1 314 ? -2.742 -39.656 -27.719 1 96.56 314 SER B O 1
ATOM 9528 N N . MET B 1 315 ? -4.266 -38.938 -26.297 1 96.19 315 MET B N 1
ATOM 9529 C CA . MET B 1 315 ? -4.145 -40.125 -25.438 1 96.19 315 MET B CA 1
ATOM 9530 C C . MET B 1 315 ? -4.605 -41.375 -26.156 1 96.19 315 MET B C 1
ATOM 9532 O O . MET B 1 315 ? -3.963 -42.438 -26.047 1 96.19 315 MET B O 1
ATOM 9536 N N . LEU B 1 316 ? -5.668 -41.281 -26.906 1 96.25 316 LEU B N 1
ATOM 9537 C CA . LEU B 1 316 ? -6.207 -42.406 -27.641 1 96.25 316 LEU B CA 1
ATOM 9538 C C . LEU B 1 316 ? -5.238 -42.875 -28.719 1 96.25 316 LEU B C 1
ATOM 9540 O O . LEU B 1 316 ? -5.047 -44.094 -28.906 1 96.25 316 LEU B O 1
ATOM 9544 N N . VAL B 1 317 ? -4.688 -41.906 -29.438 1 97.06 317 VAL B N 1
ATOM 9545 C CA . VAL B 1 317 ? -3.693 -42.25 -30.453 1 97.06 317 VAL B CA 1
ATOM 9546 C C . VAL B 1 317 ? -2.51 -42.969 -29.812 1 97.06 317 VAL B C 1
ATOM 9548 O O . VAL B 1 317 ? -2.01 -43.969 -30.344 1 97.06 317 VAL B O 1
ATOM 9551 N N . THR B 1 318 ? -2.076 -42.469 -28.672 1 97.69 318 THR B N 1
ATOM 9552 C CA . THR B 1 318 ? -0.974 -43.094 -27.938 1 97.69 318 THR B CA 1
ATOM 9553 C C . THR B 1 318 ? -1.32 -44.5 -27.516 1 97.69 318 THR B C 1
ATOM 9555 O O . THR B 1 318 ? -0.506 -45.406 -27.656 1 97.69 318 THR B O 1
ATOM 9558 N N . CYS B 1 319 ? -2.51 -44.75 -27.062 1 96.94 319 CYS B N 1
ATOM 9559 C CA . CYS B 1 319 ? -2.965 -46.062 -26.672 1 96.94 319 CYS B CA 1
ATOM 9560 C C . CYS B 1 319 ? -2.984 -47.031 -27.859 1 96.94 319 CYS B C 1
ATOM 9562 O O . CYS B 1 319 ? -2.566 -48.188 -27.75 1 96.94 319 CYS B O 1
ATOM 9564 N N . TYR B 1 320 ? -3.49 -46.531 -28.938 1 96.5 320 TYR B N 1
ATOM 9565 C CA . TYR B 1 320 ? -3.59 -47.344 -30.141 1 96.5 320 TYR B CA 1
ATOM 9566 C C . TYR B 1 320 ? -2.223 -47.875 -30.562 1 96.5 320 TYR B C 1
ATOM 9568 O O . TYR B 1 320 ? -2.043 -49.062 -30.75 1 96.5 320 TYR B O 1
ATOM 9576 N N . TYR B 1 321 ? -1.284 -47 -30.688 1 96.94 321 TYR B N 1
ATOM 9577 C CA . TYR B 1 321 ? 0.032 -47.406 -31.172 1 96.94 321 TYR B CA 1
ATOM 9578 C C . TYR B 1 321 ? 0.814 -48.156 -30.094 1 96.94 321 TYR B C 1
ATOM 9580 O O . TYR B 1 321 ? 1.703 -48.938 -30.406 1 96.94 321 TYR B O 1
ATOM 9588 N N . THR B 1 322 ? 0.515 -47.875 -28.812 1 97.44 322 THR B N 1
ATOM 9589 C CA . THR B 1 322 ? 1.082 -48.656 -27.734 1 97.44 322 THR B CA 1
ATOM 9590 C C . THR B 1 322 ? 0.763 -50.156 -27.938 1 97.44 322 THR B C 1
ATOM 9592 O O . THR B 1 322 ? 1.649 -51 -27.844 1 97.44 322 THR B O 1
ATOM 9595 N N . GLU B 1 323 ? -0.454 -50.438 -28.219 1 94.44 323 GLU B N 1
ATOM 9596 C CA . GLU B 1 323 ? -0.914 -51.781 -28.422 1 94.44 323 GLU B CA 1
ATOM 9597 C C . GLU B 1 323 ? -0.368 -52.375 -29.734 1 94.44 323 GLU B C 1
ATOM 9599 O O . GLU B 1 323 ? 0.132 -53.5 -29.75 1 94.44 323 GLU B O 1
ATOM 9604 N N . GLN B 1 324 ? -0.414 -51.594 -30.766 1 94.12 324 GLN B N 1
ATOM 9605 C CA . GLN B 1 324 ? -0.004 -52.062 -32.094 1 94.12 324 GLN B CA 1
ATOM 9606 C C . GLN B 1 324 ? 1.487 -52.406 -32.125 1 94.12 324 GLN B C 1
ATOM 9608 O O . GLN B 1 324 ? 1.911 -53.344 -32.812 1 94.12 324 GLN B O 1
ATOM 9613 N N . MET B 1 325 ? 2.238 -51.625 -31.359 1 94.94 325 MET B N 1
ATOM 9614 C CA . MET B 1 325 ? 3.689 -51.781 -31.438 1 94.94 325 MET B CA 1
ATOM 9615 C C . MET B 1 325 ? 4.238 -52.438 -30.172 1 94.94 325 MET B C 1
ATOM 9617 O O . MET B 1 325 ? 5.449 -52.562 -30.016 1 94.94 325 MET B O 1
ATOM 9621 N N . SER B 1 326 ? 3.449 -52.812 -29.281 1 93.31 326 SER B N 1
ATOM 9622 C CA . SER B 1 326 ? 3.754 -53.562 -28.062 1 93.31 326 SER B CA 1
ATOM 9623 C C . SER B 1 326 ? 4.84 -52.875 -27.25 1 93.31 326 SER B C 1
ATOM 9625 O O . SER B 1 326 ? 5.84 -53.5 -26.875 1 93.31 326 SER B O 1
ATOM 9627 N N . ILE B 1 327 ? 4.621 -51.625 -27.047 1 96.62 327 ILE B N 1
ATOM 9628 C CA . ILE B 1 327 ? 5.559 -50.875 -26.234 1 96.62 327 ILE B CA 1
ATOM 9629 C C . ILE B 1 327 ? 5.098 -50.875 -24.766 1 96.62 327 ILE B C 1
ATOM 9631 O O . ILE B 1 327 ? 3.916 -50.656 -24.484 1 96.62 327 ILE B O 1
ATOM 9635 N N . PRO B 1 328 ? 6.023 -51.156 -23.828 1 96.81 328 PRO B N 1
ATOM 9636 C CA . PRO B 1 328 ? 5.641 -51.125 -22.406 1 96.81 328 PRO B CA 1
ATOM 9637 C C . PRO B 1 328 ? 5.113 -49.781 -21.969 1 96.81 328 PRO B C 1
ATOM 9639 O O . PRO B 1 328 ? 5.621 -48.719 -22.391 1 96.81 328 PRO B O 1
ATOM 9642 N N . LEU B 1 329 ? 4.203 -49.781 -21 1 97.56 329 LEU B N 1
ATOM 9643 C CA . LEU B 1 329 ? 3.492 -48.562 -20.578 1 97.56 329 LEU B CA 1
ATOM 9644 C C . LEU B 1 329 ? 4.453 -47.562 -19.969 1 97.56 329 LEU B C 1
ATOM 9646 O O . LEU B 1 329 ? 4.34 -46.344 -20.234 1 97.56 329 LEU B O 1
ATOM 9650 N N . GLU B 1 330 ? 5.363 -47.969 -19.109 1 96.56 330 GLU B N 1
ATOM 9651 C CA . GLU B 1 330 ? 6.301 -47.062 -18.453 1 96.56 330 GLU B CA 1
ATOM 9652 C C . GLU B 1 330 ? 7.246 -46.406 -19.469 1 96.56 330 GLU B C 1
ATOM 9654 O O . GLU B 1 330 ? 7.707 -45.281 -19.266 1 96.56 330 GLU B O 1
ATOM 9659 N N . VAL B 1 331 ? 7.566 -47.125 -20.531 1 97.06 331 VAL B N 1
ATOM 9660 C CA . VAL B 1 331 ? 8.398 -46.594 -21.594 1 97.06 331 VAL B CA 1
ATOM 9661 C C . VAL B 1 331 ? 7.629 -45.5 -22.359 1 97.06 331 VAL B C 1
ATOM 9663 O O . VAL B 1 331 ? 8.188 -44.469 -22.688 1 97.06 331 VAL B O 1
ATOM 9666 N N . VAL B 1 332 ? 6.359 -45.75 -22.578 1 97.88 332 VAL B N 1
ATOM 9667 C CA . VAL B 1 332 ? 5.52 -44.781 -23.25 1 97.88 332 VAL B CA 1
ATOM 9668 C C . VAL B 1 332 ? 5.469 -43.5 -22.422 1 97.88 332 VAL B C 1
ATOM 9670 O O . VAL B 1 332 ? 5.598 -42.375 -22.953 1 97.88 332 VAL B O 1
ATOM 9673 N N . ASP B 1 333 ? 5.289 -43.656 -21.125 1 97.44 333 ASP B N 1
ATOM 9674 C CA . ASP B 1 333 ? 5.23 -42.469 -20.25 1 97.44 333 ASP B CA 1
ATOM 9675 C C . ASP B 1 333 ? 6.555 -41.719 -20.266 1 97.44 333 ASP B C 1
ATOM 9677 O O . ASP B 1 333 ? 6.57 -40.5 -20.172 1 97.44 333 ASP B O 1
ATOM 9681 N N . GLU B 1 334 ? 7.617 -42.375 -20.312 1 96.25 334 GLU B N 1
ATOM 9682 C CA . GLU B 1 334 ? 8.914 -41.719 -20.406 1 96.25 334 GLU B CA 1
ATOM 9683 C C . GLU B 1 334 ? 9.047 -40.938 -21.703 1 96.25 334 GLU B C 1
ATOM 9685 O O . GLU B 1 334 ? 9.602 -39.844 -21.734 1 96.25 334 GLU B O 1
ATOM 9690 N N . LEU B 1 335 ? 8.523 -41.5 -22.797 1 96.69 335 LEU B N 1
ATOM 9691 C CA . LEU B 1 335 ? 8.648 -40.938 -24.125 1 96.69 335 LEU B CA 1
ATOM 9692 C C . LEU B 1 335 ? 7.691 -39.75 -24.312 1 96.69 335 LEU B C 1
ATOM 9694 O O . LEU B 1 335 ? 7.969 -38.844 -25.078 1 96.69 335 LEU B O 1
ATOM 9698 N N . THR B 1 336 ? 6.562 -39.812 -23.609 1 96.75 336 THR B N 1
ATOM 9699 C CA . THR B 1 336 ? 5.516 -38.812 -23.844 1 96.75 336 THR B CA 1
ATOM 9700 C C . THR B 1 336 ? 5.363 -37.875 -22.656 1 96.75 336 THR B C 1
ATOM 9702 O O . THR B 1 336 ? 4.305 -37.281 -22.453 1 96.75 336 THR B O 1
ATOM 9705 N N . GLY B 1 337 ? 6.34 -37.781 -21.812 1 95 337 GLY B N 1
ATOM 9706 C CA . GLY B 1 337 ? 6.32 -36.906 -20.656 1 95 337 GLY B CA 1
ATOM 9707 C C . GLY B 1 337 ? 7.27 -35.719 -20.766 1 95 337 GLY B C 1
ATOM 9708 O O . GLY B 1 337 ? 7.242 -35 -21.766 1 95 337 GLY B O 1
ATOM 9709 N N . LYS B 1 338 ? 8.102 -35.625 -19.812 1 92.12 338 LYS B N 1
ATOM 9710 C CA . LYS B 1 338 ? 8.984 -34.469 -19.672 1 92.12 338 LYS B CA 1
ATOM 9711 C C . LYS B 1 338 ? 9.93 -34.344 -20.859 1 92.12 338 LYS B C 1
ATOM 9713 O O . LYS B 1 338 ? 10.281 -33.219 -21.266 1 92.12 338 LYS B O 1
ATOM 9718 N N . LYS B 1 339 ? 10.336 -35.406 -21.438 1 91.94 339 LYS B N 1
ATOM 9719 C CA . LYS B 1 339 ? 11.297 -35.406 -22.531 1 91.94 339 LYS B CA 1
ATOM 9720 C C . LYS B 1 339 ? 10.711 -34.75 -23.766 1 91.94 339 LYS B C 1
ATOM 9722 O O . LYS B 1 339 ? 11.453 -34.25 -24.625 1 91.94 339 LYS B O 1
ATOM 9727 N N . LEU B 1 340 ? 9.422 -34.688 -23.797 1 92.62 340 LEU B N 1
ATOM 9728 C CA . LEU B 1 340 ? 8.742 -34.031 -24.906 1 92.62 340 LEU B CA 1
ATOM 9729 C C . LEU B 1 340 ? 8.219 -32.656 -24.5 1 92.62 340 LEU B C 1
ATOM 9731 O O . LEU B 1 340 ? 7.48 -32 -25.25 1 92.62 340 LEU B O 1
ATOM 9735 N N . GLY B 1 341 ? 8.547 -32.25 -23.297 1 91.62 341 GLY B N 1
ATOM 9736 C CA . GLY B 1 341 ? 8.039 -30.984 -22.797 1 91.62 341 GLY B CA 1
ATOM 9737 C C . GLY B 1 341 ? 6.594 -31.062 -22.344 1 91.62 341 GLY B C 1
ATOM 9738 O O . GLY B 1 341 ? 5.852 -30.094 -22.453 1 91.62 341 GLY B O 1
ATOM 9739 N N . ARG B 1 342 ? 6.191 -32.219 -21.922 1 94.19 342 ARG B N 1
ATOM 9740 C CA . ARG B 1 342 ? 4.844 -32.406 -21.406 1 94.19 342 ARG B CA 1
ATOM 9741 C C . ARG B 1 342 ? 4.863 -32.594 -19.891 1 94.19 342 ARG B C 1
ATOM 9743 O O . ARG B 1 342 ? 5.918 -32.5 -19.266 1 94.19 342 ARG B O 1
ATOM 9750 N N . ALA B 1 343 ? 3.729 -32.656 -19.359 1 90.94 343 ALA B N 1
ATOM 9751 C CA . ALA B 1 343 ? 3.613 -32.812 -17.906 1 90.94 343 ALA B CA 1
ATOM 9752 C C . ALA B 1 343 ? 4.34 -34.062 -17.422 1 90.94 343 ALA B C 1
ATOM 9754 O O . ALA B 1 343 ? 4.434 -35.062 -18.141 1 90.94 343 ALA B O 1
ATOM 9755 N N . LYS B 1 344 ? 4.754 -34.094 -16.219 1 88.62 344 LYS B N 1
ATOM 9756 C CA . LYS B 1 344 ? 5.5 -35.188 -15.617 1 88.62 344 LYS B CA 1
ATOM 9757 C C . LYS B 1 344 ? 4.645 -36.438 -15.539 1 88.62 344 LYS B C 1
ATOM 9759 O O . LYS B 1 344 ? 5.164 -37.562 -15.609 1 88.62 344 LYS B O 1
ATOM 9764 N N . SER B 1 345 ? 3.371 -36.25 -15.469 1 90.69 345 SER B N 1
ATOM 9765 C CA . SER B 1 345 ? 2.465 -37.375 -15.375 1 90.69 345 SER B CA 1
ATOM 9766 C C . SER B 1 345 ? 2.295 -38.062 -16.734 1 90.69 345 SER B C 1
ATOM 9768 O O . SER B 1 345 ? 1.781 -39.188 -16.797 1 90.69 345 SER B O 1
ATOM 9770 N N . ALA B 1 346 ? 2.77 -37.438 -17.766 1 94.19 346 ALA B N 1
ATOM 9771 C CA . ALA B 1 346 ? 2.809 -38 -19.094 1 94.19 346 ALA B CA 1
ATOM 9772 C C . ALA B 1 346 ? 1.428 -38.5 -19.516 1 94.19 346 ALA B C 1
ATOM 9774 O O . ALA B 1 346 ? 0.444 -37.75 -19.422 1 94.19 346 ALA B O 1
ATOM 9775 N N . THR B 1 347 ? 1.283 -39.75 -20.062 1 95.69 347 THR B N 1
ATOM 9776 C CA . THR B 1 347 ? 0.023 -40.219 -20.625 1 95.69 347 THR B CA 1
ATOM 9777 C C . THR B 1 347 ? -0.728 -41.094 -19.641 1 95.69 347 THR B C 1
ATOM 9779 O O . THR B 1 347 ? -1.847 -40.781 -19.234 1 95.69 347 THR B O 1
ATOM 9782 N N . TYR B 1 348 ? -0.118 -42.156 -19.234 1 96.62 348 TYR B N 1
ATOM 9783 C CA . TYR B 1 348 ? -0.835 -43.188 -18.5 1 96.62 348 TYR B CA 1
ATOM 9784 C C . TYR B 1 348 ? -0.948 -42.812 -17.016 1 96.62 348 TYR B C 1
ATOM 9786 O O . TYR B 1 348 ? -1.951 -43.125 -16.375 1 96.62 348 TYR B O 1
ATOM 9794 N N . ARG B 1 349 ? 0.076 -42.188 -16.5 1 94.56 349 ARG B N 1
ATOM 9795 C CA . ARG B 1 349 ? -0.065 -41.688 -15.141 1 94.56 349 ARG B CA 1
ATOM 9796 C C . ARG B 1 349 ? -1.134 -40.594 -15.078 1 94.56 349 ARG B C 1
ATOM 9798 O O . ARG B 1 349 ? -1.834 -40.469 -14.07 1 94.56 349 ARG B O 1
ATOM 9805 N N . THR B 1 350 ? -1.227 -39.781 -16.109 1 93.62 350 THR B N 1
ATOM 9806 C CA . THR B 1 350 ? -2.299 -38.812 -16.203 1 93.62 350 THR B CA 1
ATOM 9807 C C . THR B 1 350 ? -3.662 -39.5 -16.203 1 93.62 350 THR B C 1
ATOM 9809 O O . THR B 1 350 ? -4.594 -39.031 -15.531 1 93.62 350 THR B O 1
ATOM 9812 N N . ALA B 1 351 ? -3.766 -40.562 -16.938 1 94.75 351 ALA B N 1
ATOM 9813 C CA . ALA B 1 351 ? -5.012 -41.312 -16.984 1 94.75 351 ALA B CA 1
ATOM 9814 C C . ALA B 1 351 ? -5.391 -41.812 -15.586 1 94.75 351 ALA B C 1
ATOM 9816 O O . ALA B 1 351 ? -6.555 -41.75 -15.195 1 94.75 351 ALA B O 1
ATOM 9817 N N . ASP B 1 352 ? -4.398 -42.344 -14.891 1 94.19 352 ASP B N 1
ATOM 9818 C CA . ASP B 1 352 ? -4.617 -42.781 -13.523 1 94.19 352 ASP B CA 1
ATOM 9819 C C . ASP B 1 352 ? -5.027 -41.625 -12.617 1 94.19 352 ASP B C 1
ATOM 9821 O O . ASP B 1 352 ? -5.871 -41.781 -11.734 1 94.19 352 ASP B O 1
ATOM 9825 N N . LEU B 1 353 ? -4.379 -40.531 -12.82 1 88.94 353 LEU B N 1
ATOM 9826 C CA . LEU B 1 353 ? -4.637 -39.344 -12 1 88.94 353 LEU B CA 1
ATOM 9827 C C . LEU B 1 353 ? -6.062 -38.844 -12.203 1 88.94 353 LEU B C 1
ATOM 9829 O O . LEU B 1 353 ? -6.746 -38.469 -11.242 1 88.94 353 LEU B O 1
ATOM 9833 N N . VAL B 1 354 ? -6.5 -38.75 -13.422 1 86.88 354 VAL B N 1
ATOM 9834 C CA . VAL B 1 354 ? -7.824 -38.219 -13.766 1 86.88 354 VAL B CA 1
ATOM 9835 C C . VAL B 1 354 ? -8.883 -39.281 -13.406 1 86.88 354 VAL B C 1
ATOM 9837 O O . VAL B 1 354 ? -9.977 -38.906 -12.961 1 86.88 354 VAL B O 1
ATOM 9840 N N . GLY B 1 355 ? -8.547 -40.531 -13.562 1 90.25 355 GLY B N 1
ATOM 9841 C CA . GLY B 1 355 ? -9.477 -41.656 -13.414 1 90.25 355 GLY B CA 1
ATOM 9842 C C . GLY B 1 355 ? -9.82 -42.312 -14.727 1 90.25 355 GLY B C 1
ATOM 9843 O O . GLY B 1 355 ? -10.297 -41.656 -15.664 1 90.25 355 GLY B O 1
ATOM 9844 N N . LEU B 1 356 ? -9.656 -43.562 -14.75 1 95.25 356 LEU B N 1
ATOM 9845 C CA . LEU B 1 356 ? -9.867 -44.312 -15.977 1 95.25 356 LEU B CA 1
ATOM 9846 C C . LEU B 1 356 ? -11.336 -44.281 -16.391 1 95.25 356 LEU B C 1
ATOM 9848 O O . LEU B 1 356 ? -11.648 -44.312 -17.578 1 95.25 356 LEU B O 1
ATOM 9852 N N . ASP B 1 357 ? -12.164 -44.188 -15.398 1 91.19 357 ASP B N 1
ATOM 9853 C CA . ASP B 1 357 ? -13.586 -44.094 -15.688 1 91.19 357 ASP B CA 1
ATOM 9854 C C . ASP B 1 357 ? -13.93 -42.75 -16.297 1 91.19 357 ASP B C 1
ATOM 9856 O O . ASP B 1 357 ? -14.773 -42.656 -17.203 1 91.19 357 ASP B O 1
ATOM 9860 N N . VAL B 1 358 ? -13.359 -41.688 -15.805 1 85.38 358 VAL B N 1
ATOM 9861 C CA . VAL B 1 358 ? -13.57 -40.344 -16.344 1 85.38 358 VAL B CA 1
ATOM 9862 C C . VAL B 1 358 ? -13.086 -40.281 -17.797 1 85.38 358 VAL B C 1
ATOM 9864 O O . VAL B 1 358 ? -13.773 -39.719 -18.656 1 85.38 358 VAL B O 1
ATOM 9867 N N . LEU B 1 359 ? -11.906 -40.844 -18.047 1 91.88 359 LEU B N 1
ATOM 9868 C CA . LEU B 1 359 ? -11.383 -40.938 -19.406 1 91.88 359 LEU B CA 1
ATOM 9869 C C . LEU B 1 359 ? -12.352 -41.656 -20.328 1 91.88 359 LEU B C 1
ATOM 9871 O O . LEU B 1 359 ? -12.656 -41.188 -21.422 1 91.88 359 LEU B O 1
ATOM 9875 N N . SER B 1 360 ? -12.766 -42.781 -19.859 1 93 360 SER B N 1
ATOM 9876 C CA . SER B 1 360 ? -13.703 -43.594 -20.641 1 93 360 SER B CA 1
ATOM 9877 C C . SER B 1 360 ? -14.969 -42.812 -20.969 1 93 360 SER B C 1
ATOM 9879 O O . SER B 1 360 ? -15.508 -42.906 -22.078 1 93 360 SER B O 1
ATOM 9881 N N . HIS B 1 361 ? -15.406 -42.031 -20.078 1 86.44 361 HIS B N 1
ATOM 9882 C CA . HIS B 1 361 ? -16.594 -41.219 -20.281 1 86.44 361 HIS B CA 1
ATOM 9883 C C . HIS B 1 361 ? -16.391 -40.219 -21.391 1 86.44 361 HIS B C 1
ATOM 9885 O O . HIS B 1 361 ? -17.281 -40 -22.234 1 86.44 361 HIS B O 1
ATOM 9891 N N . VAL B 1 362 ? -15.305 -39.531 -21.391 1 88.44 362 VAL B N 1
ATOM 9892 C CA . VAL B 1 362 ? -14.992 -38.562 -22.422 1 88.44 362 VAL B CA 1
ATOM 9893 C C . VAL B 1 362 ? -14.938 -39.25 -23.797 1 88.44 362 VAL B C 1
ATOM 9895 O O . VAL B 1 362 ? -15.438 -38.719 -24.781 1 88.44 362 VAL B O 1
ATOM 9898 N N . VAL B 1 363 ? -14.336 -40.438 -23.812 1 93.62 363 VAL B N 1
ATOM 9899 C CA . VAL B 1 363 ? -14.211 -41.188 -25.047 1 93.62 363 VAL B CA 1
ATOM 9900 C C . VAL B 1 363 ? -15.594 -41.562 -25.578 1 93.62 363 VAL B C 1
ATOM 9902 O O . VAL B 1 363 ? -15.852 -41.469 -26.781 1 93.62 363 VAL B O 1
ATOM 9905 N N . GLU B 1 364 ? -16.406 -41.938 -24.672 1 90.69 364 GLU B N 1
ATOM 9906 C CA . GLU B 1 364 ? -17.766 -42.281 -25.047 1 90.69 364 GLU B CA 1
ATOM 9907 C C . GLU B 1 364 ? -18.484 -41.094 -25.672 1 90.69 364 GLU B C 1
ATOM 9909 O O . GLU B 1 364 ? -19.266 -41.25 -26.609 1 90.69 364 GLU B O 1
ATOM 9914 N N . THR B 1 365 ? -18.297 -39.969 -25.125 1 87.5 365 THR B N 1
ATOM 9915 C CA . THR B 1 365 ? -18.875 -38.75 -25.672 1 87.5 365 THR B CA 1
ATOM 9916 C C . THR B 1 365 ? -18.391 -38.5 -27.109 1 87.5 365 THR B C 1
ATOM 9918 O O . THR B 1 365 ? -19.172 -38.125 -27.969 1 87.5 365 THR B O 1
ATOM 9921 N N . MET B 1 366 ? -17.125 -38.719 -27.328 1 91.88 366 MET B N 1
ATOM 9922 C CA . MET B 1 366 ? -16.578 -38.562 -28.672 1 91.88 366 MET B CA 1
ATOM 9923 C C . MET B 1 366 ? -17.203 -39.594 -29.625 1 91.88 366 MET B C 1
ATOM 9925 O O . MET B 1 366 ? -17.641 -39.25 -30.719 1 91.88 366 MET B O 1
ATOM 9929 N N . LYS B 1 367 ? -17.281 -40.781 -29.156 1 93.62 367 LYS B N 1
ATOM 9930 C CA . LYS B 1 367 ? -17.828 -41.875 -29.953 1 93.62 367 LYS B CA 1
ATOM 9931 C C . LYS B 1 367 ? -19.266 -41.562 -30.375 1 93.62 367 LYS B C 1
ATOM 9933 O O . LYS B 1 367 ? -19.625 -41.75 -31.531 1 93.62 367 LYS B O 1
ATOM 9938 N N . ASP B 1 368 ? -19.969 -41.062 -29.469 1 90.94 368 ASP B N 1
ATOM 9939 C CA . ASP B 1 368 ? -21.406 -40.875 -29.672 1 90.94 368 ASP B CA 1
ATOM 9940 C C . ASP B 1 368 ? -21.703 -39.656 -30.516 1 90.94 368 ASP B C 1
ATOM 9942 O O . ASP B 1 368 ? -22.75 -39.562 -31.156 1 90.94 368 ASP B O 1
ATOM 9946 N N . ASN B 1 369 ? -20.75 -38.688 -30.594 1 89.94 369 ASN B N 1
ATOM 9947 C CA . ASN B 1 369 ? -21.141 -37.406 -31.141 1 89.94 369 ASN B CA 1
ATOM 9948 C C . ASN B 1 369 ? -20.281 -37.031 -32.344 1 89.94 369 ASN B C 1
ATOM 9950 O O . ASN B 1 369 ? -20.594 -36.062 -33.031 1 89.94 369 ASN B O 1
ATOM 9954 N N . LEU B 1 370 ? -19.297 -37.844 -32.625 1 92.06 370 LEU B N 1
ATOM 9955 C CA . LEU B 1 370 ? -18.375 -37.375 -33.688 1 92.06 370 LEU B CA 1
ATOM 9956 C C . LEU B 1 370 ? -18.406 -38.344 -34.875 1 92.06 370 LEU B C 1
ATOM 9958 O O . LEU B 1 370 ? -18.516 -39.562 -34.688 1 92.06 370 LEU B O 1
ATOM 9962 N N . GLU B 1 371 ? -18.375 -37.781 -36.062 1 90.25 371 GLU B N 1
ATOM 9963 C CA . GLU B 1 371 ? -18.141 -38.438 -37.344 1 90.25 371 GLU B CA 1
ATOM 9964 C C . GLU B 1 371 ? -17.109 -37.688 -38.188 1 90.25 371 GLU B C 1
ATOM 9966 O O . GLU B 1 371 ? -17.438 -37.094 -39.188 1 90.25 371 GLU B O 1
ATOM 9971 N N . ASP B 1 372 ? -15.82 -37.844 -37.812 1 90.75 372 ASP B N 1
ATOM 9972 C CA . ASP B 1 372 ? -14.82 -36.969 -38.375 1 90.75 372 ASP B CA 1
ATOM 9973 C C . ASP B 1 372 ? -13.711 -37.75 -39.062 1 90.75 372 ASP B C 1
ATOM 9975 O O . ASP B 1 372 ? -12.656 -37.219 -39.406 1 90.75 372 ASP B O 1
ATOM 9979 N N . GLY B 1 373 ? -13.805 -39.031 -39.188 1 91.19 373 GLY B N 1
ATOM 9980 C CA . GLY B 1 373 ? -12.836 -39.844 -39.938 1 91.19 373 GLY B CA 1
ATOM 9981 C C . GLY B 1 373 ? -11.922 -40.656 -39.031 1 91.19 373 GLY B C 1
ATOM 9982 O O . GLY B 1 373 ? -11.133 -41.469 -39.5 1 91.19 373 GLY B O 1
ATOM 9983 N N . TRP B 1 374 ? -12.016 -40.5 -37.719 1 94.88 374 TRP B N 1
ATOM 9984 C CA . TRP B 1 374 ? -11.164 -41.219 -36.781 1 94.88 374 TRP B CA 1
ATOM 9985 C C . TRP B 1 374 ? -12 -42.094 -35.844 1 94.88 374 TRP B C 1
ATOM 9987 O O . TRP B 1 374 ? -11.594 -42.375 -34.719 1 94.88 374 TRP B O 1
ATOM 9997 N N . GLN B 1 375 ? -13.039 -42.562 -36.281 1 90.94 375 GLN B N 1
ATOM 9998 C CA . GLN B 1 375 ? -14.016 -43.312 -35.469 1 90.94 375 GLN B CA 1
ATOM 9999 C C . GLN B 1 375 ? -13.391 -44.562 -34.875 1 90.94 375 GLN B C 1
ATOM 10001 O O . GLN B 1 375 ? -13.766 -44.969 -33.75 1 90.94 375 GLN B O 1
ATOM 10006 N N . LYS B 1 376 ? -12.492 -45.062 -35.562 1 88.12 376 LYS B N 1
ATOM 10007 C CA . LYS B 1 376 ? -11.852 -46.281 -35.125 1 88.12 376 LYS B CA 1
ATOM 10008 C C . LYS B 1 376 ? -11.125 -46.094 -33.781 1 88.12 376 LYS B C 1
ATOM 10010 O O . LYS B 1 376 ? -10.922 -47.031 -33.031 1 88.12 376 LYS B O 1
ATOM 10015 N N . LEU B 1 377 ? -10.836 -44.875 -33.531 1 92.81 377 LEU B N 1
ATOM 10016 C CA . LEU B 1 377 ? -10.055 -44.562 -32.344 1 92.81 377 LEU B CA 1
ATOM 10017 C C . LEU B 1 377 ? -10.961 -44.312 -31.141 1 92.81 377 LEU B C 1
ATOM 10019 O O . LEU B 1 377 ? -10.516 -44.375 -29.984 1 92.81 377 LEU B O 1
ATOM 10023 N N . TYR B 1 378 ? -12.211 -44.031 -31.328 1 94.06 378 TYR B N 1
ATOM 10024 C CA . TYR B 1 378 ? -13.086 -43.594 -30.25 1 94.06 378 TYR B CA 1
ATOM 10025 C C . TYR B 1 378 ? -13.664 -44.75 -29.484 1 94.06 378 TYR B C 1
ATOM 10027 O O . TYR B 1 378 ? -14.883 -44.875 -29.328 1 94.06 378 TYR B O 1
ATOM 10035 N N . ASN B 1 379 ? -12.789 -45.562 -29.016 1 93.44 379 ASN B N 1
ATOM 10036 C CA . ASN B 1 379 ? -13.117 -46.688 -28.141 1 93.44 379 ASN B CA 1
ATOM 10037 C C . ASN B 1 379 ? -12.102 -46.812 -27 1 93.44 379 ASN B C 1
ATOM 10039 O O . ASN B 1 379 ? -10.898 -46.656 -27.219 1 93.44 379 ASN B O 1
ATOM 10043 N N . THR B 1 380 ? -12.641 -47.094 -25.875 1 94.69 380 THR B N 1
ATOM 10044 C CA . THR B 1 380 ? -11.719 -47.375 -24.781 1 94.69 380 THR B CA 1
ATOM 10045 C C . THR B 1 380 ? -10.984 -48.688 -25.016 1 94.69 380 THR B C 1
ATOM 10047 O O . THR B 1 380 ? -11.617 -49.719 -25.25 1 94.69 380 THR B O 1
ATOM 10050 N N . PRO B 1 381 ? -9.727 -48.594 -24.938 1 94.12 381 PRO B N 1
ATOM 10051 C CA . PRO B 1 381 ? -8.992 -49.875 -25.125 1 94.12 381 PRO B CA 1
ATOM 10052 C C . PRO B 1 381 ? -9.422 -50.938 -24.141 1 94.12 381 PRO B C 1
ATOM 10054 O O . PRO B 1 381 ? -9.703 -50.656 -22.969 1 94.12 381 PRO B O 1
ATOM 10057 N N . ASN B 1 382 ? -9.312 -52.156 -24.531 1 93 382 ASN B N 1
ATOM 10058 C CA . ASN B 1 382 ? -9.789 -53.281 -23.734 1 93 382 ASN B CA 1
ATOM 10059 C C . ASN B 1 382 ? -9.023 -53.406 -22.422 1 93 382 ASN B C 1
ATOM 10061 O O . ASN B 1 382 ? -9.609 -53.719 -21.375 1 93 382 ASN B O 1
ATOM 10065 N N . TRP B 1 383 ? -7.816 -53.188 -22.516 1 93.62 383 TRP B N 1
ATOM 10066 C CA . TRP B 1 383 ? -6.992 -53.344 -21.312 1 93.62 383 TRP B CA 1
ATOM 10067 C C . TRP B 1 383 ? -7.312 -52.25 -20.297 1 93.62 383 TRP B C 1
ATOM 10069 O O . TRP B 1 383 ? -7.09 -52.438 -19.109 1 93.62 383 TRP B O 1
ATOM 10079 N N . ILE B 1 384 ? -7.809 -51.062 -20.703 1 95.75 384 ILE B N 1
ATOM 10080 C CA . ILE B 1 384 ? -8.297 -50.031 -19.797 1 95.75 384 ILE B CA 1
ATOM 10081 C C . ILE B 1 384 ? -9.695 -50.406 -19.312 1 95.75 384 ILE B C 1
ATOM 10083 O O . ILE B 1 384 ? -9.992 -50.312 -18.109 1 95.75 384 ILE B O 1
ATOM 10087 N N . GLN B 1 385 ? -10.516 -50.875 -20.219 1 94.88 385 GLN B N 1
ATOM 10088 C CA . GLN B 1 385 ? -11.883 -51.281 -19.875 1 94.88 385 GLN B CA 1
ATOM 10089 C C . GLN B 1 385 ? -11.898 -52.406 -18.844 1 94.88 385 GLN B C 1
ATOM 10091 O O . GLN B 1 385 ? -12.75 -52.438 -17.953 1 94.88 385 GLN B O 1
ATOM 10096 N N . ASN B 1 386 ? -11.016 -53.312 -18.984 1 94.75 386 ASN B N 1
ATOM 10097 C CA . ASN B 1 386 ? -10.906 -54.438 -18.047 1 94.75 386 ASN B CA 1
ATOM 10098 C C . ASN B 1 386 ? -10.586 -53.938 -16.625 1 94.75 386 ASN B C 1
ATOM 10100 O O . ASN B 1 386 ? -11.109 -54.469 -15.648 1 94.75 386 ASN B O 1
ATOM 10104 N N . LEU B 1 387 ? -9.719 -52.969 -16.578 1 96.38 387 LEU B N 1
ATOM 10105 C CA . LEU B 1 387 ? -9.398 -52.406 -15.281 1 96.38 387 LEU B CA 1
ATOM 10106 C C . LEU B 1 387 ? -10.625 -51.719 -14.672 1 96.38 387 LEU B C 1
ATOM 10108 O O . LEU B 1 387 ? -10.914 -51.906 -13.484 1 96.38 387 LEU B O 1
ATOM 10112 N N . ILE B 1 388 ? -11.352 -50.938 -15.469 1 96 388 ILE B N 1
ATOM 10113 C CA . ILE B 1 388 ? -12.555 -50.25 -15.008 1 96 388 ILE B CA 1
ATOM 10114 C C . ILE B 1 388 ? -13.57 -51.25 -14.484 1 96 388 ILE B C 1
ATOM 10116 O O . ILE B 1 388 ? -14.148 -51.062 -13.414 1 96 388 ILE B O 1
ATOM 10120 N N . ASN B 1 389 ? -13.688 -52.375 -15.156 1 95.12 389 ASN B N 1
ATOM 10121 C CA . ASN B 1 389 ? -14.641 -53.438 -14.797 1 95.12 389 ASN B CA 1
ATOM 10122 C C . ASN B 1 389 ? -14.289 -54.094 -13.469 1 95.12 389 ASN B C 1
ATOM 10124 O O . ASN B 1 389 ? -15.164 -54.531 -12.734 1 95.12 389 ASN B O 1
ATOM 10128 N N . ASN B 1 390 ? -13.102 -54.094 -13.188 1 94.81 390 ASN B N 1
ATOM 10129 C CA . ASN B 1 390 ? -12.625 -54.75 -11.961 1 94.81 390 ASN B CA 1
ATOM 10130 C C . ASN B 1 390 ? -12.508 -53.719 -10.82 1 94.81 390 ASN B C 1
ATOM 10132 O O . ASN B 1 390 ? -11.961 -54.062 -9.758 1 94.81 390 ASN B O 1
ATOM 10136 N N . GLY B 1 391 ? -12.836 -52.562 -11.102 1 94.5 391 GLY B N 1
ATOM 10137 C CA . GLY B 1 391 ? -12.867 -51.531 -10.062 1 94.5 391 GLY B CA 1
ATOM 10138 C C . GLY B 1 391 ? -11.547 -50.812 -9.898 1 94.5 391 GLY B C 1
ATOM 10139 O O . GLY B 1 391 ? -11.367 -50.062 -8.945 1 94.5 391 GLY B O 1
ATOM 10140 N N . SER B 1 392 ? -10.602 -51.062 -10.727 1 95.81 392 SER B N 1
ATOM 10141 C CA . SER B 1 392 ? -9.328 -50.344 -10.734 1 95.81 392 SER B CA 1
ATOM 10142 C C . SER B 1 392 ? -9.422 -49.062 -11.57 1 95.81 392 SER B C 1
ATOM 10144 O O . SER B 1 392 ? -9.18 -49.094 -12.781 1 95.81 392 SER B O 1
ATOM 10146 N N . LEU B 1 393 ? -9.609 -47.969 -10.922 1 95 393 LEU B N 1
ATOM 10147 C CA . LEU B 1 393 ? -9.969 -46.75 -11.633 1 95 393 LEU B CA 1
ATOM 10148 C C . LEU B 1 393 ? -8.797 -45.75 -11.648 1 95 393 LEU B C 1
ATOM 10150 O O . LEU B 1 393 ? -8.93 -44.625 -12.141 1 95 393 LEU B O 1
ATOM 10154 N N . GLY B 1 394 ? -7.645 -46.125 -11.094 1 94.5 394 GLY B N 1
ATOM 10155 C CA . GLY B 1 394 ? -6.48 -45.25 -11.047 1 94.5 394 GLY B CA 1
ATOM 10156 C C . GLY B 1 394 ? -6.102 -44.812 -9.633 1 94.5 394 GLY B C 1
ATOM 10157 O O . GLY B 1 394 ? -6.203 -45.625 -8.703 1 94.5 394 GLY B O 1
ATOM 10158 N N . GLN B 1 395 ? -5.652 -43.594 -9.43 1 89.31 395 GLN B N 1
ATOM 10159 C CA . GLN B 1 395 ? -5.125 -43.125 -8.164 1 89.31 395 GLN B CA 1
ATOM 10160 C C . GLN B 1 395 ? -6.203 -43.125 -7.082 1 89.31 395 GLN B C 1
ATOM 10162 O O . GLN B 1 395 ? -5.926 -43.406 -5.918 1 89.31 395 GLN B O 1
ATOM 10167 N N . LYS B 1 396 ? -7.414 -42.75 -7.43 1 83.44 396 LYS B N 1
ATOM 10168 C CA . LYS B 1 396 ? -8.5 -42.625 -6.461 1 83.44 396 LYS B CA 1
ATOM 10169 C C . LYS B 1 396 ? -8.82 -43.969 -5.809 1 83.44 396 LYS B C 1
ATOM 10171 O O . LYS B 1 396 ? -9.359 -44 -4.699 1 83.44 396 LYS B O 1
ATOM 10176 N N . THR B 1 397 ? -8.5 -45.094 -6.469 1 92.38 397 THR B N 1
ATOM 10177 C CA . THR B 1 397 ? -8.695 -46.438 -5.902 1 92.38 397 THR B CA 1
ATOM 10178 C C . THR B 1 397 ? -7.352 -47.094 -5.574 1 92.38 397 THR B C 1
ATOM 10180 O O . THR B 1 397 ? -7.289 -48.281 -5.285 1 92.38 397 THR B O 1
ATOM 10183 N N . LYS B 1 398 ? -6.285 -46.344 -5.801 1 92.06 398 LYS B N 1
ATOM 10184 C CA . LYS B 1 398 ? -4.91 -46.75 -5.523 1 92.06 398 LYS B CA 1
ATOM 10185 C C . LYS B 1 398 ? -4.484 -47.906 -6.434 1 92.06 398 LYS B C 1
ATOM 10187 O O . LYS B 1 398 ? -3.582 -48.688 -6.094 1 92.06 398 LYS B O 1
ATOM 10192 N N . LYS B 1 399 ? -5.266 -48.156 -7.43 1 94.69 399 LYS B N 1
ATOM 10193 C CA . LYS B 1 399 ? -4.969 -49.219 -8.391 1 94.69 399 LYS B CA 1
ATOM 10194 C C . LYS B 1 399 ? -5.449 -48.812 -9.789 1 94.69 399 LYS B C 1
ATOM 10196 O O . LYS B 1 399 ? -6.621 -48.5 -9.984 1 94.69 399 LYS B O 1
ATOM 10201 N N . GLY B 1 400 ? -4.629 -48.781 -10.789 1 96.5 400 GLY B N 1
ATOM 10202 C CA . GLY B 1 400 ? -4.918 -48.5 -12.188 1 96.5 400 GLY B CA 1
ATOM 10203 C C . GLY B 1 400 ? -3.898 -49.094 -13.141 1 96.5 400 GLY B C 1
ATOM 10204 O O . GLY B 1 400 ? -3.588 -50.312 -13.055 1 96.5 400 GLY B O 1
ATOM 10205 N N . LEU B 1 401 ? -3.375 -48.281 -13.984 1 97.38 401 LEU B N 1
ATOM 10206 C CA . LEU B 1 401 ? -2.314 -48.75 -14.875 1 97.38 401 LEU B CA 1
ATOM 10207 C C . LEU B 1 401 ? -1 -48.906 -14.117 1 97.38 401 LEU B C 1
ATOM 10209 O O . LEU B 1 401 ? -0.161 -49.719 -14.484 1 97.38 401 LEU B O 1
ATOM 10213 N N . TYR B 1 402 ? -0.894 -48.031 -13.133 1 96.38 402 TYR B N 1
ATOM 10214 C CA . TYR B 1 402 ? 0.201 -48.125 -12.172 1 96.38 402 TYR B CA 1
ATOM 10215 C C . TYR B 1 402 ? -0.322 -48.469 -10.773 1 96.38 402 TYR B C 1
ATOM 10217 O O . TYR B 1 402 ? -1.481 -48.188 -10.461 1 96.38 402 TYR B O 1
ATOM 10225 N N . ILE B 1 403 ? 0.453 -49.062 -9.938 1 95.19 403 ILE B N 1
ATOM 10226 C CA . ILE B 1 403 ? 0.163 -49.281 -8.523 1 95.19 403 ILE B CA 1
ATOM 10227 C C . ILE B 1 403 ? 1.396 -48.938 -7.688 1 95.19 403 ILE B C 1
ATOM 10229 O O . ILE B 1 403 ? 2.525 -49.219 -8.086 1 95.19 403 ILE B O 1
ATOM 10233 N N . LYS B 1 404 ? 1.193 -48.219 -6.582 1 90.62 404 LYS B N 1
ATOM 10234 C CA . LYS B 1 404 ? 2.268 -48 -5.621 1 90.62 404 LYS B CA 1
ATOM 10235 C C . LYS B 1 404 ? 2.324 -49.094 -4.574 1 90.62 404 LYS B C 1
ATOM 10237 O O . LYS B 1 404 ? 1.37 -49.312 -3.818 1 90.62 404 LYS B O 1
ATOM 10242 N N . ALA B 1 405 ? 3.357 -49.844 -4.621 1 85.38 405 ALA B N 1
ATOM 10243 C CA . ALA B 1 405 ? 3.553 -50.938 -3.66 1 85.38 405 ALA B CA 1
ATOM 10244 C C . ALA B 1 405 ? 4.699 -50.625 -2.705 1 85.38 405 ALA B C 1
ATOM 10246 O O . ALA B 1 405 ? 5.391 -49.594 -2.865 1 85.38 405 ALA B O 1
ATOM 10247 N N . SER B 1 406 ? 4.836 -51.406 -1.611 1 85.06 406 SER B N 1
ATOM 10248 C CA . SER B 1 406 ? 5.863 -51.219 -0.593 1 85.06 406 SER B CA 1
ATOM 10249 C C . SER B 1 406 ? 7.262 -51.25 -1.202 1 85.06 406 SER B C 1
ATOM 10251 O O . SER B 1 406 ? 8.172 -50.562 -0.725 1 85.06 406 SER B O 1
ATOM 10253 N N . ASP B 1 407 ? 7.305 -52.031 -2.23 1 83.44 407 ASP B N 1
ATOM 10254 C CA . ASP B 1 407 ? 8.633 -52.219 -2.809 1 83.44 407 ASP B CA 1
ATOM 10255 C C . ASP B 1 407 ? 8.82 -51.375 -4.055 1 83.44 407 ASP B C 1
ATOM 10257 O O . ASP B 1 407 ? 9.781 -51.562 -4.805 1 83.44 407 ASP B O 1
ATOM 10261 N N . GLY B 1 408 ? 7.898 -50.562 -4.281 1 88.06 408 GLY B N 1
ATOM 10262 C CA . GLY B 1 408 ? 8.07 -49.625 -5.391 1 88.06 408 GLY B CA 1
ATOM 10263 C C . GLY B 1 408 ? 6.84 -49.5 -6.266 1 88.06 408 GLY B C 1
ATOM 10264 O O . GLY B 1 408 ? 5.766 -50 -5.902 1 88.06 408 GLY B O 1
ATOM 10265 N N . ILE B 1 409 ? 7.016 -48.844 -7.441 1 93.19 409 ILE B N 1
ATOM 10266 C CA . ILE B 1 409 ? 5.922 -48.625 -8.383 1 93.19 409 ILE B CA 1
ATOM 10267 C C . ILE B 1 409 ? 5.82 -49.812 -9.352 1 93.19 409 ILE B C 1
ATOM 10269 O O . ILE B 1 409 ? 6.828 -50.25 -9.914 1 93.19 409 ILE B O 1
ATOM 10273 N N . LYS B 1 410 ? 4.707 -50.375 -9.492 1 96.25 410 LYS B N 1
ATOM 10274 C CA . LYS B 1 410 ? 4.434 -51.438 -10.438 1 96.25 410 LYS B CA 1
ATOM 10275 C C . LYS B 1 410 ? 3.529 -50.969 -11.57 1 96.25 410 LYS B C 1
ATOM 10277 O O . LYS B 1 410 ? 2.811 -49.969 -11.414 1 96.25 410 LYS B O 1
ATOM 10282 N N . VAL B 1 411 ? 3.629 -51.562 -12.695 1 97.25 411 VAL B N 1
ATOM 10283 C CA . VAL B 1 411 ? 2.885 -51.188 -13.883 1 97.25 411 VAL B CA 1
ATOM 10284 C C . VAL B 1 411 ? 2.24 -52.406 -14.523 1 97.25 411 VAL B C 1
ATOM 10286 O O . VAL B 1 411 ? 2.77 -53.5 -14.43 1 97.25 411 VAL B O 1
ATOM 10289 N N . LEU B 1 412 ? 1.146 -52.219 -15.133 1 96.25 412 LEU B N 1
ATOM 10290 C CA . LEU B 1 412 ? 0.412 -53.312 -15.805 1 96.25 412 LEU B CA 1
ATOM 10291 C C . LEU B 1 412 ? 1.158 -53.781 -17.047 1 96.25 412 LEU B C 1
ATOM 10293 O O . LEU B 1 412 ? 1.59 -52.969 -17.859 1 96.25 412 LEU B O 1
ATOM 10297 N N . ASP B 1 413 ? 1.362 -55.062 -17.125 1 95.06 413 ASP B N 1
ATOM 10298 C CA . ASP B 1 413 ? 1.908 -55.656 -18.344 1 95.06 413 ASP B CA 1
ATOM 10299 C C . ASP B 1 413 ? 0.794 -56.062 -19.297 1 95.06 413 ASP B C 1
ATOM 10301 O O . ASP B 1 413 ? -0.071 -56.875 -18.953 1 95.06 413 ASP B O 1
ATOM 10305 N N . LEU B 1 414 ? 0.788 -55.562 -20.516 1 92.5 414 LEU B N 1
ATOM 10306 C CA . LEU B 1 414 ? -0.308 -55.75 -21.453 1 92.5 414 LEU B CA 1
ATOM 10307 C C . LEU B 1 414 ? -0.322 -57.188 -21.984 1 92.5 414 LEU B C 1
ATOM 10309 O O . LEU B 1 414 ? -1.362 -57.688 -22.422 1 92.5 414 LEU B O 1
ATOM 10313 N N . GLY B 1 415 ? 0.804 -57.906 -22.016 1 89.81 415 GLY B N 1
ATOM 10314 C CA . GLY B 1 415 ? 0.873 -59.281 -22.453 1 89.81 415 GLY B CA 1
ATOM 10315 C C . GLY B 1 415 ? 0.319 -60.25 -21.438 1 89.81 415 GLY B C 1
ATOM 10316 O O . GLY B 1 415 ? -0.475 -61.125 -21.797 1 89.81 415 GLY B O 1
ATOM 10317 N N . THR B 1 416 ? 0.641 -60.031 -20.156 1 91.44 416 THR B N 1
ATOM 10318 C CA . THR B 1 416 ? 0.277 -60.969 -19.109 1 91.44 416 THR B CA 1
ATOM 10319 C C . THR B 1 416 ? -0.924 -60.469 -18.312 1 91.44 416 THR B C 1
ATOM 10321 O O . THR B 1 416 ? -1.565 -61.25 -17.594 1 91.44 416 THR B O 1
ATOM 10324 N N . ASN B 1 417 ? -1.219 -59.219 -18.375 1 90.19 417 ASN B N 1
ATOM 10325 C CA . ASN B 1 417 ? -2.273 -58.594 -17.594 1 90.19 417 ASN B CA 1
ATOM 10326 C C . ASN B 1 417 ? -1.976 -58.625 -16.094 1 90.19 417 ASN B C 1
ATOM 10328 O O . ASN B 1 417 ? -2.893 -58.719 -15.281 1 90.19 417 ASN B O 1
ATOM 10332 N N . GLU B 1 418 ? -0.7 -58.719 -15.789 1 93.81 418 GLU B N 1
ATOM 10333 C CA . GLU B 1 418 ? -0.238 -58.688 -14.406 1 93.81 418 GLU B CA 1
ATOM 10334 C C . GLU B 1 418 ? 0.667 -57.5 -14.148 1 93.81 418 GLU B C 1
ATOM 10336 O O . GLU B 1 418 ? 1.259 -56.938 -15.078 1 93.81 418 GLU B O 1
ATOM 10341 N N . TYR B 1 419 ? 0.695 -57.094 -12.898 1 95.94 419 TYR B N 1
ATOM 10342 C CA . TYR B 1 419 ? 1.561 -56 -12.539 1 95.94 419 TYR B CA 1
ATOM 10343 C C . TYR B 1 419 ? 3.004 -56.438 -12.375 1 95.94 419 TYR B C 1
ATOM 10345 O O . TYR B 1 419 ? 3.262 -57.531 -11.859 1 95.94 419 TYR B O 1
ATOM 10353 N N . ARG B 1 420 ? 3.889 -55.812 -12.859 1 95.75 420 ARG B N 1
ATOM 10354 C CA . ARG B 1 420 ? 5.324 -56.031 -12.734 1 95.75 420 ARG B CA 1
ATOM 10355 C C . ARG B 1 420 ? 6.055 -54.75 -12.375 1 95.75 420 ARG B C 1
ATOM 10357 O O . ARG B 1 420 ? 5.496 -53.656 -12.492 1 95.75 420 ARG B O 1
ATOM 10364 N N . PRO B 1 421 ? 7.27 -54.875 -11.859 1 95.44 421 PRO B N 1
ATOM 10365 C CA . PRO B 1 421 ? 8.016 -53.625 -11.57 1 95.44 421 PRO B CA 1
ATOM 10366 C C . PRO B 1 421 ? 8.18 -52.75 -12.789 1 95.44 421 PRO B C 1
ATOM 10368 O O . PRO B 1 421 ? 8.406 -53.219 -13.898 1 95.44 421 PRO B O 1
ATOM 10371 N N . ALA B 1 422 ? 7.926 -51.469 -12.602 1 94.88 422 ALA B N 1
ATOM 10372 C CA . ALA B 1 422 ? 8.109 -50.5 -13.672 1 94.88 422 ALA B CA 1
ATOM 10373 C C . ALA B 1 422 ? 9.586 -50.156 -13.867 1 94.88 422 ALA B C 1
ATOM 10375 O O . ALA B 1 422 ? 10.07 -49.125 -13.398 1 94.88 422 ALA B O 1
ATOM 10376 N N . ASP B 1 423 ? 10.438 -50.938 -14.531 1 92.19 423 ASP B N 1
ATOM 10377 C CA . ASP B 1 423 ? 11.891 -50.781 -14.555 1 92.19 423 ASP B CA 1
ATOM 10378 C C . ASP B 1 423 ? 12.414 -50.719 -15.984 1 92.19 423 ASP B C 1
ATOM 10380 O O . ASP B 1 423 ? 13.625 -50.656 -16.203 1 92.19 423 ASP B O 1
ATOM 10384 N N . LYS B 1 424 ? 11.555 -50.781 -16.938 1 94.19 424 LYS B N 1
ATOM 10385 C CA . LYS B 1 424 ? 11.992 -50.656 -18.312 1 94.19 424 LYS B CA 1
ATOM 10386 C C . LYS B 1 424 ? 12.25 -49.219 -18.703 1 94.19 424 LYS B C 1
ATOM 10388 O O . LYS B 1 424 ? 11.578 -48.312 -18.203 1 94.19 424 LYS B O 1
ATOM 10393 N N . LYS B 1 425 ? 13.219 -49 -19.547 1 95.06 425 LYS B N 1
ATOM 10394 C CA . LYS B 1 425 ? 13.609 -47.656 -19.969 1 95.06 425 LYS B CA 1
ATOM 10395 C C . LYS B 1 425 ? 13.57 -47.5 -21.484 1 95.06 425 LYS B C 1
ATOM 10397 O O . LYS B 1 425 ? 13.695 -48.5 -22.203 1 95.06 425 LYS B O 1
ATOM 10402 N N . ALA B 1 426 ? 13.344 -46.312 -21.922 1 96.31 426 ALA B N 1
ATOM 10403 C CA . ALA B 1 426 ? 13.383 -46.031 -23.344 1 96.31 426 ALA B CA 1
ATOM 10404 C C . ALA B 1 426 ? 14.789 -46.219 -23.906 1 96.31 426 ALA B C 1
ATOM 10406 O O . ALA B 1 426 ? 15.773 -46.156 -23.172 1 96.31 426 ALA B O 1
ATOM 10407 N N . ASP B 1 427 ? 14.867 -46.438 -25.156 1 95.94 427 ASP B N 1
ATOM 10408 C CA . ASP B 1 427 ? 16.156 -46.656 -25.828 1 95.94 427 ASP B CA 1
ATOM 10409 C C . ASP B 1 427 ? 16.984 -45.375 -25.844 1 95.94 427 ASP B C 1
ATOM 10411 O O . ASP B 1 427 ? 16.438 -44.281 -26.078 1 95.94 427 ASP B O 1
ATOM 10415 N N . LYS B 1 428 ? 18.219 -45.531 -25.578 1 94.31 428 LYS B N 1
ATOM 10416 C CA . LYS B 1 428 ? 19.141 -44.406 -25.5 1 94.31 428 LYS B CA 1
ATOM 10417 C C . LYS B 1 428 ? 19.125 -43.594 -26.797 1 94.31 428 LYS B C 1
ATOM 10419 O O . LYS B 1 428 ? 19.188 -42.375 -26.766 1 94.31 428 LYS B O 1
ATOM 10424 N N . GLU B 1 429 ? 19.078 -44.281 -27.844 1 93.69 429 GLU B N 1
ATOM 10425 C CA . GLU B 1 429 ? 19.078 -43.625 -29.156 1 93.69 429 GLU B CA 1
ATOM 10426 C C . GLU B 1 429 ? 17.906 -42.656 -29.281 1 93.69 429 GLU B C 1
ATOM 10428 O O . GLU B 1 429 ? 18.047 -41.562 -29.828 1 93.69 429 GLU B O 1
ATOM 10433 N N . ILE B 1 430 ? 16.797 -43.062 -28.781 1 95.25 430 ILE B N 1
ATOM 10434 C CA . ILE B 1 430 ? 15.586 -42.219 -28.891 1 95.25 430 ILE B CA 1
ATOM 10435 C C . ILE B 1 430 ? 15.68 -41.062 -27.922 1 95.25 430 ILE B C 1
ATOM 10437 O O . ILE B 1 430 ? 15.266 -39.938 -28.25 1 95.25 430 ILE B O 1
ATOM 10441 N N . LEU B 1 431 ? 16.203 -41.281 -26.75 1 94.69 431 LEU B N 1
ATOM 10442 C CA . LEU B 1 431 ? 16.406 -40.188 -25.797 1 94.69 431 LEU B CA 1
ATOM 10443 C C . LEU B 1 431 ? 17.328 -39.125 -26.359 1 94.69 431 LEU B C 1
ATOM 10445 O O . LEU B 1 431 ? 17.141 -37.938 -26.094 1 94.69 431 LEU B O 1
ATOM 10449 N N . ASP B 1 432 ? 18.266 -39.5 -27.109 1 93.62 432 ASP B N 1
ATOM 10450 C CA . ASP B 1 432 ? 19.172 -38.562 -27.766 1 93.62 432 ASP B CA 1
ATOM 10451 C C . ASP B 1 432 ? 18.438 -37.719 -28.797 1 93.62 432 ASP B C 1
ATOM 10453 O O . ASP B 1 432 ? 18.703 -36.531 -28.922 1 93.62 432 ASP B O 1
ATOM 10457 N N . ILE B 1 433 ? 17.562 -38.344 -29.531 1 95.38 433 ILE B N 1
ATOM 10458 C CA . ILE B 1 433 ? 16.766 -37.594 -30.516 1 95.38 433 ILE B CA 1
ATOM 10459 C C . ILE B 1 433 ? 15.883 -36.594 -29.797 1 95.38 433 ILE B C 1
ATOM 10461 O O . ILE B 1 433 ? 15.766 -35.438 -30.234 1 95.38 433 ILE B O 1
ATOM 10465 N N . LEU B 1 434 ? 15.32 -37.031 -28.703 1 95.56 434 LEU B N 1
ATOM 10466 C CA . LEU B 1 434 ? 14.391 -36.188 -27.969 1 95.56 434 LEU B CA 1
ATOM 10467 C C . LEU B 1 434 ? 15.133 -35.031 -27.281 1 95.56 434 LEU B C 1
ATOM 10469 O O . LEU B 1 434 ? 14.531 -34 -26.969 1 95.56 434 LEU B O 1
ATOM 10473 N N . ALA B 1 435 ? 16.391 -35.156 -27.062 1 92.81 435 ALA B N 1
ATOM 10474 C CA . ALA B 1 435 ? 17.203 -34.125 -26.422 1 92.81 435 ALA B CA 1
ATOM 10475 C C . ALA B 1 435 ? 17.5 -32.969 -27.406 1 92.81 435 ALA B C 1
ATOM 10477 O O . ALA B 1 435 ? 17.891 -31.891 -27 1 92.81 435 ALA B O 1
ATOM 10478 N N . GLU B 1 436 ? 17.203 -33.25 -28.688 1 92.12 436 GLU B N 1
ATOM 10479 C CA . GLU B 1 436 ? 17.406 -32.25 -29.719 1 92.12 436 GLU B CA 1
ATOM 10480 C C . GLU B 1 436 ? 16.453 -31.062 -29.516 1 92.12 436 GLU B C 1
ATOM 10482 O O . GLU B 1 436 ? 15.25 -31.25 -29.406 1 92.12 436 GLU B O 1
ATOM 10487 N N . ARG B 1 437 ? 17.047 -29.781 -29.531 1 90.19 437 ARG B N 1
ATOM 10488 C CA . ARG B 1 437 ? 16.25 -28.578 -29.266 1 90.19 437 ARG B CA 1
ATOM 10489 C C . ARG B 1 437 ? 15.539 -28.109 -30.531 1 90.19 437 ARG B C 1
ATOM 10491 O O . ARG B 1 437 ? 14.484 -27.484 -30.469 1 90.19 437 ARG B O 1
ATOM 10498 N N . ASP B 1 438 ? 16.109 -28.391 -31.594 1 94.19 438 ASP B N 1
ATOM 10499 C CA . ASP B 1 438 ? 15.531 -28.016 -32.875 1 94.19 438 ASP B CA 1
ATOM 10500 C C . ASP B 1 438 ? 14.43 -29 -33.281 1 94.19 438 ASP B C 1
ATOM 10502 O O . ASP B 1 438 ? 14.711 -30.156 -33.625 1 94.19 438 ASP B O 1
ATOM 10506 N N . TRP B 1 439 ? 13.258 -28.531 -33.344 1 96.06 439 TRP B N 1
ATOM 10507 C CA . TRP B 1 439 ? 12.109 -29.391 -33.656 1 96.06 439 TRP B CA 1
ATOM 10508 C C . TRP B 1 439 ? 12.203 -29.969 -35.062 1 96.06 439 TRP B C 1
ATOM 10510 O O . TRP B 1 439 ? 11.734 -31.078 -35.281 1 96.06 439 TRP B O 1
ATOM 10520 N N . SER B 1 440 ? 12.758 -29.219 -36 1 96.56 440 SER B N 1
ATOM 10521 C CA . SER B 1 440 ? 12.914 -29.734 -37.344 1 96.56 440 SER B CA 1
ATOM 10522 C C . SER B 1 440 ? 13.781 -30.984 -37.375 1 96.56 440 SER B C 1
ATOM 10524 O O . SER B 1 440 ? 13.398 -32 -37.938 1 96.56 440 SER B O 1
ATOM 10526 N N . LYS B 1 441 ? 14.914 -30.891 -36.719 1 97 441 LYS B N 1
ATOM 10527 C CA . LYS B 1 441 ? 15.836 -32.031 -36.625 1 97 441 LYS B CA 1
ATOM 10528 C C . LYS B 1 441 ? 15.25 -33.156 -35.781 1 97 441 LYS B C 1
ATOM 10530 O O . LYS B 1 441 ? 15.453 -34.312 -36.094 1 97 441 LYS B O 1
ATOM 10535 N N . LYS B 1 442 ? 14.578 -32.812 -34.781 1 97.44 442 LYS B N 1
ATOM 10536 C CA . LYS B 1 442 ? 13.977 -33.781 -33.875 1 97.44 442 LYS B CA 1
ATOM 10537 C C . LYS B 1 442 ? 12.945 -34.656 -34.594 1 97.44 442 LYS B C 1
ATOM 10539 O O . LYS B 1 442 ? 13.031 -35.875 -34.562 1 97.44 442 LYS B O 1
ATOM 10544 N N . LEU B 1 443 ? 12 -34.031 -35.312 1 97.75 443 LEU B N 1
ATOM 10545 C CA . LEU B 1 443 ? 10.945 -34.781 -36.031 1 97.75 443 LEU B CA 1
ATOM 10546 C C . LEU B 1 443 ? 11.523 -35.562 -37.188 1 97.75 443 LEU B C 1
ATOM 10548 O O . LEU B 1 443 ? 11.055 -36.656 -37.5 1 97.75 443 LEU B O 1
ATOM 10552 N N . GLU B 1 444 ? 12.508 -34.969 -37.844 1 97 444 GLU B N 1
ATOM 10553 C CA . GLU B 1 444 ? 13.172 -35.688 -38.906 1 97 444 GLU B CA 1
ATOM 10554 C C . GLU B 1 444 ? 13.859 -36.938 -38.406 1 97 444 GLU B C 1
ATOM 10556 O O . GLU B 1 444 ? 13.789 -38 -39.031 1 97 444 GLU B O 1
ATOM 10561 N N . GLY B 1 445 ? 14.523 -36.781 -37.281 1 96.88 445 GLY B N 1
ATOM 10562 C CA . GLY B 1 445 ? 15.156 -37.938 -36.656 1 96.88 445 GLY B CA 1
ATOM 10563 C C . GLY B 1 445 ? 14.172 -39.031 -36.281 1 96.88 445 GLY B C 1
ATOM 10564 O O . GLY B 1 445 ? 14.469 -40.219 -36.469 1 96.88 445 GLY B O 1
ATOM 10565 N N . LEU B 1 446 ? 13.039 -38.688 -35.812 1 97.69 446 LEU B N 1
ATOM 10566 C CA . LEU B 1 446 ? 12.016 -39.656 -35.469 1 97.69 446 LEU B CA 1
ATOM 10567 C C . LEU B 1 446 ? 11.445 -40.344 -36.719 1 97.69 446 LEU B C 1
ATOM 10569 O O . LEU B 1 446 ? 11.312 -41.562 -36.75 1 97.69 446 LEU B O 1
ATOM 10573 N N . ARG B 1 447 ? 11.141 -39.594 -37.719 1 96.75 447 ARG B N 1
ATOM 10574 C CA . ARG B 1 447 ? 10.5 -40.094 -38.938 1 96.75 447 ARG B CA 1
ATOM 10575 C C . ARG B 1 447 ? 11.43 -41.031 -39.688 1 96.75 447 ARG B C 1
ATOM 10577 O O . ARG B 1 447 ? 10.977 -42.031 -40.25 1 96.75 447 ARG B O 1
ATOM 10584 N N . ASN B 1 448 ? 12.703 -40.812 -39.688 1 95.31 448 ASN B N 1
ATOM 10585 C CA . ASN B 1 448 ? 13.648 -41.562 -40.5 1 95.31 448 ASN B CA 1
ATOM 10586 C C . ASN B 1 448 ? 14.227 -42.75 -39.781 1 95.31 448 ASN B C 1
ATOM 10588 O O . ASN B 1 448 ? 14.836 -43.625 -40.406 1 95.31 448 ASN B O 1
ATOM 10592 N N . SER B 1 449 ? 14.031 -42.781 -38.531 1 96.56 449 SER B N 1
ATOM 10593 C CA . SER B 1 449 ? 14.562 -43.906 -37.781 1 96.56 449 SER B CA 1
ATOM 10594 C C . SER B 1 449 ? 13.734 -45.156 -38 1 96.56 449 SER B C 1
ATOM 10596 O O . SER B 1 449 ? 12.508 -45.094 -38.062 1 96.56 449 SER B O 1
ATOM 10598 N N . ASP B 1 450 ? 14.422 -46.375 -37.969 1 94.06 450 ASP B N 1
ATOM 10599 C CA . ASP B 1 450 ? 13.719 -47.625 -38.062 1 94.06 450 ASP B CA 1
ATOM 10600 C C . ASP B 1 450 ? 13.398 -48.219 -36.688 1 94.06 450 ASP B C 1
ATOM 10602 O O . ASP B 1 450 ? 12.734 -49.25 -36.594 1 94.06 450 ASP B O 1
ATOM 10606 N N . ASN B 1 451 ? 13.844 -47.469 -35.719 1 96.31 451 ASN B N 1
ATOM 10607 C CA . ASN B 1 451 ? 13.547 -47.906 -34.344 1 96.31 451 ASN B CA 1
ATOM 10608 C C . ASN B 1 451 ? 12.055 -47.812 -34.062 1 96.31 451 ASN B C 1
ATOM 10610 O O . ASN B 1 451 ? 11.406 -46.812 -34.375 1 96.31 451 ASN B O 1
ATOM 10614 N N . HIS B 1 452 ? 11.492 -48.844 -33.469 1 95.88 452 HIS B N 1
ATOM 10615 C CA . HIS B 1 452 ? 10.055 -48.938 -33.25 1 95.88 452 HIS B CA 1
ATOM 10616 C C . HIS B 1 452 ? 9.562 -47.812 -32.344 1 95.88 452 HIS B C 1
ATOM 10618 O O . HIS B 1 452 ? 8.453 -47.312 -32.5 1 95.88 452 HIS B O 1
ATOM 10624 N N . GLN B 1 453 ? 10.375 -47.406 -31.359 1 97.56 453 GLN B N 1
ATOM 10625 C CA . GLN B 1 453 ? 9.977 -46.344 -30.453 1 97.56 453 GLN B CA 1
ATOM 10626 C C . GLN B 1 453 ? 9.938 -45 -31.172 1 97.56 453 GLN B C 1
ATOM 10628 O O . GLN B 1 453 ? 9.078 -44.156 -30.891 1 97.56 453 GLN B O 1
ATOM 10633 N N . ALA B 1 454 ? 10.875 -44.719 -32.094 1 97.75 454 ALA B N 1
ATOM 10634 C CA . ALA B 1 454 ? 10.867 -43.531 -32.906 1 97.75 454 ALA B CA 1
ATOM 10635 C C . ALA B 1 454 ? 9.641 -43.5 -33.812 1 97.75 454 ALA B C 1
ATOM 10637 O O . ALA B 1 454 ? 8.992 -42.438 -33.938 1 97.75 454 ALA B O 1
ATOM 10638 N N . GLN B 1 455 ? 9.391 -44.625 -34.375 1 96.94 455 GLN B N 1
ATOM 10639 C CA . GLN B 1 455 ? 8.219 -44.719 -35.25 1 96.94 455 GLN B CA 1
ATOM 10640 C C . GLN B 1 455 ? 6.93 -44.5 -34.469 1 96.94 455 GLN B C 1
ATOM 10642 O O . GLN B 1 455 ? 5.973 -43.938 -34.969 1 96.94 455 GLN B O 1
ATOM 10647 N N . PHE B 1 456 ? 6.91 -45.062 -33.312 1 97.31 456 PHE B N 1
ATOM 10648 C CA . PHE B 1 456 ? 5.789 -44.812 -32.406 1 97.31 456 PHE B CA 1
ATOM 10649 C C . PHE B 1 456 ? 5.562 -43.344 -32.188 1 97.31 456 PHE B C 1
ATOM 10651 O O . PHE B 1 456 ? 4.441 -42.844 -32.344 1 97.31 456 PHE B O 1
ATOM 10658 N N . LEU B 1 457 ? 6.59 -42.594 -31.828 1 98.19 457 LEU B N 1
ATOM 10659 C CA . LEU B 1 457 ? 6.484 -41.156 -31.562 1 98.19 457 LEU B CA 1
ATOM 10660 C C . LEU B 1 457 ? 6.055 -40.406 -32.812 1 98.19 457 LEU B C 1
ATOM 10662 O O . LEU B 1 457 ? 5.172 -39.531 -32.75 1 98.19 457 LEU B O 1
ATOM 10666 N N . TRP B 1 458 ? 6.684 -40.688 -33.938 1 97.94 458 TRP B N 1
ATOM 10667 C CA . TRP B 1 458 ? 6.309 -40.031 -35.156 1 97.94 458 TRP B CA 1
ATOM 10668 C C . TRP B 1 458 ? 4.84 -40.281 -35.5 1 97.94 458 TRP B C 1
ATOM 10670 O O . TRP B 1 458 ? 4.133 -39.344 -35.938 1 97.94 458 TRP B O 1
ATOM 10680 N N . ALA B 1 459 ? 4.441 -41.5 -35.312 1 97.5 459 ALA B N 1
ATOM 10681 C CA . ALA B 1 459 ? 3.051 -41.844 -35.594 1 97.5 459 ALA B CA 1
ATOM 10682 C C . ALA B 1 459 ? 2.096 -41 -34.75 1 97.5 459 ALA B C 1
ATOM 10684 O O . ALA B 1 459 ? 1.057 -40.562 -35.25 1 97.5 459 ALA B O 1
ATOM 10685 N N . THR B 1 460 ? 2.389 -40.875 -33.5 1 97.38 460 THR B N 1
ATOM 10686 C CA . THR B 1 460 ? 1.536 -40.094 -32.625 1 97.38 460 THR B CA 1
ATOM 10687 C C . THR B 1 460 ? 1.512 -38.625 -33.031 1 97.38 460 THR B C 1
ATOM 10689 O O . THR B 1 460 ? 0.457 -38 -33.031 1 97.38 460 THR B O 1
ATOM 10692 N N . PHE B 1 461 ? 2.678 -38.062 -33.438 1 97.94 461 PHE B N 1
ATOM 10693 C CA . PHE B 1 461 ? 2.736 -36.688 -33.906 1 97.94 461 PHE B CA 1
ATOM 10694 C C . PHE B 1 461 ? 1.928 -36.531 -35.219 1 97.94 461 PHE B C 1
ATOM 10696 O O . PHE B 1 461 ? 1.163 -35.594 -35.344 1 97.94 461 PHE B O 1
ATOM 10703 N N . ARG B 1 462 ? 2.17 -37.469 -36.094 1 97.31 462 ARG B N 1
ATOM 10704 C CA . ARG B 1 462 ? 1.484 -37.438 -37.375 1 97.31 462 ARG B CA 1
ATOM 10705 C C . ARG B 1 462 ? -0.026 -37.344 -37.188 1 97.31 462 ARG B C 1
ATOM 10707 O O . ARG B 1 462 ? -0.674 -36.469 -37.781 1 97.31 462 ARG B O 1
ATOM 10714 N N . GLU B 1 463 ? -0.54 -38.25 -36.375 1 97.25 463 GLU B N 1
ATOM 10715 C CA . GLU B 1 463 ? -1.987 -38.281 -36.188 1 97.25 463 GLU B CA 1
ATOM 10716 C C . GLU B 1 463 ? -2.482 -36.969 -35.531 1 97.25 463 GLU B C 1
ATOM 10718 O O . GLU B 1 463 ? -3.566 -36.5 -35.844 1 97.25 463 GLU B O 1
ATOM 10723 N N . MET B 1 464 ? -1.75 -36.469 -34.594 1 96.94 464 MET B N 1
ATOM 10724 C CA . MET B 1 464 ? -2.129 -35.25 -33.906 1 96.94 464 MET B CA 1
ATOM 10725 C C . MET B 1 464 ? -2.148 -34.062 -34.906 1 96.94 464 MET B C 1
ATOM 10727 O O . MET B 1 464 ? -3.055 -33.25 -34.844 1 96.94 464 MET B O 1
ATOM 10731 N N . PHE B 1 465 ? -1.115 -33.938 -35.719 1 97.75 465 PHE B N 1
ATOM 10732 C CA . PHE B 1 465 ? -1.049 -32.875 -36.719 1 97.75 465 PHE B CA 1
ATOM 10733 C C . PHE B 1 465 ? -2.238 -32.969 -37.688 1 97.75 465 PHE B C 1
ATOM 10735 O O . PHE B 1 465 ? -2.893 -31.953 -37.938 1 97.75 465 PHE B O 1
ATOM 10742 N N . LEU B 1 466 ? -2.496 -34.156 -38.125 1 97.06 466 LEU B N 1
ATOM 10743 C CA . LEU B 1 466 ? -3.588 -34.344 -39.062 1 97.06 466 LEU B CA 1
ATOM 10744 C C . LEU B 1 466 ? -4.93 -34 -38.406 1 97.06 466 LEU B C 1
ATOM 10746 O O . LEU B 1 466 ? -5.734 -33.281 -39 1 97.06 466 LEU B O 1
ATOM 10750 N N . TYR B 1 467 ? -5.129 -34.5 -37.281 1 97.5 467 TYR B N 1
ATOM 10751 C CA . TYR B 1 467 ? -6.383 -34.281 -36.562 1 97.5 467 TYR B CA 1
ATOM 10752 C C . TYR B 1 467 ? -6.598 -32.781 -36.281 1 97.5 467 TYR B C 1
ATOM 10754 O O . TYR B 1 467 ? -7.664 -32.25 -36.594 1 97.5 467 TYR B O 1
ATOM 10762 N N . ALA B 1 468 ? -5.602 -32.125 -35.719 1 97.5 468 ALA B N 1
ATOM 10763 C CA . ALA B 1 468 ? -5.688 -30.703 -35.375 1 97.5 468 ALA B CA 1
ATOM 10764 C C . ALA B 1 468 ? -5.953 -29.875 -36.625 1 97.5 468 ALA B C 1
ATOM 10766 O O . ALA B 1 468 ? -6.766 -28.953 -36.625 1 97.5 468 ALA B O 1
ATOM 10767 N N . ALA B 1 469 ? -5.273 -30.188 -37.688 1 96.31 469 ALA B N 1
ATOM 10768 C CA . ALA B 1 469 ? -5.445 -29.453 -38.938 1 96.31 469 ALA B CA 1
ATOM 10769 C C . ALA B 1 469 ? -6.891 -29.531 -39.438 1 96.31 469 ALA B C 1
ATOM 10771 O O . ALA B 1 469 ? -7.422 -28.547 -39.969 1 96.31 469 ALA B O 1
ATOM 10772 N N . HIS B 1 470 ? -7.441 -30.641 -39.25 1 96.12 470 HIS B N 1
ATOM 10773 C CA . HIS B 1 470 ? -8.805 -30.844 -39.719 1 96.12 470 HIS B CA 1
ATOM 10774 C C . HIS B 1 470 ? -9.812 -30.141 -38.812 1 96.12 470 HIS B C 1
ATOM 10776 O O . HIS B 1 470 ? -10.93 -29.844 -39.25 1 96.12 470 HIS B O 1
ATOM 10782 N N . LEU B 1 471 ? -9.422 -29.891 -37.625 1 96.38 471 LEU B N 1
ATOM 10783 C CA . LEU B 1 471 ? -10.375 -29.375 -36.656 1 96.38 471 LEU B CA 1
ATOM 10784 C C . LEU B 1 471 ? -10.406 -27.859 -36.688 1 96.38 471 LEU B C 1
ATOM 10786 O O . LEU B 1 471 ? -11.328 -27.234 -36.125 1 96.38 471 LEU B O 1
ATOM 10790 N N . VAL B 1 472 ? -9.383 -27.188 -37.281 1 96 472 VAL B N 1
ATOM 10791 C CA . VAL B 1 472 ? -9.391 -25.734 -37.375 1 96 472 VAL B CA 1
ATOM 10792 C C . VAL B 1 472 ? -10.641 -25.266 -38.094 1 96 472 VAL B C 1
ATOM 10794 O O . VAL B 1 472 ? -10.969 -25.812 -39.156 1 96 472 VAL B O 1
ATOM 10797 N N . GLY B 1 473 ? -11.344 -24.219 -37.594 1 94.75 473 GLY B N 1
ATOM 10798 C CA . GLY B 1 473 ? -12.617 -23.781 -38.156 1 94.75 473 GLY B CA 1
ATOM 10799 C C . GLY B 1 473 ? -13.812 -24.391 -37.438 1 94.75 473 GLY B C 1
ATOM 10800 O O . GLY B 1 473 ? -14.805 -23.703 -37.188 1 94.75 473 GLY B O 1
ATOM 10801 N N . ASP B 1 474 ? -13.656 -25.672 -37.094 1 94.56 474 ASP B N 1
ATOM 10802 C CA . ASP B 1 474 ? -14.758 -26.406 -36.469 1 94.56 474 ASP B CA 1
ATOM 10803 C C . ASP B 1 474 ? -14.805 -26.141 -34.969 1 94.56 474 ASP B C 1
ATOM 10805 O O . ASP B 1 474 ? -15.859 -25.844 -34.406 1 94.56 474 ASP B O 1
ATOM 10809 N N . ILE B 1 475 ? -13.664 -26.297 -34.312 1 95.5 475 ILE B N 1
ATOM 10810 C CA . ILE B 1 475 ? -13.68 -26.156 -32.875 1 95.5 475 ILE B CA 1
ATOM 10811 C C . ILE B 1 475 ? -13.18 -24.766 -32.469 1 95.5 475 ILE B C 1
ATOM 10813 O O . ILE B 1 475 ? -13.461 -24.281 -31.375 1 95.5 475 ILE B O 1
ATOM 10817 N N . SER B 1 476 ? -12.375 -24.188 -33.344 1 96.06 476 SER B N 1
ATOM 10818 C CA . SER B 1 476 ? -11.914 -22.812 -33.188 1 96.06 476 SER B CA 1
ATOM 10819 C C . SER B 1 476 ? -11.477 -22.234 -34.531 1 96.06 476 SER B C 1
ATOM 10821 O O . SER B 1 476 ? -10.992 -22.969 -35.406 1 96.06 476 SER B O 1
ATOM 10823 N N . ASN B 1 477 ? -11.656 -20.938 -34.625 1 95.12 477 ASN B N 1
ATOM 10824 C CA . ASN B 1 477 ? -11.172 -20.281 -35.844 1 95.12 477 ASN B CA 1
ATOM 10825 C C . ASN B 1 477 ? -9.688 -19.953 -35.75 1 95.12 477 ASN B C 1
ATOM 10827 O O . ASN B 1 477 ? -9.078 -19.531 -36.719 1 95.12 477 ASN B O 1
ATOM 10831 N N . PHE B 1 478 ? -9.102 -20.234 -34.562 1 95.38 478 PHE B N 1
ATOM 10832 C CA . PHE B 1 478 ? -7.73 -19.797 -34.344 1 95.38 478 PHE B CA 1
ATOM 10833 C C . PHE B 1 478 ? -6.875 -20.953 -33.844 1 95.38 478 PHE B C 1
ATOM 10835 O O . PHE B 1 478 ? -7.051 -21.422 -32.719 1 95.38 478 PHE B O 1
ATOM 10842 N N . PRO B 1 479 ? -5.852 -21.344 -34.594 1 96.38 479 PRO B N 1
ATOM 10843 C CA . PRO B 1 479 ? -4.902 -22.344 -34.125 1 96.38 479 PRO B CA 1
ATOM 10844 C C . PRO B 1 479 ? -4.289 -21.984 -32.781 1 96.38 479 PRO B C 1
ATOM 10846 O O . PRO B 1 479 ? -3.982 -22.875 -31.969 1 96.38 479 PRO B O 1
ATOM 10849 N N . LYS B 1 480 ? -4.172 -20.75 -32.5 1 95.44 480 LYS B N 1
ATOM 10850 C CA . LYS B 1 480 ? -3.607 -20.281 -31.234 1 95.44 480 LYS B CA 1
ATOM 10851 C C . LYS B 1 480 ? -4.426 -20.781 -30.047 1 95.44 480 LYS B C 1
ATOM 10853 O O . LYS B 1 480 ? -3.865 -21.172 -29.016 1 95.44 480 LYS B O 1
ATOM 10858 N N . ASP B 1 481 ? -5.715 -20.766 -30.172 1 97 481 ASP B N 1
ATOM 10859 C CA . ASP B 1 481 ? -6.582 -21.25 -29.109 1 97 481 ASP B CA 1
ATOM 10860 C C . ASP B 1 481 ? -6.32 -22.734 -28.812 1 97 481 ASP B C 1
ATOM 10862 O O . ASP B 1 481 ? -6.336 -23.156 -27.656 1 97 481 ASP B O 1
ATOM 10866 N N . MET B 1 482 ? -6.098 -23.453 -29.828 1 97.56 482 MET B N 1
ATOM 10867 C CA . MET B 1 482 ? -5.844 -24.875 -29.719 1 97.56 482 MET B CA 1
ATOM 10868 C C . MET B 1 482 ? -4.496 -25.141 -29.047 1 97.56 482 MET B C 1
ATOM 10870 O O . MET B 1 482 ? -4.391 -26 -28.156 1 97.56 482 MET B O 1
ATOM 10874 N N . ASP B 1 483 ? -3.523 -24.391 -29.5 1 96.94 483 ASP B N 1
ATOM 10875 C CA . ASP B 1 483 ? -2.201 -24.516 -28.891 1 96.94 483 ASP B CA 1
ATOM 10876 C C . ASP B 1 483 ? -2.248 -24.188 -27.406 1 96.94 483 ASP B C 1
ATOM 10878 O O . ASP B 1 483 ? -1.748 -24.938 -26.578 1 96.94 483 ASP B O 1
ATOM 10882 N N . LEU B 1 484 ? -2.877 -23.094 -27.047 1 96.25 484 LEU B N 1
ATOM 10883 C CA . LEU B 1 484 ? -2.926 -22.656 -25.656 1 96.25 484 LEU B CA 1
ATOM 10884 C C . LEU B 1 484 ? -3.775 -23.594 -24.812 1 96.25 484 LEU B C 1
ATOM 10886 O O . LEU B 1 484 ? -3.488 -23.812 -23.641 1 96.25 484 LEU B O 1
ATOM 10890 N N . ALA B 1 485 ? -4.797 -24.172 -25.406 1 97.19 485 ALA B N 1
ATOM 10891 C CA . ALA B 1 485 ? -5.641 -25.125 -24.688 1 97.19 485 ALA B CA 1
ATOM 10892 C C . ALA B 1 485 ? -4.832 -26.328 -24.234 1 97.19 485 ALA B C 1
ATOM 10894 O O . ALA B 1 485 ? -4.969 -26.781 -23.094 1 97.19 485 ALA B O 1
ATOM 10895 N N . ILE B 1 486 ? -4.027 -26.797 -25.094 1 96.12 486 ILE B N 1
ATOM 10896 C CA . ILE B 1 486 ? -3.25 -27.984 -24.766 1 96.12 486 ILE B CA 1
ATOM 10897 C C . ILE B 1 486 ? -2.145 -27.625 -23.766 1 96.12 486 ILE B C 1
ATOM 10899 O O . ILE B 1 486 ? -1.803 -28.406 -22.891 1 96.12 486 ILE B O 1
ATOM 10903 N N . ARG B 1 487 ? -1.574 -26.484 -23.938 1 95.94 487 ARG B N 1
ATOM 10904 C CA . ARG B 1 487 ? -0.536 -26.031 -23.016 1 95.94 487 ARG B CA 1
ATOM 10905 C C . ARG B 1 487 ? -1.096 -25.828 -21.609 1 95.94 487 ARG B C 1
ATOM 10907 O O . ARG B 1 487 ? -0.543 -26.344 -20.641 1 95.94 487 ARG B O 1
ATOM 10914 N N . TRP B 1 488 ? -2.201 -25.141 -21.516 1 96 488 TRP B N 1
ATOM 10915 C CA . TRP B 1 488 ? -2.756 -24.766 -20.234 1 96 488 TRP B CA 1
ATOM 10916 C C . TRP B 1 488 ? -3.547 -25.906 -19.609 1 96 488 TRP B C 1
ATOM 10918 O O . TRP B 1 488 ? -3.617 -26.031 -18.391 1 96 488 TRP B O 1
ATOM 10928 N N . GLY B 1 489 ? -4.105 -26.734 -20.422 1 95.75 489 GLY B N 1
ATOM 10929 C CA . GLY B 1 489 ? -4.984 -27.781 -19.938 1 95.75 489 GLY B CA 1
ATOM 10930 C C . GLY B 1 489 ? -4.273 -29.094 -19.688 1 95.75 489 GLY B C 1
ATOM 10931 O O . GLY B 1 489 ? -4.672 -29.875 -18.828 1 95.75 489 GLY B O 1
ATOM 10932 N N . PHE B 1 490 ? -3.221 -29.312 -20.453 1 95.06 490 PHE B N 1
ATOM 10933 C CA . PHE B 1 490 ? -2.576 -30.625 -20.375 1 95.06 490 PHE B CA 1
ATOM 10934 C C . PHE B 1 490 ? -1.097 -30.469 -20.031 1 95.06 490 PHE B C 1
ATOM 10936 O O . PHE B 1 490 ? -0.359 -31.453 -20 1 95.06 490 PHE B O 1
ATOM 10943 N N . GLY B 1 491 ? -0.644 -29.25 -19.875 1 93.81 491 GLY B N 1
ATOM 10944 C CA . GLY B 1 491 ? 0.693 -29 -19.359 1 93.81 491 GLY B CA 1
ATOM 10945 C C . GLY B 1 491 ? 1.775 -29.156 -20.422 1 93.81 491 GLY B C 1
ATOM 10946 O O . GLY B 1 491 ? 2.896 -29.562 -20.109 1 93.81 491 GLY B O 1
ATOM 10947 N N . TRP B 1 492 ? 1.43 -28.938 -21.719 1 94.75 492 TRP B N 1
ATOM 10948 C CA . TRP B 1 492 ? 2.443 -29 -22.766 1 94.75 492 TRP B CA 1
ATOM 10949 C C . TRP B 1 492 ? 3.242 -27.703 -22.828 1 94.75 492 TRP B C 1
ATOM 10951 O O . TRP B 1 492 ? 2.684 -26.625 -22.672 1 94.75 492 TRP B O 1
ATOM 10961 N N . LYS B 1 493 ? 4.496 -27.828 -23.047 1 92.88 493 LYS B N 1
ATOM 10962 C CA . LYS B 1 493 ? 5.336 -26.641 -23.188 1 92.88 493 LYS B CA 1
ATOM 10963 C C . LYS B 1 493 ? 5.035 -25.906 -24.5 1 92.88 493 LYS B C 1
ATOM 10965 O O . LYS B 1 493 ? 5.023 -24.688 -24.531 1 92.88 493 LYS B O 1
ATOM 10970 N N . GLN B 1 494 ? 4.875 -26.703 -25.578 1 94.19 494 GLN B N 1
ATOM 10971 C CA . GLN B 1 494 ? 4.52 -26.172 -26.891 1 94.19 494 GLN B CA 1
ATOM 10972 C C . GLN B 1 494 ? 3.234 -26.812 -27.406 1 94.19 494 GLN B C 1
ATOM 10974 O O . GLN B 1 494 ? 3.002 -28 -27.219 1 94.19 494 GLN B O 1
ATOM 10979 N N . GLY B 1 495 ? 2.502 -26 -28.109 1 95.94 495 GLY B N 1
ATOM 10980 C CA . GLY B 1 495 ? 1.277 -26.5 -28.719 1 95.94 495 GLY B CA 1
ATOM 10981 C C . GLY B 1 495 ? 1.519 -27.281 -30 1 95.94 495 GLY B C 1
ATOM 10982 O O . GLY B 1 495 ? 2.66 -27.422 -30.438 1 95.94 495 GLY B O 1
ATOM 10983 N N . ILE B 1 496 ? 0.503 -27.734 -30.594 1 97.25 496 ILE B N 1
ATOM 10984 C CA . ILE B 1 496 ? 0.54 -28.609 -31.766 1 97.25 496 ILE B CA 1
ATOM 10985 C C . ILE B 1 496 ? 1.045 -27.812 -32.969 1 97.25 496 ILE B C 1
ATOM 10987 O O . ILE B 1 496 ? 1.985 -28.25 -33.656 1 97.25 496 ILE B O 1
ATOM 10991 N N . PHE B 1 497 ? 0.454 -26.719 -33.188 1 96.81 497 PHE B N 1
ATOM 10992 C CA . PHE B 1 497 ? 0.813 -25.922 -34.375 1 96.81 497 PHE B CA 1
ATOM 10993 C C . PHE B 1 497 ? 2.143 -25.203 -34.156 1 96.81 497 PHE B C 1
ATOM 10995 O O . PHE B 1 497 ? 2.863 -24.922 -35.125 1 96.81 497 PHE B O 1
ATOM 11002 N N . GLU B 1 498 ? 2.414 -24.875 -32.906 1 95.44 498 GLU B N 1
ATOM 11003 C CA . GLU B 1 498 ? 3.742 -24.344 -32.594 1 95.44 498 GLU B CA 1
ATOM 11004 C C . GLU B 1 498 ? 4.832 -25.328 -33 1 95.44 498 GLU B C 1
ATOM 11006 O O . GLU B 1 498 ? 5.793 -24.953 -33.688 1 95.44 498 GLU B O 1
ATOM 11011 N N . ILE B 1 499 ? 4.68 -26.578 -32.625 1 96.25 499 ILE B N 1
ATOM 11012 C CA . ILE B 1 499 ? 5.648 -27.625 -32.938 1 96.25 499 ILE B CA 1
ATOM 11013 C C . ILE B 1 499 ? 5.738 -27.797 -34.469 1 96.25 499 ILE B C 1
ATOM 11015 O O . ILE B 1 499 ? 6.832 -27.875 -35.031 1 96.25 499 ILE B O 1
ATOM 11019 N N . TRP B 1 500 ? 4.59 -27.828 -35.094 1 96.81 500 TRP B N 1
ATOM 11020 C CA . TRP B 1 500 ? 4.535 -27.953 -36.531 1 96.81 500 TRP B CA 1
ATOM 11021 C C . TRP B 1 500 ? 5.32 -26.844 -37.219 1 96.81 500 TRP B C 1
ATOM 11023 O O . TRP B 1 500 ? 6.16 -27.094 -38.062 1 96.81 500 TRP B O 1
ATOM 11033 N N . GLN B 1 501 ? 5.031 -25.656 -36.812 1 95.12 501 GLN B N 1
ATOM 11034 C CA . GLN B 1 501 ? 5.699 -24.5 -37.375 1 95.12 501 GLN B CA 1
ATOM 11035 C C . GLN B 1 501 ? 7.199 -24.531 -37.094 1 95.12 501 GLN B C 1
ATOM 11037 O O . GLN B 1 501 ? 8.008 -24.25 -38 1 95.12 501 GLN B O 1
ATOM 11042 N N . LEU B 1 502 ? 7.594 -24.828 -35.938 1 94.62 502 LEU B N 1
ATOM 11043 C CA . LEU B 1 502 ? 9 -24.859 -35.562 1 94.62 502 LEU B CA 1
ATOM 11044 C C . LEU B 1 502 ? 9.742 -25.938 -36.344 1 94.62 502 LEU B C 1
ATOM 11046 O O . LEU B 1 502 ? 10.938 -25.797 -36.625 1 94.62 502 LEU B O 1
ATOM 11050 N N . ALA B 1 503 ? 9.023 -27 -36.656 1 96.06 503 ALA B N 1
ATOM 11051 C CA . ALA B 1 503 ? 9.633 -28.125 -37.375 1 96.06 503 ALA B CA 1
ATOM 11052 C C . ALA B 1 503 ? 9.695 -27.844 -38.875 1 96.06 503 ALA B C 1
ATOM 11054 O O . ALA B 1 503 ? 10.359 -28.578 -39.625 1 96.06 503 ALA B O 1
ATOM 11055 N N . GLY B 1 504 ? 9.094 -26.828 -39.312 1 95.06 504 GLY B N 1
ATOM 11056 C CA . GLY B 1 504 ? 9 -26.484 -40.75 1 95.06 504 GLY B CA 1
ATOM 11057 C C . GLY B 1 504 ? 7.633 -26.766 -41.312 1 95.06 504 GLY B C 1
ATOM 11058 O O . GLY B 1 504 ? 7.316 -27.922 -41.656 1 95.06 504 GLY B O 1
ATOM 11059 N N . TRP B 1 505 ? 6.918 -25.766 -41.625 1 95.31 505 TRP B N 1
ATOM 11060 C CA . TRP B 1 505 ? 5.504 -25.859 -42 1 95.31 505 TRP B CA 1
ATOM 11061 C C . TRP B 1 505 ? 5.316 -26.719 -43.219 1 95.31 505 TRP B C 1
ATOM 11063 O O . TRP B 1 505 ? 4.605 -27.734 -43.188 1 95.31 505 TRP B O 1
ATOM 11073 N N . HIS B 1 506 ? 5.996 -26.438 -44.281 1 94.75 506 HIS B N 1
ATOM 11074 C CA . HIS B 1 506 ? 5.82 -27.141 -45.562 1 94.75 506 HIS B CA 1
ATOM 11075 C C . HIS B 1 506 ? 6.512 -28.5 -45.531 1 94.75 506 HIS B C 1
ATOM 11077 O O . HIS B 1 506 ? 6.035 -29.453 -46.156 1 94.75 506 HIS B O 1
ATOM 11083 N N . LYS B 1 507 ? 7.59 -28.516 -44.812 1 95.44 507 LYS B N 1
ATOM 11084 C CA . LYS B 1 507 ? 8.297 -29.781 -44.656 1 95.44 507 LYS B CA 1
ATOM 11085 C C . LYS B 1 507 ? 7.41 -30.828 -44 1 95.44 507 LYS B C 1
ATOM 11087 O O . LYS B 1 507 ? 7.238 -31.938 -44.5 1 95.44 507 LYS B O 1
ATOM 11092 N N . VAL B 1 508 ? 6.812 -30.484 -42.906 1 96.88 508 VAL B N 1
ATOM 11093 C CA . VAL B 1 508 ? 5.961 -31.391 -42.156 1 96.88 508 VAL B CA 1
ATOM 11094 C C . VAL B 1 508 ? 4.711 -31.719 -42.969 1 96.88 508 VAL B C 1
ATOM 11096 O O . VAL B 1 508 ? 4.262 -32.875 -43 1 96.88 508 VAL B O 1
ATOM 11099 N N . ALA B 1 509 ? 4.172 -30.734 -43.656 1 96.31 509 ALA B N 1
ATOM 11100 C CA . ALA B 1 509 ? 3.006 -30.984 -44.531 1 96.31 509 ALA B CA 1
ATOM 11101 C C . ALA B 1 509 ? 3.312 -32.031 -45.562 1 96.31 509 ALA B C 1
ATOM 11103 O O . ALA B 1 509 ? 2.479 -32.906 -45.875 1 96.31 509 ALA B O 1
ATOM 11104 N N . SER B 1 510 ? 4.469 -31.906 -46.156 1 95.88 510 SER B N 1
ATOM 11105 C CA . SER B 1 510 ? 4.879 -32.875 -47.156 1 95.88 510 SER B CA 1
ATOM 11106 C C . SER B 1 510 ? 5 -34.281 -46.562 1 95.88 510 SER B C 1
ATOM 11108 O O . SER B 1 510 ? 4.594 -35.25 -47.188 1 95.88 510 SER B O 1
ATOM 11110 N N . TRP B 1 511 ? 5.57 -34.375 -45.406 1 97.31 511 TRP B N 1
ATOM 11111 C CA . TRP B 1 511 ? 5.68 -35.656 -44.719 1 97.31 511 TRP B CA 1
ATOM 11112 C C . TRP B 1 511 ? 4.301 -36.25 -44.469 1 97.31 511 TRP B C 1
ATOM 11114 O O . TRP B 1 511 ? 4.113 -37.469 -44.656 1 97.31 511 TRP B O 1
ATOM 11124 N N . LEU B 1 512 ? 3.35 -35.469 -44.094 1 97.06 512 LEU B N 1
ATOM 11125 C CA . LEU B 1 512 ? 1.996 -35.906 -43.812 1 97.06 512 LEU B CA 1
ATOM 11126 C C . LEU B 1 512 ? 1.315 -36.438 -45.062 1 97.06 512 LEU B C 1
ATOM 11128 O O . LEU B 1 512 ? 0.667 -37.469 -45.062 1 97.06 512 LEU B O 1
ATOM 11132 N N . LYS B 1 513 ? 1.501 -35.688 -46.125 1 95.56 513 LYS B N 1
ATOM 11133 C CA . LYS B 1 513 ? 0.935 -36.094 -47.406 1 95.56 513 LYS B CA 1
ATOM 11134 C C . LYS B 1 513 ? 1.513 -37.438 -47.844 1 95.56 513 LYS B C 1
ATOM 11136 O O . LYS B 1 513 ? 0.781 -38.312 -48.312 1 95.56 513 LYS B O 1
ATOM 11141 N N . ASP B 1 514 ? 2.764 -37.562 -47.688 1 96.25 514 ASP B N 1
ATOM 11142 C CA . ASP B 1 514 ? 3.439 -38.812 -48.031 1 96.25 514 ASP B CA 1
ATOM 11143 C C . ASP B 1 514 ? 2.891 -39.969 -47.219 1 96.25 514 ASP B C 1
ATOM 11145 O O . ASP B 1 514 ? 2.641 -41.062 -47.75 1 96.25 514 ASP B O 1
ATOM 11149 N N . ASP B 1 515 ? 2.732 -39.781 -45.969 1 96.06 515 ASP B N 1
ATOM 11150 C CA . ASP B 1 515 ? 2.279 -40.844 -45.062 1 96.06 515 ASP B CA 1
ATOM 11151 C C . ASP B 1 515 ? 0.821 -41.188 -45.344 1 96.06 515 ASP B C 1
ATOM 11153 O O . ASP B 1 515 ? 0.426 -42.344 -45.188 1 96.06 515 ASP B O 1
ATOM 11157 N N . ILE B 1 516 ? 0.037 -40.219 -45.719 1 95.31 516 ILE B N 1
ATOM 11158 C CA . ILE B 1 516 ? -1.339 -40.5 -46.094 1 95.31 516 ILE B CA 1
ATOM 11159 C C . ILE B 1 516 ? -1.349 -41.375 -47.375 1 95.31 516 ILE B C 1
ATOM 11161 O O . ILE B 1 516 ? -2.057 -42.375 -47.406 1 95.31 516 ILE B O 1
ATOM 11165 N N . SER B 1 517 ? -0.521 -41.031 -48.312 1 94.94 517 SER B N 1
ATOM 11166 C CA . SER B 1 517 ? -0.49 -41.719 -49.594 1 94.94 517 SER B CA 1
ATOM 11167 C C . SER B 1 517 ? 0.027 -43.156 -49.469 1 94.94 517 SER B C 1
ATOM 11169 O O . SER B 1 517 ? -0.368 -44.031 -50.219 1 94.94 517 SER B O 1
ATOM 11171 N N . THR B 1 518 ? 0.843 -43.375 -48.5 1 94.81 518 THR B N 1
ATOM 11172 C CA . THR B 1 518 ? 1.442 -44.688 -48.344 1 94.81 518 THR B CA 1
ATOM 11173 C C . THR B 1 518 ? 0.628 -45.5 -47.344 1 94.81 518 THR B C 1
ATOM 11175 O O . THR B 1 518 ? 1.02 -46.625 -47 1 94.81 518 THR B O 1
ATOM 11178 N N . GLY B 1 519 ? -0.434 -44.969 -46.812 1 92.62 519 GLY B N 1
ATOM 11179 C CA . GLY B 1 519 ? -1.369 -45.688 -46 1 92.62 519 GLY B CA 1
ATOM 11180 C C . GLY B 1 519 ? -0.923 -45.812 -44.531 1 92.62 519 GLY B C 1
ATOM 11181 O O . GLY B 1 519 ? -1.413 -46.688 -43.812 1 92.62 519 GLY B O 1
ATOM 11182 N N . LYS B 1 520 ? -0.05 -44.969 -44.125 1 93.81 520 LYS B N 1
ATOM 11183 C CA . LYS B 1 520 ? 0.457 -45.031 -42.75 1 93.81 520 LYS B CA 1
ATOM 11184 C C . LYS B 1 520 ? -0.468 -44.281 -41.812 1 93.81 520 LYS B C 1
ATOM 11186 O O . LYS B 1 520 ? -0.452 -44.531 -40.594 1 93.81 520 LYS B O 1
ATOM 11191 N N . ALA B 1 521 ? -1.258 -43.375 -42.281 1 94.56 521 ALA B N 1
ATOM 11192 C CA . ALA B 1 521 ? -2.168 -42.594 -41.469 1 94.56 521 ALA B CA 1
ATOM 11193 C C . ALA B 1 521 ? -3.414 -43.375 -41.094 1 94.56 521 ALA B C 1
ATOM 11195 O O . ALA B 1 521 ? -3.844 -44.25 -41.844 1 94.56 521 ALA B O 1
ATOM 11196 N N . LEU B 1 522 ? -3.971 -43.094 -39.969 1 93.12 522 LEU B N 1
ATOM 11197 C CA . LEU B 1 522 ? -5.152 -43.781 -39.469 1 93.12 522 LEU B CA 1
ATOM 11198 C C . LEU B 1 522 ? -6.398 -43.344 -40.219 1 93.12 522 LEU B C 1
ATOM 11200 O O . LEU B 1 522 ? -7.371 -44.094 -40.312 1 93.12 522 LEU B O 1
ATOM 11204 N N . SER B 1 523 ? -6.371 -42.125 -40.625 1 90.25 523 SER B N 1
ATOM 11205 C CA . SER B 1 523 ? -7.5 -41.562 -41.375 1 90.25 523 SER B CA 1
ATOM 11206 C C . SER B 1 523 ? -7.16 -41.438 -42.844 1 90.25 523 SER B C 1
ATOM 11208 O O . SER B 1 523 ? -5.992 -41.281 -43.219 1 90.25 523 SER B O 1
ATOM 11210 N N . THR B 1 524 ? -8.227 -41.469 -43.656 1 86.25 524 THR B N 1
ATOM 11211 C CA . THR B 1 524 ? -8.055 -41.281 -45.094 1 86.25 524 THR B CA 1
ATOM 11212 C C . THR B 1 524 ? -8.297 -39.844 -45.5 1 86.25 524 THR B C 1
ATOM 11214 O O . THR B 1 524 ? -8.242 -39.5 -46.688 1 86.25 524 THR B O 1
ATOM 11217 N N . ASN B 1 525 ? -8.539 -39.094 -44.562 1 90.44 525 ASN B N 1
ATOM 11218 C CA . ASN B 1 525 ? -8.742 -37.656 -44.844 1 90.44 525 ASN B CA 1
ATOM 11219 C C . ASN B 1 525 ? -7.496 -37.031 -45.469 1 90.44 525 ASN B C 1
ATOM 11221 O O . ASN B 1 525 ? -6.375 -37.312 -45.031 1 90.44 525 ASN B O 1
ATOM 11225 N N . THR B 1 526 ? -7.68 -36.25 -46.438 1 91.81 526 THR B N 1
ATOM 11226 C CA . THR B 1 526 ? -6.562 -35.5 -47 1 91.81 526 THR B CA 1
ATOM 11227 C C . THR B 1 526 ? -6.246 -34.281 -46.156 1 91.81 526 THR B C 1
ATOM 11229 O O . THR B 1 526 ? -7.094 -33.812 -45.375 1 91.81 526 THR B O 1
ATOM 11232 N N . LEU B 1 527 ? -5.051 -33.844 -46.281 1 94.5 527 LEU B N 1
ATOM 11233 C CA . LEU B 1 527 ? -4.684 -32.625 -45.594 1 94.5 527 LEU B CA 1
ATOM 11234 C C . LEU B 1 527 ? -5.531 -31.453 -46.062 1 94.5 527 LEU B C 1
ATOM 11236 O O . LEU B 1 527 ? -5.691 -31.25 -47.281 1 94.5 527 LEU B O 1
ATOM 11240 N N . PRO B 1 528 ? -6.113 -30.656 -45.125 1 94 528 PRO B N 1
ATOM 11241 C CA . PRO B 1 528 ? -6.965 -29.547 -45.562 1 94 528 PRO B CA 1
ATOM 11242 C C . PRO B 1 528 ? -6.227 -28.531 -46.406 1 94 528 PRO B C 1
ATOM 11244 O O . PRO B 1 528 ? -5.039 -28.266 -46.188 1 94 528 PRO B O 1
ATOM 11247 N N . SER B 1 529 ? -6.93 -27.797 -47.219 1 91 529 SER B N 1
ATOM 11248 C CA . SER B 1 529 ? -6.355 -26.922 -48.219 1 91 529 SER B CA 1
ATOM 11249 C C . SER B 1 529 ? -5.742 -25.672 -47.594 1 91 529 SER B C 1
ATOM 11251 O O . SER B 1 529 ? -4.812 -25.078 -48.156 1 91 529 SER B O 1
ATOM 11253 N N . TRP B 1 530 ? -6.293 -25.281 -46.469 1 92.62 530 TRP B N 1
ATOM 11254 C CA . TRP B 1 530 ? -5.816 -24.047 -45.844 1 92.62 530 TRP B CA 1
ATOM 11255 C C . TRP B 1 530 ? -4.348 -24.172 -45.469 1 92.62 530 TRP B C 1
ATOM 11257 O O . TRP B 1 530 ? -3.654 -23.156 -45.312 1 92.62 530 TRP B O 1
ATOM 11267 N N . ILE B 1 531 ? -3.807 -25.359 -45.281 1 93.31 531 ILE B N 1
ATOM 11268 C CA . ILE B 1 531 ? -2.414 -25.609 -44.906 1 93.31 531 ILE B CA 1
ATOM 11269 C C . ILE B 1 531 ? -1.495 -25.062 -46 1 93.31 531 ILE B C 1
ATOM 11271 O O . ILE B 1 531 ? -0.441 -24.5 -45.719 1 93.31 531 ILE B O 1
ATOM 11275 N N . ASP B 1 532 ? -1.964 -25.219 -47.219 1 88.81 532 ASP B N 1
ATOM 11276 C CA . ASP B 1 532 ? -1.145 -24.844 -48.375 1 88.81 532 ASP B CA 1
ATOM 11277 C C . ASP B 1 532 ? -1.223 -23.344 -48.625 1 88.81 532 ASP B C 1
ATOM 11279 O O . ASP B 1 532 ? -0.4 -22.797 -49.375 1 88.81 532 ASP B O 1
ATOM 11283 N N . THR B 1 533 ? -2.189 -22.703 -48.094 1 83.5 533 THR B N 1
ATOM 11284 C CA . THR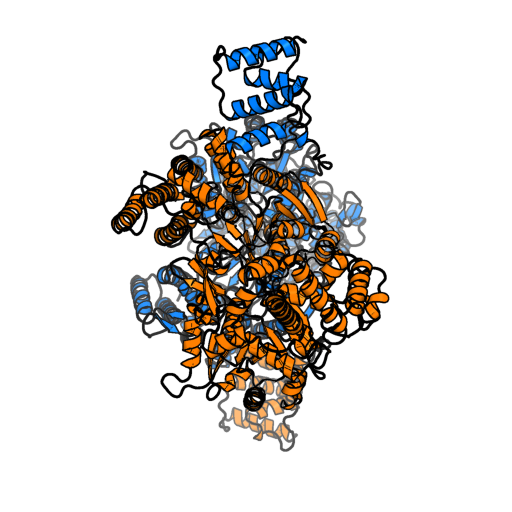 B 1 533 ? -2.375 -21.281 -48.344 1 83.5 533 THR B CA 1
ATOM 11285 C C . THR B 1 533 ? -1.416 -20.453 -47.5 1 83.5 533 THR B C 1
ATOM 11287 O O . THR B 1 533 ? -1.198 -19.266 -47.75 1 83.5 533 THR B O 1
ATOM 11290 N N . LEU B 1 534 ? -0.948 -21.094 -46.562 1 84.62 534 LEU B N 1
ATOM 11291 C CA . LEU B 1 534 ? -0.057 -20.359 -45.656 1 84.62 534 LEU B CA 1
ATOM 11292 C C . LEU B 1 534 ? 1.379 -20.391 -46.156 1 84.62 534 LEU B C 1
ATOM 11294 O O . LEU B 1 534 ? 1.842 -21.438 -46.656 1 84.62 534 LEU B O 1
ATOM 11298 N N . ASP B 1 535 ? 1.954 -19.297 -46.344 1 73.31 535 ASP B N 1
ATOM 11299 C CA . ASP B 1 535 ? 3.326 -19.219 -46.844 1 73.31 535 ASP B CA 1
ATOM 11300 C C . ASP B 1 535 ? 4.297 -19.875 -45.844 1 73.31 535 ASP B C 1
ATOM 11302 O O . ASP B 1 535 ? 5.102 -20.734 -46.25 1 73.31 535 ASP B O 1
ATOM 11306 N N . ILE B 1 536 ? 4.172 -19.406 -44.562 1 68.12 536 ILE B N 1
ATOM 11307 C CA . ILE B 1 536 ? 5.23 -19.875 -43.656 1 68.12 536 ILE B CA 1
ATOM 11308 C C . ILE B 1 536 ? 4.621 -20.422 -42.375 1 68.12 536 ILE B C 1
ATOM 11310 O O . ILE B 1 536 ? 5.152 -21.375 -41.781 1 68.12 536 ILE B O 1
ATOM 11314 N N . SER B 1 537 ? 3.604 -19.781 -41.844 1 82.56 537 SER B N 1
ATOM 11315 C CA . SER B 1 537 ? 3.32 -20.203 -40.469 1 82.56 537 SER B CA 1
ATOM 11316 C C . SER B 1 537 ? 1.975 -19.656 -40 1 82.56 537 SER B C 1
ATOM 11318 O O . SER B 1 537 ? 1.378 -18.797 -40.625 1 82.56 537 SER B O 1
ATOM 11320 N N . VAL B 1 538 ? 1.48 -20.266 -38.906 1 93.19 538 VAL B N 1
ATOM 11321 C CA . VAL B 1 538 ? 0.251 -19.797 -38.25 1 93.19 538 VAL B CA 1
ATOM 11322 C C . VAL B 1 538 ? 0.561 -18.625 -37.344 1 93.19 538 VAL B C 1
ATOM 11324 O O . VAL B 1 538 ? -0.344 -17.891 -36.938 1 93.19 538 VAL B O 1
ATOM 11327 N N . TYR B 1 539 ? 1.829 -18.422 -36.969 1 93 539 TYR B N 1
ATOM 11328 C CA . TYR B 1 539 ? 2.279 -17.312 -36.156 1 93 539 TYR B CA 1
ATOM 11329 C C . TYR B 1 539 ? 3.359 -16.516 -36.875 1 93 539 TYR B C 1
ATOM 11331 O O . TYR B 1 539 ? 4.379 -17.062 -37.281 1 93 539 TYR B O 1
ATOM 11339 N N . GLN B 1 540 ? 3.164 -15.195 -37 1 89.56 540 GLN B N 1
ATOM 11340 C CA . GLN B 1 540 ? 4.191 -14.352 -37.594 1 89.56 540 GLN B CA 1
ATOM 11341 C C . GLN B 1 540 ? 4.062 -12.906 -37.125 1 89.56 540 GLN B C 1
ATOM 11343 O O . GLN B 1 540 ? 2.982 -12.32 -37.188 1 89.56 540 GLN B O 1
ATOM 11348 N N . ASN B 1 541 ? 5.113 -12.312 -36.656 1 86.25 541 ASN B N 1
ATOM 11349 C CA . ASN B 1 541 ? 5.184 -10.898 -36.312 1 86.25 541 ASN B CA 1
ATOM 11350 C C . ASN B 1 541 ? 4.031 -10.5 -35.375 1 86.25 541 ASN B C 1
ATOM 11352 O O . ASN B 1 541 ? 3.311 -9.547 -35.656 1 86.25 541 ASN B O 1
ATOM 11356 N N . ASN B 1 542 ? 3.785 -11.312 -34.344 1 87.94 542 ASN B N 1
ATOM 11357 C CA . ASN B 1 542 ? 2.785 -11.062 -33.312 1 87.94 542 ASN B CA 1
ATOM 11358 C C . ASN B 1 542 ? 1.368 -11.148 -33.875 1 87.94 542 ASN B C 1
ATOM 11360 O O . ASN B 1 542 ? 0.443 -10.539 -33.312 1 87.94 542 ASN B O 1
ATOM 11364 N N . LYS B 1 543 ? 1.302 -11.75 -35.062 1 91.62 543 LYS B N 1
ATOM 11365 C CA . LYS B 1 543 ? -0.005 -12.031 -35.656 1 91.62 543 LYS B CA 1
ATOM 11366 C C . LYS B 1 543 ? -0.295 -13.531 -35.625 1 91.62 543 LYS B C 1
ATOM 11368 O O . LYS B 1 543 ? 0.622 -14.344 -35.5 1 91.62 543 LYS B O 1
ATOM 11373 N N . GLU B 1 544 ? -1.551 -13.859 -35.688 1 93.5 544 GLU B N 1
ATOM 11374 C CA . GLU B 1 544 ? -1.985 -15.25 -35.688 1 93.5 544 GLU B CA 1
ATOM 11375 C C . GLU B 1 544 ? -2.955 -15.539 -36.812 1 93.5 544 GLU B C 1
ATOM 11377 O O . GLU B 1 544 ? -3.719 -14.664 -37.25 1 93.5 544 GLU B O 1
ATOM 11382 N N . PHE B 1 545 ? -2.939 -16.688 -37.281 1 94.69 545 PHE B N 1
ATOM 11383 C CA . PHE B 1 545 ? -3.809 -17.078 -38.375 1 94.69 545 PHE B CA 1
ATOM 11384 C C . PHE B 1 545 ? -5.258 -17.172 -37.938 1 94.69 545 PHE B C 1
ATOM 11386 O O . PHE B 1 545 ? -5.547 -17.703 -36.844 1 94.69 545 PHE B O 1
ATOM 11393 N N . SER B 1 546 ? -6.133 -16.547 -38.719 1 94.94 546 SER B N 1
ATOM 11394 C CA . SER B 1 546 ? -7.578 -16.672 -38.562 1 94.94 546 SER B CA 1
ATOM 11395 C C . SER B 1 546 ? -8.188 -17.5 -39.688 1 94.94 546 SER B C 1
ATOM 11397 O O . SER B 1 546 ? -8.125 -17.125 -40.875 1 94.94 546 SER B O 1
ATOM 11399 N N . TYR B 1 547 ? -8.758 -18.594 -39.312 1 94.94 547 TYR B N 1
ATOM 11400 C CA . TYR B 1 547 ? -9.383 -19.469 -40.281 1 94.94 547 TYR B CA 1
ATOM 11401 C C . TYR B 1 547 ? -10.531 -18.75 -41 1 94.94 547 TYR B C 1
ATOM 11403 O O . TYR B 1 547 ? -10.742 -18.938 -42.188 1 94.94 547 TYR B O 1
ATOM 11411 N N . LYS B 1 548 ? -11.242 -18.016 -40.25 1 93.19 548 LYS B N 1
ATOM 11412 C CA . LYS B 1 548 ? -12.383 -17.266 -40.812 1 93.19 548 LYS B CA 1
ATOM 11413 C C . LYS B 1 548 ? -11.922 -16.25 -41.844 1 93.19 548 LYS B C 1
ATOM 11415 O O . LYS B 1 548 ? -12.516 -16.141 -42.906 1 93.19 548 LYS B O 1
ATOM 11420 N N . ASP B 1 549 ? -10.852 -15.547 -41.531 1 91.56 549 ASP B N 1
ATOM 11421 C CA . ASP B 1 549 ? -10.367 -14.469 -42.406 1 91.56 549 ASP B CA 1
ATOM 11422 C C . ASP B 1 549 ? -9.367 -14.992 -43.438 1 91.56 549 ASP B C 1
ATOM 11424 O O . ASP B 1 549 ? -9.055 -14.312 -44.406 1 91.56 549 ASP B O 1
ATOM 11428 N N . LYS B 1 550 ? -8.844 -16.125 -43.125 1 91.12 550 LYS B N 1
ATOM 11429 C CA . LYS B 1 550 ? -7.867 -16.781 -43.969 1 91.12 550 LYS B CA 1
ATOM 11430 C C . LYS B 1 550 ? -6.602 -15.945 -44.125 1 91.12 550 LYS B C 1
ATOM 11432 O O . LYS B 1 550 ? -6.051 -15.828 -45.219 1 91.12 550 LYS B O 1
ATOM 11437 N N . GLU B 1 551 ? -6.27 -15.312 -43.125 1 91.25 551 GLU B N 1
ATOM 11438 C CA . GLU B 1 551 ? -5.055 -14.5 -43.094 1 91.25 551 GLU B CA 1
ATOM 11439 C C . GLU B 1 551 ? -4.531 -14.344 -41.656 1 91.25 551 GLU B C 1
ATOM 11441 O O . GLU B 1 551 ? -5.195 -14.742 -40.688 1 91.25 551 GLU B O 1
ATOM 11446 N N . LEU B 1 552 ? -3.354 -13.836 -41.531 1 92.31 552 LEU B N 1
ATOM 11447 C CA . LEU B 1 552 ? -2.775 -13.508 -40.219 1 92.31 552 LEU B CA 1
ATOM 11448 C C . LEU B 1 552 ? -3.312 -12.172 -39.719 1 92.31 552 LEU B C 1
ATOM 11450 O O . LEU B 1 552 ? -3.293 -11.172 -40.438 1 92.31 552 LEU B O 1
ATOM 11454 N N . ILE B 1 553 ? -3.787 -12.18 -38.531 1 93.44 553 ILE B N 1
ATOM 11455 C CA . ILE B 1 553 ? -4.359 -10.945 -38 1 93.44 553 ILE B CA 1
ATOM 11456 C C . ILE B 1 553 ? -3.838 -10.719 -36.594 1 93.44 553 ILE B C 1
ATOM 11458 O O . ILE B 1 553 ? -3.287 -11.633 -35.969 1 93.44 553 ILE B O 1
ATOM 11462 N N . SER B 1 554 ? -3.922 -9.469 -36.125 1 90.25 554 SER B N 1
ATOM 11463 C CA . SER B 1 554 ? -3.777 -9.141 -34.719 1 90.25 554 SER B CA 1
ATOM 11464 C C . SER B 1 554 ? -5.129 -9.141 -34 1 90.25 554 SER B C 1
ATOM 11466 O O . SER B 1 554 ? -5.957 -8.258 -34.25 1 90.25 554 SER B O 1
ATOM 11468 N N . ARG B 1 555 ? -5.402 -10.047 -33.219 1 85.62 555 ARG B N 1
ATOM 11469 C CA . ARG B 1 555 ? -6.691 -10.195 -32.562 1 85.62 555 ARG B CA 1
ATOM 11470 C C . ARG B 1 555 ? -6.859 -9.164 -31.453 1 85.62 555 ARG B C 1
ATOM 11472 O O . ARG B 1 555 ? -5.926 -8.922 -30.672 1 85.62 555 ARG B O 1
ATOM 11479 N N . ASP B 1 556 ? -8.023 -8.625 -31.328 1 75.88 556 ASP B N 1
ATOM 11480 C CA . ASP B 1 556 ? -8.344 -7.691 -30.25 1 75.88 556 ASP B CA 1
ATOM 11481 C C . ASP B 1 556 ? -8.312 -8.391 -28.906 1 75.88 556 ASP B C 1
ATOM 11483 O O . ASP B 1 556 ? -8.656 -9.57 -28.797 1 75.88 556 ASP B O 1
ATOM 11487 N N . SER B 1 557 ? -7.871 -7.637 -27.953 1 87.38 557 SER B N 1
ATOM 11488 C CA . SER B 1 557 ? -7.816 -8.188 -26.609 1 87.38 557 SER B CA 1
ATOM 11489 C C . SER B 1 557 ? -8.531 -7.285 -25.609 1 87.38 557 SER B C 1
ATOM 11491 O O . SER B 1 557 ? -8.641 -6.074 -25.828 1 87.38 557 SER B O 1
ATOM 11493 N N . LEU B 1 558 ? -9.109 -7.887 -24.578 1 93 558 LEU B N 1
ATOM 11494 C CA . LEU B 1 558 ? -9.75 -7.141 -23.5 1 93 558 LEU B CA 1
ATOM 11495 C C . LEU B 1 558 ? -8.719 -6.352 -22.703 1 93 558 LEU B C 1
ATOM 11497 O O . LEU B 1 558 ? -7.543 -6.727 -22.656 1 93 558 LEU B O 1
ATOM 11501 N N . ASP B 1 559 ? -9.094 -5.289 -22.031 1 90.88 559 ASP B N 1
ATOM 11502 C CA . ASP B 1 559 ? -8.219 -4.391 -21.297 1 90.88 559 ASP B CA 1
ATOM 11503 C C . ASP B 1 559 ? -7.531 -5.117 -20.141 1 90.88 559 ASP B C 1
ATOM 11505 O O . ASP B 1 559 ? -6.426 -4.75 -19.734 1 90.88 559 ASP B O 1
ATOM 11509 N N . VAL B 1 560 ? -8.141 -6.148 -19.641 1 93.5 560 VAL B N 1
ATOM 11510 C CA . VAL B 1 560 ? -7.621 -6.855 -18.484 1 93.5 560 VAL B CA 1
ATOM 11511 C C . VAL B 1 560 ? -6.242 -7.43 -18.797 1 93.5 560 VAL B C 1
ATOM 11513 O O . VAL B 1 560 ? -5.387 -7.535 -17.922 1 93.5 560 VAL B O 1
ATOM 11516 N N . TYR B 1 561 ? -5.969 -7.73 -20.016 1 93.44 561 TYR B N 1
ATOM 11517 C CA . TYR B 1 561 ? -4.715 -8.375 -20.406 1 93.44 561 TYR B CA 1
ATOM 11518 C C . TYR B 1 561 ? -3.576 -7.367 -20.453 1 93.44 561 TYR B C 1
ATOM 11520 O O . TYR B 1 561 ? -2.402 -7.746 -20.484 1 93.44 561 TYR B O 1
ATOM 11528 N N . LYS B 1 562 ? -3.875 -6.062 -20.438 1 91.06 562 LYS B N 1
ATOM 11529 C CA . LYS B 1 562 ? -2.855 -5.023 -20.359 1 91.06 562 LYS B CA 1
ATOM 11530 C C . LYS B 1 562 ? -2.143 -5.055 -19.016 1 91.06 562 LYS B C 1
ATOM 11532 O O . LYS B 1 562 ? -1.05 -4.504 -18.859 1 91.06 562 LYS B O 1
ATOM 11537 N N . ARG B 1 563 ? -2.795 -5.68 -18.031 1 93.25 563 ARG B N 1
ATOM 11538 C CA . ARG B 1 563 ? -2.223 -5.801 -16.703 1 93.25 563 ARG B CA 1
ATOM 11539 C C . ARG B 1 563 ? -1.071 -6.801 -16.688 1 93.25 563 ARG B C 1
ATOM 11541 O O . ARG B 1 563 ? -0.294 -6.848 -15.727 1 93.25 563 ARG B O 1
ATOM 11548 N N . GLN B 1 564 ? -1.066 -7.625 -17.688 1 93.56 564 GLN B N 1
ATOM 11549 C CA . GLN B 1 564 ? -0.009 -8.617 -17.828 1 93.56 564 GLN B CA 1
ATOM 11550 C C . GLN B 1 564 ? 1.119 -8.109 -18.719 1 93.56 564 GLN B C 1
ATOM 11552 O O . GLN B 1 564 ? 1.048 -8.211 -19.938 1 93.56 564 GLN B O 1
ATOM 11557 N N . LEU B 1 565 ? 2.141 -7.629 -18.078 1 91.38 565 LEU B N 1
ATOM 11558 C CA . LEU B 1 565 ? 3.209 -6.973 -18.828 1 91.38 565 LEU B CA 1
ATOM 11559 C C . LEU B 1 565 ? 3.912 -7.957 -19.75 1 91.38 565 LEU B C 1
ATOM 11561 O O . LEU B 1 565 ? 4.41 -7.574 -20.812 1 91.38 565 LEU B O 1
ATOM 11565 N N . PHE B 1 566 ? 3.969 -9.242 -19.312 1 85.88 566 PHE B N 1
ATOM 11566 C CA . PHE B 1 566 ? 4.508 -10.305 -20.156 1 85.88 566 PHE B CA 1
ATOM 11567 C C . PHE B 1 566 ? 3.494 -11.43 -20.312 1 85.88 566 PHE B C 1
ATOM 11569 O O . PHE B 1 566 ? 3.059 -12.031 -19.328 1 85.88 566 PHE B O 1
ATOM 11576 N N . ALA B 1 567 ? 3.086 -11.562 -21.516 1 76 567 ALA B N 1
ATOM 11577 C CA . ALA B 1 567 ? 2.156 -12.641 -21.844 1 76 567 ALA B CA 1
ATOM 11578 C C . ALA B 1 567 ? 2.898 -13.953 -22.094 1 76 567 ALA B C 1
ATOM 11580 O O . ALA B 1 567 ? 4.129 -13.992 -22.047 1 76 567 ALA B O 1
ATOM 11581 N N . ASP B 1 568 ? 2.125 -14.961 -22.266 1 77.75 568 ASP B N 1
ATOM 11582 C CA . ASP B 1 568 ? 2.717 -16.25 -22.609 1 77.75 568 ASP B CA 1
ATOM 11583 C C . ASP B 1 568 ? 3.543 -16.156 -23.891 1 77.75 568 ASP B C 1
ATOM 11585 O O . ASP B 1 568 ? 3.15 -15.477 -24.844 1 77.75 568 ASP B O 1
ATOM 11589 N N . ASN B 1 569 ? 4.586 -16.828 -23.844 1 77.44 569 ASN B N 1
ATOM 11590 C CA . ASN B 1 569 ? 5.48 -16.828 -25 1 77.44 569 ASN B CA 1
ATOM 11591 C C . ASN B 1 569 ? 4.984 -17.766 -26.094 1 77.44 569 ASN B C 1
ATOM 11593 O O . ASN B 1 569 ? 4.98 -18.984 -25.906 1 77.44 569 ASN B O 1
ATOM 11597 N N . ILE B 1 570 ? 4.328 -17.297 -26.984 1 83.69 570 ILE B N 1
ATOM 11598 C CA . ILE B 1 570 ? 3.961 -18.078 -28.172 1 83.69 570 ILE B CA 1
ATOM 11599 C C . ILE B 1 570 ? 5.008 -17.875 -29.266 1 83.69 570 ILE B C 1
ATOM 11601 O O . ILE B 1 570 ? 5.652 -16.828 -29.328 1 83.69 570 ILE B O 1
ATOM 11605 N N . VAL B 1 571 ? 5.215 -18.859 -30 1 83.06 571 VAL B N 1
ATOM 11606 C CA . VAL B 1 571 ? 6.211 -18.828 -31.062 1 83.06 571 VAL B CA 1
ATOM 11607 C C . VAL B 1 571 ? 6.051 -17.562 -31.891 1 83.06 571 VAL B C 1
ATOM 11609 O O . VAL B 1 571 ? 4.934 -17.203 -32.281 1 83.06 571 VAL B O 1
ATOM 11612 N N . GLU B 1 572 ? 7.086 -16.812 -32.062 1 73.31 572 GLU B N 1
ATOM 11613 C CA . GLU B 1 572 ? 7.184 -15.609 -32.875 1 73.31 572 GLU B CA 1
ATOM 11614 C C . GLU B 1 572 ? 6.461 -14.43 -32.219 1 73.31 572 GLU B C 1
ATOM 11616 O O . GLU B 1 572 ? 6.168 -13.43 -32.875 1 73.31 572 GLU B O 1
ATOM 11621 N N . HIS B 1 573 ? 6.023 -14.609 -31.016 1 77.25 573 HIS B N 1
ATOM 11622 C CA . HIS B 1 573 ? 5.473 -13.484 -30.266 1 77.25 573 HIS B CA 1
ATOM 11623 C C . HIS B 1 573 ? 6.516 -12.867 -29.344 1 77.25 573 HIS B C 1
ATOM 11625 O O . HIS B 1 573 ? 7.172 -13.586 -28.578 1 77.25 573 HIS B O 1
ATOM 11631 N N . THR B 1 574 ? 6.828 -11.648 -29.641 1 74.75 574 THR B N 1
ATOM 11632 C CA . THR B 1 574 ? 7.797 -10.938 -28.828 1 74.75 574 THR B CA 1
ATOM 11633 C C . THR B 1 574 ? 7.121 -9.812 -28.047 1 74.75 574 THR B C 1
ATOM 11635 O O . THR B 1 574 ? 6.082 -9.297 -28.469 1 74.75 574 THR B O 1
ATOM 11638 N N . SER B 1 575 ? 7.754 -9.523 -26.938 1 77.5 575 SER B N 1
ATOM 11639 C CA . SER B 1 575 ? 7.223 -8.422 -26.141 1 77.5 575 SER B CA 1
ATOM 11640 C C . SER B 1 575 ? 7.34 -7.094 -26.875 1 77.5 575 SER B C 1
ATOM 11642 O O . SER B 1 575 ? 8.352 -6.828 -27.531 1 77.5 575 SER B O 1
ATOM 11644 N N . THR B 1 576 ? 6.262 -6.309 -26.812 1 78.19 576 THR B N 1
ATOM 11645 C CA . THR B 1 576 ? 6.262 -4.992 -27.453 1 78.19 576 THR B CA 1
ATOM 11646 C C . THR B 1 576 ? 6.664 -3.912 -26.453 1 78.19 576 THR B C 1
ATOM 11648 O O . THR B 1 576 ? 6.75 -2.734 -26.797 1 78.19 576 THR B O 1
ATOM 11651 N N . LEU B 1 577 ? 6.961 -4.402 -25.266 1 84.94 577 LEU B N 1
ATOM 11652 C CA . LEU B 1 577 ? 7.336 -3.434 -24.234 1 84.94 577 LEU B CA 1
ATOM 11653 C C . LEU B 1 577 ? 8.742 -2.896 -24.484 1 84.94 577 LEU B C 1
ATOM 11655 O O . LEU B 1 577 ? 9.672 -3.668 -24.734 1 84.94 577 LEU B O 1
ATOM 11659 N N . ALA B 1 578 ? 8.852 -1.539 -24.484 1 89.25 578 ALA B N 1
ATOM 11660 C CA . ALA B 1 578 ? 10.172 -0.911 -24.578 1 89.25 578 ALA B CA 1
ATOM 11661 C C . ALA B 1 578 ? 10.93 -1.007 -23.266 1 89.25 578 ALA B C 1
ATOM 11663 O O . ALA B 1 578 ? 10.445 -0.54 -22.234 1 89.25 578 ALA B O 1
ATOM 11664 N N . THR B 1 579 ? 12.008 -1.7 -23.281 1 91.44 579 THR B N 1
ATOM 11665 C CA . THR B 1 579 ? 12.797 -1.899 -22.078 1 91.44 579 THR B CA 1
ATOM 11666 C C . THR B 1 579 ? 14.227 -1.395 -22.266 1 91.44 579 THR B C 1
ATOM 11668 O O . THR B 1 579 ? 14.664 -1.19 -23.406 1 91.44 579 THR B O 1
ATOM 11671 N N . GLN B 1 580 ? 14.859 -1.05 -21.203 1 92.25 580 GLN B N 1
ATOM 11672 C CA . GLN B 1 580 ? 16.25 -0.625 -21.203 1 92.25 580 GLN B CA 1
ATOM 11673 C C . GLN B 1 580 ? 17.047 -1.337 -20.109 1 92.25 580 GLN B C 1
ATOM 11675 O O . GLN B 1 580 ? 16.578 -1.438 -18.969 1 92.25 580 GLN B O 1
ATOM 11680 N N . THR B 1 581 ? 18.156 -1.914 -20.516 1 95.44 581 THR B N 1
ATOM 11681 C CA . THR B 1 581 ? 19.062 -2.49 -19.516 1 95.44 581 THR B CA 1
ATOM 11682 C C . THR B 1 581 ? 19.891 -1.401 -18.844 1 95.44 581 THR B C 1
ATOM 11684 O O . THR B 1 581 ? 20.5 -0.568 -19.516 1 95.44 581 THR B O 1
ATOM 11687 N N . LEU B 1 582 ? 19.906 -1.38 -17.609 1 94.94 582 LEU B N 1
ATOM 11688 C CA . LEU B 1 582 ? 20.609 -0.356 -16.844 1 94.94 582 LEU B CA 1
ATOM 11689 C C . LEU B 1 582 ? 21.953 -0.876 -16.328 1 94.94 582 LEU B C 1
ATOM 11691 O O . LEU B 1 582 ? 22.906 -0.11 -16.203 1 94.94 582 LEU B O 1
ATOM 11695 N N . TYR B 1 583 ? 21.969 -2.115 -15.93 1 95 583 TYR B N 1
ATOM 11696 C CA . TYR B 1 583 ? 23.141 -2.818 -15.43 1 95 583 TYR B CA 1
ATOM 11697 C C . TYR B 1 583 ? 23.016 -4.32 -15.656 1 95 583 TYR B C 1
ATOM 11699 O O . TYR B 1 583 ? 21.922 -4.871 -15.617 1 95 583 TYR B O 1
ATOM 11707 N N . GLU B 1 584 ? 24.156 -4.969 -16 1 94.88 584 GLU B N 1
ATOM 11708 C CA . GLU B 1 584 ? 24.125 -6.414 -16.203 1 94.88 584 GLU B CA 1
ATOM 11709 C C . GLU B 1 584 ? 25.484 -7.039 -15.859 1 94.88 584 GLU B C 1
ATOM 11711 O O . GLU B 1 584 ? 26.531 -6.422 -16.078 1 94.88 584 GLU B O 1
ATOM 11716 N N . ASN B 1 585 ? 25.469 -8.102 -15.148 1 93.25 585 ASN B N 1
ATOM 11717 C CA . ASN B 1 585 ? 26.625 -8.977 -14.992 1 93.25 585 ASN B CA 1
ATOM 11718 C C . ASN B 1 585 ? 26.266 -10.438 -15.266 1 93.25 585 ASN B C 1
ATOM 11720 O O . ASN B 1 585 ? 25.25 -10.719 -15.898 1 93.25 585 ASN B O 1
ATOM 11724 N N . ASP B 1 586 ? 27.047 -11.367 -14.883 1 91.19 586 ASP B N 1
ATOM 11725 C CA . ASP B 1 586 ? 26.797 -12.766 -15.203 1 91.19 586 ASP B CA 1
ATOM 11726 C C . ASP B 1 586 ? 25.594 -13.305 -14.438 1 91.19 586 ASP B C 1
ATOM 11728 O O . ASP B 1 586 ? 24.938 -14.242 -14.891 1 91.19 586 ASP B O 1
ATOM 11732 N N . GLY B 1 587 ? 25.312 -12.656 -13.336 1 95.25 587 GLY B N 1
ATOM 11733 C CA . GLY B 1 587 ? 24.312 -13.219 -12.445 1 95.25 587 GLY B CA 1
ATOM 11734 C C . GLY B 1 587 ? 22.969 -12.516 -12.547 1 95.25 587 GLY B C 1
ATOM 11735 O O . GLY B 1 587 ? 21.938 -13.109 -12.234 1 95.25 587 GLY B O 1
ATOM 11736 N N . VAL B 1 588 ? 23.016 -11.195 -12.914 1 97.5 588 VAL B N 1
ATOM 11737 C CA . VAL B 1 588 ? 21.75 -10.469 -12.844 1 97.5 588 VAL B CA 1
ATOM 11738 C C . VAL B 1 588 ? 21.641 -9.523 -14.039 1 97.5 588 VAL B C 1
ATOM 11740 O O . VAL B 1 588 ? 22.625 -9.273 -14.742 1 97.5 588 VAL B O 1
ATOM 11743 N N . LYS B 1 589 ? 20.453 -9.141 -14.305 1 97.75 589 LYS B N 1
ATOM 11744 C CA . LYS B 1 589 ? 20.109 -8.039 -15.203 1 97.75 589 LYS B CA 1
ATOM 11745 C C . LYS B 1 589 ? 19.219 -7.012 -14.5 1 97.75 589 LYS B C 1
ATOM 11747 O O . LYS B 1 589 ? 18.156 -7.355 -13.969 1 97.75 589 LYS B O 1
ATOM 11752 N N . LEU B 1 590 ? 19.688 -5.766 -14.359 1 97.88 590 LEU B N 1
ATOM 11753 C CA . LEU B 1 590 ? 18.875 -4.633 -13.938 1 97.88 590 LEU B CA 1
ATOM 11754 C C . LEU B 1 590 ? 18.328 -3.871 -15.141 1 97.88 590 LEU B C 1
ATOM 11756 O O . LEU B 1 590 ? 19.094 -3.432 -16 1 97.88 590 LEU B O 1
ATOM 11760 N N . TRP B 1 591 ? 17.031 -3.762 -15.203 1 96.62 591 TRP B N 1
ATOM 11761 C CA . TRP B 1 591 ? 16.422 -3.152 -16.375 1 96.62 591 TRP B CA 1
ATOM 11762 C C . TRP B 1 591 ? 15.156 -2.389 -15.992 1 96.62 591 TRP B C 1
ATOM 11764 O O . TRP B 1 591 ? 14.75 -2.387 -14.828 1 96.62 591 TRP B O 1
ATOM 11774 N N . GLN B 1 592 ? 14.625 -1.58 -16.859 1 95.88 592 GLN B N 1
ATOM 11775 C CA . GLN B 1 592 ? 13.43 -0.783 -16.609 1 95.88 592 GLN B CA 1
ATOM 11776 C C . GLN B 1 592 ? 12.508 -0.791 -17.828 1 95.88 592 GLN B C 1
ATOM 11778 O O . GLN B 1 592 ? 12.922 -1.143 -18.922 1 95.88 592 GLN B O 1
ATOM 11783 N N . ILE B 1 593 ? 11.305 -0.645 -17.609 1 95.69 593 ILE B N 1
ATOM 11784 C CA . ILE B 1 593 ? 10.305 -0.421 -18.641 1 95.69 593 ILE B CA 1
ATOM 11785 C C . ILE B 1 593 ? 10.125 1.078 -18.875 1 95.69 593 ILE B C 1
ATOM 11787 O O . ILE B 1 593 ? 9.938 1.841 -17.922 1 95.69 593 ILE B O 1
ATOM 11791 N N . ASP B 1 594 ? 10.078 1.562 -20.016 1 91.81 594 ASP B N 1
ATOM 11792 C CA . ASP B 1 594 ? 10.086 2.984 -20.328 1 91.81 594 ASP B CA 1
ATOM 11793 C C . ASP B 1 594 ? 8.867 3.688 -19.734 1 91.81 594 ASP B C 1
ATOM 11795 O O . ASP B 1 594 ? 8.977 4.812 -19.234 1 91.81 594 ASP B O 1
ATOM 11799 N N . ASP B 1 595 ? 7.809 3.039 -19.719 1 91.31 595 ASP B N 1
ATOM 11800 C CA . ASP B 1 595 ? 6.582 3.623 -19.188 1 91.31 595 ASP B CA 1
ATOM 11801 C C . ASP B 1 595 ? 6.664 3.771 -17.672 1 91.31 595 ASP B C 1
ATOM 11803 O O . ASP B 1 595 ? 5.859 4.484 -17.062 1 91.31 595 ASP B O 1
ATOM 11807 N N . TYR B 1 596 ? 7.574 3.139 -17.078 1 92.19 596 TYR B N 1
ATOM 11808 C CA . TYR B 1 596 ? 7.812 3.189 -15.633 1 92.19 596 TYR B CA 1
ATOM 11809 C C . TYR B 1 596 ? 9.281 3.449 -15.328 1 92.19 596 TYR B C 1
ATOM 11811 O O . TYR B 1 596 ? 9.891 2.736 -14.531 1 92.19 596 TYR B O 1
ATOM 11819 N N . SER B 1 597 ? 9.828 4.438 -15.898 1 86.75 597 SER B N 1
ATOM 11820 C CA . SER B 1 597 ? 11.273 4.641 -16 1 86.75 597 SER B CA 1
ATOM 11821 C C . SER B 1 597 ? 11.867 5.047 -14.656 1 86.75 597 SER B C 1
ATOM 11823 O O . SER B 1 597 ? 13.086 5.141 -14.516 1 86.75 597 SER B O 1
ATOM 11825 N N . ASN B 1 598 ? 11.125 5.199 -13.648 1 92.56 598 ASN B N 1
ATOM 11826 C CA . ASN B 1 598 ? 11.648 5.586 -12.344 1 92.56 598 ASN B CA 1
ATOM 11827 C C . ASN B 1 598 ? 11.828 4.375 -11.43 1 92.56 598 ASN B C 1
ATOM 11829 O O . ASN B 1 598 ? 12.297 4.508 -10.305 1 92.56 598 ASN B O 1
ATOM 11833 N N . ILE B 1 599 ? 11.469 3.154 -11.922 1 97.81 599 ILE B N 1
ATOM 11834 C CA . ILE B 1 599 ? 11.586 1.926 -11.141 1 97.81 599 ILE B CA 1
ATOM 11835 C C . ILE B 1 599 ? 12.484 0.933 -11.875 1 97.81 599 ILE B C 1
ATOM 11837 O O . ILE B 1 599 ? 12.281 0.665 -13.062 1 97.81 599 ILE B O 1
ATOM 11841 N N . GLY B 1 600 ? 13.531 0.474 -11.211 1 98.31 600 GLY B N 1
ATOM 11842 C CA . GLY B 1 600 ? 14.344 -0.599 -11.758 1 98.31 600 GLY B CA 1
ATOM 11843 C C . GLY B 1 600 ? 13.789 -1.979 -11.469 1 98.31 600 GLY B C 1
ATOM 11844 O O . GLY B 1 600 ? 13.156 -2.193 -10.43 1 98.31 600 GLY B O 1
ATOM 11845 N N . ILE B 1 601 ? 13.969 -2.904 -12.422 1 98.5 601 ILE B N 1
ATOM 11846 C CA . ILE B 1 601 ? 13.602 -4.305 -12.25 1 98.5 601 ILE B CA 1
ATOM 11847 C C . ILE B 1 601 ? 14.852 -5.176 -12.242 1 98.5 601 ILE B C 1
ATOM 11849 O O . ILE B 1 601 ? 15.633 -5.16 -13.195 1 98.5 601 ILE B O 1
ATOM 11853 N N . LEU B 1 602 ? 15.086 -5.879 -11.141 1 98.81 602 LEU B N 1
ATOM 11854 C CA . LEU B 1 602 ? 16.234 -6.75 -10.984 1 98.81 602 LEU B CA 1
ATOM 11855 C C . LEU B 1 602 ? 15.859 -8.211 -11.195 1 98.81 602 LEU B C 1
ATOM 11857 O O . LEU B 1 602 ? 15.039 -8.758 -10.453 1 98.81 602 LEU B O 1
ATOM 11861 N N . SER B 1 603 ? 16.5 -8.875 -12.18 1 98.44 603 SER B N 1
ATOM 11862 C CA . SER B 1 603 ? 16.219 -10.266 -12.523 1 98.44 603 SER B CA 1
ATOM 11863 C C . SER B 1 603 ? 17.484 -11.109 -12.461 1 98.44 603 SER B C 1
ATOM 11865 O O . SER B 1 603 ? 18.578 -10.648 -12.812 1 98.44 603 SER B O 1
ATOM 11867 N N . PHE B 1 604 ? 17.328 -12.289 -11.953 1 98.5 604 PHE B N 1
ATOM 11868 C CA . PHE B 1 604 ? 18.453 -13.219 -11.875 1 98.5 604 PHE B CA 1
ATOM 11869 C C . PHE B 1 604 ? 18.547 -14.062 -13.141 1 98.5 604 PHE B C 1
ATOM 11871 O O . PHE B 1 604 ? 17.531 -14.477 -13.695 1 98.5 604 PHE B O 1
ATOM 11878 N N . LYS B 1 605 ? 19.75 -14.383 -13.57 1 95.75 605 LYS B N 1
ATOM 11879 C CA . LYS B 1 605 ? 19.969 -15.094 -14.836 1 95.75 605 LYS B CA 1
ATOM 11880 C C . LYS B 1 605 ? 20.203 -16.578 -14.594 1 95.75 605 LYS B C 1
ATOM 11882 O O . LYS B 1 605 ? 20.047 -17.391 -15.516 1 95.75 605 LYS B O 1
ATOM 11887 N N . SER B 1 606 ? 20.5 -16.906 -13.367 1 94.69 606 SER B N 1
ATOM 11888 C CA . SER B 1 606 ? 20.875 -18.281 -13.047 1 94.69 606 SER B CA 1
ATOM 11889 C C . SER B 1 606 ? 19.672 -19.219 -13.172 1 94.69 606 SER B C 1
ATOM 11891 O O . SER B 1 606 ? 18.531 -18.781 -13.062 1 94.69 606 SER B O 1
ATOM 11893 N N . LYS B 1 607 ? 20 -20.516 -13.398 1 92.25 607 LYS B N 1
ATOM 11894 C CA . LYS B 1 607 ? 18.969 -21.531 -13.422 1 92.25 607 LYS B CA 1
ATOM 11895 C C . LYS B 1 607 ? 18.188 -21.562 -12.109 1 92.25 607 LYS B C 1
ATOM 11897 O O . LYS B 1 607 ? 18.797 -21.578 -11.031 1 92.25 607 LYS B O 1
ATOM 11902 N N . MET B 1 608 ? 16.859 -21.547 -12.172 1 94.94 608 MET B N 1
ATOM 11903 C CA . MET B 1 608 ? 15.961 -21.547 -11.023 1 94.94 608 MET B CA 1
ATOM 11904 C C . MET B 1 608 ? 16.25 -20.359 -10.109 1 94.94 608 MET B C 1
ATOM 11906 O O . MET B 1 608 ? 15.93 -20.391 -8.922 1 94.94 608 MET B O 1
ATOM 11910 N N . CYS B 1 609 ? 17.031 -19.391 -10.688 1 97.88 609 CYS B N 1
ATOM 11911 C CA . CYS B 1 609 ? 17.312 -18.125 -10.016 1 97.88 609 CYS B CA 1
ATOM 11912 C C . CYS B 1 609 ? 18.094 -18.344 -8.734 1 97.88 609 CYS B C 1
ATOM 11914 O O . CYS B 1 609 ? 17.797 -17.734 -7.703 1 97.88 609 CYS B O 1
ATOM 11916 N N . ALA B 1 610 ? 19 -19.375 -8.797 1 96.81 610 ALA B N 1
ATOM 11917 C CA . ALA B 1 610 ? 19.891 -19.625 -7.668 1 96.81 610 ALA B CA 1
ATOM 11918 C C . ALA B 1 610 ? 20.797 -18.438 -7.402 1 96.81 610 ALA B C 1
ATOM 11920 O O . ALA B 1 610 ? 21.172 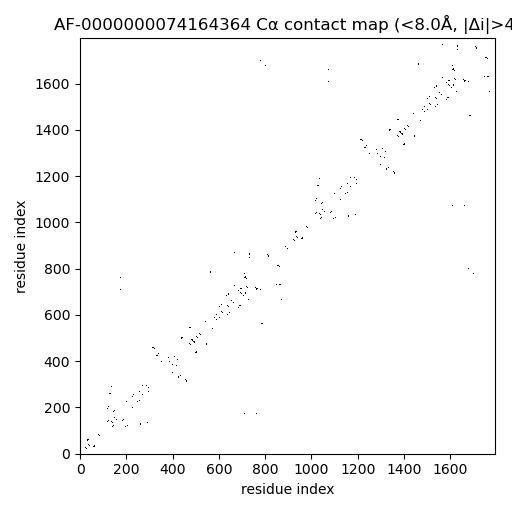-17.719 -8.336 1 96.81 610 ALA B O 1
ATOM 11921 N N . ILE B 1 611 ? 21.219 -18.266 -6.195 1 97.75 611 ILE B N 1
ATOM 11922 C CA . ILE B 1 611 ? 21.969 -17.078 -5.805 1 97.75 611 ILE B CA 1
ATOM 11923 C C . ILE B 1 611 ? 23.438 -17.453 -5.562 1 97.75 611 ILE B C 1
ATOM 11925 O O . ILE B 1 611 ? 23.766 -18.016 -4.52 1 97.75 611 ILE B O 1
ATOM 11929 N N . GLY B 1 612 ? 24.234 -17.203 -6.543 1 94.88 612 GLY B N 1
ATOM 11930 C CA . GLY B 1 612 ? 25.672 -17.359 -6.41 1 94.88 612 GLY B CA 1
ATOM 11931 C C . GLY B 1 612 ? 26.391 -16.047 -6.152 1 94.88 612 GLY B C 1
ATOM 11932 O O . GLY B 1 612 ? 25.766 -15.039 -5.809 1 94.88 612 GLY B O 1
ATOM 11933 N N . ASP B 1 613 ? 27.641 -16.031 -6.227 1 91.62 613 ASP B N 1
ATOM 11934 C CA . ASP B 1 613 ? 28.469 -14.867 -5.973 1 91.62 613 ASP B CA 1
ATOM 11935 C C . ASP B 1 613 ? 28.141 -13.734 -6.945 1 91.62 613 ASP B C 1
ATOM 11937 O O . ASP B 1 613 ? 28.062 -12.57 -6.547 1 91.62 613 ASP B O 1
ATOM 11941 N N . ASP B 1 614 ? 27.969 -14.102 -8.164 1 92.81 614 ASP B N 1
ATOM 11942 C CA . ASP B 1 614 ? 27.672 -13.117 -9.203 1 92.81 614 ASP B CA 1
ATOM 11943 C C . ASP B 1 614 ? 26.328 -12.445 -8.961 1 92.81 614 ASP B C 1
ATOM 11945 O O . ASP B 1 614 ? 26.156 -11.25 -9.211 1 92.81 614 ASP B O 1
ATOM 11949 N N . VAL B 1 615 ? 25.375 -13.219 -8.508 1 97.69 615 VAL B N 1
ATOM 11950 C CA . VAL B 1 615 ? 24.047 -12.664 -8.211 1 97.69 615 VAL B CA 1
ATOM 11951 C C . VAL B 1 615 ? 24.141 -11.719 -7.02 1 97.69 615 VAL B C 1
ATOM 11953 O O . VAL B 1 615 ? 23.578 -10.617 -7.043 1 97.69 615 VAL B O 1
ATOM 11956 N N . LEU B 1 616 ? 24.859 -12.102 -5.934 1 97.56 616 LEU B N 1
ATOM 11957 C CA . LEU B 1 616 ? 25.031 -11.242 -4.766 1 97.56 616 LEU B CA 1
ATOM 11958 C C . LEU B 1 616 ? 25.703 -9.922 -5.156 1 97.56 616 LEU B C 1
ATOM 11960 O O . LEU B 1 616 ? 25.234 -8.852 -4.762 1 97.56 616 LEU B O 1
ATOM 11964 N N . ASP B 1 617 ? 26.75 -10.016 -5.941 1 95.81 617 ASP B N 1
ATOM 11965 C CA . ASP B 1 617 ? 27.406 -8.805 -6.43 1 95.81 617 ASP B CA 1
ATOM 11966 C C . ASP B 1 617 ? 26.453 -7.945 -7.246 1 95.81 617 ASP B C 1
ATOM 11968 O O . ASP B 1 617 ? 26.453 -6.719 -7.125 1 95.81 617 ASP B O 1
ATOM 11972 N N . GLY B 1 618 ? 25.719 -8.656 -8.078 1 97.62 618 GLY B N 1
ATOM 11973 C CA . GLY B 1 618 ? 24.75 -7.949 -8.898 1 97.62 618 GLY B CA 1
ATOM 11974 C C . GLY B 1 618 ? 23.688 -7.234 -8.094 1 97.62 618 GLY B C 1
ATOM 11975 O O . GLY B 1 618 ? 23.297 -6.117 -8.422 1 97.62 618 GLY B O 1
ATOM 11976 N N . ILE B 1 619 ? 23.188 -7.867 -7.039 1 98.5 619 ILE B N 1
ATOM 11977 C CA . ILE B 1 619 ? 22.219 -7.238 -6.148 1 98.5 619 ILE B CA 1
ATOM 11978 C C . ILE B 1 619 ? 22.812 -5.977 -5.539 1 98.5 619 ILE B C 1
ATOM 11980 O O . ILE B 1 619 ? 22.172 -4.918 -5.543 1 98.5 619 ILE B O 1
ATOM 11984 N N . SER B 1 620 ? 24.031 -6.102 -5.02 1 97.69 620 SER B N 1
ATOM 11985 C CA . SER B 1 620 ? 24.703 -4.969 -4.398 1 97.69 620 SER B CA 1
ATOM 11986 C C . SER B 1 620 ? 24.844 -3.799 -5.367 1 97.69 620 SER B C 1
ATOM 11988 O O . SER B 1 620 ? 24.469 -2.67 -5.035 1 97.69 620 SER B O 1
ATOM 11990 N N . GLU B 1 621 ? 25.266 -4.09 -6.559 1 96.56 621 GLU B N 1
ATOM 11991 C CA . GLU B 1 621 ? 25.469 -3.033 -7.543 1 96.56 621 GLU B CA 1
ATOM 11992 C C . GLU B 1 621 ? 24.141 -2.443 -8.008 1 96.56 621 GLU B C 1
ATOM 11994 O O . GLU B 1 621 ? 24.062 -1.246 -8.297 1 96.56 621 GLU B O 1
ATOM 11999 N N . SER B 1 622 ? 23.219 -3.287 -8.148 1 98.19 622 SER B N 1
ATOM 12000 C CA . SER B 1 622 ? 21.906 -2.814 -8.562 1 98.19 622 SER B CA 1
ATOM 12001 C C . SER B 1 622 ? 21.312 -1.851 -7.539 1 98.19 622 SER B C 1
ATOM 12003 O O . SER B 1 622 ? 20.688 -0.853 -7.902 1 98.19 622 SER B O 1
ATOM 12005 N N . ILE B 1 623 ? 21.453 -2.131 -6.27 1 97.81 623 ILE B N 1
ATOM 12006 C CA . ILE B 1 623 ? 20.969 -1.247 -5.215 1 97.81 623 ILE B CA 1
ATOM 12007 C C . ILE B 1 623 ? 21.719 0.081 -5.27 1 97.81 623 ILE B C 1
ATOM 12009 O O . ILE B 1 623 ? 21.109 1.149 -5.16 1 97.81 623 ILE B O 1
ATOM 12013 N N . ASN B 1 624 ? 23.062 0.017 -5.465 1 95.19 624 ASN B N 1
ATOM 12014 C CA . ASN B 1 624 ? 23.844 1.243 -5.602 1 95.19 624 ASN B CA 1
ATOM 12015 C C . ASN B 1 624 ? 23.312 2.123 -6.73 1 95.19 624 ASN B C 1
ATOM 12017 O O . ASN B 1 624 ? 23.094 3.322 -6.543 1 95.19 624 ASN B O 1
ATOM 12021 N N . TYR B 1 625 ? 23.094 1.427 -7.852 1 95 625 TYR B N 1
ATOM 12022 C CA . TYR B 1 625 ? 22.594 2.145 -9.016 1 95 625 TYR B CA 1
ATOM 12023 C C . TYR B 1 625 ? 21.219 2.758 -8.734 1 95 625 TYR B C 1
ATOM 12025 O O . TYR B 1 625 ? 20.984 3.932 -9.031 1 95 625 TYR B O 1
ATOM 12033 N N . ALA B 1 626 ? 20.375 2.006 -8.211 1 96.38 626 ALA B N 1
ATOM 12034 C CA . ALA B 1 626 ? 19 2.443 -7.984 1 96.38 626 ALA B CA 1
ATOM 12035 C C . ALA B 1 626 ? 18.953 3.586 -6.973 1 96.38 626 ALA B C 1
ATOM 12037 O O . ALA B 1 626 ? 18.188 4.535 -7.141 1 96.38 626 ALA B O 1
ATOM 12038 N N . GLU B 1 627 ? 19.719 3.504 -5.887 1 94.5 627 GLU B N 1
ATOM 12039 C CA . GLU B 1 627 ? 19.75 4.555 -4.871 1 94.5 627 GLU B CA 1
ATOM 12040 C C . GLU B 1 627 ? 20.188 5.887 -5.469 1 94.5 627 GLU B C 1
ATOM 12042 O O . GLU B 1 627 ? 19.781 6.949 -4.988 1 94.5 627 GLU B O 1
ATOM 12047 N N . GLU B 1 628 ? 20.922 5.793 -6.504 1 90.94 628 GLU B N 1
ATOM 12048 C CA . GLU B 1 628 ? 21.469 7.004 -7.117 1 90.94 628 GLU B CA 1
ATOM 12049 C C . GLU B 1 628 ? 20.531 7.547 -8.188 1 90.94 628 GLU B C 1
ATOM 12051 O O . GLU B 1 628 ? 20.391 8.758 -8.344 1 90.94 628 GLU B O 1
ATOM 12056 N N . LYS B 1 629 ? 19.812 6.609 -8.922 1 91.69 629 LYS B N 1
ATOM 12057 C CA . LYS B 1 629 ? 19.219 7.062 -10.18 1 91.69 629 LYS B CA 1
ATOM 12058 C C . LYS B 1 629 ? 17.719 6.789 -10.203 1 91.69 629 LYS B C 1
ATOM 12060 O O . LYS B 1 629 ? 17 7.324 -11.055 1 91.69 629 LYS B O 1
ATOM 12065 N N . LEU B 1 630 ? 17.281 5.984 -9.305 1 96 630 LEU B N 1
ATOM 12066 C CA . LEU B 1 630 ? 15.891 5.535 -9.414 1 96 630 LEU B CA 1
ATOM 12067 C C . LEU B 1 630 ? 15.117 5.848 -8.141 1 96 630 LEU B C 1
ATOM 12069 O O . LEU B 1 630 ? 15.711 6.246 -7.133 1 96 630 LEU B O 1
ATOM 12073 N N . ASP B 1 631 ? 13.75 5.723 -8.188 1 95.56 631 ASP B N 1
ATOM 12074 C CA . ASP B 1 631 ? 12.883 5.961 -7.043 1 95.56 631 ASP B CA 1
ATOM 12075 C C . ASP B 1 631 ? 12.617 4.668 -6.273 1 95.56 631 ASP B C 1
ATOM 12077 O O . ASP B 1 631 ? 12.156 4.699 -5.133 1 95.56 631 ASP B O 1
ATOM 12081 N N . GLY B 1 632 ? 12.883 3.543 -6.895 1 97.75 632 GLY B N 1
ATOM 12082 C CA . GLY B 1 632 ? 12.648 2.254 -6.262 1 97.75 632 GLY B CA 1
ATOM 12083 C C . GLY B 1 632 ? 13.172 1.087 -7.078 1 97.75 632 GLY B C 1
ATOM 12084 O O . GLY B 1 632 ? 13.695 1.277 -8.18 1 97.75 632 GLY B O 1
ATOM 12085 N N . LEU B 1 633 ? 13.117 -0.09 -6.551 1 98.62 633 LEU B N 1
ATOM 12086 C CA . LEU B 1 633 ? 13.617 -1.319 -7.156 1 98.62 633 LEU B CA 1
ATOM 12087 C C . LEU B 1 633 ? 12.641 -2.469 -6.941 1 98.62 633 LEU B C 1
ATOM 12089 O O . LEU B 1 633 ? 12.078 -2.619 -5.852 1 98.62 633 LEU B O 1
ATOM 12093 N N . VAL B 1 634 ? 12.336 -3.227 -7.996 1 98.88 634 VAL B N 1
ATOM 12094 C CA . VAL B 1 634 ? 11.523 -4.438 -7.91 1 98.88 634 VAL B CA 1
ATOM 12095 C C . VAL B 1 634 ? 12.383 -5.656 -8.242 1 98.88 634 VAL B C 1
ATOM 12097 O O . VAL B 1 634 ? 13.062 -5.684 -9.266 1 98.88 634 VAL B O 1
ATOM 12100 N N . ILE B 1 635 ? 12.438 -6.613 -7.352 1 98.94 635 ILE B N 1
ATOM 12101 C CA . ILE B 1 635 ? 13.078 -7.887 -7.656 1 98.94 635 ILE B CA 1
ATOM 12102 C C . ILE B 1 635 ? 12.062 -8.852 -8.258 1 98.94 635 ILE B C 1
ATOM 12104 O O . ILE B 1 635 ? 11.117 -9.273 -7.578 1 98.94 635 ILE B O 1
ATOM 12108 N N . TRP B 1 636 ? 12.219 -9.148 -9.516 1 98.44 636 TRP B N 1
ATOM 12109 C CA . TRP B 1 636 ? 11.289 -9.992 -10.258 1 98.44 636 TRP B CA 1
ATOM 12110 C C . TRP B 1 636 ? 12.031 -10.898 -11.242 1 98.44 636 TRP B C 1
ATOM 12112 O O . TRP B 1 636 ? 13.055 -10.5 -11.805 1 98.44 636 TRP B O 1
ATOM 12122 N N . GLN B 1 637 ? 11.5 -12.086 -11.445 1 98.06 637 GLN B N 1
ATOM 12123 C CA . GLN B 1 637 ? 12.172 -13.062 -12.297 1 98.06 637 GLN B CA 1
ATOM 12124 C C . GLN B 1 637 ? 11.344 -13.375 -13.539 1 98.06 637 GLN B C 1
ATOM 12126 O O . GLN B 1 637 ? 10.117 -13.398 -13.477 1 98.06 637 GLN B O 1
ATOM 12131 N N . GLU B 1 638 ? 12.031 -13.711 -14.586 1 92.75 638 GLU B N 1
ATOM 12132 C CA . GLU B 1 638 ? 11.359 -14.18 -15.797 1 92.75 638 GLU B CA 1
ATOM 12133 C C . GLU B 1 638 ? 10.938 -15.641 -15.664 1 92.75 638 GLU B C 1
ATOM 12135 O O . GLU B 1 638 ? 9.906 -16.047 -16.219 1 92.75 638 GLU B O 1
ATOM 12140 N N . GLN B 1 639 ? 11.734 -16.344 -14.922 1 94.19 639 GLN B N 1
ATOM 12141 C CA . GLN B 1 639 ? 11.438 -17.766 -14.695 1 94.19 639 GLN B CA 1
ATOM 12142 C C . GLN B 1 639 ? 10.234 -17.922 -13.773 1 94.19 639 GLN B C 1
ATOM 12144 O O . GLN B 1 639 ? 9.781 -16.969 -13.148 1 94.19 639 GLN B O 1
ATOM 12149 N N . ASP B 1 640 ? 9.695 -19.125 -13.656 1 92.56 640 ASP B N 1
ATOM 12150 C CA . ASP B 1 640 ? 8.469 -19.375 -12.914 1 92.56 640 ASP B CA 1
ATOM 12151 C C . ASP B 1 640 ? 8.758 -19.625 -11.438 1 92.56 640 ASP B C 1
ATOM 12153 O O . ASP B 1 640 ? 8 -20.312 -10.75 1 92.56 640 ASP B O 1
ATOM 12157 N N . VAL B 1 641 ? 9.914 -19.203 -11 1 97.12 641 VAL B N 1
ATOM 12158 C CA . VAL B 1 641 ? 10.305 -19.25 -9.594 1 97.12 641 VAL B CA 1
ATOM 12159 C C . VAL B 1 641 ? 10.922 -17.922 -9.18 1 97.12 641 VAL B C 1
ATOM 12161 O O . VAL B 1 641 ? 11.461 -17.188 -10.023 1 97.12 641 VAL B O 1
ATOM 12164 N N . PHE B 1 642 ? 10.828 -17.594 -7.949 1 98.38 642 PHE B N 1
ATOM 12165 C CA . PHE B 1 642 ? 11.531 -16.422 -7.445 1 98.38 642 PHE B CA 1
ATOM 12166 C C . PHE B 1 642 ? 13.016 -16.719 -7.242 1 98.38 642 PHE B C 1
ATOM 12168 O O . PHE B 1 642 ? 13.867 -16.188 -7.949 1 98.38 642 PHE B O 1
ATOM 12175 N N . SER B 1 643 ? 13.289 -17.672 -6.336 1 98.62 643 SER B N 1
ATOM 12176 C CA . SER B 1 643 ? 14.664 -18.109 -6.129 1 98.62 643 SER B CA 1
ATOM 12177 C C . SER B 1 643 ? 14.727 -19.328 -5.215 1 98.62 643 SER B C 1
ATOM 12179 O O . SER B 1 643 ? 14.078 -19.359 -4.168 1 98.62 643 SER B O 1
ATOM 12181 N N . VAL B 1 644 ? 15.555 -20.297 -5.629 1 96 644 VAL B N 1
ATOM 12182 C CA . VAL B 1 644 ? 15.68 -21.5 -4.812 1 96 644 VAL B CA 1
ATOM 12183 C C . VAL B 1 644 ? 16.75 -21.281 -3.746 1 96 644 VAL B C 1
ATOM 12185 O O . VAL B 1 644 ? 17.109 -22.219 -3.012 1 96 644 VAL B O 1
ATOM 12188 N N . GLY B 1 645 ? 17.281 -20.062 -3.729 1 96.25 645 GLY B N 1
ATOM 12189 C CA . GLY B 1 645 ? 18.234 -19.75 -2.684 1 96.25 645 GLY B CA 1
ATOM 12190 C C . GLY B 1 645 ? 19.688 -19.891 -3.129 1 96.25 645 GLY B C 1
ATOM 12191 O O . GLY B 1 645 ? 20 -19.672 -4.301 1 96.25 645 GLY B O 1
ATOM 12192 N N . ALA B 1 646 ? 20.547 -20.172 -2.205 1 93.56 646 ALA B N 1
ATOM 12193 C CA . ALA B 1 646 ? 21.969 -20.25 -2.475 1 93.56 646 ALA B CA 1
ATOM 12194 C C . ALA B 1 646 ? 22.281 -21.344 -3.496 1 93.56 646 ALA B C 1
ATOM 12196 O O . ALA B 1 646 ? 21.672 -22.422 -3.467 1 93.56 646 ALA B O 1
ATOM 12197 N N . ASN B 1 647 ? 23.156 -21.031 -4.395 1 90.25 647 ASN B N 1
ATOM 12198 C CA . ASN B 1 647 ? 23.641 -22.047 -5.328 1 90.25 647 ASN B CA 1
ATOM 12199 C C . ASN B 1 647 ? 24.469 -23.125 -4.621 1 90.25 647 ASN B C 1
ATOM 12201 O O . ASN B 1 647 ? 25.656 -22.938 -4.387 1 90.25 647 ASN B O 1
ATOM 12205 N N . LEU B 1 648 ? 23.859 -24.203 -4.344 1 82.69 648 LEU B N 1
ATOM 12206 C CA . LEU B 1 648 ? 24.469 -25.266 -3.539 1 82.69 648 LEU B CA 1
ATOM 12207 C C . LEU B 1 648 ? 25.703 -25.828 -4.23 1 82.69 648 LEU B C 1
ATOM 12209 O O . LEU B 1 648 ? 26.656 -26.219 -3.568 1 82.69 648 LEU B O 1
ATOM 12213 N N . GLU B 1 649 ? 25.578 -25.938 -5.523 1 78.19 649 GLU B N 1
ATOM 12214 C CA . GLU B 1 649 ? 26.719 -26.438 -6.281 1 78.19 649 GLU B CA 1
ATOM 12215 C C . GLU B 1 649 ? 27.938 -25.531 -6.109 1 78.19 649 GLU B C 1
ATOM 12217 O O . GLU B 1 649 ? 29.047 -26.016 -5.844 1 78.19 649 GLU B O 1
ATOM 12222 N N . GLU B 1 650 ? 27.672 -24.312 -6.289 1 80.38 650 GLU B N 1
ATOM 12223 C CA . GLU B 1 650 ? 28.734 -23.344 -6.117 1 80.38 650 GLU B CA 1
ATOM 12224 C C . GLU B 1 650 ? 29.266 -23.344 -4.688 1 80.38 650 GLU B C 1
ATOM 12226 O O . GLU B 1 650 ? 30.484 -23.25 -4.473 1 80.38 650 GLU B O 1
ATOM 12231 N N . PHE B 1 651 ? 28.422 -23.484 -3.754 1 78.81 651 PHE B N 1
ATOM 12232 C CA . PHE B 1 651 ? 28.781 -23.531 -2.344 1 78.81 651 PHE B CA 1
ATOM 12233 C C . PHE B 1 651 ? 29.641 -24.766 -2.055 1 78.81 651 PHE B C 1
ATOM 12235 O O . PHE B 1 651 ? 30.656 -24.672 -1.358 1 78.81 651 PHE B O 1
ATOM 12242 N N . GLY B 1 652 ? 29.219 -25.891 -2.557 1 73.31 652 GLY B N 1
ATOM 12243 C CA . GLY B 1 652 ? 29.984 -27.109 -2.379 1 73.31 652 GLY B CA 1
ATOM 12244 C C . GLY B 1 652 ? 31.391 -27.031 -2.953 1 73.31 652 GLY B C 1
ATOM 12245 O O . GLY B 1 652 ? 32.344 -27.5 -2.326 1 73.31 652 GLY B O 1
ATOM 12246 N N . ILE B 1 653 ? 31.422 -26.438 -4.078 1 68.5 653 ILE B N 1
ATOM 12247 C CA . ILE B 1 653 ? 32.719 -26.297 -4.75 1 68.5 653 ILE B CA 1
ATOM 12248 C C . ILE B 1 653 ? 33.625 -25.406 -3.926 1 68.5 653 ILE B C 1
ATOM 12250 O O . ILE B 1 653 ? 34.781 -25.734 -3.697 1 68.5 653 ILE B O 1
ATOM 12254 N N . LYS B 1 654 ? 33.125 -24.328 -3.434 1 74.12 654 LYS B N 1
ATOM 12255 C CA . LYS B 1 654 ? 33.906 -23.406 -2.625 1 74.12 654 LYS B CA 1
ATOM 12256 C C . LYS B 1 654 ? 34.375 -24.047 -1.327 1 74.12 654 LYS B C 1
ATOM 12258 O O . LYS B 1 654 ? 35.5 -23.828 -0.884 1 74.12 654 LYS B O 1
ATOM 12263 N N . PHE B 1 655 ? 33.469 -24.766 -0.78 1 73.31 655 PHE B N 1
ATOM 12264 C CA . PHE B 1 655 ? 33.812 -25.453 0.465 1 73.31 655 PHE B CA 1
ATOM 12265 C C . PHE B 1 655 ? 34.906 -26.484 0.239 1 73.31 655 PHE B C 1
ATOM 12267 O O . PHE B 1 655 ? 35.812 -26.625 1.065 1 73.31 655 PHE B O 1
ATOM 12274 N N . ALA B 1 656 ? 34.75 -27.234 -0.806 1 63.78 656 ALA B N 1
ATOM 12275 C CA . ALA B 1 656 ? 35.75 -28.25 -1.13 1 63.78 656 ALA B CA 1
ATOM 12276 C C . ALA B 1 656 ? 37.125 -27.609 -1.361 1 63.78 656 ALA B C 1
ATOM 12278 O O . ALA B 1 656 ? 38.156 -28.188 -1.007 1 63.78 656 ALA B O 1
ATOM 12279 N N . MET B 1 657 ? 37.062 -26.453 -1.884 1 62.19 657 MET B N 1
ATOM 12280 C CA . MET B 1 657 ? 38.312 -25.797 -2.275 1 62.19 657 MET B CA 1
ATOM 12281 C C . MET B 1 657 ? 38.938 -25.094 -1.08 1 62.19 657 MET B C 1
ATOM 12283 O O . MET B 1 657 ? 40.156 -25.141 -0.914 1 62.19 657 MET B O 1
ATOM 12287 N N . ASN B 1 658 ? 38.219 -24.391 -0.336 1 68.88 658 ASN B N 1
ATOM 12288 C CA . ASN B 1 658 ? 38.781 -23.469 0.65 1 68.88 658 ASN B CA 1
ATOM 12289 C C . ASN B 1 658 ? 38.344 -23.828 2.066 1 68.88 658 ASN B C 1
ATOM 12291 O O . ASN B 1 658 ? 38.594 -23.094 3.016 1 68.88 658 ASN B O 1
ATOM 12295 N N . GLY B 1 659 ? 37.688 -24.875 2.162 1 68.38 659 GLY B N 1
ATOM 12296 C CA . GLY B 1 659 ? 37.281 -25.359 3.475 1 68.38 659 GLY B CA 1
ATOM 12297 C C . GLY B 1 659 ? 36.406 -24.375 4.238 1 68.38 659 GLY B C 1
ATOM 12298 O O . GLY B 1 659 ? 35.469 -23.797 3.682 1 68.38 659 GLY B O 1
ATOM 12299 N N . GLU B 1 660 ? 36.688 -24.188 5.441 1 77.31 660 GLU B N 1
ATOM 12300 C CA . GLU B 1 660 ? 35.906 -23.391 6.367 1 77.31 660 GLU B CA 1
ATOM 12301 C C . GLU B 1 660 ? 35.938 -21.906 6 1 77.31 660 GLU B C 1
ATOM 12303 O O . GLU B 1 660 ? 34.969 -21.172 6.211 1 77.31 660 GLU B O 1
ATOM 12308 N N . ALA B 1 661 ? 37 -21.469 5.5 1 81.19 661 ALA B N 1
ATOM 12309 C CA . ALA B 1 661 ? 37.188 -20.062 5.141 1 81.19 661 ALA B CA 1
ATOM 12310 C C . ALA B 1 661 ? 36.219 -19.656 4.031 1 81.19 661 ALA B C 1
ATOM 12312 O O . ALA B 1 661 ? 35.719 -18.531 4.012 1 81.19 661 ALA B O 1
ATOM 12313 N N . ALA B 1 662 ? 36 -20.531 3.199 1 80.25 662 ALA B N 1
ATOM 12314 C CA . ALA B 1 662 ? 35.062 -20.266 2.102 1 80.25 662 ALA B CA 1
ATOM 12315 C C . ALA B 1 662 ? 33.625 -20.094 2.621 1 80.25 662 ALA B C 1
ATOM 12317 O O . ALA B 1 662 ? 32.875 -19.266 2.115 1 80.25 662 ALA B O 1
ATOM 12318 N N . ILE B 1 663 ? 33.312 -20.844 3.605 1 85.56 663 ILE B N 1
ATOM 12319 C CA . ILE B 1 663 ? 31.984 -20.766 4.211 1 85.56 663 ILE B CA 1
ATOM 12320 C C . ILE B 1 663 ? 31.781 -19.391 4.832 1 85.56 663 ILE B C 1
ATOM 12322 O O . ILE B 1 663 ? 30.75 -18.75 4.621 1 85.56 663 ILE B O 1
ATOM 12326 N N . GLU B 1 664 ? 32.75 -18.984 5.555 1 90.69 664 GLU B N 1
ATOM 12327 C CA . GLU B 1 664 ? 32.656 -17.703 6.219 1 90.69 664 GLU B CA 1
ATOM 12328 C C . GLU B 1 664 ? 32.531 -16.562 5.207 1 90.69 664 GLU B C 1
ATOM 12330 O O . GLU B 1 664 ? 31.734 -15.633 5.422 1 90.69 664 GLU B O 1
ATOM 12335 N N . GLU B 1 665 ? 33.219 -16.656 4.172 1 89.38 665 GLU B N 1
ATOM 12336 C CA . GLU B 1 665 ? 33.188 -15.617 3.146 1 89.38 665 GLU B CA 1
ATOM 12337 C C . GLU B 1 665 ? 31.797 -15.516 2.527 1 89.38 665 GLU B C 1
ATOM 12339 O O . GLU B 1 665 ? 31.266 -14.422 2.357 1 89.38 665 GLU B O 1
ATOM 12344 N N . VAL B 1 666 ? 31.234 -16.641 2.189 1 90 666 VAL B N 1
ATOM 12345 C CA . VAL B 1 666 ? 29.938 -16.656 1.541 1 90 666 VAL B CA 1
ATOM 12346 C C . VAL B 1 666 ? 28.875 -16.109 2.492 1 90 666 VAL B C 1
ATOM 12348 O O . VAL B 1 666 ? 28 -15.336 2.08 1 90 666 VAL B O 1
ATOM 12351 N N . ILE B 1 667 ? 28.938 -16.453 3.74 1 95.19 667 ILE B N 1
ATOM 12352 C CA . ILE B 1 667 ? 27.938 -16.047 4.727 1 95.19 667 ILE B CA 1
ATOM 12353 C C . ILE B 1 667 ? 28.078 -14.547 5 1 95.19 667 ILE B C 1
ATOM 12355 O O . ILE B 1 667 ? 27.094 -13.82 5.039 1 95.19 667 ILE B O 1
ATOM 12359 N N . ARG B 1 668 ? 29.281 -14.078 5.141 1 95.81 668 ARG B N 1
ATOM 12360 C CA . ARG B 1 668 ? 29.516 -12.656 5.402 1 95.81 668 ARG B CA 1
ATOM 12361 C C . ARG B 1 668 ? 29.062 -11.805 4.227 1 95.81 668 ARG B C 1
ATOM 12363 O O . ARG B 1 668 ? 28.531 -10.703 4.414 1 95.81 668 ARG B O 1
ATOM 12370 N N . LYS B 1 669 ? 29.312 -12.297 3.066 1 95.44 669 LYS B N 1
ATOM 12371 C CA . LYS B 1 669 ? 28.844 -11.586 1.881 1 95.44 669 LYS B CA 1
ATOM 12372 C C . LYS B 1 669 ? 27.312 -11.492 1.862 1 95.44 669 LYS B C 1
ATOM 12374 O O . LYS B 1 669 ? 26.766 -10.438 1.565 1 95.44 669 LYS B O 1
ATOM 12379 N N . GLY B 1 670 ? 26.672 -12.602 2.15 1 97.38 670 GLY B N 1
ATOM 12380 C CA . GLY B 1 670 ? 25.219 -12.586 2.258 1 97.38 670 GLY B CA 1
ATOM 12381 C C . GLY B 1 670 ? 24.719 -11.648 3.334 1 97.38 670 GLY B C 1
ATOM 12382 O O . GLY B 1 670 ? 23.719 -10.945 3.133 1 97.38 670 GLY B O 1
ATOM 12383 N N . HIS B 1 671 ? 25.391 -11.641 4.504 1 97.88 671 HIS B N 1
ATOM 12384 C CA . HIS B 1 671 ? 25.047 -10.711 5.57 1 97.88 671 HIS B CA 1
ATOM 12385 C C . HIS B 1 671 ? 25.125 -9.266 5.09 1 97.88 671 HIS B C 1
ATOM 12387 O O . HIS B 1 671 ? 24.203 -8.484 5.297 1 97.88 671 HIS B O 1
ATOM 12393 N N . SER B 1 672 ? 26.172 -8.977 4.43 1 97.56 672 SER B N 1
ATOM 12394 C CA . SER B 1 672 ? 26.438 -7.605 4.004 1 97.56 672 SER B CA 1
ATOM 12395 C C . SER B 1 672 ? 25.438 -7.145 2.955 1 97.56 672 SER B C 1
ATOM 12397 O O . SER B 1 672 ? 24.953 -6.008 3.004 1 97.56 672 SER B O 1
ATOM 12399 N N . ILE B 1 673 ? 25.094 -8.008 2.049 1 98.06 673 ILE B N 1
ATOM 12400 C CA . ILE B 1 673 ? 24.312 -7.586 0.891 1 98.06 673 ILE B CA 1
ATOM 12401 C C . ILE B 1 673 ? 22.828 -7.773 1.179 1 98.06 673 ILE B C 1
ATOM 12403 O O . ILE B 1 673 ? 22.047 -6.836 1.036 1 98.06 673 ILE B O 1
ATOM 12407 N N . ILE B 1 674 ? 22.406 -8.953 1.646 1 98.31 674 ILE B N 1
ATOM 12408 C CA . ILE B 1 674 ? 20.984 -9.258 1.83 1 98.31 674 ILE B CA 1
ATOM 12409 C C . ILE B 1 674 ? 20.5 -8.68 3.156 1 98.31 674 ILE B C 1
ATOM 12411 O O . ILE B 1 674 ? 19.531 -7.906 3.188 1 98.31 674 ILE B O 1
ATOM 12415 N N . SER B 1 675 ? 21.172 -8.922 4.266 1 97.38 675 SER B N 1
ATOM 12416 C CA . SER B 1 675 ? 20.672 -8.586 5.598 1 97.38 675 SER B CA 1
ATOM 12417 C C . SER B 1 675 ? 20.891 -7.105 5.902 1 97.38 675 SER B C 1
ATOM 12419 O O . SER B 1 675 ? 20.234 -6.547 6.785 1 97.38 675 SER B O 1
ATOM 12421 N N . LYS B 1 676 ? 21.859 -6.461 5.207 1 96.69 676 LYS B N 1
ATOM 12422 C CA . LYS B 1 676 ? 22.172 -5.074 5.547 1 96.69 676 LYS B CA 1
ATOM 12423 C C . LYS B 1 676 ? 21.859 -4.137 4.383 1 96.69 676 LYS B C 1
ATOM 12425 O O . LYS B 1 676 ? 20.906 -3.357 4.445 1 96.69 676 LYS B O 1
ATOM 12430 N N . LYS B 1 677 ? 22.547 -4.293 3.264 1 97.25 677 LYS B N 1
ATOM 12431 C CA . LYS B 1 677 ? 22.391 -3.361 2.15 1 97.25 677 LYS B CA 1
ATOM 12432 C C . LYS B 1 677 ? 20.953 -3.361 1.632 1 97.25 677 LYS B C 1
ATOM 12434 O O . LYS B 1 677 ? 20.344 -2.299 1.455 1 97.25 677 LYS B O 1
ATOM 12439 N N . LEU B 1 678 ? 20.406 -4.566 1.393 1 98.31 678 LEU B N 1
ATOM 12440 C CA . LEU B 1 678 ? 19.047 -4.68 0.905 1 98.31 678 LEU B CA 1
ATOM 12441 C C . LEU B 1 678 ? 18.047 -4.172 1.946 1 98.31 678 LEU B C 1
ATOM 12443 O O . LEU B 1 678 ? 17.172 -3.365 1.631 1 98.31 678 LEU B O 1
ATOM 12447 N N . ARG B 1 679 ? 18.203 -4.523 3.199 1 97.5 679 ARG B N 1
ATOM 12448 C CA . ARG B 1 679 ? 17.266 -4.199 4.273 1 97.5 679 ARG B CA 1
ATOM 12449 C C . ARG B 1 679 ? 17.234 -2.695 4.539 1 97.5 679 ARG B C 1
ATOM 12451 O O . ARG B 1 679 ? 16.188 -2.133 4.84 1 97.5 679 ARG B O 1
ATOM 12458 N N . TYR B 1 680 ? 18.328 -2.047 4.367 1 96.12 680 TYR B N 1
ATOM 12459 C CA . TYR B 1 680 ? 18.438 -0.649 4.766 1 96.12 680 TYR B CA 1
ATOM 12460 C C . TYR B 1 680 ? 18.703 0.245 3.562 1 96.12 680 TYR B C 1
ATOM 12462 O O . TYR B 1 680 ? 19.344 1.293 3.689 1 96.12 680 TYR B O 1
ATOM 12470 N N . SER B 1 681 ? 18.234 -0.302 2.402 1 96.69 681 SER B N 1
ATOM 12471 C CA . SER B 1 681 ? 18.328 0.514 1.198 1 96.69 681 SER B CA 1
ATOM 12472 C C . SER B 1 681 ? 17.594 1.841 1.362 1 96.69 681 SER B C 1
ATOM 12474 O O . SER B 1 681 ? 16.531 1.895 1.978 1 96.69 681 SER B O 1
ATOM 12476 N N . LYS B 1 682 ? 18.141 2.881 0.724 1 94.62 682 LYS B N 1
ATOM 12477 C CA . LYS B 1 682 ? 17.594 4.227 0.834 1 94.62 682 LYS B CA 1
ATOM 12478 C C . LYS B 1 682 ? 16.391 4.402 -0.08 1 94.62 682 LYS B C 1
ATOM 12480 O O . LYS B 1 682 ? 15.688 5.418 -0.008 1 94.62 682 LYS B O 1
ATOM 12485 N N . ILE B 1 683 ? 16.125 3.484 -0.954 1 96.25 683 ILE B N 1
ATOM 12486 C CA . ILE B 1 683 ? 14.945 3.461 -1.809 1 96.25 683 ILE B CA 1
ATOM 12487 C C . ILE B 1 683 ? 14.109 2.221 -1.499 1 96.25 683 ILE B C 1
ATOM 12489 O O . ILE B 1 683 ? 14.633 1.219 -1.006 1 96.25 683 ILE B O 1
ATOM 12493 N N . PRO B 1 684 ? 12.812 2.285 -1.726 1 98.12 684 PRO B N 1
ATOM 12494 C CA . PRO B 1 684 ? 12.008 1.087 -1.475 1 98.12 684 PRO B CA 1
ATOM 12495 C C . PRO B 1 684 ? 12.336 -0.057 -2.432 1 98.12 684 PRO B C 1
ATOM 12497 O O . PRO B 1 684 ? 12.469 0.162 -3.639 1 98.12 684 PRO B O 1
ATOM 12500 N N . VAL B 1 685 ? 12.5 -1.232 -1.915 1 98.81 685 VAL B N 1
ATOM 12501 C CA . VAL B 1 685 ? 12.695 -2.451 -2.693 1 98.81 685 VAL B CA 1
ATOM 12502 C C . VAL B 1 685 ? 11.523 -3.402 -2.469 1 98.81 685 VAL B C 1
ATOM 12504 O O . VAL B 1 685 ? 11.227 -3.777 -1.332 1 98.81 685 VAL B O 1
ATOM 12507 N N . VAL B 1 686 ? 10.812 -3.777 -3.561 1 98.88 686 VAL B N 1
ATOM 12508 C CA . VAL B 1 686 ? 9.648 -4.66 -3.492 1 98.88 686 VAL B CA 1
ATOM 12509 C C . VAL B 1 686 ? 9.984 -6 -4.145 1 98.88 686 VAL B C 1
ATOM 12511 O O . VAL B 1 686 ? 10.438 -6.047 -5.289 1 98.88 686 VAL B O 1
ATOM 12514 N N . ALA B 1 687 ? 9.812 -7.105 -3.441 1 98.88 687 ALA B N 1
ATOM 12515 C CA . ALA B 1 687 ? 9.977 -8.445 -4.008 1 98.88 687 ALA B CA 1
ATOM 12516 C C . ALA B 1 687 ? 8.688 -8.914 -4.676 1 98.88 687 ALA B C 1
ATOM 12518 O O . ALA B 1 687 ? 7.645 -9 -4.031 1 98.88 687 ALA B O 1
ATOM 12519 N N . ALA B 1 688 ? 8.719 -9.156 -5.961 1 98.81 688 ALA B N 1
ATOM 12520 C CA . ALA B 1 688 ? 7.617 -9.773 -6.691 1 98.81 688 ALA B CA 1
ATOM 12521 C C . ALA B 1 688 ? 7.793 -11.281 -6.777 1 98.81 688 ALA B C 1
ATOM 12523 O O . ALA B 1 688 ? 8.586 -11.781 -7.578 1 98.81 688 ALA B O 1
ATOM 12524 N N . VAL B 1 689 ? 7.004 -11.977 -6 1 98.75 689 VAL B N 1
ATOM 12525 C CA . VAL B 1 689 ? 7.312 -13.367 -5.68 1 98.75 689 VAL B CA 1
ATOM 12526 C C . VAL B 1 689 ? 6.316 -14.289 -6.375 1 98.75 689 VAL B C 1
ATOM 12528 O O . VAL B 1 689 ? 5.105 -14.062 -6.324 1 98.75 689 VAL B O 1
ATOM 12531 N N . LYS B 1 690 ? 6.801 -15.312 -7.047 1 97.88 690 LYS B N 1
ATOM 12532 C CA . LYS B 1 690 ? 6 -16.406 -7.582 1 97.88 690 LYS B CA 1
ATOM 12533 C C . LYS B 1 690 ? 6.742 -17.734 -7.473 1 97.88 690 LYS B C 1
ATOM 12535 O O . LYS B 1 690 ? 7.973 -17.766 -7.488 1 97.88 690 LYS B O 1
ATOM 12540 N N . GLY B 1 691 ? 6.035 -18.812 -7.402 1 98 691 GLY B N 1
ATOM 12541 C CA . GLY B 1 691 ? 6.672 -20.109 -7.336 1 98 691 GLY B CA 1
ATOM 12542 C C . GLY B 1 691 ? 7.527 -20.297 -6.098 1 98 691 GLY B C 1
ATOM 12543 O O . GLY B 1 691 ? 7.133 -19.906 -5 1 98 691 GLY B O 1
ATOM 12544 N N . PHE B 1 692 ? 8.703 -20.875 -6.262 1 98.19 692 PHE B N 1
ATOM 12545 C CA . PHE B 1 692 ? 9.57 -21.25 -5.152 1 98.19 692 PHE B CA 1
ATOM 12546 C C . PHE B 1 692 ? 10.367 -20.031 -4.672 1 98.19 692 PHE B C 1
ATOM 12548 O O . PHE B 1 692 ? 10.938 -19.297 -5.48 1 98.19 692 PHE B O 1
ATOM 12555 N N . ALA B 1 693 ? 10.43 -19.797 -3.471 1 98.69 693 ALA B N 1
ATOM 12556 C CA . ALA B 1 693 ? 11.328 -18.891 -2.768 1 98.69 693 ALA B CA 1
ATOM 12557 C C . ALA B 1 693 ? 11.891 -19.547 -1.507 1 98.69 693 ALA B C 1
ATOM 12559 O O . ALA B 1 693 ? 11.336 -19.375 -0.416 1 98.69 693 ALA B O 1
ATOM 12560 N N . PHE B 1 694 ? 13.062 -20.188 -1.621 1 97.75 694 PHE B N 1
ATOM 12561 C CA . PHE B 1 694 ? 13.609 -21.016 -0.558 1 97.75 694 PHE B CA 1
ATOM 12562 C C . PHE B 1 694 ? 14.922 -20.438 -0.044 1 97.75 694 PHE B C 1
ATOM 12564 O O . PHE B 1 694 ? 15.656 -19.797 -0.792 1 97.75 694 PHE B O 1
ATOM 12571 N N . GLY B 1 695 ? 15.203 -20.672 1.18 1 97.69 695 GLY B N 1
ATOM 12572 C CA . GLY B 1 695 ? 16.484 -20.281 1.744 1 97.69 695 GLY B CA 1
ATOM 12573 C C . GLY B 1 695 ? 16.844 -18.828 1.441 1 97.69 695 GLY B C 1
ATOM 12574 O O . GLY B 1 695 ? 16.094 -17.922 1.768 1 97.69 695 GLY B O 1
ATOM 12575 N N . GLY B 1 696 ? 17.891 -18.734 0.639 1 98.06 696 GLY B N 1
ATOM 12576 C CA . GLY B 1 696 ? 18.328 -17.406 0.251 1 98.06 696 GLY B CA 1
ATOM 12577 C C . GLY B 1 696 ? 17.25 -16.609 -0.469 1 98.06 696 GLY B C 1
ATOM 12578 O O . GLY B 1 696 ? 17.203 -15.383 -0.362 1 98.06 696 GLY B O 1
ATOM 12579 N N . GLY B 1 697 ? 16.422 -17.281 -1.251 1 98.56 697 GLY B N 1
ATOM 12580 C CA . GLY B 1 697 ? 15.289 -16.609 -1.859 1 98.56 697 GLY B CA 1
ATOM 12581 C C . GLY B 1 697 ? 14.312 -16.062 -0.842 1 98.56 697 GLY B C 1
ATOM 12582 O O . GLY B 1 697 ? 13.859 -14.922 -0.963 1 98.56 697 GLY B O 1
ATOM 12583 N N . CYS B 1 698 ? 13.969 -16.859 0.162 1 98.75 698 CYS B N 1
ATOM 12584 C CA . CYS B 1 698 ? 13.109 -16.406 1.251 1 98.75 698 CYS B CA 1
ATOM 12585 C C . CYS B 1 698 ? 13.773 -15.281 2.037 1 98.75 698 CYS B C 1
ATOM 12587 O O . CYS B 1 698 ? 13.125 -14.305 2.408 1 98.75 698 CYS B O 1
ATOM 12589 N N . GLU B 1 699 ? 15.086 -15.422 2.301 1 98.75 699 GLU B N 1
ATOM 12590 C CA . GLU B 1 699 ? 15.82 -14.398 3.027 1 98.75 699 GLU B CA 1
ATOM 12591 C C . GLU B 1 699 ? 15.82 -13.07 2.266 1 98.75 699 GLU B C 1
ATOM 12593 O O . GLU B 1 699 ? 15.805 -12 2.875 1 98.75 699 GLU B O 1
ATOM 12598 N N . THR B 1 700 ? 15.82 -13.125 0.952 1 98.75 700 THR B N 1
ATOM 12599 C CA . THR B 1 700 ? 15.711 -11.93 0.126 1 98.75 700 THR B CA 1
ATOM 12600 C C . THR B 1 700 ? 14.359 -11.258 0.326 1 98.75 700 THR B C 1
ATOM 12602 O O . THR B 1 700 ? 14.281 -10.031 0.437 1 98.75 700 THR B O 1
ATOM 12605 N N . ILE B 1 701 ? 13.312 -12.031 0.424 1 98.81 701 ILE B N 1
ATOM 12606 C CA . ILE B 1 701 ? 11.969 -11.508 0.663 1 98.81 701 ILE B CA 1
ATOM 12607 C C . ILE B 1 701 ? 11.906 -10.859 2.043 1 98.81 701 ILE B C 1
ATOM 12609 O O . ILE B 1 701 ? 11.422 -9.734 2.184 1 98.81 701 ILE B O 1
ATOM 12613 N N . LEU B 1 702 ? 12.461 -11.547 3.057 1 98.56 702 LEU B N 1
ATOM 12614 C CA . LEU B 1 702 ? 12.422 -11.086 4.441 1 98.56 702 LEU B CA 1
ATOM 12615 C C . LEU B 1 702 ? 13.078 -9.719 4.586 1 98.56 702 LEU B C 1
ATOM 12617 O O . LEU B 1 702 ? 12.672 -8.914 5.426 1 98.56 702 LEU B O 1
ATOM 12621 N N . HIS B 1 703 ? 14.07 -9.469 3.771 1 98.5 703 HIS B N 1
ATOM 12622 C CA . HIS B 1 703 ? 14.852 -8.25 3.951 1 98.5 703 HIS B CA 1
ATOM 12623 C C . HIS B 1 703 ? 14.484 -7.199 2.91 1 98.5 703 HIS B C 1
ATOM 12625 O O . HIS B 1 703 ? 15.094 -6.125 2.861 1 98.5 703 HIS B O 1
ATOM 12631 N N . SER B 1 704 ? 13.508 -7.473 2.016 1 98.62 704 SER B N 1
ATOM 12632 C CA . SER B 1 704 ? 12.906 -6.449 1.169 1 98.62 704 SER B CA 1
ATOM 12633 C C . SER B 1 704 ? 11.906 -5.605 1.949 1 98.62 704 SER B C 1
ATOM 12635 O O . SER B 1 704 ? 11.438 -6.016 3.014 1 98.62 704 SER B O 1
ATOM 12637 N N . ASP B 1 705 ? 11.594 -4.426 1.442 1 98.19 705 ASP B N 1
ATOM 12638 C CA . ASP B 1 705 ? 10.727 -3.5 2.168 1 98.19 705 ASP B CA 1
ATOM 12639 C C . ASP B 1 705 ? 9.266 -3.924 2.07 1 98.19 705 ASP B C 1
ATOM 12641 O O . ASP B 1 705 ? 8.469 -3.617 2.957 1 98.19 705 ASP B O 1
ATOM 12645 N N . ALA B 1 706 ? 8.883 -4.543 1.02 1 98.5 706 ALA B N 1
ATOM 12646 C CA . ALA B 1 706 ? 7.543 -5.07 0.777 1 98.5 706 ALA B CA 1
ATOM 12647 C C . ALA B 1 706 ? 7.582 -6.242 -0.199 1 98.5 706 ALA B C 1
ATOM 12649 O O . ALA B 1 706 ? 8.602 -6.484 -0.845 1 98.5 706 ALA B O 1
ATOM 12650 N N . ALA B 1 707 ? 6.508 -6.969 -0.239 1 98.81 707 ALA B N 1
ATOM 12651 C CA . ALA B 1 707 ? 6.387 -8.055 -1.205 1 98.81 707 ALA B CA 1
ATOM 12652 C C . ALA B 1 707 ? 5.016 -8.047 -1.873 1 98.81 707 ALA B C 1
ATOM 12654 O O . ALA B 1 707 ? 4.027 -7.621 -1.27 1 98.81 707 ALA B O 1
ATOM 12655 N N . VAL B 1 708 ? 5 -8.336 -3.111 1 98.88 708 VAL B N 1
ATOM 12656 C CA . VAL B 1 708 ? 3.82 -8.695 -3.891 1 98.88 708 VAL B CA 1
ATOM 12657 C C . VAL B 1 708 ? 3.914 -10.156 -4.336 1 98.88 708 VAL B C 1
ATOM 12659 O O . VAL B 1 708 ? 4.727 -10.492 -5.199 1 98.88 708 VAL B O 1
ATOM 12662 N N . ALA B 1 709 ? 3.07 -10.969 -3.727 1 98.81 709 ALA B N 1
ATOM 12663 C CA . ALA B 1 709 ? 3.195 -12.406 -3.955 1 98.81 709 ALA B CA 1
ATOM 12664 C C . ALA B 1 709 ? 2.014 -12.938 -4.762 1 98.81 709 ALA B C 1
ATOM 12666 O O . ALA B 1 709 ? 0.862 -12.586 -4.488 1 98.81 709 ALA B O 1
ATOM 12667 N N . ALA B 1 710 ? 2.383 -13.727 -5.785 1 98.5 710 ALA B N 1
ATOM 12668 C CA . ALA B 1 710 ? 1.325 -14.516 -6.414 1 98.5 710 ALA B CA 1
ATOM 12669 C C . ALA B 1 710 ? 0.676 -15.469 -5.414 1 98.5 710 ALA B C 1
ATOM 12671 O O . ALA B 1 710 ? 1.335 -15.945 -4.488 1 98.5 710 ALA B O 1
ATOM 12672 N N . TYR B 1 711 ? -0.574 -15.695 -5.609 1 97.81 711 TYR B N 1
ATOM 12673 C CA . TYR B 1 711 ? -1.3 -16.625 -4.754 1 97.81 711 TYR B CA 1
ATOM 12674 C C . TYR B 1 711 ? -0.548 -17.953 -4.621 1 97.81 711 TYR B C 1
ATOM 12676 O O . TYR B 1 711 ? -0.445 -18.5 -3.525 1 97.81 711 TYR B O 1
ATOM 12684 N N . GLU B 1 712 ? -0.023 -18.344 -5.746 1 97.69 712 GLU B N 1
ATOM 12685 C CA . GLU B 1 712 ? 0.776 -19.562 -5.766 1 97.69 712 GLU B CA 1
ATOM 12686 C C . GLU B 1 712 ? 2.254 -19.266 -5.531 1 97.69 712 GLU B C 1
ATOM 12688 O O . GLU B 1 712 ? 3.051 -19.266 -6.473 1 97.69 712 GLU B O 1
ATOM 12693 N N . SER B 1 713 ? 2.629 -18.984 -4.383 1 98.38 713 SER B N 1
ATOM 12694 C CA . SER B 1 713 ? 3.996 -18.797 -3.904 1 98.38 713 SER B CA 1
ATOM 12695 C C . SER B 1 713 ? 4.32 -19.766 -2.777 1 98.38 713 SER B C 1
ATOM 12697 O O . SER B 1 713 ? 3.564 -19.891 -1.811 1 98.38 713 SER B O 1
ATOM 12699 N N . TYR B 1 714 ? 5.359 -20.469 -2.932 1 98.31 714 TYR B N 1
ATOM 12700 C CA . TYR B 1 714 ? 5.852 -21.422 -1.957 1 98.31 714 TYR B CA 1
ATOM 12701 C C . TYR B 1 714 ? 7.129 -20.922 -1.293 1 98.31 714 TYR B C 1
ATOM 12703 O O . TYR B 1 714 ? 8.203 -20.953 -1.897 1 98.31 714 TYR B O 1
ATOM 12711 N N . ILE B 1 715 ? 6.996 -20.5 -0.065 1 98.69 715 ILE B N 1
ATOM 12712 C CA . ILE B 1 715 ? 8.055 -19.734 0.585 1 98.69 715 ILE B CA 1
ATOM 12713 C C . ILE B 1 715 ? 8.492 -20.453 1.864 1 98.69 715 ILE B C 1
ATOM 12715 O O . ILE B 1 715 ? 7.656 -20.906 2.648 1 98.69 715 ILE B O 1
ATOM 12719 N N . GLY B 1 716 ? 9.828 -20.594 2.035 1 98.38 716 GLY B N 1
ATOM 12720 C CA . GLY B 1 716 ? 10.266 -21.188 3.283 1 98.38 716 GLY B CA 1
ATOM 12721 C C . GLY B 1 716 ? 11.766 -21.109 3.498 1 98.38 716 GLY B C 1
ATOM 12722 O O . GLY B 1 716 ? 12.523 -21 2.537 1 98.38 716 GLY B O 1
ATOM 12723 N N . LEU B 1 717 ? 12.164 -21.047 4.742 1 98.44 717 LEU B N 1
ATOM 12724 C CA . LEU B 1 717 ? 13.547 -21.25 5.152 1 98.44 717 LEU B CA 1
ATOM 12725 C C . LEU B 1 717 ? 13.836 -22.734 5.363 1 98.44 717 LEU B C 1
ATOM 12727 O O . LEU B 1 717 ? 13.68 -23.25 6.473 1 98.44 717 LEU B O 1
ATOM 12731 N N . VAL B 1 718 ? 14.398 -23.406 4.348 1 96.44 718 VAL B N 1
ATOM 12732 C CA . VAL B 1 718 ? 14.406 -24.859 4.238 1 96.44 718 VAL B CA 1
ATOM 12733 C C . VAL B 1 718 ? 15.773 -25.406 4.637 1 96.44 718 VAL B C 1
ATOM 12735 O O . VAL B 1 718 ? 16.062 -26.594 4.445 1 96.44 718 VAL B O 1
ATOM 12738 N N . GLU B 1 719 ? 16.625 -24.641 5.188 1 95.75 719 GLU B N 1
ATOM 12739 C CA . GLU B 1 719 ? 18.031 -24.969 5.398 1 95.75 719 GLU B CA 1
ATOM 12740 C C . GLU B 1 719 ? 18.188 -26.188 6.293 1 95.75 719 GLU B C 1
ATOM 12742 O O . GLU B 1 719 ? 19.109 -26.984 6.105 1 95.75 719 GLU B O 1
ATOM 12747 N N . ALA B 1 720 ? 17.344 -26.344 7.246 1 95.38 720 ALA B N 1
ATOM 12748 C CA . ALA B 1 720 ? 17.438 -27.484 8.156 1 95.38 720 ALA B CA 1
ATOM 12749 C C . ALA B 1 720 ? 17.359 -28.812 7.391 1 95.38 720 ALA B C 1
ATOM 12751 O O . ALA B 1 720 ? 17.953 -29.812 7.816 1 95.38 720 ALA B O 1
ATOM 12752 N N . ALA B 1 721 ? 16.672 -28.828 6.277 1 92.75 721 ALA B N 1
ATOM 12753 C CA . ALA B 1 721 ? 16.516 -30.031 5.469 1 92.75 721 ALA B CA 1
ATOM 12754 C C . ALA B 1 721 ? 17.859 -30.469 4.871 1 92.75 721 ALA B C 1
ATOM 12756 O O . ALA B 1 721 ? 18.047 -31.641 4.555 1 92.75 721 ALA B O 1
ATOM 12757 N N . VAL B 1 722 ? 18.797 -29.547 4.746 1 91.25 722 VAL B N 1
ATOM 12758 C CA . VAL B 1 722 ? 20.094 -29.906 4.203 1 91.25 722 VAL B CA 1
ATOM 12759 C C . VAL B 1 722 ? 21.156 -29.844 5.312 1 91.25 722 VAL B C 1
ATOM 12761 O O . VAL B 1 722 ? 22.359 -29.812 5.035 1 91.25 722 VAL B O 1
ATOM 12764 N N . GLY B 1 723 ? 20.703 -29.719 6.566 1 93.69 723 GLY B N 1
ATOM 12765 C CA . GLY B 1 723 ? 21.578 -29.922 7.715 1 93.69 723 GLY B CA 1
ATOM 12766 C C . GLY B 1 723 ? 22.219 -28.641 8.219 1 93.69 723 GLY B C 1
ATOM 12767 O O . GLY B 1 723 ? 23.219 -28.688 8.938 1 93.69 723 GLY B O 1
ATOM 12768 N N . ILE B 1 724 ? 21.781 -27.516 7.77 1 94.94 724 ILE B N 1
ATOM 12769 C CA . ILE B 1 724 ? 22.328 -26.234 8.227 1 94.94 724 ILE B CA 1
ATOM 12770 C C . ILE B 1 724 ? 21.188 -25.328 8.68 1 94.94 724 ILE B C 1
ATOM 12772 O O . ILE B 1 724 ? 20.047 -25.766 8.797 1 94.94 724 ILE B O 1
ATOM 12776 N N . ILE B 1 725 ? 21.484 -24.094 9.102 1 97.62 725 ILE B N 1
ATOM 12777 C CA . ILE B 1 725 ? 20.516 -23.062 9.453 1 97.62 725 ILE B CA 1
ATOM 12778 C C . ILE B 1 725 ? 20.594 -21.906 8.453 1 97.62 725 ILE B C 1
ATOM 12780 O O . ILE B 1 725 ? 21.531 -21.844 7.652 1 97.62 725 ILE B O 1
ATOM 12784 N N . PRO B 1 726 ? 19.562 -21.031 8.414 1 97.81 726 PRO B N 1
ATOM 12785 C CA . PRO B 1 726 ? 19.672 -19.891 7.5 1 97.81 726 PRO B CA 1
ATOM 12786 C C . PRO B 1 726 ? 20.984 -19.125 7.672 1 97.81 726 PRO B C 1
ATOM 12788 O O . PRO B 1 726 ? 21.453 -18.922 8.797 1 97.81 726 PRO B O 1
ATOM 12791 N N . GLY B 1 727 ? 21.578 -18.688 6.59 1 96.81 727 GLY B N 1
ATOM 12792 C CA . GLY B 1 727 ? 22.922 -18.109 6.652 1 96.81 727 GLY B CA 1
ATOM 12793 C C . GLY B 1 727 ? 22.969 -16.656 6.223 1 96.81 727 GLY B C 1
ATOM 12794 O O . GLY B 1 727 ? 23.984 -15.984 6.379 1 96.81 727 GLY B O 1
ATOM 12795 N N . TRP B 1 728 ? 21.922 -16.141 5.641 1 98.19 728 TRP B N 1
ATOM 12796 C CA . TRP B 1 728 ? 21.938 -14.766 5.148 1 98.19 728 TRP B CA 1
ATOM 12797 C C . TRP B 1 728 ? 20.938 -13.898 5.906 1 98.19 728 TRP B C 1
ATOM 12799 O O . TRP B 1 728 ? 20.297 -13.023 5.32 1 98.19 728 TRP B O 1
ATOM 12809 N N . GLY B 1 729 ? 20.688 -14.195 7.191 1 98.31 729 GLY B N 1
ATOM 12810 C CA . GLY B 1 729 ? 19.922 -13.352 8.102 1 98.31 729 GLY B CA 1
ATOM 12811 C C . GLY B 1 729 ? 18.5 -13.844 8.328 1 98.31 729 GLY B C 1
ATOM 12812 O O . GLY B 1 729 ? 17.703 -13.164 8.961 1 98.31 729 GLY B O 1
ATOM 12813 N N . GLY B 1 730 ? 18.156 -15.023 7.809 1 98.31 730 GLY B N 1
ATOM 12814 C CA . GLY B 1 730 ? 16.812 -15.547 8.016 1 98.31 730 GLY B CA 1
ATOM 12815 C C . GLY B 1 730 ? 16.469 -15.766 9.477 1 98.31 730 GLY B C 1
ATOM 12816 O O . GLY B 1 730 ? 15.391 -15.383 9.93 1 98.31 730 GLY B O 1
ATOM 12817 N N . SER B 1 731 ? 17.375 -16.406 10.211 1 98 731 SER B N 1
ATOM 12818 C CA . SER B 1 731 ? 17.172 -16.625 11.633 1 98 731 SER B CA 1
ATOM 12819 C C . SER B 1 731 ? 17.109 -15.297 12.391 1 98 731 SER B C 1
ATOM 12821 O O . SER B 1 731 ? 16.25 -15.117 13.266 1 98 731 SER B O 1
ATOM 12823 N N . LYS B 1 732 ? 18 -14.461 12.039 1 97.44 732 LYS B N 1
ATOM 12824 C CA . LYS B 1 732 ? 18.047 -13.141 12.664 1 97.44 732 LYS B CA 1
ATOM 12825 C C . LYS B 1 732 ? 16.734 -12.391 12.453 1 97.44 732 LYS B C 1
ATOM 12827 O O . LYS B 1 732 ? 16.141 -11.867 13.406 1 97.44 732 LYS B O 1
ATOM 12832 N N . GLU B 1 733 ? 16.25 -12.32 11.242 1 97.56 733 GLU B N 1
ATOM 12833 C CA . GLU B 1 733 ? 15.062 -11.539 10.914 1 97.56 733 GLU B CA 1
ATOM 12834 C C . GLU B 1 733 ? 13.82 -12.117 11.602 1 97.56 733 GLU B C 1
ATOM 12836 O O . GLU B 1 733 ? 12.953 -11.375 12.047 1 97.56 733 GLU B O 1
ATOM 12841 N N . MET B 1 734 ? 13.742 -13.422 11.648 1 97.56 734 MET B N 1
ATOM 12842 C CA . MET B 1 734 ? 12.609 -14.062 12.305 1 97.56 734 MET B CA 1
ATOM 12843 C C . MET B 1 734 ? 12.609 -13.758 13.805 1 97.56 734 MET B C 1
ATOM 12845 O O . MET B 1 734 ? 11.547 -13.578 14.398 1 97.56 734 MET B O 1
ATOM 12849 N N . ALA B 1 735 ? 13.805 -13.703 14.391 1 97 735 ALA B N 1
ATOM 12850 C CA . ALA B 1 735 ? 13.914 -13.32 15.797 1 97 735 ALA B CA 1
ATOM 12851 C C . ALA B 1 735 ? 13.516 -11.867 16 1 97 735 ALA B C 1
ATOM 12853 O O . ALA B 1 735 ? 12.812 -11.539 16.969 1 97 735 ALA B O 1
ATOM 12854 N N . VAL B 1 736 ? 13.953 -11.023 15.141 1 96.25 736 VAL B N 1
ATOM 12855 C CA . VAL B 1 736 ? 13.648 -9.602 15.227 1 96.25 736 VAL B CA 1
ATOM 12856 C C . VAL B 1 736 ? 12.141 -9.391 15.117 1 96.25 736 VAL B C 1
ATOM 12858 O O . VAL B 1 736 ? 11.547 -8.664 15.93 1 96.25 736 VAL B O 1
ATOM 12861 N N . ARG B 1 737 ? 11.461 -10.008 14.156 1 95.12 737 ARG B N 1
ATOM 12862 C CA . ARG B 1 737 ? 10.023 -9.867 13.969 1 95.12 737 ARG B CA 1
ATOM 12863 C C . ARG B 1 737 ? 9.25 -10.383 15.18 1 95.12 737 ARG B C 1
ATOM 12865 O O . ARG B 1 737 ? 8.242 -9.805 15.578 1 95.12 737 ARG B O 1
ATOM 12872 N N . ALA B 1 738 ? 9.758 -11.438 15.742 1 95 738 ALA B N 1
ATOM 12873 C CA . ALA B 1 738 ? 9.109 -11.984 16.938 1 95 738 ALA B CA 1
ATOM 12874 C C . ALA B 1 738 ? 9.172 -11 18.094 1 95 738 ALA B C 1
ATOM 12876 O O . ALA B 1 738 ? 8.234 -10.906 18.891 1 95 738 ALA B O 1
ATOM 12877 N N . SER B 1 739 ? 10.266 -10.305 18.219 1 93.81 739 SER B N 1
ATOM 12878 C CA . SER B 1 739 ? 10.453 -9.352 19.312 1 93.81 739 SER B CA 1
ATOM 12879 C C . SER B 1 739 ? 9.516 -8.164 19.172 1 93.81 739 SER B C 1
ATOM 12881 O O . SER B 1 739 ? 9.312 -7.414 20.141 1 93.81 739 SER B O 1
ATOM 12883 N N . GLN B 1 740 ? 8.914 -7.961 18.047 1 88.62 740 GLN B N 1
ATOM 12884 C CA . GLN B 1 740 ? 8.023 -6.832 17.797 1 88.62 740 GLN B CA 1
ATOM 12885 C C . GLN B 1 740 ? 6.562 -7.246 17.922 1 88.62 740 GLN B C 1
ATOM 12887 O O . GLN B 1 740 ? 5.664 -6.402 17.828 1 88.62 740 GLN B O 1
ATOM 12892 N N . ALA B 1 741 ? 6.359 -8.508 18.125 1 87.88 741 ALA B N 1
ATOM 12893 C CA . ALA B 1 741 ? 4.992 -9.008 18.266 1 87.88 741 ALA B CA 1
ATOM 12894 C C . ALA B 1 741 ? 4.426 -8.688 19.641 1 87.88 741 ALA B C 1
ATOM 12896 O O . ALA B 1 741 ? 5.172 -8.328 20.562 1 87.88 741 ALA B O 1
ATOM 12897 N N . GLN B 1 742 ? 3.152 -8.703 19.766 1 81.94 742 GLN B N 1
ATOM 12898 C CA . GLN B 1 742 ? 2.498 -8.453 21.047 1 81.94 742 GLN B CA 1
ATOM 12899 C C . GLN B 1 742 ? 2.906 -9.492 22.094 1 81.94 742 GLN B C 1
ATOM 12901 O O . GLN B 1 742 ? 3.256 -9.141 23.219 1 81.94 742 GLN B O 1
ATOM 12906 N N . ASP B 1 743 ? 2.801 -10.75 21.625 1 88.12 743 ASP B N 1
ATOM 12907 C CA . ASP B 1 743 ? 3.324 -11.859 22.438 1 88.12 743 ASP B CA 1
ATOM 12908 C C . ASP B 1 743 ? 4.645 -12.367 21.859 1 88.12 743 ASP B C 1
ATOM 12910 O O . ASP B 1 743 ? 4.656 -13.234 20.984 1 88.12 743 ASP B O 1
ATOM 12914 N N . HIS B 1 744 ? 5.727 -11.953 22.438 1 91.94 744 HIS B N 1
ATOM 12915 C CA . HIS B 1 744 ? 7.062 -12.18 21.906 1 91.94 744 HIS B CA 1
ATOM 12916 C C . HIS B 1 744 ? 7.402 -13.664 21.875 1 91.94 744 HIS B C 1
ATOM 12918 O O . HIS B 1 744 ? 7.828 -14.188 20.828 1 91.94 744 HIS B O 1
ATOM 12924 N N . TRP B 1 745 ? 7.129 -14.375 22.906 1 94.38 745 TRP B N 1
ATOM 12925 C CA . TRP B 1 745 ? 7.574 -15.758 23 1 94.38 745 TRP B CA 1
ATOM 12926 C C . TRP B 1 745 ? 6.723 -16.672 22.125 1 94.38 745 TRP B C 1
ATOM 12928 O O . TRP B 1 745 ? 7.25 -17.531 21.422 1 94.38 745 TRP B O 1
ATOM 12938 N N . LYS B 1 746 ? 5.41 -16.469 22.172 1 92.81 746 LYS B N 1
ATOM 12939 C CA . LYS B 1 746 ? 4.523 -17.312 21.375 1 92.81 746 LYS B CA 1
ATOM 12940 C C . LYS B 1 746 ? 4.848 -17.188 19.891 1 92.81 746 LYS B C 1
ATOM 12942 O O . LYS B 1 746 ? 4.883 -18.203 19.172 1 92.81 746 LYS B O 1
ATOM 12947 N N . ASP B 1 747 ? 5.031 -16 19.484 1 95.06 747 ASP B N 1
ATOM 12948 C CA . ASP B 1 747 ? 5.395 -15.789 18.078 1 95.06 747 ASP B CA 1
ATOM 12949 C C . ASP B 1 747 ? 6.77 -16.375 17.781 1 95.06 747 ASP B C 1
ATOM 12951 O O . ASP B 1 747 ? 6.977 -16.969 16.719 1 95.06 747 ASP B O 1
ATOM 12955 N N . PHE B 1 748 ? 7.703 -16.203 18.703 1 97.19 748 PHE B N 1
ATOM 12956 C CA . PHE B 1 748 ? 9.047 -16.75 18.562 1 97.19 748 PHE B CA 1
ATOM 12957 C C . PHE B 1 748 ? 9.016 -18.266 18.391 1 97.19 748 PHE B C 1
ATOM 12959 O O . PHE B 1 748 ? 9.641 -18.797 17.469 1 97.19 748 PHE B O 1
ATOM 12966 N N . GLU B 1 749 ? 8.281 -18.906 19.219 1 96.62 749 GLU B N 1
ATOM 12967 C CA . GLU B 1 749 ? 8.203 -20.359 19.188 1 96.62 749 GLU B CA 1
ATOM 12968 C C . GLU B 1 749 ? 7.645 -20.844 17.844 1 96.62 749 GLU B C 1
ATOM 12970 O O . GLU B 1 749 ? 8.133 -21.828 17.281 1 96.62 749 GLU B O 1
ATOM 12975 N N . ARG B 1 750 ? 6.656 -20.219 17.422 1 95.62 750 ARG B N 1
ATOM 12976 C CA . ARG B 1 750 ? 6.051 -20.578 16.141 1 95.62 750 ARG B CA 1
ATOM 12977 C C . ARG B 1 750 ? 7.051 -20.438 15 1 95.62 750 ARG B C 1
ATOM 12979 O O . ARG B 1 750 ? 7.188 -21.344 14.172 1 95.62 750 ARG B O 1
ATOM 12986 N N . ARG B 1 751 ? 7.68 -19.328 14.906 1 97.56 751 ARG B N 1
ATOM 12987 C CA . ARG B 1 751 ? 8.672 -19.094 13.859 1 97.56 751 ARG B CA 1
ATOM 12988 C C . ARG B 1 751 ? 9.82 -20.094 13.953 1 97.56 751 ARG B C 1
ATOM 12990 O O . ARG B 1 751 ? 10.258 -20.641 12.945 1 97.56 751 ARG B O 1
ATOM 12997 N N . TYR B 1 752 ? 10.336 -20.344 15.188 1 98 752 TYR B N 1
ATOM 12998 C CA . TYR B 1 752 ? 11.414 -21.312 15.414 1 98 752 TYR B CA 1
ATOM 12999 C C . TYR B 1 752 ? 11.031 -22.688 14.891 1 98 752 TYR B C 1
ATOM 13001 O O . TYR B 1 752 ? 11.812 -23.344 14.203 1 98 752 TYR B O 1
ATOM 13009 N N . LYS B 1 753 ? 9.859 -23.109 15.234 1 97.25 753 LYS B N 1
ATOM 13010 C CA . LYS B 1 753 ? 9.391 -24.422 14.82 1 97.25 753 LYS B CA 1
ATOM 13011 C C . LYS B 1 753 ? 9.359 -24.547 13.297 1 97.25 753 LYS B C 1
ATOM 13013 O O . LYS B 1 753 ? 9.766 -25.562 12.742 1 97.25 753 LYS B O 1
ATOM 13018 N N . ASN B 1 754 ? 8.852 -23.516 12.594 1 97.25 754 ASN B N 1
ATOM 13019 C CA . ASN B 1 754 ? 8.805 -23.531 11.141 1 97.25 754 ASN B CA 1
ATOM 13020 C C . ASN B 1 754 ? 10.195 -23.672 10.531 1 97.25 754 ASN B C 1
ATOM 13022 O O . ASN B 1 754 ? 10.375 -24.406 9.547 1 97.25 754 ASN B O 1
ATOM 13026 N N . LEU B 1 755 ? 11.172 -23 11.133 1 98 755 LEU B N 1
ATOM 13027 C CA . LEU B 1 755 ? 12.539 -23.078 10.625 1 98 755 LEU B CA 1
ATOM 13028 C C . LEU B 1 755 ? 13.148 -24.453 10.938 1 98 755 LEU B C 1
ATOM 13030 O O . LEU B 1 755 ? 13.766 -25.062 10.07 1 98 755 LEU B O 1
ATOM 13034 N N . ALA B 1 756 ? 12.953 -24.922 12.156 1 97.5 756 ALA B N 1
ATOM 13035 C CA . ALA B 1 756 ? 13.555 -26.172 12.609 1 97.5 756 ALA B CA 1
ATOM 13036 C C . ALA B 1 756 ? 13.031 -27.359 11.797 1 97.5 756 ALA B C 1
ATOM 13038 O O . ALA B 1 756 ? 13.758 -28.312 11.539 1 97.5 756 ALA B O 1
ATOM 13039 N N . LEU B 1 757 ? 11.836 -27.266 11.398 1 95.25 757 LEU B N 1
ATOM 13040 C CA . LEU B 1 757 ? 11.219 -28.359 10.648 1 95.25 757 LEU B CA 1
ATOM 13041 C C . LEU B 1 757 ? 11.336 -28.109 9.148 1 95.25 757 LEU B C 1
ATOM 13043 O O . LEU B 1 757 ? 10.812 -28.891 8.352 1 95.25 757 LEU B O 1
ATOM 13047 N N . ALA B 1 758 ? 11.953 -27.062 8.711 1 96.31 758 ALA B N 1
ATOM 13048 C CA . ALA B 1 758 ? 12.102 -26.688 7.309 1 96.31 758 ALA B CA 1
ATOM 13049 C C . ALA B 1 758 ? 10.75 -26.672 6.598 1 96.31 758 ALA B C 1
ATOM 13051 O O . ALA B 1 758 ? 10.609 -27.25 5.516 1 96.31 758 ALA B O 1
ATOM 13052 N N . GLN B 1 759 ? 9.805 -26.062 7.266 1 96.69 759 GLN B N 1
ATOM 13053 C CA . GLN B 1 759 ? 8.461 -26 6.699 1 96.69 759 GLN B CA 1
ATOM 13054 C C . GLN B 1 759 ? 8.391 -25 5.551 1 96.69 759 GLN B C 1
ATOM 13056 O O . GLN B 1 759 ? 9.031 -23.938 5.602 1 96.69 759 GLN B O 1
ATOM 13061 N N . VAL B 1 760 ? 7.602 -25.359 4.539 1 97.38 760 VAL B N 1
ATOM 13062 C CA . VAL B 1 760 ? 7.383 -24.484 3.381 1 97.38 760 VAL B CA 1
ATOM 13063 C C . VAL B 1 760 ? 5.906 -24.109 3.293 1 97.38 760 VAL B C 1
ATOM 13065 O O . VAL B 1 760 ? 5.031 -24.969 3.373 1 97.38 760 VAL B O 1
ATOM 13068 N N . ALA B 1 761 ? 5.645 -22.812 3.234 1 98.31 761 ALA B N 1
ATOM 13069 C CA . ALA B 1 761 ? 4.281 -22.375 2.959 1 98.31 761 ALA B CA 1
ATOM 13070 C C . ALA B 1 761 ? 3.836 -22.812 1.564 1 98.31 761 ALA B C 1
ATOM 13072 O O . ALA B 1 761 ? 4.59 -22.672 0.598 1 98.31 761 ALA B O 1
ATOM 13073 N N . LYS B 1 762 ? 2.637 -23.25 1.406 1 97.25 762 LYS B N 1
ATOM 13074 C CA . LYS B 1 762 ? 2.156 -23.797 0.142 1 97.25 762 LYS B CA 1
ATOM 13075 C C . LYS B 1 762 ? 1.257 -22.812 -0.584 1 97.25 762 LYS B C 1
ATOM 13077 O O . LYS B 1 762 ? 0.58 -23.172 -1.551 1 97.25 762 LYS B O 1
ATOM 13082 N N . SER B 1 763 ? 1.143 -21.641 -0.083 1 98.06 763 SER B N 1
ATOM 13083 C CA . SER B 1 763 ? 0.458 -20.516 -0.688 1 98.06 763 SER B CA 1
ATOM 13084 C C . SER B 1 763 ? 0.937 -19.188 -0.086 1 98.06 763 SER B C 1
ATOM 13086 O O . SER B 1 763 ? 1.608 -19.188 0.947 1 98.06 763 SER B O 1
ATOM 13088 N N . ALA B 1 764 ? 0.624 -18.078 -0.74 1 98.56 764 ALA B N 1
ATOM 13089 C CA . ALA B 1 764 ? 0.965 -16.766 -0.2 1 98.56 764 ALA B CA 1
ATOM 13090 C C . ALA B 1 764 ? 0.276 -16.531 1.141 1 98.56 764 ALA B C 1
ATOM 13092 O O . ALA B 1 764 ? 0.851 -15.914 2.041 1 98.56 764 ALA B O 1
ATOM 13093 N N . TYR B 1 765 ? -0.958 -17 1.333 1 98.06 765 TYR B N 1
ATOM 13094 C CA . TYR B 1 765 ? -1.687 -16.828 2.584 1 98.06 765 TYR B CA 1
ATOM 13095 C C . TYR B 1 765 ? -1.02 -17.594 3.717 1 98.06 765 TYR B C 1
ATOM 13097 O O . TYR B 1 765 ? -0.866 -17.078 4.824 1 98.06 765 TYR B O 1
ATOM 13105 N N . GLU B 1 766 ? -0.641 -18.781 3.406 1 97.75 766 GLU B N 1
ATOM 13106 C CA . GLU B 1 766 ? 0.072 -19.562 4.418 1 97.75 766 GLU B CA 1
ATOM 13107 C C . GLU B 1 766 ? 1.41 -18.906 4.766 1 97.75 766 GLU B C 1
ATOM 13109 O O . GLU B 1 766 ? 1.86 -18.984 5.91 1 97.75 766 GLU B O 1
ATOM 13114 N N . ALA B 1 767 ? 2.041 -18.344 3.717 1 98.56 767 ALA B N 1
ATOM 13115 C CA . ALA B 1 767 ? 3.301 -17.641 3.965 1 98.56 767 ALA B CA 1
ATOM 13116 C C . ALA B 1 767 ? 3.105 -16.5 4.949 1 98.56 767 ALA B C 1
ATOM 13118 O O . ALA B 1 767 ? 3.98 -16.219 5.773 1 98.56 767 ALA B O 1
ATOM 13119 N N . LYS B 1 768 ? 2.004 -15.789 4.879 1 97.44 768 LYS B N 1
ATOM 13120 C CA . LYS B 1 768 ? 1.676 -14.758 5.859 1 97.44 768 LYS B CA 1
ATOM 13121 C C . LYS B 1 768 ? 1.489 -15.359 7.25 1 97.44 768 LYS B C 1
ATOM 13123 O O . LYS B 1 768 ? 2.01 -14.836 8.234 1 97.44 768 LYS B O 1
ATOM 13128 N N . GLU B 1 769 ? 0.76 -16.469 7.289 1 96.12 769 GLU B N 1
ATOM 13129 C CA . GLU B 1 769 ? 0.481 -17.141 8.555 1 96.12 769 GLU B CA 1
ATOM 13130 C C . GLU B 1 769 ? 1.77 -17.594 9.234 1 96.12 769 GLU B C 1
ATOM 13132 O O . GLU B 1 769 ? 1.88 -17.562 10.461 1 96.12 769 GLU B O 1
ATOM 13137 N N . MET B 1 770 ? 2.719 -17.953 8.383 1 96.88 770 MET B N 1
ATOM 13138 C CA . MET B 1 770 ? 3.973 -18.484 8.914 1 96.88 770 MET B CA 1
ATOM 13139 C C . MET B 1 770 ? 4.973 -17.359 9.172 1 96.88 770 MET B C 1
ATOM 13141 O O . MET B 1 770 ? 6.059 -17.594 9.695 1 96.88 770 MET B O 1
ATOM 13145 N N . GLY B 1 771 ? 4.668 -16.219 8.734 1 96.38 771 GLY B N 1
ATOM 13146 C CA . GLY B 1 771 ? 5.492 -15.047 9.023 1 96.38 771 GLY B CA 1
ATOM 13147 C C . GLY B 1 771 ? 6.566 -14.805 7.98 1 96.38 771 GLY B C 1
ATOM 13148 O O . GLY B 1 771 ? 7.449 -13.969 8.18 1 96.38 771 GLY B O 1
ATOM 13149 N N . PHE B 1 772 ? 6.559 -15.516 6.867 1 98.38 772 PHE B N 1
ATOM 13150 C CA . PHE B 1 772 ? 7.508 -15.266 5.789 1 98.38 772 PHE B CA 1
ATOM 13151 C C . PHE B 1 772 ? 7.113 -14.023 5 1 98.38 772 PHE B C 1
ATOM 13153 O O . PHE B 1 772 ? 7.977 -13.336 4.445 1 98.38 772 PHE B O 1
ATOM 13160 N N . LEU B 1 773 ? 5.82 -13.75 4.93 1 98.19 773 LEU B N 1
ATOM 13161 C CA . LEU B 1 773 ? 5.262 -12.5 4.426 1 98.19 773 LEU B CA 1
ATOM 13162 C C . LEU B 1 773 ? 4.633 -11.688 5.555 1 98.19 773 LEU B C 1
ATOM 13164 O O . LEU B 1 773 ? 4.184 -12.25 6.555 1 98.19 773 LEU B O 1
ATOM 13168 N N . ARG B 1 774 ? 4.66 -10.414 5.395 1 96.44 774 ARG B N 1
ATOM 13169 C CA . ARG B 1 774 ? 4.008 -9.531 6.355 1 96.44 774 ARG B CA 1
ATOM 13170 C C . ARG B 1 774 ? 2.512 -9.414 6.07 1 96.44 774 ARG B C 1
ATOM 13172 O O . ARG B 1 774 ? 2.057 -9.758 4.977 1 96.44 774 ARG B O 1
ATOM 13179 N N . ASP B 1 775 ? 1.769 -8.883 7.035 1 93.19 775 ASP B N 1
ATOM 13180 C CA . ASP B 1 775 ? 0.322 -8.742 6.906 1 93.19 775 ASP B CA 1
ATOM 13181 C C . ASP B 1 775 ? -0.035 -7.746 5.801 1 93.19 775 ASP B C 1
ATOM 13183 O O . ASP B 1 775 ? -1.043 -7.914 5.109 1 93.19 775 ASP B O 1
ATOM 13187 N N . ASP B 1 776 ? 0.816 -6.785 5.617 1 93.94 776 ASP B N 1
ATOM 13188 C CA . ASP B 1 776 ? 0.483 -5.738 4.656 1 93.94 776 ASP B CA 1
ATOM 13189 C C . ASP B 1 776 ? 1.075 -6.043 3.281 1 93.94 776 ASP B C 1
ATOM 13191 O O . ASP B 1 776 ? 0.949 -5.242 2.354 1 93.94 776 ASP B O 1
ATOM 13195 N N . ASP B 1 777 ? 1.791 -7.207 3.141 1 98.06 777 ASP B N 1
ATOM 13196 C CA . ASP B 1 777 ? 2.209 -7.625 1.805 1 98.06 777 ASP B CA 1
ATOM 13197 C C . ASP B 1 777 ? 1.002 -7.984 0.941 1 98.06 777 ASP B C 1
ATOM 13199 O O . ASP B 1 777 ? -0.043 -8.383 1.459 1 98.06 777 ASP B O 1
ATOM 13203 N N . ILE B 1 778 ? 1.125 -7.816 -0.372 1 98.5 778 ILE B N 1
ATOM 13204 C CA . ILE B 1 778 ? -0.009 -7.926 -1.283 1 98.5 778 ILE B CA 1
ATOM 13205 C C . ILE B 1 778 ? -0.032 -9.312 -1.912 1 98.5 778 ILE B C 1
ATOM 13207 O O . ILE B 1 778 ? 1.011 -9.844 -2.305 1 98.5 778 ILE B O 1
ATOM 13211 N N . VAL B 1 779 ? -1.156 -9.945 -1.934 1 98.38 779 VAL B N 1
ATOM 13212 C CA . VAL B 1 779 ? -1.353 -11.211 -2.625 1 98.38 779 VAL B CA 1
ATOM 13213 C C . VAL B 1 779 ? -2.145 -10.984 -3.91 1 98.38 779 VAL B C 1
ATOM 13215 O O . VAL B 1 779 ? -3.197 -10.344 -3.893 1 98.38 779 VAL B O 1
ATOM 13218 N N . VAL B 1 780 ? -1.662 -11.469 -5.027 1 98.12 780 VAL B N 1
ATOM 13219 C CA . VAL B 1 780 ? -2.291 -11.32 -6.336 1 98.12 780 VAL B CA 1
ATOM 13220 C C . VAL B 1 780 ? -2.65 -12.695 -6.891 1 98.12 780 VAL B C 1
ATOM 13222 O O . VAL B 1 780 ? -1.815 -13.602 -6.906 1 98.12 780 VAL B O 1
ATOM 13225 N N . MET B 1 781 ? -3.844 -12.867 -7.375 1 97.62 781 MET B N 1
ATOM 13226 C CA . MET B 1 781 ? -4.312 -14.164 -7.859 1 97.62 781 MET B CA 1
ATOM 13227 C C . MET B 1 781 ? -3.656 -14.523 -9.188 1 97.62 781 MET B C 1
ATOM 13229 O O . MET B 1 781 ? -3.264 -15.672 -9.398 1 97.62 781 MET B O 1
ATOM 13233 N N . ASN B 1 782 ? -3.535 -13.539 -10.086 1 97 782 ASN B N 1
ATOM 13234 C CA . ASN B 1 782 ? -2.945 -13.797 -11.398 1 97 782 ASN B CA 1
ATOM 13235 C C . ASN B 1 782 ? -1.432 -13.602 -11.375 1 97 782 ASN B C 1
ATOM 13237 O O . ASN B 1 782 ? -0.95 -12.469 -11.281 1 97 782 ASN B O 1
ATOM 13241 N N . THR B 1 783 ? -0.724 -14.648 -11.539 1 96.38 783 THR B N 1
ATOM 13242 C CA . THR B 1 783 ? 0.73 -14.656 -11.43 1 96.38 783 THR B CA 1
ATOM 13243 C C . THR B 1 783 ? 1.357 -13.711 -12.445 1 96.38 783 THR B C 1
ATOM 13245 O O . THR B 1 783 ? 2.406 -13.117 -12.18 1 96.38 783 THR B O 1
ATOM 13248 N N . LYS B 1 784 ? 0.723 -13.453 -13.547 1 95.44 784 LYS B N 1
ATOM 13249 C CA . LYS B 1 784 ? 1.283 -12.648 -14.633 1 95.44 784 LYS B CA 1
ATOM 13250 C C . LYS B 1 784 ? 1.155 -11.156 -14.328 1 95.44 784 LYS B C 1
ATOM 13252 O O . LYS B 1 784 ? 1.728 -10.32 -15.031 1 95.44 784 LYS B O 1
ATOM 13257 N N . GLU B 1 785 ? 0.439 -10.828 -13.281 1 97 785 GLU B N 1
ATOM 13258 C CA . GLU B 1 785 ? 0.17 -9.422 -12.992 1 97 785 GLU B CA 1
ATOM 13259 C C . GLU B 1 785 ? 1.047 -8.922 -11.852 1 97 785 GLU B C 1
ATOM 13261 O O . GLU B 1 785 ? 1.058 -7.727 -11.547 1 97 785 GLU B O 1
ATOM 13266 N N . ILE B 1 786 ? 1.869 -9.742 -11.188 1 98 786 ILE B N 1
ATOM 13267 C CA . ILE B 1 786 ? 2.562 -9.367 -9.953 1 98 786 ILE B CA 1
ATOM 13268 C C . ILE B 1 786 ? 3.607 -8.297 -10.25 1 98 786 ILE B C 1
ATOM 13270 O O . ILE B 1 786 ? 3.896 -7.453 -9.406 1 98 786 ILE B O 1
ATOM 13274 N N . LEU B 1 787 ? 4.211 -8.305 -11.461 1 97.88 787 LEU B N 1
ATOM 13275 C CA . LEU B 1 787 ? 5.234 -7.312 -11.773 1 97.88 787 LEU B CA 1
ATOM 13276 C C . LEU B 1 787 ? 4.641 -5.91 -11.797 1 97.88 787 LEU B C 1
ATOM 13278 O O . LEU B 1 787 ? 5.188 -4.988 -11.188 1 97.88 787 LEU B O 1
ATOM 13282 N N . LEU B 1 788 ? 3.502 -5.75 -12.531 1 97.94 788 LEU B N 1
ATOM 13283 C CA . LEU B 1 788 ? 2.865 -4.441 -12.594 1 97.94 788 LEU B CA 1
ATOM 13284 C C . LEU B 1 788 ? 2.467 -3.959 -11.203 1 97.94 788 LEU B C 1
ATOM 13286 O O . LEU B 1 788 ? 2.715 -2.805 -10.844 1 97.94 788 LEU B O 1
ATOM 13290 N N . VAL B 1 789 ? 1.834 -4.836 -10.406 1 98.56 789 VAL B N 1
ATOM 13291 C CA . VAL B 1 789 ? 1.405 -4.48 -9.055 1 98.56 789 VAL B CA 1
ATOM 13292 C C . VAL B 1 789 ? 2.615 -4.07 -8.219 1 98.56 789 VAL B C 1
ATOM 13294 O O . VAL B 1 789 ? 2.557 -3.098 -7.465 1 98.56 789 VAL B O 1
ATOM 13297 N N . ALA B 1 790 ? 3.75 -4.777 -8.359 1 98.81 790 ALA B N 1
ATOM 13298 C CA . ALA B 1 790 ? 4.961 -4.484 -7.598 1 98.81 790 ALA B CA 1
ATOM 13299 C C . ALA B 1 790 ? 5.543 -3.133 -8 1 98.81 790 ALA B C 1
ATOM 13301 O O . ALA B 1 790 ? 6.027 -2.381 -7.148 1 98.81 790 ALA B O 1
ATOM 13302 N N . ILE B 1 791 ? 5.523 -2.85 -9.289 1 98.56 791 ILE B N 1
ATOM 13303 C CA . ILE B 1 791 ? 6.012 -1.562 -9.773 1 98.56 791 ILE B CA 1
ATOM 13304 C C . ILE B 1 791 ? 5.191 -0.433 -9.148 1 98.56 791 ILE B C 1
ATOM 13306 O O . ILE B 1 791 ? 5.75 0.533 -8.625 1 98.56 791 ILE B O 1
ATOM 13310 N N . LYS B 1 792 ? 3.877 -0.566 -9.188 1 98.31 792 LYS B N 1
ATOM 13311 C CA . LYS B 1 792 ? 2.998 0.457 -8.633 1 98.31 792 LYS B CA 1
ATOM 13312 C C . LYS B 1 792 ? 3.174 0.573 -7.125 1 98.31 792 LYS B C 1
ATOM 13314 O O . LYS B 1 792 ? 3.092 1.669 -6.566 1 98.31 792 LYS B O 1
ATOM 13319 N N . LYS B 1 793 ? 3.393 -0.558 -6.445 1 98.62 793 LYS B N 1
ATOM 13320 C CA . LYS B 1 793 ? 3.662 -0.546 -5.008 1 98.62 793 LYS B CA 1
ATOM 13321 C C . LYS B 1 793 ? 4.941 0.223 -4.695 1 98.62 793 LYS B C 1
ATOM 13323 O O . LYS B 1 793 ? 4.969 1.046 -3.779 1 98.62 793 LYS B O 1
ATOM 13328 N N . ALA B 1 794 ? 6.012 -0.019 -5.434 1 98.62 794 ALA B N 1
ATOM 13329 C CA . ALA B 1 794 ? 7.273 0.697 -5.242 1 98.62 794 ALA B CA 1
ATOM 13330 C C . ALA B 1 794 ? 7.094 2.193 -5.473 1 98.62 794 ALA B C 1
ATOM 13332 O O . ALA B 1 794 ? 7.609 3.014 -4.711 1 98.62 794 ALA B O 1
ATOM 13333 N N . GLN B 1 795 ? 6.348 2.553 -6.488 1 97.75 795 GLN B N 1
ATOM 13334 C CA . GLN B 1 795 ? 6.082 3.953 -6.793 1 97.75 795 GLN B CA 1
ATOM 13335 C C . GLN B 1 795 ? 5.336 4.633 -5.648 1 97.75 795 GLN B C 1
ATOM 13337 O O . GLN B 1 795 ? 5.66 5.762 -5.273 1 97.75 795 GLN B O 1
ATOM 13342 N N . LEU B 1 796 ? 4.352 3.947 -5.137 1 98 796 LEU B N 1
ATOM 13343 C CA . LEU B 1 796 ? 3.566 4.508 -4.043 1 98 796 LEU B CA 1
ATOM 13344 C C . LEU B 1 796 ? 4.43 4.719 -2.805 1 98 796 LEU B C 1
ATOM 13346 O O . LEU B 1 796 ? 4.34 5.758 -2.146 1 98 796 LEU B O 1
ATOM 13350 N N . MET B 1 797 ? 5.254 3.734 -2.494 1 97.94 797 MET B N 1
ATOM 13351 C CA . MET B 1 797 ? 6.121 3.842 -1.324 1 97.94 797 MET B CA 1
ATOM 13352 C C . MET B 1 797 ? 7.066 5.031 -1.455 1 97.94 797 MET B C 1
ATOM 13354 O O . MET B 1 797 ? 7.254 5.789 -0.501 1 97.94 797 MET B O 1
ATOM 13358 N N . ALA B 1 798 ? 7.625 5.18 -2.629 1 96.75 798 ALA B N 1
ATOM 13359 C CA . ALA B 1 798 ? 8.508 6.316 -2.873 1 96.75 798 ALA B CA 1
ATOM 13360 C C . ALA B 1 798 ? 7.754 7.637 -2.738 1 96.75 798 ALA B C 1
ATOM 13362 O O . ALA B 1 798 ? 8.234 8.562 -2.08 1 96.75 798 ALA B O 1
ATOM 13363 N N . LEU B 1 799 ? 6.594 7.695 -3.332 1 96.31 799 LEU B N 1
ATOM 13364 C CA . LEU B 1 799 ? 5.762 8.898 -3.314 1 96.31 799 LEU B CA 1
ATOM 13365 C C . LEU B 1 799 ? 5.355 9.258 -1.891 1 96.31 799 LEU B C 1
ATOM 13367 O O . LEU B 1 799 ? 5.25 10.438 -1.549 1 96.31 799 LEU B O 1
ATOM 13371 N N . ALA B 1 800 ? 5.164 8.266 -1.054 1 96 800 ALA B N 1
ATOM 13372 C CA . ALA B 1 800 ? 4.684 8.453 0.313 1 96 800 ALA B CA 1
ATOM 13373 C C . ALA B 1 800 ? 5.832 8.828 1.251 1 96 800 ALA B C 1
ATOM 13375 O O . ALA B 1 800 ? 5.633 8.961 2.459 1 96 800 ALA B O 1
ATOM 13376 N N . GLY B 1 801 ? 7.02 8.977 0.727 1 94.12 801 GLY B N 1
ATOM 13377 C CA . GLY B 1 801 ? 8.141 9.414 1.547 1 94.12 801 GLY B CA 1
ATOM 13378 C C . GLY B 1 801 ? 8.836 8.266 2.264 1 94.12 801 GLY B C 1
ATOM 13379 O O . GLY B 1 801 ? 9.227 8.398 3.426 1 94.12 801 GLY B O 1
ATOM 13380 N N . TYR B 1 802 ? 9.094 7.191 1.557 1 96.12 802 TYR B N 1
ATOM 13381 C CA . TYR B 1 802 ? 9.742 6.02 2.131 1 96.12 802 TYR B CA 1
ATOM 13382 C C . TYR B 1 802 ? 11.055 6.402 2.812 1 96.12 802 TYR B C 1
ATOM 13384 O O . TYR B 1 802 ? 11.812 7.219 2.289 1 96.12 802 TYR B O 1
ATOM 13392 N N . GLN B 1 803 ? 11.289 5.832 4.023 1 94.69 803 GLN B N 1
ATOM 13393 C CA . GLN B 1 803 ? 12.547 5.855 4.75 1 94.69 803 GLN B CA 1
ATOM 13394 C C . GLN B 1 803 ? 12.953 4.453 5.207 1 94.69 803 GLN B C 1
ATOM 13396 O O . GLN B 1 803 ? 12.102 3.664 5.625 1 94.69 803 GLN B O 1
ATOM 13401 N N . PRO B 1 804 ? 14.219 4.137 5.086 1 94.56 804 PRO B N 1
ATOM 13402 C CA . PRO B 1 804 ? 14.648 2.828 5.586 1 94.56 804 PRO B CA 1
ATOM 13403 C C . PRO B 1 804 ? 14.391 2.658 7.082 1 94.56 804 PRO B C 1
ATOM 13405 O O . PRO B 1 804 ? 14.336 3.645 7.82 1 94.56 804 PRO B O 1
ATOM 13408 N N . PRO B 1 805 ? 14.211 1.466 7.512 1 92.75 805 PRO B N 1
ATOM 13409 C CA . PRO B 1 805 ? 14 1.239 8.945 1 92.75 805 PRO B CA 1
ATOM 13410 C C . PRO B 1 805 ? 15.227 1.595 9.781 1 92.75 805 PRO B C 1
ATOM 13412 O O . PRO B 1 805 ? 16.359 1.513 9.297 1 92.75 805 PRO B O 1
ATOM 13415 N N . LEU B 1 806 ? 14.992 2.002 10.984 1 90.62 806 LEU B N 1
ATOM 13416 C CA . LEU B 1 806 ? 16.078 2.293 11.93 1 90.62 806 LEU B CA 1
ATOM 13417 C C . LEU B 1 806 ? 16.656 1.007 12.508 1 90.62 806 LEU B C 1
ATOM 13419 O O . LEU B 1 806 ? 15.906 0.089 12.859 1 90.62 806 LEU B O 1
ATOM 13423 N N . LYS B 1 807 ? 17.922 0.951 12.555 1 88.5 807 LYS B N 1
ATOM 13424 C CA . LYS B 1 807 ? 18.547 -0.179 13.227 1 88.5 807 LYS B CA 1
ATOM 13425 C C . LYS B 1 807 ? 18.234 -0.176 14.719 1 88.5 807 LYS B C 1
ATOM 13427 O O . LYS B 1 807 ? 18.328 0.862 15.375 1 88.5 807 LYS B O 1
ATOM 13432 N N . GLN B 1 808 ? 17.688 -1.25 15.18 1 82 808 GLN B N 1
ATOM 13433 C CA . GLN B 1 808 ? 17.297 -1.27 16.594 1 82 808 GLN B CA 1
ATOM 13434 C C . GLN B 1 808 ? 17.953 -2.438 17.312 1 82 808 GLN B C 1
ATOM 13436 O O . GLN B 1 808 ? 18.391 -3.404 16.688 1 82 808 GLN B O 1
ATOM 13441 N N . LYS B 1 809 ? 18.031 -2.229 18.594 1 92.12 809 LYS B N 1
ATOM 13442 C CA . LYS B 1 809 ? 18.438 -3.334 19.453 1 92.12 809 LYS B CA 1
ATOM 13443 C C . LYS B 1 809 ? 17.297 -4.316 19.672 1 92.12 809 LYS B C 1
ATOM 13445 O O . LYS B 1 809 ? 16.125 -3.928 19.656 1 92.12 809 LYS B O 1
ATOM 13450 N N . VAL B 1 810 ? 17.641 -5.539 19.797 1 94.81 810 VAL B N 1
ATOM 13451 C CA . VAL B 1 810 ? 16.656 -6.617 19.891 1 94.81 810 VAL B CA 1
ATOM 13452 C C . VAL B 1 810 ? 16.766 -7.309 21.25 1 94.81 810 VAL B C 1
ATOM 13454 O O . VAL B 1 810 ? 17.828 -7.844 21.594 1 94.81 810 VAL B O 1
ATOM 13457 N N . PRO B 1 811 ? 15.719 -7.25 22 1 96.31 811 PRO B N 1
ATOM 13458 C CA . PRO B 1 811 ? 15.742 -8.102 23.203 1 96.31 811 PRO B CA 1
ATOM 13459 C C . PRO B 1 811 ? 15.711 -9.586 22.859 1 96.31 811 PRO B C 1
ATOM 13461 O O . PRO B 1 811 ? 14.922 -10.023 22.031 1 96.31 811 PRO B O 1
ATOM 13464 N N . VAL B 1 812 ? 16.594 -10.359 23.484 1 96.94 812 VAL B N 1
ATOM 13465 C CA . VAL B 1 812 ? 16.672 -11.773 23.141 1 96.94 812 VAL B CA 1
ATOM 13466 C C . VAL B 1 812 ? 16.281 -12.625 24.344 1 96.94 812 VAL B C 1
ATOM 13468 O O . VAL B 1 812 ? 16.188 -12.125 25.469 1 96.94 812 VAL B O 1
ATOM 13471 N N . PHE B 1 813 ? 16.078 -13.914 24.172 1 97.5 813 PHE B N 1
ATOM 13472 C CA . PHE B 1 813 ? 15.609 -14.805 25.219 1 97.5 813 PHE B CA 1
ATOM 13473 C C . PHE B 1 813 ? 16.781 -15.477 25.922 1 97.5 813 PHE B C 1
ATOM 13475 O O . PHE B 1 813 ? 16.625 -16.062 27 1 97.5 813 PHE B O 1
ATOM 13482 N N . GLY B 1 814 ? 17.938 -15.461 25.344 1 96.81 814 GLY B N 1
ATOM 13483 C CA . GLY B 1 814 ? 19.188 -15.906 25.969 1 96.81 814 GLY B CA 1
ATOM 13484 C C . GLY B 1 814 ? 19.141 -17.359 26.406 1 96.81 814 GLY B C 1
ATOM 13485 O O . GLY B 1 814 ? 18.547 -18.203 25.734 1 96.81 814 GLY B O 1
ATOM 13486 N N . GLU B 1 815 ? 19.812 -17.578 27.5 1 96.31 815 GLU B N 1
ATOM 13487 C CA . GLU B 1 815 ? 20 -18.922 28.047 1 96.31 815 GLU B CA 1
ATOM 13488 C C . GLU B 1 815 ? 18.656 -19.547 28.438 1 96.31 815 GLU B C 1
ATOM 13490 O O . GLU B 1 815 ? 18.469 -20.75 28.297 1 96.31 815 GLU B O 1
ATOM 13495 N N . THR B 1 816 ? 17.828 -18.734 28.859 1 97 816 THR B N 1
ATOM 13496 C CA . THR B 1 816 ? 16.531 -19.219 29.297 1 97 816 THR B CA 1
ATOM 13497 C C . THR B 1 816 ? 15.734 -19.75 28.109 1 97 816 THR B C 1
ATOM 13499 O O . THR B 1 816 ? 15.117 -20.812 28.203 1 97 816 THR B O 1
ATOM 13502 N N . GLY B 1 817 ? 15.734 -19.016 27.047 1 97.62 817 GLY B N 1
ATOM 13503 C CA . GLY B 1 817 ? 15.055 -19.484 25.844 1 97.62 817 GLY B CA 1
ATOM 13504 C C . GLY B 1 817 ? 15.641 -20.75 25.281 1 97.62 817 GLY B C 1
ATOM 13505 O O . GLY B 1 817 ? 14.906 -21.672 24.906 1 97.62 817 GLY B O 1
ATOM 13506 N N . ILE B 1 818 ? 16.906 -20.875 25.266 1 97.88 818 ILE B N 1
ATOM 13507 C CA . ILE B 1 818 ? 17.609 -22.047 24.75 1 97.88 818 ILE B CA 1
ATOM 13508 C C . ILE B 1 818 ? 17.266 -23.266 25.594 1 97.88 818 ILE B C 1
ATOM 13510 O O . ILE B 1 818 ? 16.969 -24.344 25.047 1 97.88 818 ILE B O 1
ATOM 13514 N N . ALA B 1 819 ? 17.266 -23.047 26.875 1 97 819 ALA B N 1
ATOM 13515 C CA . ALA B 1 819 ? 16.984 -24.156 27.781 1 97 819 ALA B CA 1
ATOM 13516 C C . ALA B 1 819 ? 15.562 -24.672 27.594 1 97 819 ALA B C 1
ATOM 13518 O O . ALA B 1 819 ? 15.32 -25.891 27.641 1 97 819 ALA B O 1
ATOM 13519 N N . THR B 1 820 ? 14.68 -23.797 27.438 1 97.19 820 THR B N 1
ATOM 13520 C CA . THR B 1 820 ? 13.281 -24.172 27.219 1 97.19 820 THR B CA 1
ATOM 13521 C C . THR B 1 820 ? 13.125 -25 25.953 1 97.19 820 THR B C 1
ATOM 13523 O O . THR B 1 820 ? 12.453 -26.031 25.953 1 97.19 820 THR B O 1
ATOM 13526 N N . ILE B 1 821 ? 13.742 -24.625 24.859 1 97.75 821 ILE B N 1
ATOM 13527 C CA . ILE B 1 821 ? 13.656 -25.312 23.578 1 97.75 821 ILE B CA 1
ATOM 13528 C C . ILE B 1 821 ? 14.383 -26.641 23.672 1 97.75 821 ILE B C 1
ATOM 13530 O O . ILE B 1 821 ? 13.898 -27.656 23.156 1 97.75 821 ILE B O 1
ATOM 13534 N N . LYS B 1 822 ? 15.531 -26.641 24.312 1 96.56 822 LYS B N 1
ATOM 13535 C CA . LYS B 1 822 ? 16.328 -27.859 24.438 1 96.56 822 LYS B CA 1
ATOM 13536 C C . LYS B 1 822 ? 15.562 -28.953 25.188 1 96.56 822 LYS B C 1
ATOM 13538 O O . LYS B 1 822 ? 15.68 -30.141 24.875 1 96.56 822 LYS B O 1
ATOM 13543 N N . ALA B 1 823 ? 14.828 -28.547 26.203 1 96.44 823 ALA B N 1
ATOM 13544 C CA . ALA B 1 823 ? 14.031 -29.5 26.953 1 96.44 823 ALA B CA 1
ATOM 13545 C C . ALA B 1 823 ? 13.031 -30.219 26.047 1 96.44 823 ALA B C 1
ATOM 13547 O O . ALA B 1 823 ? 12.852 -31.438 26.156 1 96.44 823 ALA B O 1
ATOM 13548 N N . LEU B 1 824 ? 12.445 -29.5 25.203 1 95.44 824 LEU B N 1
ATOM 13549 C CA . LEU B 1 824 ? 11.508 -30.078 24.25 1 95.44 824 LEU B CA 1
ATOM 13550 C C . LEU B 1 824 ? 12.227 -30.984 23.266 1 95.44 824 LEU B C 1
ATOM 13552 O O . LEU B 1 824 ? 11.727 -32.062 22.922 1 95.44 824 LEU B O 1
ATOM 13556 N N . LEU B 1 825 ? 13.391 -30.594 22.781 1 97.12 825 LEU B N 1
ATOM 13557 C CA . LEU B 1 825 ? 14.148 -31.328 21.781 1 97.12 825 LEU B CA 1
ATOM 13558 C C . LEU B 1 825 ? 14.672 -32.656 22.344 1 97.12 825 LEU B C 1
ATOM 13560 O O . LEU B 1 825 ? 14.727 -33.656 21.641 1 97.12 825 LEU B O 1
ATOM 13564 N N . VAL B 1 826 ? 15.07 -32.656 23.578 1 96.25 826 VAL B N 1
ATOM 13565 C CA . VAL B 1 826 ? 15.562 -33.875 24.219 1 96.25 826 VAL B CA 1
ATOM 13566 C C . VAL B 1 826 ? 14.461 -34.906 24.266 1 96.25 826 VAL B C 1
ATOM 13568 O O . VAL B 1 826 ? 14.703 -36.094 23.984 1 96.25 826 VAL B O 1
ATOM 13571 N N . ASN B 1 827 ? 13.297 -34.469 24.594 1 95.38 827 ASN B N 1
ATOM 13572 C CA . ASN B 1 827 ? 12.148 -35.375 24.609 1 95.38 827 ASN B CA 1
ATOM 13573 C C . ASN B 1 827 ? 11.875 -35.969 23.234 1 95.38 827 ASN B C 1
ATOM 13575 O O . ASN B 1 827 ? 11.555 -37.156 23.109 1 95.38 827 ASN B O 1
ATOM 13579 N N . MET B 1 828 ? 12.039 -35.188 22.203 1 95.56 828 MET B N 1
ATOM 13580 C CA . MET B 1 828 ? 11.797 -35.656 20.828 1 95.56 828 MET B CA 1
ATOM 13581 C C . MET B 1 828 ? 12.875 -36.625 20.375 1 95.56 828 MET B C 1
ATOM 13583 O O . MET B 1 828 ? 12.578 -37.625 19.734 1 95.56 828 MET B O 1
ATOM 13587 N N . ARG B 1 829 ? 14.102 -36.281 20.656 1 94.31 829 ARG B N 1
ATOM 13588 C CA . ARG B 1 829 ? 15.227 -37.125 20.297 1 94.31 829 ARG B CA 1
ATOM 13589 C C . ARG B 1 829 ? 15.141 -38.5 20.984 1 94.31 829 ARG B C 1
ATOM 13591 O O . ARG B 1 829 ? 15.242 -39.531 20.344 1 94.31 829 ARG B O 1
ATOM 13598 N N . ASP B 1 830 ? 14.828 -38.469 22.281 1 95.12 830 ASP B N 1
ATOM 13599 C CA . ASP B 1 830 ? 14.766 -39.688 23.062 1 95.12 830 ASP B CA 1
ATOM 13600 C C . ASP B 1 830 ? 13.523 -40.531 22.703 1 95.12 830 ASP B C 1
ATOM 13602 O O . ASP B 1 830 ? 13.5 -41.719 22.906 1 95.12 830 ASP B O 1
ATOM 13606 N N . GLY B 1 831 ? 12.508 -39.875 22.25 1 94.56 831 GLY B N 1
ATOM 13607 C CA . GLY B 1 831 ? 11.32 -40.562 21.734 1 94.56 831 GLY B CA 1
ATOM 13608 C C . GLY B 1 831 ? 11.469 -41 20.297 1 94.56 831 GLY B C 1
ATOM 13609 O O . GLY B 1 831 ? 10.508 -41.5 19.703 1 94.56 831 GLY B O 1
ATOM 13610 N N . ASN B 1 832 ? 12.562 -40.781 19.625 1 93.62 832 ASN B N 1
ATOM 13611 C CA . ASN B 1 832 ? 12.93 -41.188 18.266 1 93.62 832 ASN B CA 1
ATOM 13612 C C . ASN B 1 832 ? 12.086 -40.469 17.219 1 93.62 832 ASN B C 1
ATOM 13614 O O . ASN B 1 832 ? 11.75 -41.031 16.188 1 93.62 832 ASN B O 1
ATOM 13618 N N . GLN B 1 833 ? 11.727 -39.312 17.562 1 93.25 833 GLN B N 1
ATOM 13619 C CA . GLN B 1 833 ? 10.984 -38.5 16.594 1 93.25 833 GLN B CA 1
ATOM 13620 C C . GLN B 1 833 ? 11.938 -37.719 15.703 1 93.25 833 GLN B C 1
ATOM 13622 O O . GLN B 1 833 ? 11.57 -37.312 14.594 1 93.25 833 GLN B O 1
ATOM 13627 N N . ILE B 1 834 ? 13.125 -37.469 16.203 1 94.88 834 ILE B N 1
ATOM 13628 C CA . ILE B 1 834 ? 14.141 -36.781 15.414 1 94.88 834 ILE B CA 1
ATOM 13629 C C . ILE B 1 834 ? 15.484 -37.469 15.578 1 94.88 834 ILE B C 1
ATOM 13631 O O . ILE B 1 834 ? 15.719 -38.156 16.578 1 94.88 834 ILE B O 1
ATOM 13635 N N . SER B 1 835 ? 16.391 -37.375 14.586 1 94.81 835 SER B N 1
ATOM 13636 C CA . SER B 1 835 ? 17.719 -37.969 14.664 1 94.81 835 SER B CA 1
ATOM 13637 C C . SER B 1 835 ? 18.641 -37.125 15.531 1 94.81 835 SER B C 1
ATOM 13639 O O . SER B 1 835 ? 18.297 -36.031 15.93 1 94.81 835 SER B O 1
ATOM 13641 N N . GLU B 1 836 ? 19.797 -37.688 15.836 1 94.69 836 GLU B N 1
ATOM 13642 C CA . GLU B 1 836 ? 20.797 -36.969 16.578 1 94.69 836 GLU B CA 1
ATOM 13643 C C . GLU B 1 836 ? 21.281 -35.75 15.812 1 94.69 836 GLU B C 1
ATOM 13645 O O . GLU B 1 836 ? 21.562 -34.688 16.422 1 94.69 836 GLU B O 1
ATOM 13650 N N . HIS B 1 837 ? 21.406 -35.906 14.547 1 95.69 837 HIS B N 1
ATOM 13651 C CA . HIS B 1 837 ? 21.828 -34.781 13.727 1 95.69 837 HIS B CA 1
ATOM 13652 C C . HIS B 1 837 ? 20.75 -33.719 13.672 1 95.69 837 HIS B C 1
ATOM 13654 O O . HIS B 1 837 ? 21.047 -32.5 13.68 1 95.69 837 HIS B O 1
ATOM 13660 N N . ASP B 1 838 ? 19.469 -34.094 13.68 1 96.31 838 ASP B N 1
ATOM 13661 C CA . ASP B 1 838 ? 18.375 -33.156 13.758 1 96.31 838 ASP B CA 1
ATOM 13662 C C . ASP B 1 838 ? 18.422 -32.344 15.062 1 96.31 838 ASP B C 1
ATOM 13664 O O . ASP B 1 838 ? 18.156 -31.156 15.062 1 96.31 838 ASP B O 1
ATOM 13668 N N . TYR B 1 839 ? 18.672 -33.125 16.125 1 96.69 839 TYR B N 1
ATOM 13669 C CA . TYR B 1 839 ? 18.797 -32.5 17.422 1 96.69 839 TYR B CA 1
ATOM 13670 C C . TYR B 1 839 ? 19.875 -31.406 17.406 1 96.69 839 TYR B C 1
ATOM 13672 O O . TYR B 1 839 ? 19.672 -30.297 17.875 1 96.69 839 TYR B O 1
ATOM 13680 N N . LYS B 1 840 ? 20.984 -31.688 16.875 1 96.81 840 LYS B N 1
ATOM 13681 C CA . LYS B 1 840 ? 22.094 -30.75 16.812 1 96.81 840 LYS B CA 1
ATOM 13682 C C . LYS B 1 840 ? 21.703 -29.5 16.016 1 96.81 840 LYS B C 1
ATOM 13684 O O . LYS B 1 840 ? 21.969 -28.375 16.438 1 96.81 840 LYS B O 1
ATOM 13689 N N . ILE B 1 841 ? 21.141 -29.672 14.82 1 97.56 841 ILE B N 1
ATOM 13690 C CA . ILE B 1 841 ? 20.734 -28.578 13.961 1 97.56 841 ILE B CA 1
ATOM 13691 C C . ILE B 1 841 ? 19.75 -27.672 14.703 1 97.56 841 ILE B C 1
ATOM 13693 O O . ILE B 1 841 ? 19.891 -26.453 14.703 1 97.56 841 ILE B O 1
ATOM 13697 N N . ALA B 1 842 ? 18.75 -28.266 15.398 1 98.12 842 ALA B N 1
ATOM 13698 C CA . ALA B 1 842 ? 17.688 -27.531 16.094 1 98.12 842 ALA B CA 1
ATOM 13699 C C . ALA B 1 842 ? 18.25 -26.734 17.281 1 98.12 842 ALA B C 1
ATOM 13701 O O . ALA B 1 842 ? 17.797 -25.641 17.562 1 98.12 842 ALA B O 1
ATOM 13702 N N . VAL B 1 843 ? 19.203 -27.328 17.938 1 97.75 843 VAL B N 1
ATOM 13703 C CA . VAL B 1 843 ? 19.828 -26.656 19.078 1 97.75 843 VAL B CA 1
ATOM 13704 C C . VAL B 1 843 ? 20.641 -25.453 18.578 1 97.75 843 VAL B C 1
ATOM 13706 O O . VAL B 1 843 ? 20.609 -24.375 19.188 1 97.75 843 VAL B O 1
ATOM 13709 N N . ASN B 1 844 ? 21.375 -25.641 17.484 1 98.06 844 ASN B N 1
ATOM 13710 C CA . ASN B 1 844 ? 22.141 -24.531 16.891 1 98.06 844 ASN B CA 1
ATOM 13711 C C . ASN B 1 844 ? 21.219 -23.391 16.453 1 98.06 844 ASN B C 1
ATOM 13713 O O . ASN B 1 844 ? 21.562 -22.219 16.625 1 98.06 844 ASN B O 1
ATOM 13717 N N . LEU B 1 845 ? 20.078 -23.75 15.875 1 98.56 845 LEU B N 1
ATOM 13718 C CA . LEU B 1 845 ? 19.094 -22.734 15.484 1 98.56 845 LEU B CA 1
ATOM 13719 C C . LEU B 1 845 ? 18.578 -21.984 16.703 1 98.56 845 LEU B C 1
ATOM 13721 O O . LEU B 1 845 ? 18.422 -20.766 16.656 1 98.56 845 LEU B O 1
ATOM 13725 N N . ALA B 1 846 ? 18.297 -22.719 17.781 1 98.44 846 ALA B N 1
ATOM 13726 C CA . ALA B 1 846 ? 17.828 -22.094 19.016 1 98.44 846 ALA B CA 1
ATOM 13727 C C . ALA B 1 846 ? 18.859 -21.125 19.578 1 98.44 846 ALA B C 1
ATOM 13729 O O . ALA B 1 846 ? 18.516 -20.031 20.016 1 98.44 846 ALA B O 1
ATOM 13730 N N . ASP B 1 847 ? 20.062 -21.547 19.578 1 97.94 847 ASP B N 1
ATOM 13731 C CA . ASP B 1 847 ? 21.156 -20.703 20.031 1 97.94 847 ASP B CA 1
ATOM 13732 C C . ASP B 1 847 ? 21.219 -19.406 19.219 1 97.94 847 ASP B C 1
ATOM 13734 O O . ASP B 1 847 ? 21.406 -18.328 19.781 1 97.94 847 ASP B O 1
ATOM 13738 N N . THR B 1 848 ? 21.094 -19.516 17.953 1 98.25 848 THR B N 1
ATOM 13739 C CA . THR B 1 848 ? 21.156 -18.375 17.062 1 98.25 848 THR B CA 1
ATOM 13740 C C . THR B 1 848 ? 20 -17.422 17.312 1 98.25 848 THR B C 1
ATOM 13742 O O . THR B 1 848 ? 20.203 -16.219 17.516 1 98.25 848 THR B O 1
ATOM 13745 N N . MET B 1 849 ? 18.766 -17.891 17.328 1 98.25 849 MET B N 1
ATOM 13746 C CA . MET B 1 849 ? 17.594 -17.031 17.391 1 98.25 849 MET B CA 1
ATOM 13747 C C . MET B 1 849 ? 17.406 -16.453 18.797 1 98.25 849 MET B C 1
ATOM 13749 O O . MET B 1 849 ? 16.859 -15.359 18.953 1 98.25 849 MET B O 1
ATOM 13753 N N . CYS B 1 850 ? 17.938 -17.172 19.828 1 98.19 850 CYS B N 1
ATOM 13754 C CA . CYS B 1 850 ? 17.812 -16.703 21.203 1 98.19 850 CYS B CA 1
ATOM 13755 C C . CYS B 1 850 ? 18.953 -15.766 21.562 1 98.19 850 CYS B C 1
ATOM 13757 O O . CYS B 1 850 ? 18.984 -15.227 22.672 1 98.19 850 CYS B O 1
ATOM 13759 N N . GLY B 1 851 ? 19.906 -15.602 20.766 1 97 851 GLY B N 1
ATOM 13760 C CA . GLY B 1 851 ? 20.953 -14.625 20.984 1 97 851 GLY B CA 1
ATOM 13761 C C . GLY B 1 851 ? 22.156 -15.188 21.734 1 97 851 GLY B C 1
ATOM 13762 O O . GLY B 1 851 ? 23.031 -14.438 22.156 1 97 851 GLY B O 1
ATOM 13763 N N . GLY B 1 852 ? 22.156 -16.484 21.969 1 96.38 852 GLY B N 1
ATOM 13764 C CA . GLY B 1 852 ? 23.312 -17.109 22.609 1 96.38 852 GLY B CA 1
ATOM 13765 C C . GLY B 1 852 ? 23.156 -17.219 24.125 1 96.38 852 GLY B C 1
ATOM 13766 O O . GLY B 1 852 ? 22.047 -17.062 24.656 1 96.38 852 GLY B O 1
ATOM 13767 N N . GLN B 1 853 ? 24.266 -17.578 24.734 1 94.75 853 GLN B N 1
ATOM 13768 C CA . GLN B 1 853 ? 24.297 -17.844 26.172 1 94.75 853 GLN B CA 1
ATOM 13769 C C . GLN B 1 853 ? 24.453 -16.547 26.969 1 94.75 853 GLN B C 1
ATOM 13771 O O . GLN B 1 853 ? 25.469 -16.344 27.625 1 94.75 853 GLN B O 1
ATOM 13776 N N . ILE B 1 854 ? 23.469 -15.727 26.891 1 96.62 854 ILE B N 1
ATOM 13777 C CA . ILE B 1 854 ? 23.453 -14.453 27.609 1 96.62 854 ILE B CA 1
ATOM 13778 C C . ILE B 1 854 ? 22.156 -14.328 28.406 1 96.62 854 ILE B C 1
ATOM 13780 O O . ILE B 1 854 ? 21.266 -15.18 28.297 1 96.62 854 ILE B O 1
ATOM 13784 N N . GLU B 1 855 ? 22.016 -13.211 29.156 1 95.56 855 GLU B N 1
ATOM 13785 C CA . GLU B 1 855 ? 20.859 -13.039 30.031 1 95.56 855 GLU B CA 1
ATOM 13786 C C . GLU B 1 855 ? 19.609 -12.695 29.234 1 95.56 855 GLU B C 1
ATOM 13788 O O . GLU B 1 855 ? 19.672 -11.938 28.266 1 95.56 855 GLU B O 1
ATOM 13793 N N . LYS B 1 856 ? 18.547 -13.219 29.703 1 94.88 856 LYS B N 1
ATOM 13794 C CA . LYS B 1 856 ? 17.25 -12.922 29.094 1 94.88 856 LYS B CA 1
ATOM 13795 C C . LYS B 1 856 ? 16.984 -11.422 29.062 1 94.88 856 LYS B C 1
ATOM 13797 O O . LYS B 1 856 ? 17.344 -10.703 30 1 94.88 856 LYS B O 1
ATOM 13802 N N . ASP B 1 857 ? 16.469 -10.93 27.969 1 93.69 857 ASP B N 1
ATOM 13803 C CA . ASP B 1 857 ? 16.016 -9.562 27.75 1 93.69 857 ASP B CA 1
ATOM 13804 C C . ASP B 1 857 ? 17.203 -8.625 27.516 1 93.69 857 ASP B C 1
ATOM 13806 O O . ASP B 1 857 ? 17.031 -7.402 27.469 1 93.69 857 ASP B O 1
ATOM 13810 N N . THR B 1 858 ? 18.375 -9.25 27.422 1 95.88 858 THR B N 1
ATOM 13811 C CA . THR B 1 858 ? 19.484 -8.43 26.984 1 95.88 858 THR B CA 1
ATOM 13812 C C . THR B 1 858 ? 19.234 -7.859 25.594 1 95.88 858 THR B C 1
ATOM 13814 O O . THR B 1 858 ? 18.781 -8.578 24.688 1 95.88 858 THR B O 1
ATOM 13817 N N . GLU B 1 859 ? 19.453 -6.59 25.391 1 95.25 859 GLU B N 1
ATOM 13818 C CA . GLU B 1 859 ? 19.312 -5.957 24.078 1 95.25 859 GLU B CA 1
ATOM 13819 C C . GLU B 1 859 ? 20.594 -6.078 23.266 1 95.25 859 GLU B C 1
ATOM 13821 O O . GLU B 1 859 ? 21.641 -5.586 23.672 1 95.25 859 GLU B O 1
ATOM 13826 N N . VAL B 1 860 ? 20.484 -6.781 22.172 1 96.19 860 VAL B N 1
ATOM 13827 C CA . VAL B 1 860 ? 21.672 -7 21.344 1 96.19 860 VAL B CA 1
ATOM 13828 C C . VAL B 1 860 ? 21.484 -6.328 19.984 1 96.19 860 VAL B C 1
ATOM 13830 O O . VAL B 1 860 ? 20.359 -5.996 19.609 1 96.19 860 VAL B O 1
ATOM 13833 N N . SER B 1 861 ? 22.562 -6.094 19.281 1 94.94 861 SER B N 1
ATOM 13834 C CA . SER B 1 861 ? 22.5 -5.547 17.922 1 94.94 861 SER B CA 1
ATOM 13835 C C . SER B 1 861 ? 22.156 -6.625 16.906 1 94.94 861 SER B C 1
ATOM 13837 O O . SER B 1 861 ? 22.281 -7.82 17.188 1 94.94 861 SER B O 1
ATOM 13839 N N . GLU B 1 862 ? 21.734 -6.273 15.758 1 95.25 862 GLU B N 1
ATOM 13840 C CA . GLU B 1 862 ? 21.516 -7.219 14.672 1 95.25 862 GLU B CA 1
ATOM 13841 C C . GLU B 1 862 ? 22.812 -7.93 14.281 1 95.25 862 GLU B C 1
ATOM 13843 O O . GLU B 1 862 ? 22.781 -9.109 13.93 1 95.25 862 GLU B O 1
ATOM 13848 N N . ASP B 1 863 ? 23.922 -7.227 14.414 1 95.19 863 ASP B N 1
ATOM 13849 C CA . ASP B 1 863 ? 25.219 -7.812 14.102 1 95.19 863 ASP B CA 1
ATOM 13850 C C . ASP B 1 863 ? 25.547 -8.961 15.055 1 95.19 863 ASP B C 1
ATOM 13852 O O . ASP B 1 863 ? 26.188 -9.938 14.664 1 95.19 863 ASP B O 1
ATOM 13856 N N . TRP B 1 864 ? 25.141 -8.75 16.25 1 96.38 864 TRP B N 1
ATOM 13857 C CA . TRP B 1 864 ? 25.328 -9.812 17.234 1 96.38 864 TRP B CA 1
ATOM 13858 C C . TRP B 1 864 ? 24.625 -11.086 16.797 1 96.38 864 TRP B C 1
ATOM 13860 O O . TRP B 1 864 ? 25.203 -12.18 16.828 1 96.38 864 TRP B O 1
ATOM 13870 N N . LEU B 1 865 ? 23.438 -10.977 16.391 1 97.25 865 LEU B N 1
ATOM 13871 C CA . LEU B 1 865 ? 22.656 -12.125 15.945 1 97.25 865 LEU B CA 1
ATOM 13872 C C . LEU B 1 865 ? 23.25 -12.727 14.68 1 97.25 865 LEU B C 1
ATOM 13874 O O . LEU B 1 865 ? 23.266 -13.953 14.516 1 97.25 865 LEU B O 1
ATOM 13878 N N . LEU B 1 866 ? 23.703 -11.883 13.75 1 97.69 866 LEU B N 1
ATOM 13879 C CA . LEU B 1 866 ? 24.312 -12.359 12.516 1 97.69 866 LEU B CA 1
ATOM 13880 C C . LEU B 1 866 ? 25.609 -13.117 12.805 1 97.69 866 LEU B C 1
ATOM 13882 O O . LEU B 1 866 ? 25.906 -14.109 12.141 1 97.69 866 LEU B O 1
ATOM 13886 N N . GLU B 1 867 ? 26.328 -12.625 13.797 1 95.94 867 GLU B N 1
ATOM 13887 C CA . GLU B 1 867 ? 27.547 -13.328 14.188 1 95.94 867 GLU B CA 1
ATOM 13888 C C . GLU B 1 867 ? 27.219 -14.695 14.773 1 95.94 867 GLU B C 1
ATOM 13890 O O . GLU B 1 867 ? 27.938 -15.672 14.523 1 95.94 867 GLU B O 1
ATOM 13895 N N . ARG B 1 868 ? 26.219 -14.719 15.586 1 96.19 868 ARG B N 1
ATOM 13896 C CA . ARG B 1 868 ? 25.766 -16 16.125 1 96.19 868 ARG B CA 1
ATOM 13897 C C . ARG B 1 868 ? 25.375 -16.953 14.992 1 96.19 868 ARG B C 1
ATOM 13899 O O . ARG B 1 868 ? 25.672 -18.141 15.047 1 96.19 868 ARG B O 1
ATOM 13906 N N . GLU B 1 869 ? 24.656 -16.438 14.047 1 97.69 869 GLU B N 1
ATOM 13907 C CA . GLU B 1 869 ? 24.234 -17.188 12.875 1 97.69 869 GLU B CA 1
ATOM 13908 C C . GLU B 1 869 ? 25.438 -17.766 12.133 1 97.69 869 GLU B C 1
ATOM 13910 O O . GLU B 1 869 ? 25.438 -18.938 11.758 1 97.69 869 GLU B O 1
ATOM 13915 N N . LEU B 1 870 ? 26.484 -16.969 11.938 1 96.25 870 LEU B N 1
ATOM 13916 C CA . LEU B 1 870 ? 27.703 -17.406 11.266 1 96.25 870 LEU B CA 1
ATOM 13917 C C . LEU B 1 870 ? 28.375 -18.531 12.039 1 96.25 870 LEU B C 1
ATOM 13919 O O . LEU B 1 870 ? 28.766 -19.547 11.453 1 96.25 870 LEU B O 1
ATOM 13923 N N . ILE B 1 871 ? 28.484 -18.422 13.359 1 95.56 871 ILE B N 1
ATOM 13924 C CA . ILE B 1 871 ? 29.156 -19.406 14.211 1 95.56 871 ILE B CA 1
ATOM 13925 C C . ILE B 1 871 ? 28.438 -20.734 14.125 1 95.56 871 ILE B C 1
ATOM 13927 O O . ILE B 1 871 ? 29.062 -21.781 13.875 1 95.56 871 ILE B O 1
ATOM 13931 N N . ASN B 1 872 ? 27.172 -20.719 14.266 1 96.81 872 ASN B N 1
ATOM 13932 C CA . ASN B 1 872 ? 26.391 -21.953 14.266 1 96.81 872 ASN B CA 1
ATOM 13933 C C . ASN B 1 872 ? 26.297 -22.562 12.875 1 96.81 872 ASN B C 1
ATOM 13935 O O . ASN B 1 872 ? 26.312 -23.781 12.727 1 96.81 872 ASN B O 1
ATOM 13939 N N . PHE B 1 873 ? 26.188 -21.734 11.883 1 96.38 873 PHE B N 1
ATOM 13940 C CA . PHE B 1 873 ? 26.188 -22.219 10.508 1 96.38 873 PHE B CA 1
ATOM 13941 C C . PHE B 1 873 ? 27.469 -22.969 10.188 1 96.38 873 PHE B C 1
ATOM 13943 O O . PHE B 1 873 ? 27.438 -24.062 9.617 1 96.38 873 PHE B O 1
ATOM 13950 N N . LYS B 1 874 ? 28.594 -22.375 10.516 1 91.62 874 LYS B N 1
ATOM 13951 C CA . LYS B 1 874 ? 29.906 -22.969 10.25 1 91.62 874 LYS B CA 1
ATOM 13952 C C . LYS B 1 874 ? 30.047 -24.328 10.938 1 91.62 874 LYS B C 1
ATOM 13954 O O . LYS B 1 874 ? 30.562 -25.281 10.344 1 91.62 874 LYS B O 1
ATOM 13959 N N . GLU B 1 875 ? 29.656 -24.344 12.125 1 92.25 875 GLU B N 1
ATOM 13960 C CA . GLU B 1 875 ? 29.734 -25.594 12.883 1 92.25 875 GLU B CA 1
ATOM 13961 C C . GLU B 1 875 ? 28.984 -26.719 12.188 1 92.25 875 GLU B C 1
ATOM 13963 O O . GLU B 1 875 ? 29.484 -27.844 12.102 1 92.25 875 GLU B O 1
ATOM 13968 N N . LEU B 1 876 ? 27.828 -26.438 11.703 1 93.94 876 LEU B N 1
ATOM 13969 C CA . LEU B 1 876 ? 27 -27.438 11.062 1 93.94 876 LEU B CA 1
ATOM 13970 C C . LEU B 1 876 ? 27.531 -27.797 9.68 1 93.94 876 LEU B C 1
ATOM 13972 O O . LEU B 1 876 ? 27.5 -28.969 9.281 1 93.94 876 LEU B O 1
ATOM 13976 N N . ALA B 1 877 ? 28 -26.844 8.938 1 90 877 ALA B N 1
ATOM 13977 C CA . ALA B 1 877 ? 28.391 -27 7.539 1 90 877 ALA B CA 1
ATOM 13978 C C . ALA B 1 877 ? 29.594 -27.953 7.406 1 90 877 ALA B C 1
ATOM 13980 O O . ALA B 1 877 ? 29.734 -28.625 6.387 1 90 877 ALA B O 1
ATOM 13981 N N . ILE B 1 878 ? 30.391 -28.062 8.477 1 86.88 878 ILE B N 1
ATOM 13982 C CA . ILE B 1 878 ? 31.625 -28.844 8.383 1 86.88 878 ILE B CA 1
ATOM 13983 C C . ILE B 1 878 ? 31.359 -30.281 8.828 1 86.88 878 ILE B C 1
ATOM 13985 O O . ILE B 1 878 ? 32.219 -31.141 8.75 1 86.88 878 ILE B O 1
ATOM 13989 N N . SER B 1 879 ? 30.172 -30.531 9.227 1 87.12 879 SER B N 1
ATOM 13990 C CA . SER B 1 879 ? 29.844 -31.875 9.703 1 87.12 879 SER B CA 1
ATOM 13991 C C . SER B 1 879 ? 29.688 -32.844 8.547 1 87.12 879 SER B C 1
ATOM 13993 O O . SER B 1 879 ? 29.172 -32.469 7.48 1 87.12 879 SER B O 1
ATOM 13995 N N . GLU B 1 880 ? 30.047 -34.094 8.727 1 88.12 880 GLU B N 1
ATOM 13996 C CA . GLU B 1 880 ? 29.938 -35.156 7.707 1 88.12 880 GLU B CA 1
ATOM 13997 C C . GLU B 1 880 ? 28.484 -35.438 7.355 1 88.12 880 GLU B C 1
ATOM 13999 O O . GLU B 1 880 ? 28.156 -35.688 6.195 1 88.12 880 GLU B O 1
ATOM 14004 N N . LYS B 1 881 ? 27.688 -35.438 8.305 1 92.31 881 LYS B N 1
ATOM 14005 C CA . LYS B 1 881 ? 26.266 -35.688 8.078 1 92.31 881 LYS B CA 1
ATOM 14006 C C . LYS B 1 881 ? 25.625 -34.594 7.227 1 92.31 881 LYS B C 1
ATOM 14008 O O . LYS B 1 881 ? 24.766 -34.875 6.395 1 92.31 881 LYS B O 1
ATOM 14013 N N . THR B 1 882 ? 25.969 -33.375 7.477 1 90.88 882 THR B N 1
ATOM 14014 C CA . THR B 1 882 ? 25.484 -32.281 6.652 1 90.88 882 THR B CA 1
ATOM 14015 C C . THR B 1 882 ? 25.984 -32.406 5.219 1 90.88 882 THR B C 1
ATOM 14017 O O . THR B 1 882 ? 25.234 -32.188 4.27 1 90.88 882 THR B O 1
ATOM 14020 N N . GLU B 1 883 ? 27.188 -32.75 5.082 1 84.56 883 GLU B N 1
ATOM 14021 C CA . GLU B 1 883 ? 27.734 -32.969 3.746 1 84.56 883 GLU B CA 1
ATOM 14022 C C . GLU B 1 883 ? 26.953 -34.062 3.014 1 84.56 883 GLU B C 1
ATOM 14024 O O . GLU B 1 883 ? 26.688 -33.938 1.815 1 84.56 883 GLU B O 1
ATOM 14029 N N . ALA B 1 884 ? 26.688 -35.125 3.738 1 88.5 884 ALA B N 1
ATOM 14030 C CA . ALA B 1 884 ? 25.891 -36.188 3.16 1 88.5 884 ALA B CA 1
ATOM 14031 C C . ALA B 1 884 ? 24.531 -35.688 2.711 1 88.5 884 ALA B C 1
ATOM 14033 O O . ALA B 1 884 ? 24.031 -36.094 1.653 1 88.5 884 ALA B O 1
ATOM 14034 N N . ARG B 1 885 ? 23.875 -34.906 3.492 1 90.56 885 ARG B N 1
ATOM 14035 C CA . ARG B 1 885 ? 22.578 -34.344 3.133 1 90.56 885 ARG B CA 1
ATOM 14036 C C . ARG B 1 885 ? 22.672 -33.5 1.874 1 90.56 885 ARG B C 1
ATOM 14038 O O . ARG B 1 885 ? 21.812 -33.562 0.994 1 90.56 885 ARG B O 1
ATOM 14045 N N . MET B 1 886 ? 23.641 -32.688 1.796 1 85.06 886 MET B N 1
ATOM 14046 C CA . MET B 1 886 ? 23.812 -31.797 0.646 1 85.06 886 MET B CA 1
ATOM 14047 C C . MET B 1 886 ? 24.031 -32.594 -0.631 1 85.06 886 MET B C 1
ATOM 14049 O O . MET B 1 886 ? 23.422 -32.312 -1.662 1 85.06 886 MET B O 1
ATOM 14053 N N . LYS B 1 887 ? 24.844 -33.562 -0.555 1 80.75 887 LYS B N 1
ATOM 14054 C CA . LYS B 1 887 ? 25.125 -34.406 -1.703 1 80.75 887 LYS B CA 1
ATOM 14055 C C . LYS B 1 887 ? 23.859 -35.125 -2.162 1 80.75 887 LYS B C 1
ATOM 14057 O O . LYS B 1 887 ? 23.578 -35.219 -3.361 1 80.75 887 LYS B O 1
ATOM 14062 N N . TYR B 1 888 ? 23.219 -35.656 -1.222 1 86.5 888 TYR B N 1
ATOM 14063 C CA . TYR B 1 888 ? 21.984 -36.375 -1.525 1 86.5 888 TYR B CA 1
ATOM 14064 C C . TYR B 1 888 ? 20.969 -35.438 -2.195 1 86.5 888 TYR B C 1
ATOM 14066 O O . TYR B 1 888 ? 20.297 -35.844 -3.152 1 86.5 888 TYR B O 1
ATOM 14074 N N . MET B 1 889 ? 20.828 -34.25 -1.692 1 85 889 MET B N 1
ATOM 14075 C CA . MET B 1 889 ? 19.922 -33.25 -2.262 1 85 889 MET B CA 1
ATOM 14076 C C . MET B 1 889 ? 20.312 -32.938 -3.701 1 85 889 MET B C 1
ATOM 14078 O O . MET B 1 889 ? 19.438 -32.844 -4.574 1 85 889 MET B O 1
ATOM 14082 N N . LEU B 1 890 ? 21.453 -32.75 -3.996 1 78.06 890 LEU B N 1
ATOM 14083 C CA . LEU B 1 890 ? 21.938 -32.406 -5.328 1 78.06 890 LEU B CA 1
ATOM 14084 C C . LEU B 1 890 ? 21.688 -33.562 -6.305 1 78.06 890 LEU B C 1
ATOM 14086 O O . LEU B 1 890 ? 21.375 -33.344 -7.477 1 78.06 890 LEU B O 1
ATOM 14090 N N . GLU B 1 891 ? 21.766 -34.688 -5.723 1 77.88 891 GLU B N 1
ATOM 14091 C CA . GLU B 1 891 ? 21.625 -35.875 -6.566 1 77.88 891 GLU B CA 1
ATOM 14092 C C . GLU B 1 891 ? 20.172 -36.219 -6.82 1 77.88 891 GLU B C 1
ATOM 14094 O O . GLU B 1 891 ? 19.797 -36.625 -7.926 1 77.88 891 GLU B O 1
ATOM 14099 N N . THR B 1 892 ? 19.391 -36.062 -5.773 1 79.94 892 THR B N 1
ATOM 14100 C CA . THR B 1 892 ? 18.062 -36.656 -5.867 1 79.94 892 THR B CA 1
ATOM 14101 C C . THR B 1 892 ? 17 -35.531 -5.848 1 79.94 892 THR B C 1
ATOM 14103 O O . THR B 1 892 ? 15.852 -35.781 -6.234 1 79.94 892 THR B O 1
ATOM 14106 N N . GLY B 1 893 ? 17.391 -34.406 -5.336 1 79.12 893 GLY B N 1
ATOM 14107 C CA . GLY B 1 893 ? 16.422 -33.344 -5.156 1 79.12 893 GLY B CA 1
ATOM 14108 C C . GLY B 1 893 ? 15.547 -33.531 -3.93 1 79.12 893 GLY B C 1
ATOM 14109 O O . GLY B 1 893 ? 14.594 -32.781 -3.723 1 79.12 893 GLY B O 1
ATOM 14110 N N . LYS B 1 894 ? 15.836 -34.469 -3.051 1 85.56 894 LYS B N 1
ATOM 14111 C CA . LYS B 1 894 ? 15.055 -34.781 -1.851 1 85.56 894 LYS B CA 1
ATOM 14112 C C . LYS B 1 894 ? 15.922 -34.656 -0.597 1 85.56 894 LYS B C 1
ATOM 14114 O O . LYS B 1 894 ? 17.141 -34.875 -0.653 1 85.56 894 LYS B O 1
ATOM 14119 N N . PRO B 1 895 ? 15.273 -34.375 0.466 1 88.06 895 PRO B N 1
ATOM 14120 C CA . PRO B 1 895 ? 16.047 -34.281 1.704 1 88.06 895 PRO B CA 1
ATOM 14121 C C . PRO B 1 895 ? 16.438 -35.656 2.262 1 88.06 895 PRO B C 1
ATOM 14123 O O . PRO B 1 895 ? 15.656 -36.594 2.18 1 88.06 895 PRO B O 1
ATOM 14126 N N . LEU B 1 896 ? 17.703 -35.719 2.762 1 88.44 896 LEU B N 1
ATOM 14127 C CA . LEU B 1 896 ? 18.203 -36.906 3.467 1 88.44 896 LEU B CA 1
ATOM 14128 C C . LEU B 1 896 ? 18.031 -36.75 4.973 1 88.44 896 LEU B C 1
ATOM 14130 O O . LEU B 1 896 ? 18.344 -35.688 5.531 1 88.44 896 LEU B O 1
ATOM 14134 N N . ARG B 1 897 ? 17.375 -37.719 5.594 1 86.38 897 ARG B N 1
ATOM 14135 C CA . ARG B 1 897 ? 17.25 -37.688 7.043 1 86.38 897 ARG B CA 1
ATOM 14136 C C . ARG B 1 897 ? 18.156 -38.719 7.703 1 86.38 897 ARG B C 1
ATOM 14138 O O . ARG B 1 897 ? 17.766 -39.875 7.891 1 86.38 897 ARG B O 1
ATOM 14145 N N . ASN B 1 898 ? 19.297 -38.375 8.039 1 88.81 898 ASN B N 1
ATOM 14146 C CA . ASN B 1 898 ? 20.297 -39.219 8.695 1 88.81 898 ASN B CA 1
ATOM 14147 C C . ASN B 1 898 ? 20.484 -38.812 10.156 1 88.81 898 ASN B C 1
ATOM 14149 O O . ASN B 1 898 ? 20.125 -37.719 10.555 1 88.81 898 ASN B O 1
#